Protein 6FCG (pdb70)

B-factor: mean 25.99, std 9.01, range [2.0, 92.8]

Nearest PDB structures (foldseek):
  6fcg-assembly1_F  TM=1.003E+00  e=4.838E-87  Formosa sp. Hel1_33_131
  4f66-assembly1_A  TM=4.828E-01  e=8.671E-08  Streptococcus mutans
  4f79-assembly1_A  TM=4.367E-01  e=8.934E-07  Streptococcus mutans
  8idp-assembly2_D  TM=4.617E-01  e=1.550E-04  Talaromyces pinophilus
  6vty-assembly2_B  TM=3.415E-01  e=1.547E-02  Plasmodium falciparum 3D7

Sequence (2358 aa):
VTAKDILGNSKYLAISYGGYRKKSRDFQPSIEELKEDMKILHAMNIRILRTYNVRLAHTSNILKAIRELKNEDANFEMYMMVGAWIDCKNAWTDQPLNHHEESENNASEIDRAVALAQEFPDIVKVIAVGNEAMVKWAASYFVQPAVILKWVNHLQALKKKGDLSKDLWITSSDNFASWGGGDPQYHVEDLTKLIEAVDYLSVHTYPMHDTHYNPIFWGVFGDETELSSLKRIDIAMNRAKTYAVSQSDSVASYIKSLGINKPIHIGETGWASFSNGYYGAKGSKATDEYKEAIFYNHIREWTNEANMSCFYFEAFDEPWKDAHNSGGSENHFGLFTVDGKAKYVLWDLVDKGVFEGLTRGGNPITKTYNGNKEALFLEVELPPVKKEITKNHVTAKDILGNSKYLAISYGGYRKKSRDFQPSIEELKEDMKILHAMNIRILRTYNVRLAHTSNILKAIRELKNEDANFEMYMMVGAWIDCKNAWTDQPLNHHEESENNASEIDRAVALAQEFPDIVKVIAVGNEAMVKWAASYFVQPAVILKWVNHLQALKKKGDLSKDLWITSSDNFASWGGGDPQYHVEDLTKLIEAVDYLSVHTYPMHDTHYNPIFWGVFGDETELSSLKRIDIAMNRAKTYAVSQSDSVASYIKSLGINKPIHIGETGWASFSNGYYGAKGSKATDEYKEAIFYNHIREWTNEANMSCFYFEAFDEPWKDAHNSGGSENHFGLFTVDGKAKYVLWDLVDKGVFEGLTRGGNPITKTYNGNKEALFLEVELPPVKKEITKNHVTAKDILGNSKYLAISYGGYRKKSRDFQPSIEELKEDMKILHAMNIRILRTYNVRLAHTSNILKAIRELKNEDANFEMYMMVGAWIDCKNAWTDQPLNHHEESENNASEIDRAVALAQEFPDIVKVIAVGNEAMVKWAASYFVQPAVILKWVNHLQALKKKGDLSKDLWITSSDNFASWGGGDPQYHVEDLTKLIEAVDYLSVHTYPMHDTHYNPIFWGVFGDETELSSLKRIDIAMNRAKTYAVSQSDSVASYIKSLGINKPIHIGETGWASFSNGYYGAKGSKATDEYKEAIFYNHIREWTNEANMSCFYFEAFDEPWKDAHNSGGSENHFGLFTVDGKAKYVLWDLVDKGVFEGLTRGGNPITKTYNGNKEALFLEVELPPVKKEITKNHVTAKDILGNSKYLAISYGGYRKKSRDFQPSIEELKEDMKILHAMNIRILRTYNVRLAHTSNILKAIRELKNEDANFEMYMMVGAWIDCKNAWTDQPLNHHEESENNASEIDRAVALAQEFPDIVKVIAVGNEAMVKWAASYFVQPAVILKWVNHLQALKKKGDLSKDLWITSSDNFASWGGGDPQYHVEDLTKLIEAVDYLSVHTYPMHDTHYNPIFWGVFGDETELSSLKRIDIAMNRAKTYAVSQSDSVASYIKSLGINKPIHIGETGWASFSNGYYGAKGSKATDEYKEAIFYNHIREWTNEANMSCFYFEAFDEPWKDAHNSGGSENHFGLFTVDGKAKYVLWDLVDKGVFEGLTRGGNPITKTYNGNKEALFLEVELPPVKKEITKNHVTAKDILGNSKYLAISYGGYRKKSRDFQPSIEELKEDMKILHAMNIRILRTYNVRLAHTSNILKAIRELKNEDANFEMYMMVGAWIDCKNAWTDQPLNHHEESENNASEIDRAVALAQEFPDIVKVIAVGNEAMVKWAASYFVQPAVILKWVNHLQALKKKGDLSKDLWITSSDNFASWGGGDPQYHVEDLTKLIEAVDYLSVHTYPMHDTHYNPIFWGVFGDETELSSLKRIDIAMNRAKTYAVSQSDSVASYIKSLGINKPIHIGETGWASFSNGYYGAKGSKATDEYKEAIFYNHIREWTNEANMSCFYFEAFDEPWKDAHNSGGSENHFGLFTVDGKAKYVLWDLVDKGVFEGLTRGGNPITKTYNGNKEALFLEVELPPVKKEITKNHVTAKDILGNSKYLAISYGGYRKKSRDFQPSIEELKEDMKILHAMNIRILRTYNVRLAHTSNILKAIRELKNEDANFEMYMMVGAWIDCKNAWTDQPLNHHEESENNASEIDRAVALAQEFPDIVKVIAVGNEAMVKWAASYFVQPAVILKWVNHLQALKKKGDLSKDLWITSSDNFASWGGGDPQYHVEDLTKLIEAVDYLSVHTYPMHDTHYNPIFWGVFGDETELSSLKRIDIAMNRAKTYAVSQSDSVASYIKSLGINKPIHIGETGWASFSNGYYGAKGSKATDEYKEAIFYNHIREWTNEANMSCFYFEAFDEPWKDAHNSGGSENHFGLFTVDGKAKYVLWDLVDKGVFEGLTRGGNPITKTYNGNKEALFLEVELPPVKKEITKNH

Structure (mmCIF, N/CA/C/O backbone):
data_6FCG
#
_entry.id   6FCG
#
_cell.length_a   93.336
_cell.length_b   149.143
_cell.length_c   107.217
_cell.angle_alpha   90.00
_cell.angle_beta   103.35
_cell.angle_gamma   90.00
#
_symmetry.space_group_name_H-M   'P 1 21 1'
#
loop_
_entity.id
_entity.type
_entity.pdbx_description
1 polymer 'Glycoside hydrolase, GH17 family'
2 non-polymer 'CALCIUM ION'
3 water water
#
loop_
_atom_site.group_PDB
_atom_site.id
_atom_site.type_symbol
_atom_site.label_atom_id
_atom_site.label_alt_id
_atom_site.label_comp_id
_atom_site.label_asym_id
_atom_site.label_entity_id
_atom_site.label_seq_id
_atom_site.pdbx_PDB_ins_code
_atom_site.Cartn_x
_atom_site.Cartn_y
_atom_site.Cartn_z
_atom_site.occupancy
_atom_site.B_iso_or_equiv
_atom_site.auth_seq_id
_atom_site.auth_comp_id
_atom_site.auth_asym_id
_atom_site.auth_atom_id
_atom_site.pdbx_PDB_model_num
ATOM 1 N N . VAL A 1 38 ? 0.569 -2.771 38.222 1.00 36.79 38 VAL A N 1
ATOM 2 C CA . VAL A 1 38 ? -0.455 -3.459 39.066 1.00 37.90 38 VAL A CA 1
ATOM 3 C C . VAL A 1 38 ? -1.600 -2.431 39.352 1.00 40.82 38 VAL A C 1
ATOM 4 O O . VAL A 1 38 ? -2.731 -2.742 39.045 1.00 41.43 38 VAL A O 1
ATOM 8 N N . THR A 1 39 ? -1.323 -1.201 39.826 1.00 40.95 39 THR A N 1
ATOM 9 C CA . THR A 1 39 ? -2.386 -0.230 40.289 1.00 39.40 39 THR A CA 1
ATOM 10 C C . THR A 1 39 ? -2.504 1.087 39.470 1.00 39.76 39 THR A C 1
ATOM 11 O O . THR A 1 39 ? -1.569 1.461 38.750 1.00 42.33 39 THR A O 1
ATOM 15 N N . ALA A 1 40 ? -3.629 1.800 39.564 1.00 37.15 40 ALA A N 1
ATOM 16 C CA . ALA A 1 40 ? -3.789 3.076 38.812 1.00 35.05 40 ALA A CA 1
ATOM 17 C C . ALA A 1 40 ? -2.725 4.126 39.134 1.00 35.25 40 ALA A C 1
ATOM 18 O O . ALA A 1 40 ? -2.173 4.762 38.236 1.00 32.15 40 ALA A O 1
ATOM 20 N N . LYS A 1 41 ? -2.427 4.272 40.419 1.00 38.55 41 LYS A N 1
ATOM 21 C CA . LYS A 1 41 ? -1.283 5.065 40.888 1.00 42.60 41 LYS A CA 1
ATOM 22 C C . LYS A 1 41 ? 0.070 4.723 40.215 1.00 39.71 41 LYS A C 1
ATOM 23 O O . LYS A 1 41 ? 0.866 5.598 39.979 1.00 39.30 41 LYS A O 1
ATOM 29 N N . ASP A 1 42 ? 0.322 3.457 39.903 1.00 37.12 42 ASP A N 1
ATOM 30 C CA . ASP A 1 42 ? 1.562 3.056 39.215 1.00 34.79 42 ASP A CA 1
ATOM 31 C C . ASP A 1 42 ? 1.528 3.375 37.722 1.00 32.43 42 ASP A C 1
ATOM 32 O O . ASP A 1 42 ? 2.549 3.644 37.118 1.00 31.13 42 ASP A O 1
ATOM 37 N N . ILE A 1 43 ? 0.348 3.266 37.129 1.00 32.91 43 ILE A N 1
ATOM 38 C CA . ILE A 1 43 ? 0.166 3.315 35.679 1.00 32.72 43 ILE A CA 1
ATOM 39 C C . ILE A 1 43 ? 0.056 4.743 35.124 1.00 31.90 43 ILE A C 1
ATOM 40 O O . ILE A 1 43 ? 0.657 5.084 34.099 1.00 29.69 43 ILE A O 1
ATOM 45 N N . LEU A 1 44 ? -0.763 5.559 35.781 1.00 30.59 44 LEU A N 1
ATOM 46 C CA . LEU A 1 44 ? -1.049 6.868 35.264 1.00 28.98 44 LEU A CA 1
ATOM 47 C C . LEU A 1 44 ? 0.180 7.751 35.416 1.00 31.38 44 LEU A C 1
ATOM 48 O O . LEU A 1 44 ? 0.804 7.796 36.480 1.00 29.37 44 LEU A O 1
ATOM 53 N N . GLY A 1 45 ? 0.545 8.440 34.332 1.00 33.51 45 GLY A N 1
ATOM 54 C CA . GLY A 1 45 ? 1.720 9.325 34.329 1.00 35.68 45 GLY A CA 1
ATOM 55 C C . GLY A 1 45 ? 3.045 8.631 34.107 1.00 35.19 45 GLY A C 1
ATOM 56 O O . GLY A 1 45 ? 4.093 9.238 34.266 1.00 38.74 45 GLY A O 1
ATOM 57 N N . ASN A 1 46 ? 2.982 7.355 33.754 1.00 34.12 46 ASN A N 1
ATOM 58 C CA . ASN A 1 46 ? 4.136 6.528 33.608 1.00 32.84 46 ASN A CA 1
ATOM 59 C C . ASN A 1 46 ? 4.212 6.186 32.146 1.00 31.18 46 ASN A C 1
ATOM 60 O O . ASN A 1 46 ? 3.339 5.491 31.643 1.00 30.30 46 ASN A O 1
ATOM 65 N N . SER A 1 47 ? 5.271 6.634 31.470 1.00 30.67 47 SER A N 1
ATOM 66 C CA . SER A 1 47 ? 5.379 6.467 30.014 1.00 31.98 47 SER A CA 1
ATOM 67 C C . SER A 1 47 ? 5.647 5.037 29.534 1.00 32.86 47 SER A C 1
ATOM 68 O O . SER A 1 47 ? 5.563 4.777 28.346 1.00 32.84 47 SER A O 1
ATOM 71 N N . LYS A 1 48 ? 5.925 4.105 30.449 1.00 36.23 48 LYS A N 1
ATOM 72 C CA . LYS A 1 48 ? 5.908 2.673 30.104 1.00 36.61 48 LYS A CA 1
ATOM 73 C C . LYS A 1 48 ? 4.496 2.134 29.852 1.00 31.95 48 LYS A C 1
ATOM 74 O O . LYS A 1 48 ? 4.366 1.057 29.317 1.00 28.14 48 LYS A O 1
ATOM 80 N N . TYR A 1 49 ? 3.463 2.862 30.299 1.00 30.24 49 TYR A N 1
ATOM 81 C CA . TYR A 1 49 ? 2.041 2.511 30.080 1.00 28.68 49 TYR A CA 1
ATOM 82 C C . TYR A 1 49 ? 1.272 3.600 29.282 1.00 27.06 49 TYR A C 1
ATOM 83 O O . TYR A 1 49 ? 0.416 4.330 29.843 1.00 27.98 49 TYR A O 1
ATOM 92 N N . LEU A 1 50 ? 1.587 3.708 27.992 1.00 26.27 50 LEU A N 1
ATOM 93 C CA . LEU A 1 50 ? 0.936 4.697 27.106 1.00 26.22 50 LEU A CA 1
ATOM 94 C C . LEU A 1 50 ? -0.556 4.434 27.022 1.00 25.73 50 LEU A C 1
ATOM 95 O O . LEU A 1 50 ? -0.981 3.275 26.930 1.00 24.41 50 LEU A O 1
ATOM 100 N N . ALA A 1 51 ? -1.329 5.520 27.091 1.00 23.59 51 ALA A N 1
ATOM 101 C CA . ALA A 1 51 ? -2.786 5.469 27.095 1.00 22.35 51 ALA A CA 1
ATOM 102 C C . ALA A 1 51 ? -3.359 5.871 25.746 1.00 21.87 51 ALA A C 1
ATOM 103 O O . ALA A 1 51 ? -2.685 6.560 24.968 1.00 21.05 51 ALA A O 1
ATOM 105 N N . ILE A 1 52 ? -4.603 5.453 25.509 1.00 20.85 52 ILE A N 1
ATOM 106 C CA . ILE A 1 52 ? -5.355 5.795 24.312 1.00 20.86 52 ILE A CA 1
ATOM 107 C C . ILE A 1 52 ? -6.853 5.750 24.607 1.00 20.13 52 ILE A C 1
ATOM 108 O O . ILE A 1 52 ? -7.297 4.929 25.403 1.00 22.02 52 ILE A O 1
ATOM 113 N N . SER A 1 53 ? -7.636 6.578 23.922 1.00 18.61 53 SER A N 1
ATOM 114 C CA . SER A 1 53 ? -9.089 6.390 23.866 1.00 17.69 53 SER A CA 1
ATOM 115 C C . SER A 1 53 ? -9.433 5.331 22.796 1.00 17.55 53 SER A C 1
ATOM 116 O O . SER A 1 53 ? -8.854 5.355 21.678 1.00 18.17 53 SER A O 1
ATOM 119 N N . TYR A 1 54 ? -10.349 4.409 23.111 1.00 16.25 54 TYR A N 1
ATOM 120 C CA . TYR A 1 54 ? -10.637 3.281 22.207 1.00 15.78 54 TYR A CA 1
ATOM 121 C C . TYR A 1 54 ? -12.112 2.956 22.001 1.00 15.44 54 TYR A C 1
ATOM 122 O O . TYR A 1 54 ? -12.914 2.900 22.936 1.00 14.24 54 TYR A O 1
ATOM 131 N N . GLY A 1 55 ? -12.439 2.742 20.732 1.00 16.19 55 GLY A N 1
ATOM 132 C CA . GLY A 1 55 ? -13.662 2.108 20.321 1.00 17.59 55 GLY A CA 1
ATOM 133 C C . GLY A 1 55 ? -13.331 1.207 19.152 1.00 20.22 55 GLY A C 1
ATOM 134 O O . GLY A 1 55 ? -12.486 1.542 18.302 1.00 24.23 55 GLY A O 1
ATOM 135 N N . GLY A 1 56 ? -14.062 0.103 19.043 1.00 21.51 56 GLY A N 1
ATOM 136 C CA . GLY A 1 56 ? -13.791 -0.979 18.095 1.00 21.37 56 GLY A CA 1
ATOM 137 C C . GLY A 1 56 ? -14.882 -1.184 17.060 1.00 21.81 56 GLY A C 1
ATOM 138 O O . GLY A 1 56 ? -14.834 -2.127 16.284 1.00 25.30 56 GLY A O 1
ATOM 139 N N . TYR A 1 57 ? -15.864 -0.302 17.065 1.00 22.52 57 TYR A N 1
ATOM 140 C CA . TYR A 1 57 ? -16.957 -0.325 16.110 1.00 21.94 57 TYR A CA 1
ATOM 141 C C . TYR A 1 57 ? -16.401 -0.075 14.729 1.00 22.41 57 TYR A C 1
ATOM 142 O O . TYR A 1 57 ? -15.529 0.786 14.555 1.00 24.20 57 TYR A O 1
ATOM 151 N N . ARG A 1 58 ? -16.887 -0.861 13.772 1.00 24.48 58 ARG A N 1
ATOM 152 C CA . ARG A 1 58 ? -16.400 -0.851 12.365 1.00 26.91 58 ARG A CA 1
ATOM 153 C C . ARG A 1 58 ? -17.419 -0.383 11.341 1.00 25.66 58 ARG A C 1
ATOM 154 O O . ARG A 1 58 ? -17.070 -0.202 10.197 1.00 23.59 58 ARG A O 1
ATOM 162 N N . LYS A 1 59 ? -18.660 -0.144 11.770 1.00 28.70 59 LYS A N 1
ATOM 163 C CA . LYS A 1 59 ? -19.752 0.230 10.872 1.00 29.82 59 LYS A CA 1
ATOM 164 C C . LYS A 1 59 ? -20.375 1.541 11.323 1.00 27.53 59 LYS A C 1
ATOM 165 O O . LYS A 1 59 ? -20.030 2.079 12.373 1.00 26.10 59 LYS A O 1
ATOM 171 N N . LYS A 1 60 ? -21.320 2.031 10.523 1.00 26.64 60 LYS A N 1
ATOM 172 C CA . LYS A 1 60 ? -21.930 3.342 10.724 1.00 26.28 60 LYS A CA 1
ATOM 173 C C . LYS A 1 60 ? -23.003 3.395 11.827 1.00 23.62 60 LYS A C 1
ATOM 174 O O . LYS A 1 60 ? -23.646 4.428 12.013 1.00 23.52 60 LYS A O 1
ATOM 180 N N . SER A 1 61 ? -23.210 2.291 12.531 1.00 21.10 61 SER A N 1
ATOM 181 C CA . SER A 1 61 ? -24.097 2.254 13.679 1.00 21.12 61 SER A CA 1
ATOM 182 C C . SER A 1 61 ? -23.509 1.336 14.755 1.00 21.14 61 SER A C 1
ATOM 183 O O . SER A 1 61 ? -22.871 0.310 14.458 1.00 21.57 61 SER A O 1
ATOM 186 N N . ARG A 1 62 ? -23.699 1.750 15.998 1.00 20.96 62 ARG A N 1
ATOM 187 C CA . ARG A 1 62 ? -23.277 0.965 17.134 1.00 21.62 62 ARG A CA 1
ATOM 188 C C . ARG A 1 62 ? -24.185 -0.245 17.382 1.00 22.00 62 ARG A C 1
ATOM 189 O O . ARG A 1 62 ? -23.859 -1.101 18.192 1.00 21.31 62 ARG A O 1
ATOM 197 N N . ASP A 1 63 ? -25.317 -0.301 16.688 1.00 23.19 63 ASP A N 1
ATOM 198 C CA . ASP A 1 63 ? -26.134 -1.514 16.617 1.00 25.00 63 ASP A CA 1
ATOM 199 C C . ASP A 1 63 ? -25.329 -2.715 16.113 1.00 24.88 63 ASP A C 1
ATOM 200 O O . ASP A 1 63 ? -25.583 -3.822 16.520 1.00 25.55 63 ASP A O 1
ATOM 205 N N . PHE A 1 64 ? -24.357 -2.473 15.237 1.00 25.66 64 PHE A N 1
ATOM 206 C CA . PHE A 1 64 ? -23.415 -3.482 14.788 1.00 27.68 64 PHE A CA 1
ATOM 207 C C . PHE A 1 64 ? -22.231 -3.558 15.764 1.00 25.71 64 PHE A C 1
ATOM 208 O O . PHE A 1 64 ? -21.164 -2.950 15.560 1.00 25.79 64 PHE A O 1
ATOM 216 N N . GLN A 1 65 ? -22.436 -4.309 16.838 1.00 24.56 65 GLN A N 1
ATOM 217 C CA . GLN A 1 65 ? -21.394 -4.540 17.856 1.00 25.35 65 GLN A CA 1
ATOM 218 C C . GLN A 1 65 ? -20.241 -5.358 17.295 1.00 24.48 65 GLN A C 1
ATOM 219 O O . GLN A 1 65 ? -20.477 -6.359 16.636 1.00 26.79 65 GLN A O 1
ATOM 225 N N . PRO A 1 66 ? -19.002 -4.927 17.529 1.00 22.59 66 PRO A N 1
ATOM 226 C CA . PRO A 1 66 ? -17.931 -5.793 17.103 1.00 23.11 66 PRO A CA 1
ATOM 227 C C . PRO A 1 66 ? -17.899 -7.075 17.953 1.00 24.30 66 PRO A C 1
ATOM 228 O O . PRO A 1 66 ? -18.291 -7.071 19.114 1.00 23.30 66 PRO A O 1
ATOM 232 N N . SER A 1 67 ? -17.455 -8.161 17.347 1.00 25.88 67 SER A N 1
ATOM 233 C CA . SER A 1 67 ? -17.303 -9.442 18.045 1.00 26.31 67 SER A CA 1
ATOM 234 C C . SER A 1 67 ? -16.046 -9.440 18.926 1.00 26.18 67 SER A C 1
ATOM 235 O O . SER A 1 67 ? -15.134 -8.637 18.727 1.00 26.12 67 SER A O 1
ATOM 238 N N . ILE A 1 68 ? -15.996 -10.380 19.852 1.00 26.48 68 ILE A N 1
ATOM 239 C CA . ILE A 1 68 ? -14.811 -10.609 20.670 1.00 28.76 68 ILE A CA 1
ATOM 240 C C . ILE A 1 68 ? -13.577 -10.894 19.793 1.00 28.85 68 ILE A C 1
ATOM 241 O O . ILE A 1 68 ? -12.507 -10.374 20.086 1.00 27.94 68 ILE A O 1
ATOM 246 N N . GLU A 1 69 ? -13.748 -11.669 18.719 1.00 30.92 69 GLU A N 1
ATOM 247 C CA . GLU A 1 69 ? -12.678 -11.986 17.749 1.00 35.57 69 GLU A CA 1
ATOM 248 C C . GLU A 1 69 ? -12.144 -10.643 17.150 1.00 32.66 69 GLU A C 1
ATOM 249 O O . GLU A 1 69 ? -10.917 -10.391 17.132 1.00 31.51 69 GLU A O 1
ATOM 255 N N . GLU A 1 70 ? -13.056 -9.758 16.743 1.00 29.30 70 GLU A N 1
ATOM 256 C CA . GLU A 1 70 ? -12.683 -8.436 16.189 1.00 28.35 70 GLU A CA 1
ATOM 257 C C . GLU A 1 70 ? -11.956 -7.534 17.202 1.00 25.39 70 GLU A C 1
ATOM 258 O O . GLU A 1 70 ? -10.915 -6.942 16.897 1.00 22.49 70 GLU A O 1
ATOM 264 N N . LEU A 1 71 ? -12.460 -7.497 18.421 1.00 24.52 71 LEU A N 1
ATOM 265 C CA . LEU A 1 71 ? -11.803 -6.734 19.474 1.00 25.83 71 LEU A CA 1
ATOM 266 C C . LEU A 1 71 ? -10.395 -7.233 19.800 1.00 25.94 71 LEU A C 1
ATOM 267 O O . LEU A 1 71 ? -9.516 -6.425 20.098 1.00 27.65 71 LEU A O 1
ATOM 272 N N . LYS A 1 72 ? -10.171 -8.540 19.724 1.00 25.47 72 LYS A N 1
ATOM 273 C CA . LYS A 1 72 ? -8.848 -9.101 19.968 1.00 26.87 72 LYS A CA 1
ATOM 274 C C . LYS A 1 72 ? -7.843 -8.668 18.916 1.00 24.74 72 LYS A C 1
ATOM 275 O O . LYS A 1 72 ? -6.707 -8.352 19.245 1.00 22.98 72 LYS A O 1
ATOM 281 N N . GLU A 1 73 ? -8.278 -8.627 17.664 1.00 24.60 73 GLU A N 1
ATOM 282 C CA . GLU A 1 73 ? -7.480 -8.035 16.590 1.00 24.76 73 GLU A CA 1
ATOM 283 C C . GLU A 1 73 ? -6.955 -6.641 17.003 1.00 24.57 73 GLU A C 1
ATOM 284 O O . GLU A 1 73 ? -5.751 -6.383 16.941 1.00 24.31 73 GLU A O 1
ATOM 290 N N . ASP A 1 74 ? -7.852 -5.783 17.499 1.00 23.62 74 ASP A N 1
ATOM 291 C CA . ASP A 1 74 ? -7.485 -4.416 17.913 1.00 22.95 74 ASP A CA 1
ATOM 292 C C . ASP A 1 74 ? -6.524 -4.402 19.072 1.00 22.16 74 ASP A C 1
ATOM 293 O O . ASP A 1 74 ? -5.540 -3.658 19.082 1.00 21.20 74 ASP A O 1
ATOM 298 N N . MET A 1 75 ? -6.819 -5.226 20.060 1.00 23.19 75 MET A N 1
ATOM 299 C CA . MET A 1 75 ? -5.973 -5.307 21.229 1.00 24.58 75 MET A CA 1
ATOM 300 C C . MET A 1 75 ? -4.561 -5.708 20.850 1.00 24.65 75 MET A C 1
ATOM 301 O O . MET A 1 75 ? -3.605 -5.139 21.389 1.00 23.76 75 MET A O 1
ATOM 306 N N . LYS A 1 76 ? -4.423 -6.677 19.940 1.00 26.27 76 LYS A N 1
ATOM 307 C CA . LYS A 1 76 ? -3.094 -7.120 19.521 1.00 27.02 76 LYS A CA 1
ATOM 308 C C . LYS A 1 76 ? -2.339 -5.976 18.847 1.00 25.75 76 LYS A C 1
ATOM 309 O O . LYS A 1 76 ? -1.171 -5.745 19.174 1.00 25.15 76 LYS A O 1
ATOM 315 N N . ILE A 1 77 ? -3.021 -5.250 17.952 1.00 23.10 77 ILE A N 1
ATOM 316 C CA . ILE A 1 77 ? -2.466 -4.072 17.288 1.00 20.86 77 ILE A CA 1
ATOM 317 C C . ILE A 1 77 ? -2.012 -2.988 18.281 1.00 21.33 77 ILE A C 1
ATOM 318 O O . ILE A 1 77 ? -0.903 -2.426 18.157 1.00 22.03 77 ILE A O 1
ATOM 323 N N . LEU A 1 78 ? -2.857 -2.664 19.245 1.00 21.60 78 LEU A N 1
ATOM 324 C CA . LEU A 1 78 ? -2.511 -1.626 20.200 1.00 22.76 78 LEU A CA 1
ATOM 325 C C . LEU A 1 78 ? -1.361 -2.056 21.065 1.00 22.50 78 LEU A C 1
ATOM 326 O O . LEU A 1 78 ? -0.497 -1.241 21.421 1.00 23.61 78 LEU A O 1
ATOM 331 N N . HIS A 1 79 ? -1.387 -3.314 21.487 1.00 22.85 79 HIS A N 1
ATOM 332 C CA . HIS A 1 79 ? -0.347 -3.850 22.362 1.00 24.43 79 HIS A CA 1
ATOM 333 C C . HIS A 1 79 ? 1.011 -3.837 21.673 1.00 24.46 79 HIS A C 1
ATOM 334 O O . HIS A 1 79 ? 2.025 -3.499 22.299 1.00 26.84 79 HIS A O 1
ATOM 341 N N . ALA A 1 80 ? 1.022 -4.159 20.386 1.00 23.98 80 ALA A N 1
ATOM 342 C CA . ALA A 1 80 ? 2.236 -4.115 19.571 1.00 24.38 80 ALA A CA 1
ATOM 343 C C . ALA A 1 80 ? 2.863 -2.726 19.533 1.00 26.17 80 ALA A C 1
ATOM 344 O O . ALA A 1 80 ? 4.076 -2.604 19.500 1.00 30.13 80 ALA A O 1
ATOM 346 N N . MET A 1 81 ? 2.017 -1.695 19.562 1.00 28.57 81 MET A N 1
ATOM 347 C CA . MET A 1 81 ? 2.391 -0.273 19.628 1.00 28.29 81 MET A CA 1
ATOM 348 C C . MET A 1 81 ? 2.810 0.269 20.991 1.00 27.98 81 MET A C 1
ATOM 349 O O . MET A 1 81 ? 3.047 1.459 21.098 1.00 27.78 81 MET A O 1
ATOM 354 N N . ASN A 1 82 ? 2.873 -0.559 22.025 1.00 29.40 82 ASN A N 1
ATOM 355 C CA . ASN A 1 82 ? 3.134 -0.112 23.420 1.00 30.59 82 ASN A CA 1
ATOM 356 C C . ASN A 1 82 ? 1.991 0.578 24.137 1.00 28.48 82 ASN A C 1
ATOM 357 O O . ASN A 1 82 ? 2.206 1.190 25.180 1.00 30.44 82 ASN A O 1
ATOM 362 N N . ILE A 1 83 ? 0.774 0.456 23.625 1.00 26.41 83 ILE A N 1
ATOM 363 C CA . ILE A 1 83 ? -0.386 0.934 24.383 1.00 24.43 83 ILE A CA 1
ATOM 364 C C . ILE A 1 83 ? -0.623 -0.095 25.480 1.00 24.09 83 ILE A C 1
ATOM 365 O O . ILE A 1 83 ? -0.687 -1.296 25.201 1.00 24.06 83 ILE A O 1
ATOM 370 N N . ARG A 1 84 ? -0.763 0.370 26.717 1.00 24.46 84 ARG A N 1
ATOM 371 C CA . ARG A 1 84 ? -1.069 -0.508 27.855 1.00 24.83 84 ARG A CA 1
ATOM 372 C C . ARG A 1 84 ? -2.311 -0.162 28.636 1.00 23.08 84 ARG A C 1
ATOM 373 O O . ARG A 1 84 ? -2.711 -0.913 29.528 1.00 23.94 84 ARG A O 1
ATOM 381 N N . ILE A 1 85 ? -2.920 0.983 28.369 1.00 22.33 85 ILE A N 1
ATOM 382 C CA . ILE A 1 85 ? -4.192 1.296 29.026 1.00 21.57 85 ILE A CA 1
ATOM 383 C C . ILE A 1 85 ? -5.136 1.960 28.047 1.00 20.29 85 ILE A C 1
ATOM 384 O O . ILE A 1 85 ? -4.732 2.809 27.248 1.00 18.95 85 ILE A O 1
ATOM 389 N N . LEU A 1 86 ? -6.385 1.510 28.052 1.00 20.40 86 LEU A N 1
ATOM 390 C CA . LEU A 1 86 ? -7.382 2.135 27.211 1.00 21.62 86 LEU A CA 1
ATOM 391 C C . LEU A 1 86 ? -8.567 2.658 27.996 1.00 22.56 86 LEU A C 1
ATOM 392 O O . LEU A 1 86 ? -8.761 2.334 29.156 1.00 21.69 86 LEU A O 1
ATOM 397 N N . ARG A 1 87 ? -9.308 3.531 27.324 1.00 24.52 87 ARG A N 1
ATOM 398 C CA . ARG A 1 87 ? -10.449 4.240 27.848 1.00 24.52 87 ARG A CA 1
ATOM 399 C C . ARG A 1 87 ? -11.701 3.938 27.061 1.00 22.64 87 ARG A C 1
ATOM 400 O O . ARG A 1 87 ? -11.679 3.830 25.839 1.00 23.63 87 ARG A O 1
ATOM 408 N N . THR A 1 88 ? -12.803 3.923 27.769 1.00 22.42 88 THR A N 1
ATOM 409 C CA . THR A 1 88 ? -14.098 3.491 27.271 1.00 23.82 88 THR A CA 1
ATOM 410 C C . THR A 1 88 ? -15.181 4.463 27.757 1.00 22.43 88 THR A C 1
ATOM 411 O O . THR A 1 88 ? -14.940 5.240 28.710 1.00 21.79 88 THR A O 1
ATOM 415 N N . TYR A 1 89 ? -16.349 4.461 27.119 1.00 21.31 89 TYR A N 1
ATOM 416 C CA . TYR A 1 89 ? -17.313 5.589 27.327 1.00 22.03 89 TYR A CA 1
ATOM 417 C C . TYR A 1 89 ? -18.642 5.258 28.019 1.00 21.33 89 TYR A C 1
ATOM 418 O O . TYR A 1 89 ? -19.165 6.075 28.788 1.00 20.19 89 TYR A O 1
ATOM 427 N N . ASN A 1 90 ? -19.181 4.079 27.736 1.00 20.99 90 ASN A N 1
ATOM 428 C CA . ASN A 1 90 ? -20.333 3.612 28.456 1.00 20.39 90 ASN A CA 1
ATOM 429 C C . ASN A 1 90 ? -20.266 2.121 28.717 1.00 19.43 90 ASN A C 1
ATOM 430 O O . ASN A 1 90 ? -19.454 1.409 28.135 1.00 18.88 90 ASN A O 1
ATOM 435 N N . VAL A 1 91 ? -21.103 1.713 29.654 1.00 19.23 91 VAL A N 1
ATOM 436 C CA . VAL A 1 91 ? -21.335 0.317 30.015 1.00 19.44 91 VAL A CA 1
ATOM 437 C C . VAL A 1 91 ? -22.799 -0.111 29.826 1.00 19.95 91 VAL A C 1
ATOM 438 O O . VAL A 1 91 ? -23.274 -1.082 30.401 1.00 19.33 91 VAL A O 1
ATOM 442 N N . ARG A 1 92 ? -23.511 0.623 28.975 1.00 21.09 92 ARG A N 1
ATOM 443 C CA . ARG A 1 92 ? -24.885 0.321 28.598 1.00 22.17 92 ARG A CA 1
ATOM 444 C C . ARG A 1 92 ? -24.913 -0.708 27.464 1.00 22.80 92 ARG A C 1
ATOM 445 O O . ARG A 1 92 ? -25.664 -1.678 27.488 1.00 24.68 92 ARG A O 1
ATOM 453 N N . LEU A 1 93 ? -24.169 -0.431 26.409 1.00 21.38 93 LEU A N 1
ATOM 454 C CA . LEU A 1 93 ? -24.045 -1.343 25.322 1.00 20.29 93 LEU A CA 1
ATOM 455 C C . LEU A 1 93 ? -22.995 -2.348 25.731 1.00 20.74 93 LEU A C 1
ATOM 456 O O . LEU A 1 93 ? -22.209 -2.107 26.638 1.00 21.39 93 LEU A O 1
ATOM 461 N N . ALA A 1 94 ? -22.961 -3.463 25.015 1.00 21.83 94 ALA A N 1
ATOM 462 C CA . ALA A 1 94 ? -22.102 -4.625 25.334 1.00 21.47 94 ALA A CA 1
ATOM 463 C C . ALA A 1 94 ? -20.598 -4.383 25.116 1.00 20.97 94 ALA A C 1
ATOM 464 O O . ALA A 1 94 ? -19.772 -5.106 25.670 1.00 19.68 94 ALA A O 1
ATOM 466 N N . HIS A 1 95 ? -20.288 -3.399 24.265 1.00 18.75 95 HIS A N 1
ATOM 467 C CA . HIS A 1 95 ? -18.938 -3.092 23.820 1.00 18.16 95 HIS A CA 1
ATOM 468 C C . HIS A 1 95 ? -17.836 -3.148 24.907 1.00 18.35 95 HIS A C 1
ATOM 469 O O . HIS A 1 95 ? -16.839 -3.816 24.737 1.00 20.12 95 HIS A O 1
ATOM 476 N N . THR A 1 96 ? -18.018 -2.461 26.029 1.00 18.04 96 THR A N 1
ATOM 477 C CA . THR A 1 96 ? -16.986 -2.383 27.052 1.00 16.89 96 THR A CA 1
ATOM 478 C C . THR A 1 96 ? -16.768 -3.730 27.707 1.00 17.30 96 THR A C 1
ATOM 479 O O . THR A 1 96 ? -15.650 -4.132 27.968 1.00 17.89 96 THR A O 1
ATOM 483 N N . SER A 1 97 ? -17.872 -4.381 28.036 1.00 18.30 97 SER A N 1
ATOM 484 C CA . SER A 1 97 ? -17.885 -5.722 28.580 1.00 18.39 97 SER A CA 1
ATOM 485 C C . SER A 1 97 ? -17.169 -6.692 27.641 1.00 18.07 97 SER A C 1
ATOM 486 O O . SER A 1 97 ? -16.400 -7.550 28.075 1.00 18.28 97 SER A O 1
ATOM 489 N N . ASN A 1 98 ? -17.420 -6.572 26.354 1.00 18.02 98 ASN A N 1
ATOM 490 C CA . ASN A 1 98 ? -16.747 -7.437 25.392 1.00 18.86 98 ASN A CA 1
ATOM 491 C C . ASN A 1 98 ? -15.245 -7.156 25.273 1.00 20.85 98 ASN A C 1
ATOM 492 O O . ASN A 1 98 ? -14.483 -8.088 25.002 1.00 22.99 98 ASN A O 1
ATOM 497 N N . ILE A 1 99 ? -14.818 -5.914 25.503 1.00 19.84 99 ILE A N 1
ATOM 498 C CA . ILE A 1 99 ? -13.398 -5.601 25.466 1.00 19.84 99 ILE A CA 1
ATOM 499 C C . ILE A 1 99 ? -12.717 -6.300 26.633 1.00 21.77 99 ILE A C 1
ATOM 500 O O . ILE A 1 99 ? -11.651 -6.889 26.482 1.00 22.79 99 ILE A O 1
ATOM 505 N N . LEU A 1 100 ? -13.349 -6.255 27.793 1.00 22.52 100 LEU A N 1
ATOM 506 C CA . LEU A 1 100 ? -12.820 -6.946 28.966 1.00 22.09 100 LEU A CA 1
ATOM 507 C C . LEU A 1 100 ? -12.731 -8.447 28.717 1.00 22.83 100 LEU A C 1
ATOM 508 O O . LEU A 1 100 ? -11.701 -9.050 29.041 1.00 25.28 100 LEU A O 1
ATOM 513 N N . LYS A 1 101 ? -13.751 -9.039 28.084 1.00 22.43 101 LYS A N 1
ATOM 514 C CA . LYS A 1 101 ? -13.709 -10.468 27.743 1.00 24.21 101 LYS A CA 1
ATOM 515 C C . LYS A 1 101 ? -12.548 -10.811 26.813 1.00 23.44 101 LYS A C 1
ATOM 516 O O . LYS A 1 101 ? -11.849 -11.824 27.013 1.00 26.89 101 LYS A O 1
ATOM 522 N N . ALA A 1 102 ? -12.360 -9.942 25.836 1.00 22.31 102 ALA A N 1
ATOM 523 C CA . ALA A 1 102 ? -11.319 -10.073 24.854 1.00 22.36 102 ALA A CA 1
ATOM 524 C C . ALA A 1 102 ? -9.954 -9.992 25.481 1.00 22.96 102 ALA A C 1
ATOM 525 O O . ALA A 1 102 ? -9.088 -10.798 25.149 1.00 22.51 102 ALA A O 1
ATOM 527 N N . ILE A 1 103 ? -9.758 -9.022 26.370 1.00 22.66 103 ILE A N 1
ATOM 528 C CA . ILE A 1 103 ? -8.482 -8.867 27.042 1.00 24.10 103 ILE A CA 1
ATOM 529 C C . ILE A 1 103 ? -8.231 -10.095 27.907 1.00 24.70 103 ILE A C 1
ATOM 530 O O . ILE A 1 103 ? -7.115 -10.618 27.909 1.00 24.27 103 ILE A O 1
ATOM 535 N N . ARG A 1 104 ? -9.262 -10.574 28.611 1.00 26.13 104 ARG A N 1
ATOM 536 C CA . ARG A 1 104 ? -9.119 -11.768 29.444 1.00 26.03 104 ARG A CA 1
ATOM 537 C C . ARG A 1 104 ? -8.684 -12.972 28.616 1.00 27.11 104 ARG A C 1
ATOM 538 O O . ARG A 1 104 ? -7.710 -13.642 28.990 1.00 28.60 104 ARG A O 1
ATOM 546 N N . GLU A 1 105 ? -9.338 -13.225 27.485 1.00 26.54 105 GLU A N 1
ATOM 547 C CA . GLU A 1 105 ? -8.897 -14.303 26.600 1.00 27.50 105 GLU A CA 1
ATOM 548 C C . GLU A 1 105 ? -7.434 -14.167 26.178 1.00 26.22 105 GLU A C 1
ATOM 549 O O . GLU A 1 105 ? -6.686 -15.148 26.221 1.00 25.68 105 GLU A O 1
ATOM 555 N N . LEU A 1 106 ? -7.014 -12.959 25.791 1.00 25.84 106 LEU A N 1
ATOM 556 C CA . LEU A 1 106 ? -5.624 -12.748 25.384 1.00 24.91 106 LEU A CA 1
ATOM 557 C C . LEU A 1 106 ? -4.607 -12.933 26.518 1.00 24.25 106 LEU A C 1
ATOM 558 O O . LEU A 1 106 ? -3.494 -13.353 26.265 1.00 21.82 106 LEU A O 1
ATOM 563 N N . LYS A 1 107 ? -4.988 -12.605 27.745 1.00 25.25 107 LYS A N 1
ATOM 564 C CA . LYS A 1 107 ? -4.128 -12.844 28.901 1.00 27.95 107 LYS A CA 1
ATOM 565 C C . LYS A 1 107 ? -4.008 -14.349 29.260 1.00 28.41 107 LYS A C 1
ATOM 566 O O . LYS A 1 107 ? -2.967 -14.772 29.747 1.00 26.03 107 LYS A O 1
ATOM 572 N N . ASN A 1 108 ? -5.054 -15.133 28.998 1.00 30.79 108 ASN A N 1
ATOM 573 C CA . ASN A 1 108 ? -4.974 -16.583 29.140 1.00 32.89 108 ASN A CA 1
ATOM 574 C C . ASN A 1 108 ? -4.123 -17.226 28.052 1.00 32.19 108 ASN A C 1
ATOM 575 O O . ASN A 1 108 ? -3.438 -18.195 28.338 1.00 32.49 108 ASN A O 1
ATOM 580 N N . GLU A 1 109 ? -4.159 -16.682 26.833 1.00 32.70 109 GLU A N 1
ATOM 581 C CA . GLU A 1 109 ? -3.328 -17.164 25.718 1.00 37.02 109 GLU A CA 1
ATOM 582 C C . GLU A 1 109 ? -1.860 -16.860 25.898 1.00 35.59 109 GLU A C 1
ATOM 583 O O . GLU A 1 109 ? -1.007 -17.628 25.477 1.00 37.99 109 GLU A O 1
ATOM 589 N N . ASP A 1 110 ? -1.572 -15.735 26.521 1.00 34.28 110 ASP A N 1
ATOM 590 C CA . ASP A 1 110 ? -0.225 -15.215 26.603 1.00 33.58 110 ASP A CA 1
ATOM 591 C C . ASP A 1 110 ? -0.087 -14.576 27.981 1.00 33.07 110 ASP A C 1
ATOM 592 O O . ASP A 1 110 ? -0.719 -13.561 28.279 1.00 30.33 110 ASP A O 1
ATOM 597 N N . ALA A 1 111 ? 0.765 -15.171 28.808 1.00 33.12 111 ALA A N 1
ATOM 598 C CA . ALA A 1 111 ? 0.974 -14.694 30.146 1.00 33.88 111 ALA A CA 1
ATOM 599 C C . ALA A 1 111 ? 1.661 -13.314 30.219 1.00 33.27 111 ALA A C 1
ATOM 600 O O . ALA A 1 111 ? 1.549 -12.637 31.229 1.00 34.49 111 ALA A O 1
ATOM 602 N N . ASN A 1 112 ? 2.364 -12.895 29.173 1.00 37.15 112 ASN A N 1
ATOM 603 C CA . ASN A 1 112 ? 2.954 -11.522 29.114 1.00 43.62 112 ASN A CA 1
ATOM 604 C C . ASN A 1 112 ? 2.077 -10.425 28.549 1.00 40.20 112 ASN A C 1
ATOM 605 O O . ASN A 1 112 ? 2.471 -9.258 28.588 1.00 41.52 112 ASN A O 1
ATOM 610 N N . PHE A 1 113 ? 0.916 -10.785 28.013 1.00 37.55 113 PHE A N 1
ATOM 611 C CA . PHE A 1 113 ? -0.014 -9.784 27.525 1.00 35.55 113 PHE A CA 1
ATOM 612 C C . PHE A 1 113 ? -0.535 -8.979 28.701 1.00 31.99 113 PHE A C 1
ATOM 613 O O . PHE A 1 113 ? -0.918 -9.547 29.716 1.00 32.71 113 PHE A O 1
ATOM 621 N N . GLU A 1 114 ? -0.589 -7.664 28.511 1.00 31.71 114 GLU A N 1
ATOM 622 C CA . GLU A 1 114 ? -0.892 -6.704 29.564 1.00 33.39 114 GLU A CA 1
ATOM 623 C C . GLU A 1 114 ? -1.706 -5.562 28.915 1.00 32.29 114 GLU A C 1
ATOM 624 O O . GLU A 1 114 ? -1.257 -4.946 27.951 1.00 36.03 114 GLU A O 1
ATOM 630 N N . MET A 1 115 ? -2.954 -5.377 29.344 1.00 29.12 115 MET A N 1
ATOM 631 C CA . MET A 1 115 ? -3.772 -4.248 28.901 1.00 25.43 115 MET A CA 1
ATOM 632 C C . MET A 1 115 ? -4.669 -3.878 30.053 1.00 24.53 115 MET A C 1
ATOM 633 O O . MET A 1 115 ? -5.326 -4.751 30.616 1.00 26.26 115 MET A O 1
ATOM 638 N N . TYR A 1 116 ? -4.711 -2.595 30.388 1.00 23.23 116 TYR A N 1
ATOM 639 C CA . TYR A 1 116 ? -5.572 -2.081 31.453 1.00 22.85 116 TYR A CA 1
ATOM 640 C C . TYR A 1 116 ? -6.656 -1.187 30.910 1.00 22.35 116 TYR A C 1
ATOM 641 O O . TYR A 1 116 ? -6.595 -0.745 29.761 1.00 22.99 116 TYR A O 1
ATOM 650 N N . MET A 1 117 ? -7.677 -0.958 31.721 1.00 23.40 117 MET A N 1
ATOM 651 C CA . MET A 1 117 ? -8.852 -0.201 31.290 1.00 24.57 117 MET A CA 1
ATOM 652 C C . MET A 1 117 ? -9.319 0.867 32.269 1.00 22.10 117 MET A C 1
ATOM 653 O O . MET A 1 117 ? -9.404 0.631 33.466 1.00 21.17 117 MET A O 1
ATOM 658 N N . MET A 1 118 ? -9.604 2.052 31.717 1.00 21.95 118 MET A N 1
ATOM 659 C CA . MET A 1 118 ? -10.356 3.145 32.363 1.00 21.09 118 MET A CA 1
ATOM 660 C C . MET A 1 118 ? -11.784 3.011 31.881 1.00 19.51 118 MET A C 1
ATOM 661 O O . MET A 1 118 ? -12.041 3.234 30.711 1.00 19.62 118 MET A O 1
ATOM 666 N N . VAL A 1 119 ? -12.703 2.581 32.756 1.00 19.76 119 VAL A N 1
ATOM 667 C CA . VAL A 1 119 ? -14.090 2.302 32.359 1.00 19.34 119 VAL A CA 1
ATOM 668 C C . VAL A 1 119 ? -14.953 3.514 32.582 1.00 19.51 119 VAL A C 1
ATOM 669 O O . VAL A 1 119 ? -15.023 4.047 33.675 1.00 18.67 119 VAL A O 1
ATOM 673 N N . GLY A 1 120 ? -15.629 3.931 31.520 1.00 19.87 120 GLY A N 1
ATOM 674 C CA . GLY A 1 120 ? -16.547 5.057 31.546 1.00 18.83 120 GLY A CA 1
ATOM 675 C C . GLY A 1 120 ? -17.954 4.618 31.844 1.00 18.00 120 GLY A C 1
ATOM 676 O O . GLY A 1 120 ? -18.504 3.724 31.189 1.00 16.90 120 GLY A O 1
ATOM 677 N N . ALA A 1 121 ? -18.512 5.239 32.876 1.00 18.12 121 ALA A N 1
ATOM 678 C CA . ALA A 1 121 ? -19.922 5.119 33.205 1.00 17.93 121 ALA A CA 1
ATOM 679 C C . ALA A 1 121 ? -20.545 6.395 32.658 1.00 17.80 121 ALA A C 1
ATOM 680 O O . ALA A 1 121 ? -20.147 7.502 33.070 1.00 17.36 121 ALA A O 1
ATOM 682 N N . TRP A 1 122 ? -21.474 6.251 31.718 1.00 16.90 122 TRP A N 1
ATOM 683 C CA . TRP A 1 122 ? -22.103 7.413 31.113 1.00 17.19 122 TRP A CA 1
ATOM 684 C C . TRP A 1 122 ? -23.191 7.984 32.028 1.00 17.76 122 TRP A C 1
ATOM 685 O O . TRP A 1 122 ? -24.034 7.244 32.539 1.00 18.39 122 TRP A O 1
ATOM 696 N N . ILE A 1 123 ? -23.175 9.311 32.175 1.00 17.52 123 ILE A N 1
ATOM 697 C CA . ILE A 1 123 ? -24.120 10.045 32.995 1.00 17.11 123 ILE A CA 1
ATOM 698 C C . ILE A 1 123 ? -24.962 10.979 32.133 1.00 17.71 123 ILE A C 1
ATOM 699 O O . ILE A 1 123 ? -24.431 11.767 31.338 1.00 18.75 123 ILE A O 1
ATOM 704 N N . ASP A 1 124 ? -26.272 10.909 32.333 1.00 18.38 124 ASP A N 1
ATOM 705 C CA . ASP A 1 124 ? -27.249 11.749 31.639 1.00 18.26 124 ASP A CA 1
ATOM 706 C C . ASP A 1 124 ? -28.053 12.596 32.608 1.00 16.99 124 ASP A C 1
ATOM 707 O O . ASP A 1 124 ? -28.262 12.208 33.753 1.00 17.97 124 ASP A O 1
ATOM 712 N N . CYS A 1 125 ? -28.524 13.726 32.114 1.00 16.63 125 CYS A N 1
ATOM 713 C CA . CYS A 1 125 ? -29.558 14.516 32.743 1.00 17.46 125 CYS A CA 1
ATOM 714 C C . CYS A 1 125 ? -30.914 13.934 32.416 1.00 17.35 125 CYS A C 1
ATOM 715 O O . CYS A 1 125 ? -31.039 13.078 31.545 1.00 16.43 125 CYS A O 1
ATOM 718 N N . LYS A 1 126 ? -31.935 14.406 33.123 1.00 19.43 126 LYS A N 1
ATOM 719 C CA . LYS A 1 126 ? -33.298 13.918 32.929 1.00 22.57 126 LYS A CA 1
ATOM 720 C C . LYS A 1 126 ? -33.801 14.118 31.488 1.00 22.23 126 LYS A C 1
ATOM 721 O O . LYS A 1 126 ? -33.683 15.203 30.933 1.00 20.26 126 LYS A O 1
ATOM 727 N N . ASN A 1 127 ? -34.362 13.040 30.923 1.00 22.76 127 ASN A N 1
ATOM 728 C CA . ASN A 1 127 ? -34.909 13.004 29.558 1.00 22.57 127 ASN A CA 1
ATOM 729 C C . ASN A 1 127 ? -33.920 13.110 28.419 1.00 20.75 127 ASN A C 1
ATOM 730 O O . ASN A 1 127 ? -34.307 13.116 27.262 1.00 20.17 127 ASN A O 1
ATOM 735 N N . ALA A 1 128 ? -32.638 13.082 28.707 1.00 20.32 128 ALA A N 1
ATOM 736 C CA . ALA A 1 128 ? -31.649 12.938 27.645 1.00 20.16 128 ALA A CA 1
ATOM 737 C C . ALA A 1 128 ? -31.976 11.774 26.694 1.00 18.90 128 ALA A C 1
ATOM 738 O O . ALA A 1 128 ? -32.423 10.720 27.108 1.00 16.60 128 ALA A O 1
ATOM 740 N N . TRP A 1 129 ? -31.768 12.023 25.410 1.00 19.40 129 TRP A N 1
ATOM 741 C CA . TRP A 1 129 ? -31.989 11.047 24.342 1.00 20.06 129 TRP A CA 1
ATOM 742 C C . TRP A 1 129 ? -33.453 10.595 24.203 1.00 21.65 129 TRP A C 1
ATOM 743 O O . TRP A 1 129 ? -33.686 9.552 23.613 1.00 22.65 129 TRP A O 1
ATOM 754 N N . THR A 1 130 ? -34.416 11.388 24.691 1.00 22.01 130 THR A N 1
ATOM 755 C CA . THR A 1 130 ? -35.840 11.131 24.478 1.00 23.12 130 THR A CA 1
ATOM 756 C C . THR A 1 130 ? -36.439 12.306 23.742 1.00 23.34 130 THR A C 1
ATOM 757 O O . THR A 1 130 ? -35.744 13.229 23.387 1.00 24.78 130 THR A O 1
ATOM 761 N N . ASP A 1 131 ? -37.744 12.272 23.526 1.00 26.38 131 ASP A N 1
ATOM 762 C CA . ASP A 1 131 ? -38.481 13.421 22.943 1.00 28.82 131 ASP A CA 1
ATOM 763 C C . ASP A 1 131 ? -39.219 14.267 24.022 1.00 26.06 131 ASP A C 1
ATOM 764 O O . ASP A 1 131 ? -40.083 15.057 23.696 1.00 26.84 131 ASP A O 1
ATOM 769 N N . GLN A 1 132 ? -38.867 14.064 25.286 1.00 23.46 132 GLN A N 1
ATOM 770 C CA . GLN A 1 132 ? -39.409 14.813 26.393 1.00 24.70 132 GLN A CA 1
ATOM 771 C C . GLN A 1 132 ? -38.506 16.018 26.756 1.00 23.03 132 GLN A C 1
ATOM 772 O O . GLN A 1 132 ? -37.327 16.009 26.462 1.00 20.81 132 GLN A O 1
ATOM 778 N N . PRO A 1 133 ? -39.056 17.039 27.429 1.00 22.26 133 PRO A N 1
ATOM 779 C CA . PRO A 1 133 ? -38.238 18.204 27.771 1.00 22.83 133 PRO A CA 1
ATOM 780 C C . PRO A 1 133 ? -37.020 17.892 28.654 1.00 22.89 133 PRO A C 1
ATOM 781 O O . PRO A 1 133 ? -37.182 17.274 29.696 1.00 23.83 133 PRO A O 1
ATOM 785 N N . LEU A 1 134 ? -35.831 18.323 28.246 1.00 21.96 134 LEU A N 1
ATOM 786 C CA . LEU A 1 134 ? -34.629 18.115 29.041 1.00 22.37 134 LEU A CA 1
ATOM 787 C C . LEU A 1 134 ? -34.653 18.963 30.298 1.00 23.61 134 LEU A C 1
ATOM 788 O O . LEU A 1 134 ? -35.199 20.075 30.300 1.00 23.15 134 LEU A O 1
ATOM 793 N N . ASN A 1 135 ? -34.107 18.414 31.385 1.00 23.38 135 ASN A N 1
ATOM 794 C CA . ASN A 1 135 ? -33.903 19.163 32.621 1.00 23.91 135 ASN A CA 1
ATOM 795 C C . ASN A 1 135 ? -32.485 18.911 33.104 1.00 23.28 135 ASN A C 1
ATOM 796 O O . ASN A 1 135 ? -32.179 17.840 33.626 1.00 20.60 135 ASN A O 1
ATOM 801 N N . HIS A 1 136 ? -31.635 19.920 32.935 1.00 23.67 136 HIS A N 1
ATOM 802 C CA . HIS A 1 136 ? -30.231 19.820 33.304 1.00 24.64 136 HIS A CA 1
ATOM 803 C C . HIS A 1 136 ? -29.983 19.979 34.797 1.00 26.12 136 HIS A C 1
ATOM 804 O O . HIS A 1 136 ? -28.834 19.918 35.241 1.00 27.75 136 HIS A O 1
ATOM 811 N N . HIS A 1 137 ? -31.040 20.222 35.571 1.00 27.44 137 HIS A N 1
ATOM 812 C CA . HIS A 1 137 ? -30.935 20.250 37.030 1.00 28.63 137 HIS A CA 1
ATOM 813 C C . HIS A 1 137 ? -31.476 19.000 37.694 1.00 26.27 137 HIS A C 1
ATOM 814 O O . HIS A 1 137 ? -31.506 18.942 38.898 1.00 24.99 137 HIS A O 1
ATOM 821 N N . GLU A 1 138 ? -31.897 18.011 36.910 1.00 25.67 138 GLU A N 1
ATOM 822 C CA . GLU A 1 138 ? -32.258 16.686 37.431 1.00 25.86 138 GLU A CA 1
ATOM 823 C C . GLU A 1 138 ? -31.474 15.655 36.623 1.00 26.36 138 GLU A C 1
ATOM 824 O O . GLU A 1 138 ? -30.967 15.903 35.530 1.00 25.38 138 GLU A O 1
ATOM 826 N N . GLU A 1 139 ? -31.384 14.477 37.201 1.00 26.84 139 GLU A N 1
ATOM 827 C CA . GLU A 1 139 ? -30.541 13.429 36.718 1.00 25.72 139 GLU A CA 1
ATOM 828 C C . GLU A 1 139 ? -31.449 12.382 36.003 1.00 24.59 139 GLU A C 1
ATOM 829 O O . GLU A 1 139 ? -32.656 12.335 36.213 1.00 22.14 139 GLU A O 1
ATOM 835 N N . SER A 1 140 ? -30.879 11.593 35.100 1.00 24.19 140 SER A N 1
ATOM 836 C CA . SER A 1 140 ? -31.614 10.486 34.502 1.00 25.59 140 SER A CA 1
ATOM 837 C C . SER A 1 140 ? -31.838 9.384 35.535 1.00 28.00 140 SER A C 1
ATOM 838 O O . SER A 1 140 ? -30.915 9.020 36.275 1.00 28.22 140 SER A O 1
ATOM 841 N N . GLU A 1 141 ? -33.038 8.809 35.531 1.00 29.66 141 GLU A N 1
ATOM 842 C CA . GLU A 1 141 ? -33.343 7.636 36.333 1.00 33.46 141 GLU A CA 1
ATOM 843 C C . GLU A 1 141 ? -32.372 6.460 35.989 1.00 32.82 141 GLU A C 1
ATOM 844 O O . GLU A 1 141 ? -32.119 5.604 36.838 1.00 29.55 141 GLU A O 1
ATOM 850 N N . ASN A 1 142 ? -31.829 6.427 34.763 1.00 30.10 142 ASN A N 1
ATOM 851 C CA . ASN A 1 142 ? -30.931 5.353 34.345 1.00 29.22 142 ASN A CA 1
ATOM 852 C C . ASN A 1 142 ? -29.455 5.435 34.788 1.00 27.32 142 ASN A C 1
ATOM 853 O O . ASN A 1 142 ? -28.702 4.497 34.525 1.00 24.20 142 ASN A O 1
ATOM 858 N N . ASN A 1 143 ? -29.051 6.513 35.452 1.00 25.14 143 ASN A N 1
ATOM 859 C CA . ASN A 1 143 ? -27.665 6.607 35.910 1.00 25.17 143 ASN A CA 1
ATOM 860 C C . ASN A 1 143 ? -27.340 5.495 36.936 1.00 25.67 143 ASN A C 1
ATOM 861 O O . ASN A 1 143 ? -26.285 4.868 36.854 1.00 26.08 143 ASN A O 1
ATOM 866 N N . ALA A 1 144 ? -28.276 5.205 37.843 1.00 24.78 144 ALA A N 1
ATOM 867 C CA . ALA A 1 144 ? -28.048 4.219 38.911 1.00 25.01 144 ALA A CA 1
ATOM 868 C C . ALA A 1 144 ? -27.601 2.862 38.362 1.00 25.40 144 ALA A C 1
ATOM 869 O O . ALA A 1 144 ? -26.561 2.346 38.768 1.00 25.75 144 ALA A O 1
ATOM 871 N N . SER A 1 145 ? -28.329 2.331 37.385 1.00 24.70 145 SER A N 1
ATOM 872 C CA . SER A 1 145 ? -27.982 1.024 36.857 1.00 25.93 145 SER A CA 1
ATOM 873 C C . SER A 1 145 ? -26.683 1.041 36.015 1.00 28.55 145 SER A C 1
ATOM 874 O O . SER A 1 145 ? -25.956 0.029 35.972 1.00 33.36 145 SER A O 1
ATOM 877 N N . GLU A 1 146 ? -26.390 2.161 35.350 1.00 26.54 146 GLU A N 1
ATOM 878 C CA . GLU A 1 146 ? -25.121 2.322 34.650 1.00 24.50 146 GLU A CA 1
ATOM 879 C C . GLU A 1 146 ? -23.962 2.267 35.663 1.00 25.22 146 GLU A C 1
ATOM 880 O O . GLU A 1 146 ? -22.957 1.594 35.441 1.00 23.73 146 GLU A O 1
ATOM 886 N N . ILE A 1 147 ? -24.099 2.955 36.782 1.00 26.77 147 ILE A N 1
ATOM 887 C CA . ILE A 1 147 ? -23.081 2.870 37.824 1.00 27.72 147 ILE A CA 1
ATOM 888 C C . ILE A 1 147 ? -22.985 1.407 38.343 1.00 30.83 147 ILE A C 1
ATOM 889 O O . ILE A 1 147 ? -21.872 0.886 38.495 1.00 32.17 147 ILE A O 1
ATOM 894 N N . ASP A 1 148 ? -24.131 0.756 38.586 1.00 30.03 148 ASP A N 1
ATOM 895 C CA . ASP A 1 148 ? -24.126 -0.651 39.025 1.00 28.94 148 ASP A CA 1
ATOM 896 C C . ASP A 1 148 ? -23.384 -1.546 38.039 1.00 27.63 148 ASP A C 1
ATOM 897 O O . ASP A 1 148 ? -22.609 -2.406 38.446 1.00 28.95 148 ASP A O 1
ATOM 902 N N . ARG A 1 149 ? -23.623 -1.365 36.750 1.00 26.36 149 ARG A N 1
ATOM 903 C CA . ARG A 1 149 ? -22.960 -2.217 35.763 1.00 26.04 149 ARG A CA 1
ATOM 904 C C . ARG A 1 149 ? -21.433 -1.987 35.713 1.00 24.96 149 ARG A C 1
ATOM 905 O O . ARG A 1 149 ? -20.673 -2.916 35.454 1.00 26.74 149 ARG A O 1
ATOM 913 N N . ALA A 1 150 ? -21.017 -0.757 35.960 1.00 23.65 150 ALA A N 1
ATOM 914 C CA . ALA A 1 150 ? -19.618 -0.385 35.980 1.00 24.91 150 ALA A CA 1
ATOM 915 C C . ALA A 1 150 ? -18.947 -1.087 37.140 1.00 25.91 150 ALA A C 1
ATOM 916 O O . ALA A 1 150 ? -17.847 -1.626 37.013 1.00 24.15 150 ALA A O 1
ATOM 918 N N . VAL A 1 151 ? -19.617 -1.039 38.280 1.00 27.88 151 VAL A N 1
ATOM 919 C CA . VAL A 1 151 ? -19.130 -1.682 39.499 1.00 29.17 151 VAL A CA 1
ATOM 920 C C . VAL A 1 151 ? -18.965 -3.196 39.310 1.00 27.94 151 VAL A C 1
ATOM 921 O O . VAL A 1 151 ? -17.916 -3.749 39.644 1.00 26.55 151 VAL A O 1
ATOM 925 N N . ALA A 1 152 ? -19.994 -3.830 38.751 1.00 27.97 152 ALA A N 1
ATOM 926 C CA . ALA A 1 152 ? -19.968 -5.262 38.439 1.00 27.23 152 ALA A CA 1
ATOM 927 C C . ALA A 1 152 ? -18.776 -5.638 37.552 1.00 28.25 152 ALA A C 1
ATOM 928 O O . ALA A 1 152 ? -18.107 -6.658 37.805 1.00 30.60 152 ALA A O 1
ATOM 930 N N . LEU A 1 153 ? -18.501 -4.821 36.532 1.00 27.63 153 LEU A N 1
ATOM 931 C CA . LEU A 1 153 ? -17.345 -5.056 35.663 1.00 26.93 153 LEU A CA 1
ATOM 932 C C . LEU A 1 153 ? -16.008 -4.860 36.374 1.00 25.27 153 LEU A C 1
ATOM 933 O O . LEU A 1 153 ? -15.095 -5.629 36.144 1.00 25.50 153 LEU A O 1
ATOM 938 N N . ALA A 1 154 ? -15.901 -3.865 37.243 1.00 22.77 154 ALA A N 1
ATOM 939 C CA . ALA A 1 154 ? -14.665 -3.665 37.992 1.00 22.80 154 ALA A CA 1
ATOM 940 C C . ALA A 1 154 ? -14.392 -4.850 38.923 1.00 23.70 154 ALA A C 1
ATOM 941 O O . ALA A 1 154 ? -13.227 -5.195 39.198 1.00 23.43 154 ALA A O 1
ATOM 943 N N . GLN A 1 155 ? -15.479 -5.445 39.421 1.00 24.32 155 GLN A N 1
ATOM 944 C CA . GLN A 1 155 ? -15.429 -6.630 40.272 1.00 23.31 155 GLN A CA 1
ATOM 945 C C . GLN A 1 155 ? -15.098 -7.901 39.498 1.00 24.39 155 GLN A C 1
ATOM 946 O O . GLN A 1 155 ? -14.295 -8.663 39.961 1.00 25.43 155 GLN A O 1
ATOM 952 N N . GLU A 1 156 ? -15.732 -8.164 38.362 1.00 26.46 156 GLU A N 1
ATOM 953 C CA . GLU A 1 156 ? -15.411 -9.365 37.593 1.00 30.27 156 GLU A CA 1
ATOM 954 C C . GLU A 1 156 ? -14.000 -9.287 36.996 1.00 30.84 156 GLU A C 1
ATOM 955 O O . GLU A 1 156 ? -13.383 -10.322 36.806 1.00 32.97 156 GLU A O 1
ATOM 961 N N . PHE A 1 157 ? -13.482 -8.083 36.710 1.00 28.81 157 PHE A N 1
ATOM 962 C CA . PHE A 1 157 ? -12.192 -7.941 36.018 1.00 25.23 157 PHE A CA 1
ATOM 963 C C . PHE A 1 157 ? -11.261 -6.978 36.733 1.00 25.28 157 PHE A C 1
ATOM 964 O O . PHE A 1 157 ? -10.709 -6.050 36.121 1.00 26.64 157 PHE A O 1
ATOM 972 N N . PRO A 1 158 ? -11.019 -7.212 38.022 1.00 25.74 158 PRO A N 1
ATOM 973 C CA . PRO A 1 158 ? -10.180 -6.256 38.805 1.00 25.85 158 PRO A CA 1
ATOM 974 C C . PRO A 1 158 ? -8.702 -6.209 38.366 1.00 25.03 158 PRO A C 1
ATOM 975 O O . PRO A 1 158 ? -8.000 -5.277 38.707 1.00 22.19 158 PRO A O 1
ATOM 979 N N . ASP A 1 159 ? -8.251 -7.228 37.640 1.00 26.11 159 ASP A N 1
ATOM 980 C CA . ASP A 1 159 ? -6.892 -7.277 37.116 1.00 28.05 159 ASP A CA 1
ATOM 981 C C . ASP A 1 159 ? -6.685 -6.361 35.901 1.00 29.04 159 ASP A C 1
ATOM 982 O O . ASP A 1 159 ? -5.542 -6.143 35.480 1.00 28.50 159 ASP A O 1
ATOM 987 N N . ILE A 1 160 ? -7.790 -5.918 35.287 1.00 28.02 160 ILE A N 1
ATOM 988 C CA . ILE A 1 160 ? -7.778 -5.090 34.089 1.00 26.29 160 ILE A CA 1
ATOM 989 C C . ILE A 1 160 ? -8.297 -3.686 34.385 1.00 26.89 160 ILE A C 1
ATOM 990 O O . ILE A 1 160 ? -7.651 -2.698 34.028 1.00 28.60 160 ILE A O 1
ATOM 995 N N . VAL A 1 161 ? -9.474 -3.602 35.010 1.00 26.31 161 VAL A N 1
ATOM 996 C CA . VAL A 1 161 ? -10.124 -2.321 35.323 1.00 25.82 161 VAL A CA 1
ATOM 997 C C . VAL A 1 161 ? -9.388 -1.616 36.466 1.00 25.75 161 VAL A C 1
ATOM 998 O O . VAL A 1 161 ? -9.414 -2.086 37.603 1.00 24.96 161 VAL A O 1
ATOM 1002 N N . LYS A 1 162 ? -8.739 -0.504 36.151 1.00 25.02 162 LYS A N 1
ATOM 1003 C CA . LYS A 1 162 ? -8.016 0.294 37.142 1.00 25.02 162 LYS A CA 1
ATOM 1004 C C . LYS A 1 162 ? -8.639 1.637 37.493 1.00 23.56 162 LYS A C 1
ATOM 1005 O O . LYS A 1 162 ? -8.224 2.251 38.465 1.00 23.60 162 LYS A O 1
ATOM 1011 N N . VAL A 1 163 ? -9.609 2.091 36.701 1.00 23.16 163 VAL A N 1
ATOM 1012 C CA . VAL A 1 163 ? -10.258 3.385 36.906 1.00 22.72 163 VAL A CA 1
ATOM 1013 C C . VAL A 1 163 ? -11.717 3.278 36.497 1.00 20.29 163 VAL A C 1
ATOM 1014 O O . VAL A 1 163 ? -12.055 2.644 35.494 1.00 18.07 163 VAL A O 1
ATOM 1018 N N . ILE A 1 164 ? -12.581 3.907 37.295 1.00 19.37 164 ILE A N 1
ATOM 1019 C CA . ILE A 1 164 ? -13.934 4.225 36.849 1.00 18.22 164 ILE A CA 1
ATOM 1020 C C . ILE A 1 164 ? -14.062 5.740 36.708 1.00 17.18 164 ILE A C 1
ATOM 1021 O O . ILE A 1 164 ? -13.760 6.466 37.629 1.00 16.30 164 ILE A O 1
ATOM 1026 N N . ALA A 1 165 ? -14.511 6.176 35.538 1.00 16.79 165 ALA A N 1
ATOM 1027 C CA . ALA A 1 165 ? -14.810 7.578 35.261 1.00 17.08 165 ALA A CA 1
ATOM 1028 C C . ALA A 1 165 ? -16.309 7.795 35.292 1.00 17.55 165 ALA A C 1
ATOM 1029 O O . ALA A 1 165 ? -17.054 7.152 34.521 1.00 18.56 165 ALA A O 1
ATOM 1031 N N . VAL A 1 166 ? -16.760 8.668 36.185 1.00 17.95 166 VAL A N 1
ATOM 1032 C CA . VAL A 1 166 ? -18.178 9.041 36.301 1.00 18.71 166 VAL A CA 1
ATOM 1033 C C . VAL A 1 166 ? -18.464 10.183 35.347 1.00 19.16 166 VAL A C 1
ATOM 1034 O O . VAL A 1 166 ? -18.152 11.344 35.630 1.00 20.77 166 VAL A O 1
ATOM 1038 N N . GLY A 1 167 ? -19.002 9.841 34.195 1.00 20.41 167 GLY A N 1
ATOM 1039 C CA . GLY A 1 167 ? -19.347 10.829 33.179 1.00 21.98 167 GLY A CA 1
ATOM 1040 C C . GLY A 1 167 ? -18.279 11.128 32.143 1.00 21.13 167 GLY A C 1
ATOM 1041 O O . GLY A 1 167 ? -17.079 10.940 32.365 1.00 23.14 167 GLY A O 1
ATOM 1042 N N . ASN A 1 168 ? -18.743 11.545 30.977 1.00 19.50 168 ASN A N 1
ATOM 1043 C CA . ASN A 1 168 ? -17.877 12.000 29.924 1.00 19.53 168 ASN A CA 1
ATOM 1044 C C . ASN A 1 168 ? -18.382 13.313 29.352 1.00 19.68 168 ASN A C 1
ATOM 1045 O O . ASN A 1 168 ? -19.341 13.345 28.538 1.00 19.10 168 ASN A O 1
ATOM 1050 N N . GLU A 1 169 ? -17.705 14.381 29.743 1.00 20.12 169 GLU A N 1
ATOM 1051 C CA . GLU A 1 169 ? -18.096 15.738 29.371 1.00 20.87 169 GLU A CA 1
ATOM 1052 C C . GLU A 1 169 ? -19.510 16.018 29.861 1.00 19.62 169 GLU A C 1
ATOM 1053 O O . GLU A 1 169 ? -20.258 16.797 29.260 1.00 19.83 169 GLU A O 1
ATOM 1059 N N . ALA A 1 170 ? -19.855 15.405 30.980 1.00 17.82 170 ALA A N 1
ATOM 1060 C CA . ALA A 1 170 ? -21.207 15.468 31.451 1.00 17.86 170 ALA A CA 1
ATOM 1061 C C . ALA A 1 170 ? -21.551 16.769 32.172 1.00 17.10 170 ALA A C 1
ATOM 1062 O O . ALA A 1 170 ? -22.714 16.997 32.421 1.00 17.15 170 ALA A O 1
ATOM 1064 N N . MET A 1 171 ? -20.554 17.572 32.528 1.00 17.31 171 MET A N 1
ATOM 1065 C CA . MET A 1 171 ? -20.757 18.854 33.222 1.00 18.83 171 MET A CA 1
ATOM 1066 C C . MET A 1 171 ? -20.576 20.070 32.327 1.00 18.40 171 MET A C 1
ATOM 1067 O O . MET A 1 171 ? -20.980 21.171 32.691 1.00 18.97 171 MET A O 1
ATOM 1072 N N . VAL A 1 172 ? -20.008 19.884 31.152 1.00 18.73 172 VAL A N 1
ATOM 1073 C CA . VAL A 1 172 ? -19.749 21.034 30.286 1.00 20.82 172 VAL A CA 1
ATOM 1074 C C . VAL A 1 172 ? -21.078 21.614 29.744 1.00 20.42 172 VAL A C 1
ATOM 1075 O O . VAL A 1 172 ? -21.921 20.876 29.224 1.00 19.05 172 VAL A O 1
ATOM 1079 N N . LYS A 1 173 ? -21.248 22.925 29.873 1.00 20.50 173 LYS A N 1
ATOM 1080 C CA . LYS A 1 173 ? -22.558 23.570 29.640 1.00 20.29 173 LYS A CA 1
ATOM 1081 C C . LYS A 1 173 ? -23.010 23.579 28.166 1.00 19.77 173 LYS A C 1
ATOM 1082 O O . LYS A 1 173 ? -24.180 23.760 27.900 1.00 19.10 173 LYS A O 1
ATOM 1088 N N . TRP A 1 174 ? -22.075 23.381 27.240 1.00 19.42 174 TRP A N 1
ATOM 1089 C CA . TRP A 1 174 ? -22.387 23.230 25.831 1.00 19.06 174 TRP A CA 1
ATOM 1090 C C . TRP A 1 174 ? -22.782 21.820 25.373 1.00 18.33 174 TRP A C 1
ATOM 1091 O O . TRP A 1 174 ? -23.185 21.647 24.242 1.00 17.57 174 TRP A O 1
ATOM 1102 N N . ALA A 1 175 ? -22.694 20.820 26.235 1.00 18.77 175 ALA A N 1
ATOM 1103 C CA . ALA A 1 175 ? -23.168 19.490 25.889 1.00 18.51 175 ALA A CA 1
ATOM 1104 C C . ALA A 1 175 ? -24.697 19.437 26.077 1.00 18.62 175 ALA A C 1
ATOM 1105 O O . ALA A 1 175 ? -25.229 18.737 26.966 1.00 18.10 175 ALA A O 1
ATOM 1107 N N . ALA A 1 176 ? -25.379 20.116 25.156 1.00 18.73 176 ALA A N 1
ATOM 1108 C CA . ALA A 1 176 ? -26.806 20.417 25.260 1.00 18.99 176 ALA A CA 1
ATOM 1109 C C . ALA A 1 176 ? -27.697 19.210 25.370 1.00 19.19 176 ALA A C 1
ATOM 1110 O O . ALA A 1 176 ? -28.765 19.268 25.948 1.00 18.90 176 ALA A O 1
ATOM 1112 N N . SER A 1 177 ? -27.270 18.111 24.797 1.00 21.91 177 SER A N 1
ATOM 1113 C CA . SER A 1 177 ? -28.093 16.908 24.797 1.00 23.28 177 SER A CA 1
ATOM 1114 C C . SER A 1 177 ? -28.240 16.221 26.130 1.00 22.28 177 SER A C 1
ATOM 1115 O O . SER A 1 177 ? -29.194 15.457 26.278 1.00 24.95 177 SER A O 1
ATOM 1118 N N . TYR A 1 178 ? -27.314 16.419 27.063 1.00 20.61 178 TYR A N 1
ATOM 1119 C CA . TYR A 1 178 ? -27.310 15.572 28.273 1.00 20.49 178 TYR A CA 1
ATOM 1120 C C . TYR A 1 178 ? -26.658 16.095 29.547 1.00 20.24 178 TYR A C 1
ATOM 1121 O O . TYR A 1 178 ? -26.658 15.379 30.552 1.00 20.68 178 TYR A O 1
ATOM 1130 N N . PHE A 1 179 ? -26.135 17.316 29.547 1.00 20.90 179 PHE A N 1
ATOM 1131 C CA . PHE A 1 179 ? -25.277 17.715 30.648 1.00 22.10 179 PHE A CA 1
ATOM 1132 C C . PHE A 1 179 ? -26.010 17.780 31.977 1.00 22.04 179 PHE A C 1
ATOM 1133 O O . PHE A 1 179 ? -27.211 18.003 32.034 1.00 22.99 179 PHE A O 1
ATOM 1141 N N . VAL A 1 180 ? -25.249 17.597 33.036 1.00 20.43 180 VAL A N 1
ATOM 1142 C CA . VAL A 1 180 ? -25.751 17.623 34.394 1.00 20.91 180 VAL A CA 1
ATOM 1143 C C . VAL A 1 180 ? -24.940 18.639 35.227 1.00 21.02 180 VAL A C 1
ATOM 1144 O O . VAL A 1 180 ? -23.870 19.141 34.807 1.00 19.23 180 VAL A O 1
ATOM 1148 N N . GLN A 1 181 ? -25.455 18.911 36.421 1.00 21.45 181 GLN A N 1
ATOM 1149 C CA . GLN A 1 181 ? -24.756 19.751 37.372 1.00 22.66 181 GLN A CA 1
ATOM 1150 C C . GLN A 1 181 ? -23.673 18.928 38.091 1.00 23.01 181 GLN A C 1
ATOM 1151 O O . GLN A 1 181 ? -23.772 17.708 38.175 1.00 22.73 181 GLN A O 1
ATOM 1157 N N . PRO A 1 182 ? -22.642 19.591 38.626 1.00 23.29 182 PRO A N 1
ATOM 1158 C CA . PRO A 1 182 ? -21.609 18.851 39.323 1.00 23.36 182 PRO A CA 1
ATOM 1159 C C . PRO A 1 182 ? -22.108 18.055 40.535 1.00 23.05 182 PRO A C 1
ATOM 1160 O O . PRO A 1 182 ? -21.491 17.070 40.876 1.00 22.45 182 PRO A O 1
ATOM 1164 N N . ALA A 1 183 ? -23.215 18.469 41.155 1.00 23.49 183 ALA A N 1
ATOM 1165 C CA . ALA A 1 183 ? -23.812 17.706 42.253 1.00 23.52 183 ALA A CA 1
ATOM 1166 C C . ALA A 1 183 ? -24.094 16.259 41.870 1.00 23.41 183 ALA A C 1
ATOM 1167 O O . ALA A 1 183 ? -23.935 15.348 42.712 1.00 25.84 183 ALA A O 1
ATOM 1169 N N . VAL A 1 184 ? -24.531 16.043 40.640 1.00 21.46 184 VAL A N 1
ATOM 1170 C CA . VAL A 1 184 ? -24.830 14.670 40.193 1.00 23.32 184 VAL A CA 1
ATOM 1171 C C . VAL A 1 184 ? -23.522 13.837 39.966 1.00 21.87 184 VAL A C 1
ATOM 1172 O O . VAL A 1 184 ? -23.454 12.698 40.392 1.00 19.48 184 VAL A O 1
ATOM 1176 N N . ILE A 1 185 ? -22.466 14.417 39.430 1.00 21.70 185 ILE A N 1
ATOM 1177 C CA . ILE A 1 185 ? -21.201 13.681 39.379 1.00 21.51 185 ILE A CA 1
ATOM 1178 C C . ILE A 1 185 ? -20.659 13.363 40.792 1.00 22.19 185 ILE A C 1
ATOM 1179 O O . ILE A 1 185 ? -20.239 12.234 41.044 1.00 20.49 185 ILE A O 1
ATOM 1184 N N . LEU A 1 186 ? -20.699 14.354 41.691 1.00 22.47 186 LEU A N 1
ATOM 1185 C CA . LEU A 1 186 ? -20.295 14.206 43.081 1.00 23.46 186 LEU A CA 1
ATOM 1186 C C . LEU A 1 186 ? -21.029 13.074 43.779 1.00 23.70 186 LEU A C 1
ATOM 1187 O O . LEU A 1 186 ? -20.430 12.253 44.467 1.00 23.80 186 LEU A O 1
ATOM 1192 N N . LYS A 1 187 ? -22.333 13.030 43.588 1.00 24.43 187 LYS A N 1
ATOM 1193 C CA . LYS A 1 187 ? -23.160 11.961 44.137 1.00 25.29 187 LYS A CA 1
ATOM 1194 C C . LYS A 1 187 ? -22.597 10.574 43.811 1.00 26.46 187 LYS A C 1
ATOM 1195 O O . LYS A 1 187 ? -22.412 9.740 44.687 1.00 27.85 187 LYS A O 1
ATOM 1201 N N . TRP A 1 188 ? -22.340 10.327 42.535 1.00 27.45 188 TRP A N 1
ATOM 1202 C CA . TRP A 1 188 ? -21.883 9.011 42.097 1.00 26.23 188 TRP A CA 1
ATOM 1203 C C . TRP A 1 188 ? -20.416 8.761 42.401 1.00 26.78 188 TRP A C 1
ATOM 1204 O O . TRP A 1 188 ? -20.030 7.637 42.688 1.00 27.60 188 TRP A O 1
ATOM 1215 N N . VAL A 1 189 ? -19.584 9.783 42.328 1.00 25.86 189 VAL A N 1
ATOM 1216 C CA . VAL A 1 189 ? -18.211 9.594 42.756 1.00 25.98 189 VAL A CA 1
ATOM 1217 C C . VAL A 1 189 ? -18.245 9.160 44.223 1.00 25.70 189 VAL A C 1
ATOM 1218 O O . VAL A 1 189 ? -17.532 8.251 44.602 1.00 24.72 189 VAL A O 1
ATOM 1222 N N . ASN A 1 190 ? -19.036 9.849 45.047 1.00 24.62 190 ASN A N 1
ATOM 1223 C CA . ASN A 1 190 ? -19.087 9.551 46.477 1.00 23.39 190 ASN A CA 1
ATOM 1224 C C . ASN A 1 190 ? -19.612 8.148 46.716 1.00 23.80 190 ASN A C 1
ATOM 1225 O O . ASN A 1 190 ? -19.123 7.458 47.597 1.00 23.81 190 ASN A O 1
ATOM 1230 N N . HIS A 1 191 ? -20.603 7.740 45.934 1.00 23.65 191 HIS A N 1
ATOM 1231 C CA . HIS A 1 191 ? -21.124 6.382 45.993 1.00 24.87 191 HIS A CA 1
ATOM 1232 C C . HIS A 1 191 ? -20.012 5.348 45.780 1.00 25.45 191 HIS A C 1
ATOM 1233 O O . HIS A 1 191 ? -19.905 4.380 46.531 1.00 23.54 191 HIS A O 1
ATOM 1240 N N . LEU A 1 192 ? -19.188 5.584 44.761 1.00 26.06 192 LEU A N 1
ATOM 1241 C CA . LEU A 1 192 ? -18.076 4.695 44.429 1.00 26.01 192 LEU A CA 1
ATOM 1242 C C . LEU A 1 192 ? -16.957 4.718 45.479 1.00 26.08 192 LEU A C 1
ATOM 1243 O O . LEU A 1 192 ? -16.415 3.666 45.811 1.00 26.94 192 LEU A O 1
ATOM 1248 N N . GLN A 1 193 ? -16.625 5.894 46.007 1.00 27.89 193 GLN A N 1
ATOM 1249 C CA . GLN A 1 193 ? -15.651 5.989 47.108 1.00 29.41 193 GLN A CA 1
ATOM 1250 C C . GLN A 1 193 ? -16.128 5.275 48.388 1.00 30.13 193 GLN A C 1
ATOM 1251 O O . GLN A 1 193 ? -15.310 4.697 49.106 1.00 28.36 193 GLN A O 1
ATOM 1257 N N . ALA A 1 194 ? -17.441 5.305 48.636 1.00 31.08 194 ALA A N 1
ATOM 1258 C CA . ALA A 1 194 ? -18.072 4.591 49.761 1.00 31.34 194 ALA A CA 1
ATOM 1259 C C . ALA A 1 194 ? -18.035 3.066 49.582 1.00 32.14 194 ALA A C 1
ATOM 1260 O O . ALA A 1 194 ? -17.735 2.348 50.540 1.00 31.34 194 ALA A O 1
ATOM 1262 N N . LEU A 1 195 ? -18.327 2.573 48.374 1.00 32.00 195 LEU A N 1
ATOM 1263 C CA . LEU A 1 195 ? -18.128 1.147 48.063 1.00 31.04 195 LEU A CA 1
ATOM 1264 C C . LEU A 1 195 ? -16.684 0.684 48.268 1.00 30.75 195 LEU A C 1
ATOM 1265 O O . LEU A 1 195 ? -16.469 -0.451 48.673 1.00 29.80 195 LEU A O 1
ATOM 1270 N N . LYS A 1 196 ? -15.702 1.537 47.979 1.00 31.68 196 LYS A N 1
ATOM 1271 C CA . LYS A 1 196 ? -14.304 1.173 48.240 1.00 33.14 196 LYS A CA 1
ATOM 1272 C C . LYS A 1 196 ? -14.006 1.081 49.740 1.00 39.62 196 LYS A C 1
ATOM 1273 O O . LYS A 1 196 ? -13.370 0.130 50.211 1.00 41.41 196 LYS A O 1
ATOM 1279 N N . LYS A 1 197 ? -14.428 2.103 50.480 1.00 42.52 197 LYS A N 1
ATOM 1280 C CA . LYS A 1 197 ? -14.305 2.089 51.921 1.00 43.10 197 LYS A CA 1
ATOM 1281 C C . LYS A 1 197 ? -14.961 0.888 52.601 1.00 40.58 197 LYS A C 1
ATOM 1282 O O . LYS A 1 197 ? -14.435 0.398 53.554 1.00 38.74 197 LYS A O 1
ATOM 1288 N N . LYS A 1 198 ? -16.131 0.477 52.140 1.00 40.69 198 LYS A N 1
ATOM 1289 C CA . LYS A 1 198 ? -16.867 -0.654 52.711 1.00 39.66 198 LYS A CA 1
ATOM 1290 C C . LYS A 1 198 ? -16.304 -2.022 52.222 1.00 38.26 198 LYS A C 1
ATOM 1291 O O . LYS A 1 198 ? -16.726 -3.074 52.716 1.00 39.19 198 LYS A O 1
ATOM 1297 N N . GLY A 1 199 ? -15.362 -2.018 51.272 1.00 34.73 199 GLY A N 1
ATOM 1298 C CA . GLY A 1 199 ? -14.691 -3.237 50.807 1.00 34.31 199 GLY A CA 1
ATOM 1299 C C . GLY A 1 199 ? -15.284 -3.939 49.588 1.00 34.84 199 GLY A C 1
ATOM 1300 O O . GLY A 1 199 ? -14.733 -4.958 49.165 1.00 32.79 199 GLY A O 1
ATOM 1301 N N . ASP A 1 200 ? -16.347 -3.389 48.992 1.00 35.08 200 ASP A N 1
ATOM 1302 C CA . ASP A 1 200 ? -16.935 -3.956 47.764 1.00 37.98 200 ASP A CA 1
ATOM 1303 C C . ASP A 1 200 ? -16.094 -3.686 46.493 1.00 33.84 200 ASP A C 1
ATOM 1304 O O . ASP A 1 200 ? -16.307 -4.316 45.458 1.00 27.51 200 ASP A O 1
ATOM 1309 N N . LEU A 1 201 ? -15.185 -2.721 46.569 1.00 30.82 201 LEU A N 1
ATOM 1310 C CA . LEU A 1 201 ? -14.241 -2.430 45.485 1.00 30.70 201 LEU A CA 1
ATOM 1311 C C . LEU A 1 201 ? -12.881 -2.277 46.103 1.00 30.79 201 LEU A C 1
ATOM 1312 O O . LEU A 1 201 ? -12.776 -1.875 47.264 1.00 32.90 201 LEU A O 1
ATOM 1317 N N . SER A 1 202 ? -11.851 -2.597 45.330 1.00 29.25 202 SER A N 1
ATOM 1318 C CA . SER A 1 202 ? -10.485 -2.467 45.779 1.00 28.21 202 SER A CA 1
ATOM 1319 C C . SER A 1 202 ? -10.198 -1.044 46.233 1.00 28.84 202 SER A C 1
ATOM 1320 O O . SER A 1 202 ? -10.634 -0.090 45.643 1.00 25.79 202 SER A O 1
ATOM 1323 N N . LYS A 1 203 ? -9.413 -0.905 47.283 1.00 34.51 203 LYS A N 1
ATOM 1324 C CA . LYS A 1 203 ? -8.999 0.423 47.749 1.00 35.77 203 LYS A CA 1
ATOM 1325 C C . LYS A 1 203 ? -8.063 1.143 46.789 1.00 32.37 203 LYS A C 1
ATOM 1326 O O . LYS A 1 203 ? -7.921 2.369 46.886 1.00 29.25 203 LYS A O 1
ATOM 1332 N N . ASP A 1 204 ? -7.429 0.388 45.887 1.00 29.00 204 ASP A N 1
ATOM 1333 C CA . ASP A 1 204 ? -6.547 0.959 44.861 1.00 28.86 204 ASP A CA 1
ATOM 1334 C C . ASP A 1 204 ? -7.210 1.375 43.529 1.00 25.72 204 ASP A C 1
ATOM 1335 O O . ASP A 1 204 ? -6.532 1.916 42.643 1.00 24.67 204 ASP A O 1
ATOM 1340 N N . LEU A 1 205 ? -8.511 1.113 43.406 1.00 24.47 205 LEU A N 1
ATOM 1341 C CA . LEU A 1 205 ? -9.308 1.525 42.260 1.00 25.02 205 LEU A CA 1
ATOM 1342 C C . LEU A 1 205 ? -9.518 3.013 42.316 1.00 24.82 205 LEU A C 1
ATOM 1343 O O . LEU A 1 205 ? -9.966 3.534 43.333 1.00 30.42 205 LEU A O 1
ATOM 1348 N N . TRP A 1 206 ? -9.154 3.705 41.254 1.00 23.21 206 TRP A N 1
ATOM 1349 C CA . TRP A 1 206 ? -9.225 5.153 41.244 1.00 23.74 206 TRP A CA 1
ATOM 1350 C C . TRP A 1 206 ? -10.528 5.621 40.612 1.00 23.62 206 TRP A C 1
ATOM 1351 O O . TRP A 1 206 ? -10.981 5.049 39.626 1.00 23.24 206 TRP A O 1
ATOM 1362 N N . ILE A 1 207 ? -11.109 6.679 41.181 1.00 23.37 207 ILE A N 1
ATOM 1363 C CA . ILE A 1 207 ? -12.357 7.239 40.692 1.00 22.21 207 ILE A CA 1
ATOM 1364 C C . ILE A 1 207 ? -12.105 8.631 40.172 1.00 21.25 207 ILE A C 1
ATOM 1365 O O . ILE A 1 207 ? -11.367 9.403 40.772 1.00 22.37 207 ILE A O 1
ATOM 1370 N N . THR A 1 208 ? -12.728 8.961 39.046 1.00 20.86 208 THR A N 1
ATOM 1371 C CA . THR A 1 208 ? -12.593 10.297 38.434 1.00 19.82 208 THR A CA 1
ATOM 1372 C C . THR A 1 208 ? -13.858 10.656 37.705 1.00 19.70 208 THR A C 1
ATOM 1373 O O . THR A 1 208 ? -14.852 9.924 37.766 1.00 19.15 208 THR A O 1
ATOM 1377 N N . SER A 1 209 ? -13.826 11.812 37.048 1.00 19.50 209 SER A N 1
ATOM 1378 C CA . SER A 1 209 ? -14.792 12.177 36.019 1.00 19.29 209 SER A CA 1
ATOM 1379 C C . SER A 1 209 ? -13.991 12.716 34.862 1.00 19.11 209 SER A C 1
ATOM 1380 O O . SER A 1 209 ? -13.012 13.405 35.073 1.00 19.22 209 SER A O 1
ATOM 1383 N N . SER A 1 210 ? -14.380 12.383 33.637 1.00 19.55 210 SER A N 1
ATOM 1384 C CA . SER A 1 210 ? -13.620 12.840 32.485 1.00 19.96 210 SER A CA 1
ATOM 1385 C C . SER A 1 210 ? -14.402 13.977 31.846 1.00 19.82 210 SER A C 1
ATOM 1386 O O . SER A 1 210 ? -15.547 13.809 31.426 1.00 19.10 210 SER A O 1
ATOM 1389 N N . ASP A 1 211 ? -13.786 15.146 31.789 1.00 19.79 211 ASP A N 1
ATOM 1390 C CA . ASP A 1 211 ? -14.513 16.335 31.371 1.00 19.74 211 ASP A CA 1
ATOM 1391 C C . ASP A 1 211 ? -13.596 17.413 30.787 1.00 18.46 211 ASP A C 1
ATOM 1392 O O . ASP A 1 211 ? -12.370 17.376 30.937 1.00 17.82 211 ASP A O 1
ATOM 1397 N N . ASN A 1 212 ? -14.228 18.356 30.107 1.00 17.59 212 ASN A N 1
ATOM 1398 C CA . ASN A 1 212 ? -13.575 19.534 29.552 1.00 18.27 212 ASN A CA 1
ATOM 1399 C C . ASN A 1 212 ? -12.874 20.362 30.617 1.00 18.04 212 ASN A C 1
ATOM 1400 O O . ASN A 1 212 ? -13.342 20.481 31.740 1.00 17.56 212 ASN A O 1
ATOM 1405 N N . PHE A 1 213 ? -11.770 20.963 30.232 1.00 18.70 213 PHE A N 1
ATOM 1406 C CA . PHE A 1 213 ? -10.998 21.794 31.131 1.00 20.25 213 PHE A CA 1
ATOM 1407 C C . PHE A 1 213 ? -11.841 22.826 31.874 1.00 21.61 213 PHE A C 1
ATOM 1408 O O . PHE A 1 213 ? -11.570 23.125 33.028 1.00 23.47 213 PHE A O 1
ATOM 1416 N N . ALA A 1 214 ? -12.819 23.406 31.194 1.00 22.22 214 ALA A N 1
ATOM 1417 C CA . ALA A 1 214 ? -13.668 24.430 31.795 1.00 22.65 214 ALA A CA 1
ATOM 1418 C C . ALA A 1 214 ? -14.550 23.856 32.905 1.00 20.91 214 ALA A C 1
ATOM 1419 O O . ALA A 1 214 ? -14.795 24.507 33.909 1.00 22.56 214 ALA A O 1
ATOM 1421 N N . SER A 1 215 ? -15.019 22.638 32.719 1.00 20.28 215 SER A N 1
ATOM 1422 C CA . SER A 1 215 ? -15.828 21.952 33.740 1.00 21.00 215 SER A CA 1
ATOM 1423 C C . SER A 1 215 ? -15.062 21.693 35.031 1.00 20.90 215 SER A C 1
ATOM 1424 O O . SER A 1 215 ? -15.639 21.671 36.096 1.00 21.50 215 SER A O 1
ATOM 1427 N N . TRP A 1 216 ? -13.758 21.515 34.907 1.00 20.73 216 TRP A N 1
ATOM 1428 C CA . TRP A 1 216 ? -12.897 21.349 36.047 1.00 21.98 216 TRP A CA 1
ATOM 1429 C C . TRP A 1 216 ? -12.389 22.653 36.599 1.00 22.40 216 TRP A C 1
ATOM 1430 O O . TRP A 1 216 ? -11.476 22.659 37.420 1.00 23.41 216 TRP A O 1
ATOM 1441 N N . GLY A 1 217 ? -12.968 23.770 36.175 1.00 22.56 217 GLY A N 1
ATOM 1442 C CA . GLY A 1 217 ? -12.623 25.078 36.728 1.00 22.66 217 GLY A CA 1
ATOM 1443 C C . GLY A 1 217 ? -11.558 25.886 36.015 1.00 21.61 217 GLY A C 1
ATOM 1444 O O . GLY A 1 217 ? -11.205 26.940 36.492 1.00 21.40 217 GLY A O 1
ATOM 1445 N N . GLY A 1 218 ? -11.075 25.433 34.872 1.00 21.98 218 GLY A N 1
ATOM 1446 C CA . GLY A 1 218 ? -10.006 26.141 34.175 1.00 23.52 218 GLY A CA 1
ATOM 1447 C C . GLY A 1 218 ? -10.430 27.194 33.158 1.00 23.59 218 GLY A C 1
ATOM 1448 O O . GLY A 1 218 ? -9.594 27.651 32.379 1.00 24.68 218 GLY A O 1
ATOM 1449 N N . GLY A 1 219 ? -11.706 27.560 33.127 1.00 23.94 219 GLY A N 1
ATOM 1450 C CA . GLY A 1 219 ? -12.211 28.510 32.113 1.00 24.60 219 GLY A CA 1
ATOM 1451 C C . GLY A 1 219 ? -13.191 29.490 32.758 1.00 24.93 219 GLY A C 1
ATOM 1452 O O . GLY A 1 219 ? -12.869 30.114 33.749 1.00 24.79 219 GLY A O 1
ATOM 1453 N N . ASP A 1 220 ? -14.393 29.603 32.211 1.00 25.38 220 ASP A N 1
ATOM 1454 C CA . ASP A 1 220 ? -15.390 30.555 32.708 1.00 25.76 220 ASP A CA 1
ATOM 1455 C C . ASP A 1 220 ? -15.637 30.307 34.188 1.00 24.58 220 ASP A C 1
ATOM 1456 O O . ASP A 1 220 ? -15.875 29.168 34.579 1.00 24.72 220 ASP A O 1
ATOM 1461 N N . PRO A 1 221 ? -15.575 31.365 35.008 1.00 24.11 221 PRO A N 1
ATOM 1462 C CA . PRO A 1 221 ? -15.775 31.162 36.465 1.00 24.89 221 PRO A CA 1
ATOM 1463 C C . PRO A 1 221 ? -17.215 30.822 36.909 1.00 25.40 221 PRO A C 1
ATOM 1464 O O . PRO A 1 221 ? -17.442 30.497 38.071 1.00 23.98 221 PRO A O 1
ATOM 1468 N N . GLN A 1 222 ? -18.166 30.913 35.998 1.00 25.51 222 GLN A N 1
ATOM 1469 C CA . GLN A 1 222 ? -19.503 30.362 36.201 1.00 26.00 222 GLN A CA 1
ATOM 1470 C C . GLN A 1 222 ? -19.484 28.954 36.784 1.00 25.37 222 GLN A C 1
ATOM 1471 O O . GLN A 1 222 ? -20.388 28.570 37.537 1.00 24.81 222 GLN A O 1
ATOM 1477 N N . TYR A 1 223 ? -18.495 28.165 36.369 1.00 26.43 223 TYR A N 1
ATOM 1478 C CA . TYR A 1 223 ? -18.328 26.784 36.857 1.00 25.60 223 TYR A CA 1
ATOM 1479 C C . TYR A 1 223 ? -17.844 26.721 38.324 1.00 27.58 223 TYR A C 1
ATOM 1480 O O . TYR A 1 223 ? -18.079 25.713 38.993 1.00 29.24 223 TYR A O 1
ATOM 1489 N N . HIS A 1 224 ? -17.233 27.795 38.844 1.00 28.25 224 HIS A N 1
ATOM 1490 C CA . HIS A 1 224 ? -16.672 27.788 40.212 1.00 28.08 224 HIS A CA 1
ATOM 1491 C C . HIS A 1 224 ? -17.712 27.796 41.334 1.00 27.63 224 HIS A C 1
ATOM 1492 O O . HIS A 1 224 ? -17.843 28.785 42.041 1.00 32.32 224 HIS A O 1
ATOM 1499 N N . VAL A 1 225 ? -18.395 26.675 41.529 1.00 26.62 225 VAL A N 1
ATOM 1500 C CA . VAL A 1 225 ? -19.453 26.541 42.530 1.00 27.20 225 VAL A CA 1
ATOM 1501 C C . VAL A 1 225 ? -18.984 25.568 43.620 1.00 30.14 225 VAL A C 1
ATOM 1502 O O . VAL A 1 225 ? -18.023 24.797 43.436 1.00 29.70 225 VAL A O 1
ATOM 1506 N N . GLU A 1 226 ? -19.642 25.625 44.764 1.00 33.23 226 GLU A N 1
ATOM 1507 C CA . GLU A 1 226 ? -19.317 24.748 45.881 1.00 39.22 226 GLU A CA 1
ATOM 1508 C C . GLU A 1 226 ? -19.273 23.255 45.485 1.00 37.68 226 GLU A C 1
ATOM 1509 O O . GLU A 1 226 ? -18.301 22.568 45.840 1.00 33.63 226 GLU A O 1
ATOM 1515 N N . ASP A 1 227 ? -20.285 22.771 44.747 1.00 35.23 227 ASP A N 1
ATOM 1516 C CA . ASP A 1 227 ? -20.330 21.347 44.361 1.00 34.01 227 ASP A CA 1
ATOM 1517 C C . ASP A 1 227 ? -19.110 20.876 43.563 1.00 31.81 227 ASP A C 1
ATOM 1518 O O . ASP A 1 227 ? -18.665 19.752 43.745 1.00 31.64 227 ASP A O 1
ATOM 1523 N N . LEU A 1 228 ? -18.543 21.743 42.730 1.00 29.24 228 LEU A N 1
ATOM 1524 C CA . LEU A 1 228 ? -17.305 21.429 42.003 1.00 26.77 228 LEU A CA 1
ATOM 1525 C C . LEU A 1 228 ? -16.120 21.294 42.925 1.00 26.75 228 LEU A C 1
ATOM 1526 O O . LEU A 1 228 ? -15.304 20.418 42.739 1.00 26.93 228 LEU A O 1
ATOM 1531 N N . THR A 1 229 ? -16.006 22.185 43.901 1.00 28.26 229 THR A N 1
ATOM 1532 C CA . THR A 1 229 ? -14.927 22.079 44.905 1.00 27.13 229 THR A CA 1
ATOM 1533 C C . THR A 1 229 ? -14.994 20.706 45.610 1.00 26.75 229 THR A C 1
ATOM 1534 O O . THR A 1 229 ? -13.967 20.053 45.754 1.00 27.18 229 THR A O 1
ATOM 1538 N N . LYS A 1 230 ? -16.186 20.280 46.010 1.00 27.18 230 LYS A N 1
ATOM 1539 C CA . LYS A 1 230 ? -16.369 18.999 46.683 1.00 30.45 230 LYS A CA 1
ATOM 1540 C C . LYS A 1 230 ? -16.035 17.827 45.766 1.00 33.93 230 LYS A C 1
ATOM 1541 O O . LYS A 1 230 ? -15.483 16.819 46.235 1.00 37.29 230 LYS A O 1
ATOM 1547 N N . LEU A 1 231 ? -16.382 17.953 44.481 1.00 31.38 231 LEU A N 1
ATOM 1548 C CA . LEU A 1 231 ? -16.041 16.938 43.503 1.00 29.10 231 LEU A CA 1
ATOM 1549 C C . LEU A 1 231 ? -14.540 16.802 43.321 1.00 27.73 231 LEU A C 1
ATOM 1550 O O . LEU A 1 231 ? -14.015 15.696 43.257 1.00 26.23 231 LEU A O 1
ATOM 1555 N N . ILE A 1 232 ? -13.852 17.934 43.238 1.00 25.77 232 ILE A N 1
ATOM 1556 C CA . ILE A 1 232 ? -12.394 17.942 43.161 1.00 24.49 232 ILE A CA 1
ATOM 1557 C C . ILE A 1 232 ? -11.762 17.272 44.389 1.00 27.09 232 ILE A C 1
ATOM 1558 O O . ILE A 1 232 ? -10.754 16.595 44.232 1.00 25.85 232 ILE A O 1
ATOM 1563 N N . GLU A 1 233 ? -12.346 17.459 45.585 1.00 31.15 233 GLU A N 1
ATOM 1564 C CA . GLU A 1 233 ? -11.938 16.716 46.802 1.00 33.96 233 GLU A CA 1
ATOM 1565 C C . GLU A 1 233 ? -12.214 15.231 46.708 1.00 31.29 233 GLU A C 1
ATOM 1566 O O . GLU A 1 233 ? -11.408 14.454 47.141 1.00 30.32 233 GLU A O 1
ATOM 1572 N N . ALA A 1 234 ? -13.364 14.842 46.174 1.00 30.92 234 ALA A N 1
ATOM 1573 C CA . ALA A 1 234 ? -13.793 13.441 46.205 1.00 29.87 234 ALA A CA 1
ATOM 1574 C C . ALA A 1 234 ? -13.063 12.536 45.227 1.00 28.82 234 ALA A C 1
ATOM 1575 O O . ALA A 1 234 ? -12.833 11.375 45.549 1.00 31.04 234 ALA A O 1
ATOM 1577 N N . VAL A 1 235 ? -12.696 13.039 44.047 1.00 26.88 235 VAL A N 1
ATOM 1578 C CA . VAL A 1 235 ? -12.025 12.194 43.025 1.00 25.24 235 VAL A CA 1
ATOM 1579 C C . VAL A 1 235 ? -10.594 11.841 43.411 1.00 24.28 235 VAL A C 1
ATOM 1580 O O . VAL A 1 235 ? -9.974 12.548 44.197 1.00 23.82 235 VAL A O 1
ATOM 1584 N N . ASP A 1 236 ? -10.081 10.740 42.885 1.00 23.18 236 ASP A N 1
ATOM 1585 C CA . ASP A 1 236 ? -8.667 10.390 43.109 1.00 22.99 236 ASP A CA 1
ATOM 1586 C C . ASP A 1 236 ? -7.769 11.208 42.201 1.00 24.07 236 ASP A C 1
ATOM 1587 O O . ASP A 1 236 ? -6.647 11.544 42.590 1.00 28.29 236 ASP A O 1
ATOM 1592 N N . TYR A 1 237 ? -8.257 11.548 40.999 1.00 23.41 237 TYR A N 1
ATOM 1593 C CA . TYR A 1 237 ? -7.565 12.478 40.098 1.00 22.08 237 TYR A CA 1
ATOM 1594 C C . TYR A 1 237 ? -8.551 13.180 39.162 1.00 21.00 237 TYR A C 1
ATOM 1595 O O . TYR A 1 237 ? -9.718 12.809 39.114 1.00 19.88 237 TYR A O 1
ATOM 1604 N N . LEU A 1 238 ? -8.054 14.159 38.397 1.00 20.50 238 LEU A N 1
ATOM 1605 C CA . LEU A 1 238 ? -8.842 14.887 37.406 1.00 21.15 238 LEU A CA 1
ATOM 1606 C C . LEU A 1 238 ? -8.468 14.441 36.006 1.00 20.85 238 LEU A C 1
ATOM 1607 O O . LEU A 1 238 ? -7.319 14.564 35.606 1.00 22.85 238 LEU A O 1
ATOM 1612 N N . SER A 1 239 ? -9.457 13.960 35.254 1.00 20.59 239 SER A N 1
ATOM 1613 C CA . SER A 1 239 ? -9.298 13.593 33.846 1.00 20.01 239 SER A CA 1
ATOM 1614 C C . SER A 1 239 ? -9.821 14.778 32.964 1.00 19.93 239 SER A C 1
ATOM 1615 O O . SER A 1 239 ? -11.014 15.053 32.901 1.00 20.33 239 SER A O 1
ATOM 1618 N N . VAL A 1 240 ? -8.899 15.460 32.301 1.00 19.58 240 VAL A N 1
ATOM 1619 C CA . VAL A 1 240 ? -9.137 16.745 31.680 1.00 19.94 240 VAL A CA 1
ATOM 1620 C C . VAL A 1 240 ? -9.082 16.622 30.178 1.00 21.02 240 VAL A C 1
ATOM 1621 O O . VAL A 1 240 ? -8.129 16.035 29.638 1.00 21.94 240 VAL A O 1
ATOM 1625 N N . HIS A 1 241 ? -10.058 17.223 29.502 1.00 20.98 241 HIS A N 1
ATOM 1626 C CA . HIS A 1 241 ? -10.049 17.284 28.027 1.00 21.97 241 HIS A CA 1
ATOM 1627 C C . HIS A 1 241 ? -9.678 18.676 27.513 1.00 20.67 241 HIS A C 1
ATOM 1628 O O . HIS A 1 241 ? -10.183 19.668 28.034 1.00 19.55 241 HIS A O 1
ATOM 1635 N N . THR A 1 242 ? -8.890 18.713 26.429 1.00 19.75 242 THR A N 1
ATOM 1636 C CA . THR A 1 242 ? -8.569 19.957 25.733 1.00 19.14 242 THR A CA 1
ATOM 1637 C C . THR A 1 242 ? -8.450 19.699 24.246 1.00 18.71 242 THR A C 1
ATOM 1638 O O . THR A 1 242 ? -7.823 18.723 23.847 1.00 19.42 242 THR A O 1
ATOM 1642 N N . TYR A 1 243 ? -9.043 20.583 23.432 1.00 19.10 243 TYR A N 1
ATOM 1643 C CA . TYR A 1 243 ? -9.158 20.365 21.984 1.00 19.33 243 TYR A CA 1
ATOM 1644 C C . TYR A 1 243 ? -8.804 21.573 21.126 1.00 19.30 243 TYR A C 1
ATOM 1645 O O . TYR A 1 243 ? -9.674 22.238 20.577 1.00 18.96 243 TYR A O 1
ATOM 1654 N N . PRO A 1 244 ? -7.498 21.856 20.993 1.00 20.22 244 PRO A N 1
ATOM 1655 C CA . PRO A 1 244 ? -7.056 22.908 20.075 1.00 20.30 244 PRO A CA 1
ATOM 1656 C C . PRO A 1 244 ? -7.648 22.763 18.661 1.00 20.71 244 PRO A C 1
ATOM 1657 O O . PRO A 1 244 ? -8.022 23.782 18.077 1.00 21.16 244 PRO A O 1
ATOM 1661 N N . MET A 1 245 ? -7.710 21.538 18.115 1.00 20.66 245 MET A N 1
ATOM 1662 C CA . MET A 1 245 ? -8.202 21.348 16.742 1.00 21.91 245 MET A CA 1
ATOM 1663 C C . MET A 1 245 ? -9.545 22.030 16.555 1.00 23.56 245 MET A C 1
ATOM 1664 O O . MET A 1 245 ? -9.748 22.773 15.622 1.00 21.45 245 MET A O 1
ATOM 1669 N N . HIS A 1 246 ? -10.460 21.784 17.480 1.00 27.56 246 HIS A N 1
ATOM 1670 C CA . HIS A 1 246 ? -11.763 22.430 17.434 1.00 28.37 246 HIS A CA 1
ATOM 1671 C C . HIS A 1 246 ? -11.668 23.936 17.556 1.00 26.13 246 HIS A C 1
ATOM 1672 O O . HIS A 1 246 ? -12.413 24.639 16.902 1.00 27.88 246 HIS A O 1
ATOM 1679 N N . ASP A 1 247 ? -10.779 24.416 18.416 1.00 24.28 247 ASP A N 1
ATOM 1680 C CA . ASP A 1 247 ? -10.628 25.832 18.607 1.00 23.35 247 ASP A CA 1
ATOM 1681 C C . ASP A 1 247 ? -9.980 26.543 17.423 1.00 22.51 247 ASP A C 1
ATOM 1682 O O . ASP A 1 247 ? -10.185 27.743 17.268 1.00 21.31 247 ASP A O 1
ATOM 1687 N N . THR A 1 248 ? -9.319 25.834 16.510 1.00 23.31 248 THR A N 1
ATOM 1688 C CA . THR A 1 248 ? -8.934 26.466 15.219 1.00 23.23 248 THR A CA 1
ATOM 1689 C C . THR A 1 248 ? -10.128 27.103 14.459 1.00 24.91 248 THR A C 1
ATOM 1690 O O . THR A 1 248 ? -9.923 27.970 13.590 1.00 21.49 248 THR A O 1
ATOM 1694 N N . HIS A 1 249 ? -11.354 26.673 14.788 1.00 26.04 249 HIS A N 1
ATOM 1695 C CA . HIS A 1 249 ? -12.554 27.376 14.358 1.00 27.96 249 HIS A CA 1
ATOM 1696 C C . HIS A 1 249 ? -13.222 28.227 15.454 1.00 29.02 249 HIS A C 1
ATOM 1697 O O . HIS A 1 249 ? -13.504 29.394 15.228 1.00 33.40 249 HIS A O 1
ATOM 1704 N N . TYR A 1 250 ? -13.506 27.638 16.617 1.00 29.24 250 TYR A N 1
ATOM 1705 C CA . TYR A 1 250 ? -14.299 28.295 17.679 1.00 29.71 250 TYR A CA 1
ATOM 1706 C C . TYR A 1 250 ? -13.552 29.351 18.493 1.00 29.39 250 TYR A C 1
ATOM 1707 O O . TYR A 1 250 ? -14.193 30.158 19.155 1.00 29.27 250 TYR A O 1
ATOM 1716 N N . ASN A 1 251 ? -12.230 29.324 18.482 1.00 29.31 251 ASN A N 1
ATOM 1717 C CA . ASN A 1 251 ? -11.449 30.349 19.128 1.00 31.45 251 ASN A CA 1
ATOM 1718 C C . ASN A 1 251 ? -10.067 30.430 18.489 1.00 30.06 251 ASN A C 1
ATOM 1719 O O . ASN A 1 251 ? -9.064 30.009 19.057 1.00 28.07 251 ASN A O 1
ATOM 1724 N N . PRO A 1 252 ? -10.015 31.016 17.294 1.00 29.93 252 PRO A N 1
ATOM 1725 C CA . PRO A 1 252 ? -8.863 30.872 16.406 1.00 28.91 252 PRO A CA 1
ATOM 1726 C C . PRO A 1 252 ? -7.683 31.799 16.613 1.00 27.83 252 PRO A C 1
ATOM 1727 O O . PRO A 1 252 ? -6.779 31.799 15.762 1.00 28.16 252 PRO A O 1
ATOM 1731 N N . ILE A 1 253 ? -7.628 32.529 17.722 1.00 29.22 253 ILE A N 1
ATOM 1732 C CA . ILE A 1 253 ? -6.615 33.590 17.896 1.00 33.08 253 ILE A CA 1
ATOM 1733 C C . ILE A 1 253 ? -5.171 33.045 17.895 1.00 32.06 253 ILE A C 1
ATOM 1734 O O . ILE A 1 253 ? -4.250 33.744 17.489 1.00 33.12 253 ILE A O 1
ATOM 1739 N N . PHE A 1 254 ? -5.000 31.778 18.259 1.00 31.78 254 PHE A N 1
ATOM 1740 C CA . PHE A 1 254 ? -3.693 31.076 18.290 1.00 28.67 254 PHE A CA 1
ATOM 1741 C C . PHE A 1 254 ? -3.289 30.425 16.961 1.00 26.55 254 PHE A C 1
ATOM 1742 O O . PHE A 1 254 ? -2.162 29.966 16.801 1.00 25.94 254 PHE A O 1
ATOM 1750 N N . TRP A 1 255 ? -4.227 30.339 16.025 1.00 25.15 255 TRP A N 1
ATOM 1751 C CA . TRP A 1 255 ? -4.072 29.491 14.836 1.00 22.92 255 TRP A CA 1
ATOM 1752 C C . TRP A 1 255 ? -3.844 30.331 13.584 1.00 22.14 255 TRP A C 1
ATOM 1753 O O . TRP A 1 255 ? -4.688 31.148 13.213 1.00 21.13 255 TRP A O 1
ATOM 1764 N N . GLY A 1 256 ? -2.701 30.125 12.953 1.00 23.48 256 GLY A N 1
ATOM 1765 C CA . GLY A 1 256 ? -2.403 30.746 11.691 1.00 25.82 256 GLY A CA 1
ATOM 1766 C C . GLY A 1 256 ? -0.927 30.815 11.381 1.00 29.22 256 GLY A C 1
ATOM 1767 O O . GLY A 1 256 ? -0.094 30.224 12.069 1.00 27.68 256 GLY A O 1
ATOM 1768 N N . VAL A 1 257 ? -0.633 31.496 10.278 1.00 34.71 257 VAL A N 1
ATOM 1769 C CA . VAL A 1 257 ? 0.722 31.924 9.930 1.00 37.53 257 VAL A CA 1
ATOM 1770 C C . VAL A 1 257 ? 0.689 33.431 10.125 1.00 36.33 257 VAL A C 1
ATOM 1771 O O . VAL A 1 257 ? -0.112 34.123 9.477 1.00 37.28 257 VAL A O 1
ATOM 1775 N N . PHE A 1 258 ? 1.529 33.925 11.040 1.00 37.00 258 PHE A N 1
ATOM 1776 C CA . PHE A 1 258 ? 1.470 35.328 11.516 1.00 37.76 258 PHE A CA 1
ATOM 1777 C C . PHE A 1 258 ? 2.713 36.104 11.099 1.00 36.91 258 PHE A C 1
ATOM 1778 O O . PHE A 1 258 ? 3.846 35.605 11.201 1.00 38.50 258 PHE A O 1
ATOM 1786 N N . GLY A 1 259 ? 2.491 37.320 10.612 1.00 40.05 259 GLY A N 1
ATOM 1787 C CA . GLY A 1 259 ? 3.558 38.260 10.216 1.00 42.93 259 GLY A CA 1
ATOM 1788 C C . GLY A 1 259 ? 4.740 37.691 9.438 1.00 42.76 259 GLY A C 1
ATOM 1789 O O . GLY A 1 259 ? 4.559 37.066 8.391 1.00 44.77 259 GLY A O 1
ATOM 1790 N N . ASP A 1 260 ? 5.935 37.901 9.988 1.00 46.88 260 ASP A N 1
ATOM 1791 C CA . ASP A 1 260 ? 7.205 37.491 9.384 1.00 52.30 260 ASP A CA 1
ATOM 1792 C C . ASP A 1 260 ? 7.304 36.026 9.017 1.00 50.79 260 ASP A C 1
ATOM 1793 O O . ASP A 1 260 ? 8.156 35.672 8.201 1.00 51.19 260 ASP A O 1
ATOM 1798 N N . GLU A 1 261 ? 6.456 35.182 9.621 1.00 51.02 261 GLU A N 1
ATOM 1799 C CA . GLU A 1 261 ? 6.403 33.739 9.320 1.00 51.04 261 GLU A CA 1
ATOM 1800 C C . GLU A 1 261 ? 6.151 33.409 7.839 1.00 51.33 261 GLU A C 1
ATOM 1801 O O . GLU A 1 261 ? 6.606 32.368 7.366 1.00 52.59 261 GLU A O 1
ATOM 1807 N N . THR A 1 262 ? 5.491 34.317 7.115 1.00 51.16 262 THR A N 1
ATOM 1808 C CA . THR A 1 262 ? 5.265 34.223 5.657 1.00 50.14 262 THR A CA 1
ATOM 1809 C C . THR A 1 262 ? 6.567 34.017 4.887 1.00 51.92 262 THR A C 1
ATOM 1810 O O . THR A 1 262 ? 6.592 33.265 3.913 1.00 53.86 262 THR A O 1
ATOM 1814 N N . GLU A 1 263 ? 7.637 34.681 5.327 1.00 51.64 263 GLU A N 1
ATOM 1815 C CA . GLU A 1 263 ? 8.972 34.543 4.712 1.00 52.69 263 GLU A CA 1
ATOM 1816 C C . GLU A 1 263 ? 9.651 33.197 5.033 1.00 51.55 263 GLU A C 1
ATOM 1817 O O . GLU A 1 263 ? 10.658 32.879 4.422 1.00 52.93 263 GLU A O 1
ATOM 1819 N N . LEU A 1 264 ? 9.112 32.399 5.957 1.00 47.44 264 LEU A N 1
ATOM 1820 C CA . LEU A 1 264 ? 9.718 31.114 6.269 1.00 46.42 264 LEU A CA 1
ATOM 1821 C C . LEU A 1 264 ? 9.278 30.020 5.308 1.00 43.04 264 LEU A C 1
ATOM 1822 O O . LEU A 1 264 ? 8.261 30.116 4.628 1.00 40.84 264 LEU A O 1
ATOM 1827 N N . SER A 1 265 ? 10.067 28.958 5.283 1.00 40.88 265 SER A N 1
ATOM 1828 C CA . SER A 1 265 ? 9.733 27.699 4.594 1.00 39.05 265 SER A CA 1
ATOM 1829 C C . SER A 1 265 ? 8.349 27.142 5.017 1.00 37.57 265 SER A C 1
ATOM 1830 O O . SER A 1 265 ? 7.888 27.363 6.148 1.00 36.62 265 SER A O 1
ATOM 1833 N N . SER A 1 266 ? 7.673 26.482 4.079 1.00 34.79 266 SER A N 1
ATOM 1834 C CA . SER A 1 266 ? 6.361 25.856 4.327 1.00 36.09 266 SER A CA 1
ATOM 1835 C C . SER A 1 266 ? 6.390 24.824 5.439 1.00 34.94 266 SER A C 1
ATOM 1836 O O . SER A 1 266 ? 5.447 24.739 6.238 1.00 34.51 266 SER A O 1
ATOM 1839 N N . LEU A 1 267 ? 7.470 24.056 5.491 1.00 34.75 267 LEU A N 1
ATOM 1840 C CA . LEU A 1 267 ? 7.708 23.123 6.584 1.00 36.26 267 LEU A CA 1
ATOM 1841 C C . LEU A 1 267 ? 7.747 23.819 7.929 1.00 37.31 267 LEU A C 1
ATOM 1842 O O . LEU A 1 267 ? 7.124 23.351 8.875 1.00 36.80 267 LEU A O 1
ATOM 1847 N N . LYS A 1 268 ? 8.458 24.940 7.984 1.00 42.06 268 LYS A N 1
ATOM 1848 C CA . LYS A 1 268 ? 8.643 25.691 9.230 1.00 45.88 268 LYS A CA 1
ATOM 1849 C C . LYS A 1 268 ? 7.373 26.371 9.674 1.00 43.69 268 LYS A C 1
ATOM 1850 O O . LYS A 1 268 ? 7.067 26.378 10.862 1.00 43.79 268 LYS A O 1
ATOM 1856 N N . ARG A 1 269 ? 6.619 26.902 8.714 1.00 42.29 269 ARG A N 1
ATOM 1857 C CA . ARG A 1 269 ? 5.314 27.488 8.999 1.00 41.67 269 ARG A CA 1
ATOM 1858 C C . ARG A 1 269 ? 4.345 26.520 9.696 1.00 40.53 269 ARG A C 1
ATOM 1859 O O . ARG A 1 269 ? 3.660 26.905 10.650 1.00 39.96 269 ARG A O 1
ATOM 1867 N N . ILE A 1 270 ? 4.288 25.283 9.207 1.00 36.46 270 ILE A N 1
ATOM 1868 C CA . ILE A 1 270 ? 3.464 24.256 9.828 1.00 35.99 270 ILE A CA 1
ATOM 1869 C C . ILE A 1 270 ? 3.976 23.927 11.242 1.00 36.71 270 ILE A C 1
ATOM 1870 O O . ILE A 1 270 ? 3.189 23.914 12.182 1.00 34.36 270 ILE A O 1
ATOM 1875 N N . ASP A 1 271 ? 5.282 23.680 11.388 1.00 36.91 271 ASP A N 1
ATOM 1876 C CA . ASP A 1 271 ? 5.881 23.405 12.704 1.00 36.28 271 ASP A CA 1
ATOM 1877 C C . ASP A 1 271 ? 5.536 24.469 13.753 1.00 35.42 271 ASP A C 1
ATOM 1878 O O . ASP A 1 271 ? 5.127 24.137 14.861 1.00 39.60 271 ASP A O 1
ATOM 1883 N N . ILE A 1 272 ? 5.693 25.732 13.394 1.00 35.04 272 ILE A N 1
ATOM 1884 C CA . ILE A 1 272 ? 5.445 26.862 14.305 1.00 35.37 272 ILE A CA 1
ATOM 1885 C C . ILE A 1 272 ? 3.981 26.932 14.670 1.00 34.14 272 ILE A C 1
ATOM 1886 O O . ILE A 1 272 ? 3.637 27.171 15.825 1.00 35.54 272 ILE A O 1
ATOM 1891 N N . ALA A 1 273 ? 3.116 26.757 13.675 1.00 33.29 273 ALA A N 1
ATOM 1892 C CA . ALA A 1 273 ? 1.683 26.847 13.904 1.00 33.31 273 ALA A CA 1
ATOM 1893 C C . ALA A 1 273 ? 1.202 25.698 14.798 1.00 31.43 273 ALA A C 1
ATOM 1894 O O . ALA A 1 273 ? 0.428 25.928 15.734 1.00 29.68 273 ALA A O 1
ATOM 1896 N N . MET A 1 274 ? 1.678 24.486 14.498 1.00 27.98 274 MET A N 1
ATOM 1897 C CA . MET A 1 274 ? 1.355 23.326 15.288 1.00 29.21 274 MET A CA 1
ATOM 1898 C C . MET A 1 274 ? 1.927 23.392 16.706 1.00 30.56 274 MET A C 1
ATOM 1899 O O . MET A 1 274 ? 1.283 22.912 17.646 1.00 32.02 274 MET A O 1
ATOM 1904 N N . ASN A 1 275 ? 3.097 23.991 16.878 1.00 30.75 275 ASN A N 1
ATOM 1905 C CA . ASN A 1 275 ? 3.590 24.240 18.218 1.00 32.01 275 ASN A CA 1
ATOM 1906 C C . ASN A 1 275 ? 2.668 25.142 19.035 1.00 31.20 275 ASN A C 1
ATOM 1907 O O . ASN A 1 275 ? 2.469 24.922 20.224 1.00 32.55 275 ASN A O 1
ATOM 1912 N N . ARG A 1 276 ? 2.090 26.155 18.405 1.00 31.15 276 ARG A N 1
ATOM 1913 C CA . ARG A 1 276 ? 1.119 26.993 19.102 1.00 32.31 276 ARG A CA 1
ATOM 1914 C C . ARG A 1 276 ? -0.107 26.180 19.577 1.00 30.77 276 ARG A C 1
ATOM 1915 O O . ARG A 1 276 ? -0.670 26.480 20.636 1.00 32.83 276 ARG A O 1
ATOM 1923 N N . ALA A 1 277 ? -0.524 25.203 18.777 1.00 26.87 277 ALA A N 1
ATOM 1924 C CA . ALA A 1 277 ? -1.635 24.336 19.108 1.00 25.85 277 ALA A CA 1
ATOM 1925 C C . ALA A 1 277 ? -1.329 23.486 20.327 1.00 26.54 277 ALA A C 1
ATOM 1926 O O . ALA A 1 277 ? -2.191 23.282 21.198 1.00 26.00 277 ALA A O 1
ATOM 1928 N N . LYS A 1 278 ? -0.118 22.948 20.374 1.00 26.25 278 LYS A N 1
ATOM 1929 C CA . LYS A 1 278 ? 0.337 22.196 21.540 1.00 27.83 278 LYS A CA 1
ATOM 1930 C C . LYS A 1 278 ? 0.337 23.085 22.779 1.00 28.48 278 LYS A C 1
ATOM 1931 O O . LYS A 1 278 ? -0.205 22.737 23.807 1.00 27.30 278 LYS A O 1
ATOM 1937 N N . THR A 1 279 ? 0.933 24.248 22.665 1.00 29.90 279 THR A N 1
ATOM 1938 C CA . THR A 1 279 ? 1.014 25.176 23.780 1.00 30.93 279 THR A CA 1
ATOM 1939 C C . THR A 1 279 ? -0.337 25.603 24.315 1.00 30.42 279 THR A C 1
ATOM 1940 O O . THR A 1 279 ? -0.511 25.825 25.528 1.00 31.82 279 THR A O 1
ATOM 1944 N N . TYR A 1 280 ? -1.284 25.757 23.400 1.00 27.84 280 TYR A N 1
ATOM 1945 C CA . TYR A 1 280 ? -2.645 26.102 23.764 1.00 25.43 280 TYR A CA 1
ATOM 1946 C C . TYR A 1 280 ? -3.252 25.044 24.686 1.00 23.90 280 TYR A C 1
ATOM 1947 O O . TYR A 1 280 ? -3.894 25.370 25.668 1.00 23.80 280 TYR A O 1
ATOM 1956 N N . ALA A 1 281 ? -3.066 23.774 24.336 1.00 23.36 281 ALA A N 1
ATOM 1957 C CA . ALA A 1 281 ? -3.532 22.646 25.164 1.00 23.61 281 ALA A CA 1
ATOM 1958 C C . ALA A 1 281 ? -2.858 22.631 26.525 1.00 22.01 281 ALA A C 1
ATOM 1959 O O . ALA A 1 281 ? -3.514 22.396 27.542 1.00 22.06 281 ALA A O 1
ATOM 1961 N N . VAL A 1 282 ? -1.565 22.898 26.527 1.00 20.22 282 VAL A N 1
ATOM 1962 C CA . VAL A 1 282 ? -0.824 22.933 27.758 1.00 20.81 282 VAL A CA 1
ATOM 1963 C C . VAL A 1 282 ? -1.413 24.026 28.680 1.00 21.26 282 VAL A C 1
ATOM 1964 O O . VAL A 1 282 ? -1.586 23.804 29.877 1.00 19.77 282 VAL A O 1
ATOM 1968 N N . SER A 1 283 ? -1.718 25.188 28.112 1.00 22.93 283 SER A N 1
ATOM 1969 C CA . SER A 1 283 ? -2.303 26.308 28.877 1.00 23.10 283 SER A CA 1
ATOM 1970 C C . SER A 1 283 ? -3.625 25.965 29.513 1.00 22.81 283 SER A C 1
ATOM 1971 O O . SER A 1 283 ? -3.879 26.374 30.658 1.00 20.47 283 SER A O 1
ATOM 1974 N N . GLN A 1 284 ? -4.471 25.255 28.757 1.00 22.55 284 GLN A N 1
ATOM 1975 C CA . GLN A 1 284 ? -5.774 24.830 29.271 1.00 22.80 284 GLN A CA 1
ATOM 1976 C C . GLN A 1 284 ? -5.637 23.823 30.408 1.00 21.81 284 GLN A C 1
ATOM 1977 O O . GLN A 1 284 ? -6.331 23.930 31.421 1.00 19.25 284 GLN A O 1
ATOM 1983 N N . SER A 1 285 ? -4.739 22.851 30.244 1.00 23.30 285 SER A N 1
ATOM 1984 C CA . SER A 1 285 ? -4.442 21.912 31.331 1.00 25.11 285 SER A CA 1
ATOM 1985 C C . SER A 1 285 ? -3.904 22.652 32.573 1.00 22.92 285 SER A C 1
ATOM 1986 O O . SER A 1 285 ? -4.369 22.406 33.683 1.00 20.64 285 SER A O 1
ATOM 1989 N N . ASP A 1 286 ? -2.957 23.558 32.359 1.00 21.86 286 ASP A N 1
ATOM 1990 C CA . ASP A 1 286 ? -2.337 24.314 33.458 1.00 24.02 286 ASP A CA 1
ATOM 1991 C C . ASP A 1 286 ? -3.341 25.208 34.205 1.00 26.52 286 ASP A C 1
ATOM 1992 O O . ASP A 1 286 ? -3.231 25.407 35.421 1.00 25.53 286 ASP A O 1
ATOM 1997 N N . SER A 1 287 ? -4.317 25.748 33.460 1.00 27.54 287 SER A N 1
ATOM 1998 C CA . SER A 1 287 ? -5.410 26.536 34.023 1.00 25.45 287 SER A CA 1
ATOM 1999 C C . SER A 1 287 ? -6.234 25.734 35.033 1.00 23.76 287 SER A C 1
ATOM 2000 O O . SER A 1 287 ? -6.629 26.262 36.061 1.00 26.45 287 SER A O 1
ATOM 2003 N N . VAL A 1 288 ? -6.420 24.445 34.772 1.00 23.80 288 VAL A N 1
ATOM 2004 C CA . VAL A 1 288 ? -7.041 23.529 35.742 1.00 24.91 288 VAL A CA 1
ATOM 2005 C C . VAL A 1 288 ? -6.149 23.332 36.988 1.00 25.82 288 VAL A C 1
ATOM 2006 O O . VAL A 1 288 ? -6.634 23.385 38.127 1.00 26.68 288 VAL A O 1
ATOM 2010 N N . ALA A 1 289 ? -4.857 23.125 36.771 1.00 26.25 289 ALA A N 1
ATOM 2011 C CA . ALA A 1 289 ? -3.905 23.011 37.883 1.00 25.86 289 ALA A CA 1
ATOM 2012 C C . ALA A 1 289 ? -3.872 24.264 38.771 1.00 24.31 289 ALA A C 1
ATOM 2013 O O . ALA A 1 289 ? -3.824 24.148 39.984 1.00 23.69 289 ALA A O 1
ATOM 2015 N N . SER A 1 290 ? -3.901 25.444 38.156 1.00 24.62 290 SER A N 1
ATOM 2016 C CA . SER A 1 290 ? -4.003 26.719 38.884 1.00 24.38 290 SER A CA 1
ATOM 2017 C C . SER A 1 290 ? -5.262 26.850 39.704 1.00 25.40 290 SER A C 1
ATOM 2018 O O . SER A 1 290 ? -5.231 27.352 40.832 1.00 27.41 290 SER A O 1
ATOM 2021 N N . TYR A 1 291 ? -6.375 26.407 39.143 1.00 26.34 291 TYR A N 1
ATOM 2022 C CA . TYR A 1 291 ? -7.636 26.503 39.858 1.00 26.80 291 TYR A CA 1
ATOM 2023 C C . TYR A 1 291 ? -7.646 25.642 41.127 1.00 28.34 291 TYR A C 1
ATOM 2024 O O . TYR A 1 291 ? -8.077 26.120 42.184 1.00 32.09 291 TYR A O 1
ATOM 2033 N N . ILE A 1 292 ? -7.162 24.405 41.039 1.00 29.09 292 ILE A N 1
ATOM 2034 C CA . ILE A 1 292 ? -7.193 23.496 42.206 1.00 32.56 292 ILE A CA 1
ATOM 2035 C C . ILE A 1 292 ? -6.180 23.981 43.250 1.00 33.22 292 ILE A C 1
ATOM 2036 O O . ILE A 1 292 ? -6.470 23.960 44.438 1.00 33.74 292 ILE A O 1
ATOM 2041 N N . LYS A 1 293 ? -5.043 24.513 42.800 1.00 36.87 293 LYS A N 1
ATOM 2042 C CA . LYS A 1 293 ? -4.072 25.139 43.703 1.00 41.80 293 LYS A CA 1
ATOM 2043 C C . LYS A 1 293 ? -4.705 26.293 44.488 1.00 39.49 293 LYS A C 1
ATOM 2044 O O . LYS A 1 293 ? -4.503 26.390 45.687 1.00 37.46 293 LYS A O 1
ATOM 2050 N N . SER A 1 294 ? -5.501 27.126 43.817 1.00 38.24 294 SER A N 1
ATOM 2051 C CA . SER A 1 294 ? -6.222 28.237 44.476 1.00 33.47 294 SER A CA 1
ATOM 2052 C C . SER A 1 294 ? -7.237 27.764 45.529 1.00 31.64 294 SER A C 1
ATOM 2053 O O . SER A 1 294 ? -7.525 28.484 46.450 1.00 29.95 294 SER A O 1
ATOM 2056 N N . LEU A 1 295 ? -7.753 26.538 45.400 1.00 32.26 295 LEU A N 1
ATOM 2057 C CA . LEU A 1 295 ? -8.602 25.929 46.430 1.00 31.46 295 LEU A CA 1
ATOM 2058 C C . LEU A 1 295 ? -7.817 25.244 47.549 1.00 31.83 295 LEU A C 1
ATOM 2059 O O . LEU A 1 295 ? -8.427 24.654 48.429 1.00 35.02 295 LEU A O 1
ATOM 2064 N N . GLY A 1 296 ? -6.487 25.272 47.505 1.00 31.05 296 GLY A N 1
ATOM 2065 C CA . GLY A 1 296 ? -5.658 24.514 48.435 1.00 32.30 296 GLY A CA 1
ATOM 2066 C C . GLY A 1 296 ? -5.808 22.995 48.335 1.00 32.88 296 GLY A C 1
ATOM 2067 O O . GLY A 1 296 ? -5.790 22.312 49.344 1.00 31.16 296 GLY A O 1
ATOM 2068 N N . ILE A 1 297 ? -5.960 22.470 47.120 1.00 34.13 297 ILE A N 1
ATOM 2069 C CA . ILE A 1 297 ? -6.131 21.037 46.893 1.00 35.14 297 ILE A CA 1
ATOM 2070 C C . ILE A 1 297 ? -5.018 20.557 45.969 1.00 39.16 297 ILE A C 1
ATOM 2071 O O . ILE A 1 297 ? -4.712 21.185 44.950 1.00 37.20 297 ILE A O 1
ATOM 2076 N N . ASN A 1 298 ? -4.397 19.445 46.345 1.00 44.65 298 ASN A N 1
ATOM 2077 C CA . ASN A 1 298 ? -3.359 18.828 45.521 1.00 47.36 298 ASN A CA 1
ATOM 2078 C C . ASN A 1 298 ? -3.848 17.499 44.980 1.00 40.42 298 ASN A C 1
ATOM 2079 O O . ASN A 1 298 ? -4.109 16.584 45.742 1.00 44.16 298 ASN A O 1
ATOM 2084 N N . LYS A 1 299 ? -4.093 17.438 43.683 1.00 36.55 299 LYS A N 1
ATOM 2085 C CA . LYS A 1 299 ? -4.531 16.203 43.025 1.00 31.31 299 LYS A CA 1
ATOM 2086 C C . LYS A 1 299 ? -3.767 16.072 41.735 1.00 28.35 299 LYS A C 1
ATOM 2087 O O . LYS A 1 299 ? -3.473 17.073 41.097 1.00 25.35 299 LYS A O 1
ATOM 2093 N N . PRO A 1 300 ? -3.481 14.836 41.320 1.00 26.82 300 PRO A N 1
ATOM 2094 C CA . PRO A 1 300 ? -2.947 14.680 39.977 1.00 26.65 300 PRO A CA 1
ATOM 2095 C C . PRO A 1 300 ? -3.967 15.088 38.886 1.00 25.64 300 PRO A C 1
ATOM 2096 O O . PRO A 1 300 ? -5.182 14.957 39.061 1.00 24.12 300 PRO A O 1
ATOM 2100 N N . ILE A 1 301 ? -3.436 15.571 37.768 1.00 24.90 301 ILE A N 1
ATOM 2101 C CA . ILE A 1 301 ? -4.205 15.827 36.577 1.00 24.58 301 ILE A CA 1
ATOM 2102 C C . ILE A 1 301 ? -3.634 14.938 35.481 1.00 24.30 301 ILE A C 1
ATOM 2103 O O . ILE A 1 301 ? -2.403 14.874 35.289 1.00 22.68 301 ILE A O 1
ATOM 2108 N N . HIS A 1 302 ? -4.543 14.281 34.755 1.00 24.30 302 HIS A N 1
ATOM 2109 C CA . HIS A 1 302 ? -4.208 13.536 33.524 1.00 24.41 302 HIS A CA 1
ATOM 2110 C C . HIS A 1 302 ? -5.084 13.971 32.360 1.00 23.14 302 HIS A C 1
ATOM 2111 O O . HIS A 1 302 ? -6.189 14.465 32.549 1.00 22.74 302 HIS A O 1
ATOM 2118 N N . ILE A 1 303 ? -4.577 13.815 31.145 1.00 23.39 303 ILE A N 1
ATOM 2119 C CA . ILE A 1 303 ? -5.342 14.168 29.957 1.00 22.97 303 ILE A CA 1
ATOM 2120 C C . ILE A 1 303 ? -6.204 12.986 29.551 1.00 21.29 303 ILE A C 1
ATOM 2121 O O . ILE A 1 303 ? -5.724 11.984 29.040 1.00 21.36 303 ILE A O 1
ATOM 2126 N N . GLY A 1 304 ? -7.498 13.141 29.765 1.00 20.80 304 GLY A N 1
ATOM 2127 C CA . GLY A 1 304 ? -8.471 12.133 29.394 1.00 21.67 304 GLY A CA 1
ATOM 2128 C C . GLY A 1 304 ? -8.879 12.126 27.930 1.00 20.89 304 GLY A C 1
ATOM 2129 O O . GLY A 1 304 ? -9.431 11.124 27.457 1.00 20.40 304 GLY A O 1
ATOM 2130 N N . GLU A 1 305 ? -8.700 13.246 27.236 1.00 19.67 305 GLU A N 1
ATOM 2131 C CA . GLU A 1 305 ? -9.079 13.305 25.845 1.00 20.13 305 GLU A CA 1
ATOM 2132 C C . GLU A 1 305 ? -8.444 14.504 25.153 1.00 19.61 305 GLU A C 1
ATOM 2133 O O . GLU A 1 305 ? -8.577 15.628 25.594 1.00 19.74 305 GLU A O 1
ATOM 2139 N N . THR A 1 306 ? -7.748 14.231 24.062 1.00 19.26 306 THR A N 1
ATOM 2140 C CA . THR A 1 306 ? -7.407 15.246 23.071 1.00 18.70 306 THR A CA 1
ATOM 2141 C C . THR A 1 306 ? -7.096 14.531 21.756 1.00 18.35 306 THR A C 1
ATOM 2142 O O . THR A 1 306 ? -6.738 13.359 21.763 1.00 18.87 306 THR A O 1
ATOM 2146 N N . GLY A 1 307 ? -7.221 15.237 20.646 1.00 18.28 307 GLY A N 1
ATOM 2147 C CA . GLY A 1 307 ? -7.041 14.639 19.338 1.00 18.64 307 GLY A CA 1
ATOM 2148 C C . GLY A 1 307 ? -7.111 15.639 18.201 1.00 19.56 307 GLY A C 1
ATOM 2149 O O . GLY A 1 307 ? -7.529 16.767 18.380 1.00 20.77 307 GLY A O 1
ATOM 2150 N N . TRP A 1 308 ? -6.680 15.206 17.024 1.00 20.23 308 TRP A N 1
ATOM 2151 C CA . TRP A 1 308 ? -6.611 16.056 15.841 1.00 19.70 308 TRP A CA 1
ATOM 2152 C C . TRP A 1 308 ? -6.947 15.221 14.594 1.00 19.33 308 TRP A C 1
ATOM 2153 O O . TRP A 1 308 ? -6.170 14.378 14.190 1.00 19.79 308 TRP A O 1
ATOM 2164 N N . ALA A 1 309 ? -8.113 15.461 14.002 1.00 19.14 309 ALA A N 1
ATOM 2165 C CA . ALA A 1 309 ? -8.604 14.621 12.931 1.00 18.83 309 ALA A CA 1
ATOM 2166 C C . ALA A 1 309 ? -7.824 14.771 11.644 1.00 19.63 309 ALA A C 1
ATOM 2167 O O . ALA A 1 309 ? -7.244 15.838 11.363 1.00 23.41 309 ALA A O 1
ATOM 2169 N N . SER A 1 310 ? -7.782 13.703 10.862 1.00 19.63 310 SER A N 1
ATOM 2170 C CA . SER A 1 310 ? -7.040 13.673 9.604 1.00 19.46 310 SER A CA 1
ATOM 2171 C C . SER A 1 310 ? -7.867 14.135 8.411 1.00 20.31 310 SER A C 1
ATOM 2172 O O . SER A 1 310 ? -7.322 14.274 7.313 1.00 20.63 310 SER A O 1
ATOM 2175 N N . PHE A 1 311 ? -9.160 14.380 8.603 1.00 20.32 311 PHE A N 1
ATOM 2176 C CA . PHE A 1 311 ? -9.992 14.868 7.519 1.00 21.25 311 PHE A CA 1
ATOM 2177 C C . PHE A 1 311 ? -11.211 15.611 8.045 1.00 23.24 311 PHE A C 1
ATOM 2178 O O . PHE A 1 311 ? -11.742 15.242 9.076 1.00 23.93 311 PHE A O 1
ATOM 2186 N N . SER A 1 312 ? -11.650 16.652 7.321 1.00 24.31 312 SER A N 1
ATOM 2187 C CA . SER A 1 312 ? -12.907 17.352 7.623 1.00 24.72 312 SER A CA 1
ATOM 2188 C C . SER A 1 312 ? -13.482 17.998 6.381 1.00 23.81 312 SER A C 1
ATOM 2189 O O . SER A 1 312 ? -12.784 18.723 5.680 1.00 23.28 312 SER A O 1
ATOM 2192 N N . ASN A 1 313 ? -14.772 17.783 6.158 1.00 22.27 313 ASN A N 1
ATOM 2193 C CA . ASN A 1 313 ? -15.491 18.489 5.097 1.00 22.81 313 ASN A CA 1
ATOM 2194 C C . ASN A 1 313 ? -16.382 19.642 5.641 1.00 23.47 313 ASN A C 1
ATOM 2195 O O . ASN A 1 313 ? -17.224 20.141 4.924 1.00 24.29 313 ASN A O 1
ATOM 2200 N N . GLY A 1 314 ? -16.198 20.026 6.905 1.00 24.02 314 GLY A N 1
ATOM 2201 C CA . GLY A 1 314 ? -16.869 21.187 7.498 1.00 22.16 314 GLY A CA 1
ATOM 2202 C C . GLY A 1 314 ? -15.836 22.232 7.882 1.00 20.98 314 GLY A C 1
ATOM 2203 O O . GLY A 1 314 ? -14.965 22.611 7.064 1.00 20.13 314 GLY A O 1
ATOM 2204 N N . TYR A 1 315 ? -15.893 22.632 9.139 1.00 21.01 315 TYR A N 1
ATOM 2205 C CA . TYR A 1 315 ? -15.126 23.763 9.632 1.00 22.66 315 TYR A CA 1
ATOM 2206 C C . TYR A 1 315 ? -13.618 23.605 9.732 1.00 22.03 315 TYR A C 1
ATOM 2207 O O . TYR A 1 315 ? -12.916 24.617 9.726 1.00 22.79 315 TYR A O 1
ATOM 2216 N N . TYR A 1 316 ? -13.122 22.384 9.838 1.00 20.90 316 TYR A N 1
ATOM 2217 C CA . TYR A 1 316 ? -11.722 22.163 10.187 1.00 20.37 316 TYR A CA 1
ATOM 2218 C C . TYR A 1 316 ? -10.792 21.751 9.021 1.00 20.84 316 TYR A C 1
ATOM 2219 O O . TYR A 1 316 ? -9.578 21.623 9.231 1.00 20.10 316 TYR A O 1
ATOM 2228 N N . GLY A 1 317 ? -11.343 21.563 7.807 1.00 20.71 317 GLY A N 1
ATOM 2229 C CA . GLY A 1 317 ? -10.546 21.176 6.632 1.00 20.51 317 GLY A CA 1
ATOM 2230 C C . GLY A 1 317 ? -10.383 22.271 5.577 1.00 21.06 317 GLY A C 1
ATOM 2231 O O . GLY A 1 317 ? -10.259 23.461 5.893 1.00 20.80 317 GLY A O 1
ATOM 2232 N N . ALA A 1 318 ? -10.367 21.863 4.316 1.00 21.02 318 ALA A N 1
ATOM 2233 C CA . ALA A 1 318 ? -10.217 22.798 3.177 1.00 21.99 318 ALA A CA 1
ATOM 2234 C C . ALA A 1 318 ? -11.269 23.917 3.123 1.00 22.39 318 ALA A C 1
ATOM 2235 O O . ALA A 1 318 ? -10.979 24.998 2.675 1.00 20.23 318 ALA A O 1
ATOM 2237 N N . LYS A 1 319 ? -12.487 23.652 3.586 1.00 26.60 319 LYS A N 1
ATOM 2238 C CA . LYS A 1 319 ? -13.568 24.641 3.545 1.00 29.64 319 LYS A CA 1
ATOM 2239 C C . LYS A 1 319 ? -13.623 25.516 4.791 1.00 28.25 319 LYS A C 1
ATOM 2240 O O . LYS A 1 319 ? -14.573 26.277 4.967 1.00 27.12 319 LYS A O 1
ATOM 2246 N N . GLY A 1 320 ? -12.616 25.407 5.657 1.00 28.12 320 GLY A N 1
ATOM 2247 C CA . GLY A 1 320 ? -12.550 26.178 6.903 1.00 26.45 320 GLY A CA 1
ATOM 2248 C C . GLY A 1 320 ? -11.104 26.393 7.330 1.00 24.21 320 GLY A C 1
ATOM 2249 O O . GLY A 1 320 ? -10.317 26.942 6.577 1.00 23.06 320 GLY A O 1
ATOM 2250 N N . SER A 1 321 ? -10.751 25.924 8.521 1.00 23.13 321 SER A N 1
ATOM 2251 C CA . SER A 1 321 ? -9.495 26.317 9.193 1.00 22.32 321 SER A CA 1
ATOM 2252 C C . SER A 1 321 ? -8.219 25.653 8.700 1.00 21.97 321 SER A C 1
ATOM 2253 O O . SER A 1 321 ? -7.155 26.004 9.170 1.00 20.99 321 SER A O 1
ATOM 2256 N N . LYS A 1 322 ? -8.312 24.717 7.754 1.00 23.16 322 LYS A N 1
ATOM 2257 C CA . LYS A 1 322 ? -7.118 24.026 7.192 1.00 24.13 322 LYS A CA 1
ATOM 2258 C C . LYS A 1 322 ? -6.330 23.218 8.240 1.00 24.01 322 LYS A C 1
ATOM 2259 O O . LYS A 1 322 ? -5.115 23.063 8.125 1.00 27.80 322 LYS A O 1
ATOM 2265 N N . ALA A 1 323 ? -7.017 22.712 9.247 1.00 22.61 323 ALA A N 1
ATOM 2266 C CA . ALA A 1 323 ? -6.370 21.979 10.326 1.00 22.72 323 ALA A CA 1
ATOM 2267 C C . ALA A 1 323 ? -6.185 20.497 10.019 1.00 21.58 323 ALA A C 1
ATOM 2268 O O . ALA A 1 323 ? -5.141 19.930 10.300 1.00 20.36 323 ALA A O 1
ATOM 2270 N N . THR A 1 324 ? -7.184 19.881 9.413 1.00 21.20 324 THR A N 1
ATOM 2271 C CA . THR A 1 324 ? -7.239 18.446 9.311 1.00 21.57 324 THR A CA 1
ATOM 2272 C C . THR A 1 324 ? -6.491 17.833 8.116 1.00 22.36 324 THR A C 1
ATOM 2273 O O . THR A 1 324 ? -6.810 18.118 6.980 1.00 21.48 324 THR A O 1
ATOM 2277 N N . ASP A 1 325 ? -5.512 16.982 8.431 1.00 24.40 325 ASP A N 1
ATOM 2278 C CA . ASP A 1 325 ? -4.820 16.084 7.494 1.00 25.58 325 ASP A CA 1
ATOM 2279 C C . ASP A 1 325 ? -3.890 15.187 8.321 1.00 24.03 325 ASP A C 1
ATOM 2280 O O . ASP A 1 325 ? -3.634 15.487 9.493 1.00 23.60 325 ASP A O 1
ATOM 2285 N N . GLU A 1 326 ? -3.345 14.135 7.719 1.00 23.38 326 GLU A N 1
ATOM 2286 C CA . GLU A 1 326 ? -2.557 13.164 8.473 1.00 23.88 326 GLU A CA 1
ATOM 2287 C C . GLU A 1 326 ? -1.220 13.681 8.984 1.00 26.62 326 GLU A C 1
ATOM 2288 O O . GLU A 1 326 ? -0.683 13.158 9.988 1.00 28.55 326 GLU A O 1
ATOM 2294 N N . TYR A 1 327 ? -0.679 14.698 8.309 1.00 27.42 327 TYR A N 1
ATOM 2295 C CA . TYR A 1 327 ? 0.608 15.279 8.690 1.00 28.14 327 TYR A CA 1
ATOM 2296 C C . TYR A 1 327 ? 0.467 16.104 9.962 1.00 28.74 327 TYR A C 1
ATOM 2297 O O . TYR A 1 327 ? 1.242 15.960 10.912 1.00 29.89 327 TYR A O 1
ATOM 2306 N N . LYS A 1 328 ? -0.514 16.991 9.985 1.00 28.54 328 LYS A N 1
ATOM 2307 C CA . LYS A 1 328 ? -0.724 17.805 11.168 1.00 28.28 328 LYS A CA 1
ATOM 2308 C C . LYS A 1 328 ? -1.166 16.950 12.342 1.00 26.72 328 LYS A C 1
ATOM 2309 O O . LYS A 1 328 ? -0.832 17.281 13.467 1.00 26.33 328 LYS A O 1
ATOM 2315 N N . GLU A 1 329 ? -1.920 15.880 12.077 1.00 25.41 329 GLU A N 1
ATOM 2316 C CA . GLU A 1 329 ? -2.299 14.930 13.126 1.00 26.03 329 GLU A CA 1
ATOM 2317 C C . GLU A 1 329 ? -1.066 14.306 13.771 1.00 26.25 329 GLU A C 1
ATOM 2318 O O . GLU A 1 329 ? -0.978 14.213 15.006 1.00 28.43 329 GLU A O 1
ATOM 2324 N N . ALA A 1 330 ? -0.140 13.863 12.940 1.00 25.22 330 ALA A N 1
ATOM 2325 C CA . ALA A 1 330 ? 1.103 13.291 13.435 1.00 25.61 330 ALA A CA 1
ATOM 2326 C C . ALA A 1 330 ? 1.905 14.290 14.276 1.00 25.79 330 ALA A C 1
ATOM 2327 O O . ALA A 1 330 ? 2.400 13.949 15.355 1.00 26.10 330 ALA A O 1
ATOM 2329 N N . ILE A 1 331 ? 2.027 15.518 13.792 1.00 26.47 331 ILE A N 1
ATOM 2330 C CA . ILE A 1 331 ? 2.722 16.543 14.556 1.00 27.39 331 ILE A CA 1
ATOM 2331 C C . ILE A 1 331 ? 2.059 16.761 15.929 1.00 25.95 331 ILE A C 1
ATOM 2332 O O . ILE A 1 331 ? 2.738 16.815 16.957 1.00 26.95 331 ILE A O 1
ATOM 2337 N N . PHE A 1 332 ? 0.737 16.844 15.947 1.00 24.27 332 PHE A N 1
ATOM 2338 C CA . PHE A 1 332 ? 0.016 17.050 17.192 1.00 23.12 332 PHE A CA 1
ATOM 2339 C C . PHE A 1 332 ? 0.197 15.867 18.143 1.00 22.89 332 PHE A C 1
ATOM 2340 O O . PHE A 1 332 ? 0.518 16.074 19.314 1.00 21.79 332 PHE A O 1
ATOM 2348 N N . TYR A 1 333 ? -0.002 14.653 17.626 1.00 22.50 333 TYR A N 1
ATOM 2349 C CA . TYR A 1 333 ? 0.140 13.432 18.412 1.00 23.70 333 TYR A CA 1
ATOM 2350 C C . TYR A 1 333 ? 1.504 13.373 19.118 1.00 24.73 333 TYR A C 1
ATOM 2351 O O . TYR A 1 333 ? 1.568 13.123 20.324 1.00 24.46 333 TYR A O 1
ATOM 2360 N N . ASN A 1 334 ? 2.576 13.621 18.363 1.00 24.39 334 ASN A N 1
ATOM 2361 C CA . ASN A 1 334 ? 3.943 13.591 18.898 1.00 24.59 334 ASN A CA 1
ATOM 2362 C C . ASN A 1 334 ? 4.238 14.698 19.891 1.00 24.99 334 ASN A C 1
ATOM 2363 O O . ASN A 1 334 ? 4.899 14.443 20.906 1.00 26.31 334 ASN A O 1
ATOM 2368 N N . HIS A 1 335 ? 3.725 15.901 19.638 1.00 25.81 335 HIS A N 1
ATOM 2369 C CA . HIS A 1 335 ? 3.865 16.993 20.611 1.00 27.42 335 HIS A CA 1
ATOM 2370 C C . HIS A 1 335 ? 3.171 16.656 21.924 1.00 25.79 335 HIS A C 1
ATOM 2371 O O . HIS A 1 335 ? 3.693 16.963 22.999 1.00 26.03 335 HIS A O 1
ATOM 2378 N N . ILE A 1 336 ? 1.980 16.047 21.836 1.00 25.79 336 ILE A N 1
ATOM 2379 C CA . ILE A 1 336 ? 1.171 15.726 23.031 1.00 23.89 336 ILE A CA 1
ATOM 2380 C C . ILE A 1 336 ? 1.877 14.618 23.815 1.00 23.97 336 ILE A C 1
ATOM 2381 O O . ILE A 1 336 ? 1.907 14.664 25.033 1.00 22.74 336 ILE A O 1
ATOM 2386 N N . ARG A 1 337 ? 2.448 13.639 23.103 1.00 24.05 337 ARG A N 1
ATOM 2387 C CA . ARG A 1 337 ? 3.218 12.580 23.728 1.00 24.61 337 ARG A CA 1
ATOM 2388 C C . ARG A 1 337 ? 4.438 13.139 24.455 1.00 27.52 337 ARG A C 1
ATOM 2389 O O . ARG A 1 337 ? 4.656 12.807 25.634 1.00 27.16 337 ARG A O 1
ATOM 2397 N N . GLU A 1 338 ? 5.220 13.987 23.783 1.00 30.53 338 GLU A N 1
ATOM 2398 C CA . GLU A 1 338 ? 6.405 14.622 24.430 1.00 33.15 338 GLU A CA 1
ATOM 2399 C C . GLU A 1 338 ? 6.033 15.441 25.668 1.00 30.23 338 GLU A C 1
ATOM 2400 O O . GLU A 1 338 ? 6.603 15.250 26.732 1.00 29.14 338 GLU A O 1
ATOM 2406 N N . TRP A 1 339 ? 5.025 16.291 25.536 1.00 29.38 339 TRP A N 1
ATOM 2407 C CA . TRP A 1 339 ? 4.554 17.079 26.674 1.00 29.94 339 TRP A CA 1
ATOM 2408 C C . TRP A 1 339 ? 4.108 16.208 27.856 1.00 30.56 339 TRP A C 1
ATOM 2409 O O . TRP A 1 339 ? 4.517 16.446 28.973 1.00 33.70 339 TRP A O 1
ATOM 2420 N N . THR A 1 340 ? 3.257 15.226 27.598 1.00 30.29 340 THR A N 1
ATOM 2421 C CA . THR A 1 340 ? 2.679 14.437 28.665 1.00 29.53 340 THR A CA 1
ATOM 2422 C C . THR A 1 340 ? 3.698 13.557 29.336 1.00 29.45 340 THR A C 1
ATOM 2423 O O . THR A 1 340 ? 3.662 13.394 30.547 1.00 30.83 340 THR A O 1
ATOM 2427 N N . ASN A 1 341 ? 4.606 12.985 28.568 1.00 32.35 341 ASN A N 1
ATOM 2428 C CA . ASN A 1 341 ? 5.609 12.110 29.158 1.00 35.61 341 ASN A CA 1
ATOM 2429 C C . ASN A 1 341 ? 6.633 12.929 30.003 1.00 32.45 341 ASN A C 1
ATOM 2430 O O . ASN A 1 341 ? 7.042 12.464 31.060 1.00 35.35 341 ASN A O 1
ATOM 2435 N N . GLU A 1 342 ? 6.969 14.159 29.591 1.00 32.23 342 GLU A N 1
ATOM 2436 C CA . GLU A 1 342 ? 7.827 15.094 30.400 1.00 32.22 342 GLU A CA 1
ATOM 2437 C C . GLU A 1 342 ? 7.112 15.645 31.644 1.00 29.75 342 GLU A C 1
ATOM 2438 O O . GLU A 1 342 ? 7.749 15.910 32.633 1.00 29.20 342 GLU A O 1
ATOM 2440 N N . ALA A 1 343 ? 5.790 15.774 31.592 1.00 28.34 343 ALA A N 1
ATOM 2441 C CA . ALA A 1 343 ? 4.998 16.248 32.730 1.00 26.77 343 ALA A CA 1
ATOM 2442 C C . ALA A 1 343 ? 4.438 15.116 33.619 1.00 26.17 343 ALA A C 1
ATOM 2443 O O . ALA A 1 343 ? 3.721 15.374 34.573 1.00 22.89 343 ALA A O 1
ATOM 2445 N N . ASN A 1 344 ? 4.797 13.868 33.320 1.00 27.69 344 ASN A N 1
ATOM 2446 C CA . ASN A 1 344 ? 4.231 12.661 33.968 1.00 29.55 344 ASN A CA 1
ATOM 2447 C C . ASN A 1 344 ? 2.687 12.643 34.016 1.00 29.23 344 ASN A C 1
ATOM 2448 O O . ASN A 1 344 ? 2.073 12.468 35.059 1.00 27.79 344 ASN A O 1
ATOM 2453 N N . MET A 1 345 ? 2.089 12.848 32.848 1.00 31.29 345 MET A N 1
ATOM 2454 C CA . MET A 1 345 ? 0.660 12.681 32.649 1.00 32.18 345 MET A CA 1
ATOM 2455 C C . MET A 1 345 ? 0.428 11.541 31.656 1.00 28.91 345 MET A C 1
ATOM 2456 O O . MET A 1 345 ? 1.163 11.379 30.696 1.00 26.39 345 MET A O 1
ATOM 2461 N N . SER A 1 346 ? -0.573 10.724 31.925 1.00 27.58 346 SER A N 1
ATOM 2462 C CA . SER A 1 346 ? -1.212 9.927 30.913 1.00 27.03 346 SER A CA 1
ATOM 2463 C C . SER A 1 346 ? -1.980 10.814 29.920 1.00 25.42 346 SER A C 1
ATOM 2464 O O . SER A 1 346 ? -2.495 11.890 30.255 1.00 26.69 346 SER A O 1
ATOM 2467 N N . CYS A 1 347 ? -2.015 10.371 28.681 1.00 24.27 347 CYS A N 1
ATOM 2468 C CA . CYS A 1 347 ? -2.851 10.974 27.692 1.00 25.18 347 CYS A CA 1
ATOM 2469 C C . CYS A 1 347 ? -3.624 9.880 26.962 1.00 23.51 347 CYS A C 1
ATOM 2470 O O . CYS A 1 347 ? -3.042 9.139 26.171 1.00 22.02 347 CYS A O 1
ATOM 2473 N N . PHE A 1 348 ? -4.938 9.834 27.188 1.00 21.84 348 PHE A N 1
ATOM 2474 C CA . PHE A 1 348 ? -5.808 8.888 26.508 1.00 20.14 348 PHE A CA 1
ATOM 2475 C C . PHE A 1 348 ? -6.145 9.511 25.167 1.00 19.90 348 PHE A C 1
ATOM 2476 O O . PHE A 1 348 ? -7.228 10.037 24.972 1.00 21.16 348 PHE A O 1
ATOM 2484 N N . TYR A 1 349 ? -5.215 9.423 24.222 1.00 19.57 349 TYR A N 1
ATOM 2485 C CA . TYR A 1 349 ? -5.282 10.208 23.017 1.00 18.69 349 TYR A CA 1
ATOM 2486 C C . TYR A 1 349 ? -6.490 9.731 22.192 1.00 19.73 349 TYR A C 1
ATOM 2487 O O . TYR A 1 349 ? -6.781 8.514 22.120 1.00 19.82 349 TYR A O 1
ATOM 2496 N N . PHE A 1 350 ? -7.178 10.675 21.560 1.00 19.64 350 PHE A N 1
ATOM 2497 C CA . PHE A 1 350 ? -8.346 10.359 20.749 1.00 20.52 350 PHE A CA 1
ATOM 2498 C C . PHE A 1 350 ? -8.004 10.329 19.250 1.00 23.01 350 PHE A C 1
ATOM 2499 O O . PHE A 1 350 ? -7.706 11.396 18.656 1.00 27.64 350 PHE A O 1
ATOM 2507 N N . GLU A 1 351 ? -8.003 9.159 18.593 1.00 24.02 351 GLU A N 1
ATOM 2508 C CA . GLU A 1 351 ? -8.403 7.844 19.131 1.00 23.92 351 GLU A CA 1
ATOM 2509 C C . GLU A 1 351 ? -7.601 6.741 18.405 1.00 22.25 351 GLU A C 1
ATOM 2510 O O . GLU A 1 351 ? -6.833 7.033 17.480 1.00 23.28 351 GLU A O 1
ATOM 2516 N N . ALA A 1 352 ? -7.773 5.491 18.802 1.00 20.85 352 ALA A N 1
ATOM 2517 C CA . ALA A 1 352 ? -7.034 4.402 18.158 1.00 21.18 352 ALA A CA 1
ATOM 2518 C C . ALA A 1 352 ? -7.413 4.223 16.692 1.00 19.46 352 ALA A C 1
ATOM 2519 O O . ALA A 1 352 ? -6.546 4.329 15.812 1.00 19.36 352 ALA A O 1
ATOM 2521 N N . PHE A 1 353 ? -8.696 3.987 16.445 1.00 18.85 353 PHE A N 1
ATOM 2522 C CA . PHE A 1 353 ? -9.231 3.710 15.094 1.00 19.09 353 PHE A CA 1
ATOM 2523 C C . PHE A 1 353 ? -10.351 4.684 14.719 1.00 19.10 353 PHE A C 1
ATOM 2524 O O . PHE A 1 353 ? -11.175 5.042 15.526 1.00 18.99 353 PHE A O 1
ATOM 2532 N N . ASP A 1 354 ? -10.388 5.093 13.463 1.00 21.55 354 ASP A N 1
ATOM 2533 C CA . ASP A 1 354 ? -11.536 5.823 12.916 1.00 21.67 354 ASP A CA 1
ATOM 2534 C C . ASP A 1 354 ? -12.803 5.043 13.228 1.00 21.72 354 ASP A C 1
ATOM 2535 O O . ASP A 1 354 ? -12.854 3.820 13.094 1.00 20.75 354 ASP A O 1
ATOM 2540 N N . GLU A 1 355 ? -13.819 5.783 13.635 1.00 22.24 355 GLU A N 1
ATOM 2541 C CA . GLU A 1 355 ? -15.104 5.225 13.998 1.00 21.88 355 GLU A CA 1
ATOM 2542 C C . GLU A 1 355 ? -16.179 5.940 13.189 1.00 19.88 355 GLU A C 1
ATOM 2543 O O . GLU A 1 355 ? -16.593 7.040 13.536 1.00 17.53 355 GLU A O 1
ATOM 2549 N N . PRO A 1 356 ? -16.627 5.302 12.100 1.00 20.17 356 PRO A N 1
ATOM 2550 C CA . PRO A 1 356 ? -17.556 5.976 11.197 1.00 19.93 356 PRO A CA 1
ATOM 2551 C C . PRO A 1 356 ? -19.030 6.088 11.638 1.00 19.65 356 PRO A C 1
ATOM 2552 O O . PRO A 1 356 ? -19.830 6.637 10.896 1.00 19.73 356 PRO A O 1
ATOM 2556 N N . TRP A 1 357 ? -19.388 5.608 12.828 1.00 19.92 357 TRP A N 1
ATOM 2557 C CA . TRP A 1 357 ? -20.752 5.826 13.376 1.00 19.41 357 TRP A CA 1
ATOM 2558 C C . TRP A 1 357 ? -20.964 7.234 14.010 1.00 19.46 357 TRP A C 1
ATOM 2559 O O . TRP A 1 357 ? -22.091 7.573 14.331 1.00 17.67 357 TRP A O 1
ATOM 2570 N N . LYS A 1 358 ? -19.891 7.995 14.230 1.00 20.08 358 LYS A N 1
ATOM 2571 C CA . LYS A 1 358 ? -19.967 9.188 15.056 1.00 21.67 358 LYS A CA 1
ATOM 2572 C C . LYS A 1 358 ? -20.637 10.330 14.334 1.00 22.60 358 LYS A C 1
ATOM 2573 O O . LYS A 1 358 ? -21.326 11.134 14.956 1.00 24.21 358 LYS A O 1
ATOM 2579 N N . ASP A 1 359 ? -20.396 10.425 13.041 1.00 23.75 359 ASP A N 1
ATOM 2580 C CA . ASP A 1 359 ? -21.152 11.301 12.146 1.00 26.60 359 ASP A CA 1
ATOM 2581 C C . ASP A 1 359 ? -21.646 10.379 11.010 1.00 25.28 359 ASP A C 1
ATOM 2582 O O . ASP A 1 359 ? -21.137 10.390 9.893 1.00 21.53 359 ASP A O 1
ATOM 2587 N N . ALA A 1 360 ? -22.642 9.570 11.360 1.00 25.04 360 ALA A N 1
ATOM 2588 C CA . ALA A 1 360 ? -23.095 8.460 10.524 1.00 25.56 360 ALA A CA 1
ATOM 2589 C C . ALA A 1 360 ? -23.510 8.881 9.117 1.00 25.29 360 ALA A C 1
ATOM 2590 O O . ALA A 1 360 ? -23.143 8.231 8.163 1.00 24.48 360 ALA A O 1
ATOM 2592 N N . HIS A 1 361 ? -24.256 9.981 9.013 1.00 25.48 361 HIS A N 1
ATOM 2593 C CA . HIS A 1 361 ? -24.796 10.439 7.737 1.00 26.08 361 HIS A CA 1
ATOM 2594 C C . HIS A 1 361 ? -23.882 11.342 6.956 1.00 26.06 361 HIS A C 1
ATOM 2595 O O . HIS A 1 361 ? -24.268 11.857 5.933 1.00 28.86 361 HIS A O 1
ATOM 2602 N N . ASN A 1 362 ? -22.667 11.552 7.427 1.00 28.17 362 ASN A N 1
ATOM 2603 C CA . ASN A 1 362 ? -21.682 12.334 6.686 1.00 26.64 362 ASN A CA 1
ATOM 2604 C C . ASN A 1 362 ? -20.278 11.779 6.880 1.00 24.53 362 ASN A C 1
ATOM 2605 O O . ASN A 1 362 ? -19.588 12.154 7.823 1.00 24.99 362 ASN A O 1
ATOM 2610 N N . SER A 1 363 ? -19.845 10.900 5.988 1.00 23.33 363 SER A N 1
ATOM 2611 C CA . SER A 1 363 ? -18.557 10.204 6.198 1.00 24.51 363 SER A CA 1
ATOM 2612 C C . SER A 1 363 ? -17.329 11.105 6.230 1.00 20.62 363 SER A C 1
ATOM 2613 O O . SER A 1 363 ? -16.364 10.762 6.885 1.00 18.35 363 SER A O 1
ATOM 2616 N N . GLY A 1 364 ? -17.391 12.251 5.543 1.00 19.10 364 GLY A N 1
ATOM 2617 C CA . GLY A 1 364 ? -16.346 13.273 5.589 1.00 18.75 364 GLY A CA 1
ATOM 2618 C C . GLY A 1 364 ? -16.286 14.104 6.867 1.00 19.70 364 GLY A C 1
ATOM 2619 O O . GLY A 1 364 ? -15.374 14.929 7.021 1.00 22.01 364 GLY A O 1
ATOM 2620 N N . GLY A 1 365 ? -17.255 13.945 7.766 1.00 19.02 365 GLY A N 1
ATOM 2621 C CA . GLY A 1 365 ? -17.233 14.641 9.042 1.00 20.24 365 GLY A CA 1
ATOM 2622 C C . GLY A 1 365 ? -16.046 14.272 9.902 1.00 20.40 365 GLY A C 1
ATOM 2623 O O . GLY A 1 365 ? -15.669 13.106 9.957 1.00 22.51 365 GLY A O 1
ATOM 2624 N N . SER A 1 366 ? -15.445 15.270 10.545 1.00 19.55 366 SER A N 1
ATOM 2625 C CA . SER A 1 366 ? -14.210 15.082 11.280 1.00 19.77 366 SER A CA 1
ATOM 2626 C C . SER A 1 366 ? -14.334 14.070 12.412 1.00 19.77 366 SER A C 1
ATOM 2627 O O . SER A 1 366 ? -13.373 13.368 12.713 1.00 20.65 366 SER A O 1
ATOM 2630 N N . GLU A 1 367 ? -15.510 13.944 12.991 1.00 20.11 367 GLU A N 1
ATOM 2631 C CA . GLU A 1 367 ? -15.755 12.918 14.016 1.00 22.53 367 GLU A CA 1
ATOM 2632 C C . GLU A 1 367 ? -15.384 11.481 13.607 1.00 22.85 367 GLU A C 1
ATOM 2633 O O . GLU A 1 367 ? -14.989 10.689 14.447 1.00 24.72 367 GLU A O 1
ATOM 2639 N N . ASN A 1 368 ? -15.480 11.176 12.314 1.00 21.39 368 ASN A N 1
ATOM 2640 C CA . ASN A 1 368 ? -15.130 9.869 11.777 1.00 20.02 368 ASN A CA 1
ATOM 2641 C C . ASN A 1 368 ? -13.647 9.701 11.466 1.00 19.48 368 ASN A C 1
ATOM 2642 O O . ASN A 1 368 ? -13.267 8.697 10.902 1.00 19.16 368 ASN A O 1
ATOM 2647 N N . HIS A 1 369 ? -12.803 10.660 11.796 1.00 19.58 369 HIS A N 1
ATOM 2648 C CA . HIS A 1 369 ? -11.428 10.628 11.297 1.00 20.52 369 HIS A CA 1
ATOM 2649 C C . HIS A 1 369 ? -10.388 10.909 12.356 1.00 19.82 369 HIS A C 1
ATOM 2650 O O . HIS A 1 369 ? -9.261 11.342 12.056 1.00 19.53 369 HIS A O 1
ATOM 2657 N N . PHE A 1 370 ? -10.723 10.598 13.596 1.00 19.81 370 PHE A N 1
ATOM 2658 C CA . PHE A 1 370 ? -9.779 10.839 14.686 1.00 20.65 370 PHE A CA 1
ATOM 2659 C C . PHE A 1 370 ? -8.754 9.704 14.940 1.00 20.18 370 PHE A C 1
ATOM 2660 O O . PHE A 1 370 ? -7.867 9.862 15.765 1.00 19.93 370 PHE A O 1
ATOM 2668 N N . GLY A 1 371 ? -8.873 8.591 14.220 1.00 19.90 371 GLY A N 1
ATOM 2669 C CA . GLY A 1 371 ? -7.997 7.464 14.403 1.00 19.11 371 GLY A CA 1
ATOM 2670 C C . GLY A 1 371 ? -6.551 7.723 14.069 1.00 18.90 371 GLY A C 1
ATOM 2671 O O . GLY A 1 371 ? -6.231 8.649 13.325 1.00 17.02 371 GLY A O 1
ATOM 2672 N N . LEU A 1 372 ? -5.673 6.911 14.669 1.00 18.79 372 LEU A N 1
ATOM 2673 C CA . LEU A 1 372 ? -4.306 6.736 14.180 1.00 18.39 372 LEU A CA 1
ATOM 2674 C C . LEU A 1 372 ? -4.326 5.753 13.015 1.00 19.57 372 LEU A C 1
ATOM 2675 O O . LEU A 1 372 ? -3.436 5.765 12.154 1.00 20.34 372 LEU A O 1
ATOM 2680 N N . PHE A 1 373 ? -5.330 4.885 12.996 1.00 20.88 373 PHE A N 1
ATOM 2681 C CA . PHE A 1 373 ? -5.565 3.953 11.886 1.00 21.81 373 PHE A CA 1
ATOM 2682 C C . PHE A 1 373 ? -6.894 4.280 11.232 1.00 21.98 373 PHE A C 1
ATOM 2683 O O . PHE A 1 373 ? -7.806 4.833 11.893 1.00 19.35 373 PHE A O 1
ATOM 2691 N N . THR A 1 374 ? -7.038 3.826 9.980 1.00 22.36 374 THR A N 1
ATOM 2692 C CA . THR A 1 374 ? -8.295 3.954 9.226 1.00 22.36 374 THR A CA 1
ATOM 2693 C C . THR A 1 374 ? -9.201 2.833 9.693 1.00 23.25 374 THR A C 1
ATOM 2694 O O . THR A 1 374 ? -8.756 1.931 10.387 1.00 22.63 374 THR A O 1
ATOM 2698 N N . VAL A 1 375 ? -10.468 2.871 9.313 1.00 24.50 375 VAL A N 1
ATOM 2699 C CA . VAL A 1 375 ? -11.388 1.788 9.708 1.00 25.44 375 VAL A CA 1
ATOM 2700 C C . VAL A 1 375 ? -10.872 0.417 9.164 1.00 26.44 375 VAL A C 1
ATOM 2701 O O . VAL A 1 375 ? -10.969 -0.589 9.836 1.00 25.12 375 VAL A O 1
ATOM 2705 N N . ASP A 1 376 ? -10.299 0.412 7.955 1.00 29.75 376 ASP A N 1
ATOM 2706 C CA . ASP A 1 376 ? -9.768 -0.799 7.298 1.00 31.59 376 ASP A CA 1
ATOM 2707 C C . ASP A 1 376 ? -8.400 -1.259 7.819 1.00 29.88 376 ASP A C 1
ATOM 2708 O O . ASP A 1 376 ? -7.872 -2.261 7.355 1.00 29.49 376 ASP A O 1
ATOM 2713 N N . GLY A 1 377 ? -7.821 -0.538 8.772 1.00 28.43 377 GLY A N 1
ATOM 2714 C CA . GLY A 1 377 ? -6.587 -0.948 9.405 1.00 27.44 377 GLY A CA 1
ATOM 2715 C C . GLY A 1 377 ? -5.350 -0.400 8.738 1.00 27.37 377 GLY A C 1
ATOM 2716 O O . GLY A 1 377 ? -4.259 -0.864 9.036 1.00 29.50 377 GLY A O 1
ATOM 2717 N N . LYS A 1 378 ? -5.495 0.584 7.855 1.00 26.63 378 LYS A N 1
ATOM 2718 C CA . LYS A 1 378 ? -4.342 1.286 7.327 1.00 27.31 378 LYS A CA 1
ATOM 2719 C C . LYS A 1 378 ? -3.756 2.258 8.355 1.00 25.24 378 LYS A C 1
ATOM 2720 O O . LYS A 1 378 ? -4.481 2.947 9.066 1.00 26.15 378 LYS A O 1
ATOM 2726 N N . ALA A 1 379 ? -2.435 2.283 8.462 1.00 22.92 379 ALA A N 1
ATOM 2727 C CA . ALA A 1 379 ? -1.750 3.181 9.375 1.00 21.90 379 ALA A CA 1
ATOM 2728 C C . ALA A 1 379 ? -1.582 4.534 8.702 1.00 21.43 379 ALA A C 1
ATOM 2729 O O . ALA A 1 379 ? -0.967 4.633 7.651 1.00 18.15 379 ALA A O 1
ATOM 2731 N N . LYS A 1 380 ? -2.102 5.573 9.348 1.00 22.23 380 LYS A N 1
ATOM 2732 C CA . LYS A 1 380 ? -1.933 6.946 8.883 1.00 21.96 380 LYS A CA 1
ATOM 2733 C C . LYS A 1 380 ? -0.507 7.412 9.120 1.00 21.48 380 LYS A C 1
ATOM 2734 O O . LYS A 1 380 ? 0.238 6.797 9.896 1.00 22.35 380 LYS A O 1
ATOM 2740 N N . TYR A 1 381 ? -0.148 8.510 8.474 1.00 21.03 381 TYR A N 1
ATOM 2741 C CA . TYR A 1 381 ? 1.208 9.053 8.501 1.00 22.49 381 TYR A CA 1
ATOM 2742 C C . TYR A 1 381 ? 1.918 8.949 9.843 1.00 22.84 381 TYR A C 1
ATOM 2743 O O . TYR A 1 381 ? 3.089 8.537 9.914 1.00 21.90 381 TYR A O 1
ATOM 2752 N N . VAL A 1 382 ? 1.202 9.326 10.900 1.00 23.33 382 VAL A N 1
ATOM 2753 C CA . VAL A 1 382 ? 1.713 9.251 12.272 1.00 22.75 382 VAL A CA 1
ATOM 2754 C C . VAL A 1 382 ? 2.408 7.930 12.638 1.00 23.13 382 VAL A C 1
ATOM 2755 O O . VAL A 1 382 ? 3.374 7.961 13.403 1.00 22.41 382 VAL A O 1
ATOM 2759 N N . LEU A 1 383 ? 1.918 6.800 12.107 1.00 23.20 383 LEU A N 1
ATOM 2760 C CA . LEU A 1 383 ? 2.469 5.457 12.401 1.00 25.79 383 LEU A CA 1
ATOM 2761 C C . LEU A 1 383 ? 3.246 4.765 11.272 1.00 26.25 383 LEU A C 1
ATOM 2762 O O . LEU A 1 383 ? 3.600 3.597 11.410 1.00 24.33 383 LEU A O 1
ATOM 2767 N N . TRP A 1 384 ? 3.477 5.438 10.148 1.00 28.27 384 TRP A N 1
ATOM 2768 C CA . TRP A 1 384 ? 4.225 4.828 9.020 1.00 28.36 384 TRP A CA 1
ATOM 2769 C C . TRP A 1 384 ? 5.555 4.284 9.464 1.00 29.59 384 TRP A C 1
ATOM 2770 O O . TRP A 1 384 ? 5.964 3.227 9.037 1.00 31.77 384 TRP A O 1
ATOM 2781 N N . ASP A 1 385 ? 6.220 5.012 10.337 1.00 33.63 385 ASP A N 1
ATOM 2782 C CA . ASP A 1 385 ? 7.528 4.619 10.803 1.00 38.38 385 ASP A CA 1
ATOM 2783 C C . ASP A 1 385 ? 7.463 3.246 11.486 1.00 35.96 385 ASP A C 1
ATOM 2784 O O . ASP A 1 385 ? 8.298 2.385 11.231 1.00 35.33 385 ASP A O 1
ATOM 2789 N N . LEU A 1 386 ? 6.459 3.042 12.330 1.00 35.01 386 LEU A N 1
ATOM 2790 C CA . LEU A 1 386 ? 6.252 1.749 12.979 1.00 34.01 386 LEU A CA 1
ATOM 2791 C C . LEU A 1 386 ? 5.913 0.617 12.033 1.00 31.83 386 LEU A C 1
ATOM 2792 O O . LEU A 1 386 ? 6.315 -0.516 12.285 1.00 34.73 386 LEU A O 1
ATOM 2797 N N . VAL A 1 387 ? 5.168 0.886 10.972 1.00 28.15 387 VAL A N 1
ATOM 2798 C CA . VAL A 1 387 ? 4.919 -0.155 9.974 1.00 29.69 387 VAL A CA 1
ATOM 2799 C C . VAL A 1 387 ? 6.250 -0.638 9.375 1.00 32.11 387 VAL A C 1
ATOM 2800 O O . VAL A 1 387 ? 6.475 -1.840 9.247 1.00 31.48 387 VAL A O 1
ATOM 2804 N N . ASP A 1 388 ? 7.123 0.307 9.024 1.00 34.97 388 ASP A N 1
ATOM 2805 C CA . ASP A 1 388 ? 8.443 0.001 8.435 1.00 36.16 388 ASP A CA 1
ATOM 2806 C C . ASP A 1 388 ? 9.331 -0.822 9.366 1.00 36.16 388 ASP A C 1
ATOM 2807 O O . ASP A 1 388 ? 10.046 -1.697 8.909 1.00 35.36 388 ASP A O 1
ATOM 2812 N N . LYS A 1 389 ? 9.266 -0.553 10.664 1.00 37.50 389 LYS A N 1
ATOM 2813 C CA . LYS A 1 389 ? 10.044 -1.322 11.621 1.00 42.97 389 LYS A CA 1
ATOM 2814 C C . LYS A 1 389 ? 9.481 -2.739 11.798 1.00 40.02 389 LYS A C 1
ATOM 2815 O O . LYS A 1 389 ? 10.092 -3.519 12.515 1.00 40.91 389 LYS A O 1
ATOM 2821 N N . GLY A 1 390 ? 8.321 -3.055 11.214 1.00 36.07 390 GLY A N 1
ATOM 2822 C CA . GLY A 1 390 ? 7.738 -4.386 11.319 1.00 35.13 390 GLY A CA 1
ATOM 2823 C C . GLY A 1 390 ? 6.892 -4.652 12.562 1.00 35.04 390 GLY A C 1
ATOM 2824 O O . GLY A 1 390 ? 6.474 -5.786 12.792 1.00 38.26 390 GLY A O 1
ATOM 2825 N N . VAL A 1 391 ? 6.581 -3.608 13.325 1.00 32.94 391 VAL A N 1
ATOM 2826 C CA . VAL A 1 391 ? 5.827 -3.722 14.573 1.00 31.61 391 VAL A CA 1
ATOM 2827 C C . VAL A 1 391 ? 4.474 -4.443 14.413 1.00 30.29 391 VAL A C 1
ATOM 2828 O O . VAL A 1 391 ? 4.057 -5.155 15.324 1.00 28.57 391 VAL A O 1
ATOM 2832 N N . PHE A 1 392 ? 3.805 -4.275 13.266 1.00 29.62 392 PHE A N 1
ATOM 2833 C CA . PHE A 1 392 ? 2.491 -4.885 13.041 1.00 28.44 392 PHE A CA 1
ATOM 2834 C C . PHE A 1 392 ? 2.543 -6.100 12.149 1.00 28.73 392 PHE A C 1
ATOM 2835 O O . PHE A 1 392 ? 1.529 -6.572 11.677 1.00 27.20 392 PHE A O 1
ATOM 2843 N N . GLU A 1 393 ? 3.719 -6.638 11.916 1.00 30.10 393 GLU A N 1
ATOM 2844 C CA . GLU A 1 393 ? 3.837 -7.768 11.006 1.00 31.46 393 GLU A CA 1
ATOM 2845 C C . GLU A 1 393 ? 3.108 -9.046 11.533 1.00 29.63 393 GLU A C 1
ATOM 2846 O O . GLU A 1 393 ? 3.176 -9.393 12.721 1.00 29.31 393 GLU A O 1
ATOM 2852 N N . GLY A 1 394 ? 2.321 -9.672 10.658 1.00 28.33 394 GLY A N 1
ATOM 2853 C CA . GLY A 1 394 ? 1.503 -10.828 11.024 1.00 27.53 394 GLY A CA 1
ATOM 2854 C C . GLY A 1 394 ? 0.134 -10.485 11.598 1.00 27.16 394 GLY A C 1
ATOM 2855 O O . GLY A 1 394 ? -0.689 -11.394 11.808 1.00 27.62 394 GLY A O 1
ATOM 2856 N N . LEU A 1 395 ? -0.111 -9.197 11.867 1.00 23.51 395 LEU A N 1
ATOM 2857 C CA . LEU A 1 395 ? -1.366 -8.736 12.451 1.00 21.69 395 LEU A CA 1
ATOM 2858 C C . LEU A 1 395 ? -2.295 -8.277 11.376 1.00 22.26 395 LEU A C 1
ATOM 2859 O O . LEU A 1 395 ? -1.881 -7.809 10.321 1.00 24.23 395 LEU A O 1
ATOM 2864 N N . THR A 1 396 ? -3.565 -8.345 11.696 1.00 24.43 396 THR A N 1
ATOM 2865 C CA . THR A 1 396 ? -4.639 -8.205 10.739 1.00 25.25 396 THR A CA 1
ATOM 2866 C C . THR A 1 396 ? -5.780 -7.397 11.387 1.00 25.07 396 THR A C 1
ATOM 2867 O O . THR A 1 396 ? -5.981 -7.496 12.588 1.00 24.28 396 THR A O 1
ATOM 2871 N N . ARG A 1 397 ? -6.496 -6.595 10.602 1.00 25.38 397 ARG A N 1
ATOM 2872 C CA . ARG A 1 397 ? -7.827 -6.099 10.999 1.00 26.79 397 ARG A CA 1
ATOM 2873 C C . ARG A 1 397 ? -8.844 -6.425 9.911 1.00 27.29 397 ARG A C 1
ATOM 2874 O O . ARG A 1 397 ? -8.718 -5.960 8.792 1.00 26.92 397 ARG A O 1
ATOM 2882 N N . GLY A 1 398 ? -9.823 -7.265 10.246 1.00 31.56 398 GLY A N 1
ATOM 2883 C CA . GLY A 1 398 ? -10.913 -7.667 9.330 1.00 33.48 398 GLY A CA 1
ATOM 2884 C C . GLY A 1 398 ? -10.432 -8.383 8.079 1.00 34.98 398 GLY A C 1
ATOM 2885 O O . GLY A 1 398 ? -10.992 -8.192 7.019 1.00 40.82 398 GLY A O 1
ATOM 2886 N N . GLY A 1 399 ? -9.344 -9.142 8.188 1.00 35.02 399 GLY A N 1
ATOM 2887 C CA . GLY A 1 399 ? -8.653 -9.689 7.027 1.00 33.99 399 GLY A CA 1
ATOM 2888 C C . GLY A 1 399 ? -7.526 -8.869 6.391 1.00 33.81 399 GLY A C 1
ATOM 2889 O O . GLY A 1 399 ? -6.703 -9.428 5.675 1.00 39.65 399 GLY A O 1
ATOM 2890 N N . ASN A 1 400 ? -7.434 -7.571 6.644 1.00 32.92 400 ASN A N 1
ATOM 2891 C CA . ASN A 1 400 ? -6.389 -6.734 6.014 1.00 32.86 400 ASN A CA 1
ATOM 2892 C C . ASN A 1 400 ? -5.096 -6.640 6.812 1.00 33.86 400 ASN A C 1
ATOM 2893 O O . ASN A 1 400 ? -5.143 -6.472 8.034 1.00 38.99 400 ASN A O 1
ATOM 2898 N N . PRO A 1 401 ? -3.932 -6.708 6.126 1.00 33.59 401 PRO A N 1
ATOM 2899 C CA . PRO A 1 401 ? -2.689 -6.407 6.854 1.00 33.41 401 PRO A CA 1
ATOM 2900 C C . PRO A 1 401 ? -2.563 -4.911 7.128 1.00 34.58 401 PRO A C 1
ATOM 2901 O O . PRO A 1 401 ? -3.234 -4.102 6.477 1.00 34.03 401 PRO A O 1
ATOM 2905 N N . ILE A 1 402 ? -1.707 -4.558 8.085 1.00 33.98 402 ILE A N 1
ATOM 2906 C CA . ILE A 1 402 ? -1.521 -3.173 8.451 1.00 33.60 402 ILE A CA 1
ATOM 2907 C C . ILE A 1 402 ? -0.578 -2.514 7.457 1.00 35.07 402 ILE A C 1
ATOM 2908 O O . ILE A 1 402 ? 0.638 -2.624 7.542 1.00 34.66 402 ILE A O 1
ATOM 2913 N N . THR A 1 403 ? -1.196 -1.769 6.552 1.00 37.38 403 THR A N 1
ATOM 2914 C CA . THR A 1 403 ? -0.563 -1.098 5.427 1.00 35.78 403 THR A CA 1
ATOM 2915 C C . THR A 1 403 ? -0.466 0.398 5.709 1.00 35.64 403 THR A C 1
ATOM 2916 O O . THR A 1 403 ? -1.231 0.939 6.503 1.00 38.67 403 THR A O 1
ATOM 2920 N N . LYS A 1 404 ? 0.504 1.058 5.092 1.00 33.68 404 LYS A N 1
ATOM 2921 C CA . LYS A 1 404 ? 0.600 2.515 5.136 1.00 29.55 404 LYS A CA 1
ATOM 2922 C C . LYS A 1 404 ? -0.448 3.176 4.252 1.00 27.33 404 LYS A C 1
ATOM 2923 O O . LYS A 1 404 ? -0.705 2.712 3.149 1.00 28.01 404 LYS A O 1
ATOM 2929 N N . THR A 1 405 ? -1.068 4.257 4.745 1.00 26.29 405 THR A N 1
ATOM 2930 C CA . THR A 1 405 ? -1.928 5.141 3.909 1.00 25.64 405 THR A CA 1
ATOM 2931 C C . THR A 1 405 ? -1.055 5.786 2.854 1.00 25.13 405 THR A C 1
ATOM 2932 O O . THR A 1 405 ? 0.155 5.870 3.061 1.00 23.79 405 THR A O 1
ATOM 2936 N N . TYR A 1 406 ? -1.648 6.205 1.725 1.00 25.45 406 TYR A N 1
ATOM 2937 C CA . TYR A 1 406 ? -0.898 6.818 0.591 1.00 25.63 406 TYR A CA 1
ATOM 2938 C C . TYR A 1 406 ? 0.230 5.948 -0.004 1.00 26.19 406 TYR A C 1
ATOM 2939 O O . TYR A 1 406 ? 1.112 6.463 -0.703 1.00 27.13 406 TYR A O 1
ATOM 2948 N N . ASN A 1 407 ? 0.244 4.653 0.288 1.00 27.51 407 ASN A N 1
ATOM 2949 C CA . ASN A 1 407 ? 1.371 3.793 -0.070 1.00 28.25 407 ASN A CA 1
ATOM 2950 C C . ASN A 1 407 ? 2.691 4.226 0.478 1.00 29.02 407 ASN A C 1
ATOM 2951 O O . ASN A 1 407 ? 3.734 3.939 -0.110 1.00 28.23 407 ASN A O 1
ATOM 2956 N N . GLY A 1 408 ? 2.643 4.913 1.616 1.00 28.80 408 GLY A N 1
ATOM 2957 C CA . GLY A 1 408 ? 3.848 5.413 2.240 1.00 29.84 408 GLY A CA 1
ATOM 2958 C C . GLY A 1 408 ? 4.552 6.490 1.469 1.00 30.83 408 GLY A C 1
ATOM 2959 O O . GLY A 1 408 ? 5.748 6.723 1.686 1.00 30.12 408 GLY A O 1
ATOM 2960 N N . ASN A 1 409 ? 3.811 7.158 0.577 1.00 32.15 409 ASN A N 1
ATOM 2961 C CA . ASN A 1 409 ? 4.377 8.199 -0.274 1.00 31.78 409 ASN A CA 1
ATOM 2962 C C . ASN A 1 409 ? 4.161 9.581 0.326 1.00 29.82 409 ASN A C 1
ATOM 2963 O O . ASN A 1 409 ? 3.067 10.164 0.204 1.00 28.53 409 ASN A O 1
ATOM 2968 N N . LYS A 1 410 ? 5.222 10.096 0.946 1.00 28.97 410 LYS A N 1
ATOM 2969 C CA . LYS A 1 410 ? 5.173 11.368 1.646 1.00 32.26 410 LYS A CA 1
ATOM 2970 C C . LYS A 1 410 ? 4.813 12.530 0.694 1.00 32.93 410 LYS A C 1
ATOM 2971 O O . LYS A 1 410 ? 4.045 13.431 1.056 1.00 33.66 410 LYS A O 1
ATOM 2977 N N . GLU A 1 411 ? 5.319 12.481 -0.534 1.00 33.83 411 GLU A N 1
ATOM 2978 C CA . GLU A 1 411 ? 4.989 13.496 -1.533 1.00 33.87 411 GLU A CA 1
ATOM 2979 C C . GLU A 1 411 ? 3.508 13.549 -1.812 1.00 30.41 411 GLU A C 1
ATOM 2980 O O . GLU A 1 411 ? 2.943 14.632 -1.910 1.00 34.32 411 GLU A O 1
ATOM 2986 N N . ALA A 1 412 ? 2.876 12.393 -1.929 1.00 29.68 412 ALA A N 1
ATOM 2987 C CA . ALA A 1 412 ? 1.431 12.340 -2.217 1.00 29.81 412 ALA A CA 1
ATOM 2988 C C . ALA A 1 412 ? 0.592 12.924 -1.083 1.00 29.76 412 ALA A C 1
ATOM 2989 O O . ALA A 1 412 ? -0.445 13.534 -1.318 1.00 28.58 412 ALA A O 1
ATOM 2991 N N . LEU A 1 413 ? 1.068 12.753 0.143 1.00 29.23 413 LEU A N 1
ATOM 2992 C CA . LEU A 1 413 ? 0.429 13.360 1.297 1.00 28.48 413 LEU A CA 1
ATOM 2993 C C . LEU A 1 413 ? 0.563 14.877 1.261 1.00 26.78 413 LEU A C 1
ATOM 2994 O O . LEU A 1 413 ? -0.408 15.611 1.414 1.00 27.65 413 LEU A O 1
ATOM 2999 N N . PHE A 1 414 ? 1.779 15.336 1.062 1.00 26.06 414 PHE A N 1
ATOM 3000 C CA . PHE A 1 414 ? 2.071 16.752 1.088 1.00 26.73 414 PHE A CA 1
ATOM 3001 C C . PHE A 1 414 ? 1.271 17.549 0.075 1.00 25.48 414 PHE A C 1
ATOM 3002 O O . PHE A 1 414 ? 0.882 18.685 0.366 1.00 23.60 414 PHE A O 1
ATOM 3010 N N . LEU A 1 415 ? 1.005 16.974 -1.094 1.00 25.07 415 LEU A N 1
ATOM 3011 C CA . LEU A 1 415 ? 0.134 17.649 -2.064 1.00 25.94 415 LEU A CA 1
ATOM 3012 C C . LEU A 1 415 ? -1.254 17.955 -1.493 1.00 26.36 415 LEU A C 1
ATOM 3013 O O . LEU A 1 415 ? -1.810 19.034 -1.752 1.00 27.35 415 LEU A O 1
ATOM 3018 N N . GLU A 1 416 ? -1.796 17.018 -0.710 1.00 26.85 416 GLU A N 1
ATOM 3019 C CA . GLU A 1 416 ? -3.112 17.188 -0.110 1.00 27.24 416 GLU A CA 1
ATOM 3020 C C . GLU A 1 416 ? -3.088 18.124 1.098 1.00 26.15 416 GLU A C 1
ATOM 3021 O O . GLU A 1 416 ? -4.106 18.725 1.390 1.00 25.47 416 GLU A O 1
ATOM 3027 N N . VAL A 1 417 ? -1.957 18.261 1.780 1.00 25.64 417 VAL A N 1
ATOM 3028 C CA . VAL A 1 417 ? -1.870 19.145 2.949 1.00 27.39 417 VAL A CA 1
ATOM 3029 C C . VAL A 1 417 ? -1.912 20.627 2.525 1.00 29.62 417 VAL A C 1
ATOM 3030 O O . VAL A 1 417 ? -1.231 21.023 1.600 1.00 30.16 417 VAL A O 1
ATOM 3034 N N . GLU A 1 418 ? -2.733 21.420 3.221 1.00 31.43 418 GLU A N 1
ATOM 3035 C CA . GLU A 1 418 ? -2.767 22.863 3.052 1.00 31.58 418 GLU A CA 1
ATOM 3036 C C . GLU A 1 418 ? -2.103 23.541 4.236 1.00 29.83 418 GLU A C 1
ATOM 3037 O O . GLU A 1 418 ? -1.994 22.957 5.301 1.00 29.13 418 GLU A O 1
ATOM 3043 N N . LEU A 1 419 ? -1.638 24.771 4.028 1.00 29.83 419 LEU A N 1
ATOM 3044 C CA . LEU A 1 419 ? -1.068 25.578 5.115 1.00 29.96 419 LEU A CA 1
ATOM 3045 C C . LEU A 1 419 ? -2.150 26.253 5.941 1.00 28.37 419 LEU A C 1
ATOM 3046 O O . LEU A 1 419 ? -3.254 26.485 5.457 1.00 24.54 419 LEU A O 1
ATOM 3051 N N . PRO A 1 420 ? -1.821 26.594 7.198 1.00 28.47 420 PRO A N 1
ATOM 3052 C CA . PRO A 1 420 ? -2.780 27.363 7.978 1.00 27.42 420 PRO A CA 1
ATOM 3053 C C . PRO A 1 420 ? -3.039 28.726 7.327 1.00 27.75 420 PRO A C 1
ATOM 3054 O O . PRO A 1 420 ? -2.204 29.215 6.581 1.00 26.60 420 PRO A O 1
ATOM 3058 N N . PRO A 1 421 ? -4.198 29.327 7.601 1.00 28.35 421 PRO A N 1
ATOM 3059 C CA . PRO A 1 421 ? -4.469 30.606 6.995 1.00 28.86 421 PRO A CA 1
ATOM 3060 C C . PRO A 1 421 ? -3.513 31.690 7.510 1.00 30.54 421 PRO A C 1
ATOM 3061 O O . PRO A 1 421 ? -3.116 31.681 8.676 1.00 28.71 421 PRO A O 1
ATOM 3065 N N . VAL A 1 422 ? -3.166 32.618 6.621 1.00 33.21 422 VAL A N 1
ATOM 3066 C CA . VAL A 1 422 ? -2.360 33.785 6.953 1.00 34.46 422 VAL A CA 1
ATOM 3067 C C . VAL A 1 422 ? -3.187 34.785 7.789 1.00 33.17 422 VAL A C 1
ATOM 3068 O O . VAL A 1 422 ? -4.334 35.041 7.474 1.00 27.67 422 VAL A O 1
ATOM 3072 N N . LYS A 1 423 ? -2.622 35.274 8.897 1.00 36.96 423 LYS A N 1
ATOM 3073 C CA . LYS A 1 423 ? -3.303 36.301 9.733 1.00 40.36 423 LYS A CA 1
ATOM 3074 C C . LYS A 1 423 ? -2.380 37.498 9.993 1.00 45.76 423 LYS A C 1
ATOM 3075 O O . LYS A 1 423 ? -1.159 37.410 9.967 1.00 46.99 423 LYS A O 1
ATOM 3081 N N . LYS A 1 424 ? -2.916 38.671 10.246 1.00 50.66 424 LYS A N 1
ATOM 3082 C CA . LYS A 1 424 ? -1.973 39.736 10.503 1.00 49.16 424 LYS A CA 1
ATOM 3083 C C . LYS A 1 424 ? -2.085 39.925 12.040 1.00 41.78 424 LYS A C 1
ATOM 3084 O O . LYS A 1 424 ? -3.077 39.489 12.691 1.00 38.75 424 LYS A O 1
ATOM 3087 N N . GLU A 1 425 ? -0.948 40.287 12.610 1.00 35.65 425 GLU A N 1
ATOM 3088 C CA . GLU A 1 425 ? -0.799 40.442 14.060 1.00 31.63 425 GLU A CA 1
ATOM 3089 C C . GLU A 1 425 ? -0.812 41.962 14.331 1.00 27.50 425 GLU A C 1
ATOM 3090 O O . GLU A 1 425 ? -0.233 42.742 13.597 1.00 25.36 425 GLU A O 1
ATOM 3092 N N . ILE A 1 426 ? -1.557 42.373 15.340 1.00 26.22 426 ILE A N 1
ATOM 3093 C CA . ILE A 1 426 ? -1.476 43.724 15.887 1.00 24.51 426 ILE A CA 1
ATOM 3094 C C . ILE A 1 426 ? -0.377 43.718 16.951 1.00 23.00 426 ILE A C 1
ATOM 3095 O O . ILE A 1 426 ? -0.298 42.781 17.743 1.00 21.30 426 ILE A O 1
ATOM 3100 N N . THR A 1 427 ? 0.505 44.721 16.927 1.00 22.06 427 THR A N 1
ATOM 3101 C CA . THR A 1 427 ? 1.555 44.850 17.924 1.00 23.05 427 THR A CA 1
ATOM 3102 C C . THR A 1 427 ? 1.003 45.729 19.036 1.00 23.93 427 THR A C 1
ATOM 3103 O O . THR A 1 427 ? 0.500 46.817 18.762 1.00 24.00 427 THR A O 1
ATOM 3107 N N . LYS A 1 428 ? 1.075 45.245 20.274 1.00 25.01 428 LYS A N 1
ATOM 3108 C CA . LYS A 1 428 ? 0.725 46.036 21.450 1.00 27.64 428 LYS A CA 1
ATOM 3109 C C . LYS A 1 428 ? 1.923 46.845 21.900 1.00 27.42 428 LYS A C 1
ATOM 3110 O O . LYS A 1 428 ? 3.063 46.453 21.638 1.00 27.95 428 LYS A O 1
ATOM 3116 N N . ASN A 1 429 ? 1.676 47.965 22.595 1.00 26.80 429 ASN A N 1
ATOM 3117 C CA . ASN A 1 429 ? 2.739 48.924 22.935 1.00 24.62 429 ASN A CA 1
ATOM 3118 C C . ASN A 1 429 ? 3.432 48.532 24.225 1.00 22.31 429 ASN A C 1
ATOM 3119 O O . ASN A 1 429 ? 3.629 49.355 25.118 1.00 22.19 429 ASN A O 1
ATOM 3124 N N . HIS A 1 430 ? 3.893 47.291 24.260 1.00 21.56 430 HIS A N 1
ATOM 3125 C CA . HIS A 1 430 ? 4.522 46.706 25.457 1.00 23.34 430 HIS A CA 1
ATOM 3126 C C . HIS A 1 430 ? 6.042 46.805 25.350 1.00 22.79 430 HIS A C 1
ATOM 3127 O O . HIS A 1 430 ? 6.766 46.552 26.319 1.00 21.01 430 HIS A O 1
ATOM 3135 N N . VAL B 1 38 ? -47.346 0.513 -39.558 1.00 32.38 38 VAL B N 1
ATOM 3136 C CA . VAL B 1 38 ? -46.408 -0.322 -40.387 1.00 32.78 38 VAL B CA 1
ATOM 3137 C C . VAL B 1 38 ? -45.120 0.541 -40.645 1.00 30.34 38 VAL B C 1
ATOM 3138 O O . VAL B 1 38 ? -44.053 0.081 -40.322 1.00 28.98 38 VAL B O 1
ATOM 3142 N N . THR B 1 39 ? -45.215 1.784 -41.130 1.00 28.46 39 THR B N 1
ATOM 3143 C CA . THR B 1 39 ? -44.023 2.594 -41.564 1.00 28.63 39 THR B CA 1
ATOM 3144 C C . THR B 1 39 ? -43.755 3.887 -40.749 1.00 26.06 39 THR B C 1
ATOM 3145 O O . THR B 1 39 ? -44.642 4.404 -40.059 1.00 23.65 39 THR B O 1
ATOM 3149 N N . ALA B 1 40 ? -42.550 4.432 -40.818 1.00 26.66 40 ALA B N 1
ATOM 3150 C CA . ALA B 1 40 ? -42.237 5.693 -40.060 1.00 26.48 40 ALA B CA 1
ATOM 3151 C C . ALA B 1 40 ? -43.166 6.866 -40.416 1.00 26.93 40 ALA B C 1
ATOM 3152 O O . ALA B 1 40 ? -43.618 7.596 -39.529 1.00 26.62 40 ALA B O 1
ATOM 3154 N N . LYS B 1 41 ? -43.414 7.048 -41.709 1.00 27.65 41 LYS B N 1
ATOM 3155 C CA . LYS B 1 41 ? -44.407 7.990 -42.205 1.00 30.46 41 LYS B CA 1
ATOM 3156 C C . LYS B 1 41 ? -45.799 7.837 -41.585 1.00 27.49 41 LYS B C 1
ATOM 3157 O O . LYS B 1 41 ? -46.475 8.822 -41.348 1.00 29.48 41 LYS B O 1
ATOM 3163 N N . ASP B 1 42 ? -46.215 6.625 -41.275 1.00 26.36 42 ASP B N 1
ATOM 3164 C CA . ASP B 1 42 ? -47.509 6.399 -40.617 1.00 26.01 42 ASP B CA 1
ATOM 3165 C C . ASP B 1 42 ? -47.470 6.720 -39.119 1.00 25.27 42 ASP B C 1
ATOM 3166 O O . ASP B 1 42 ? -48.472 7.132 -38.539 1.00 26.46 42 ASP B O 1
ATOM 3171 N N . ILE B 1 43 ? -46.324 6.458 -38.489 1.00 24.13 43 ILE B N 1
ATOM 3172 C CA . ILE B 1 43 ? -46.170 6.496 -37.038 1.00 23.83 43 ILE B CA 1
ATOM 3173 C C . ILE B 1 43 ? -45.886 7.895 -36.480 1.00 22.01 43 ILE B C 1
ATOM 3174 O O . ILE B 1 43 ? -46.471 8.324 -35.474 1.00 21.22 43 ILE B O 1
ATOM 3179 N N . LEU B 1 44 ? -44.964 8.589 -37.120 1.00 20.73 44 LEU B N 1
ATOM 3180 C CA . LEU B 1 44 ? -44.522 9.862 -36.599 1.00 20.43 44 LEU B CA 1
ATOM 3181 C C . LEU B 1 44 ? -45.614 10.925 -36.773 1.00 20.60 44 LEU B C 1
ATOM 3182 O O . LEU B 1 44 ? -46.198 11.033 -37.841 1.00 20.77 44 LEU B O 1
ATOM 3187 N N . GLY B 1 45 ? -45.890 11.668 -35.703 1.00 21.08 45 GLY B N 1
ATOM 3188 C CA . GLY B 1 45 ? -46.930 12.672 -35.721 1.00 21.97 45 GLY B CA 1
ATOM 3189 C C . GLY B 1 45 ? -48.341 12.158 -35.557 1.00 22.32 45 GLY B C 1
ATOM 3190 O O . GLY B 1 45 ? -49.301 12.905 -35.699 1.00 24.58 45 GLY B O 1
ATOM 3191 N N . ASN B 1 46 ? -48.471 10.886 -35.214 1.00 24.30 46 ASN B N 1
ATOM 3192 C CA . ASN B 1 46 ? -49.757 10.217 -35.066 1.00 24.29 46 ASN B CA 1
ATOM 3193 C C . ASN B 1 46 ? -49.914 9.884 -33.604 1.00 24.47 46 ASN B C 1
ATOM 3194 O O . ASN B 1 46 ? -49.135 9.093 -33.079 1.00 22.27 46 ASN B O 1
ATOM 3199 N N . SER B 1 47 ? -50.906 10.486 -32.955 1.00 25.99 47 SER B N 1
ATOM 3200 C CA . SER B 1 47 ? -51.057 10.353 -31.509 1.00 29.46 47 SER B CA 1
ATOM 3201 C C . SER B 1 47 ? -51.524 8.977 -31.033 1.00 31.41 47 SER B C 1
ATOM 3202 O O . SER B 1 47 ? -51.507 8.717 -29.837 1.00 30.08 47 SER B O 1
ATOM 3205 N N . LYS B 1 48 ? -51.901 8.086 -31.957 1.00 35.49 48 LYS B N 1
ATOM 3206 C CA . LYS B 1 48 ? -52.084 6.676 -31.611 1.00 34.87 48 LYS B CA 1
ATOM 3207 C C . LYS B 1 48 ? -50.764 5.957 -31.325 1.00 30.36 48 LYS B C 1
ATOM 3208 O O . LYS B 1 48 ? -50.799 4.865 -30.776 1.00 30.44 48 LYS B O 1
ATOM 3214 N N . TYR B 1 49 ? -49.632 6.526 -31.751 1.00 27.46 49 TYR B N 1
ATOM 3215 C CA . TYR B 1 49 ? -48.277 5.968 -31.492 1.00 25.11 49 TYR B CA 1
ATOM 3216 C C . TYR B 1 49 ? -47.361 6.923 -30.678 1.00 23.15 49 TYR B C 1
ATOM 3217 O O . TYR B 1 49 ? -46.427 7.559 -31.218 1.00 23.02 49 TYR B O 1
ATOM 3226 N N . LEU B 1 50 ? -47.677 7.071 -29.391 1.00 22.28 50 LEU B N 1
ATOM 3227 C CA . LEU B 1 50 ? -46.933 7.974 -28.491 1.00 21.36 50 LEU B CA 1
ATOM 3228 C C . LEU B 1 50 ? -45.515 7.520 -28.364 1.00 18.80 50 LEU B C 1
ATOM 3229 O O . LEU B 1 50 ? -45.262 6.335 -28.274 1.00 18.36 50 LEU B O 1
ATOM 3234 N N . ALA B 1 51 ? -44.603 8.490 -28.396 1.00 17.56 51 ALA B N 1
ATOM 3235 C CA . ALA B 1 51 ? -43.165 8.249 -28.372 1.00 15.97 51 ALA B CA 1
ATOM 3236 C C . ALA B 1 51 ? -42.598 8.577 -27.007 1.00 15.30 51 ALA B C 1
ATOM 3237 O O . ALA B 1 51 ? -43.178 9.367 -26.259 1.00 15.22 51 ALA B O 1
ATOM 3239 N N . ILE B 1 52 ? -41.431 8.008 -26.742 1.00 14.81 52 ILE B N 1
ATOM 3240 C CA . ILE B 1 52 ? -40.671 8.240 -25.519 1.00 14.85 52 ILE B CA 1
ATOM 3241 C C . ILE B 1 52 ? -39.174 7.969 -25.743 1.00 15.24 52 ILE B C 1
ATOM 3242 O O . ILE B 1 52 ? -38.816 7.116 -26.577 1.00 14.99 52 ILE B O 1
ATOM 3247 N N . SER B 1 53 ? -38.310 8.680 -25.021 1.00 15.22 53 SER B N 1
ATOM 3248 C CA . SER B 1 53 ? -36.894 8.313 -24.959 1.00 16.62 53 SER B CA 1
ATOM 3249 C C . SER B 1 53 ? -36.709 7.253 -23.893 1.00 15.94 53 SER B C 1
ATOM 3250 O O . SER B 1 53 ? -37.314 7.340 -22.810 1.00 16.07 53 SER B O 1
ATOM 3253 N N . TYR B 1 54 ? -35.936 6.208 -24.211 1.00 16.03 54 TYR B N 1
ATOM 3254 C CA . TYR B 1 54 ? -35.815 5.041 -23.296 1.00 15.56 54 TYR B CA 1
ATOM 3255 C C . TYR B 1 54 ? -34.393 4.536 -23.050 1.00 14.54 54 TYR B C 1
ATOM 3256 O O . TYR B 1 54 ? -33.595 4.357 -23.964 1.00 13.57 54 TYR B O 1
ATOM 3265 N N . GLY B 1 55 ? -34.136 4.298 -21.772 1.00 14.58 55 GLY B N 1
ATOM 3266 C CA . GLY B 1 55 ? -33.032 3.473 -21.302 1.00 14.63 55 GLY B CA 1
ATOM 3267 C C . GLY B 1 55 ? -33.512 2.628 -20.124 1.00 14.94 55 GLY B C 1
ATOM 3268 O O . GLY B 1 55 ? -34.352 3.067 -19.330 1.00 14.25 55 GLY B O 1
ATOM 3269 N N . GLY B 1 56 ? -32.980 1.418 -20.031 1.00 15.48 56 GLY B N 1
ATOM 3270 C CA . GLY B 1 56 ? -33.424 0.386 -19.117 1.00 15.97 56 GLY B CA 1
ATOM 3271 C C . GLY B 1 56 ? -32.396 0.040 -18.050 1.00 17.16 56 GLY B C 1
ATOM 3272 O O . GLY B 1 56 ? -32.610 -0.882 -17.262 1.00 18.42 56 GLY B O 1
ATOM 3273 N N . TYR B 1 57 ? -31.292 0.779 -18.025 1.00 18.50 57 TYR B N 1
ATOM 3274 C CA . TYR B 1 57 ? -30.256 0.616 -17.041 1.00 19.74 57 TYR B CA 1
ATOM 3275 C C . TYR B 1 57 ? -30.814 0.937 -15.674 1.00 21.95 57 TYR B C 1
ATOM 3276 O O . TYR B 1 57 ? -31.563 1.916 -15.519 1.00 22.52 57 TYR B O 1
ATOM 3285 N N . ARG B 1 58 ? -30.469 0.096 -14.697 1.00 23.71 58 ARG B N 1
ATOM 3286 C CA . ARG B 1 58 ? -30.990 0.192 -13.317 1.00 25.28 58 ARG B CA 1
ATOM 3287 C C . ARG B 1 58 ? -29.928 0.521 -12.261 1.00 26.43 58 ARG B C 1
ATOM 3288 O O . ARG B 1 58 ? -30.281 0.747 -11.114 1.00 25.41 58 ARG B O 1
ATOM 3296 N N . LYS B 1 59 ? -28.661 0.579 -12.655 1.00 27.24 59 LYS B N 1
ATOM 3297 C CA . LYS B 1 59 ? -27.563 0.811 -11.724 1.00 32.07 59 LYS B CA 1
ATOM 3298 C C . LYS B 1 59 ? -26.757 2.037 -12.149 1.00 30.80 59 LYS B C 1
ATOM 3299 O O . LYS B 1 59 ? -26.975 2.592 -13.217 1.00 29.14 59 LYS B O 1
ATOM 3305 N N . LYS B 1 60 ? -25.768 2.386 -11.335 1.00 29.59 60 LYS B N 1
ATOM 3306 C CA . LYS B 1 60 ? -24.958 3.595 -11.534 1.00 29.52 60 LYS B CA 1
ATOM 3307 C C . LYS B 1 60 ? -23.877 3.487 -12.601 1.00 25.93 60 LYS B C 1
ATOM 3308 O O . LYS B 1 60 ? -23.073 4.403 -12.770 1.00 26.74 60 LYS B O 1
ATOM 3314 N N . SER B 1 61 ? -23.811 2.353 -13.288 1.00 23.78 61 SER B N 1
ATOM 3315 C CA . SER B 1 61 ? -22.900 2.167 -14.413 1.00 22.54 61 SER B CA 1
ATOM 3316 C C . SER B 1 61 ? -23.601 1.357 -15.503 1.00 22.75 61 SER B C 1
ATOM 3317 O O . SER B 1 61 ? -24.362 0.432 -15.223 1.00 22.67 61 SER B O 1
ATOM 3320 N N . ARG B 1 62 ? -23.340 1.744 -16.738 1.00 22.95 62 ARG B N 1
ATOM 3321 C CA . ARG B 1 62 ? -23.822 1.017 -17.889 1.00 24.36 62 ARG B CA 1
ATOM 3322 C C . ARG B 1 62 ? -23.067 -0.296 -18.118 1.00 26.06 62 ARG B C 1
ATOM 3323 O O . ARG B 1 62 ? -23.479 -1.107 -18.932 1.00 28.16 62 ARG B O 1
ATOM 3331 N N . ASP B 1 63 ? -21.972 -0.508 -17.395 1.00 28.00 63 ASP B N 1
ATOM 3332 C CA . ASP B 1 63 ? -21.341 -1.824 -17.292 1.00 29.83 63 ASP B CA 1
ATOM 3333 C C . ASP B 1 63 ? -22.322 -2.898 -16.804 1.00 28.88 63 ASP B C 1
ATOM 3334 O O . ASP B 1 63 ? -22.213 -4.045 -17.209 1.00 29.50 63 ASP B O 1
ATOM 3339 N N . PHE B 1 64 ? -23.283 -2.514 -15.960 1.00 27.88 64 PHE B N 1
ATOM 3340 C CA . PHE B 1 64 ? -24.389 -3.384 -15.526 1.00 26.78 64 PHE B CA 1
ATOM 3341 C C . PHE B 1 64 ? -25.541 -3.308 -16.528 1.00 24.25 64 PHE B C 1
ATOM 3342 O O . PHE B 1 64 ? -26.483 -2.558 -16.368 1.00 20.55 64 PHE B O 1
ATOM 3350 N N . GLN B 1 65 ? -25.408 -4.080 -17.605 1.00 24.49 65 GLN B N 1
ATOM 3351 C CA . GLN B 1 65 ? -26.430 -4.160 -18.656 1.00 22.69 65 GLN B CA 1
ATOM 3352 C C . GLN B 1 65 ? -27.670 -4.814 -18.108 1.00 21.21 65 GLN B C 1
ATOM 3353 O O . GLN B 1 65 ? -27.587 -5.844 -17.461 1.00 20.52 65 GLN B O 1
ATOM 3359 N N . PRO B 1 66 ? -28.840 -4.230 -18.375 1.00 20.74 66 PRO B N 1
ATOM 3360 C CA . PRO B 1 66 ? -30.041 -4.936 -17.988 1.00 20.14 66 PRO B CA 1
ATOM 3361 C C . PRO B 1 66 ? -30.237 -6.200 -18.852 1.00 20.06 66 PRO B C 1
ATOM 3362 O O . PRO B 1 66 ? -29.782 -6.251 -19.998 1.00 18.86 66 PRO B O 1
ATOM 3366 N N . SER B 1 67 ? -30.835 -7.225 -18.260 1.00 19.81 67 SER B N 1
ATOM 3367 C CA . SER B 1 67 ? -31.101 -8.478 -18.949 1.00 20.44 67 SER B CA 1
ATOM 3368 C C . SER B 1 67 ? -32.328 -8.318 -19.849 1.00 21.77 67 SER B C 1
ATOM 3369 O O . SER B 1 67 ? -33.124 -7.378 -19.698 1.00 20.54 67 SER B O 1
ATOM 3372 N N . ILE B 1 68 ? -32.481 -9.260 -20.773 1.00 23.32 68 ILE B N 1
ATOM 3373 C CA . ILE B 1 68 ? -33.657 -9.302 -21.639 1.00 23.89 68 ILE B CA 1
ATOM 3374 C C . ILE B 1 68 ? -34.924 -9.385 -20.809 1.00 24.44 68 ILE B C 1
ATOM 3375 O O . ILE B 1 68 ? -35.923 -8.736 -21.133 1.00 22.25 68 ILE B O 1
ATOM 3380 N N . GLU B 1 69 ? -34.894 -10.164 -19.727 1.00 28.03 69 GLU B N 1
ATOM 3381 C CA . GLU B 1 69 ? -36.074 -10.280 -18.864 1.00 30.99 69 GLU B CA 1
ATOM 3382 C C . GLU B 1 69 ? -36.413 -8.926 -18.249 1.00 28.40 69 GLU B C 1
ATOM 3383 O O . GLU B 1 69 ? -37.587 -8.540 -18.219 1.00 27.30 69 GLU B O 1
ATOM 3389 N N . GLU B 1 70 ? -35.396 -8.192 -17.796 1.00 25.94 70 GLU B N 1
ATOM 3390 C CA . GLU B 1 70 ? -35.615 -6.851 -17.230 1.00 25.75 70 GLU B CA 1
ATOM 3391 C C . GLU B 1 70 ? -36.192 -5.857 -18.254 1.00 23.24 70 GLU B C 1
ATOM 3392 O O . GLU B 1 70 ? -37.137 -5.122 -17.978 1.00 23.38 70 GLU B O 1
ATOM 3398 N N . LEU B 1 71 ? -35.641 -5.866 -19.450 1.00 22.13 71 LEU B N 1
ATOM 3399 C CA . LEU B 1 71 ? -36.142 -5.024 -20.527 1.00 21.19 71 LEU B CA 1
ATOM 3400 C C . LEU B 1 71 ? -37.593 -5.336 -20.897 1.00 21.46 71 LEU B C 1
ATOM 3401 O O . LEU B 1 71 ? -38.348 -4.418 -21.225 1.00 21.48 71 LEU B O 1
ATOM 3406 N N . LYS B 1 72 ? -37.995 -6.600 -20.828 1.00 20.18 72 LYS B N 1
ATOM 3407 C CA . LYS B 1 72 ? -39.382 -6.962 -21.121 1.00 21.42 72 LYS B CA 1
ATOM 3408 C C . LYS B 1 72 ? -40.330 -6.364 -20.109 1.00 21.48 72 LYS B C 1
ATOM 3409 O O . LYS B 1 72 ? -41.423 -5.933 -20.457 1.00 20.63 72 LYS B O 1
ATOM 3415 N N . GLU B 1 73 ? -39.926 -6.376 -18.848 1.00 22.73 73 GLU B N 1
ATOM 3416 C CA . GLU B 1 73 ? -40.689 -5.701 -17.799 1.00 23.82 73 GLU B CA 1
ATOM 3417 C C . GLU B 1 73 ? -41.009 -4.264 -18.225 1.00 22.75 73 GLU B C 1
ATOM 3418 O O . GLU B 1 73 ? -42.170 -3.842 -18.183 1.00 23.57 73 GLU B O 1
ATOM 3424 N N . ASP B 1 74 ? -39.992 -3.548 -18.690 1.00 21.27 74 ASP B N 1
ATOM 3425 C CA . ASP B 1 74 ? -40.146 -2.134 -19.112 1.00 19.90 74 ASP B CA 1
ATOM 3426 C C . ASP B 1 74 ? -41.047 -1.967 -20.309 1.00 17.98 74 ASP B C 1
ATOM 3427 O O . ASP B 1 74 ? -41.932 -1.125 -20.322 1.00 15.55 74 ASP B O 1
ATOM 3432 N N . MET B 1 75 ? -40.824 -2.814 -21.301 1.00 18.20 75 MET B N 1
ATOM 3433 C CA . MET B 1 75 ? -41.657 -2.809 -22.487 1.00 17.96 75 MET B CA 1
ATOM 3434 C C . MET B 1 75 ? -43.123 -3.013 -22.140 1.00 18.23 75 MET B C 1
ATOM 3435 O O . MET B 1 75 ? -43.985 -2.326 -22.693 1.00 16.37 75 MET B O 1
ATOM 3440 N N . LYS B 1 76 ? -43.422 -3.940 -21.219 1.00 19.10 76 LYS B N 1
ATOM 3441 C CA . LYS B 1 76 ? -44.827 -4.192 -20.849 1.00 20.33 76 LYS B CA 1
ATOM 3442 C C . LYS B 1 76 ? -45.433 -2.961 -20.215 1.00 18.65 76 LYS B C 1
ATOM 3443 O O . LYS B 1 76 ? -46.554 -2.581 -20.550 1.00 17.90 76 LYS B O 1
ATOM 3449 N N . ILE B 1 77 ? -44.680 -2.339 -19.308 1.00 17.85 77 ILE B N 1
ATOM 3450 C CA . ILE B 1 77 ? -45.106 -1.084 -18.635 1.00 18.48 77 ILE B CA 1
ATOM 3451 C C . ILE B 1 77 ? -45.373 0.037 -19.626 1.00 18.19 77 ILE B C 1
ATOM 3452 O O . ILE B 1 77 ? -46.388 0.744 -19.533 1.00 20.19 77 ILE B O 1
ATOM 3457 N N . LEU B 1 78 ? -44.459 0.238 -20.554 1.00 17.96 78 LEU B N 1
ATOM 3458 C CA . LEU B 1 78 ? -44.615 1.319 -21.537 1.00 18.07 78 LEU B CA 1
ATOM 3459 C C . LEU B 1 78 ? -45.778 1.058 -22.459 1.00 18.30 78 LEU B C 1
ATOM 3460 O O . LEU B 1 78 ? -46.519 1.964 -22.802 1.00 18.80 78 LEU B O 1
ATOM 3465 N N . HIS B 1 79 ? -45.918 -0.193 -22.875 1.00 19.63 79 HIS B N 1
ATOM 3466 C CA . HIS B 1 79 ? -47.009 -0.597 -23.767 1.00 19.77 79 HIS B CA 1
ATOM 3467 C C . HIS B 1 79 ? -48.380 -0.381 -23.109 1.00 20.30 79 HIS B C 1
ATOM 3468 O O . HIS B 1 79 ? -49.310 0.075 -23.753 1.00 19.88 79 HIS B O 1
ATOM 3475 N N . ALA B 1 80 ? -48.473 -0.688 -21.817 1.00 20.46 80 ALA B N 1
ATOM 3476 C CA . ALA B 1 80 ? -49.697 -0.483 -21.048 1.00 19.75 80 ALA B CA 1
ATOM 3477 C C . ALA B 1 80 ? -50.123 0.994 -21.045 1.00 20.05 80 ALA B C 1
ATOM 3478 O O . ALA B 1 80 ? -51.304 1.286 -21.035 1.00 19.29 80 ALA B O 1
ATOM 3480 N N . MET B 1 81 ? -49.131 1.885 -21.026 1.00 20.68 81 MET B N 1
ATOM 3481 C CA . MET B 1 81 ? -49.291 3.342 -21.088 1.00 21.77 81 MET B CA 1
ATOM 3482 C C . MET B 1 81 ? -49.595 3.935 -22.459 1.00 21.70 81 MET B C 1
ATOM 3483 O O . MET B 1 81 ? -49.658 5.144 -22.568 1.00 20.99 81 MET B O 1
ATOM 3488 N N . ASN B 1 82 ? -49.727 3.121 -23.498 1.00 22.40 82 ASN B N 1
ATOM 3489 C CA . ASN B 1 82 ? -49.890 3.595 -24.890 1.00 23.29 82 ASN B CA 1
ATOM 3490 C C . ASN B 1 82 ? -48.653 4.113 -25.567 1.00 20.73 82 ASN B C 1
ATOM 3491 O O . ASN B 1 82 ? -48.756 4.723 -26.617 1.00 18.65 82 ASN B O 1
ATOM 3496 N N . ILE B 1 83 ? -47.486 3.819 -25.019 1.00 20.48 83 ILE B N 1
ATOM 3497 C CA . ILE B 1 83 ? -46.255 4.117 -25.737 1.00 20.98 83 ILE B CA 1
ATOM 3498 C C . ILE B 1 83 ? -46.138 3.063 -26.832 1.00 19.66 83 ILE B C 1
ATOM 3499 O O . ILE B 1 83 ? -46.241 1.865 -26.564 1.00 18.65 83 ILE B O 1
ATOM 3504 N N . ARG B 1 84 ? -45.903 3.506 -28.064 1.00 19.29 84 ARG B N 1
ATOM 3505 C CA . ARG B 1 84 ? -45.693 2.588 -29.206 1.00 18.67 84 ARG B CA 1
ATOM 3506 C C . ARG B 1 84 ? -44.383 2.769 -29.975 1.00 17.23 84 ARG B C 1
ATOM 3507 O O . ARG B 1 84 ? -44.050 1.937 -30.814 1.00 16.98 84 ARG B O 1
ATOM 3515 N N . ILE B 1 85 ? -43.629 3.816 -29.688 1.00 16.46 85 ILE B N 1
ATOM 3516 C CA . ILE B 1 85 ? -42.316 3.941 -30.281 1.00 16.64 85 ILE B CA 1
ATOM 3517 C C . ILE B 1 85 ? -41.304 4.479 -29.278 1.00 15.95 85 ILE B C 1
ATOM 3518 O O . ILE B 1 85 ? -41.602 5.362 -28.488 1.00 14.53 85 ILE B O 1
ATOM 3523 N N . LEU B 1 86 ? -40.130 3.855 -29.251 1.00 16.56 86 LEU B N 1
ATOM 3524 C CA . LEU B 1 86 ? -39.088 4.338 -28.389 1.00 17.75 86 LEU B CA 1
ATOM 3525 C C . LEU B 1 86 ? -37.811 4.677 -29.136 1.00 17.22 86 LEU B C 1
ATOM 3526 O O . LEU B 1 86 ? -37.632 4.333 -30.294 1.00 17.07 86 LEU B O 1
ATOM 3531 N N . ARG B 1 87 ? -36.971 5.439 -28.440 1.00 16.84 87 ARG B N 1
ATOM 3532 C CA . ARG B 1 87 ? -35.724 5.984 -28.937 1.00 16.44 87 ARG B CA 1
ATOM 3533 C C . ARG B 1 87 ? -34.554 5.499 -28.118 1.00 16.33 87 ARG B C 1
ATOM 3534 O O . ARG B 1 87 ? -34.616 5.423 -26.896 1.00 15.53 87 ARG B O 1
ATOM 3542 N N . THR B 1 88 ? -33.444 5.328 -28.803 1.00 17.70 88 THR B N 1
ATOM 3543 C CA . THR B 1 88 ? -32.214 4.745 -28.268 1.00 17.82 88 THR B CA 1
ATOM 3544 C C . THR B 1 88 ? -31.005 5.596 -28.737 1.00 16.97 88 THR B C 1
ATOM 3545 O O . THR B 1 88 ? -31.119 6.380 -29.707 1.00 15.75 88 THR B O 1
ATOM 3549 N N . TYR B 1 89 ? -29.863 5.452 -28.085 1.00 15.85 89 TYR B N 1
ATOM 3550 C CA . TYR B 1 89 ? -28.768 6.415 -28.286 1.00 16.76 89 TYR B CA 1
ATOM 3551 C C . TYR B 1 89 ? -27.477 5.889 -28.946 1.00 17.49 89 TYR B C 1
ATOM 3552 O O . TYR B 1 89 ? -26.805 6.640 -29.698 1.00 17.72 89 TYR B O 1
ATOM 3561 N N . ASN B 1 90 ? -27.107 4.651 -28.641 1.00 17.18 90 ASN B N 1
ATOM 3562 C CA . ASN B 1 90 ? -26.017 4.036 -29.324 1.00 17.24 90 ASN B CA 1
ATOM 3563 C C . ASN B 1 90 ? -26.273 2.576 -29.567 1.00 18.13 90 ASN B C 1
ATOM 3564 O O . ASN B 1 90 ? -27.187 1.979 -29.022 1.00 18.78 90 ASN B O 1
ATOM 3569 N N . VAL B 1 91 ? -25.441 2.048 -30.447 1.00 19.61 91 VAL B N 1
ATOM 3570 C CA . VAL B 1 91 ? -25.385 0.662 -30.859 1.00 20.75 91 VAL B CA 1
ATOM 3571 C C . VAL B 1 91 ? -24.006 0.026 -30.607 1.00 21.67 91 VAL B C 1
ATOM 3572 O O . VAL B 1 91 ? -23.659 -1.015 -31.173 1.00 21.22 91 VAL B O 1
ATOM 3576 N N . ARG B 1 92 ? -23.232 0.652 -29.734 1.00 22.52 92 ARG B N 1
ATOM 3577 C CA . ARG B 1 92 ? -21.927 0.153 -29.301 1.00 22.87 92 ARG B CA 1
ATOM 3578 C C . ARG B 1 92 ? -22.046 -0.850 -28.145 1.00 21.24 92 ARG B C 1
ATOM 3579 O O . ARG B 1 92 ? -21.471 -1.922 -28.178 1.00 19.90 92 ARG B O 1
ATOM 3587 N N . LEU B 1 93 ? -22.796 -0.468 -27.120 1.00 19.68 93 LEU B N 1
ATOM 3588 C CA . LEU B 1 93 ? -23.121 -1.351 -26.029 1.00 18.18 93 LEU B CA 1
ATOM 3589 C C . LEU B 1 93 ? -24.295 -2.217 -26.474 1.00 19.19 93 LEU B C 1
ATOM 3590 O O . LEU B 1 93 ? -24.986 -1.893 -27.438 1.00 20.51 93 LEU B O 1
ATOM 3595 N N . ALA B 1 94 ? -24.515 -3.314 -25.752 1.00 19.01 94 ALA B N 1
ATOM 3596 C CA . ALA B 1 94 ? -25.497 -4.362 -26.103 1.00 18.41 94 ALA B CA 1
ATOM 3597 C C . ALA B 1 94 ? -26.943 -3.935 -25.941 1.00 16.79 94 ALA B C 1
ATOM 3598 O O . ALA B 1 94 ? -27.844 -4.526 -26.520 1.00 15.60 94 ALA B O 1
ATOM 3600 N N . HIS B 1 95 ? -27.133 -2.937 -25.095 1.00 16.82 95 HIS B N 1
ATOM 3601 C CA . HIS B 1 95 ? -28.446 -2.419 -24.695 1.00 16.98 95 HIS B CA 1
ATOM 3602 C C . HIS B 1 95 ? -29.509 -2.311 -25.824 1.00 15.98 95 HIS B C 1
ATOM 3603 O O . HIS B 1 95 ? -30.599 -2.845 -25.675 1.00 16.83 95 HIS B O 1
ATOM 3610 N N . THR B 1 96 ? -29.174 -1.677 -26.942 1.00 14.76 96 THR B N 1
ATOM 3611 C CA . THR B 1 96 ? -30.148 -1.447 -28.004 1.00 14.85 96 THR B CA 1
ATOM 3612 C C . THR B 1 96 ? -30.543 -2.743 -28.695 1.00 15.85 96 THR B C 1
ATOM 3613 O O . THR B 1 96 ? -31.720 -3.002 -28.936 1.00 16.44 96 THR B O 1
ATOM 3617 N N . SER B 1 97 ? -29.533 -3.545 -28.995 1.00 16.68 97 SER B N 1
ATOM 3618 C CA . SER B 1 97 ? -29.689 -4.897 -29.495 1.00 16.88 97 SER B CA 1
ATOM 3619 C C . SER B 1 97 ? -30.563 -5.767 -28.551 1.00 16.39 97 SER B C 1
ATOM 3620 O O . SER B 1 97 ? -31.444 -6.502 -29.009 1.00 15.82 97 SER B O 1
ATOM 3623 N N . ASN B 1 98 ? -30.368 -5.639 -27.240 1.00 15.47 98 ASN B N 1
ATOM 3624 C CA . ASN B 1 98 ? -31.177 -6.411 -26.311 1.00 15.13 98 ASN B CA 1
ATOM 3625 C C . ASN B 1 98 ? -32.609 -5.949 -26.245 1.00 15.41 98 ASN B C 1
ATOM 3626 O O . ASN B 1 98 ? -33.506 -6.761 -25.996 1.00 15.19 98 ASN B O 1
ATOM 3631 N N . ILE B 1 99 ? -32.841 -4.659 -26.444 1.00 15.75 99 ILE B N 1
ATOM 3632 C CA . ILE B 1 99 ? -34.208 -4.154 -26.464 1.00 15.77 99 ILE B CA 1
ATOM 3633 C C . ILE B 1 99 ? -34.944 -4.772 -27.662 1.00 16.23 99 ILE B C 1
ATOM 3634 O O . ILE B 1 99 ? -36.100 -5.193 -27.550 1.00 15.80 99 ILE B O 1
ATOM 3639 N N . LEU B 1 100 ? -34.280 -4.820 -28.802 1.00 16.88 100 LEU B N 1
ATOM 3640 C CA . LEU B 1 100 ? -34.882 -5.417 -29.997 1.00 18.78 100 LEU B CA 1
ATOM 3641 C C . LEU B 1 100 ? -35.193 -6.905 -29.768 1.00 19.76 100 LEU B C 1
ATOM 3642 O O . LEU B 1 100 ? -36.279 -7.350 -30.106 1.00 20.01 100 LEU B O 1
ATOM 3647 N N . LYS B 1 101 ? -34.277 -7.638 -29.134 1.00 20.62 101 LYS B N 1
ATOM 3648 C CA . LYS B 1 101 ? -34.520 -9.051 -28.773 1.00 21.54 101 LYS B CA 1
ATOM 3649 C C . LYS B 1 101 ? -35.730 -9.222 -27.868 1.00 20.25 101 LYS B C 1
ATOM 3650 O O . LYS B 1 101 ? -36.564 -10.120 -28.082 1.00 20.34 101 LYS B O 1
ATOM 3656 N N . ALA B 1 102 ? -35.817 -8.331 -26.880 1.00 18.18 102 ALA B N 1
ATOM 3657 C CA . ALA B 1 102 ? -36.922 -8.297 -25.919 1.00 17.45 102 ALA B CA 1
ATOM 3658 C C . ALA B 1 102 ? -38.252 -8.027 -26.584 1.00 16.68 102 ALA B C 1
ATOM 3659 O O . ALA B 1 102 ? -39.214 -8.710 -26.290 1.00 15.34 102 ALA B O 1
ATOM 3661 N N . ILE B 1 103 ? -38.285 -7.049 -27.491 1.00 16.81 103 ILE B N 1
ATOM 3662 C CA . ILE B 1 103 ? -39.506 -6.712 -28.202 1.00 17.46 103 ILE B CA 1
ATOM 3663 C C . ILE B 1 103 ? -39.889 -7.886 -29.080 1.00 18.84 103 ILE B C 1
ATOM 3664 O O . ILE B 1 103 ? -41.064 -8.273 -29.104 1.00 19.31 103 ILE B O 1
ATOM 3669 N N . ARG B 1 104 ? -38.914 -8.493 -29.752 1.00 20.95 104 ARG B N 1
ATOM 3670 C CA . ARG B 1 104 ? -39.198 -9.678 -30.582 1.00 23.29 104 ARG B CA 1
ATOM 3671 C C . ARG B 1 104 ? -39.823 -10.819 -29.765 1.00 23.56 104 ARG B C 1
ATOM 3672 O O . ARG B 1 104 ? -40.850 -11.353 -30.175 1.00 24.05 104 ARG B O 1
ATOM 3680 N N . GLU B 1 105 ? -39.244 -11.149 -28.613 1.00 22.60 105 GLU B N 1
ATOM 3681 C CA . GLU B 1 105 ? -39.837 -12.162 -27.752 1.00 22.79 105 GLU B CA 1
ATOM 3682 C C . GLU B 1 105 ? -41.281 -11.814 -27.382 1.00 23.30 105 GLU B C 1
ATOM 3683 O O . GLU B 1 105 ? -42.144 -12.693 -27.449 1.00 23.93 105 GLU B O 1
ATOM 3689 N N . LEU B 1 106 ? -41.550 -10.559 -27.001 1.00 22.65 106 LEU B N 1
ATOM 3690 C CA . LEU B 1 106 ? -42.901 -10.176 -26.633 1.00 22.20 106 LEU B CA 1
ATOM 3691 C C . LEU B 1 106 ? -43.877 -10.216 -27.784 1.00 21.62 106 LEU B C 1
ATOM 3692 O O . LEU B 1 106 ? -45.057 -10.486 -27.568 1.00 23.51 106 LEU B O 1
ATOM 3697 N N . LYS B 1 107 ? -43.426 -9.940 -28.991 1.00 21.95 107 LYS B N 1
ATOM 3698 C CA . LYS B 1 107 ? -44.307 -10.059 -30.169 1.00 23.48 107 LYS B CA 1
ATOM 3699 C C . LYS B 1 107 ? -44.618 -11.511 -30.544 1.00 21.87 107 LYS B C 1
ATOM 3700 O O . LYS B 1 107 ? -45.694 -11.804 -31.063 1.00 20.42 107 LYS B O 1
ATOM 3706 N N . ASN B 1 108 ? -43.684 -12.415 -30.261 1.00 23.01 108 ASN B N 1
ATOM 3707 C CA . ASN B 1 108 ? -43.930 -13.858 -30.407 1.00 24.65 108 ASN B CA 1
ATOM 3708 C C . ASN B 1 108 ? -44.911 -14.368 -29.372 1.00 27.85 108 ASN B C 1
ATOM 3709 O O . ASN B 1 108 ? -45.710 -15.261 -29.689 1.00 32.04 108 ASN B O 1
ATOM 3714 N N . GLU B 1 109 ? -44.835 -13.845 -28.143 1.00 29.60 109 GLU B N 1
ATOM 3715 C CA . GLU B 1 109 ? -45.745 -14.251 -27.063 1.00 31.93 109 GLU B CA 1
ATOM 3716 C C . GLU B 1 109 ? -47.156 -13.750 -27.288 1.00 27.84 109 GLU B C 1
ATOM 3717 O O . GLU B 1 109 ? -48.106 -14.396 -26.887 1.00 27.05 109 GLU B O 1
ATOM 3723 N N . ASP B 1 110 ? -47.276 -12.588 -27.896 1.00 27.51 110 ASP B N 1
ATOM 3724 C CA . ASP B 1 110 ? -48.543 -11.871 -27.998 1.00 29.66 110 ASP B CA 1
ATOM 3725 C C . ASP B 1 110 ? -48.586 -11.169 -29.348 1.00 28.15 110 ASP B C 1
ATOM 3726 O O . ASP B 1 110 ? -47.792 -10.294 -29.637 1.00 29.02 110 ASP B O 1
ATOM 3731 N N . ALA B 1 111 ? -49.490 -11.607 -30.204 1.00 29.09 111 ALA B N 1
ATOM 3732 C CA . ALA B 1 111 ? -49.581 -11.094 -31.567 1.00 27.59 111 ALA B CA 1
ATOM 3733 C C . ALA B 1 111 ? -50.091 -9.664 -31.622 1.00 26.61 111 ALA B C 1
ATOM 3734 O O . ALA B 1 111 ? -49.871 -8.987 -32.595 1.00 27.58 111 ALA B O 1
ATOM 3736 N N . ASN B 1 112 ? -50.765 -9.201 -30.585 1.00 29.04 112 ASN B N 1
ATOM 3737 C CA . ASN B 1 112 ? -51.170 -7.779 -30.501 1.00 32.38 112 ASN B CA 1
ATOM 3738 C C . ASN B 1 112 ? -50.156 -6.816 -29.924 1.00 30.76 112 ASN B C 1
ATOM 3739 O O . ASN B 1 112 ? -50.373 -5.615 -29.995 1.00 31.01 112 ASN B O 1
ATOM 3744 N N . PHE B 1 113 ? -49.055 -7.326 -29.365 1.00 29.54 113 PHE B N 1
ATOM 3745 C CA . PHE B 1 113 ? -47.994 -6.464 -28.867 1.00 26.11 113 PHE B CA 1
ATOM 3746 C C . PHE B 1 113 ? -47.322 -5.755 -30.029 1.00 25.52 113 PHE B C 1
ATOM 3747 O O . PHE B 1 113 ? -47.015 -6.371 -31.055 1.00 25.98 113 PHE B O 1
ATOM 3755 N N . GLU B 1 114 ? -47.089 -4.468 -29.842 1.00 24.31 114 GLU B N 1
ATOM 3756 C CA . GLU B 1 114 ? -46.633 -3.577 -30.899 1.00 25.71 114 GLU B CA 1
ATOM 3757 C C . GLU B 1 114 ? -45.678 -2.566 -30.211 1.00 24.10 114 GLU B C 1
ATOM 3758 O O . GLU B 1 114 ? -46.091 -1.849 -29.302 1.00 28.33 114 GLU B O 1
ATOM 3764 N N . MET B 1 115 ? -44.404 -2.562 -30.582 1.00 22.15 115 MET B N 1
ATOM 3765 C CA . MET B 1 115 ? -43.460 -1.522 -30.145 1.00 20.59 115 MET B CA 1
ATOM 3766 C C . MET B 1 115 ? -42.491 -1.278 -31.269 1.00 19.28 115 MET B C 1
ATOM 3767 O O . MET B 1 115 ? -41.960 -2.222 -31.844 1.00 19.89 115 MET B O 1
ATOM 3772 N N . TYR B 1 116 ? -42.262 -0.019 -31.581 1.00 18.99 116 TYR B N 1
ATOM 3773 C CA . TYR B 1 116 ? -41.316 0.367 -32.641 1.00 19.09 116 TYR B CA 1
ATOM 3774 C C . TYR B 1 116 ? -40.135 1.113 -32.074 1.00 18.91 116 TYR B C 1
ATOM 3775 O O . TYR B 1 116 ? -40.178 1.577 -30.946 1.00 17.46 116 TYR B O 1
ATOM 3784 N N . MET B 1 117 ? -39.082 1.220 -32.876 1.00 20.48 117 MET B N 1
ATOM 3785 C CA . MET B 1 117 ? -37.828 1.807 -32.420 1.00 22.46 117 MET B CA 1
ATOM 3786 C C . MET B 1 117 ? -37.212 2.818 -33.401 1.00 21.56 117 MET B C 1
ATOM 3787 O O . MET B 1 117 ? -37.117 2.551 -34.587 1.00 19.51 117 MET B O 1
ATOM 3792 N N . MET B 1 118 ? -36.779 3.956 -32.840 1.00 20.33 118 MET B N 1
ATOM 3793 C CA . MET B 1 118 ? -35.863 4.900 -33.455 1.00 19.11 118 MET B CA 1
ATOM 3794 C C . MET B 1 118 ? -34.477 4.568 -32.928 1.00 18.58 118 MET B C 1
ATOM 3795 O O . MET B 1 118 ? -34.217 4.774 -31.764 1.00 19.46 118 MET B O 1
ATOM 3800 N N . VAL B 1 119 ? -33.607 4.025 -33.777 1.00 19.12 119 VAL B N 1
ATOM 3801 C CA . VAL B 1 119 ? -32.267 3.564 -33.355 1.00 19.90 119 VAL B CA 1
ATOM 3802 C C . VAL B 1 119 ? -31.214 4.634 -33.576 1.00 19.18 119 VAL B C 1
ATOM 3803 O O . VAL B 1 119 ? -31.072 5.165 -34.664 1.00 20.38 119 VAL B O 1
ATOM 3807 N N . GLY B 1 120 ? -30.516 4.966 -32.511 1.00 18.71 120 GLY B N 1
ATOM 3808 C CA . GLY B 1 120 ? -29.474 5.975 -32.521 1.00 17.90 120 GLY B CA 1
ATOM 3809 C C . GLY B 1 120 ? -28.134 5.358 -32.775 1.00 17.49 120 GLY B C 1
ATOM 3810 O O . GLY B 1 120 ? -27.732 4.387 -32.107 1.00 17.60 120 GLY B O 1
ATOM 3811 N N . ALA B 1 121 ? -27.480 5.891 -33.793 1.00 17.66 121 ALA B N 1
ATOM 3812 C CA . ALA B 1 121 ? -26.098 5.581 -34.084 1.00 17.64 121 ALA B CA 1
ATOM 3813 C C . ALA B 1 121 ? -25.315 6.776 -33.521 1.00 17.34 121 ALA B C 1
ATOM 3814 O O . ALA B 1 121 ? -25.552 7.913 -33.948 1.00 14.40 121 ALA B O 1
ATOM 3816 N N . TRP B 1 122 ? -24.428 6.506 -32.548 1.00 16.97 122 TRP B N 1
ATOM 3817 C CA . TRP B 1 122 ? -23.633 7.563 -31.942 1.00 16.91 122 TRP B CA 1
ATOM 3818 C C . TRP B 1 122 ? -22.474 7.972 -32.833 1.00 16.90 122 TRP B C 1
ATOM 3819 O O . TRP B 1 122 ? -21.735 7.132 -33.341 1.00 16.32 122 TRP B O 1
ATOM 3830 N N . ILE B 1 123 ? -22.335 9.288 -33.022 1.00 16.93 123 ILE B N 1
ATOM 3831 C CA . ILE B 1 123 ? -21.271 9.880 -33.823 1.00 16.25 123 ILE B CA 1
ATOM 3832 C C . ILE B 1 123 ? -20.319 10.701 -32.951 1.00 15.94 123 ILE B C 1
ATOM 3833 O O . ILE B 1 123 ? -20.759 11.560 -32.164 1.00 16.53 123 ILE B O 1
ATOM 3838 N N . ASP B 1 124 ? -19.028 10.478 -33.143 1.00 15.15 124 ASP B N 1
ATOM 3839 C CA . ASP B 1 124 ? -17.983 11.180 -32.436 1.00 15.86 124 ASP B CA 1
ATOM 3840 C C . ASP B 1 124 ? -17.054 11.906 -33.414 1.00 16.64 124 ASP B C 1
ATOM 3841 O O . ASP B 1 124 ? -16.860 11.480 -34.530 1.00 16.19 124 ASP B O 1
ATOM 3846 N N . CYS B 1 125 ? -16.427 12.964 -32.922 1.00 18.08 125 CYS B N 1
ATOM 3847 C CA . CYS B 1 125 ? -15.274 13.587 -33.546 1.00 18.46 125 CYS B CA 1
ATOM 3848 C C . CYS B 1 125 ? -14.025 12.814 -33.203 1.00 19.87 125 CYS B C 1
ATOM 3849 O O . CYS B 1 125 ? -14.019 11.980 -32.293 1.00 17.15 125 CYS B O 1
ATOM 3852 N N . LYS B 1 126 ? -12.939 13.147 -33.889 1.00 22.37 126 LYS B N 1
ATOM 3853 C CA . LYS B 1 126 ? -11.656 12.493 -33.653 1.00 27.04 126 LYS B CA 1
ATOM 3854 C C . LYS B 1 126 ? -11.142 12.641 -32.220 1.00 25.69 126 LYS B C 1
ATOM 3855 O O . LYS B 1 126 ? -11.120 13.743 -31.675 1.00 25.56 126 LYS B O 1
ATOM 3861 N N . ASN B 1 127 ? -10.713 11.509 -31.643 1.00 25.47 127 ASN B N 1
ATOM 3862 C CA . ASN B 1 127 ? -10.198 11.407 -30.266 1.00 24.39 127 ASN B CA 1
ATOM 3863 C C . ASN B 1 127 ? -11.191 11.651 -29.139 1.00 23.65 127 ASN B C 1
ATOM 3864 O O . ASN B 1 127 ? -10.818 11.634 -27.981 1.00 23.33 127 ASN B O 1
ATOM 3869 N N . ALA B 1 128 ? -12.474 11.814 -29.443 1.00 24.12 128 ALA B N 1
ATOM 3870 C CA . ALA B 1 128 ? -13.481 11.833 -28.399 1.00 22.69 128 ALA B CA 1
ATOM 3871 C C . ALA B 1 128 ? -13.283 10.644 -27.423 1.00 22.49 128 ALA B C 1
ATOM 3872 O O . ALA B 1 128 ? -13.005 9.515 -27.830 1.00 19.75 128 ALA B O 1
ATOM 3874 N N . TRP B 1 129 ? -13.460 10.933 -26.136 1.00 22.51 129 TRP B N 1
ATOM 3875 C CA . TRP B 1 129 ? -13.400 9.936 -25.059 1.00 23.44 129 TRP B CA 1
ATOM 3876 C C . TRP B 1 129 ? -12.024 9.281 -24.913 1.00 22.48 129 TRP B C 1
ATOM 3877 O O . TRP B 1 129 ? -11.935 8.233 -24.307 1.00 23.15 129 TRP B O 1
ATOM 3888 N N . THR B 1 130 ? -10.960 9.910 -25.428 1.00 21.40 130 THR B N 1
ATOM 3889 C CA . THR B 1 130 ? -9.573 9.469 -25.200 1.00 19.66 130 THR B CA 1
ATOM 3890 C C . THR B 1 130 ? -8.825 10.567 -24.456 1.00 20.48 130 THR B C 1
ATOM 3891 O O . THR B 1 130 ? -9.415 11.574 -24.084 1.00 19.00 130 THR B O 1
ATOM 3895 N N . ASP B 1 131 ? -7.535 10.362 -24.235 1.00 22.95 131 ASP B N 1
ATOM 3896 C CA . ASP B 1 131 ? -6.674 11.388 -23.640 1.00 27.75 131 ASP B CA 1
ATOM 3897 C C . ASP B 1 131 ? -5.823 12.135 -24.699 1.00 27.67 131 ASP B C 1
ATOM 3898 O O . ASP B 1 131 ? -4.875 12.829 -24.366 1.00 27.44 131 ASP B O 1
ATOM 3903 N N . GLN B 1 132 ? -6.196 11.995 -25.964 1.00 28.31 132 GLN B N 1
ATOM 3904 C CA . GLN B 1 132 ? -5.538 12.672 -27.078 1.00 26.97 132 GLN B CA 1
ATOM 3905 C C . GLN B 1 132 ? -6.285 13.959 -27.475 1.00 24.69 132 GLN B C 1
ATOM 3906 O O . GLN B 1 132 ? -7.453 14.111 -27.173 1.00 26.22 132 GLN B O 1
ATOM 3912 N N . PRO B 1 133 ? -5.615 14.886 -28.161 1.00 23.35 133 PRO B N 1
ATOM 3913 C CA . PRO B 1 133 ? -6.272 16.156 -28.509 1.00 23.06 133 PRO B CA 1
ATOM 3914 C C . PRO B 1 133 ? -7.496 15.968 -29.380 1.00 22.03 133 PRO B C 1
ATOM 3915 O O . PRO B 1 133 ? -7.401 15.342 -30.423 1.00 22.26 133 PRO B O 1
ATOM 3919 N N . LEU B 1 134 ? -8.614 16.547 -28.982 1.00 21.51 134 LEU B N 1
ATOM 3920 C CA . LEU B 1 134 ? -9.824 16.514 -29.804 1.00 22.03 134 LEU B CA 1
ATOM 3921 C C . LEU B 1 134 ? -9.646 17.328 -31.079 1.00 21.48 134 LEU B C 1
ATOM 3922 O O . LEU B 1 134 ? -8.988 18.364 -31.076 1.00 23.69 134 LEU B O 1
ATOM 3927 N N . ASN B 1 135 ? -10.231 16.848 -32.162 1.00 21.18 135 ASN B N 1
ATOM 3928 C CA . ASN B 1 135 ? -10.325 17.597 -33.395 1.00 21.43 135 ASN B CA 1
ATOM 3929 C C . ASN B 1 135 ? -11.776 17.549 -33.889 1.00 22.39 135 ASN B C 1
ATOM 3930 O O . ASN B 1 135 ? -12.224 16.531 -34.405 1.00 23.41 135 ASN B O 1
ATOM 3935 N N . HIS B 1 136 ? -12.486 18.670 -33.746 1.00 22.17 136 HIS B N 1
ATOM 3936 C CA . HIS B 1 136 ? -13.895 18.760 -34.121 1.00 22.00 136 HIS B CA 1
ATOM 3937 C C . HIS B 1 136 ? -14.087 18.943 -35.604 1.00 22.37 136 HIS B C 1
ATOM 3938 O O . HIS B 1 136 ? -15.232 19.025 -36.064 1.00 27.19 136 HIS B O 1
ATOM 3945 N N . HIS B 1 137 ? -12.992 19.056 -36.362 1.00 22.34 137 HIS B N 1
ATOM 3946 C CA . HIS B 1 137 ? -13.065 19.086 -37.840 1.00 21.48 137 HIS B CA 1
ATOM 3947 C C . HIS B 1 137 ? -12.682 17.756 -38.482 1.00 20.50 137 HIS B C 1
ATOM 3948 O O . HIS B 1 137 ? -12.690 17.670 -39.678 1.00 21.81 137 HIS B O 1
ATOM 3955 N N . GLU B 1 138 ? -12.402 16.715 -37.694 1.00 21.16 138 GLU B N 1
ATOM 3956 C CA . GLU B 1 138 ? -12.228 15.335 -38.204 1.00 21.36 138 GLU B CA 1
ATOM 3957 C C . GLU B 1 138 ? -13.137 14.416 -37.374 1.00 22.73 138 GLU B C 1
ATOM 3958 O O . GLU B 1 138 ? -13.660 14.762 -36.304 1.00 24.97 138 GLU B O 1
ATOM 3960 N N . GLU B 1 139 ? -13.369 13.244 -37.920 1.00 23.11 139 GLU B N 1
ATOM 3961 C CA . GLU B 1 139 ? -14.375 12.304 -37.428 1.00 22.17 139 GLU B CA 1
ATOM 3962 C C . GLU B 1 139 ? -13.644 11.199 -36.706 1.00 21.72 139 GLU B C 1
ATOM 3963 O O . GLU B 1 139 ? -12.467 10.982 -36.927 1.00 21.44 139 GLU B O 1
ATOM 3969 N N . SER B 1 140 ? -14.329 10.516 -35.804 1.00 22.97 140 SER B N 1
ATOM 3970 C CA . SER B 1 140 ? -13.774 9.297 -35.191 1.00 24.12 140 SER B CA 1
ATOM 3971 C C . SER B 1 140 ? -13.724 8.145 -36.204 1.00 27.12 140 SER B C 1
ATOM 3972 O O . SER B 1 140 ? -14.642 7.930 -36.987 1.00 26.07 140 SER B O 1
ATOM 3975 N N . GLU B 1 141 ? -12.633 7.405 -36.199 1.00 30.21 141 GLU B N 1
ATOM 3976 C CA . GLU B 1 141 ? -12.528 6.191 -37.024 1.00 31.89 141 GLU B CA 1
ATOM 3977 C C . GLU B 1 141 ? -13.568 5.159 -36.648 1.00 28.37 141 GLU B C 1
ATOM 3978 O O . GLU B 1 141 ? -13.904 4.370 -37.492 1.00 29.62 141 GLU B O 1
ATOM 3984 N N . ASN B 1 142 ? -14.097 5.201 -35.421 1.00 23.87 142 ASN B N 1
ATOM 3985 C CA . ASN B 1 142 ? -15.142 4.278 -35.003 1.00 21.76 142 ASN B CA 1
ATOM 3986 C C . ASN B 1 142 ? -16.556 4.567 -35.503 1.00 20.39 142 ASN B C 1
ATOM 3987 O O . ASN B 1 142 ? -17.459 3.763 -35.254 1.00 22.41 142 ASN B O 1
ATOM 3992 N N . ASN B 1 143 ? -16.795 5.675 -36.189 1.00 18.16 143 ASN B N 1
ATOM 3993 C CA . ASN B 1 143 ? -18.156 5.946 -36.651 1.00 17.32 143 ASN B CA 1
ATOM 3994 C C . ASN B 1 143 ? -18.620 4.884 -37.635 1.00 17.11 143 ASN B C 1
ATOM 3995 O O . ASN B 1 143 ? -19.761 4.447 -37.603 1.00 17.46 143 ASN B O 1
ATOM 4000 N N . ALA B 1 144 ? -17.734 4.493 -38.531 1.00 17.95 144 ALA B N 1
ATOM 4001 C CA . ALA B 1 144 ? -18.085 3.575 -39.617 1.00 18.45 144 ALA B CA 1
ATOM 4002 C C . ALA B 1 144 ? -18.712 2.295 -39.059 1.00 19.15 144 ALA B C 1
ATOM 4003 O O . ALA B 1 144 ? -19.799 1.911 -39.500 1.00 19.02 144 ALA B O 1
ATOM 4005 N N . SER B 1 145 ? -18.065 1.665 -38.086 1.00 19.79 145 SER B N 1
ATOM 4006 C CA . SER B 1 145 ? -18.578 0.406 -37.581 1.00 21.85 145 SER B CA 1
ATOM 4007 C C . SER B 1 145 ? -19.888 0.608 -36.755 1.00 21.58 145 SER B C 1
ATOM 4008 O O . SER B 1 145 ? -20.749 -0.294 -36.713 1.00 22.66 145 SER B O 1
ATOM 4011 N N . GLU B 1 146 ? -20.042 1.765 -36.105 1.00 19.07 146 GLU B N 1
ATOM 4012 C CA . GLU B 1 146 ? -21.279 2.085 -35.436 1.00 18.74 146 GLU B CA 1
ATOM 4013 C C . GLU B 1 146 ? -22.433 2.176 -36.481 1.00 19.18 146 GLU B C 1
ATOM 4014 O O . GLU B 1 146 ? -23.523 1.665 -36.246 1.00 18.75 146 GLU B O 1
ATOM 4020 N N . ILE B 1 147 ? -22.198 2.845 -37.600 1.00 19.50 147 ILE B N 1
ATOM 4021 C CA . ILE B 1 147 ? -23.200 2.914 -38.645 1.00 20.81 147 ILE B CA 1
ATOM 4022 C C . ILE B 1 147 ? -23.477 1.496 -39.182 1.00 22.45 147 ILE B C 1
ATOM 4023 O O . ILE B 1 147 ? -24.633 1.107 -39.327 1.00 22.06 147 ILE B O 1
ATOM 4028 N N . ASP B 1 148 ? -22.423 0.701 -39.407 1.00 23.30 148 ASP B N 1
ATOM 4029 C CA . ASP B 1 148 ? -22.604 -0.721 -39.824 1.00 23.54 148 ASP B CA 1
ATOM 4030 C C . ASP B 1 148 ? -23.484 -1.503 -38.838 1.00 22.96 148 ASP B C 1
ATOM 4031 O O . ASP B 1 148 ? -24.347 -2.262 -39.253 1.00 27.74 148 ASP B O 1
ATOM 4036 N N . ARG B 1 149 ? -23.253 -1.349 -37.550 1.00 20.22 149 ARG B N 1
ATOM 4037 C CA . ARG B 1 149 ? -24.025 -2.110 -36.577 1.00 20.80 149 ARG B CA 1
ATOM 4038 C C . ARG B 1 149 ? -25.495 -1.677 -36.561 1.00 21.09 149 ARG B C 1
ATOM 4039 O O . ARG B 1 149 ? -26.388 -2.501 -36.296 1.00 21.60 149 ARG B O 1
ATOM 4047 N N . ALA B 1 150 ? -25.732 -0.390 -36.812 1.00 20.58 150 ALA B N 1
ATOM 4048 C CA . ALA B 1 150 ? -27.083 0.180 -36.846 1.00 20.51 150 ALA B CA 1
ATOM 4049 C C . ALA B 1 150 ? -27.824 -0.429 -38.032 1.00 20.09 150 ALA B C 1
ATOM 4050 O O . ALA B 1 150 ? -28.979 -0.837 -37.922 1.00 18.63 150 ALA B O 1
ATOM 4052 N N . VAL B 1 151 ? -27.129 -0.483 -39.158 1.00 21.41 151 VAL B N 1
ATOM 4053 C CA . VAL B 1 151 ? -27.665 -1.060 -40.392 1.00 22.08 151 VAL B CA 1
ATOM 4054 C C . VAL B 1 151 ? -28.025 -2.543 -40.206 1.00 21.45 151 VAL B C 1
ATOM 4055 O O . VAL B 1 151 ? -29.140 -2.962 -40.556 1.00 19.71 151 VAL B O 1
ATOM 4059 N N . ALA B 1 152 ? -27.102 -3.306 -39.615 1.00 22.15 152 ALA B N 1
ATOM 4060 C CA . ALA B 1 152 ? -27.337 -4.748 -39.293 1.00 22.66 152 ALA B CA 1
ATOM 4061 C C . ALA B 1 152 ? -28.598 -4.967 -38.426 1.00 23.06 152 ALA B C 1
ATOM 4062 O O . ALA B 1 152 ? -29.389 -5.869 -38.708 1.00 24.13 152 ALA B O 1
ATOM 4064 N N . LEU B 1 153 ? -28.786 -4.118 -37.410 1.00 21.51 153 LEU B N 1
ATOM 4065 C CA . LEU B 1 153 ? -29.974 -4.179 -36.580 1.00 21.21 153 LEU B CA 1
ATOM 4066 C C . LEU B 1 153 ? -31.255 -3.789 -37.330 1.00 20.78 153 LEU B C 1
ATOM 4067 O O . LEU B 1 153 ? -32.271 -4.434 -37.124 1.00 20.23 153 LEU B O 1
ATOM 4072 N N . ALA B 1 154 ? -31.213 -2.774 -38.194 1.00 19.15 154 ALA B N 1
ATOM 4073 C CA . ALA B 1 154 ? -32.382 -2.414 -38.976 1.00 18.69 154 ALA B CA 1
ATOM 4074 C C . ALA B 1 154 ? -32.786 -3.564 -39.927 1.00 19.11 154 ALA B C 1
ATOM 4075 O O . ALA B 1 154 ? -33.987 -3.763 -40.225 1.00 18.01 154 ALA B O 1
ATOM 4077 N N . GLN B 1 155 ? -31.780 -4.302 -40.392 1.00 19.13 155 GLN B N 1
ATOM 4078 C CA . GLN B 1 155 ? -31.970 -5.475 -41.238 1.00 19.37 155 GLN B CA 1
ATOM 4079 C C . GLN B 1 155 ? -32.495 -6.681 -40.461 1.00 21.86 155 GLN B C 1
ATOM 4080 O O . GLN B 1 155 ? -33.384 -7.344 -40.964 1.00 22.45 155 GLN B O 1
ATOM 4086 N N . GLU B 1 156 ? -31.920 -7.031 -39.303 1.00 22.63 156 GLU B N 1
ATOM 4087 C CA . GLU B 1 156 ? -32.413 -8.187 -38.558 1.00 23.45 156 GLU B CA 1
ATOM 4088 C C . GLU B 1 156 ? -33.829 -7.928 -38.018 1.00 23.27 156 GLU B C 1
ATOM 4089 O O . GLU B 1 156 ? -34.592 -8.867 -37.846 1.00 22.74 156 GLU B O 1
ATOM 4095 N N . PHE B 1 157 ? -34.188 -6.666 -37.740 1.00 22.00 157 PHE B N 1
ATOM 4096 C CA . PHE B 1 157 ? -35.475 -6.338 -37.061 1.00 19.21 157 PHE B CA 1
ATOM 4097 C C . PHE B 1 157 ? -36.269 -5.248 -37.802 1.00 18.82 157 PHE B C 1
ATOM 4098 O O . PHE B 1 157 ? -36.675 -4.260 -37.209 1.00 17.44 157 PHE B O 1
ATOM 4106 N N . PRO B 1 158 ? -36.541 -5.456 -39.097 1.00 19.08 158 PRO B N 1
ATOM 4107 C CA . PRO B 1 158 ? -37.172 -4.400 -39.909 1.00 19.30 158 PRO B CA 1
ATOM 4108 C C . PRO B 1 158 ? -38.622 -4.148 -39.503 1.00 19.04 158 PRO B C 1
ATOM 4109 O O . PRO B 1 158 ? -39.183 -3.136 -39.869 1.00 17.98 158 PRO B O 1
ATOM 4113 N N . ASP B 1 159 ? -39.215 -5.090 -38.772 1.00 19.17 159 ASP B N 1
ATOM 4114 C CA . ASP B 1 159 ? -40.592 -4.971 -38.278 1.00 20.41 159 ASP B CA 1
ATOM 4115 C C . ASP B 1 159 ? -40.701 -4.054 -37.069 1.00 19.31 159 ASP B C 1
ATOM 4116 O O . ASP B 1 159 ? -41.812 -3.655 -36.701 1.00 19.64 159 ASP B O 1
ATOM 4121 N N . ILE B 1 160 ? -39.558 -3.752 -36.441 1.00 18.21 160 ILE B N 1
ATOM 4122 C CA . ILE B 1 160 ? -39.480 -2.905 -35.243 1.00 17.38 160 ILE B CA 1
ATOM 4123 C C . ILE B 1 160 ? -38.777 -1.575 -35.535 1.00 17.89 160 ILE B C 1
ATOM 4124 O O . ILE B 1 160 ? -39.291 -0.514 -35.189 1.00 16.84 160 ILE B O 1
ATOM 4129 N N . VAL B 1 161 ? -37.589 -1.654 -36.151 1.00 17.65 161 VAL B N 1
ATOM 4130 C CA . VAL B 1 161 ? -36.774 -0.479 -36.446 1.00 16.67 161 VAL B CA 1
ATOM 4131 C C . VAL B 1 161 ? -37.364 0.304 -37.583 1.00 17.16 161 VAL B C 1
ATOM 4132 O O . VAL B 1 161 ? -37.380 -0.171 -38.716 1.00 18.79 161 VAL B O 1
ATOM 4136 N N . LYS B 1 162 ? -37.840 1.509 -37.289 1.00 17.35 162 LYS B N 1
ATOM 4137 C CA . LYS B 1 162 ? -38.431 2.386 -38.297 1.00 17.97 162 LYS B CA 1
ATOM 4138 C C . LYS B 1 162 ? -37.634 3.602 -38.638 1.00 18.09 162 LYS B C 1
ATOM 4139 O O . LYS B 1 162 ? -37.957 4.292 -39.612 1.00 19.21 162 LYS B O 1
ATOM 4145 N N . VAL B 1 163 ? -36.627 3.920 -37.829 1.00 18.56 163 VAL B N 1
ATOM 4146 C CA . VAL B 1 163 ? -35.813 5.148 -38.013 1.00 18.48 163 VAL B CA 1
ATOM 4147 C C . VAL B 1 163 ? -34.386 4.866 -37.563 1.00 17.85 163 VAL B C 1
ATOM 4148 O O . VAL B 1 163 ? -34.169 4.177 -36.546 1.00 17.71 163 VAL B O 1
ATOM 4152 N N . ILE B 1 164 ? -33.425 5.367 -38.336 1.00 16.62 164 ILE B N 1
ATOM 4153 C CA . ILE B 1 164 ? -32.070 5.485 -37.860 1.00 15.51 164 ILE B CA 1
ATOM 4154 C C . ILE B 1 164 ? -31.732 6.949 -37.723 1.00 14.73 164 ILE B C 1
ATOM 4155 O O . ILE B 1 164 ? -31.924 7.722 -38.648 1.00 14.59 164 ILE B O 1
ATOM 4160 N N . ALA B 1 165 ? -31.219 7.312 -36.559 1.00 14.76 165 ALA B N 1
ATOM 4161 C CA . ALA B 1 165 ? -30.755 8.664 -36.279 1.00 15.73 165 ALA B CA 1
ATOM 4162 C C . ALA B 1 165 ? -29.248 8.682 -36.263 1.00 15.43 165 ALA B C 1
ATOM 4163 O O . ALA B 1 165 ? -28.632 7.974 -35.467 1.00 16.93 165 ALA B O 1
ATOM 4165 N N . VAL B 1 166 ? -28.664 9.483 -37.147 1.00 15.01 166 VAL B N 1
ATOM 4166 C CA . VAL B 1 166 ? -27.235 9.675 -37.233 1.00 14.02 166 VAL B CA 1
ATOM 4167 C C . VAL B 1 166 ? -26.849 10.800 -36.269 1.00 13.64 166 VAL B C 1
ATOM 4168 O O . VAL B 1 166 ? -26.958 11.979 -36.572 1.00 11.43 166 VAL B O 1
ATOM 4172 N N . GLY B 1 167 ? -26.392 10.398 -35.089 1.00 14.60 167 GLY B N 1
ATOM 4173 C CA . GLY B 1 167 ? -25.904 11.322 -34.079 1.00 15.08 167 GLY B CA 1
ATOM 4174 C C . GLY B 1 167 ? -26.937 11.754 -33.063 1.00 15.02 167 GLY B C 1
ATOM 4175 O O . GLY B 1 167 ? -28.136 11.734 -33.324 1.00 14.87 167 GLY B O 1
ATOM 4176 N N . ASN B 1 168 ? -26.441 12.094 -31.882 1.00 15.96 168 ASN B N 1
ATOM 4177 C CA . ASN B 1 168 ? -27.256 12.658 -30.841 1.00 17.42 168 ASN B CA 1
ATOM 4178 C C . ASN B 1 168 ? -26.584 13.916 -30.267 1.00 16.88 168 ASN B C 1
ATOM 4179 O O . ASN B 1 168 ? -25.641 13.827 -29.462 1.00 15.70 168 ASN B O 1
ATOM 4184 N N . GLU B 1 169 ? -27.089 15.065 -30.693 1.00 16.53 169 GLU B N 1
ATOM 4185 C CA . GLU B 1 169 ? -26.527 16.350 -30.328 1.00 16.75 169 GLU B CA 1
ATOM 4186 C C . GLU B 1 169 ? -25.086 16.450 -30.787 1.00 15.63 169 GLU B C 1
ATOM 4187 O O . GLU B 1 169 ? -24.254 17.121 -30.176 1.00 15.06 169 GLU B O 1
ATOM 4193 N N . ALA B 1 170 ? -24.802 15.794 -31.896 1.00 14.66 170 ALA B N 1
ATOM 4194 C CA . ALA B 1 170 ? -23.453 15.666 -32.334 1.00 14.22 170 ALA B CA 1
ATOM 4195 C C . ALA B 1 170 ? -22.943 16.903 -33.056 1.00 15.15 170 ALA B C 1
ATOM 4196 O O . ALA B 1 170 ? -21.736 16.981 -33.297 1.00 17.65 170 ALA B O 1
ATOM 4198 N N . MET B 1 171 ? -23.814 17.831 -33.460 1.00 14.61 171 MET B N 1
ATOM 4199 C CA . MET B 1 171 ? -23.398 19.076 -34.145 1.00 14.38 171 MET B CA 1
ATOM 4200 C C . MET B 1 171 ? -23.409 20.321 -33.233 1.00 14.97 171 MET B C 1
ATOM 4201 O O . MET B 1 171 ? -22.886 21.358 -33.612 1.00 14.24 171 MET B O 1
ATOM 4206 N N . VAL B 1 172 ? -24.024 20.223 -32.056 1.00 15.73 172 VAL B N 1
ATOM 4207 C CA . VAL B 1 172 ? -24.180 21.378 -31.208 1.00 17.46 172 VAL B CA 1
ATOM 4208 C C . VAL B 1 172 ? -22.808 21.788 -30.637 1.00 18.44 172 VAL B C 1
ATOM 4209 O O . VAL B 1 172 ? -22.059 20.948 -30.129 1.00 17.62 172 VAL B O 1
ATOM 4213 N N . LYS B 1 173 ? -22.465 23.071 -30.774 1.00 18.89 173 LYS B N 1
ATOM 4214 C CA . LYS B 1 173 ? -21.082 23.538 -30.534 1.00 18.71 173 LYS B CA 1
ATOM 4215 C C . LYS B 1 173 ? -20.661 23.496 -29.063 1.00 17.53 173 LYS B C 1
ATOM 4216 O O . LYS B 1 173 ? -19.462 23.531 -28.789 1.00 18.87 173 LYS B O 1
ATOM 4222 N N . TRP B 1 174 ? -21.627 23.393 -28.149 1.00 15.83 174 TRP B N 1
ATOM 4223 C CA . TRP B 1 174 ? -21.346 23.242 -26.744 1.00 15.02 174 TRP B CA 1
ATOM 4224 C C . TRP B 1 174 ? -21.116 21.803 -26.287 1.00 14.78 174 TRP B C 1
ATOM 4225 O O . TRP B 1 174 ? -20.783 21.569 -25.134 1.00 13.27 174 TRP B O 1
ATOM 4236 N N . ALA B 1 175 ? -21.294 20.814 -27.158 1.00 15.71 175 ALA B N 1
ATOM 4237 C CA . ALA B 1 175 ? -21.044 19.390 -26.779 1.00 14.75 175 ALA B CA 1
ATOM 4238 C C . ALA B 1 175 ? -19.547 19.125 -26.933 1.00 14.66 175 ALA B C 1
ATOM 4239 O O . ALA B 1 175 ? -19.096 18.398 -27.825 1.00 13.46 175 ALA B O 1
ATOM 4241 N N . ALA B 1 176 ? -18.792 19.737 -26.020 1.00 15.13 176 ALA B N 1
ATOM 4242 C CA . ALA B 1 176 ? -17.330 19.873 -26.115 1.00 15.26 176 ALA B CA 1
ATOM 4243 C C . ALA B 1 176 ? -16.602 18.556 -26.200 1.00 15.87 176 ALA B C 1
ATOM 4244 O O . ALA B 1 176 ? -15.527 18.475 -26.762 1.00 16.71 176 ALA B O 1
ATOM 4246 N N . SER B 1 177 ? -17.172 17.519 -25.609 1.00 17.03 177 SER B N 1
ATOM 4247 C CA . SER B 1 177 ? -16.510 16.240 -25.610 1.00 17.92 177 SER B CA 1
ATOM 4248 C C . SER B 1 177 ? -16.446 15.515 -26.942 1.00 17.16 177 SER B C 1
ATOM 4249 O O . SER B 1 177 ? -15.597 14.638 -27.072 1.00 16.86 177 SER B O 1
ATOM 4252 N N . TYR B 1 178 ? -17.351 15.807 -27.889 1.00 15.85 178 TYR B N 1
ATOM 4253 C CA . TYR B 1 178 ? -17.453 14.960 -29.090 1.00 15.99 178 TYR B CA 1
ATOM 4254 C C . TYR B 1 178 ? -17.997 15.562 -30.385 1.00 16.27 178 TYR B C 1
ATOM 4255 O O . TYR B 1 178 ? -18.069 14.855 -31.377 1.00 16.26 178 TYR B O 1
ATOM 4264 N N . PHE B 1 179 ? -18.333 16.851 -30.412 1.00 16.97 179 PHE B N 1
ATOM 4265 C CA . PHE B 1 179 ? -19.118 17.375 -31.511 1.00 16.87 179 PHE B CA 1
ATOM 4266 C C . PHE B 1 179 ? -18.360 17.344 -32.830 1.00 16.67 179 PHE B C 1
ATOM 4267 O O . PHE B 1 179 ? -17.150 17.380 -32.864 1.00 16.06 179 PHE B O 1
ATOM 4275 N N . VAL B 1 180 ? -19.128 17.255 -33.899 1.00 16.58 180 VAL B N 1
ATOM 4276 C CA . VAL B 1 180 ? -18.623 17.193 -35.252 1.00 17.52 180 VAL B CA 1
ATOM 4277 C C . VAL B 1 180 ? -19.281 18.288 -36.094 1.00 17.94 180 VAL B C 1
ATOM 4278 O O . VAL B 1 180 ? -20.265 18.946 -35.678 1.00 18.80 180 VAL B O 1
ATOM 4282 N N . GLN B 1 181 ? -18.699 18.496 -37.259 1.00 19.17 181 GLN B N 1
ATOM 4283 C CA . GLN B 1 181 ? -19.261 19.435 -38.233 1.00 20.83 181 GLN B CA 1
ATOM 4284 C C . GLN B 1 181 ? -20.415 18.762 -38.986 1.00 20.42 181 GLN B C 1
ATOM 4285 O O . GLN B 1 181 ? -20.497 17.532 -39.035 1.00 19.41 181 GLN B O 1
ATOM 4291 N N . PRO B 1 182 ? -21.322 19.567 -39.553 1.00 19.49 182 PRO B N 1
ATOM 4292 C CA . PRO B 1 182 ? -22.445 18.966 -40.227 1.00 19.27 182 PRO B CA 1
ATOM 4293 C C . PRO B 1 182 ? -22.048 18.093 -41.413 1.00 19.06 182 PRO B C 1
ATOM 4294 O O . PRO B 1 182 ? -22.790 17.193 -41.766 1.00 18.90 182 PRO B O 1
ATOM 4298 N N . ALA B 1 183 ? -20.899 18.350 -42.016 1.00 19.84 183 ALA B N 1
ATOM 4299 C CA . ALA B 1 183 ? -20.385 17.499 -43.116 1.00 20.47 183 ALA B CA 1
ATOM 4300 C C . ALA B 1 183 ? -20.301 16.028 -42.735 1.00 20.67 183 ALA B C 1
ATOM 4301 O O . ALA B 1 183 ? -20.562 15.149 -43.567 1.00 23.90 183 ALA B O 1
ATOM 4303 N N . VAL B 1 184 ? -19.925 15.754 -41.498 1.00 19.63 184 VAL B N 1
ATOM 4304 C CA . VAL B 1 184 ? -19.823 14.361 -41.043 1.00 20.38 184 VAL B CA 1
ATOM 4305 C C . VAL B 1 184 ? -21.223 13.726 -40.834 1.00 19.12 184 VAL B C 1
ATOM 4306 O O . VAL B 1 184 ? -21.438 12.597 -41.244 1.00 18.80 184 VAL B O 1
ATOM 4310 N N . ILE B 1 185 ? -22.202 14.444 -40.313 1.00 18.56 185 ILE B N 1
ATOM 4311 C CA . ILE B 1 185 ? -23.571 13.874 -40.267 1.00 18.12 185 ILE B CA 1
ATOM 4312 C C . ILE B 1 185 ? -24.127 13.626 -41.679 1.00 18.86 185 ILE B C 1
ATOM 4313 O O . ILE B 1 185 ? -24.671 12.566 -41.945 1.00 18.79 185 ILE B O 1
ATOM 4318 N N . LEU B 1 186 ? -23.928 14.590 -42.573 1.00 19.73 186 LEU B N 1
ATOM 4319 C CA . LEU B 1 186 ? -24.323 14.500 -43.993 1.00 19.93 186 LEU B CA 1
ATOM 4320 C C . LEU B 1 186 ? -23.741 13.281 -44.658 1.00 18.60 186 LEU B C 1
ATOM 4321 O O . LEU B 1 186 ? -24.422 12.555 -45.364 1.00 17.17 186 LEU B O 1
ATOM 4326 N N . LYS B 1 187 ? -22.451 13.071 -44.436 1.00 18.67 187 LYS B N 1
ATOM 4327 C CA . LYS B 1 187 ? -21.766 11.898 -44.973 1.00 19.85 187 LYS B CA 1
ATOM 4328 C C . LYS B 1 187 ? -22.512 10.587 -44.643 1.00 18.54 187 LYS B C 1
ATOM 4329 O O . LYS B 1 187 ? -22.794 9.792 -45.536 1.00 17.06 187 LYS B O 1
ATOM 4335 N N . TRP B 1 188 ? -22.798 10.371 -43.359 1.00 17.19 188 TRP B N 1
ATOM 4336 C CA . TRP B 1 188 ? -23.455 9.143 -42.930 1.00 16.22 188 TRP B CA 1
ATOM 4337 C C . TRP B 1 188 ? -24.947 9.090 -43.264 1.00 15.45 188 TRP B C 1
ATOM 4338 O O . TRP B 1 188 ? -25.463 8.034 -43.580 1.00 15.88 188 TRP B O 1
ATOM 4349 N N . VAL B 1 189 ? -25.633 10.211 -43.224 1.00 14.85 189 VAL B N 1
ATOM 4350 C CA . VAL B 1 189 ? -27.007 10.231 -43.701 1.00 14.88 189 VAL B CA 1
ATOM 4351 C C . VAL B 1 189 ? -27.040 9.830 -45.183 1.00 15.99 189 VAL B C 1
ATOM 4352 O O . VAL B 1 189 ? -27.813 8.973 -45.550 1.00 16.46 189 VAL B O 1
ATOM 4356 N N . ASN B 1 190 ? -26.158 10.412 -45.999 1.00 17.50 190 ASN B N 1
ATOM 4357 C CA . ASN B 1 190 ? -26.060 10.073 -47.412 1.00 18.03 190 ASN B CA 1
ATOM 4358 C C . ASN B 1 190 ? -25.684 8.605 -47.668 1.00 19.74 190 ASN B C 1
ATOM 4359 O O . ASN B 1 190 ? -26.277 7.961 -48.512 1.00 20.35 190 ASN B O 1
ATOM 4364 N N . HIS B 1 191 ? -24.762 8.070 -46.881 1.00 21.59 191 HIS B N 1
ATOM 4365 C CA . HIS B 1 191 ? -24.467 6.631 -46.875 1.00 23.09 191 HIS B CA 1
ATOM 4366 C C . HIS B 1 191 ? -25.727 5.757 -46.667 1.00 22.54 191 HIS B C 1
ATOM 4367 O O . HIS B 1 191 ? -25.934 4.806 -47.415 1.00 21.07 191 HIS B O 1
ATOM 4374 N N . LEU B 1 192 ? -26.540 6.103 -45.657 1.00 21.25 192 LEU B N 1
ATOM 4375 C CA . LEU B 1 192 ? -27.755 5.366 -45.339 1.00 20.67 192 LEU B CA 1
ATOM 4376 C C . LEU B 1 192 ? -28.835 5.530 -46.416 1.00 21.04 192 LEU B C 1
ATOM 4377 O O . LEU B 1 192 ? -29.498 4.564 -46.763 1.00 22.57 192 LEU B O 1
ATOM 4382 N N . GLN B 1 193 ? -28.992 6.733 -46.970 1.00 20.59 193 GLN B N 1
ATOM 4383 C CA . GLN B 1 193 ? -29.921 6.948 -48.071 1.00 19.58 193 GLN B CA 1
ATOM 4384 C C . GLN B 1 193 ? -29.502 6.169 -49.321 1.00 21.84 193 GLN B C 1
ATOM 4385 O O . GLN B 1 193 ? -30.380 5.728 -50.083 1.00 23.49 193 GLN B O 1
ATOM 4391 N N . ALA B 1 194 ? -28.183 6.020 -49.538 1.00 21.39 194 ALA B N 1
ATOM 4392 C CA . ALA B 1 194 ? -27.638 5.252 -50.667 1.00 21.30 194 ALA B CA 1
ATOM 4393 C C . ALA B 1 194 ? -27.888 3.744 -50.496 1.00 23.12 194 ALA B C 1
ATOM 4394 O O . ALA B 1 194 ? -28.266 3.075 -51.470 1.00 23.27 194 ALA B O 1
ATOM 4396 N N . LEU B 1 195 ? -27.694 3.213 -49.280 1.00 22.45 195 LEU B N 1
ATOM 4397 C CA . LEU B 1 195 ? -28.084 1.833 -48.978 1.00 22.26 195 LEU B CA 1
ATOM 4398 C C . LEU B 1 195 ? -29.566 1.571 -49.215 1.00 21.93 195 LEU B C 1
ATOM 4399 O O . LEU B 1 195 ? -29.927 0.472 -49.625 1.00 22.62 195 LEU B O 1
ATOM 4404 N N . LYS B 1 196 ? -30.427 2.546 -48.946 1.00 21.72 196 LYS B N 1
ATOM 4405 C CA . LYS B 1 196 ? -31.849 2.367 -49.237 1.00 23.15 196 LYS B CA 1
ATOM 4406 C C . LYS B 1 196 ? -32.117 2.299 -50.743 1.00 26.92 196 LYS B C 1
ATOM 4407 O O . LYS B 1 196 ? -32.886 1.455 -51.223 1.00 26.29 196 LYS B O 1
ATOM 4413 N N . LYS B 1 197 ? -31.542 3.249 -51.469 1.00 30.51 197 LYS B N 1
ATOM 4414 C CA . LYS B 1 197 ? -31.657 3.272 -52.907 1.00 35.03 197 LYS B CA 1
ATOM 4415 C C . LYS B 1 197 ? -31.172 1.984 -53.575 1.00 34.17 197 LYS B C 1
ATOM 4416 O O . LYS B 1 197 ? -31.745 1.580 -54.538 1.00 30.39 197 LYS B O 1
ATOM 4422 N N . LYS B 1 198 ? -30.070 1.429 -53.097 1.00 35.83 198 LYS B N 1
ATOM 4423 C CA . LYS B 1 198 ? -29.478 0.224 -53.659 1.00 37.53 198 LYS B CA 1
ATOM 4424 C C . LYS B 1 198 ? -30.240 -1.050 -53.195 1.00 37.43 198 LYS B C 1
ATOM 4425 O O . LYS B 1 198 ? -29.942 -2.150 -53.675 1.00 41.40 198 LYS B O 1
ATOM 4431 N N . GLY B 1 199 ? -31.191 -0.925 -52.260 1.00 34.13 199 GLY B N 1
ATOM 4432 C CA . GLY B 1 199 ? -32.020 -2.052 -51.802 1.00 31.81 199 GLY B CA 1
ATOM 4433 C C . GLY B 1 199 ? -31.551 -2.834 -50.577 1.00 30.41 199 GLY B C 1
ATOM 4434 O O . GLY B 1 199 ? -32.234 -3.768 -50.168 1.00 27.16 199 GLY B O 1
ATOM 4435 N N . ASP B 1 200 ? -30.441 -2.430 -49.952 1.00 30.89 200 ASP B N 1
ATOM 4436 C CA . ASP B 1 200 ? -29.964 -3.067 -48.699 1.00 31.84 200 ASP B CA 1
ATOM 4437 C C . ASP B 1 200 ? -30.788 -2.687 -47.454 1.00 29.06 200 ASP B C 1
ATOM 4438 O O . ASP B 1 200 ? -30.675 -3.332 -46.412 1.00 26.57 200 ASP B O 1
ATOM 4443 N N . LEU B 1 201 ? -31.553 -1.609 -47.543 1.00 26.95 201 LEU B N 1
ATOM 4444 C CA . LEU B 1 201 ? -32.465 -1.201 -46.484 1.00 27.38 201 LEU B CA 1
ATOM 4445 C C . LEU B 1 201 ? -33.785 -0.880 -47.137 1.00 26.44 201 LEU B C 1
ATOM 4446 O O . LEU B 1 201 ? -33.800 -0.451 -48.298 1.00 26.70 201 LEU B O 1
ATOM 4451 N N . SER B 1 202 ? -34.872 -1.030 -46.378 1.00 25.07 202 SER B N 1
ATOM 4452 C CA . SER B 1 202 ? -36.200 -0.705 -46.869 1.00 24.27 202 SER B CA 1
ATOM 4453 C C . SER B 1 202 ? -36.301 0.741 -47.344 1.00 23.74 202 SER B C 1
ATOM 4454 O O . SER B 1 202 ? -35.726 1.617 -46.735 1.00 24.86 202 SER B O 1
ATOM 4457 N N . LYS B 1 203 ? -37.007 0.985 -48.441 1.00 27.62 203 LYS B N 1
ATOM 4458 C CA . LYS B 1 203 ? -37.248 2.362 -48.942 1.00 30.17 203 LYS B CA 1
ATOM 4459 C C . LYS B 1 203 ? -38.053 3.191 -47.958 1.00 28.80 203 LYS B C 1
ATOM 4460 O O . LYS B 1 203 ? -38.046 4.410 -48.055 1.00 27.65 203 LYS B O 1
ATOM 4466 N N . ASP B 1 204 ? -38.804 2.539 -47.066 1.00 27.39 204 ASP B N 1
ATOM 4467 C CA . ASP B 1 204 ? -39.625 3.228 -46.064 1.00 26.88 204 ASP B CA 1
ATOM 4468 C C . ASP B 1 204 ? -38.949 3.560 -44.723 1.00 23.31 204 ASP B C 1
ATOM 4469 O O . ASP B 1 204 ? -39.581 4.173 -43.830 1.00 21.62 204 ASP B O 1
ATOM 4474 N N . LEU B 1 205 ? -37.709 3.105 -44.568 1.00 20.65 205 LEU B N 1
ATOM 4475 C CA . LEU B 1 205 ? -36.898 3.409 -43.391 1.00 19.98 205 LEU B CA 1
ATOM 4476 C C . LEU B 1 205 ? -36.493 4.878 -43.448 1.00 18.01 205 LEU B C 1
ATOM 4477 O O . LEU B 1 205 ? -35.954 5.311 -44.438 1.00 15.65 205 LEU B O 1
ATOM 4482 N N . TRP B 1 206 ? -36.798 5.621 -42.388 1.00 16.75 206 TRP B N 1
ATOM 4483 C CA . TRP B 1 206 ? -36.526 7.049 -42.346 1.00 16.67 206 TRP B CA 1
ATOM 4484 C C . TRP B 1 206 ? -35.206 7.352 -41.663 1.00 15.05 206 TRP B C 1
ATOM 4485 O O . TRP B 1 206 ? -34.827 6.693 -40.705 1.00 13.52 206 TRP B O 1
ATOM 4496 N N . ILE B 1 207 ? -34.481 8.307 -42.232 1.00 14.90 207 ILE B N 1
ATOM 4497 C CA . ILE B 1 207 ? -33.174 8.685 -41.730 1.00 14.92 207 ILE B CA 1
ATOM 4498 C C . ILE B 1 207 ? -33.245 10.109 -41.213 1.00 14.96 207 ILE B C 1
ATOM 4499 O O . ILE B 1 207 ? -33.840 10.949 -41.842 1.00 14.44 207 ILE B O 1
ATOM 4504 N N . THR B 1 208 ? -32.593 10.350 -40.083 1.00 15.23 208 THR B N 1
ATOM 4505 C CA . THR B 1 208 ? -32.556 11.667 -39.474 1.00 15.91 208 THR B CA 1
ATOM 4506 C C . THR B 1 208 ? -31.268 11.837 -38.681 1.00 15.91 208 THR B C 1
ATOM 4507 O O . THR B 1 208 ? -30.376 11.008 -38.761 1.00 14.47 208 THR B O 1
ATOM 4511 N N . SER B 1 209 ? -31.165 12.983 -38.026 1.00 16.66 209 SER B N 1
ATOM 4512 C CA . SER B 1 209 ? -30.164 13.230 -37.009 1.00 17.71 209 SER B CA 1
ATOM 4513 C C . SER B 1 209 ? -30.902 13.888 -35.882 1.00 17.17 209 SER B C 1
ATOM 4514 O O . SER B 1 209 ? -31.784 14.705 -36.113 1.00 16.87 209 SER B O 1
ATOM 4517 N N . SER B 1 210 ? -30.579 13.522 -34.656 1.00 17.32 210 SER B N 1
ATOM 4518 C CA . SER B 1 210 ? -31.302 14.080 -33.522 1.00 16.44 210 SER B CA 1
ATOM 4519 C C . SER B 1 210 ? -30.392 15.107 -32.856 1.00 15.81 210 SER B C 1
ATOM 4520 O O . SER B 1 210 ? -29.292 14.786 -32.419 1.00 15.80 210 SER B O 1
ATOM 4523 N N . ASP B 1 211 ? -30.847 16.349 -32.808 1.00 15.81 211 ASP B N 1
ATOM 4524 C CA . ASP B 1 211 ? -29.985 17.431 -32.387 1.00 16.27 211 ASP B CA 1
ATOM 4525 C C . ASP B 1 211 ? -30.748 18.606 -31.826 1.00 15.53 211 ASP B C 1
ATOM 4526 O O . ASP B 1 211 ? -31.967 18.737 -31.993 1.00 15.41 211 ASP B O 1
ATOM 4531 N N . ASN B 1 212 ? -30.002 19.463 -31.142 1.00 15.06 212 ASN B N 1
ATOM 4532 C CA . ASN B 1 212 ? -30.514 20.730 -30.592 1.00 14.40 212 ASN B CA 1
ATOM 4533 C C . ASN B 1 212 ? -31.095 21.627 -31.667 1.00 14.33 212 ASN B C 1
ATOM 4534 O O . ASN B 1 212 ? -30.576 21.684 -32.787 1.00 13.58 212 ASN B O 1
ATOM 4539 N N . PHE B 1 213 ? -32.124 22.372 -31.298 1.00 14.50 213 PHE B N 1
ATOM 4540 C CA . PHE B 1 213 ? -32.759 23.310 -32.210 1.00 15.82 213 PHE B CA 1
ATOM 4541 C C . PHE B 1 213 ? -31.763 24.222 -32.943 1.00 17.26 213 PHE B C 1
ATOM 4542 O O . PHE B 1 213 ? -31.954 24.540 -34.109 1.00 18.89 213 PHE B O 1
ATOM 4550 N N . ALA B 1 214 ? -30.714 24.645 -32.257 1.00 17.63 214 ALA B N 1
ATOM 4551 C CA . ALA B 1 214 ? -29.729 25.540 -32.851 1.00 18.40 214 ALA B CA 1
ATOM 4552 C C . ALA B 1 214 ? -28.915 24.862 -33.946 1.00 17.48 214 ALA B C 1
ATOM 4553 O O . ALA B 1 214 ? -28.568 25.486 -34.941 1.00 19.28 214 ALA B O 1
ATOM 4555 N N . SER B 1 215 ? -28.599 23.594 -33.748 1.00 16.38 215 SER B N 1
ATOM 4556 C CA . SER B 1 215 ? -27.874 22.812 -34.747 1.00 15.23 215 SER B CA 1
ATOM 4557 C C . SER B 1 215 ? -28.646 22.667 -36.050 1.00 14.90 215 SER B C 1
ATOM 4558 O O . SER B 1 215 ? -28.057 22.561 -37.100 1.00 14.76 215 SER B O 1
ATOM 4561 N N . TRP B 1 216 ? -29.972 22.652 -35.956 1.00 14.64 216 TRP B N 1
ATOM 4562 C CA . TRP B 1 216 ? -30.827 22.594 -37.111 1.00 14.25 216 TRP B CA 1
ATOM 4563 C C . TRP B 1 216 ? -31.134 23.958 -37.683 1.00 14.81 216 TRP B C 1
ATOM 4564 O O . TRP B 1 216 ? -32.033 24.083 -38.503 1.00 15.80 216 TRP B O 1
ATOM 4575 N N . GLY B 1 217 ? -30.430 24.995 -37.242 1.00 14.73 217 GLY B N 1
ATOM 4576 C CA . GLY B 1 217 ? -30.603 26.312 -37.785 1.00 14.45 217 GLY B CA 1
ATOM 4577 C C . GLY B 1 217 ? -31.578 27.242 -37.109 1.00 14.29 217 GLY B C 1
ATOM 4578 O O . GLY B 1 217 ? -31.767 28.358 -37.588 1.00 14.63 217 GLY B O 1
ATOM 4579 N N . GLY B 1 218 ? -32.125 26.875 -35.960 1.00 14.45 218 GLY B N 1
ATOM 4580 C CA . GLY B 1 218 ? -33.111 27.733 -35.274 1.00 14.30 218 GLY B CA 1
ATOM 4581 C C . GLY B 1 218 ? -32.575 28.730 -34.274 1.00 14.31 218 GLY B C 1
ATOM 4582 O O . GLY B 1 218 ? -33.339 29.294 -33.508 1.00 14.41 218 GLY B O 1
ATOM 4583 N N . GLY B 1 219 ? -31.265 28.935 -34.228 1.00 15.39 219 GLY B N 1
ATOM 4584 C CA . GLY B 1 219 ? -30.650 29.796 -33.193 1.00 16.11 219 GLY B CA 1
ATOM 4585 C C . GLY B 1 219 ? -29.543 30.635 -33.795 1.00 16.74 219 GLY B C 1
ATOM 4586 O O . GLY B 1 219 ? -29.767 31.297 -34.810 1.00 17.80 219 GLY B O 1
ATOM 4587 N N . ASP B 1 220 ? -28.347 30.601 -33.209 1.00 17.26 220 ASP B N 1
ATOM 4588 C CA . ASP B 1 220 ? -27.226 31.420 -33.696 1.00 18.84 220 ASP B CA 1
ATOM 4589 C C . ASP B 1 220 ? -26.979 31.141 -35.179 1.00 19.53 220 ASP B C 1
ATOM 4590 O O . ASP B 1 220 ? -26.887 29.970 -35.578 1.00 20.35 220 ASP B O 1
ATOM 4595 N N . PRO B 1 221 ? -26.892 32.198 -36.015 1.00 19.64 221 PRO B N 1
ATOM 4596 C CA . PRO B 1 221 ? -26.693 31.967 -37.482 1.00 20.56 221 PRO B CA 1
ATOM 4597 C C . PRO B 1 221 ? -25.307 31.451 -37.895 1.00 20.37 221 PRO B C 1
ATOM 4598 O O . PRO B 1 221 ? -25.105 31.077 -39.043 1.00 19.79 221 PRO B O 1
ATOM 4602 N N . GLN B 1 222 ? -24.369 31.413 -36.956 1.00 20.83 222 GLN B N 1
ATOM 4603 C CA . GLN B 1 222 ? -23.109 30.686 -37.111 1.00 21.79 222 GLN B CA 1
ATOM 4604 C C . GLN B 1 222 ? -23.291 29.285 -37.696 1.00 21.13 222 GLN B C 1
ATOM 4605 O O . GLN B 1 222 ? -22.435 28.795 -38.454 1.00 21.33 222 GLN B O 1
ATOM 4611 N N . TYR B 1 223 ? -24.382 28.636 -37.301 1.00 20.77 223 TYR B N 1
ATOM 4612 C CA . TYR B 1 223 ? -24.723 27.302 -37.819 1.00 20.99 223 TYR B CA 1
ATOM 4613 C C . TYR B 1 223 ? -25.161 27.291 -39.303 1.00 21.15 223 TYR B C 1
ATOM 4614 O O . TYR B 1 223 ? -25.063 26.245 -39.952 1.00 20.64 223 TYR B O 1
ATOM 4623 N N . HIS B 1 224 ? -25.607 28.429 -39.838 1.00 21.75 224 HIS B N 1
ATOM 4624 C CA . HIS B 1 224 ? -26.171 28.475 -41.213 1.00 22.31 224 HIS B CA 1
ATOM 4625 C C . HIS B 1 224 ? -25.137 28.334 -42.327 1.00 23.78 224 HIS B C 1
ATOM 4626 O O . HIS B 1 224 ? -24.853 29.297 -43.024 1.00 25.81 224 HIS B O 1
ATOM 4633 N N . VAL B 1 225 ? -24.585 27.136 -42.494 1.00 23.69 225 VAL B N 1
ATOM 4634 C CA . VAL B 1 225 ? -23.527 26.866 -43.467 1.00 23.29 225 VAL B CA 1
ATOM 4635 C C . VAL B 1 225 ? -24.094 25.943 -44.541 1.00 25.08 225 VAL B C 1
ATOM 4636 O O . VAL B 1 225 ? -25.153 25.317 -44.378 1.00 22.83 225 VAL B O 1
ATOM 4640 N N . GLU B 1 226 ? -23.412 25.906 -45.678 1.00 28.42 226 GLU B N 1
ATOM 4641 C CA . GLU B 1 226 ? -23.827 25.085 -46.814 1.00 29.60 226 GLU B CA 1
ATOM 4642 C C . GLU B 1 226 ? -24.084 23.615 -46.417 1.00 26.28 226 GLU B C 1
ATOM 4643 O O . GLU B 1 226 ? -25.125 23.068 -46.779 1.00 24.13 226 GLU B O 1
ATOM 4649 N N . ASP B 1 227 ? -23.173 23.003 -45.654 1.00 24.20 227 ASP B N 1
ATOM 4650 C CA . ASP B 1 227 ? -23.320 21.591 -45.269 1.00 23.58 227 ASP B CA 1
ATOM 4651 C C . ASP B 1 227 ? -24.594 21.287 -44.483 1.00 22.38 227 ASP B C 1
ATOM 4652 O O . ASP B 1 227 ? -25.182 20.230 -44.684 1.00 23.69 227 ASP B O 1
ATOM 4657 N N . LEU B 1 228 ? -25.042 22.214 -43.648 1.00 21.23 228 LEU B N 1
ATOM 4658 C CA . LEU B 1 228 ? -26.334 22.076 -42.956 1.00 20.03 228 LEU B CA 1
ATOM 4659 C C . LEU B 1 228 ? -27.527 22.104 -43.903 1.00 18.96 228 LEU B C 1
ATOM 4660 O O . LEU B 1 228 ? -28.439 21.337 -43.743 1.00 17.85 228 LEU B O 1
ATOM 4665 N N . THR B 1 229 ? -27.511 23.004 -44.878 1.00 20.00 229 THR B N 1
ATOM 4666 C CA . THR B 1 229 ? -28.556 23.037 -45.905 1.00 20.81 229 THR B CA 1
ATOM 4667 C C . THR B 1 229 ? -28.652 21.672 -46.636 1.00 21.05 229 THR B C 1
ATOM 4668 O O . THR B 1 229 ? -29.751 21.149 -46.791 1.00 22.51 229 THR B O 1
ATOM 4672 N N . LYS B 1 230 ? -27.518 21.088 -47.023 1.00 20.63 230 LYS B N 1
ATOM 4673 C CA . LYS B 1 230 ? -27.501 19.775 -47.681 1.00 21.42 230 LYS B CA 1
ATOM 4674 C C . LYS B 1 230 ? -27.995 18.662 -46.775 1.00 20.52 230 LYS B C 1
ATOM 4675 O O . LYS B 1 230 ? -28.669 17.737 -47.247 1.00 19.78 230 LYS B O 1
ATOM 4681 N N . LEU B 1 231 ? -27.657 18.746 -45.475 1.00 18.92 231 LEU B N 1
ATOM 4682 C CA . LEU B 1 231 ? -28.154 17.793 -44.486 1.00 17.95 231 LEU B CA 1
ATOM 4683 C C . LEU B 1 231 ? -29.660 17.854 -44.341 1.00 18.34 231 LEU B C 1
ATOM 4684 O O . LEU B 1 231 ? -30.330 16.828 -44.283 1.00 18.48 231 LEU B O 1
ATOM 4689 N N . ILE B 1 232 ? -30.188 19.063 -44.295 1.00 19.14 232 ILE B N 1
ATOM 4690 C CA . ILE B 1 232 ? -31.631 19.257 -44.231 1.00 19.93 232 ILE B CA 1
ATOM 4691 C C . ILE B 1 232 ? -32.321 18.667 -45.454 1.00 20.23 232 ILE B C 1
ATOM 4692 O O . ILE B 1 232 ? -33.415 18.148 -45.323 1.00 19.79 232 ILE B O 1
ATOM 4697 N N . GLU B 1 233 ? -31.706 18.794 -46.631 1.00 21.77 233 GLU B N 1
ATOM 4698 C CA . GLU B 1 233 ? -32.181 18.111 -47.852 1.00 24.04 233 GLU B CA 1
ATOM 4699 C C . GLU B 1 233 ? -32.114 16.591 -47.752 1.00 20.22 233 GLU B C 1
ATOM 4700 O O . GLU B 1 233 ? -33.006 15.937 -48.218 1.00 19.06 233 GLU B O 1
ATOM 4706 N N . ALA B 1 234 ? -31.031 16.048 -47.205 1.00 18.29 234 ALA B N 1
ATOM 4707 C CA . ALA B 1 234 ? -30.783 14.613 -47.235 1.00 17.39 234 ALA B CA 1
ATOM 4708 C C . ALA B 1 234 ? -31.668 13.823 -46.274 1.00 17.33 234 ALA B C 1
ATOM 4709 O O . ALA B 1 234 ? -32.031 12.691 -46.601 1.00 16.81 234 ALA B O 1
ATOM 4711 N N . VAL B 1 235 ? -32.000 14.383 -45.100 1.00 16.48 235 VAL B N 1
ATOM 4712 C CA . VAL B 1 235 ? -32.785 13.623 -44.096 1.00 16.51 235 VAL B CA 1
ATOM 4713 C C . VAL B 1 235 ? -34.226 13.455 -44.525 1.00 15.50 235 VAL B C 1
ATOM 4714 O O . VAL B 1 235 ? -34.721 14.236 -45.308 1.00 15.54 235 VAL B O 1
ATOM 4718 N N . ASP B 1 236 ? -34.891 12.429 -44.021 1.00 14.44 236 ASP B N 1
ATOM 4719 C CA . ASP B 1 236 ? -36.311 12.275 -44.257 1.00 14.17 236 ASP B CA 1
ATOM 4720 C C . ASP B 1 236 ? -37.109 13.246 -43.376 1.00 15.07 236 ASP B C 1
ATOM 4721 O O . ASP B 1 236 ? -38.188 13.700 -43.775 1.00 15.74 236 ASP B O 1
ATOM 4726 N N . TYR B 1 237 ? -36.616 13.524 -42.154 1.00 14.96 237 TYR B N 1
ATOM 4727 C CA . TYR B 1 237 ? -37.214 14.523 -41.256 1.00 14.09 237 TYR B CA 1
ATOM 4728 C C . TYR B 1 237 ? -36.154 15.065 -40.283 1.00 14.00 237 TYR B C 1
ATOM 4729 O O . TYR B 1 237 ? -35.052 14.549 -40.221 1.00 12.42 237 TYR B O 1
ATOM 4738 N N . LEU B 1 238 ? -36.527 16.104 -39.525 1.00 14.91 238 LEU B N 1
ATOM 4739 C CA . LEU B 1 238 ? -35.655 16.734 -38.514 1.00 15.07 238 LEU B CA 1
ATOM 4740 C C . LEU B 1 238 ? -36.107 16.358 -37.107 1.00 14.07 238 LEU B C 1
ATOM 4741 O O . LEU B 1 238 ? -37.252 16.616 -36.764 1.00 14.61 238 LEU B O 1
ATOM 4746 N N . SER B 1 239 ? -35.216 15.745 -36.338 1.00 12.94 239 SER B N 1
ATOM 4747 C CA . SER B 1 239 ? -35.452 15.390 -34.959 1.00 13.58 239 SER B CA 1
ATOM 4748 C C . SER B 1 239 ? -34.801 16.471 -34.029 1.00 13.94 239 SER B C 1
ATOM 4749 O O . SER B 1 239 ? -33.584 16.613 -33.982 1.00 13.98 239 SER B O 1
ATOM 4752 N N . VAL B 1 240 ? -35.647 17.272 -33.380 1.00 13.98 240 VAL B N 1
ATOM 4753 C CA . VAL B 1 240 ? -35.253 18.527 -32.774 1.00 14.15 240 VAL B CA 1
ATOM 4754 C C . VAL B 1 240 ? -35.355 18.445 -31.290 1.00 13.97 240 VAL B C 1
ATOM 4755 O O . VAL B 1 240 ? -36.375 17.984 -30.782 1.00 13.91 240 VAL B O 1
ATOM 4759 N N . HIS B 1 241 ? -34.314 18.908 -30.598 1.00 13.92 241 HIS B N 1
ATOM 4760 C CA . HIS B 1 241 ? -34.332 18.959 -29.124 1.00 14.65 241 HIS B CA 1
ATOM 4761 C C . HIS B 1 241 ? -34.512 20.373 -28.621 1.00 14.55 241 HIS B C 1
ATOM 4762 O O . HIS B 1 241 ? -33.875 21.307 -29.139 1.00 14.91 241 HIS B O 1
ATOM 4769 N N . THR B 1 242 ? -35.312 20.521 -27.560 1.00 14.63 242 THR B N 1
ATOM 4770 C CA . THR B 1 242 ? -35.476 21.808 -26.876 1.00 14.36 242 THR B CA 1
ATOM 4771 C C . THR B 1 242 ? -35.658 21.575 -25.391 1.00 14.58 242 THR B C 1
ATOM 4772 O O . THR B 1 242 ? -36.429 20.700 -24.993 1.00 15.17 242 THR B O 1
ATOM 4776 N N . TYR B 1 243 ? -34.956 22.354 -24.568 1.00 14.70 243 TYR B N 1
ATOM 4777 C CA . TYR B 1 243 ? -34.916 22.132 -23.108 1.00 15.53 243 TYR B CA 1
ATOM 4778 C C . TYR B 1 243 ? -35.117 23.391 -22.249 1.00 15.37 243 TYR B C 1
ATOM 4779 O O . TYR B 1 243 ? -34.164 23.914 -21.679 1.00 17.14 243 TYR B O 1
ATOM 4788 N N . PRO B 1 244 ? -36.362 23.882 -22.152 1.00 15.14 244 PRO B N 1
ATOM 4789 C CA . PRO B 1 244 ? -36.668 24.969 -21.230 1.00 14.82 244 PRO B CA 1
ATOM 4790 C C . PRO B 1 244 ? -36.148 24.749 -19.797 1.00 15.09 244 PRO B C 1
ATOM 4791 O O . PRO B 1 244 ? -35.613 25.685 -19.213 1.00 14.39 244 PRO B O 1
ATOM 4795 N N . MET B 1 245 ? -36.283 23.535 -19.247 1.00 15.61 245 MET B N 1
ATOM 4796 C CA . MET B 1 245 ? -35.822 23.268 -17.866 1.00 16.94 245 MET B CA 1
ATOM 4797 C C . MET B 1 245 ? -34.386 23.729 -17.649 1.00 17.75 245 MET B C 1
ATOM 4798 O O . MET B 1 245 ? -34.100 24.440 -16.721 1.00 16.91 245 MET B O 1
ATOM 4803 N N . HIS B 1 246 ? -33.501 23.348 -18.555 1.00 20.17 246 HIS B N 1
ATOM 4804 C CA . HIS B 1 246 ? -32.120 23.796 -18.498 1.00 22.82 246 HIS B CA 1
ATOM 4805 C C . HIS B 1 246 ? -31.975 25.297 -18.636 1.00 23.57 246 HIS B C 1
ATOM 4806 O O . HIS B 1 246 ? -31.163 25.899 -17.949 1.00 24.41 246 HIS B O 1
ATOM 4813 N N . ASP B 1 247 ? -32.751 25.897 -19.527 1.00 23.76 247 ASP B N 1
ATOM 4814 C CA . ASP B 1 247 ? -32.706 27.336 -19.710 1.00 23.53 247 ASP B CA 1
ATOM 4815 C C . ASP B 1 247 ? -33.273 28.131 -18.519 1.00 23.05 247 ASP B C 1
ATOM 4816 O O . ASP B 1 247 ? -32.901 29.288 -18.363 1.00 22.89 247 ASP B O 1
ATOM 4821 N N . THR B 1 248 ? -34.042 27.524 -17.608 1.00 22.08 248 THR B N 1
ATOM 4822 C CA . THR B 1 248 ? -34.352 28.211 -16.328 1.00 20.97 248 THR B CA 1
ATOM 4823 C C . THR B 1 248 ? -33.099 28.691 -15.569 1.00 20.81 248 THR B C 1
ATOM 4824 O O . THR B 1 248 ? -33.196 29.547 -14.681 1.00 20.06 248 THR B O 1
ATOM 4828 N N . HIS B 1 249 ? -31.949 28.114 -15.898 1.00 21.19 249 HIS B N 1
ATOM 4829 C CA . HIS B 1 249 ? -30.670 28.604 -15.433 1.00 22.51 249 HIS B CA 1
ATOM 4830 C C . HIS B 1 249 ? -29.865 29.339 -16.520 1.00 24.23 249 HIS B C 1
ATOM 4831 O O . HIS B 1 249 ? -29.401 30.441 -16.268 1.00 25.52 249 HIS B O 1
ATOM 4838 N N . TYR B 1 250 ? -29.652 28.715 -17.675 1.00 24.10 250 TYR B N 1
ATOM 4839 C CA . TYR B 1 250 ? -28.736 29.240 -18.699 1.00 24.80 250 TYR B CA 1
ATOM 4840 C C . TYR B 1 250 ? -29.306 30.380 -19.542 1.00 27.30 250 TYR B C 1
ATOM 4841 O O . TYR B 1 250 ? -28.549 31.082 -20.191 1.00 26.22 250 TYR B O 1
ATOM 4850 N N . ASN B 1 251 ? -30.619 30.551 -19.561 1.00 30.19 251 ASN B N 1
ATOM 4851 C CA . ASN B 1 251 ? -31.232 31.698 -20.222 1.00 32.88 251 ASN B CA 1
ATOM 4852 C C . ASN B 1 251 ? -32.598 31.996 -19.596 1.00 33.35 251 ASN B C 1
ATOM 4853 O O . ASN B 1 251 ? -33.648 31.692 -20.163 1.00 31.57 251 ASN B O 1
ATOM 4858 N N . PRO B 1 252 ? -32.582 32.582 -18.393 1.00 32.65 252 PRO B N 1
ATOM 4859 C CA . PRO B 1 252 ? -33.745 32.573 -17.515 1.00 32.33 252 PRO B CA 1
ATOM 4860 C C . PRO B 1 252 ? -34.774 33.663 -17.720 1.00 33.21 252 PRO B C 1
ATOM 4861 O O . PRO B 1 252 ? -35.687 33.786 -16.890 1.00 39.03 252 PRO B O 1
ATOM 4865 N N . ILE B 1 253 ? -34.715 34.392 -18.827 1.00 33.21 253 ILE B N 1
ATOM 4866 C CA . ILE B 1 253 ? -35.569 35.587 -18.993 1.00 34.87 253 ILE B CA 1
ATOM 4867 C C . ILE B 1 253 ? -37.075 35.249 -18.994 1.00 29.17 253 ILE B C 1
ATOM 4868 O O . ILE B 1 253 ? -37.883 36.075 -18.647 1.00 28.92 253 ILE B O 1
ATOM 4873 N N . PHE B 1 254 ? -37.422 34.028 -19.378 1.00 26.49 254 PHE B N 1
ATOM 4874 C CA . PHE B 1 254 ? -38.799 33.534 -19.453 1.00 23.33 254 PHE B CA 1
ATOM 4875 C C . PHE B 1 254 ? -39.312 32.938 -18.145 1.00 20.82 254 PHE B C 1
ATOM 4876 O O . PHE B 1 254 ? -40.511 32.649 -18.024 1.00 22.15 254 PHE B O 1
ATOM 4884 N N . TRP B 1 255 ? -38.417 32.701 -17.196 1.00 18.53 255 TRP B N 1
ATOM 4885 C CA . TRP B 1 255 ? -38.714 31.883 -16.028 1.00 17.48 255 TRP B CA 1
ATOM 4886 C C . TRP B 1 255 ? -38.833 32.723 -14.769 1.00 18.06 255 TRP B C 1
ATOM 4887 O O . TRP B 1 255 ? -37.889 33.439 -14.381 1.00 17.34 255 TRP B O 1
ATOM 4898 N N . GLY B 1 256 ? -40.010 32.672 -14.152 1.00 17.99 256 GLY B N 1
ATOM 4899 C CA . GLY B 1 256 ? -40.235 33.359 -12.905 1.00 18.53 256 GLY B CA 1
ATOM 4900 C C . GLY B 1 256 ? -41.689 33.670 -12.625 1.00 20.45 256 GLY B C 1
ATOM 4901 O O . GLY B 1 256 ? -42.587 33.201 -13.333 1.00 20.95 256 GLY B O 1
ATOM 4902 N N . VAL B 1 257 ? -41.903 34.399 -11.527 1.00 22.31 257 VAL B N 1
ATOM 4903 C CA . VAL B 1 257 ? -43.165 35.016 -11.203 1.00 24.44 257 VAL B CA 1
ATOM 4904 C C . VAL B 1 257 ? -42.905 36.505 -11.372 1.00 26.03 257 VAL B C 1
ATOM 4905 O O . VAL B 1 257 ? -42.013 37.066 -10.726 1.00 23.76 257 VAL B O 1
ATOM 4909 N N . PHE B 1 258 ? -43.652 37.124 -12.291 1.00 28.45 258 PHE B N 1
ATOM 4910 C CA . PHE B 1 258 ? -43.359 38.489 -12.765 1.00 28.98 258 PHE B CA 1
ATOM 4911 C C . PHE B 1 258 ? -44.476 39.450 -12.368 1.00 29.42 258 PHE B C 1
ATOM 4912 O O . PHE B 1 258 ? -45.670 39.123 -12.514 1.00 28.58 258 PHE B O 1
ATOM 4920 N N . GLY B 1 259 ? -44.078 40.631 -11.891 1.00 29.34 259 GLY B N 1
ATOM 4921 C CA . GLY B 1 259 ? -44.990 41.724 -11.529 1.00 28.87 259 GLY B CA 1
ATOM 4922 C C . GLY B 1 259 ? -46.255 41.337 -10.781 1.00 29.38 259 GLY B C 1
ATOM 4923 O O . GLY B 1 259 ? -46.196 40.689 -9.727 1.00 25.69 259 GLY B O 1
ATOM 4924 N N . ASP B 1 260 ? -47.397 41.702 -11.378 1.00 33.28 260 ASP B N 1
ATOM 4925 C CA . ASP B 1 260 ? -48.739 41.477 -10.814 1.00 36.56 260 ASP B CA 1
ATOM 4926 C C . ASP B 1 260 ? -49.066 40.057 -10.420 1.00 35.69 260 ASP B C 1
ATOM 4927 O O . ASP B 1 260 ? -49.968 39.850 -9.602 1.00 35.66 260 ASP B O 1
ATOM 4932 N N . GLU B 1 261 ? -48.332 39.095 -10.983 1.00 35.07 261 GLU B N 1
ATOM 4933 C CA . GLU B 1 261 ? -48.508 37.674 -10.671 1.00 34.37 261 GLU B CA 1
ATOM 4934 C C . GLU B 1 261 ? -48.318 37.308 -9.202 1.00 34.59 261 GLU B C 1
ATOM 4935 O O . GLU B 1 261 ? -48.951 36.353 -8.733 1.00 33.85 261 GLU B O 1
ATOM 4941 N N . THR B 1 262 ? -47.522 38.102 -8.469 1.00 34.38 262 THR B N 1
ATOM 4942 C CA . THR B 1 262 ? -47.317 37.953 -7.003 1.00 34.15 262 THR B CA 1
ATOM 4943 C C . THR B 1 262 ? -48.648 37.984 -6.226 1.00 36.52 262 THR B C 1
ATOM 4944 O O . THR B 1 262 ? -48.828 37.236 -5.280 1.00 36.88 262 THR B O 1
ATOM 4948 N N . GLU B 1 263 ? -49.613 38.789 -6.687 1.00 41.62 263 GLU B N 1
ATOM 4949 C CA . GLU B 1 263 ? -50.949 38.836 -6.097 1.00 43.29 263 GLU B CA 1
ATOM 4950 C C . GLU B 1 263 ? -51.820 37.621 -6.409 1.00 40.16 263 GLU B C 1
ATOM 4951 O O . GLU B 1 263 ? -52.897 37.476 -5.831 1.00 42.20 263 GLU B O 1
ATOM 4957 N N . LEU B 1 264 ? -51.422 36.762 -7.345 1.00 38.27 264 LEU B N 1
ATOM 4958 C CA . LEU B 1 264 ? -52.242 35.582 -7.684 1.00 36.03 264 LEU B CA 1
ATOM 4959 C C . LEU B 1 264 ? -51.992 34.421 -6.730 1.00 32.50 264 LEU B C 1
ATOM 4960 O O . LEU B 1 264 ? -50.979 34.374 -6.026 1.00 30.18 264 LEU B O 1
ATOM 4965 N N . SER B 1 265 ? -52.933 33.496 -6.725 1.00 31.46 265 SER B N 1
ATOM 4966 C CA . SER B 1 265 ? -52.810 32.220 -6.024 1.00 31.81 265 SER B CA 1
ATOM 4967 C C . SER B 1 265 ? -51.500 31.477 -6.412 1.00 33.78 265 SER B C 1
ATOM 4968 O O . SER B 1 265 ? -51.010 31.603 -7.548 1.00 37.36 265 SER B O 1
ATOM 4971 N N . SER B 1 266 ? -50.942 30.719 -5.469 1.00 31.50 266 SER B N 1
ATOM 4972 C CA . SER B 1 266 ? -49.751 29.896 -5.710 1.00 31.06 266 SER B CA 1
ATOM 4973 C C . SER B 1 266 ? -49.924 28.878 -6.830 1.00 32.17 266 SER B C 1
ATOM 4974 O O . SER B 1 266 ? -48.999 28.634 -7.613 1.00 32.11 266 SER B O 1
ATOM 4977 N N . LEU B 1 267 ? -51.108 28.276 -6.897 1.00 32.56 267 LEU B N 1
ATOM 4978 C CA . LEU B 1 267 ? -51.458 27.384 -7.990 1.00 32.14 267 LEU B CA 1
ATOM 4979 C C . LEU B 1 267 ? -51.363 28.086 -9.326 1.00 30.88 267 LEU B C 1
ATOM 4980 O O . LEU B 1 267 ? -50.822 27.518 -10.272 1.00 30.68 267 LEU B O 1
ATOM 4985 N N . LYS B 1 268 ? -51.910 29.299 -9.389 1.00 32.14 268 LYS B N 1
ATOM 4986 C CA . LYS B 1 268 ? -51.961 30.066 -10.641 1.00 35.17 268 LYS B CA 1
ATOM 4987 C C . LYS B 1 268 ? -50.594 30.534 -11.067 1.00 32.67 268 LYS B C 1
ATOM 4988 O O . LYS B 1 268 ? -50.270 30.491 -12.254 1.00 34.68 268 LYS B O 1
ATOM 4994 N N . ARG B 1 269 ? -49.786 30.942 -10.103 1.00 30.25 269 ARG B N 1
ATOM 4995 C CA . ARG B 1 269 ? -48.400 31.319 -10.367 1.00 33.15 269 ARG B CA 1
ATOM 4996 C C . ARG B 1 269 ? -47.575 30.221 -11.044 1.00 31.31 269 ARG B C 1
ATOM 4997 O O . ARG B 1 269 ? -46.826 30.495 -11.985 1.00 35.55 269 ARG B O 1
ATOM 5005 N N . ILE B 1 270 ? -47.715 28.992 -10.565 1.00 29.54 270 ILE B N 1
ATOM 5006 C CA . ILE B 1 270 ? -47.054 27.847 -11.184 1.00 27.52 270 ILE B CA 1
ATOM 5007 C C . ILE B 1 270 ? -47.586 27.595 -12.590 1.00 26.63 270 ILE B C 1
ATOM 5008 O O . ILE B 1 270 ? -46.797 27.464 -13.526 1.00 27.40 270 ILE B O 1
ATOM 5013 N N . ASP B 1 271 ? -48.910 27.551 -12.750 1.00 27.85 271 ASP B N 1
ATOM 5014 C CA . ASP B 1 271 ? -49.528 27.372 -14.068 1.00 29.53 271 ASP B CA 1
ATOM 5015 C C . ASP B 1 271 ? -49.006 28.371 -15.113 1.00 28.87 271 ASP B C 1
ATOM 5016 O O . ASP B 1 271 ? -48.633 27.973 -16.235 1.00 33.16 271 ASP B O 1
ATOM 5021 N N . ILE B 1 272 ? -48.975 29.640 -14.748 1.00 27.13 272 ILE B N 1
ATOM 5022 C CA . ILE B 1 272 ? -48.538 30.711 -15.655 1.00 27.33 272 ILE B CA 1
ATOM 5023 C C . ILE B 1 272 ? -47.068 30.548 -16.013 1.00 27.16 272 ILE B C 1
ATOM 5024 O O . ILE B 1 272 ? -46.679 30.747 -17.166 1.00 25.48 272 ILE B O 1
ATOM 5029 N N . ALA B 1 273 ? -46.256 30.234 -15.011 1.00 26.49 273 ALA B N 1
ATOM 5030 C CA . ALA B 1 273 ? -44.820 30.132 -15.218 1.00 25.82 273 ALA B CA 1
ATOM 5031 C C . ALA B 1 273 ? -44.520 28.939 -16.113 1.00 23.28 273 ALA B C 1
ATOM 5032 O O . ALA B 1 273 ? -43.698 29.038 -17.022 1.00 21.45 273 ALA B O 1
ATOM 5034 N N . MET B 1 274 ? -45.189 27.827 -15.833 1.00 21.17 274 MET B N 1
ATOM 5035 C CA . MET B 1 274 ? -45.015 26.613 -16.626 1.00 21.47 274 MET B CA 1
ATOM 5036 C C . MET B 1 274 ? -45.520 26.758 -18.040 1.00 21.19 274 MET B C 1
ATOM 5037 O O . MET B 1 274 ? -44.954 26.179 -18.960 1.00 20.36 274 MET B O 1
ATOM 5042 N N . ASN B 1 275 ? -46.580 27.534 -18.226 1.00 23.45 275 ASN B N 1
ATOM 5043 C CA . ASN B 1 275 ? -47.036 27.840 -19.577 1.00 24.76 275 ASN B CA 1
ATOM 5044 C C . ASN B 1 275 ? -45.975 28.585 -20.371 1.00 23.74 275 ASN B C 1
ATOM 5045 O O . ASN B 1 275 ? -45.789 28.317 -21.559 1.00 23.96 275 ASN B O 1
ATOM 5050 N N . ARG B 1 276 ? -45.257 29.495 -19.723 1.00 22.79 276 ARG B N 1
ATOM 5051 C CA . ARG B 1 276 ? -44.140 30.192 -20.406 1.00 22.59 276 ARG B CA 1
ATOM 5052 C C . ARG B 1 276 ? -43.041 29.230 -20.858 1.00 21.11 276 ARG B C 1
ATOM 5053 O O . ARG B 1 276 ? -42.452 29.416 -21.908 1.00 21.62 276 ARG B O 1
ATOM 5061 N N . ALA B 1 277 ? -42.800 28.194 -20.064 1.00 20.91 277 ALA B N 1
ATOM 5062 C CA . ALA B 1 277 ? -41.833 27.138 -20.373 1.00 19.70 277 ALA B CA 1
ATOM 5063 C C . ALA B 1 277 ? -42.233 26.332 -21.609 1.00 18.78 277 ALA B C 1
ATOM 5064 O O . ALA B 1 277 ? -41.406 26.015 -22.446 1.00 17.05 277 ALA B O 1
ATOM 5066 N N . LYS B 1 278 ? -43.507 25.990 -21.688 1.00 19.70 278 LYS B N 1
ATOM 5067 C CA . LYS B 1 278 ? -44.052 25.301 -22.849 1.00 20.19 278 LYS B CA 1
ATOM 5068 C C . LYS B 1 278 ? -43.924 26.158 -24.083 1.00 19.60 278 LYS B C 1
ATOM 5069 O O . LYS B 1 278 ? -43.403 25.737 -25.088 1.00 20.25 278 LYS B O 1
ATOM 5075 N N . THR B 1 279 ? -44.377 27.384 -23.996 1.00 20.56 279 THR B N 1
ATOM 5076 C CA . THR B 1 279 ? -44.286 28.320 -25.089 1.00 21.33 279 THR B CA 1
ATOM 5077 C C . THR B 1 279 ? -42.863 28.576 -25.591 1.00 21.45 279 THR B C 1
ATOM 5078 O O . THR B 1 279 ? -42.638 28.737 -26.800 1.00 23.29 279 THR B O 1
ATOM 5082 N N . TYR B 1 280 ? -41.916 28.602 -24.667 1.00 20.01 280 TYR B N 1
ATOM 5083 C CA . TYR B 1 280 ? -40.497 28.716 -24.993 1.00 18.56 280 TYR B CA 1
ATOM 5084 C C . TYR B 1 280 ? -40.025 27.576 -25.877 1.00 17.74 280 TYR B C 1
ATOM 5085 O O . TYR B 1 280 ? -39.359 27.812 -26.882 1.00 19.56 280 TYR B O 1
ATOM 5094 N N . ALA B 1 281 ? -40.400 26.352 -25.533 1.00 17.16 281 ALA B N 1
ATOM 5095 C CA . ALA B 1 281 ? -40.103 25.167 -26.370 1.00 16.86 281 ALA B CA 1
ATOM 5096 C C . ALA B 1 281 ? -40.748 25.230 -27.751 1.00 15.33 281 ALA B C 1
ATOM 5097 O O . ALA B 1 281 ? -40.115 24.915 -28.764 1.00 13.89 281 ALA B O 1
ATOM 5099 N N . VAL B 1 282 ? -41.996 25.671 -27.772 1.00 15.32 282 VAL B N 1
ATOM 5100 C CA . VAL B 1 282 ? -42.711 25.823 -29.025 1.00 15.80 282 VAL B CA 1
ATOM 5101 C C . VAL B 1 282 ? -41.969 26.823 -29.935 1.00 15.98 282 VAL B C 1
ATOM 5102 O O . VAL B 1 282 ? -41.804 26.556 -31.134 1.00 16.10 282 VAL B O 1
ATOM 5106 N N . SER B 1 283 ? -41.503 27.930 -29.363 1.00 16.24 283 SER B N 1
ATOM 5107 C CA . SER B 1 283 ? -40.775 28.945 -30.124 1.00 17.16 283 SER B CA 1
ATOM 5108 C C . SER B 1 283 ? -39.493 28.434 -30.732 1.00 17.99 283 SER B C 1
ATOM 5109 O O . SER B 1 283 ? -39.185 28.787 -31.885 1.00 18.80 283 SER B O 1
ATOM 5112 N N . GLN B 1 284 ? -38.753 27.619 -29.967 1.00 17.77 284 GLN B N 1
ATOM 5113 C CA . GLN B 1 284 ? -37.531 27.016 -30.455 1.00 17.72 284 GLN B CA 1
ATOM 5114 C C . GLN B 1 284 ? -37.781 26.021 -31.592 1.00 17.88 284 GLN B C 1
ATOM 5115 O O . GLN B 1 284 ? -37.064 26.037 -32.598 1.00 18.58 284 GLN B O 1
ATOM 5121 N N . SER B 1 285 ? -38.778 25.161 -31.445 1.00 18.91 285 SER B N 1
ATOM 5122 C CA . SER B 1 285 ? -39.186 24.266 -32.532 1.00 20.28 285 SER B CA 1
ATOM 5123 C C . SER B 1 285 ? -39.628 25.057 -33.784 1.00 19.98 285 SER B C 1
ATOM 5124 O O . SER B 1 285 ? -39.174 24.776 -34.895 1.00 20.36 285 SER B O 1
ATOM 5127 N N . ASP B 1 286 ? -40.448 26.086 -33.589 1.00 20.31 286 ASP B N 1
ATOM 5128 C CA . ASP B 1 286 ? -40.932 26.919 -34.703 1.00 21.16 286 ASP B CA 1
ATOM 5129 C C . ASP B 1 286 ? -39.802 27.669 -35.433 1.00 21.28 286 ASP B C 1
ATOM 5130 O O . ASP B 1 286 ? -39.867 27.891 -36.657 1.00 21.32 286 ASP B O 1
ATOM 5135 N N . SER B 1 287 ? -38.794 28.081 -34.673 1.00 20.33 287 SER B N 1
ATOM 5136 C CA . SER B 1 287 ? -37.635 28.725 -35.222 1.00 19.65 287 SER B CA 1
ATOM 5137 C C . SER B 1 287 ? -36.923 27.810 -36.239 1.00 20.13 287 SER B C 1
ATOM 5138 O O . SER B 1 287 ? -36.388 28.295 -37.245 1.00 23.34 287 SER B O 1
ATOM 5141 N N . VAL B 1 288 ? -36.883 26.509 -35.973 1.00 18.92 288 VAL B N 1
ATOM 5142 C CA . VAL B 1 288 ? -36.327 25.529 -36.935 1.00 17.83 288 VAL B CA 1
ATOM 5143 C C . VAL B 1 288 ? -37.216 25.449 -38.187 1.00 16.43 288 VAL B C 1
ATOM 5144 O O . VAL B 1 288 ? -36.719 25.437 -39.300 1.00 15.25 288 VAL B O 1
ATOM 5148 N N . ALA B 1 289 ? -38.534 25.419 -37.989 1.00 16.35 289 ALA B N 1
ATOM 5149 C CA . ALA B 1 289 ? -39.491 25.428 -39.119 1.00 16.53 289 ALA B CA 1
ATOM 5150 C C . ALA B 1 28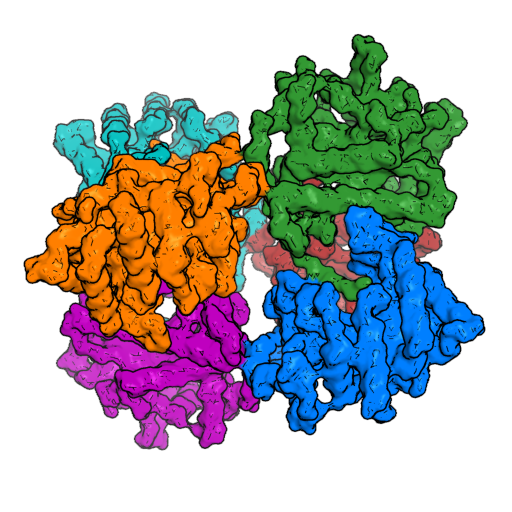9 ? -39.354 26.665 -39.999 1.00 16.92 289 ALA B C 1
ATOM 5151 O O . ALA B 1 289 ? -39.372 26.555 -41.208 1.00 18.77 289 ALA B O 1
ATOM 5153 N N . SER B 1 290 ? -39.191 27.830 -39.389 1.00 18.36 290 SER B N 1
ATOM 5154 C CA . SER B 1 290 ? -38.899 29.068 -40.116 1.00 19.03 290 SER B CA 1
ATOM 5155 C C . SER B 1 290 ? -37.608 29.015 -40.921 1.00 19.14 290 SER B C 1
ATOM 5156 O O . SER B 1 290 ? -37.554 29.546 -42.039 1.00 18.99 290 SER B O 1
ATOM 5159 N N . TYR B 1 291 ? -36.552 28.439 -40.329 1.00 19.86 291 TYR B N 1
ATOM 5160 C CA . TYR B 1 291 ? -35.262 28.377 -41.010 1.00 19.33 291 TYR B CA 1
ATOM 5161 C C . TYR B 1 291 ? -35.327 27.511 -42.292 1.00 20.01 291 TYR B C 1
ATOM 5162 O O . TYR B 1 291 ? -34.865 27.943 -43.337 1.00 20.18 291 TYR B O 1
ATOM 5171 N N . ILE B 1 292 ? -35.981 26.352 -42.220 1.00 21.98 292 ILE B N 1
ATOM 5172 C CA . ILE B 1 292 ? -36.070 25.445 -43.371 1.00 22.98 292 ILE B CA 1
ATOM 5173 C C . ILE B 1 292 ? -36.985 26.084 -44.423 1.00 23.24 292 ILE B C 1
ATOM 5174 O O . ILE B 1 292 ? -36.694 26.004 -45.618 1.00 20.52 292 ILE B O 1
ATOM 5179 N N . LYS B 1 293 ? -38.059 26.748 -43.988 1.00 26.41 293 LYS B N 1
ATOM 5180 C CA . LYS B 1 293 ? -38.950 27.488 -44.918 1.00 31.42 293 LYS B CA 1
ATOM 5181 C C . LYS B 1 293 ? -38.170 28.566 -45.688 1.00 28.91 293 LYS B C 1
ATOM 5182 O O . LYS B 1 293 ? -38.322 28.661 -46.898 1.00 27.15 293 LYS B O 1
ATOM 5188 N N . SER B 1 294 ? -37.274 29.284 -45.003 1.00 26.29 294 SER B N 1
ATOM 5189 C CA . SER B 1 294 ? -36.396 30.264 -45.652 1.00 24.01 294 SER B CA 1
ATOM 5190 C C . SER B 1 294 ? -35.443 29.648 -46.696 1.00 23.52 294 SER B C 1
ATOM 5191 O O . SER B 1 294 ? -35.040 30.333 -47.620 1.00 22.47 294 SER B O 1
ATOM 5194 N N . LEU B 1 295 ? -35.079 28.375 -46.548 1.00 23.10 295 LEU B N 1
ATOM 5195 C CA . LEU B 1 295 ? -34.288 27.658 -47.551 1.00 22.75 295 LEU B CA 1
ATOM 5196 C C . LEU B 1 295 ? -35.130 27.075 -48.688 1.00 23.49 295 LEU B C 1
ATOM 5197 O O . LEU B 1 295 ? -34.583 26.431 -49.571 1.00 22.98 295 LEU B O 1
ATOM 5202 N N . GLY B 1 296 ? -36.449 27.281 -48.673 1.00 24.34 296 GLY B N 1
ATOM 5203 C CA . GLY B 1 296 ? -37.361 26.645 -49.640 1.00 24.40 296 GLY B CA 1
ATOM 5204 C C . GLY B 1 296 ? -37.420 25.136 -49.545 1.00 26.16 296 GLY B C 1
ATOM 5205 O O . GLY B 1 296 ? -37.483 24.463 -50.544 1.00 28.07 296 GLY B O 1
ATOM 5206 N N . ILE B 1 297 ? -37.366 24.595 -48.328 1.00 29.83 297 ILE B N 1
ATOM 5207 C CA . ILE B 1 297 ? -37.370 23.144 -48.089 1.00 29.94 297 ILE B CA 1
ATOM 5208 C C . ILE B 1 297 ? -38.558 22.819 -47.191 1.00 34.01 297 ILE B C 1
ATOM 5209 O O . ILE B 1 297 ? -38.788 23.484 -46.168 1.00 35.17 297 ILE B O 1
ATOM 5214 N N . ASN B 1 298 ? -39.316 21.800 -47.586 1.00 36.26 298 ASN B N 1
ATOM 5215 C CA . ASN B 1 298 ? -40.431 21.329 -46.788 1.00 38.92 298 ASN B CA 1
ATOM 5216 C C . ASN B 1 298 ? -40.100 19.960 -46.234 1.00 34.31 298 ASN B C 1
ATOM 5217 O O . ASN B 1 298 ? -39.977 19.014 -46.976 1.00 33.99 298 ASN B O 1
ATOM 5222 N N . LYS B 1 299 ? -39.880 19.878 -44.928 1.00 33.26 299 LYS B N 1
ATOM 5223 C CA . LYS B 1 299 ? -39.649 18.593 -44.247 1.00 30.48 299 LYS B CA 1
ATOM 5224 C C . LYS B 1 299 ? -40.464 18.565 -42.974 1.00 25.50 299 LYS B C 1
ATOM 5225 O O . LYS B 1 299 ? -40.630 19.595 -42.339 1.00 25.94 299 LYS B O 1
ATOM 5231 N N . PRO B 1 300 ? -40.938 17.383 -42.582 1.00 22.32 300 PRO B N 1
ATOM 5232 C CA . PRO B 1 300 ? -41.490 17.291 -41.237 1.00 23.08 300 PRO B CA 1
ATOM 5233 C C . PRO B 1 300 ? -40.460 17.550 -40.115 1.00 22.40 300 PRO B C 1
ATOM 5234 O O . PRO B 1 300 ? -39.258 17.281 -40.264 1.00 22.52 300 PRO B O 1
ATOM 5238 N N . ILE B 1 301 ? -40.952 18.104 -39.014 1.00 21.32 301 ILE B N 1
ATOM 5239 C CA . ILE B 1 301 ? -40.167 18.266 -37.803 1.00 19.96 301 ILE B CA 1
ATOM 5240 C C . ILE B 1 301 ? -40.857 17.473 -36.723 1.00 18.96 301 ILE B C 1
ATOM 5241 O O . ILE B 1 301 ? -42.090 17.593 -36.555 1.00 20.11 301 ILE B O 1
ATOM 5246 N N . HIS B 1 302 ? -40.063 16.694 -35.981 1.00 17.77 302 HIS B N 1
ATOM 5247 C CA . HIS B 1 302 ? -40.512 16.014 -34.760 1.00 17.23 302 HIS B CA 1
ATOM 5248 C C . HIS B 1 302 ? -39.607 16.322 -33.564 1.00 16.52 302 HIS B C 1
ATOM 5249 O O . HIS B 1 302 ? -38.444 16.671 -33.729 1.00 18.50 302 HIS B O 1
ATOM 5256 N N . ILE B 1 303 ? -40.150 16.256 -32.357 1.00 15.12 303 ILE B N 1
ATOM 5257 C CA . ILE B 1 303 ? -39.363 16.519 -31.158 1.00 14.36 303 ILE B CA 1
ATOM 5258 C C . ILE B 1 303 ? -38.685 15.235 -30.722 1.00 13.89 303 ILE B C 1
ATOM 5259 O O . ILE B 1 303 ? -39.317 14.303 -30.232 1.00 13.58 303 ILE B O 1
ATOM 5264 N N . GLY B 1 304 ? -37.387 15.206 -30.906 1.00 14.20 304 GLY B N 1
ATOM 5265 C CA . GLY B 1 304 ? -36.566 14.067 -30.529 1.00 15.03 304 GLY B CA 1
ATOM 5266 C C . GLY B 1 304 ? -36.176 14.011 -29.077 1.00 15.10 304 GLY B C 1
ATOM 5267 O O . GLY B 1 304 ? -35.797 12.953 -28.576 1.00 15.70 304 GLY B O 1
ATOM 5268 N N . GLU B 1 305 ? -36.238 15.135 -28.391 1.00 15.77 305 GLU B N 1
ATOM 5269 C CA . GLU B 1 305 ? -35.886 15.147 -26.970 1.00 16.94 305 GLU B CA 1
ATOM 5270 C C . GLU B 1 305 ? -36.355 16.427 -26.272 1.00 16.45 305 GLU B C 1
ATOM 5271 O O . GLU B 1 305 ? -36.066 17.530 -26.731 1.00 15.99 305 GLU B O 1
ATOM 5277 N N . THR B 1 306 ? -37.117 16.257 -25.197 1.00 16.32 306 THR B N 1
ATOM 5278 C CA . THR B 1 306 ? -37.336 17.306 -24.228 1.00 16.73 306 THR B CA 1
ATOM 5279 C C . THR B 1 306 ? -37.778 16.664 -22.933 1.00 16.92 306 THR B C 1
ATOM 5280 O O . THR B 1 306 ? -38.299 15.549 -22.941 1.00 18.03 306 THR B O 1
ATOM 5284 N N . GLY B 1 307 ? -37.599 17.368 -21.824 1.00 16.15 307 GLY B N 1
ATOM 5285 C CA . GLY B 1 307 ? -37.869 16.795 -20.502 1.00 15.21 307 GLY B CA 1
ATOM 5286 C C . GLY B 1 307 ? -37.666 17.764 -19.356 1.00 14.42 307 GLY B C 1
ATOM 5287 O O . GLY B 1 307 ? -37.116 18.824 -19.537 1.00 13.18 307 GLY B O 1
ATOM 5288 N N . TRP B 1 308 ? -38.205 17.398 -18.195 1.00 15.51 308 TRP B N 1
ATOM 5289 C CA . TRP B 1 308 ? -38.205 18.252 -16.999 1.00 15.77 308 TRP B CA 1
ATOM 5290 C C . TRP B 1 308 ? -38.023 17.403 -15.755 1.00 15.86 308 TRP B C 1
ATOM 5291 O O . TRP B 1 308 ? -38.902 16.663 -15.377 1.00 15.76 308 TRP B O 1
ATOM 5302 N N . ALA B 1 309 ? -36.841 17.474 -15.153 1.00 16.90 309 ALA B N 1
ATOM 5303 C CA . ALA B 1 309 ? -36.493 16.562 -14.063 1.00 17.04 309 ALA B CA 1
ATOM 5304 C C . ALA B 1 309 ? -37.269 16.847 -12.778 1.00 17.46 309 ALA B C 1
ATOM 5305 O O . ALA B 1 309 ? -37.694 17.960 -12.523 1.00 15.49 309 ALA B O 1
ATOM 5307 N N . SER B 1 310 ? -37.475 15.787 -11.993 1.00 18.73 310 SER B N 1
ATOM 5308 C CA . SER B 1 310 ? -38.256 15.858 -10.768 1.00 18.43 310 SER B CA 1
ATOM 5309 C C . SER B 1 310 ? -37.395 16.211 -9.555 1.00 18.92 310 SER B C 1
ATOM 5310 O O . SER B 1 310 ? -37.948 16.393 -8.473 1.00 19.67 310 SER B O 1
ATOM 5313 N N . PHE B 1 311 ? -36.069 16.270 -9.714 1.00 17.65 311 PHE B N 1
ATOM 5314 C CA . PHE B 1 311 ? -35.208 16.625 -8.626 1.00 18.12 311 PHE B CA 1
ATOM 5315 C C . PHE B 1 311 ? -33.875 17.174 -9.125 1.00 18.32 311 PHE B C 1
ATOM 5316 O O . PHE B 1 311 ? -33.380 16.722 -10.129 1.00 18.17 311 PHE B O 1
ATOM 5324 N N . SER B 1 312 ? -33.294 18.124 -8.389 1.00 17.95 312 SER B N 1
ATOM 5325 C CA . SER B 1 312 ? -31.949 18.633 -8.654 1.00 17.79 312 SER B CA 1
ATOM 5326 C C . SER B 1 312 ? -31.306 19.206 -7.395 1.00 18.25 312 SER B C 1
ATOM 5327 O O . SER B 1 312 ? -31.914 20.015 -6.705 1.00 18.82 312 SER B O 1
ATOM 5330 N N . ASN B 1 313 ? -30.062 18.827 -7.138 1.00 18.43 313 ASN B N 1
ATOM 5331 C CA . ASN B 1 313 ? -29.278 19.421 -6.064 1.00 18.89 313 ASN B CA 1
ATOM 5332 C C . ASN B 1 313 ? -28.220 20.403 -6.590 1.00 19.51 313 ASN B C 1
ATOM 5333 O O . ASN B 1 313 ? -27.328 20.787 -5.849 1.00 19.71 313 ASN B O 1
ATOM 5338 N N . GLY B 1 314 ? -28.328 20.799 -7.855 1.00 20.44 314 GLY B N 1
ATOM 5339 C CA . GLY B 1 314 ? -27.485 21.835 -8.430 1.00 20.93 314 GLY B CA 1
ATOM 5340 C C . GLY B 1 314 ? -28.354 23.020 -8.845 1.00 22.03 314 GLY B C 1
ATOM 5341 O O . GLY B 1 314 ? -29.156 23.541 -8.031 1.00 23.66 314 GLY B O 1
ATOM 5342 N N . TYR B 1 315 ? -28.218 23.413 -10.110 1.00 21.88 315 TYR B N 1
ATOM 5343 C CA . TYR B 1 315 ? -28.780 24.666 -10.611 1.00 23.73 315 TYR B CA 1
ATOM 5344 C C . TYR B 1 315 ? -30.284 24.736 -10.708 1.00 24.44 315 TYR B C 1
ATOM 5345 O O . TYR B 1 315 ? -30.819 25.820 -10.748 1.00 25.18 315 TYR B O 1
ATOM 5354 N N . TYR B 1 316 ? -30.961 23.595 -10.797 1.00 25.57 316 TYR B N 1
ATOM 5355 C CA . TYR B 1 316 ? -32.373 23.566 -11.212 1.00 25.09 316 TYR B CA 1
ATOM 5356 C C . TYR B 1 316 ? -33.377 23.322 -10.078 1.00 25.79 316 TYR B C 1
ATOM 5357 O O . TYR B 1 316 ? -34.585 23.333 -10.327 1.00 22.17 316 TYR B O 1
ATOM 5366 N N . GLY B 1 317 ? -32.878 23.066 -8.856 1.00 27.68 317 GLY B N 1
ATOM 5367 C CA . GLY B 1 317 ? -33.758 22.768 -7.695 1.00 27.39 317 GLY B CA 1
ATOM 5368 C C . GLY B 1 317 ? -33.806 23.857 -6.640 1.00 27.32 317 GLY B C 1
ATOM 5369 O O . GLY B 1 317 ? -33.714 25.043 -6.962 1.00 25.30 317 GLY B O 1
ATOM 5370 N N . ALA B 1 318 ? -33.908 23.444 -5.379 1.00 28.46 318 ALA B N 1
ATOM 5371 C CA . ALA B 1 318 ? -33.922 24.374 -4.235 1.00 27.45 318 ALA B CA 1
ATOM 5372 C C . ALA B 1 318 ? -32.712 25.328 -4.162 1.00 28.23 318 ALA B C 1
ATOM 5373 O O . ALA B 1 318 ? -32.856 26.448 -3.721 1.00 26.73 318 ALA B O 1
ATOM 5375 N N . LYS B 1 319 ? -31.538 24.902 -4.616 1.00 31.24 319 LYS B N 1
ATOM 5376 C CA . LYS B 1 319 ? -30.338 25.745 -4.543 1.00 33.47 319 LYS B CA 1
ATOM 5377 C C . LYS B 1 319 ? -30.111 26.587 -5.793 1.00 30.35 319 LYS B C 1
ATOM 5378 O O . LYS B 1 319 ? -29.057 27.194 -5.936 1.00 29.53 319 LYS B O 1
ATOM 5384 N N . GLY B 1 320 ? -31.096 26.621 -6.688 1.00 27.74 320 GLY B N 1
ATOM 5385 C CA . GLY B 1 320 ? -31.028 27.397 -7.915 1.00 25.13 320 GLY B CA 1
ATOM 5386 C C . GLY B 1 320 ? -32.410 27.831 -8.368 1.00 22.88 320 GLY B C 1
ATOM 5387 O O . GLY B 1 320 ? -33.133 28.476 -7.627 1.00 23.29 320 GLY B O 1
ATOM 5388 N N . SER B 1 321 ? -32.795 27.423 -9.563 1.00 21.89 321 SER B N 1
ATOM 5389 C CA . SER B 1 321 ? -33.945 27.975 -10.249 1.00 20.95 321 SER B CA 1
ATOM 5390 C C . SER B 1 321 ? -35.331 27.510 -9.774 1.00 19.67 321 SER B C 1
ATOM 5391 O O . SER B 1 321 ? -36.319 27.997 -10.301 1.00 18.52 321 SER B O 1
ATOM 5394 N N . LYS B 1 322 ? -35.409 26.586 -8.831 1.00 19.96 322 LYS B N 1
ATOM 5395 C CA . LYS B 1 322 ? -36.697 26.072 -8.319 1.00 23.32 322 LYS B CA 1
ATOM 5396 C C . LYS B 1 322 ? -37.582 25.387 -9.393 1.00 24.42 322 LYS B C 1
ATOM 5397 O O . LYS B 1 322 ? -38.812 25.396 -9.308 1.00 24.28 322 LYS B O 1
ATOM 5403 N N . ALA B 1 323 ? -36.955 24.788 -10.400 1.00 23.96 323 ALA B N 1
ATOM 5404 C CA . ALA B 1 323 ? -37.686 24.161 -11.494 1.00 22.22 323 ALA B CA 1
ATOM 5405 C C . ALA B 1 323 ? -38.114 22.718 -11.158 1.00 21.29 323 ALA B C 1
ATOM 5406 O O . ALA B 1 323 ? -39.197 22.303 -11.499 1.00 20.48 323 ALA B O 1
ATOM 5408 N N . THR B 1 324 ? -37.232 21.948 -10.519 1.00 20.91 324 THR B N 1
ATOM 5409 C CA . THR B 1 324 ? -37.370 20.505 -10.453 1.00 18.89 324 THR B CA 1
ATOM 5410 C C . THR B 1 324 ? -38.208 20.023 -9.298 1.00 18.67 324 THR B C 1
ATOM 5411 O O . THR B 1 324 ? -37.888 20.267 -8.147 1.00 17.82 324 THR B O 1
ATOM 5415 N N . ASP B 1 325 ? -39.300 19.342 -9.637 1.00 20.02 325 ASP B N 1
ATOM 5416 C CA . ASP B 1 325 ? -40.145 18.548 -8.710 1.00 19.93 325 ASP B CA 1
ATOM 5417 C C . ASP B 1 325 ? -41.197 17.799 -9.561 1.00 19.14 325 ASP B C 1
ATOM 5418 O O . ASP B 1 325 ? -41.364 18.123 -10.744 1.00 20.16 325 ASP B O 1
ATOM 5423 N N . GLU B 1 326 ? -41.907 16.840 -8.982 1.00 17.55 326 GLU B N 1
ATOM 5424 C CA . GLU B 1 326 ? -42.799 15.984 -9.765 1.00 16.91 326 GLU B CA 1
ATOM 5425 C C . GLU B 1 326 ? -44.029 16.697 -10.319 1.00 17.26 326 GLU B C 1
ATOM 5426 O O . GLU B 1 326 ? -44.611 16.247 -11.317 1.00 16.56 326 GLU B O 1
ATOM 5432 N N . TYR B 1 327 ? -44.434 17.771 -9.652 1.00 18.06 327 TYR B N 1
ATOM 5433 C CA . TYR B 1 327 ? -45.617 18.534 -10.047 1.00 19.05 327 TYR B CA 1
ATOM 5434 C C . TYR B 1 327 ? -45.322 19.339 -11.315 1.00 19.46 327 TYR B C 1
ATOM 5435 O O . TYR B 1 327 ? -46.081 19.299 -12.276 1.00 18.79 327 TYR B O 1
ATOM 5444 N N . LYS B 1 328 ? -44.215 20.063 -11.313 1.00 19.18 328 LYS B N 1
ATOM 5445 C CA . LYS B 1 328 ? -43.859 20.832 -12.488 1.00 20.15 328 LYS B CA 1
ATOM 5446 C C . LYS B 1 328 ? -43.541 19.918 -13.649 1.00 20.11 328 LYS B C 1
ATOM 5447 O O . LYS B 1 328 ? -43.776 20.300 -14.772 1.00 19.46 328 LYS B O 1
ATOM 5453 N N . GLU B 1 329 ? -42.968 18.747 -13.371 1.00 20.97 329 GLU B N 1
ATOM 5454 C CA . GLU B 1 329 ? -42.677 17.765 -14.419 1.00 21.70 329 GLU B CA 1
ATOM 5455 C C . GLU B 1 329 ? -43.971 17.328 -15.092 1.00 21.51 329 GLU B C 1
ATOM 5456 O O . GLU B 1 329 ? -44.040 17.238 -16.315 1.00 22.18 329 GLU B O 1
ATOM 5462 N N . ALA B 1 330 ? -44.979 17.040 -14.276 1.00 20.77 330 ALA B N 1
ATOM 5463 C CA . ALA B 1 330 ? -46.275 16.641 -14.795 1.00 20.60 330 ALA B CA 1
ATOM 5464 C C . ALA B 1 330 ? -46.904 17.736 -15.658 1.00 20.04 330 ALA B C 1
ATOM 5465 O O . ALA B 1 330 ? -47.414 17.461 -16.746 1.00 19.60 330 ALA B O 1
ATOM 5467 N N . ILE B 1 331 ? -46.864 18.965 -15.171 1.00 19.95 331 ILE B N 1
ATOM 5468 C CA . ILE B 1 331 ? -47.384 20.079 -15.939 1.00 20.00 331 ILE B CA 1
ATOM 5469 C C . ILE B 1 331 ? -46.657 20.157 -17.299 1.00 19.74 331 ILE B C 1
ATOM 5470 O O . ILE B 1 331 ? -47.306 20.342 -18.336 1.00 19.03 331 ILE B O 1
ATOM 5475 N N . PHE B 1 332 ? -45.328 20.044 -17.287 1.00 18.12 332 PHE B N 1
ATOM 5476 C CA . PHE B 1 332 ? -44.561 20.185 -18.517 1.00 17.93 332 PHE B CA 1
ATOM 5477 C C . PHE B 1 332 ? -44.890 19.033 -19.482 1.00 18.37 332 PHE B C 1
ATOM 5478 O O . PHE B 1 332 ? -45.156 19.275 -20.650 1.00 18.25 332 PHE B O 1
ATOM 5486 N N . TYR B 1 333 ? -44.897 17.803 -18.965 1.00 17.59 333 TYR B N 1
ATOM 5487 C CA . TYR B 1 333 ? -45.191 16.615 -19.756 1.00 17.96 333 TYR B CA 1
ATOM 5488 C C . TYR B 1 333 ? -46.534 16.744 -20.495 1.00 18.95 333 TYR B C 1
ATOM 5489 O O . TYR B 1 333 ? -46.595 16.491 -21.694 1.00 17.63 333 TYR B O 1
ATOM 5498 N N . ASN B 1 334 ? -47.575 17.159 -19.766 1.00 20.25 334 ASN B N 1
ATOM 5499 C CA . ASN B 1 334 ? -48.925 17.302 -20.319 1.00 20.88 334 ASN B CA 1
ATOM 5500 C C . ASN B 1 334 ? -49.027 18.422 -21.320 1.00 22.70 334 ASN B C 1
ATOM 5501 O O . ASN B 1 334 ? -49.686 18.257 -22.349 1.00 22.62 334 ASN B O 1
ATOM 5506 N N . HIS B 1 335 ? -48.356 19.546 -21.045 1.00 23.64 335 HIS B N 1
ATOM 5507 C CA . HIS B 1 335 ? -48.310 20.641 -22.010 1.00 23.04 335 HIS B CA 1
ATOM 5508 C C . HIS B 1 335 ? -47.632 20.201 -23.300 1.00 20.98 335 HIS B C 1
ATOM 5509 O O . HIS B 1 335 ? -48.084 20.573 -24.391 1.00 19.80 335 HIS B O 1
ATOM 5516 N N . ILE B 1 336 ? -46.556 19.425 -23.181 1.00 20.35 336 ILE B N 1
ATOM 5517 C CA . ILE B 1 336 ? -45.781 18.979 -24.361 1.00 21.26 336 ILE B CA 1
ATOM 5518 C C . ILE B 1 336 ? -46.602 17.976 -25.177 1.00 21.00 336 ILE B C 1
ATOM 5519 O O . ILE B 1 336 ? -46.603 18.030 -26.396 1.00 18.91 336 ILE B O 1
ATOM 5524 N N . ARG B 1 337 ? -47.308 17.095 -24.480 1.00 21.40 337 ARG B N 1
ATOM 5525 C CA . ARG B 1 337 ? -48.213 16.148 -25.125 1.00 21.89 337 ARG B CA 1
ATOM 5526 C C . ARG B 1 337 ? -49.350 16.874 -25.881 1.00 23.15 337 ARG B C 1
ATOM 5527 O O . ARG B 1 337 ? -49.567 16.570 -27.055 1.00 22.33 337 ARG B O 1
ATOM 5535 N N . GLU B 1 338 ? -50.025 17.821 -25.231 1.00 24.86 338 GLU B N 1
ATOM 5536 C CA . GLU B 1 338 ? -51.078 18.598 -25.896 1.00 28.07 338 GLU B CA 1
ATOM 5537 C C . GLU B 1 338 ? -50.543 19.323 -27.120 1.00 24.52 338 GLU B C 1
ATOM 5538 O O . GLU B 1 338 ? -51.126 19.236 -28.195 1.00 24.85 338 GLU B O 1
ATOM 5544 N N . TRP B 1 339 ? -49.433 20.030 -26.963 1.00 21.76 339 TRP B N 1
ATOM 5545 C CA . TRP B 1 339 ? -48.840 20.766 -28.092 1.00 20.84 339 TRP B CA 1
ATOM 5546 C C . TRP B 1 339 ? -48.470 19.860 -29.261 1.00 20.48 339 TRP B C 1
ATOM 5547 O O . TRP B 1 339 ? -48.846 20.136 -30.385 1.00 18.11 339 TRP B O 1
ATOM 5558 N N . THR B 1 340 ? -47.775 18.768 -28.975 1.00 21.74 340 THR B N 1
ATOM 5559 C CA . THR B 1 340 ? -47.302 17.873 -30.025 1.00 22.58 340 THR B CA 1
ATOM 5560 C C . THR B 1 340 ? -48.420 17.123 -30.719 1.00 23.61 340 THR B C 1
ATOM 5561 O O . THR B 1 340 ? -48.389 16.979 -31.945 1.00 24.52 340 THR B O 1
ATOM 5565 N N . ASN B 1 341 ? -49.424 16.690 -29.975 1.00 25.93 341 ASN B N 1
ATOM 5566 C CA . ASN B 1 341 ? -50.558 15.989 -30.579 1.00 28.79 341 ASN B CA 1
ATOM 5567 C C . ASN B 1 341 ? -51.407 16.911 -31.457 1.00 27.40 341 ASN B C 1
ATOM 5568 O O . ASN B 1 341 ? -51.839 16.488 -32.513 1.00 27.93 341 ASN B O 1
ATOM 5573 N N . GLU B 1 342 ? -51.576 18.172 -31.063 1.00 29.42 342 GLU B N 1
ATOM 5574 C CA . GLU B 1 342 ? -52.275 19.177 -31.899 1.00 32.53 342 GLU B CA 1
ATOM 5575 C C . GLU B 1 342 ? -51.474 19.618 -33.113 1.00 28.49 342 GLU B C 1
ATOM 5576 O O . GLU B 1 342 ? -52.055 19.975 -34.123 1.00 30.10 342 GLU B O 1
ATOM 5582 N N . ALA B 1 343 ? -50.149 19.604 -33.017 1.00 25.26 343 ALA B N 1
ATOM 5583 C CA . ALA B 1 343 ? -49.277 19.959 -34.126 1.00 22.31 343 ALA B CA 1
ATOM 5584 C C . ALA B 1 343 ? -48.856 18.749 -35.001 1.00 21.31 343 ALA B C 1
ATOM 5585 O O . ALA B 1 343 ? -48.098 18.929 -35.961 1.00 19.71 343 ALA B O 1
ATOM 5587 N N . ASN B 1 344 ? -49.394 17.564 -34.724 1.00 20.56 344 ASN B N 1
ATOM 5588 C CA . ASN B 1 344 ? -48.985 16.316 -35.367 1.00 22.25 344 ASN B CA 1
ATOM 5589 C C . ASN B 1 344 ? -47.444 16.086 -35.380 1.00 21.61 344 ASN B C 1
ATOM 5590 O O . ASN B 1 344 ? -46.847 15.831 -36.426 1.00 21.04 344 ASN B O 1
ATOM 5595 N N . MET B 1 345 ? -46.843 16.207 -34.197 1.00 21.18 345 MET B N 1
ATOM 5596 C CA . MET B 1 345 ? -45.462 15.866 -33.968 1.00 21.68 345 MET B CA 1
ATOM 5597 C C . MET B 1 345 ? -45.388 14.724 -32.967 1.00 20.49 345 MET B C 1
ATOM 5598 O O . MET B 1 345 ? -46.186 14.640 -32.042 1.00 18.95 345 MET B O 1
ATOM 5603 N N . SER B 1 346 ? -44.506 13.769 -33.232 1.00 19.23 346 SER B N 1
ATOM 5604 C CA . SER B 1 346 ? -44.014 12.879 -32.217 1.00 18.58 346 SER B CA 1
ATOM 5605 C C . SER B 1 346 ? -43.142 13.639 -31.213 1.00 17.15 346 SER B C 1
ATOM 5606 O O . SER B 1 346 ? -42.506 14.644 -31.524 1.00 16.59 346 SER B O 1
ATOM 5609 N N . CYS B 1 347 ? -43.207 13.202 -29.965 1.00 17.03 347 CYS B N 1
ATOM 5610 C CA . CYS B 1 347 ? -42.338 13.705 -28.939 1.00 17.10 347 CYS B CA 1
ATOM 5611 C C . CYS B 1 347 ? -41.748 12.540 -28.197 1.00 15.57 347 CYS B C 1
ATOM 5612 O O . CYS B 1 347 ? -42.444 11.863 -27.442 1.00 14.62 347 CYS B O 1
ATOM 5615 N N . PHE B 1 348 ? -40.454 12.329 -28.397 1.00 14.91 348 PHE B N 1
ATOM 5616 C CA . PHE B 1 348 ? -39.732 11.258 -27.705 1.00 14.65 348 PHE B CA 1
ATOM 5617 C C . PHE B 1 348 ? -39.332 11.807 -26.342 1.00 14.28 348 PHE B C 1
ATOM 5618 O O . PHE B 1 348 ? -38.196 12.192 -26.140 1.00 14.05 348 PHE B O 1
ATOM 5626 N N . TYR B 1 349 ? -40.282 11.824 -25.410 1.00 15.03 349 TYR B N 1
ATOM 5627 C CA . TYR B 1 349 ? -40.160 12.605 -24.188 1.00 15.09 349 TYR B CA 1
ATOM 5628 C C . TYR B 1 349 ? -39.078 11.966 -23.309 1.00 14.94 349 TYR B C 1
ATOM 5629 O O . TYR B 1 349 ? -38.920 10.745 -23.303 1.00 14.47 349 TYR B O 1
ATOM 5638 N N . PHE B 1 350 ? -38.277 12.811 -22.667 1.00 14.88 350 PHE B N 1
ATOM 5639 C CA . PHE B 1 350 ? -37.159 12.367 -21.873 1.00 15.20 350 PHE B CA 1
ATOM 5640 C C . PHE B 1 350 ? -37.517 12.399 -20.384 1.00 15.86 350 PHE B C 1
ATOM 5641 O O . PHE B 1 350 ? -37.692 13.484 -19.814 1.00 15.47 350 PHE B O 1
ATOM 5649 N N . GLU B 1 351 ? -37.692 11.233 -19.733 1.00 16.31 351 GLU B N 1
ATOM 5650 C CA . GLU B 1 351 ? -37.471 9.881 -20.279 1.00 16.06 351 GLU B CA 1
ATOM 5651 C C . GLU B 1 351 ? -38.448 8.901 -19.570 1.00 16.53 351 GLU B C 1
ATOM 5652 O O . GLU B 1 351 ? -39.197 9.288 -18.665 1.00 16.73 351 GLU B O 1
ATOM 5658 N N . ALA B 1 352 ? -38.444 7.642 -19.969 1.00 16.79 352 ALA B N 1
ATOM 5659 C CA . ALA B 1 352 ? -39.349 6.677 -19.338 1.00 18.08 352 ALA B CA 1
ATOM 5660 C C . ALA B 1 352 ? -39.038 6.463 -17.843 1.00 17.46 352 ALA B C 1
ATOM 5661 O O . ALA B 1 352 ? -39.914 6.654 -17.008 1.00 16.32 352 ALA B O 1
ATOM 5663 N N . PHE B 1 353 ? -37.813 6.028 -17.557 1.00 17.38 353 PHE B N 1
ATOM 5664 C CA . PHE B 1 353 ? -37.381 5.673 -16.216 1.00 18.21 353 PHE B CA 1
ATOM 5665 C C . PHE B 1 353 ? -36.163 6.486 -15.801 1.00 19.52 353 PHE B C 1
ATOM 5666 O O . PHE B 1 353 ? -35.242 6.721 -16.598 1.00 19.76 353 PHE B O 1
ATOM 5674 N N . ASP B 1 354 ? -36.114 6.876 -14.530 1.00 20.68 354 ASP B N 1
ATOM 5675 C CA . ASP B 1 354 ? -34.873 7.436 -13.962 1.00 21.94 354 ASP B CA 1
ATOM 5676 C C . ASP B 1 354 ? -33.699 6.500 -14.271 1.00 22.67 354 ASP B C 1
ATOM 5677 O O . ASP B 1 354 ? -33.816 5.275 -14.120 1.00 22.30 354 ASP B O 1
ATOM 5682 N N . GLU B 1 355 ? -32.586 7.096 -14.682 1.00 22.18 355 GLU B N 1
ATOM 5683 C CA . GLU B 1 355 ? -31.387 6.367 -14.973 1.00 22.15 355 GLU B CA 1
ATOM 5684 C C . GLU B 1 355 ? -30.230 6.913 -14.136 1.00 20.84 355 GLU B C 1
ATOM 5685 O O . GLU B 1 355 ? -29.646 7.956 -14.470 1.00 21.16 355 GLU B O 1
ATOM 5691 N N . PRO B 1 356 ? -29.878 6.214 -13.057 1.00 18.91 356 PRO B N 1
ATOM 5692 C CA . PRO B 1 356 ? -28.909 6.783 -12.133 1.00 19.12 356 PRO B CA 1
ATOM 5693 C C . PRO B 1 356 ? -27.411 6.698 -12.532 1.00 19.48 356 PRO B C 1
ATOM 5694 O O . PRO B 1 356 ? -26.556 7.116 -11.749 1.00 19.61 356 PRO B O 1
ATOM 5698 N N . TRP B 1 357 ? -27.088 6.175 -13.709 1.00 18.89 357 TRP B N 1
ATOM 5699 C CA . TRP B 1 357 ? -25.689 6.194 -14.210 1.00 18.84 357 TRP B CA 1
ATOM 5700 C C . TRP B 1 357 ? -25.270 7.526 -14.835 1.00 18.93 357 TRP B C 1
ATOM 5701 O O . TRP B 1 357 ? -24.093 7.713 -15.132 1.00 18.33 357 TRP B O 1
ATOM 5712 N N . LYS B 1 358 ? -26.221 8.422 -15.078 1.00 20.09 358 LYS B N 1
ATOM 5713 C CA . LYS B 1 358 ? -25.961 9.611 -15.906 1.00 21.79 358 LYS B CA 1
ATOM 5714 C C . LYS B 1 358 ? -25.147 10.670 -15.175 1.00 23.03 358 LYS B C 1
ATOM 5715 O O . LYS B 1 358 ? -24.336 11.347 -15.790 1.00 23.01 358 LYS B O 1
ATOM 5721 N N . ASP B 1 359 ? -25.394 10.804 -13.877 1.00 23.94 359 ASP B N 1
ATOM 5722 C CA . ASP B 1 359 ? -24.541 11.553 -12.986 1.00 24.00 359 ASP B CA 1
ATOM 5723 C C . ASP B 1 359 ? -24.211 10.570 -11.858 1.00 23.84 359 ASP B C 1
ATOM 5724 O O . ASP B 1 359 ? -24.739 10.644 -10.730 1.00 22.39 359 ASP B O 1
ATOM 5729 N N . ALA B 1 360 ? -23.339 9.626 -12.185 1.00 23.53 360 ALA B N 1
ATOM 5730 C CA . ALA B 1 360 ? -23.062 8.471 -11.317 1.00 24.99 360 ALA B CA 1
ATOM 5731 C C . ALA B 1 360 ? -22.605 8.838 -9.901 1.00 25.45 360 ALA B C 1
ATOM 5732 O O . ALA B 1 360 ? -23.076 8.247 -8.936 1.00 27.58 360 ALA B O 1
ATOM 5734 N N . HIS B 1 361 ? -21.706 9.812 -9.795 1.00 25.11 361 HIS B N 1
ATOM 5735 C CA . HIS B 1 361 ? -21.126 10.225 -8.510 1.00 26.86 361 HIS B CA 1
ATOM 5736 C C . HIS B 1 361 ? -21.946 11.241 -7.738 1.00 26.68 361 HIS B C 1
ATOM 5737 O O . HIS B 1 361 ? -21.519 11.674 -6.691 1.00 26.65 361 HIS B O 1
ATOM 5744 N N . ASN B 1 362 ? -23.129 11.588 -8.221 1.00 26.03 362 ASN B N 1
ATOM 5745 C CA . ASN B 1 362 ? -23.994 12.477 -7.499 1.00 25.41 362 ASN B CA 1
ATOM 5746 C C . ASN B 1 362 ? -25.459 12.117 -7.728 1.00 25.19 362 ASN B C 1
ATOM 5747 O O . ASN B 1 362 ? -26.071 12.595 -8.687 1.00 25.82 362 ASN B O 1
ATOM 5752 N N . SER B 1 363 ? -26.041 11.314 -6.840 1.00 23.61 363 SER B N 1
ATOM 5753 C CA . SER B 1 363 ? -27.398 10.810 -7.084 1.00 23.82 363 SER B CA 1
ATOM 5754 C C . SER B 1 363 ? -28.470 11.882 -7.161 1.00 22.23 363 SER B C 1
ATOM 5755 O O . SER B 1 363 ? -29.481 11.677 -7.832 1.00 23.72 363 SER B O 1
ATOM 5758 N N . GLY B 1 364 ? -28.262 12.995 -6.468 1.00 21.38 364 GLY B N 1
ATOM 5759 C CA . GLY B 1 364 ? -29.167 14.138 -6.539 1.00 21.60 364 GLY B CA 1
ATOM 5760 C C . GLY B 1 364 ? -29.082 14.982 -7.817 1.00 21.48 364 GLY B C 1
ATOM 5761 O O . GLY B 1 364 ? -29.875 15.917 -7.984 1.00 23.38 364 GLY B O 1
ATOM 5762 N N . GLY B 1 365 ? -28.127 14.701 -8.694 1.00 19.18 365 GLY B N 1
ATOM 5763 C CA . GLY B 1 365 ? -28.025 15.394 -9.970 1.00 17.93 365 GLY B CA 1
ATOM 5764 C C . GLY B 1 365 ? -29.249 15.179 -10.831 1.00 16.77 365 GLY B C 1
ATOM 5765 O O . GLY B 1 365 ? -29.782 14.079 -10.909 1.00 15.23 365 GLY B O 1
ATOM 5766 N N . SER B 1 366 ? -29.675 16.236 -11.502 1.00 16.75 366 SER B N 1
ATOM 5767 C CA . SER B 1 366 ? -30.912 16.218 -12.265 1.00 17.39 366 SER B CA 1
ATOM 5768 C C . SER B 1 366 ? -30.910 15.180 -13.398 1.00 18.69 366 SER B C 1
ATOM 5769 O O . SER B 1 366 ? -31.955 14.633 -13.726 1.00 17.23 366 SER B O 1
ATOM 5772 N N . GLU B 1 367 ? -29.741 14.898 -13.963 1.00 20.15 367 GLU B N 1
ATOM 5773 C CA . GLU B 1 367 ? -29.611 13.858 -14.970 1.00 21.47 367 GLU B CA 1
ATOM 5774 C C . GLU B 1 367 ? -30.202 12.507 -14.567 1.00 19.57 367 GLU B C 1
ATOM 5775 O O . GLU B 1 367 ? -30.695 11.779 -15.426 1.00 19.85 367 GLU B O 1
ATOM 5781 N N . ASN B 1 368 ? -30.189 12.196 -13.275 1.00 17.64 368 ASN B N 1
ATOM 5782 C CA . ASN B 1 368 ? -30.732 10.937 -12.745 1.00 16.15 368 ASN B CA 1
ATOM 5783 C C . ASN B 1 368 ? -32.225 10.980 -12.460 1.00 15.88 368 ASN B C 1
ATOM 5784 O O . ASN B 1 368 ? -32.766 10.034 -11.920 1.00 15.23 368 ASN B O 1
ATOM 5789 N N . HIS B 1 369 ? -32.920 12.067 -12.800 1.00 15.80 369 HIS B N 1
ATOM 5790 C CA . HIS B 1 369 ? -34.313 12.230 -12.345 1.00 15.61 369 HIS B CA 1
ATOM 5791 C C . HIS B 1 369 ? -35.279 12.657 -13.431 1.00 14.25 369 HIS B C 1
ATOM 5792 O O . HIS B 1 369 ? -36.330 13.215 -13.168 1.00 13.80 369 HIS B O 1
ATOM 5799 N N . PHE B 1 370 ? -34.973 12.294 -14.666 1.00 14.48 370 PHE B N 1
ATOM 5800 C CA . PHE B 1 370 ? -35.852 12.644 -15.792 1.00 14.24 370 PHE B CA 1
ATOM 5801 C C . PHE B 1 370 ? -36.988 11.670 -16.079 1.00 13.43 370 PHE B C 1
ATOM 5802 O O . PHE B 1 370 ? -37.833 11.947 -16.913 1.00 13.34 370 PHE B O 1
ATOM 5810 N N . GLY B 1 371 ? -37.023 10.551 -15.377 1.00 13.51 371 GLY B N 1
ATOM 5811 C CA . GLY B 1 371 ? -38.069 9.562 -15.565 1.00 14.14 371 GLY B CA 1
ATOM 5812 C C . GLY B 1 371 ? -39.486 9.997 -15.255 1.00 14.33 371 GLY B C 1
ATOM 5813 O O . GLY B 1 371 ? -39.689 10.971 -14.520 1.00 15.56 371 GLY B O 1
ATOM 5814 N N . LEU B 1 372 ? -40.446 9.320 -15.871 1.00 14.56 372 LEU B N 1
ATOM 5815 C CA . LEU B 1 372 ? -41.835 9.346 -15.421 1.00 15.67 372 LEU B CA 1
ATOM 5816 C C . LEU B 1 372 ? -42.000 8.362 -14.250 1.00 16.71 372 LEU B C 1
ATOM 5817 O O . LEU B 1 372 ? -42.892 8.515 -13.435 1.00 17.73 372 LEU B O 1
ATOM 5822 N N . PHE B 1 373 ? -41.138 7.357 -14.198 1.00 17.78 373 PHE B N 1
ATOM 5823 C CA . PHE B 1 373 ? -41.064 6.418 -13.097 1.00 18.14 373 PHE B CA 1
ATOM 5824 C C . PHE B 1 373 ? -39.721 6.559 -12.425 1.00 18.62 373 PHE B C 1
ATOM 5825 O O . PHE B 1 373 ? -38.710 6.978 -13.055 1.00 16.76 373 PHE B O 1
ATOM 5833 N N . THR B 1 374 ? -39.691 6.111 -11.172 1.00 19.62 374 THR B N 1
ATOM 5834 C CA . THR B 1 374 ? -38.439 6.045 -10.385 1.00 20.46 374 THR B CA 1
ATOM 5835 C C . THR B 1 374 ? -37.670 4.818 -10.838 1.00 20.29 374 THR B C 1
ATOM 5836 O O . THR B 1 374 ? -38.230 3.977 -11.529 1.00 21.30 374 THR B O 1
ATOM 5840 N N . VAL B 1 375 ? -36.422 4.679 -10.421 1.00 21.89 375 VAL B N 1
ATOM 5841 C CA . VAL B 1 375 ? -35.646 3.481 -10.758 1.00 24.20 375 VAL B CA 1
ATOM 5842 C C . VAL B 1 375 ? -36.356 2.189 -10.224 1.00 26.58 375 VAL B C 1
ATOM 5843 O O . VAL B 1 375 ? -36.404 1.173 -10.917 1.00 25.56 375 VAL B O 1
ATOM 5847 N N . ASP B 1 376 ? -36.978 2.275 -9.047 1.00 29.67 376 ASP B N 1
ATOM 5848 C CA . ASP B 1 376 ? -37.731 1.147 -8.429 1.00 33.82 376 ASP B CA 1
ATOM 5849 C C . ASP B 1 376 ? -39.138 0.869 -8.996 1.00 31.09 376 ASP B C 1
ATOM 5850 O O . ASP B 1 376 ? -39.827 -0.039 -8.532 1.00 27.66 376 ASP B O 1
ATOM 5855 N N . GLY B 1 377 ? -39.568 1.663 -9.970 1.00 28.06 377 GLY B N 1
ATOM 5856 C CA . GLY B 1 377 ? -40.822 1.429 -10.629 1.00 27.72 377 GLY B CA 1
ATOM 5857 C C . GLY B 1 377 ? -41.984 2.151 -10.009 1.00 30.74 377 GLY B C 1
ATOM 5858 O O . GLY B 1 377 ? -43.135 1.843 -10.325 1.00 31.42 377 GLY B O 1
ATOM 5859 N N . LYS B 1 378 ? -41.719 3.122 -9.129 1.00 32.56 378 LYS B N 1
ATOM 5860 C CA . LYS B 1 378 ? -42.792 3.975 -8.619 1.00 32.14 378 LYS B CA 1
ATOM 5861 C C . LYS B 1 378 ? -43.204 5.030 -9.656 1.00 28.90 378 LYS B C 1
ATOM 5862 O O . LYS B 1 378 ? -42.362 5.589 -10.336 1.00 29.59 378 LYS B O 1
ATOM 5868 N N . ALA B 1 379 ? -44.508 5.244 -9.803 1.00 25.42 379 ALA B N 1
ATOM 5869 C CA . ALA B 1 379 ? -45.030 6.218 -10.743 1.00 22.67 379 ALA B CA 1
ATOM 5870 C C . ALA B 1 379 ? -45.029 7.573 -10.068 1.00 20.63 379 ALA B C 1
ATOM 5871 O O . ALA B 1 379 ? -45.643 7.759 -9.026 1.00 17.21 379 ALA B O 1
ATOM 5873 N N . LYS B 1 380 ? -44.329 8.522 -10.688 1.00 20.73 380 LYS B N 1
ATOM 5874 C CA . LYS B 1 380 ? -44.300 9.909 -10.225 1.00 19.14 380 LYS B CA 1
ATOM 5875 C C . LYS B 1 380 ? -45.632 10.584 -10.506 1.00 18.89 380 LYS B C 1
ATOM 5876 O O . LYS B 1 380 ? -46.448 10.077 -11.289 1.00 18.74 380 LYS B O 1
ATOM 5882 N N . TYR B 1 381 ? -45.842 11.730 -9.864 1.00 17.85 381 TYR B N 1
ATOM 5883 C CA . TYR B 1 381 ? -47.129 12.456 -9.908 1.00 17.92 381 TYR B CA 1
ATOM 5884 C C . TYR B 1 381 ? -47.807 12.458 -11.276 1.00 17.88 381 TYR B C 1
ATOM 5885 O O . TYR B 1 381 ? -49.011 12.218 -11.371 1.00 18.12 381 TYR B O 1
ATOM 5894 N N . VAL B 1 382 ? -47.011 12.728 -12.310 1.00 17.50 382 VAL B N 1
ATOM 5895 C CA . VAL B 1 382 ? -47.471 12.713 -13.691 1.00 18.34 382 VAL B CA 1
ATOM 5896 C C . VAL B 1 382 ? -48.319 11.492 -14.116 1.00 18.80 382 VAL B C 1
ATOM 5897 O O . VAL B 1 382 ? -49.270 11.677 -14.878 1.00 18.24 382 VAL B O 1
ATOM 5901 N N . LEU B 1 383 ? -48.016 10.300 -13.584 1.00 19.09 383 LEU B N 1
ATOM 5902 C CA . LEU B 1 383 ? -48.759 9.060 -13.895 1.00 20.51 383 LEU B CA 1
ATOM 5903 C C . LEU B 1 383 ? -49.648 8.486 -12.773 1.00 22.20 383 LEU B C 1
ATOM 5904 O O . LEU B 1 383 ? -50.185 7.391 -12.927 1.00 21.48 383 LEU B O 1
ATOM 5909 N N . TRP B 1 384 ? -49.811 9.195 -11.651 1.00 23.50 384 TRP B N 1
ATOM 5910 C CA . TRP B 1 384 ? -50.685 8.724 -10.561 1.00 23.42 384 TRP B CA 1
ATOM 5911 C C . TRP B 1 384 ? -52.073 8.362 -11.073 1.00 24.97 384 TRP B C 1
ATOM 5912 O O . TRP B 1 384 ? -52.654 7.382 -10.644 1.00 26.80 384 TRP B O 1
ATOM 5923 N N . ASP B 1 385 ? -52.601 9.180 -11.953 1.00 29.14 385 ASP B N 1
ATOM 5924 C CA . ASP B 1 385 ? -53.940 8.991 -12.458 1.00 34.86 385 ASP B CA 1
ATOM 5925 C C . ASP B 1 385 ? -54.050 7.604 -13.138 1.00 32.40 385 ASP B C 1
ATOM 5926 O O . ASP B 1 385 ? -55.016 6.886 -12.915 1.00 29.36 385 ASP B O 1
ATOM 5931 N N . LEU B 1 386 ? -53.043 7.235 -13.939 1.00 30.67 386 LEU B N 1
ATOM 5932 C CA . LEU B 1 386 ? -53.000 5.923 -14.593 1.00 29.90 386 LEU B CA 1
ATOM 5933 C C . LEU B 1 386 ? -52.877 4.766 -13.637 1.00 30.14 386 LEU B C 1
ATOM 5934 O O . LEU B 1 386 ? -53.446 3.713 -13.899 1.00 30.89 386 LEU B O 1
ATOM 5939 N N . VAL B 1 387 ? -52.151 4.933 -12.534 1.00 29.65 387 VAL B N 1
ATOM 5940 C CA . VAL B 1 387 ? -52.090 3.869 -11.526 1.00 29.89 387 VAL B CA 1
ATOM 5941 C C . VAL B 1 387 ? -53.497 3.611 -10.956 1.00 31.46 387 VAL B C 1
ATOM 5942 O O . VAL B 1 387 ? -53.909 2.453 -10.862 1.00 34.13 387 VAL B O 1
ATOM 5946 N N . ASP B 1 388 ? -54.232 4.678 -10.650 1.00 31.30 388 ASP B N 1
ATOM 5947 C CA . ASP B 1 388 ? -55.598 4.574 -10.126 1.00 33.32 388 ASP B CA 1
ATOM 5948 C C . ASP B 1 388 ? -56.580 3.908 -11.085 1.00 32.27 388 ASP B C 1
ATOM 5949 O O . ASP B 1 388 ? -57.429 3.139 -10.650 1.00 30.41 388 ASP B O 1
ATOM 5954 N N . LYS B 1 389 ? -56.438 4.153 -12.382 1.00 31.04 389 LYS B N 1
ATOM 5955 C CA . LYS B 1 389 ? -57.282 3.479 -13.361 1.00 32.89 389 LYS B CA 1
ATOM 5956 C C . LYS B 1 389 ? -56.946 1.991 -13.516 1.00 29.79 389 LYS B C 1
ATOM 5957 O O . LYS B 1 389 ? -57.622 1.311 -14.247 1.00 33.94 389 LYS B O 1
ATOM 5963 N N . GLY B 1 390 ? -55.864 1.509 -12.928 1.00 28.08 390 GLY B N 1
ATOM 5964 C CA . GLY B 1 390 ? -55.484 0.108 -13.029 1.00 28.80 390 GLY B CA 1
ATOM 5965 C C . GLY B 1 390 ? -54.632 -0.294 -14.233 1.00 29.14 390 GLY B C 1
ATOM 5966 O O . GLY B 1 390 ? -54.361 -1.474 -14.434 1.00 26.61 390 GLY B O 1
ATOM 5967 N N . VAL B 1 391 ? -54.127 0.695 -14.964 1.00 27.95 391 VAL B N 1
ATOM 5968 C CA . VAL B 1 391 ? -53.350 0.467 -16.182 1.00 26.99 391 VAL B CA 1
ATOM 5969 C C . VAL B 1 391 ? -52.136 -0.463 -15.963 1.00 26.46 391 VAL B C 1
ATOM 5970 O O . VAL B 1 391 ? -51.786 -1.224 -16.872 1.00 28.03 391 VAL B O 1
ATOM 5974 N N . PHE B 1 392 ? -51.495 -0.404 -14.801 1.00 24.07 392 PHE B N 1
ATOM 5975 C CA . PHE B 1 392 ? -50.301 -1.208 -14.560 1.00 25.01 392 PHE B CA 1
ATOM 5976 C C . PHE B 1 392 ? -50.558 -2.417 -13.690 1.00 26.62 392 PHE B C 1
ATOM 5977 O O . PHE B 1 392 ? -49.615 -2.992 -13.167 1.00 26.12 392 PHE B O 1
ATOM 5985 N N . GLU B 1 393 ? -51.818 -2.794 -13.488 1.00 32.92 393 GLU B N 1
ATOM 5986 C CA . GLU B 1 393 ? -52.124 -3.967 -12.622 1.00 35.17 393 GLU B CA 1
ATOM 5987 C C . GLU B 1 393 ? -51.515 -5.234 -13.169 1.00 32.92 393 GLU B C 1
ATOM 5988 O O . GLU B 1 393 ? -51.615 -5.508 -14.360 1.00 30.65 393 GLU B O 1
ATOM 5994 N N . GLY B 1 394 ? -50.882 -5.994 -12.284 1.00 30.58 394 GLY B N 1
ATOM 5995 C CA . GLY B 1 394 ? -50.239 -7.241 -12.661 1.00 30.52 394 GLY B CA 1
ATOM 5996 C C . GLY B 1 394 ? -48.806 -7.087 -13.130 1.00 30.45 394 GLY B C 1
ATOM 5997 O O . GLY B 1 394 ? -48.090 -8.090 -13.250 1.00 32.23 394 GLY B O 1
ATOM 5998 N N . LEU B 1 395 ? -48.377 -5.844 -13.366 1.00 27.76 395 LEU B N 1
ATOM 5999 C CA . LEU B 1 395 ? -47.047 -5.547 -13.877 1.00 26.53 395 LEU B CA 1
ATOM 6000 C C . LEU B 1 395 ? -46.081 -5.213 -12.748 1.00 26.38 395 LEU B C 1
ATOM 6001 O O . LEU B 1 395 ? -46.468 -4.701 -11.703 1.00 26.82 395 LEU B O 1
ATOM 6006 N N . THR B 1 396 ? -44.813 -5.452 -13.026 1.00 25.77 396 THR B N 1
ATOM 6007 C CA . THR B 1 396 ? -43.757 -5.483 -12.040 1.00 26.38 396 THR B CA 1
ATOM 6008 C C . THR B 1 396 ? -42.480 -4.868 -12.634 1.00 24.80 396 THR B C 1
ATOM 6009 O O . THR B 1 396 ? -42.268 -4.971 -13.840 1.00 24.39 396 THR B O 1
ATOM 6013 N N . ARG B 1 397 ? -41.688 -4.176 -11.815 1.00 24.62 397 ARG B N 1
ATOM 6014 C CA . ARG B 1 397 ? -40.300 -3.857 -12.171 1.00 25.82 397 ARG B CA 1
ATOM 6015 C C . ARG B 1 397 ? -39.408 -4.319 -11.038 1.00 26.95 397 ARG B C 1
ATOM 6016 O O . ARG B 1 397 ? -39.496 -3.829 -9.930 1.00 24.22 397 ARG B O 1
ATOM 6024 N N . GLY B 1 398 ? -38.548 -5.285 -11.333 1.00 30.98 398 GLY B N 1
ATOM 6025 C CA . GLY B 1 398 ? -37.565 -5.811 -10.368 1.00 30.72 398 GLY B CA 1
ATOM 6026 C C . GLY B 1 398 ? -38.201 -6.406 -9.134 1.00 28.81 398 GLY B C 1
ATOM 6027 O O . GLY B 1 398 ? -37.633 -6.343 -8.067 1.00 28.10 398 GLY B O 1
ATOM 6028 N N . GLY B 1 399 ? -39.375 -7.000 -9.300 1.00 30.45 399 GLY B N 1
ATOM 6029 C CA . GLY B 1 399 ? -40.163 -7.484 -8.186 1.00 31.49 399 GLY B CA 1
ATOM 6030 C C . GLY B 1 399 ? -41.201 -6.523 -7.611 1.00 33.77 399 GLY B C 1
ATOM 6031 O O . GLY B 1 399 ? -42.098 -6.960 -6.902 1.00 36.72 399 GLY B O 1
ATOM 6032 N N . ASN B 1 400 ? -41.098 -5.224 -7.868 1.00 34.17 400 ASN B N 1
ATOM 6033 C CA . ASN B 1 400 ? -42.011 -4.254 -7.248 1.00 32.80 400 ASN B CA 1
ATOM 6034 C C . ASN B 1 400 ? -43.249 -3.998 -8.095 1.00 32.22 400 ASN B C 1
ATOM 6035 O O . ASN B 1 400 ? -43.129 -3.831 -9.310 1.00 33.36 400 ASN B O 1
ATOM 6040 N N . PRO B 1 401 ? -44.433 -3.923 -7.461 1.00 31.36 401 PRO B N 1
ATOM 6041 C CA . PRO B 1 401 ? -45.585 -3.436 -8.224 1.00 30.65 401 PRO B CA 1
ATOM 6042 C C . PRO B 1 401 ? -45.486 -1.933 -8.490 1.00 31.30 401 PRO B C 1
ATOM 6043 O O . PRO B 1 401 ? -44.736 -1.216 -7.809 1.00 33.56 401 PRO B O 1
ATOM 6047 N N . ILE B 1 402 ? -46.252 -1.458 -9.466 1.00 29.30 402 ILE B N 1
ATOM 6048 C CA . ILE B 1 402 ? -46.218 -0.060 -9.831 1.00 27.59 402 ILE B CA 1
ATOM 6049 C C . ILE B 1 402 ? -47.087 0.743 -8.868 1.00 27.56 402 ILE B C 1
ATOM 6050 O O . ILE B 1 402 ? -48.293 0.813 -8.993 1.00 26.53 402 ILE B O 1
ATOM 6055 N N . THR B 1 403 ? -46.397 1.410 -7.960 1.00 29.34 403 THR B N 1
ATOM 6056 C CA . THR B 1 403 ? -46.962 2.164 -6.863 1.00 31.23 403 THR B CA 1
ATOM 6057 C C . THR B 1 403 ? -46.841 3.641 -7.152 1.00 29.45 403 THR B C 1
ATOM 6058 O O . THR B 1 403 ? -45.958 4.067 -7.884 1.00 28.66 403 THR B O 1
ATOM 6062 N N . LYS B 1 404 ? -47.729 4.431 -6.555 1.00 30.20 404 LYS B N 1
ATOM 6063 C CA . LYS B 1 404 ? -47.597 5.900 -6.575 1.00 27.74 404 LYS B CA 1
ATOM 6064 C C . LYS B 1 404 ? -46.477 6.403 -5.653 1.00 25.93 404 LYS B C 1
ATOM 6065 O O . LYS B 1 404 ? -46.322 5.902 -4.540 1.00 25.71 404 LYS B O 1
ATOM 6071 N N . THR B 1 405 ? -45.689 7.383 -6.121 1.00 25.80 405 THR B N 1
ATOM 6072 C CA . THR B 1 405 ? -44.721 8.135 -5.257 1.00 23.21 405 THR B CA 1
ATOM 6073 C C . THR B 1 405 ? -45.536 8.899 -4.216 1.00 23.49 405 THR B C 1
ATOM 6074 O O . THR B 1 405 ? -46.708 9.149 -4.460 1.00 23.22 405 THR B O 1
ATOM 6078 N N . TYR B 1 406 ? -44.933 9.216 -3.050 1.00 25.19 406 TYR B N 1
ATOM 6079 C CA . TYR B 1 406 ? -45.611 9.928 -1.928 1.00 23.76 406 TYR B CA 1
ATOM 6080 C C . TYR B 1 406 ? -46.851 9.228 -1.367 1.00 25.06 406 TYR B C 1
ATOM 6081 O O . TYR B 1 406 ? -47.672 9.868 -0.722 1.00 25.31 406 TYR B O 1
ATOM 6090 N N . ASN B 1 407 ? -47.039 7.941 -1.652 1.00 27.74 407 ASN B N 1
ATOM 6091 C CA . ASN B 1 407 ? -48.301 7.238 -1.345 1.00 31.67 407 ASN B CA 1
ATOM 6092 C C . ASN B 1 407 ? -49.528 7.897 -1.942 1.00 28.70 407 ASN B C 1
ATOM 6093 O O . ASN B 1 407 ? -50.620 7.765 -1.412 1.00 28.70 407 ASN B O 1
ATOM 6098 N N . GLY B 1 408 ? -49.351 8.581 -3.062 1.00 28.21 408 GLY B N 1
ATOM 6099 C CA . GLY B 1 408 ? -50.446 9.246 -3.727 1.00 28.19 408 GLY B CA 1
ATOM 6100 C C . GLY B 1 408 ? -51.001 10.411 -2.968 1.00 27.45 408 GLY B C 1
ATOM 6101 O O . GLY B 1 408 ? -52.135 10.828 -3.232 1.00 27.00 408 GLY B O 1
ATOM 6102 N N . ASN B 1 409 ? -50.193 10.954 -2.054 1.00 28.87 409 ASN B N 1
ATOM 6103 C CA . ASN B 1 409 ? -50.614 12.075 -1.214 1.00 28.73 409 ASN B CA 1
ATOM 6104 C C . ASN B 1 409 ? -50.171 13.417 -1.797 1.00 27.48 409 ASN B C 1
ATOM 6105 O O . ASN B 1 409 ? -49.015 13.825 -1.656 1.00 24.16 409 ASN B O 1
ATOM 6110 N N . LYS B 1 410 ? -51.125 14.092 -2.430 1.00 28.56 410 LYS B N 1
ATOM 6111 C CA . LYS B 1 410 ? -50.869 15.345 -3.134 1.00 31.33 410 LYS B CA 1
ATOM 6112 C C . LYS B 1 410 ? -50.361 16.432 -2.158 1.00 31.07 410 LYS B C 1
ATOM 6113 O O . LYS B 1 410 ? -49.468 17.211 -2.502 1.00 32.79 410 LYS B O 1
ATOM 6119 N N . GLU B 1 411 ? -50.889 16.442 -0.941 1.00 29.76 411 GLU B N 1
ATOM 6120 C CA . GLU B 1 411 ? -50.451 17.396 0.059 1.00 29.84 411 GLU B CA 1
ATOM 6121 C C . GLU B 1 411 ? -48.989 17.235 0.378 1.00 28.48 411 GLU B C 1
ATOM 6122 O O . GLU B 1 411 ? -48.267 18.226 0.502 1.00 27.44 411 GLU B O 1
ATOM 6128 N N . ALA B 1 412 ? -48.545 15.998 0.502 1.00 26.73 412 ALA B N 1
ATOM 6129 C CA . ALA B 1 412 ? -47.149 15.756 0.836 1.00 26.25 412 ALA B CA 1
ATOM 6130 C C . ALA B 1 412 ? -46.218 16.247 -0.270 1.00 25.60 412 ALA B C 1
ATOM 6131 O O . ALA B 1 412 ? -45.073 16.629 -0.022 1.00 24.37 412 ALA B O 1
ATOM 6133 N N . LEU B 1 413 ? -46.685 16.150 -1.508 1.00 25.45 413 LEU B N 1
ATOM 6134 C CA . LEU B 1 413 ? -45.909 16.607 -2.639 1.00 25.44 413 LEU B CA 1
ATOM 6135 C C . LEU B 1 413 ? -45.804 18.109 -2.599 1.00 23.79 413 LEU B C 1
ATOM 6136 O O . LEU B 1 413 ? -44.727 18.688 -2.741 1.00 23.70 413 LEU B O 1
ATOM 6141 N N . PHE B 1 414 ? -46.945 18.742 -2.440 1.00 24.65 414 PHE B N 1
ATOM 6142 C CA . PHE B 1 414 ? -47.016 20.199 -2.456 1.00 25.69 414 PHE B CA 1
ATOM 6143 C C . PHE B 1 414 ? -46.136 20.868 -1.415 1.00 23.34 414 PHE B C 1
ATOM 6144 O O . PHE B 1 414 ? -45.551 21.915 -1.697 1.00 24.72 414 PHE B O 1
ATOM 6152 N N . LEU B 1 415 ? -45.980 20.252 -0.256 1.00 22.59 415 LEU B N 1
ATOM 6153 C CA . LEU B 1 415 ? -45.015 20.772 0.724 1.00 22.61 415 LEU B CA 1
ATOM 6154 C C . LEU B 1 415 ? -43.586 20.868 0.172 1.00 22.52 415 LEU B C 1
ATOM 6155 O O . LEU B 1 415 ? -42.865 21.834 0.465 1.00 23.41 415 LEU B O 1
ATOM 6160 N N . GLU B 1 416 ? -43.183 19.869 -0.608 1.00 23.57 416 GLU B N 1
ATOM 6161 C CA . GLU B 1 416 ? -41.833 19.833 -1.184 1.00 24.28 416 GLU B CA 1
ATOM 6162 C C . GLU B 1 416 ? -41.680 20.753 -2.396 1.00 23.70 416 GLU B C 1
ATOM 6163 O O . GLU B 1 416 ? -40.585 21.193 -2.657 1.00 21.86 416 GLU B O 1
ATOM 6169 N N . VAL B 1 417 ? -42.769 21.073 -3.091 1.00 24.86 417 VAL B N 1
ATOM 6170 C CA . VAL B 1 417 ? -42.712 21.962 -4.244 1.00 26.51 417 VAL B CA 1
ATOM 6171 C C . VAL B 1 417 ? -42.452 23.415 -3.807 1.00 30.08 417 VAL B C 1
ATOM 6172 O O . VAL B 1 417 ? -43.082 23.903 -2.876 1.00 35.05 417 VAL B O 1
ATOM 6176 N N . GLU B 1 418 ? -41.508 24.080 -4.474 1.00 29.72 418 GLU B N 1
ATOM 6177 C CA . GLU B 1 418 ? -41.267 25.495 -4.285 1.00 31.01 418 GLU B CA 1
ATOM 6178 C C . GLU B 1 418 ? -41.809 26.286 -5.477 1.00 31.24 418 GLU B C 1
ATOM 6179 O O . GLU B 1 418 ? -41.966 25.728 -6.553 1.00 33.41 418 GLU B O 1
ATOM 6185 N N . LEU B 1 419 ? -42.071 27.577 -5.284 1.00 28.78 419 LEU B N 1
ATOM 6186 C CA . LEU B 1 419 ? -42.472 28.445 -6.377 1.00 27.86 419 LEU B CA 1
ATOM 6187 C C . LEU B 1 419 ? -41.285 28.928 -7.176 1.00 25.61 419 LEU B C 1
ATOM 6188 O O . LEU B 1 419 ? -40.183 29.026 -6.667 1.00 23.93 419 LEU B O 1
ATOM 6193 N N . PRO B 1 420 ? -41.520 29.284 -8.434 1.00 23.79 420 PRO B N 1
ATOM 6194 C CA . PRO B 1 420 ? -40.457 29.954 -9.165 1.00 23.31 420 PRO B CA 1
ATOM 6195 C C . PRO B 1 420 ? -39.996 31.259 -8.504 1.00 22.80 420 PRO B C 1
ATOM 6196 O O . PRO B 1 420 ? -40.764 31.895 -7.795 1.00 23.52 420 PRO B O 1
ATOM 6200 N N . PRO B 1 421 ? -38.743 31.665 -8.738 1.00 22.84 421 PRO B N 1
ATOM 6201 C CA . PRO B 1 421 ? -38.290 32.920 -8.151 1.00 22.88 421 PRO B CA 1
ATOM 6202 C C . PRO B 1 421 ? -39.065 34.134 -8.684 1.00 24.12 421 PRO B C 1
ATOM 6203 O O . PRO B 1 421 ? -39.441 34.193 -9.866 1.00 24.17 421 PRO B O 1
ATOM 6207 N N . VAL B 1 422 ? -39.285 35.096 -7.800 1.00 25.75 422 VAL B N 1
ATOM 6208 C CA . VAL B 1 422 ? -39.896 36.365 -8.157 1.00 27.57 422 VAL B CA 1
ATOM 6209 C C . VAL B 1 422 ? -38.905 37.200 -8.998 1.00 29.30 422 VAL B C 1
ATOM 6210 O O . VAL B 1 422 ? -37.741 37.320 -8.635 1.00 29.12 422 VAL B O 1
ATOM 6214 N N . LYS B 1 423 ? -39.360 37.776 -10.110 1.00 32.54 423 LYS B N 1
ATOM 6215 C CA . LYS B 1 423 ? -38.504 38.700 -10.901 1.00 33.44 423 LYS B CA 1
ATOM 6216 C C . LYS B 1 423 ? -39.165 40.030 -11.201 1.00 33.98 423 LYS B C 1
ATOM 6217 O O . LYS B 1 423 ? -40.438 40.178 -11.179 1.00 33.48 423 LYS B O 1
ATOM 6223 N N . LYS B 1 424 ? -38.230 40.975 -11.318 1.00 34.58 424 LYS B N 1
ATOM 6224 C CA . LYS B 1 424 ? -38.369 42.335 -11.889 1.00 35.73 424 LYS B CA 1
ATOM 6225 C C . LYS B 1 424 ? -38.990 42.291 -13.255 1.00 32.42 424 LYS B C 1
ATOM 6226 O O . LYS B 1 424 ? -38.381 41.727 -14.134 1.00 31.66 424 LYS B O 1
ATOM 6232 N N . GLU B 1 425 ? -40.133 42.954 -13.434 1.00 29.05 425 GLU B N 1
ATOM 6233 C CA . GLU B 1 425 ? -40.703 43.208 -14.747 1.00 28.60 425 GLU B CA 1
ATOM 6234 C C . GLU B 1 425 ? -40.563 44.671 -15.116 1.00 24.80 425 GLU B C 1
ATOM 6235 O O . GLU B 1 425 ? -41.046 45.547 -14.399 1.00 23.20 425 GLU B O 1
ATOM 6241 N N . ILE B 1 426 ? -39.860 44.934 -16.207 1.00 22.32 426 ILE B N 1
ATOM 6242 C CA . ILE B 1 426 ? -39.814 46.264 -16.806 1.00 21.74 426 ILE B CA 1
ATOM 6243 C C . ILE B 1 426 ? -40.934 46.332 -17.829 1.00 19.62 426 ILE B C 1
ATOM 6244 O O . ILE B 1 426 ? -41.093 45.425 -18.618 1.00 19.44 426 ILE B O 1
ATOM 6249 N N . THR B 1 427 ? -41.701 47.405 -17.809 1.00 18.94 427 THR B N 1
ATOM 6250 C CA . THR B 1 427 ? -42.726 47.633 -18.806 1.00 18.10 427 THR B CA 1
ATOM 6251 C C . THR B 1 427 ? -42.096 48.448 -19.927 1.00 18.48 427 THR B C 1
ATOM 6252 O O . THR B 1 427 ? -41.486 49.492 -19.678 1.00 17.58 427 THR B O 1
ATOM 6256 N N . LYS B 1 428 ? -42.236 47.975 -21.160 1.00 19.23 428 LYS B N 1
ATOM 6257 C CA . LYS B 1 428 ? -41.816 48.734 -22.340 1.00 20.16 428 LYS B CA 1
ATOM 6258 C C . LYS B 1 428 ? -42.933 49.657 -22.772 1.00 19.27 428 LYS B C 1
ATOM 6259 O O . LYS B 1 428 ? -44.107 49.379 -22.517 1.00 16.60 428 LYS B O 1
ATOM 6265 N N . ASN B 1 429 ? -42.575 50.744 -23.464 1.00 18.60 429 ASN B N 1
ATOM 6266 C CA . ASN B 1 429 ? -43.528 51.802 -23.768 1.00 18.09 429 ASN B CA 1
ATOM 6267 C C . ASN B 1 429 ? -44.306 51.527 -25.043 1.00 17.21 429 ASN B C 1
ATOM 6268 O O . ASN B 1 429 ? -44.398 52.390 -25.934 1.00 16.69 429 ASN B O 1
ATOM 6273 N N . HIS B 1 430 ? -44.877 50.341 -25.114 1.00 17.06 430 HIS B N 1
ATOM 6274 C CA . HIS B 1 430 ? -45.516 49.823 -26.338 1.00 18.45 430 HIS B CA 1
ATOM 6275 C C . HIS B 1 430 ? -47.002 50.058 -26.237 1.00 19.65 430 HIS B C 1
ATOM 6276 O O . HIS B 1 430 ? -47.738 49.909 -27.265 1.00 21.65 430 HIS B O 1
ATOM 6284 N N . VAL C 1 38 ? -64.418 34.942 38.740 1.00 35.87 38 VAL C N 1
ATOM 6285 C CA . VAL C 1 38 ? -64.430 36.217 39.551 1.00 37.00 38 VAL C CA 1
ATOM 6286 C C . VAL C 1 38 ? -62.975 36.644 39.789 1.00 34.87 38 VAL C C 1
ATOM 6287 O O . VAL C 1 38 ? -62.699 37.781 39.537 1.00 36.58 38 VAL C O 1
ATOM 6291 N N . THR C 1 39 ? -62.064 35.776 40.253 1.00 30.09 39 THR C N 1
ATOM 6292 C CA . THR C 1 39 ? -60.711 36.199 40.709 1.00 30.77 39 THR C CA 1
ATOM 6293 C C . THR C 1 39 ? -59.522 35.653 39.866 1.00 29.40 39 THR C C 1
ATOM 6294 O O . THR C 1 39 ? -59.668 34.649 39.170 1.00 27.79 39 THR C O 1
ATOM 6298 N N . ALA C 1 40 ? -58.335 36.262 39.959 1.00 27.37 40 ALA C N 1
ATOM 6299 C CA . ALA C 1 40 ? -57.169 35.764 39.199 1.00 26.82 40 ALA C CA 1
ATOM 6300 C C . ALA C 1 40 ? -56.817 34.299 39.512 1.00 29.88 40 ALA C C 1
ATOM 6301 O O . ALA C 1 40 ? -56.520 33.509 38.595 1.00 29.02 40 ALA C O 1
ATOM 6303 N N . LYS C 1 41 ? -56.812 33.953 40.799 1.00 30.36 41 LYS C N 1
ATOM 6304 C CA . LYS C 1 41 ? -56.677 32.562 41.251 1.00 32.09 41 LYS C CA 1
ATOM 6305 C C . LYS C 1 41 ? -57.666 31.572 40.592 1.00 29.69 41 LYS C C 1
ATOM 6306 O O . LYS C 1 41 ? -57.307 30.448 40.322 1.00 28.11 41 LYS C O 1
ATOM 6312 N N . ASP C 1 42 ? -58.891 31.997 40.312 1.00 29.57 42 ASP C N 1
ATOM 6313 C CA . ASP C 1 42 ? -59.890 31.146 39.623 1.00 30.83 42 ASP C CA 1
ATOM 6314 C C . ASP C 1 42 ? -59.625 31.046 38.108 1.00 30.07 42 ASP C C 1
ATOM 6315 O O . ASP C 1 42 ? -59.891 30.021 37.504 1.00 27.95 42 ASP C O 1
ATOM 6320 N N . ILE C 1 43 ? -59.117 32.128 37.516 1.00 29.05 43 ILE C N 1
ATOM 6321 C CA . ILE C 1 43 ? -58.983 32.267 36.074 1.00 28.15 43 ILE C CA 1
ATOM 6322 C C . ILE C 1 43 ? -57.703 31.638 35.513 1.00 28.15 43 ILE C C 1
ATOM 6323 O O . ILE C 1 43 ? -57.715 30.955 34.469 1.00 29.33 43 ILE C O 1
ATOM 6328 N N . LEU C 1 44 ? -56.584 31.912 36.164 1.00 26.70 44 LEU C N 1
ATOM 6329 C CA . LEU C 1 44 ? -55.316 31.494 35.617 1.00 26.95 44 LEU C CA 1
ATOM 6330 C C . LEU C 1 44 ? -55.164 29.983 35.743 1.00 25.09 44 LEU C C 1
ATOM 6331 O O . LEU C 1 44 ? -55.401 29.430 36.791 1.00 23.20 44 LEU C O 1
ATOM 6336 N N . GLY C 1 45 ? -54.763 29.343 34.646 1.00 24.74 45 GLY C N 1
ATOM 6337 C CA . GLY C 1 45 ? -54.572 27.900 34.630 1.00 25.85 45 GLY C CA 1
ATOM 6338 C C . GLY C 1 45 ? -55.840 27.111 34.404 1.00 25.72 45 GLY C C 1
ATOM 6339 O O . GLY C 1 45 ? -55.840 25.903 34.558 1.00 29.60 45 GLY C O 1
ATOM 6340 N N . ASN C 1 46 ? -56.921 27.802 34.079 1.00 23.48 46 ASN C N 1
ATOM 6341 C CA . ASN C 1 46 ? -58.213 27.210 33.947 1.00 23.21 46 ASN C CA 1
ATOM 6342 C C . ASN C 1 46 ? -58.566 27.340 32.495 1.00 22.62 46 ASN C C 1
ATOM 6343 O O . ASN C 1 46 ? -58.743 28.462 32.005 1.00 20.56 46 ASN C O 1
ATOM 6348 N N . SER C 1 47 ? -58.712 26.211 31.813 1.00 22.32 47 SER C N 1
ATOM 6349 C CA . SER C 1 47 ? -58.931 26.219 30.373 1.00 22.96 47 SER C CA 1
ATOM 6350 C C . SER C 1 47 ? -60.315 26.727 29.925 1.00 24.46 47 SER C C 1
ATOM 6351 O O . SER C 1 47 ? -60.523 26.935 28.732 1.00 23.69 47 SER C O 1
ATOM 6354 N N . LYS C 1 48 ? -61.248 26.928 30.855 1.00 29.31 48 LYS C N 1
ATOM 6355 C CA . LYS C 1 48 ? -62.484 27.660 30.536 1.00 34.71 48 LYS C CA 1
ATOM 6356 C C . LYS C 1 48 ? -62.257 29.164 30.320 1.00 30.88 48 LYS C C 1
ATOM 6357 O O . LYS C 1 48 ? -63.131 29.831 29.785 1.00 30.32 48 LYS C O 1
ATOM 6363 N N . TYR C 1 49 ? -61.097 29.683 30.734 1.00 27.72 49 TYR C N 1
ATOM 6364 C CA . TYR C 1 49 ? -60.695 31.081 30.505 1.00 26.53 49 TYR C CA 1
ATOM 6365 C C . TYR C 1 49 ? -59.366 31.219 29.699 1.00 25.32 49 TYR C C 1
ATOM 6366 O O . TYR C 1 49 ? -58.297 31.598 30.240 1.00 24.09 49 TYR C O 1
ATOM 6375 N N . LEU C 1 50 ? -59.449 30.923 28.404 1.00 24.76 50 LEU C N 1
ATOM 6376 C CA . LEU C 1 50 ? -58.281 31.006 27.514 1.00 24.15 50 LEU C CA 1
ATOM 6377 C C . LEU C 1 50 ? -57.762 32.412 27.452 1.00 22.69 50 LEU C C 1
ATOM 6378 O O . LEU C 1 50 ? -58.548 33.358 27.348 1.00 24.52 50 LEU C O 1
ATOM 6383 N N . ALA C 1 51 ? -56.439 32.529 27.477 1.00 20.26 51 ALA C N 1
ATOM 6384 C CA . ALA C 1 51 ? -55.742 33.814 27.474 1.00 19.01 51 ALA C CA 1
ATOM 6385 C C . ALA C 1 51 ? -55.132 34.115 26.104 1.00 18.19 51 ALA C C 1
ATOM 6386 O O . ALA C 1 51 ? -54.883 33.193 25.317 1.00 17.69 51 ALA C O 1
ATOM 6388 N N . ILE C 1 52 ? -54.868 35.404 25.870 1.00 16.93 52 ILE C N 1
ATOM 6389 C CA . ILE C 1 52 ? -54.220 35.875 24.664 1.00 17.54 52 ILE C CA 1
ATOM 6390 C C . ILE C 1 52 ? -53.499 37.189 24.951 1.00 18.40 52 ILE C C 1
ATOM 6391 O O . ILE C 1 52 ? -53.970 37.998 25.772 1.00 18.72 52 ILE C O 1
ATOM 6396 N N . SER C 1 53 ? -52.407 37.441 24.241 1.00 18.01 53 SER C N 1
ATOM 6397 C CA . SER C 1 53 ? -51.848 38.790 24.197 1.00 19.72 53 SER C CA 1
ATOM 6398 C C . SER C 1 53 ? -52.631 39.638 23.149 1.00 21.20 53 SER C C 1
ATOM 6399 O O . SER C 1 53 ? -52.878 39.154 22.031 1.00 19.68 53 SER C O 1
ATOM 6402 N N . TYR C 1 54 ? -52.959 40.902 23.491 1.00 21.91 54 TYR C N 1
ATOM 6403 C CA . TYR C 1 54 ? -53.781 41.739 22.611 1.00 21.95 54 TYR C CA 1
ATOM 6404 C C . TYR C 1 54 ? -53.331 43.169 22.398 1.00 21.01 54 TYR C C 1
ATOM 6405 O O . TYR C 1 54 ? -52.933 43.887 23.329 1.00 23.73 54 TYR C O 1
ATOM 6414 N N . GLY C 1 55 ? -53.370 43.560 21.129 1.00 20.43 55 GLY C N 1
ATOM 6415 C CA . GLY C 1 55 ? -53.267 44.955 20.701 1.00 19.61 55 GLY C CA 1
ATOM 6416 C C . GLY C 1 55 ? -54.208 45.138 19.532 1.00 18.69 55 GLY C C 1
ATOM 6417 O O . GLY C 1 55 ? -54.386 44.230 18.706 1.00 18.90 55 GLY C O 1
ATOM 6418 N N . GLY C 1 56 ? -54.821 46.306 19.484 1.00 18.49 56 GLY C N 1
ATOM 6419 C CA . GLY C 1 56 ? -55.929 46.635 18.580 1.00 18.59 56 GLY C CA 1
ATOM 6420 C C . GLY C 1 56 ? -55.568 47.706 17.551 1.00 17.84 56 GLY C C 1
ATOM 6421 O O . GLY C 1 56 ? -56.418 48.105 16.757 1.00 17.69 56 GLY C O 1
ATOM 6422 N N . TYR C 1 57 ? -54.298 48.105 17.529 1.00 17.29 57 TYR C N 1
ATOM 6423 C CA . TYR C 1 57 ? -53.781 49.045 16.558 1.00 18.37 57 TYR C CA 1
ATOM 6424 C C . TYR C 1 57 ? -53.867 48.431 15.155 1.00 20.43 57 TYR C C 1
ATOM 6425 O O . TYR C 1 57 ? -53.577 47.242 14.972 1.00 22.69 57 TYR C O 1
ATOM 6434 N N . ARG C 1 58 ? -54.306 49.244 14.197 1.00 21.85 58 ARG C N 1
ATOM 6435 C CA . ARG C 1 58 ? -54.561 48.808 12.827 1.00 23.37 58 ARG C CA 1
ATOM 6436 C C . ARG C 1 58 ? -53.661 49.459 11.791 1.00 25.22 58 ARG C C 1
ATOM 6437 O O . ARG C 1 58 ? -53.726 49.097 10.615 1.00 26.88 58 ARG C O 1
ATOM 6445 N N . LYS C 1 59 ? -52.844 50.423 12.197 1.00 27.45 59 LYS C N 1
ATOM 6446 C CA . LYS C 1 59 ? -51.998 51.184 11.269 1.00 30.14 59 LYS C CA 1
ATOM 6447 C C . LYS C 1 59 ? -50.535 51.060 11.694 1.00 29.12 59 LYS C C 1
ATOM 6448 O O . LYS C 1 59 ? -50.227 50.485 12.739 1.00 25.28 59 LYS C O 1
ATOM 6454 N N . LYS C 1 60 ? -49.649 51.652 10.894 1.00 28.08 60 LYS C N 1
ATOM 6455 C CA . LYS C 1 60 ? -48.207 51.515 11.070 1.00 28.15 60 LYS C CA 1
ATOM 6456 C C . LYS C 1 60 ? -47.601 52.411 12.149 1.00 24.57 60 LYS C C 1
ATOM 6457 O O . LYS C 1 60 ? -46.386 52.440 12.324 1.00 22.84 60 LYS C O 1
ATOM 6463 N N . SER C 1 61 ? -48.437 53.159 12.843 1.00 23.59 61 SER C N 1
ATOM 6464 C CA . SER C 1 61 ? -48.012 53.926 14.001 1.00 23.41 61 SER C CA 1
ATOM 6465 C C . SER C 1 61 ? -49.075 53.849 15.108 1.00 23.89 61 SER C C 1
ATOM 6466 O O . SER C 1 61 ? -50.295 53.816 14.844 1.00 22.97 61 SER C O 1
ATOM 6469 N N . ARG C 1 62 ? -48.594 53.783 16.351 1.00 23.73 62 ARG C N 1
ATOM 6470 C CA . ARG C 1 62 ? -49.472 53.819 17.520 1.00 23.27 62 ARG C CA 1
ATOM 6471 C C . ARG C 1 62 ? -50.054 55.217 17.769 1.00 21.01 62 ARG C C 1
ATOM 6472 O O . ARG C 1 62 ? -50.938 55.370 18.599 1.00 21.39 62 ARG C O 1
ATOM 6480 N N . ASP C 1 63 ? -49.544 56.219 17.070 1.00 21.08 63 ASP C N 1
ATOM 6481 C CA . ASP C 1 63 ? -50.180 57.549 16.995 1.00 23.22 63 ASP C CA 1
ATOM 6482 C C . ASP C 1 63 ? -51.635 57.474 16.512 1.00 22.22 63 ASP C C 1
ATOM 6483 O O . ASP C 1 63 ? -52.460 58.240 16.963 1.00 22.13 63 ASP C O 1
ATOM 6488 N N . PHE C 1 64 ? -51.939 56.498 15.650 1.00 22.00 64 PHE C N 1
ATOM 6489 C CA . PHE C 1 64 ? -53.303 56.176 15.226 1.00 21.43 64 PHE C CA 1
ATOM 6490 C C . PHE C 1 64 ? -53.936 55.187 16.230 1.00 20.53 64 PHE C C 1
ATOM 6491 O O . PHE C 1 64 ? -53.945 53.979 16.026 1.00 20.22 64 PHE C O 1
ATOM 6499 N N . GLN C 1 65 ? -54.474 55.732 17.313 1.00 20.20 65 GLN C N 1
ATOM 6500 C CA . GLN C 1 65 ? -55.165 54.958 18.335 1.00 19.72 65 GLN C CA 1
ATOM 6501 C C . GLN C 1 65 ? -56.455 54.399 17.781 1.00 20.27 65 GLN C C 1
ATOM 6502 O O . GLN C 1 65 ? -57.206 55.109 17.150 1.00 19.68 65 GLN C O 1
ATOM 6508 N N . PRO C 1 66 ? -56.738 53.126 18.047 1.00 20.76 66 PRO C N 1
ATOM 6509 C CA . PRO C 1 66 ? -58.015 52.639 17.623 1.00 21.39 66 PRO C CA 1
ATOM 6510 C C . PRO C 1 66 ? -59.112 53.263 18.484 1.00 22.93 66 PRO C C 1
ATOM 6511 O O . PRO C 1 66 ? -58.883 53.576 19.651 1.00 22.72 66 PRO C O 1
ATOM 6515 N N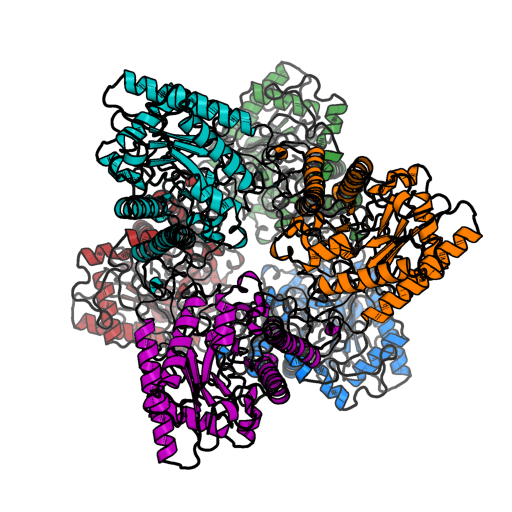 . SER C 1 67 ? -60.297 53.420 17.902 1.00 24.30 67 SER C N 1
ATOM 6516 C CA . SER C 1 67 ? -61.464 53.943 18.610 1.00 24.32 67 SER C CA 1
ATOM 6517 C C . SER C 1 67 ? -62.097 52.850 19.481 1.00 25.31 67 SER C C 1
ATOM 6518 O O . SER C 1 67 ? -61.836 51.641 19.306 1.00 25.10 67 SER C O 1
ATOM 6521 N N . ILE C 1 68 ? -62.941 53.279 20.417 1.00 26.37 68 ILE C N 1
ATOM 6522 C CA . ILE C 1 68 ? -63.674 52.353 21.285 1.00 27.42 68 ILE C CA 1
ATOM 6523 C C . ILE C 1 68 ? -64.527 51.422 20.426 1.00 28.22 68 ILE C C 1
ATOM 6524 O O . ILE C 1 68 ? -64.639 50.232 20.709 1.00 26.15 68 ILE C O 1
ATOM 6529 N N . GLU C 1 69 ? -65.111 51.954 19.355 1.00 30.48 69 GLU C N 1
ATOM 6530 C CA . GLU C 1 69 ? -65.939 51.132 18.474 1.00 30.35 69 GLU C CA 1
ATOM 6531 C C . GLU C 1 69 ? -65.088 50.038 17.823 1.00 28.53 69 GLU C C 1
ATOM 6532 O O . GLU C 1 69 ? -65.519 48.892 17.757 1.00 27.08 69 GLU C O 1
ATOM 6535 N N . GLU C 1 70 ? -63.885 50.392 17.374 1.00 26.87 70 GLU C N 1
ATOM 6536 C CA . GLU C 1 70 ? -62.971 49.415 16.771 1.00 24.88 70 GLU C CA 1
ATOM 6537 C C . GLU C 1 70 ? -62.533 48.338 17.764 1.00 23.20 70 GLU C C 1
ATOM 6538 O O . GLU C 1 70 ? -62.553 47.140 17.463 1.00 21.07 70 GLU C O 1
ATOM 6544 N N . LEU C 1 71 ? -62.199 48.758 18.976 1.00 22.47 71 LEU C N 1
ATOM 6545 C CA . LEU C 1 71 ? -61.852 47.807 20.027 1.00 22.55 71 LEU C CA 1
ATOM 6546 C C . LEU C 1 71 ? -63.001 46.833 20.394 1.00 24.23 71 LEU C C 1
ATOM 6547 O O . LEU C 1 71 ? -62.742 45.660 20.668 1.00 25.32 71 LEU C O 1
ATOM 6552 N N . LYS C 1 72 ? -64.247 47.295 20.360 1.00 25.46 72 LYS C N 1
ATOM 6553 C CA . LYS C 1 72 ? -65.401 46.420 20.607 1.00 26.02 72 LYS C CA 1
ATOM 6554 C C . LYS C 1 72 ? -65.540 45.349 19.547 1.00 26.36 72 LYS C C 1
ATOM 6555 O O . LYS C 1 72 ? -65.832 44.201 19.866 1.00 28.68 72 LYS C O 1
ATOM 6561 N N . GLU C 1 73 ? -65.307 45.712 18.292 1.00 26.61 73 GLU C N 1
ATOM 6562 C CA . GLU C 1 73 ? -65.223 44.724 17.223 1.00 28.54 73 GLU C CA 1
ATOM 6563 C C . GLU C 1 73 ? -64.282 43.563 17.623 1.00 26.09 73 GLU C C 1
ATOM 6564 O O . GLU C 1 73 ? -64.660 42.391 17.534 1.00 25.76 73 GLU C O 1
ATOM 6570 N N . ASP C 1 74 ? -63.075 43.905 18.087 1.00 23.55 74 ASP C N 1
ATOM 6571 C CA . ASP C 1 74 ? -62.051 42.895 18.472 1.00 21.35 74 ASP C CA 1
ATOM 6572 C C . ASP C 1 74 ? -62.486 42.059 19.644 1.00 21.13 74 ASP C C 1
ATOM 6573 O O . ASP C 1 74 ? -62.376 40.834 19.620 1.00 20.96 74 ASP C O 1
ATOM 6578 N N . MET C 1 75 ? -63.014 42.724 20.660 1.00 21.74 75 MET C N 1
ATOM 6579 C CA . MET C 1 75 ? -63.522 42.027 21.817 1.00 22.96 75 MET C CA 1
ATOM 6580 C C . MET C 1 75 ? -64.609 41.006 21.444 1.00 24.16 75 MET C C 1
ATOM 6581 O O . MET C 1 75 ? -64.588 39.896 21.961 1.00 24.22 75 MET C O 1
ATOM 6586 N N . LYS C 1 76 ? -65.533 41.368 20.550 1.00 25.23 76 LYS C N 1
ATOM 6587 C CA . LYS C 1 76 ? -66.588 40.432 20.150 1.00 26.58 76 LYS C CA 1
ATOM 6588 C C . LYS C 1 76 ? -65.996 39.217 19.464 1.00 24.87 76 LYS C C 1
ATOM 6589 O O . LYS C 1 76 ? -66.375 38.096 19.773 1.00 23.89 76 LYS C O 1
ATOM 6595 N N . ILE C 1 77 ? -65.057 39.450 18.546 1.00 24.80 77 ILE C N 1
ATOM 6596 C CA . ILE C 1 77 ? -64.317 38.361 17.849 1.00 25.05 77 ILE C CA 1
ATOM 6597 C C . ILE C 1 77 ? -63.575 37.411 18.831 1.00 24.39 77 ILE C C 1
ATOM 6598 O O . ILE C 1 77 ? -63.654 36.196 18.703 1.00 23.20 77 ILE C O 1
ATOM 6603 N N . LEU C 1 78 ? -62.845 37.984 19.789 1.00 22.64 78 LEU C N 1
ATOM 6604 C CA . LEU C 1 78 ? -62.094 37.182 20.728 1.00 21.72 78 LEU C CA 1
ATOM 6605 C C . LEU C 1 78 ? -63.020 36.416 21.642 1.00 22.94 78 LEU C C 1
ATOM 6606 O O . LEU C 1 78 ? -62.776 35.244 21.940 1.00 24.08 78 LEU C O 1
ATOM 6611 N N . HIS C 1 79 ? -64.084 37.074 22.090 1.00 22.68 79 HIS C N 1
ATOM 6612 C CA . HIS C 1 79 ? -65.072 36.430 22.942 1.00 23.76 79 HIS C CA 1
ATOM 6613 C C . HIS C 1 79 ? -65.730 35.228 22.246 1.00 22.72 79 HIS C C 1
ATOM 6614 O O . HIS C 1 79 ? -65.983 34.204 22.864 1.00 21.30 79 HIS C O 1
ATOM 6621 N N . ALA C 1 80 ? -66.025 35.386 20.961 1.00 24.08 80 ALA C N 1
ATOM 6622 C CA . ALA C 1 80 ? -66.639 34.326 20.180 1.00 25.42 80 ALA C CA 1
ATOM 6623 C C . ALA C 1 80 ? -65.765 33.076 20.129 1.00 24.96 80 ALA C C 1
ATOM 6624 O O . ALA C 1 80 ? -66.269 31.967 20.087 1.00 25.57 80 ALA C O 1
ATOM 6626 N N . MET C 1 81 ? -64.457 33.294 20.104 1.00 26.76 81 MET C N 1
ATOM 6627 C CA . MET C 1 81 ? -63.411 32.251 20.141 1.00 27.38 81 MET C CA 1
ATOM 6628 C C . MET C 1 81 ? -63.157 31.593 21.491 1.00 27.06 81 MET C C 1
ATOM 6629 O O . MET C 1 81 ? -62.223 30.813 21.577 1.00 29.37 81 MET C O 1
ATOM 6634 N N . ASN C 1 82 ? -63.884 31.961 22.546 1.00 26.49 82 ASN C N 1
ATOM 6635 C CA . ASN C 1 82 ? -63.605 31.527 23.928 1.00 27.48 82 ASN C CA 1
ATOM 6636 C C . ASN C 1 82 ? -62.404 32.143 24.611 1.00 23.98 82 ASN C C 1
ATOM 6637 O O . ASN C 1 82 ? -61.979 31.663 25.648 1.00 21.88 82 ASN C O 1
ATOM 6642 N N . ILE C 1 83 ? -61.908 33.254 24.093 1.00 23.38 83 ILE C N 1
ATOM 6643 C CA . ILE C 1 83 ? -60.913 34.034 24.838 1.00 23.32 83 ILE C CA 1
ATOM 6644 C C . ILE C 1 83 ? -61.665 34.776 25.963 1.00 21.84 83 ILE C C 1
ATOM 6645 O O . ILE C 1 83 ? -62.674 35.421 25.709 1.00 20.68 83 ILE C O 1
ATOM 6650 N N . ARG C 1 84 ? -61.183 34.644 27.195 1.00 21.34 84 ARG C N 1
ATOM 6651 C CA . ARG C 1 84 ? -61.769 35.319 28.352 1.00 21.69 84 ARG C CA 1
ATOM 6652 C C . ARG C 1 84 ? -60.817 36.210 29.132 1.00 21.89 84 ARG C C 1
ATOM 6653 O O . ARG C 1 84 ? -61.267 36.945 30.012 1.00 21.71 84 ARG C O 1
ATOM 6661 N N . ILE C 1 85 ? -59.518 36.180 28.828 1.00 21.23 85 ILE C N 1
ATOM 6662 C CA . ILE C 1 85 ? -58.610 37.112 29.452 1.00 20.91 85 ILE C CA 1
ATOM 6663 C C . ILE C 1 85 ? -57.602 37.603 28.445 1.00 19.33 85 ILE C C 1
ATOM 6664 O O . ILE C 1 85 ? -57.061 36.833 27.662 1.00 19.14 85 ILE C O 1
ATOM 6669 N N . LEU C 1 86 ? -57.369 38.906 28.451 1.00 18.33 86 LEU C N 1
ATOM 6670 C CA . LEU C 1 86 ? -56.333 39.464 27.616 1.00 18.09 86 LEU C CA 1
ATOM 6671 C C . LEU C 1 86 ? -55.281 40.245 28.393 1.00 17.51 86 LEU C C 1
ATOM 6672 O O . LEU C 1 86 ? -55.421 40.533 29.570 1.00 16.95 86 LEU C O 1
ATOM 6677 N N . ARG C 1 87 ? -54.168 40.466 27.704 1.00 17.83 87 ARG C N 1
ATOM 6678 C CA . ARG C 1 87 ? -52.960 41.071 28.221 1.00 17.25 87 ARG C CA 1
ATOM 6679 C C . ARG C 1 87 ? -52.598 42.320 27.426 1.00 17.13 87 ARG C C 1
ATOM 6680 O O . ARG C 1 87 ? -52.708 42.333 26.215 1.00 16.30 87 ARG C O 1
ATOM 6688 N N . THR C 1 88 ? -52.036 43.291 28.135 1.00 17.78 88 THR C N 1
ATOM 6689 C CA . THR C 1 88 ? -51.758 44.612 27.655 1.00 17.44 88 THR C CA 1
ATOM 6690 C C . THR C 1 88 ? -50.366 45.031 28.149 1.00 16.82 88 THR C C 1
ATOM 6691 O O . THR C 1 88 ? -49.807 44.406 29.069 1.00 16.84 88 THR C O 1
ATOM 6695 N N . TYR C 1 89 ? -49.776 46.052 27.538 1.00 16.42 89 TYR C N 1
ATOM 6696 C CA . TYR C 1 89 ? -48.336 46.295 27.720 1.00 17.03 89 TYR C CA 1
ATOM 6697 C C . TYR C 1 89 ? -47.955 47.577 28.414 1.00 18.25 89 TYR C C 1
ATOM 6698 O O . TYR C 1 89 ? -46.954 47.637 29.160 1.00 16.72 89 TYR C O 1
ATOM 6707 N N . ASN C 1 90 ? -48.714 48.636 28.143 1.00 20.22 90 ASN C N 1
ATOM 6708 C CA . ASN C 1 90 ? -48.505 49.888 28.863 1.00 20.63 90 ASN C CA 1
ATOM 6709 C C . ASN C 1 90 ? -49.817 50.563 29.160 1.00 21.41 90 ASN C C 1
ATOM 6710 O O . ASN C 1 90 ? -50.842 50.239 28.578 1.00 19.82 90 ASN C O 1
ATOM 6715 N N . VAL C 1 91 ? -49.709 51.528 30.069 1.00 21.61 91 VAL C N 1
ATOM 6716 C CA . VAL C 1 91 ? -50.760 52.426 30.487 1.00 21.03 91 VAL C CA 1
ATOM 6717 C C . VAL C 1 91 ? -50.409 53.910 30.266 1.00 19.91 91 VAL C C 1
ATOM 6718 O O . VAL C 1 91 ? -51.010 54.804 30.853 1.00 19.09 91 VAL C O 1
ATOM 6722 N N . ARG C 1 92 ? -49.436 54.160 29.399 1.00 20.45 92 ARG C N 1
ATOM 6723 C CA . ARG C 1 92 ? -48.986 55.508 28.981 1.00 20.34 92 ARG C CA 1
ATOM 6724 C C . ARG C 1 92 ? -49.837 56.076 27.844 1.00 18.91 92 ARG C C 1
ATOM 6725 O O . ARG C 1 92 ? -50.336 57.177 27.915 1.00 17.96 92 ARG C O 1
ATOM 6733 N N . LEU C 1 93 ? -50.009 55.286 26.805 1.00 17.88 93 LEU C N 1
ATOM 6734 C CA . LEU C 1 93 ? -50.907 55.620 25.747 1.00 18.55 93 LEU C CA 1
ATOM 6735 C C . LEU C 1 93 ? -52.310 55.234 26.186 1.00 18.42 93 LEU C C 1
ATOM 6736 O O . LEU C 1 93 ? -52.492 54.421 27.099 1.00 19.27 93 LEU C O 1
ATOM 6741 N N . ALA C 1 94 ? -53.297 55.782 25.496 1.00 18.03 94 ALA C N 1
ATOM 6742 C CA . ALA C 1 94 ? -54.728 55.600 25.830 1.00 18.08 94 ALA C CA 1
ATOM 6743 C C . ALA C 1 94 ? -55.286 54.182 25.634 1.00 18.29 94 ALA C C 1
ATOM 6744 O O . ALA C 1 94 ? -56.329 53.827 26.188 1.00 19.37 94 ALA C O 1
ATOM 6746 N N . HIS C 1 95 ? -54.613 53.416 24.783 1.00 18.49 95 HIS C N 1
ATOM 6747 C CA . HIS C 1 95 ? -55.046 52.103 24.320 1.00 18.68 95 HIS C CA 1
ATOM 6748 C C . HIS C 1 95 ? -55.618 51.191 25.414 1.00 18.80 95 HIS C C 1
ATOM 6749 O O . HIS C 1 95 ? -56.715 50.646 25.246 1.00 19.10 95 HIS C O 1
ATOM 6756 N N . THR C 1 96 ? -54.907 51.025 26.528 1.00 17.40 96 THR C N 1
ATOM 6757 C CA . THR C 1 96 ? -55.343 50.074 27.548 1.00 17.74 96 THR C CA 1
ATOM 6758 C C . THR C 1 96 ? -56.612 50.543 28.227 1.00 18.67 96 THR C C 1
ATOM 6759 O O . THR C 1 96 ? -57.537 49.756 28.487 1.00 19.55 96 THR C O 1
ATOM 6763 N N . SER C 1 97 ? -56.601 51.821 28.572 1.00 18.91 97 SER C N 1
ATOM 6764 C CA . SER C 1 97 ? -57.750 52.500 29.128 1.00 19.07 97 SER C CA 1
ATOM 6765 C C . SER C 1 97 ? -58.968 52.362 28.177 1.00 19.03 97 SER C C 1
ATOM 6766 O O . SER C 1 97 ? -60.102 52.119 28.642 1.00 19.81 97 SER C O 1
ATOM 6769 N N . ASN C 1 98 ? -58.756 52.516 26.877 1.00 17.47 98 ASN C N 1
ATOM 6770 C CA . ASN C 1 98 ? -59.867 52.381 25.946 1.00 18.10 98 ASN C CA 1
ATOM 6771 C C . ASN C 1 98 ? -60.388 50.961 25.829 1.00 19.09 98 ASN C C 1
ATOM 6772 O O . ASN C 1 98 ? -61.584 50.767 25.584 1.00 19.93 98 ASN C O 1
ATOM 6777 N N . ILE C 1 99 ? -59.523 49.976 26.008 1.00 19.66 99 ILE C N 1
ATOM 6778 C CA . ILE C 1 99 ? -59.976 48.603 25.991 1.00 21.08 99 ILE C CA 1
ATOM 6779 C C . ILE C 1 99 ? -60.899 48.343 27.185 1.00 21.12 99 ILE C C 1
ATOM 6780 O O . ILE C 1 99 ? -61.953 47.714 27.047 1.00 21.42 99 ILE C O 1
ATOM 6785 N N . LEU C 1 100 ? -60.501 48.807 28.359 1.00 20.79 100 LEU C N 1
ATOM 6786 C CA . LEU C 1 100 ? -61.357 48.694 29.529 1.00 20.70 100 LEU C CA 1
ATOM 6787 C C . LEU C 1 100 ? -62.729 49.379 29.301 1.00 21.03 100 LEU C C 1
ATOM 6788 O O . LEU C 1 100 ? -63.754 48.813 29.645 1.00 22.46 100 LEU C O 1
ATOM 6793 N N . LYS C 1 101 ? -62.740 50.578 28.709 1.00 22.85 101 LYS C N 1
ATOM 6794 C CA . LYS C 1 101 ? -63.995 51.282 28.382 1.00 24.24 101 LYS C CA 1
ATOM 6795 C C . LYS C 1 101 ? -64.882 50.475 27.449 1.00 23.08 101 LYS C C 1
ATOM 6796 O O . LYS C 1 101 ? -66.102 50.365 27.665 1.00 22.35 101 LYS C O 1
ATOM 6802 N N . ALA C 1 102 ? -64.237 49.883 26.447 1.00 23.06 102 ALA C N 1
ATOM 6803 C CA . ALA C 1 102 ? -64.896 49.024 25.466 1.00 22.77 102 ALA C CA 1
ATOM 6804 C C . ALA C 1 102 ? -65.505 47.804 26.092 1.00 22.33 102 ALA C C 1
ATOM 6805 O O . ALA C 1 102 ? -66.644 47.472 25.791 1.00 23.44 102 ALA C O 1
ATOM 6807 N N . ILE C 1 103 ? -64.754 47.143 26.966 1.00 24.28 103 ILE C N 1
ATOM 6808 C CA . ILE C 1 103 ? -65.259 45.940 27.643 1.00 25.31 103 ILE C CA 1
ATOM 6809 C C . ILE C 1 103 ? -66.428 46.348 28.524 1.00 25.50 103 ILE C C 1
ATOM 6810 O O . ILE C 1 103 ? -67.446 45.663 28.541 1.00 23.27 103 ILE C O 1
ATOM 6815 N N . ARG C 1 104 ? -66.296 47.468 29.249 1.00 26.30 104 ARG C N 1
ATOM 6816 C CA . ARG C 1 104 ? -67.390 47.954 30.090 1.00 28.66 104 ARG C CA 1
ATOM 6817 C C . ARG C 1 104 ? -68.676 48.200 29.290 1.00 27.22 104 ARG C C 1
ATOM 6818 O O . ARG C 1 104 ? -69.729 47.715 29.681 1.00 25.33 104 ARG C O 1
ATOM 6826 N N . GLU C 1 105 ? -68.578 48.893 28.160 1.00 27.19 105 GLU C N 1
ATOM 6827 C CA . GLU C 1 105 ? -69.738 49.086 27.299 1.00 28.65 105 GLU C CA 1
ATOM 6828 C C . GLU C 1 105 ? -70.366 47.761 26.892 1.00 31.30 105 GLU C C 1
ATOM 6829 O O . GLU C 1 105 ? -71.601 47.622 26.939 1.00 34.39 105 GLU C O 1
ATOM 6835 N N . LEU C 1 106 ? -69.546 46.776 26.509 1.00 32.01 106 LEU C N 1
ATOM 6836 C CA . LEU C 1 106 ? -70.097 45.478 26.086 1.00 31.79 106 LEU C CA 1
ATOM 6837 C C . LEU C 1 106 ? -70.733 44.711 27.214 1.00 31.64 106 LEU C C 1
ATOM 6838 O O . LEU C 1 106 ? -71.674 43.957 26.973 1.00 33.68 106 LEU C O 1
ATOM 6843 N N . LYS C 1 107 ? -70.220 44.867 28.432 1.00 31.48 107 LYS C N 1
ATOM 6844 C CA . LYS C 1 107 ? -70.853 44.228 29.598 1.00 33.59 107 LYS C CA 1
ATOM 6845 C C . LYS C 1 107 ? -72.205 44.889 29.976 1.00 35.41 107 LYS C C 1
ATOM 6846 O O . LYS C 1 107 ? -73.095 44.211 30.482 1.00 39.53 107 LYS C O 1
ATOM 6852 N N . ASN C 1 108 ? -72.354 46.183 29.707 1.00 34.95 108 ASN C N 1
ATOM 6853 C CA . ASN C 1 108 ? -73.632 46.865 29.884 1.00 36.49 108 ASN C CA 1
ATOM 6854 C C . ASN C 1 108 ? -74.657 46.455 28.829 1.00 37.97 108 ASN C C 1
ATOM 6855 O O . ASN C 1 108 ? -75.833 46.367 29.141 1.00 38.62 108 ASN C O 1
ATOM 6860 N N . GLU C 1 109 ? -74.204 46.233 27.595 1.00 39.36 109 GLU C N 1
ATOM 6861 C CA . GLU C 1 109 ? -75.073 45.774 26.502 1.00 37.67 109 GLU C CA 1
ATOM 6862 C C . GLU C 1 109 ? -75.538 44.342 26.713 1.00 39.32 109 GLU C C 1
ATOM 6863 O O . GLU C 1 109 ? -76.637 43.993 26.304 1.00 44.00 109 GLU C O 1
ATOM 6869 N N . ASP C 1 110 ? -74.700 43.524 27.332 1.00 38.75 110 ASP C N 1
ATOM 6870 C CA . ASP C 1 110 ? -74.927 42.093 27.423 1.00 42.32 110 ASP C CA 1
ATOM 6871 C C . ASP C 1 110 ? -74.391 41.641 28.772 1.00 42.09 110 ASP C C 1
ATOM 6872 O O . ASP C 1 110 ? -73.199 41.659 29.019 1.00 40.85 110 ASP C O 1
ATOM 6877 N N . ALA C 1 111 ? -75.292 41.196 29.624 1.00 43.71 111 ALA C N 1
ATOM 6878 C CA . ALA C 1 111 ? -74.930 40.754 30.945 1.00 44.03 111 ALA C CA 1
ATOM 6879 C C . ALA C 1 111 ? -74.093 39.461 30.960 1.00 41.53 111 ALA C C 1
ATOM 6880 O O . ALA C 1 111 ? -73.424 39.193 31.943 1.00 40.78 111 ALA C O 1
ATOM 6882 N N . ASN C 1 112 ? -74.169 38.641 29.918 1.00 42.33 112 ASN C N 1
ATOM 6883 C CA . ASN C 1 112 ? -73.306 37.449 29.823 1.00 44.38 112 ASN C CA 1
ATOM 6884 C C . ASN C 1 112 ? -71.925 37.656 29.222 1.00 43.61 112 ASN C C 1
ATOM 6885 O O . ASN C 1 112 ? -71.116 36.714 29.231 1.00 47.42 112 ASN C O 1
ATOM 6890 N N . PHE C 1 113 ? -71.651 38.851 28.690 1.00 40.63 113 PHE C N 1
ATOM 6891 C CA . PHE C 1 113 ? -70.325 39.156 28.161 1.00 36.21 113 PHE C CA 1
ATOM 6892 C C . PHE C 1 113 ? -69.327 39.205 29.318 1.00 34.98 113 PHE C C 1
ATOM 6893 O O . PHE C 1 113 ? -69.612 39.781 30.357 1.00 32.22 113 PHE C O 1
ATOM 6901 N N . GLU C 1 114 ? -68.170 38.581 29.100 1.00 33.66 114 GLU C N 1
ATOM 6902 C CA . GLU C 1 114 ? -67.181 38.324 30.132 1.00 33.25 114 GLU C CA 1
ATOM 6903 C C . GLU C 1 114 ? -65.807 38.457 29.448 1.00 30.65 114 GLU C C 1
ATOM 6904 O O . GLU C 1 114 ? -65.505 37.732 28.511 1.00 30.87 114 GLU C O 1
ATOM 6910 N N . MET C 1 115 ? -65.010 39.437 29.865 1.00 29.30 115 MET C N 1
ATOM 6911 C CA . MET C 1 115 ? -63.617 39.568 29.409 1.00 25.56 115 MET C CA 1
ATOM 6912 C C . MET C 1 115 ? -62.821 40.157 30.549 1.00 24.34 115 MET C C 1
ATOM 6913 O O . MET C 1 115 ? -63.251 41.131 31.161 1.00 25.05 115 MET C O 1
ATOM 6918 N N . TYR C 1 116 ? -61.695 39.537 30.856 1.00 23.78 116 TYR C N 1
ATOM 6919 C CA . TYR C 1 116 ? -60.813 39.997 31.929 1.00 25.16 116 TYR C CA 1
ATOM 6920 C C . TYR C 1 116 ? -59.497 40.503 31.372 1.00 24.26 116 TYR C C 1
ATOM 6921 O O . TYR C 1 116 ? -59.160 40.212 30.226 1.00 25.03 116 TYR C O 1
ATOM 6930 N N . MET C 1 117 ? -58.756 41.242 32.194 1.00 23.47 117 MET C N 1
ATOM 6931 C CA . MET C 1 117 ? -57.511 41.873 31.766 1.00 22.77 117 MET C CA 1
ATOM 6932 C C . MET C 1 117 ? -56.349 41.730 32.731 1.00 19.08 117 MET C C 1
ATOM 6933 O O . MET C 1 117 ? -56.501 41.900 33.911 1.00 15.87 117 MET C O 1
ATOM 6938 N N . MET C 1 118 ? -55.193 41.391 32.158 1.00 19.08 118 MET C N 1
ATOM 6939 C CA . MET C 1 118 ? -53.871 41.486 32.779 1.00 17.72 118 MET C CA 1
ATOM 6940 C C . MET C 1 118 ? -53.281 42.786 32.295 1.00 16.67 118 MET C C 1
ATOM 6941 O O . MET C 1 118 ? -52.964 42.897 31.108 1.00 15.32 118 MET C O 1
ATOM 6946 N N . VAL C 1 119 ? -53.177 43.791 33.178 1.00 15.92 119 VAL C N 1
ATOM 6947 C CA . VAL C 1 119 ? -52.721 45.109 32.783 1.00 15.35 119 VAL C CA 1
ATOM 6948 C C . VAL C 1 119 ? -51.228 45.230 32.972 1.00 15.85 119 VAL C C 1
ATOM 6949 O O . VAL C 1 119 ? -50.721 45.025 34.061 1.00 16.92 119 VAL C O 1
ATOM 6953 N N . GLY C 1 120 ? -50.538 45.641 31.909 1.00 15.28 120 GLY C N 1
ATOM 6954 C CA . GLY C 1 120 ? -49.120 45.883 31.926 1.00 14.33 120 GLY C CA 1
ATOM 6955 C C . GLY C 1 120 ? -48.804 47.316 32.258 1.00 13.63 120 GLY C C 1
ATOM 6956 O O . GLY C 1 120 ? -49.283 48.230 31.598 1.00 13.55 120 GLY C O 1
ATOM 6957 N N . ALA C 1 121 ? -47.980 47.475 33.285 1.00 12.91 121 ALA C N 1
ATOM 6958 C CA . ALA C 1 121 ? -47.345 48.717 33.596 1.00 12.72 121 ALA C CA 1
ATOM 6959 C C . ALA C 1 121 ? -45.947 48.619 33.034 1.00 13.02 121 ALA C C 1
ATOM 6960 O O . ALA C 1 121 ? -45.173 47.728 33.410 1.00 12.66 121 ALA C O 1
ATOM 6962 N N . TRP C 1 122 ? -45.621 49.507 32.100 1.00 13.86 122 TRP C N 1
ATOM 6963 C CA . TRP C 1 122 ? -44.304 49.479 31.476 1.00 14.67 122 TRP C CA 1
ATOM 6964 C C . TRP C 1 122 ? -43.247 50.120 32.403 1.00 14.98 122 TRP C C 1
ATOM 6965 O O . TRP C 1 122 ? -43.443 51.225 32.900 1.00 14.71 122 TRP C O 1
ATOM 6976 N N . ILE C 1 123 ? -42.110 49.435 32.539 1.00 15.14 123 ILE C N 1
ATOM 6977 C CA . ILE C 1 123 ? -40.973 49.877 33.349 1.00 14.99 123 ILE C CA 1
ATOM 6978 C C . ILE C 1 123 ? -39.747 50.137 32.475 1.00 16.14 123 ILE C C 1
ATOM 6979 O O . ILE C 1 123 ? -39.369 49.312 31.628 1.00 15.48 123 ILE C O 1
ATOM 6984 N N . ASP C 1 124 ? -39.147 51.307 32.677 1.00 17.96 124 ASP C N 1
ATOM 6985 C CA . ASP C 1 124 ? -37.980 51.745 31.945 1.00 19.31 124 ASP C CA 1
ATOM 6986 C C . ASP C 1 124 ? -36.826 51.992 32.912 1.00 19.96 124 ASP C C 1
ATOM 6987 O O . ASP C 1 124 ? -37.020 52.366 34.052 1.00 20.25 124 ASP C O 1
ATOM 6992 N N . CYS C 1 125 ? -35.620 51.849 32.387 1.00 20.32 125 CYS C N 1
ATOM 6993 C CA . CYS C 1 125 ? -34.411 52.359 33.008 1.00 19.82 125 CYS C CA 1
ATOM 6994 C C . CYS C 1 125 ? -34.265 53.847 32.714 1.00 21.18 125 CYS C C 1
ATOM 6995 O O . CYS C 1 125 ? -34.926 54.378 31.834 1.00 18.04 125 CYS C O 1
ATOM 6998 N N . LYS C 1 126 ? -33.314 54.485 33.400 1.00 24.67 126 LYS C N 1
ATOM 6999 C CA . LYS C 1 126 ? -33.044 55.918 33.219 1.00 26.44 126 LYS C CA 1
ATOM 7000 C C . LYS C 1 126 ? -32.649 56.275 31.773 1.00 26.33 126 LYS C C 1
ATOM 7001 O O . LYS C 1 126 ? -31.780 55.625 31.186 1.00 25.55 126 LYS C O 1
ATOM 7007 N N . ASN C 1 127 ? -33.299 57.318 31.237 1.00 24.62 127 ASN C N 1
ATOM 7008 C CA . ASN C 1 127 ? -33.110 57.820 29.870 1.00 23.60 127 ASN C CA 1
ATOM 7009 C C . ASN C 1 127 ? -33.544 56.917 28.722 1.00 23.18 127 ASN C C 1
ATOM 7010 O O . ASN C 1 127 ? -33.362 57.259 27.571 1.00 23.58 127 ASN C O 1
ATOM 7015 N N . ALA C 1 128 ? -34.179 55.801 29.006 1.00 22.20 128 ALA C N 1
ATOM 7016 C CA . ALA C 1 128 ? -34.805 55.036 27.934 1.00 22.61 128 ALA C CA 1
ATOM 7017 C C . ALA C 1 128 ? -35.666 55.920 27.011 1.00 20.72 128 ALA C C 1
ATOM 7018 O O . ALA C 1 128 ? -36.370 56.817 27.460 1.00 19.43 128 ALA C O 1
ATOM 7020 N N . TRP C 1 129 ? -35.592 55.626 25.730 1.00 19.90 129 TRP C N 1
ATOM 7021 C CA . TRP C 1 129 ? -36.350 56.322 24.695 1.00 21.03 129 TRP C CA 1
ATOM 7022 C C . TRP C 1 129 ? -36.029 57.818 24.566 1.00 21.98 129 TRP C C 1
ATOM 7023 O O . TRP C 1 129 ? -36.823 58.546 24.000 1.00 25.34 129 TRP C O 1
ATOM 7034 N N . THR C 1 130 ? -34.867 58.264 25.038 1.00 22.38 130 THR C N 1
ATOM 7035 C CA . THR C 1 130 ? -34.402 59.626 24.840 1.00 22.59 130 THR C CA 1
ATOM 7036 C C . THR C 1 130 ? -33.086 59.562 24.075 1.00 24.48 130 THR C C 1
ATOM 7037 O O . THR C 1 130 ? -32.628 58.506 23.704 1.00 20.69 130 THR C O 1
ATOM 7041 N N . ASP C 1 131 ? -32.474 60.724 23.859 1.00 29.08 131 ASP C N 1
ATOM 7042 C CA . ASP C 1 131 ? -31.146 60.802 23.245 1.00 30.47 131 ASP C CA 1
ATOM 7043 C C . ASP C 1 131 ? -30.025 61.012 24.299 1.00 29.02 131 ASP C C 1
ATOM 7044 O O . ASP C 1 131 ? -28.903 61.384 23.956 1.00 29.85 131 ASP C O 1
ATOM 7049 N N . GLN C 1 132 ? -30.330 60.747 25.564 1.00 27.44 132 GLN C N 1
ATOM 7050 C CA . GLN C 1 132 ? -29.367 60.845 26.654 1.00 26.50 132 GLN C CA 1
ATOM 7051 C C . GLN C 1 132 ? -28.782 59.472 26.976 1.00 23.21 132 GLN C C 1
ATOM 7052 O O . GLN C 1 132 ? -29.385 58.456 26.688 1.00 20.69 132 GLN C O 1
ATOM 7058 N N . PRO C 1 133 ? -27.610 59.431 27.618 1.00 21.38 133 PRO C N 1
ATOM 7059 C CA . PRO C 1 133 ? -27.002 58.123 27.946 1.00 21.42 133 PRO C CA 1
ATOM 7060 C C . PRO C 1 133 ? -27.852 57.231 28.838 1.00 20.64 133 PRO C C 1
ATOM 7061 O O . PRO C 1 133 ? -28.278 57.653 29.889 1.00 19.96 133 PRO C O 1
ATOM 7065 N N . LEU C 1 134 ? -28.074 56.000 28.426 1.00 21.46 134 LEU C N 1
ATOM 7066 C CA . LEU C 1 134 ? -28.829 55.047 29.229 1.00 22.83 134 LEU C CA 1
ATOM 7067 C C . LEU C 1 134 ? -28.046 54.650 30.479 1.00 24.07 134 LEU C C 1
ATOM 7068 O O . LEU C 1 134 ? -26.831 54.531 30.441 1.00 24.10 134 LEU C O 1
ATOM 7073 N N . ASN C 1 135 ? -28.768 54.418 31.575 1.00 25.81 135 ASN C N 1
ATOM 7074 C CA . ASN C 1 135 ? -28.209 53.824 32.776 1.00 26.67 135 ASN C CA 1
ATOM 7075 C C . ASN C 1 135 ? -29.125 52.703 33.259 1.00 26.75 135 ASN C C 1
ATOM 7076 O O . ASN C 1 135 ? -30.191 52.960 33.804 1.00 25.27 135 ASN C O 1
ATOM 7081 N N . HIS C 1 136 ? -28.674 51.462 33.075 1.00 26.94 136 HIS C N 1
ATOM 7082 C CA . HIS C 1 136 ? -29.460 50.293 33.432 1.00 26.60 136 HIS C CA 1
ATOM 7083 C C . HIS C 1 136 ? -29.422 49.979 34.926 1.00 26.94 136 HIS C C 1
ATOM 7084 O O . HIS C 1 136 ? -30.038 48.997 35.364 1.00 25.60 136 HIS C O 1
ATOM 7091 N N . HIS C 1 137 ? -28.651 50.756 35.697 1.00 27.81 137 HIS C N 1
ATOM 7092 C CA . HIS C 1 137 ? -28.638 50.613 37.144 1.00 27.25 137 HIS C CA 1
ATOM 7093 C C . HIS C 1 137 ? -29.445 51.674 37.830 1.00 27.60 137 HIS C C 1
ATOM 7094 O O . HIS C 1 137 ? -29.483 51.727 39.040 1.00 30.06 137 HIS C O 1
ATOM 7101 N N . GLU C 1 138 ? -30.116 52.510 37.073 1.00 28.98 138 GLU C N 1
ATOM 7102 C CA . GLU C 1 138 ? -31.069 53.449 37.626 1.00 32.17 138 GLU C CA 1
ATOM 7103 C C . GLU C 1 138 ? -32.372 53.338 36.852 1.00 29.47 138 GLU C C 1
ATOM 7104 O O . GLU C 1 138 ? -32.431 52.834 35.750 1.00 31.70 138 GLU C O 1
ATOM 7110 N N . GLU C 1 139 ? -33.416 53.848 37.452 1.00 27.38 139 GLU C N 1
ATOM 7111 C CA . GLU C 1 139 ? -34.780 53.679 36.979 1.00 25.12 139 GLU C CA 1
ATOM 7112 C C . GLU C 1 139 ? -35.225 54.986 36.299 1.00 23.25 139 GLU C C 1
ATOM 7113 O O . GLU C 1 139 ? -34.657 56.046 36.542 1.00 22.86 139 GLU C O 1
ATOM 7119 N N . SER C 1 140 ? -36.210 54.904 35.414 1.00 22.31 140 SER C N 1
ATOM 7120 C CA . SER C 1 140 ? -36.821 56.102 34.860 1.00 22.28 140 SER C CA 1
ATOM 7121 C C . SER C 1 140 ? -37.632 56.825 35.951 1.00 24.13 140 SER C C 1
ATOM 7122 O O . SER C 1 140 ? -38.398 56.207 36.674 1.00 24.11 140 SER C O 1
ATOM 7125 N N . GLU C 1 141 ? -37.484 58.143 36.014 1.00 26.83 141 GLU C N 1
ATOM 7126 C CA . GLU C 1 141 ? -38.317 59.015 36.846 1.00 28.56 141 GLU C CA 1
ATOM 7127 C C . GLU C 1 141 ? -39.852 58.777 36.490 1.00 27.34 141 GLU C C 1
ATOM 7128 O O . GLU C 1 141 ? -40.720 58.956 37.338 1.00 25.46 141 GLU C O 1
ATOM 7134 N N . ASN C 1 142 ? -40.172 58.319 35.274 1.00 25.22 142 ASN C N 1
ATOM 7135 C CA . ASN C 1 142 ? -41.575 58.101 34.855 1.00 25.01 142 ASN C CA 1
ATOM 7136 C C . ASN C 1 142 ? -42.249 56.798 35.231 1.00 21.82 142 ASN C C 1
ATOM 7137 O O . ASN C 1 142 ? -43.428 56.618 34.961 1.00 18.78 142 ASN C O 1
ATOM 7142 N N . ASN C 1 143 ? -41.518 55.900 35.874 1.00 20.77 143 ASN C N 1
ATOM 7143 C CA . ASN C 1 143 ? -42.127 54.642 36.316 1.00 20.06 143 ASN C CA 1
ATOM 7144 C C . ASN C 1 143 ? -43.236 54.882 37.363 1.00 18.69 143 ASN C C 1
ATOM 7145 O O . ASN C 1 143 ? -44.303 54.304 37.265 1.00 17.65 143 ASN C O 1
ATOM 7150 N N . ALA C 1 144 ? -42.994 55.803 38.298 1.00 17.37 144 ALA C N 1
ATOM 7151 C CA . ALA C 1 144 ? -43.953 56.110 39.352 1.00 15.70 144 ALA C CA 1
ATOM 7152 C C . ALA C 1 144 ? -45.343 56.420 38.795 1.00 14.43 144 ALA C C 1
ATOM 7153 O O . ALA C 1 144 ? -46.309 55.775 39.209 1.00 15.67 144 ALA C O 1
ATOM 7155 N N . SER C 1 145 ? -45.453 57.331 37.833 1.00 12.48 145 SER C N 1
ATOM 7156 C CA . SER C 1 145 ? -46.761 57.695 37.315 1.00 11.70 145 SER C CA 1
ATOM 7157 C C . SER C 1 145 ? -47.416 56.582 36.481 1.00 12.21 145 SER C C 1
ATOM 7158 O O . SER C 1 145 ? -48.650 56.463 36.460 1.00 12.49 145 SER C O 1
ATOM 7161 N N . GLU C 1 146 ? -46.606 55.773 35.798 1.00 12.28 146 GLU C N 1
ATOM 7162 C CA . GLU C 1 146 ? -47.111 54.611 35.097 1.00 12.59 146 GLU C CA 1
ATOM 7163 C C . GLU C 1 146 ? -47.711 53.601 36.097 1.00 13.49 146 GLU C C 1
ATOM 7164 O O . GLU C 1 146 ? -48.816 53.096 35.889 1.00 14.87 146 GLU C O 1
ATOM 7170 N N . ILE C 1 147 ? -47.035 53.345 37.205 1.00 13.82 147 ILE C N 1
ATOM 7171 C CA . ILE C 1 147 ? -47.623 52.519 38.263 1.00 14.57 147 ILE C CA 1
ATOM 7172 C C . ILE C 1 147 ? -48.903 53.164 38.819 1.00 15.24 147 ILE C C 1
ATOM 7173 O O . ILE C 1 147 ? -49.929 52.471 38.957 1.00 15.70 147 ILE C O 1
ATOM 7178 N N . ASP C 1 148 ? -48.871 54.480 39.075 1.00 15.30 148 ASP C N 1
ATOM 7179 C CA . ASP C 1 148 ? -50.086 55.196 39.517 1.00 16.31 148 ASP C CA 1
ATOM 7180 C C . ASP C 1 148 ? -51.256 55.015 38.531 1.00 15.90 148 ASP C C 1
ATOM 7181 O O . ASP C 1 148 ? -52.395 54.775 38.958 1.00 18.55 148 ASP C O 1
ATOM 7186 N N . ARG C 1 149 ? -51.003 55.136 37.250 1.00 14.94 149 ARG C N 1
ATOM 7187 C CA . ARG C 1 149 ? -52.088 55.023 36.276 1.00 15.92 149 ARG C CA 1
ATOM 7188 C C . ARG C 1 149 ? -52.656 53.589 36.209 1.00 15.27 149 ARG C C 1
ATOM 7189 O O . ARG C 1 149 ? -53.848 53.400 35.967 1.00 14.61 149 ARG C O 1
ATOM 7197 N N . ALA C 1 150 ? -51.792 52.605 36.418 1.00 14.83 150 ALA C N 1
ATOM 7198 C CA . ALA C 1 150 ? -52.186 51.189 36.432 1.00 15.35 150 ALA C CA 1
ATOM 7199 C C . ALA C 1 150 ? -53.100 50.946 37.616 1.00 15.68 150 ALA C C 1
ATOM 7200 O O . ALA C 1 150 ? -54.144 50.281 37.496 1.00 15.12 150 ALA C O 1
ATOM 7202 N N . VAL C 1 151 ? -52.688 51.472 38.769 1.00 15.50 151 VAL C N 1
ATOM 7203 C CA . VAL C 1 151 ? -53.489 51.366 40.000 1.00 15.70 151 VAL C CA 1
ATOM 7204 C C . VAL C 1 151 ? -54.874 51.987 39.805 1.00 15.65 151 VAL C C 1
ATOM 7205 O O . VAL C 1 151 ? -55.893 51.375 40.180 1.00 16.56 151 VAL C O 1
ATOM 7209 N N . ALA C 1 152 ? -54.912 53.210 39.260 1.00 16.16 152 ALA C N 1
ATOM 7210 C CA . ALA C 1 152 ? -56.195 53.936 38.989 1.00 16.37 152 ALA C CA 1
ATOM 7211 C C . ALA C 1 152 ? -57.144 53.096 38.110 1.00 16.44 152 ALA C C 1
ATOM 7212 O O . ALA C 1 152 ? -58.337 53.033 38.390 1.00 17.23 152 ALA C O 1
ATOM 7214 N N . LEU C 1 153 ? -56.595 52.436 37.090 1.00 16.46 153 LEU C N 1
ATOM 7215 C CA . LEU C 1 153 ? -57.380 51.588 36.226 1.00 16.72 153 LEU C CA 1
ATOM 7216 C C . LEU C 1 153 ? -57.861 50.338 36.914 1.00 17.14 153 LEU C C 1
ATOM 7217 O O . LEU C 1 153 ? -58.992 49.942 36.701 1.00 17.94 153 LEU C O 1
ATOM 7222 N N . ALA C 1 154 ? -57.042 49.722 37.763 1.00 16.84 154 ALA C N 1
ATOM 7223 C CA . ALA C 1 154 ? -57.491 48.552 3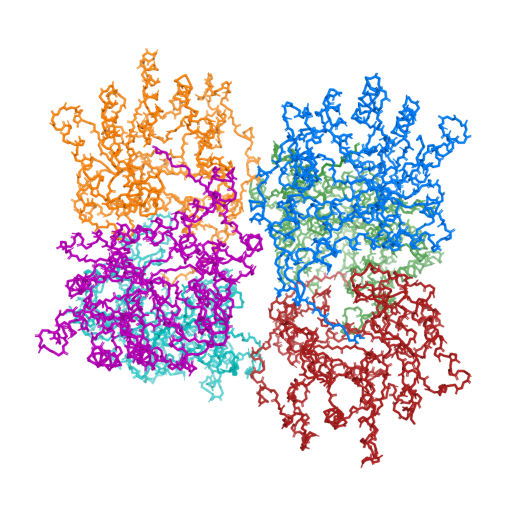8.521 1.00 16.09 154 ALA C CA 1
ATOM 7224 C C . ALA C 1 154 ? -58.636 48.907 39.479 1.00 16.14 154 ALA C C 1
ATOM 7225 O O . ALA C 1 154 ? -59.521 48.086 39.747 1.00 16.53 154 ALA C O 1
ATOM 7227 N N . GLN C 1 155 ? -58.580 50.125 40.016 1.00 16.40 155 GLN C N 1
ATOM 7228 C CA . GLN C 1 155 ? -59.623 50.687 40.874 1.00 16.30 155 GLN C CA 1
ATOM 7229 C C . GLN C 1 155 ? -60.910 51.090 40.122 1.00 16.34 155 GLN C C 1
ATOM 7230 O O . GLN C 1 155 ? -61.965 50.753 40.583 1.00 17.75 155 GLN C O 1
ATOM 7236 N N . GLU C 1 156 ? -60.832 51.782 38.984 1.00 15.83 156 GLU C N 1
ATOM 7237 C CA . GLU C 1 156 ? -62.043 52.119 38.212 1.00 15.67 156 GLU C CA 1
ATOM 7238 C C . GLU C 1 156 ? -62.679 50.862 37.614 1.00 15.82 156 GLU C C 1
ATOM 7239 O O . GLU C 1 156 ? -63.898 50.837 37.453 1.00 16.04 156 GLU C O 1
ATOM 7241 N N . PHE C 1 157 ? -61.899 49.818 37.302 1.00 15.55 157 PHE C N 1
ATOM 7242 C CA . PHE C 1 157 ? -62.457 48.624 36.605 1.00 15.86 157 PHE C CA 1
ATOM 7243 C C . PHE C 1 157 ? -62.093 47.296 37.313 1.00 16.22 157 PHE C C 1
ATOM 7244 O O . PHE C 1 157 ? -61.568 46.377 36.679 1.00 15.84 157 PHE C O 1
ATOM 7252 N N . PRO C 1 158 ? -62.421 47.163 38.603 1.00 16.86 158 PRO C N 1
ATOM 7253 C CA . PRO C 1 158 ? -61.988 45.994 39.372 1.00 17.50 158 PRO C CA 1
ATOM 7254 C C . PRO C 1 158 ? -62.697 44.725 38.942 1.00 18.44 158 PRO C C 1
ATOM 7255 O O . PRO C 1 158 ? -62.232 43.622 39.255 1.00 18.84 158 PRO C O 1
ATOM 7259 N N . ASP C 1 159 ? -63.815 44.866 38.236 1.00 19.21 159 ASP C N 1
ATOM 7260 C CA . ASP C 1 159 ? -64.557 43.719 37.688 1.00 20.53 159 ASP C CA 1
ATOM 7261 C C . ASP C 1 159 ? -63.898 43.077 36.441 1.00 18.80 159 ASP C C 1
ATOM 7262 O O . ASP C 1 159 ? -64.279 41.977 36.040 1.00 17.75 159 ASP C O 1
ATOM 7267 N N . ILE C 1 160 ? -62.938 43.787 35.852 1.00 17.34 160 ILE C N 1
ATOM 7268 C CA . ILE C 1 160 ? -62.245 43.371 34.650 1.00 18.10 160 ILE C CA 1
ATOM 7269 C C . ILE C 1 160 ? -60.772 43.097 34.938 1.00 19.11 160 ILE C C 1
ATOM 7270 O O . ILE C 1 160 ? -60.251 42.061 34.532 1.00 18.31 160 ILE C O 1
ATOM 7275 N N . VAL C 1 161 ? -60.101 44.060 35.571 1.00 19.84 161 VAL C N 1
ATOM 7276 C CA . VAL C 1 161 ? -58.678 43.980 35.823 1.00 20.07 161 VAL C CA 1
ATOM 7277 C C . VAL C 1 161 ? -58.422 42.982 36.944 1.00 20.43 161 VAL C C 1
ATOM 7278 O O . VAL C 1 161 ? -58.790 43.236 38.090 1.00 22.03 161 VAL C O 1
ATOM 7282 N N . LYS C 1 162 ? -57.771 41.868 36.616 1.00 19.44 162 LYS C N 1
ATOM 7283 C CA . LYS C 1 162 ? -57.436 40.825 37.594 1.00 19.48 162 LYS C CA 1
ATOM 7284 C C . LYS C 1 162 ? -55.964 40.655 37.915 1.00 18.55 162 LYS C C 1
ATOM 7285 O O . LYS C 1 162 ? -55.634 39.996 38.879 1.00 17.16 162 LYS C O 1
ATOM 7291 N N . VAL C 1 163 ? -55.092 41.286 37.126 1.00 18.72 163 VAL C N 1
ATOM 7292 C CA . VAL C 1 163 ? -53.649 41.199 37.312 1.00 18.05 163 VAL C CA 1
ATOM 7293 C C . VAL C 1 163 ? -53.012 42.531 36.911 1.00 17.61 163 VAL C C 1
ATOM 7294 O O . VAL C 1 163 ? -53.398 43.150 35.904 1.00 16.39 163 VAL C O 1
ATOM 7298 N N . ILE C 1 164 ? -52.004 42.943 37.687 1.00 16.73 164 ILE C N 1
ATOM 7299 C CA . ILE C 1 164 ? -51.068 43.939 37.233 1.00 16.08 164 ILE C CA 1
ATOM 7300 C C . ILE C 1 164 ? -49.715 43.284 37.057 1.00 14.64 164 ILE C C 1
ATOM 7301 O O . ILE C 1 164 ? -49.213 42.664 37.964 1.00 14.79 164 ILE C O 1
ATOM 7306 N N . ALA C 1 165 ? -49.118 43.497 35.897 1.00 13.78 165 ALA C N 1
ATOM 7307 C CA . ALA C 1 165 ? -47.774 43.072 35.603 1.00 13.38 165 ALA C CA 1
ATOM 7308 C C . ALA C 1 165 ? -46.847 44.276 35.631 1.00 13.17 165 ALA C C 1
ATOM 7309 O O . ALA C 1 165 ? -47.005 45.213 34.854 1.00 12.53 165 ALA C O 1
ATOM 7311 N N . VAL C 1 166 ? -45.837 44.196 36.490 1.00 13.58 166 VAL C N 1
ATOM 7312 C CA . VAL C 1 166 ? -44.787 45.211 36.598 1.00 13.79 166 VAL C CA 1
ATOM 7313 C C . VAL C 1 166 ? -43.661 44.886 35.628 1.00 13.18 166 VAL C C 1
ATOM 7314 O O . VAL C 1 166 ? -42.815 44.039 35.893 1.00 12.58 166 VAL C O 1
ATOM 7318 N N . GLY C 1 167 ? -43.699 45.544 34.475 1.00 13.17 167 GLY C N 1
ATOM 7319 C CA . GLY C 1 167 ? -42.696 45.376 33.449 1.00 13.00 167 GLY C CA 1
ATOM 7320 C C . GLY C 1 167 ? -43.040 44.339 32.389 1.00 13.13 167 GLY C C 1
ATOM 7321 O O . GLY C 1 167 ? -43.755 43.360 32.632 1.00 12.41 167 GLY C O 1
ATOM 7322 N N . ASN C 1 168 ? -42.465 44.552 31.207 1.00 13.51 168 ASN C N 1
ATOM 7323 C CA . ASN C 1 168 ? -42.498 43.566 30.141 1.00 13.93 168 ASN C CA 1
ATOM 7324 C C . ASN C 1 168 ? -41.106 43.333 29.550 1.00 14.09 168 ASN C C 1
ATOM 7325 O O . ASN C 1 168 ? -40.600 44.169 28.767 1.00 13.97 168 ASN C O 1
ATOM 7330 N N . GLU C 1 169 ? -40.503 42.197 29.920 1.00 14.13 169 GLU C N 1
ATOM 7331 C CA . GLU C 1 169 ? -39.139 41.877 29.544 1.00 14.95 169 GLU C CA 1
ATOM 7332 C C . GLU C 1 169 ? -38.177 42.962 30.035 1.00 15.09 169 GLU C C 1
ATOM 7333 O O . GLU C 1 169 ? -37.133 43.230 29.422 1.00 15.05 169 GLU C O 1
ATOM 7339 N N . ALA C 1 170 ? -38.523 43.562 31.166 1.00 14.83 170 ALA C N 1
ATOM 7340 C CA . ALA C 1 170 ? -37.779 44.696 31.645 1.00 15.06 170 ALA C CA 1
ATOM 7341 C C . ALA C 1 170 ? -36.493 44.342 32.363 1.00 15.11 170 ALA C C 1
ATOM 7342 O O . ALA C 1 170 ? -35.684 45.212 32.588 1.00 15.06 170 ALA C O 1
ATOM 7344 N N . MET C 1 171 ? -36.300 43.071 32.719 1.00 16.37 171 MET C N 1
ATOM 7345 C CA . MET C 1 171 ? -35.060 42.589 33.356 1.00 17.01 171 MET C CA 1
ATOM 7346 C C . MET C 1 171 ? -34.088 41.853 32.396 1.00 16.96 171 MET C C 1
ATOM 7347 O O . MET C 1 171 ? -32.928 41.616 32.757 1.00 17.21 171 MET C O 1
ATOM 7352 N N . VAL C 1 172 ? -34.532 41.492 31.191 1.00 16.20 172 VAL C N 1
ATOM 7353 C CA . VAL C 1 172 ? -33.705 40.669 30.300 1.00 15.50 172 VAL C CA 1
ATOM 7354 C C . VAL C 1 172 ? -32.570 41.516 29.760 1.00 14.52 172 VAL C C 1
ATOM 7355 O O . VAL C 1 172 ? -32.783 42.625 29.296 1.00 13.86 172 VAL C O 1
ATOM 7359 N N . LYS C 1 173 ? -31.349 41.004 29.873 1.00 14.53 173 LYS C N 1
ATOM 7360 C CA . LYS C 1 173 ? -30.140 41.821 29.656 1.00 14.69 173 LYS C CA 1
ATOM 7361 C C . LYS C 1 173 ? -29.918 42.232 28.198 1.00 14.69 173 LYS C C 1
ATOM 7362 O O . LYS C 1 173 ? -29.162 43.147 27.933 1.00 13.17 173 LYS C O 1
ATOM 7368 N N . TRP C 1 174 ? -30.576 41.536 27.262 1.00 15.24 174 TRP C N 1
ATOM 7369 C CA . TRP C 1 174 ? -30.544 41.901 25.846 1.00 15.14 174 TRP C CA 1
ATOM 7370 C C . TRP C 1 174 ? -31.561 42.976 25.439 1.00 15.45 174 TRP C C 1
ATOM 7371 O O . TRP C 1 174 ? -31.545 43.413 24.316 1.00 15.87 174 TRP C O 1
ATOM 7382 N N . ALA C 1 175 ? -32.474 43.395 26.317 1.00 16.33 175 ALA C N 1
ATOM 7383 C CA . ALA C 1 175 ? -33.441 44.485 25.985 1.00 14.83 175 ALA C CA 1
ATOM 7384 C C . ALA C 1 175 ? -32.739 45.812 26.167 1.00 14.88 175 ALA C C 1
ATOM 7385 O O . ALA C 1 175 ? -33.021 46.596 27.092 1.00 14.94 175 ALA C O 1
ATOM 7387 N N . ALA C 1 176 ? -31.788 46.049 25.263 1.00 15.17 176 ALA C N 1
ATOM 7388 C CA . ALA C 1 176 ? -30.796 47.141 25.363 1.00 14.73 176 ALA C CA 1
ATOM 7389 C C . ALA C 1 176 ? -31.409 48.527 25.488 1.00 15.01 176 ALA C C 1
ATOM 7390 O O . ALA C 1 176 ? -30.804 49.413 26.081 1.00 15.76 176 ALA C O 1
ATOM 7392 N N . SER C 1 177 ? -32.589 48.725 24.922 1.00 14.76 177 SER C N 1
ATOM 7393 C CA . SER C 1 177 ? -33.202 50.037 24.968 1.00 14.95 177 SER C CA 1
ATOM 7394 C C . SER C 1 177 ? -33.708 50.495 26.328 1.00 14.47 177 SER C C 1
ATOM 7395 O O . SER C 1 177 ? -33.887 51.678 26.502 1.00 14.48 177 SER C O 1
ATOM 7398 N N . TYR C 1 178 ? -34.006 49.574 27.251 1.00 14.00 178 TYR C N 1
ATOM 7399 C CA . TYR C 1 178 ? -34.708 49.962 28.471 1.00 14.19 178 TYR C CA 1
ATOM 7400 C C . TYR C 1 178 ? -34.536 49.111 29.747 1.00 15.04 178 TYR C C 1
ATOM 7401 O O . TYR C 1 178 ? -35.144 49.448 30.771 1.00 15.16 178 TYR C O 1
ATOM 7410 N N . PHE C 1 179 ? -33.725 48.058 29.729 1.00 15.02 179 PHE C N 1
ATOM 7411 C CA . PHE C 1 179 ? -33.789 47.086 30.815 1.00 15.50 179 PHE C CA 1
ATOM 7412 C C . PHE C 1 179 ? -33.315 47.656 32.147 1.00 14.41 179 PHE C C 1
ATOM 7413 O O . PHE C 1 179 ? -32.559 48.587 32.192 1.00 13.47 179 PHE C O 1
ATOM 7421 N N . VAL C 1 180 ? -33.841 47.080 33.207 1.00 14.55 180 VAL C N 1
ATOM 7422 C CA . VAL C 1 180 ? -33.560 47.481 34.565 1.00 14.59 180 VAL C CA 1
ATOM 7423 C C . VAL C 1 180 ? -33.079 46.269 35.353 1.00 14.32 180 VAL C C 1
ATOM 7424 O O . VAL C 1 180 ? -33.204 45.098 34.929 1.00 14.00 180 VAL C O 1
ATOM 7428 N N . GLN C 1 181 ? -32.567 46.560 36.530 1.00 14.14 181 GLN C N 1
ATOM 7429 C CA . GLN C 1 181 ? -32.201 45.509 37.467 1.00 14.30 181 GLN C CA 1
ATOM 7430 C C . GLN C 1 181 ? -33.444 44.975 38.190 1.00 13.71 181 GLN C C 1
ATOM 7431 O O . GLN C 1 181 ? -34.442 45.678 38.322 1.00 12.85 181 GLN C O 1
ATOM 7437 N N . PRO C 1 182 ? -33.378 43.740 38.711 1.00 14.05 182 PRO C N 1
ATOM 7438 C CA . PRO C 1 182 ? -34.524 43.209 39.438 1.00 13.77 182 PRO C CA 1
ATOM 7439 C C . PRO C 1 182 ? -34.922 44.021 40.673 1.00 14.56 182 PRO C C 1
ATOM 7440 O O . PRO C 1 182 ? -36.103 43.992 41.032 1.00 14.44 182 PRO C O 1
ATOM 7444 N N . ALA C 1 183 ? -33.990 44.757 41.295 1.00 14.79 183 ALA C N 1
ATOM 7445 C CA . ALA C 1 183 ? -34.347 45.664 42.411 1.00 16.87 183 ALA C CA 1
ATOM 7446 C C . ALA C 1 183 ? -35.485 46.665 42.079 1.00 17.72 183 ALA C C 1
ATOM 7447 O O . ALA C 1 183 ? -36.341 46.943 42.922 1.00 19.83 183 ALA C O 1
ATOM 7449 N N . VAL C 1 184 ? -35.494 47.153 40.863 1.00 16.94 184 VAL C N 1
ATOM 7450 C CA . VAL C 1 184 ? -36.545 48.047 40.403 1.00 17.30 184 VAL C CA 1
ATOM 7451 C C . VAL C 1 184 ? -37.879 47.351 40.244 1.00 17.56 184 VAL C C 1
ATOM 7452 O O . VAL C 1 184 ? -38.887 47.889 40.644 1.00 17.57 184 VAL C O 1
ATOM 7456 N N . ILE C 1 185 ? -37.915 46.170 39.678 1.00 18.12 185 ILE C N 1
ATOM 7457 C CA . ILE C 1 185 ? -39.203 45.477 39.629 1.00 19.29 185 ILE C CA 1
ATOM 7458 C C . ILE C 1 185 ? -39.724 45.149 41.019 1.00 19.30 185 ILE C C 1
ATOM 7459 O O . ILE C 1 185 ? -40.906 45.327 41.288 1.00 20.24 185 ILE C O 1
ATOM 7464 N N . LEU C 1 186 ? -38.836 44.661 41.886 1.00 20.10 186 LEU C N 1
ATOM 7465 C CA . LEU C 1 186 ? -39.149 44.354 43.299 1.00 18.69 186 LEU C CA 1
ATOM 7466 C C . LEU C 1 186 ? -39.749 45.552 44.018 1.00 18.04 186 LEU C C 1
ATOM 7467 O O . LEU C 1 186 ? -40.751 45.431 44.711 1.00 17.81 186 LEU C O 1
ATOM 7472 N N . LYS C 1 187 ? -39.127 46.703 43.834 1.00 18.49 187 LYS C N 1
ATOM 7473 C CA . LYS C 1 187 ? -39.630 47.953 44.400 1.00 20.18 187 LYS C CA 1
ATOM 7474 C C . LYS C 1 187 ? -41.119 48.176 44.075 1.00 19.19 187 LYS C C 1
ATOM 7475 O O . LYS C 1 187 ? -41.926 48.402 44.980 1.00 19.67 187 LYS C O 1
ATOM 7481 N N . TRP C 1 188 ? -41.473 48.073 42.805 1.00 17.52 188 TRP C N 1
ATOM 7482 C CA . TRP C 1 188 ? -42.852 48.324 42.395 1.00 17.35 188 TRP C CA 1
ATOM 7483 C C . TRP C 1 188 ? -43.820 47.188 42.673 1.00 15.76 188 TRP C C 1
ATOM 7484 O O . TRP C 1 188 ? -44.965 47.422 43.014 1.00 15.67 188 TRP C O 1
ATOM 7495 N N . VAL C 1 189 ? -43.362 45.973 42.581 1.00 15.43 189 VAL C N 1
ATOM 7496 C CA . VAL C 1 189 ? -44.193 44.867 43.015 1.00 15.68 189 VAL C CA 1
ATOM 7497 C C . VAL C 1 189 ? -44.507 45.056 44.498 1.00 16.22 189 VAL C C 1
ATOM 7498 O O . VAL C 1 189 ? -45.662 44.931 44.908 1.00 16.51 189 VAL C O 1
ATOM 7502 N N . ASN C 1 190 ? -43.494 45.373 45.302 1.00 15.84 190 ASN C N 1
ATOM 7503 C CA . ASN C 1 190 ? -43.727 45.590 46.750 1.00 16.56 190 ASN C CA 1
ATOM 7504 C C . ASN C 1 190 ? -44.680 46.736 47.024 1.00 15.42 190 ASN C C 1
ATOM 7505 O O . ASN C 1 190 ? -45.503 46.655 47.922 1.00 15.21 190 ASN C O 1
ATOM 7510 N N . HIS C 1 191 ? -44.533 47.823 46.269 1.00 15.63 191 HIS C N 1
ATOM 7511 C CA . HIS C 1 191 ? -45.462 48.967 46.347 1.00 15.17 191 HIS C CA 1
ATOM 7512 C C . HIS C 1 191 ? -46.910 48.550 46.137 1.00 14.94 191 HIS C C 1
ATOM 7513 O O . HIS C 1 191 ? -47.786 48.902 46.919 1.00 14.10 191 HIS C O 1
ATOM 7520 N N . LEU C 1 192 ? -47.132 47.717 45.119 1.00 15.46 192 LEU C N 1
ATOM 7521 C CA . LEU C 1 192 ? -48.456 47.201 44.807 1.00 15.39 192 LEU C CA 1
ATOM 7522 C C . LEU C 1 192 ? -48.975 46.218 45.865 1.00 15.65 192 LEU C C 1
ATOM 7523 O O . LEU C 1 192 ? -50.172 46.255 46.200 1.00 15.55 192 LEU C O 1
ATOM 7528 N N . GLN C 1 193 ? -48.112 45.346 46.383 1.00 15.55 193 GLN C N 1
ATOM 7529 C CA . GLN C 1 193 ? -48.530 44.425 47.443 1.00 16.39 193 GLN C CA 1
ATOM 7530 C C . GLN C 1 193 ? -48.899 45.172 48.723 1.00 18.10 193 GLN C C 1
ATOM 7531 O O . GLN C 1 193 ? -49.778 44.733 49.466 1.00 18.64 193 GLN C O 1
ATOM 7537 N N . ALA C 1 194 ? -48.222 46.295 48.967 1.00 19.29 194 ALA C N 1
ATOM 7538 C CA . ALA C 1 194 ? -48.488 47.161 50.119 1.00 20.04 194 ALA C CA 1
ATOM 7539 C C . ALA C 1 194 ? -49.820 47.885 49.984 1.00 21.20 194 ALA C C 1
ATOM 7540 O O . ALA C 1 194 ? -50.563 47.984 50.968 1.00 24.99 194 ALA C O 1
ATOM 7542 N N . LEU C 1 195 ? -50.118 48.407 48.794 1.00 21.80 195 LEU C N 1
ATOM 7543 C CA . LEU C 1 195 ? -51.452 48.968 48.519 1.00 21.74 195 LEU C CA 1
ATOM 7544 C C . LEU C 1 195 ? -52.560 47.957 48.733 1.00 21.51 195 LEU C C 1
ATOM 7545 O O . LEU C 1 195 ? -53.640 48.335 49.160 1.00 21.80 195 LEU C O 1
ATOM 7550 N N . LYS C 1 196 ? -52.322 46.692 48.416 1.00 22.64 196 LYS C N 1
ATOM 7551 C CA . LYS C 1 196 ? -53.333 45.659 48.687 1.00 24.55 196 LYS C CA 1
ATOM 7552 C C . LYS C 1 196 ? -53.521 45.420 50.183 1.00 26.78 196 LYS C C 1
ATOM 7553 O O . LYS C 1 196 ? -54.669 45.329 50.657 1.00 28.80 196 LYS C O 1
ATOM 7559 N N . LYS C 1 197 ? -52.404 45.280 50.904 1.00 29.14 197 LYS C N 1
ATOM 7560 C CA . LYS C 1 197 ? -52.391 45.131 52.379 1.00 31.04 197 LYS C CA 1
ATOM 7561 C C . LYS C 1 197 ? -53.150 46.228 53.093 1.00 27.22 197 LYS C C 1
ATOM 7562 O O . LYS C 1 197 ? -53.955 45.963 54.003 1.00 28.38 197 LYS C O 1
ATOM 7568 N N . LYS C 1 198 ? -52.941 47.451 52.646 1.00 25.10 198 LYS C N 1
ATOM 7569 C CA . LYS C 1 198 ? -53.558 48.591 53.293 1.00 24.99 198 LYS C CA 1
ATOM 7570 C C . LYS C 1 198 ? -54.992 48.858 52.797 1.00 22.81 198 LYS C C 1
ATOM 7571 O O . LYS C 1 198 ? -55.603 49.792 53.264 1.00 22.90 198 LYS C O 1
ATOM 7577 N N . GLY C 1 199 ? -55.505 48.078 51.840 1.00 21.32 199 GLY C N 1
ATOM 7578 C CA . GLY C 1 199 ? -56.898 48.166 51.379 1.00 21.46 199 GLY C CA 1
ATOM 7579 C C . GLY C 1 199 ? -57.221 49.020 50.155 1.00 21.71 199 GLY C C 1
ATOM 7580 O O . GLY C 1 199 ? -58.381 49.097 49.766 1.00 21.02 199 GLY C O 1
ATOM 7581 N N . ASP C 1 200 ? -56.216 49.655 49.531 1.00 24.08 200 ASP C N 1
ATOM 7582 C CA . ASP C 1 200 ? -56.434 50.495 48.317 1.00 25.65 200 ASP C CA 1
ATOM 7583 C C . ASP C 1 200 ? -56.639 49.670 47.048 1.00 24.15 200 ASP C C 1
ATOM 7584 O O . ASP C 1 200 ? -57.110 50.197 46.017 1.00 24.00 200 ASP C O 1
ATOM 7589 N N . LEU C 1 201 ? -56.285 48.387 47.107 1.00 22.89 201 LEU C N 1
ATOM 7590 C CA . LEU C 1 201 ? -56.535 47.443 46.007 1.00 21.32 201 LEU C CA 1
ATOM 7591 C C . LEU C 1 201 ? -57.056 46.181 46.620 1.00 20.75 201 LEU C C 1
ATOM 7592 O O . LEU C 1 201 ? -56.759 45.893 47.769 1.00 18.83 201 LEU C O 1
ATOM 7597 N N . SER C 1 202 ? -57.853 45.449 45.845 1.00 20.92 202 SER C N 1
ATOM 7598 C CA . SER C 1 202 ? -58.452 44.198 46.300 1.00 19.80 202 SER C CA 1
ATOM 7599 C C . SER C 1 202 ? -57.383 43.216 46.717 1.00 19.74 202 SER C C 1
ATOM 7600 O O . SER C 1 202 ? -56.327 43.157 46.107 1.00 20.47 202 SER C O 1
ATOM 7603 N N . LYS C 1 203 ? -57.634 42.461 47.782 1.00 21.63 203 LYS C N 1
ATOM 7604 C CA . LYS C 1 203 ? -56.687 41.424 48.265 1.00 21.24 203 LYS C CA 1
ATOM 7605 C C . LYS C 1 203 ? -56.557 40.265 47.272 1.00 21.57 203 LYS C C 1
ATOM 7606 O O . LYS C 1 203 ? -55.557 39.559 47.303 1.00 22.79 203 LYS C O 1
ATOM 7608 N N . ASP C 1 204 ? -57.528 40.113 46.366 1.00 21.57 204 ASP C N 1
ATOM 7609 C CA . ASP C 1 204 ? -57.480 39.100 45.302 1.00 21.26 204 ASP C CA 1
ATOM 7610 C C . ASP C 1 204 ? -56.796 39.476 43.977 1.00 18.98 204 ASP C C 1
ATOM 7611 O O . ASP C 1 204 ? -56.701 38.640 43.068 1.00 18.60 204 ASP C O 1
ATOM 7616 N N . LEU C 1 205 ? -56.393 40.737 43.850 1.00 17.85 205 LEU C N 1
ATOM 7617 C CA . LEU C 1 205 ? -55.680 41.214 42.693 1.00 17.46 205 LEU C CA 1
ATOM 7618 C C . LEU C 1 205 ? -54.293 40.609 42.740 1.00 17.77 205 LEU C C 1
ATOM 7619 O O . LEU C 1 205 ? -53.573 40.785 43.717 1.00 17.07 205 LEU C O 1
ATOM 7624 N N . TRP C 1 206 ? -53.894 39.943 41.659 1.00 17.88 206 TRP C N 1
ATOM 7625 C CA . TRP C 1 206 ? -52.583 39.310 41.589 1.00 18.25 206 TRP C CA 1
ATOM 7626 C C . TRP C 1 206 ? -51.523 40.213 40.935 1.00 18.18 206 TRP C C 1
ATOM 7627 O O . TRP C 1 206 ? -51.809 40.950 39.984 1.00 19.09 206 TRP C O 1
ATOM 7638 N N . ILE C 1 207 ? -50.314 40.193 41.478 1.00 17.56 207 ILE C N 1
ATOM 7639 C CA . ILE C 1 207 ? -49.224 41.018 40.980 1.00 17.57 207 ILE C CA 1
ATOM 7640 C C . ILE C 1 207 ? -48.150 40.102 40.424 1.00 17.87 207 ILE C C 1
ATOM 7641 O O . ILE C 1 207 ? -47.826 39.081 41.037 1.00 18.40 207 ILE C O 1
ATOM 7646 N N . THR C 1 208 ? -47.566 40.489 39.296 1.00 17.66 208 THR C N 1
ATOM 7647 C CA . THR C 1 208 ? -46.494 39.717 38.677 1.00 16.99 208 THR C CA 1
ATOM 7648 C C . THR C 1 208 ? -45.540 40.647 37.945 1.00 16.15 208 THR C C 1
ATOM 7649 O O . THR C 1 208 ? -45.669 41.871 38.035 1.00 16.31 208 THR C O 1
ATOM 7653 N N . SER C 1 209 ? -44.549 40.051 37.291 1.00 14.85 209 SER C N 1
ATOM 7654 C CA . SER C 1 209 ? -43.755 40.718 36.258 1.00 14.99 209 SER C CA 1
ATOM 7655 C C . SER C 1 209 ? -43.699 39.770 35.074 1.00 15.61 209 SER C C 1
ATOM 7656 O O . SER C 1 209 ? -43.620 38.567 35.276 1.00 15.99 209 SER C O 1
ATOM 7659 N N . SER C 1 210 ? -43.797 40.289 33.850 1.00 15.16 210 SER C N 1
ATOM 7660 C CA . SER C 1 210 ? -43.823 39.410 32.686 1.00 14.93 210 SER C CA 1
ATOM 7661 C C . SER C 1 210 ? -42.481 39.511 32.008 1.00 15.16 210 SER C C 1
ATOM 7662 O O . SER C 1 210 ? -42.053 40.602 31.632 1.00 15.50 210 SER C O 1
ATOM 7665 N N . ASP C 1 211 ? -41.776 38.390 31.936 1.00 15.40 211 ASP C N 1
ATOM 7666 C CA . ASP C 1 211 ? -40.389 38.435 31.533 1.00 16.07 211 ASP C CA 1
ATOM 7667 C C . ASP C 1 211 ? -39.924 37.125 30.923 1.00 15.92 211 ASP C C 1
ATOM 7668 O O . ASP C 1 211 ? -40.562 36.079 31.067 1.00 14.81 211 ASP C O 1
ATOM 7673 N N . ASN C 1 212 ? -38.801 37.232 30.217 1.00 15.61 212 ASN C N 1
ATOM 7674 C CA . ASN C 1 212 ? -38.106 36.088 29.644 1.00 15.97 212 ASN C CA 1
ATOM 7675 C C . ASN C 1 212 ? -37.728 35.033 30.696 1.00 15.12 212 ASN C C 1
ATOM 7676 O O . ASN C 1 212 ? -37.374 35.363 31.808 1.00 13.80 212 ASN C O 1
ATOM 7681 N N . PHE C 1 213 ? -37.755 33.770 30.288 1.00 15.14 213 PHE C N 1
ATOM 7682 C CA . PHE C 1 213 ? -37.406 32.658 31.175 1.00 14.82 213 PHE C CA 1
ATOM 7683 C C . PHE C 1 213 ? -36.099 32.868 31.900 1.00 15.00 213 PHE C C 1
ATOM 7684 O O . PHE C 1 213 ? -35.956 32.494 33.049 1.00 14.75 213 PHE C O 1
ATOM 7692 N N . ALA C 1 214 ? -35.131 33.447 31.207 1.00 16.59 214 ALA C N 1
ATOM 7693 C CA . ALA C 1 214 ? -33.794 33.675 31.782 1.00 17.68 214 ALA C CA 1
ATOM 7694 C C . ALA C 1 214 ? -33.812 34.738 32.898 1.00 17.65 214 ALA C C 1
ATOM 7695 O O . ALA C 1 214 ? -33.124 34.585 33.906 1.00 22.08 214 ALA C O 1
ATOM 7697 N N . SER C 1 215 ? -34.634 35.759 32.738 1.00 16.44 215 SER C N 1
ATOM 7698 C CA . SER C 1 215 ? -34.828 36.765 33.772 1.00 16.61 215 SER C CA 1
ATOM 7699 C C . SER C 1 215 ? -35.416 36.210 35.058 1.00 15.66 215 SER C C 1
ATOM 7700 O O . SER C 1 215 ? -35.116 36.708 36.144 1.00 14.12 215 SER C O 1
ATOM 7703 N N . TRP C 1 216 ? -36.232 35.165 34.928 1.00 15.66 216 TRP C N 1
ATOM 7704 C CA . TRP C 1 216 ? -36.789 34.478 36.072 1.00 16.16 216 TRP C CA 1
ATOM 7705 C C . TRP C 1 216 ? -35.883 33.376 36.606 1.00 16.66 216 TRP C C 1
ATOM 7706 O O . TRP C 1 216 ? -36.326 32.588 37.439 1.00 17.21 216 TRP C O 1
ATOM 7717 N N . GLY C 1 217 ? -34.628 33.325 36.164 1.00 17.16 217 GLY C N 1
ATOM 7718 C CA . GLY C 1 217 ? -33.667 32.382 36.688 1.00 18.33 217 GLY C CA 1
ATOM 7719 C C . GLY C 1 217 ? -33.507 31.073 35.958 1.00 19.26 217 GLY C C 1
ATOM 7720 O O . GLY C 1 217 ? -32.773 30.220 36.437 1.00 20.05 217 GLY C O 1
ATOM 7721 N N . GLY C 1 218 ? -34.170 30.885 34.814 1.00 19.41 218 GLY C N 1
ATOM 7722 C CA . GLY C 1 218 ? -34.107 29.606 34.115 1.00 18.96 218 GLY C CA 1
ATOM 7723 C C . GLY C 1 218 ? -32.995 29.459 33.083 1.00 19.79 218 GLY C C 1
ATOM 7724 O O . GLY C 1 218 ? -33.027 28.528 32.306 1.00 21.60 218 GLY C O 1
ATOM 7725 N N . GLY C 1 219 ? -32.035 30.379 33.045 1.00 20.93 219 GLY C N 1
ATOM 7726 C CA . GLY C 1 219 ? -30.990 30.387 32.031 1.00 19.78 219 GLY C CA 1
ATOM 7727 C C . GLY C 1 219 ? -29.650 30.760 32.667 1.00 20.41 219 GLY C C 1
ATOM 7728 O O . GLY C 1 219 ? -29.228 30.133 33.642 1.00 20.76 219 GLY C O 1
ATOM 7729 N N . ASP C 1 220 ? -28.943 31.715 32.097 1.00 20.21 220 ASP C N 1
ATOM 7730 C CA . ASP C 1 220 ? -27.598 32.091 32.591 1.00 22.34 220 ASP C CA 1
ATOM 7731 C C . ASP C 1 220 ? -27.658 32.420 34.087 1.00 21.54 220 ASP C C 1
ATOM 7732 O O . ASP C 1 220 ? -28.526 33.188 34.502 1.00 22.17 220 ASP C O 1
ATOM 7737 N N . PRO C 1 221 ? -26.752 31.848 34.896 1.00 21.41 221 PRO C N 1
ATOM 7738 C CA . PRO C 1 221 ? -26.793 32.104 36.351 1.00 20.39 221 PRO C CA 1
ATOM 7739 C C . PRO C 1 221 ? -26.337 33.500 36.811 1.00 19.50 221 PRO C C 1
ATOM 7740 O O . PRO C 1 221 ? -26.537 33.845 37.969 1.00 18.87 221 PRO C O 1
ATOM 7744 N N . GLN C 1 222 ? -25.799 34.297 35.906 1.00 19.24 222 GLN C N 1
ATOM 7745 C CA . GLN C 1 222 ? -25.633 35.723 36.111 1.00 20.25 222 GLN C CA 1
ATOM 7746 C C . GLN C 1 222 ? -26.871 36.420 36.690 1.00 20.83 222 GLN C C 1
ATOM 7747 O O . GLN C 1 222 ? -26.751 37.371 37.476 1.00 23.76 222 GLN C O 1
ATOM 7753 N N . TYR C 1 223 ? -28.054 35.973 36.279 1.00 19.66 223 TYR C N 1
ATOM 7754 C CA . TYR C 1 223 ? -29.307 36.472 36.813 1.00 19.11 223 TYR C CA 1
ATOM 7755 C C . TYR C 1 223 ? -29.574 36.088 38.288 1.00 18.79 223 TYR C C 1
ATOM 7756 O O . TYR C 1 223 ? -30.359 36.763 38.969 1.00 17.06 223 TYR C O 1
ATOM 7765 N N . HIS C 1 224 ? -28.955 35.017 38.782 1.00 19.97 224 HIS C N 1
ATOM 7766 C CA . HIS C 1 224 ? -29.233 34.499 40.154 1.00 20.87 224 HIS C CA 1
ATOM 7767 C C . HIS C 1 224 ? -28.696 35.370 41.294 1.00 21.08 224 HIS C C 1
ATOM 7768 O O . HIS C 1 224 ? -27.770 35.012 41.954 1.00 20.24 224 HIS C O 1
ATOM 7775 N N . VAL C 1 225 ? -29.348 36.505 41.527 1.00 23.84 225 VAL C N 1
ATOM 7776 C CA . VAL C 1 225 ? -28.943 37.518 42.490 1.00 23.60 225 VAL C CA 1
ATOM 7777 C C . VAL C 1 225 ? -29.976 37.570 43.610 1.00 23.05 225 VAL C C 1
ATOM 7778 O O . VAL C 1 225 ? -31.104 37.092 43.424 1.00 22.46 225 VAL C O 1
ATOM 7782 N N . GLU C 1 226 ? -29.585 38.106 44.776 1.00 22.94 226 GLU C N 1
ATOM 7783 C CA . GLU C 1 226 ? -30.514 38.204 45.932 1.00 23.56 226 GLU C CA 1
ATOM 7784 C C . GLU C 1 226 ? -31.817 38.913 45.530 1.00 23.71 226 GLU C C 1
ATOM 7785 O O . GLU C 1 226 ? -32.876 38.405 45.862 1.00 23.41 226 GLU C O 1
ATOM 7787 N N . ASP C 1 227 ? -31.741 40.031 44.799 1.00 22.89 227 ASP C N 1
ATOM 7788 C CA . ASP C 1 227 ? -32.948 40.782 44.449 1.00 23.19 227 ASP C CA 1
ATOM 7789 C C . ASP C 1 227 ? -33.957 39.986 43.653 1.00 22.20 227 ASP C C 1
ATOM 7790 O O . ASP C 1 227 ? -35.154 40.170 43.835 1.00 22.84 227 ASP C O 1
ATOM 7795 N N . LEU C 1 228 ? -33.492 39.072 42.799 1.00 21.48 228 LEU C N 1
ATOM 7796 C CA . LEU C 1 228 ? -34.393 38.190 42.061 1.00 20.57 228 LEU C CA 1
ATOM 7797 C C . LEU C 1 228 ? -35.090 37.222 42.984 1.00 20.83 228 LEU C C 1
ATOM 7798 O O . LEU C 1 228 ? -36.277 36.944 42.804 1.00 24.10 228 LEU C O 1
ATOM 7803 N N . THR C 1 229 ? -34.365 36.654 43.936 1.00 19.92 229 THR C N 1
ATOM 7804 C CA . THR C 1 229 ? -34.987 35.766 44.913 1.00 19.62 229 THR C CA 1
ATOM 7805 C C . THR C 1 229 ? -36.134 36.499 45.644 1.00 21.20 229 THR C C 1
ATOM 7806 O O . THR C 1 229 ? -37.220 35.929 45.812 1.00 21.41 229 THR C O 1
ATOM 7810 N N . LYS C 1 230 ? -35.893 37.743 46.078 1.00 22.63 230 LYS C N 1
ATOM 7811 C CA . LYS C 1 230 ? -36.906 38.527 46.795 1.00 23.75 230 LYS C CA 1
ATOM 7812 C C . LYS C 1 230 ? -38.107 38.832 45.895 1.00 23.60 230 LYS C C 1
ATOM 7813 O O . LYS C 1 230 ? -39.252 38.844 46.382 1.00 25.09 230 LYS C O 1
ATOM 7819 N N . LEU C 1 231 ? -37.846 39.105 44.609 1.00 20.49 231 LEU C N 1
ATOM 7820 C CA . LEU C 1 231 ? -38.899 39.325 43.652 1.00 19.10 231 LEU C CA 1
ATOM 7821 C C . LEU C 1 231 ? -39.772 38.082 43.473 1.00 20.30 231 LEU C C 1
ATOM 7822 O O . LEU C 1 231 ? -41.008 38.181 43.411 1.00 21.27 231 LEU C O 1
ATOM 7827 N N . ILE C 1 232 ? -39.145 36.915 43.381 1.00 21.13 232 ILE C N 1
ATOM 7828 C CA . ILE C 1 232 ? -39.880 35.643 43.284 1.00 21.27 232 ILE C CA 1
ATOM 7829 C C . ILE C 1 232 ? -40.754 35.398 44.511 1.00 20.88 232 ILE C C 1
ATOM 7830 O O . ILE C 1 232 ? -41.855 34.904 44.364 1.00 19.52 232 ILE C O 1
ATOM 7835 N N . GLU C 1 233 ? -40.276 35.792 45.687 1.00 22.81 233 GLU C N 1
ATOM 7836 C CA . GLU C 1 233 ? -41.127 35.834 46.895 1.00 27.11 233 GLU C CA 1
ATOM 7837 C C . GLU C 1 233 ? -42.276 36.826 46.846 1.00 24.24 233 GLU C C 1
ATOM 7838 O O . GLU C 1 233 ? -43.334 36.508 47.314 1.00 23.12 233 GLU C O 1
ATOM 7844 N N . ALA C 1 234 ? -42.038 38.029 46.341 1.00 22.22 234 ALA C N 1
ATOM 7845 C CA . ALA C 1 234 ? -43.028 39.099 46.388 1.00 20.79 234 ALA C CA 1
ATOM 7846 C C . ALA C 1 234 ? -44.201 38.938 45.420 1.00 19.48 234 ALA C C 1
ATOM 7847 O O . ALA C 1 234 ? -45.309 39.299 45.779 1.00 19.45 234 ALA C O 1
ATOM 7849 N N . VAL C 1 235 ? -43.972 38.374 44.241 1.00 17.98 235 VAL C N 1
ATOM 7850 C CA . VAL C 1 235 ? -45.054 38.224 43.250 1.00 18.19 235 VAL C CA 1
ATOM 7851 C C . VAL C 1 235 ? -46.065 37.161 43.640 1.00 17.26 235 VAL C C 1
ATOM 7852 O O . VAL C 1 235 ? -45.749 36.262 44.403 1.00 17.11 235 VAL C O 1
ATOM 7856 N N . ASP C 1 236 ? -47.279 37.273 43.131 1.00 16.45 236 ASP C N 1
ATOM 7857 C CA . ASP C 1 236 ? -48.287 36.230 43.352 1.00 17.52 236 ASP C CA 1
ATOM 7858 C C . ASP C 1 236 ? -48.055 35.036 42.415 1.00 18.50 236 ASP C C 1
ATOM 7859 O O . ASP C 1 236 ? -48.317 33.900 42.812 1.00 18.02 236 ASP C O 1
ATOM 7864 N N . TYR C 1 237 ? -47.534 35.298 41.210 1.00 18.40 237 TYR C N 1
ATOM 7865 C CA . TYR C 1 237 ? -47.098 34.245 40.296 1.00 18.54 237 TYR C CA 1
ATOM 7866 C C . TYR C 1 237 ? -46.017 34.766 39.342 1.00 17.38 237 TYR C C 1
ATOM 7867 O O . TYR C 1 237 ? -45.736 35.964 39.315 1.00 16.74 237 TYR C O 1
ATOM 7876 N N . LEU C 1 238 ? -45.416 33.854 38.583 1.00 16.94 238 LEU C N 1
ATOM 7877 C CA . LEU C 1 238 ? -44.385 34.184 37.580 1.00 17.72 238 LEU C CA 1
ATOM 7878 C C . LEU C 1 238 ? -44.944 34.096 36.163 1.00 16.57 238 LEU C C 1
ATOM 7879 O O . LEU C 1 238 ? -45.466 33.061 35.780 1.00 16.65 238 LEU C O 1
ATOM 7884 N N . SER C 1 239 ? -44.860 35.194 35.414 1.00 16.65 239 SER C N 1
ATOM 7885 C CA . SER C 1 239 ? -45.313 35.265 34.022 1.00 16.56 239 SER C CA 1
ATOM 7886 C C . SER C 1 239 ? -44.059 35.142 33.134 1.00 16.94 239 SER C C 1
ATOM 7887 O O . SER C 1 239 ? -43.222 36.046 33.070 1.00 16.86 239 SER C O 1
ATOM 7890 N N . VAL C 1 240 ? -43.945 33.999 32.459 1.00 16.12 240 VAL C N 1
ATOM 7891 C CA . VAL C 1 240 ? -42.711 33.577 31.820 1.00 15.04 240 VAL C CA 1
ATOM 7892 C C . VAL C 1 240 ? -42.866 33.608 30.315 1.00 15.25 240 VAL C C 1
ATOM 7893 O O . VAL C 1 240 ? -43.872 33.100 29.792 1.00 15.36 240 VAL C O 1
ATOM 7897 N N . HIS C 1 241 ? -41.870 34.167 29.622 1.00 16.21 241 HIS C N 1
ATOM 7898 C CA . HIS C 1 241 ? -41.851 34.171 28.150 1.00 17.63 241 HIS C CA 1
ATOM 7899 C C . HIS C 1 241 ? -40.833 33.198 27.594 1.00 16.68 241 HIS C C 1
ATOM 7900 O O . HIS C 1 241 ? -39.725 33.088 28.124 1.00 16.14 241 HIS C O 1
ATOM 7907 N N . THR C 1 242 ? -41.206 32.527 26.500 1.00 15.92 242 THR C N 1
ATOM 7908 C CA . THR C 1 242 ? -40.313 31.609 25.803 1.00 14.69 242 THR C CA 1
ATOM 7909 C C . THR C 1 242 ? -40.643 31.657 24.332 1.00 14.66 242 THR C C 1
ATOM 7910 O O . THR C 1 242 ? -41.803 31.554 23.956 1.00 15.06 242 THR C O 1
ATOM 7914 N N . TYR C 1 243 ? -39.614 31.717 23.499 1.00 14.92 243 TYR C N 1
ATOM 7915 C CA . TYR C 1 243 ? -39.768 31.912 22.057 1.00 15.70 243 TYR C CA 1
ATOM 7916 C C . TYR C 1 243 ? -38.890 30.983 21.182 1.00 16.17 243 TYR C C 1
ATOM 7917 O O . TYR C 1 243 ? -37.884 31.418 20.619 1.00 14.57 243 TYR C O 1
ATOM 7926 N N . PRO C 1 244 ? -39.287 29.696 21.073 1.00 17.17 244 PRO C N 1
ATOM 7927 C CA . PRO C 1 244 ? -38.636 28.793 20.120 1.00 17.48 244 PRO C CA 1
ATOM 7928 C C . PRO C 1 244 ? -38.494 29.372 18.691 1.00 17.91 244 PRO C C 1
ATOM 7929 O O . PRO C 1 244 ? -37.413 29.238 18.100 1.00 17.22 244 PRO C O 1
ATOM 7933 N N . MET C 1 245 ? -39.532 30.018 18.171 1.00 18.58 245 MET C N 1
ATOM 7934 C CA . MET C 1 245 ? -39.447 30.604 16.811 1.00 21.23 245 MET C CA 1
ATOM 7935 C C . MET C 1 245 ? -38.184 31.446 16.614 1.00 21.41 245 MET C C 1
ATOM 7936 O O . MET C 1 245 ? -37.454 31.250 15.661 1.00 23.05 245 MET C O 1
ATOM 7941 N N . HIS C 1 246 ? -37.926 32.349 17.533 1.00 21.80 246 HIS C N 1
ATOM 7942 C CA . HIS C 1 246 ? -36.716 33.153 17.476 1.00 22.39 246 HIS C CA 1
ATOM 7943 C C . HIS C 1 246 ? -35.455 32.332 17.587 1.00 22.41 246 HIS C C 1
ATOM 7944 O O . HIS C 1 246 ? -34.484 32.613 16.903 1.00 23.17 246 HIS C O 1
ATOM 7951 N N . ASP C 1 247 ? -35.464 31.335 18.453 1.00 23.51 247 ASP C N 1
ATOM 7952 C CA . ASP C 1 247 ? -34.311 30.474 18.603 1.00 23.75 247 ASP C CA 1
ATOM 7953 C C . ASP C 1 247 ? -34.038 29.560 17.392 1.00 22.15 247 ASP C C 1
ATOM 7954 O O . ASP C 1 247 ? -32.912 29.128 17.227 1.00 20.21 247 ASP C O 1
ATOM 7959 N N . THR C 1 248 ? -34.996 29.355 16.488 1.00 21.52 248 THR C N 1
ATOM 7960 C CA . THR C 1 248 ? -34.664 28.698 15.207 1.00 21.41 248 THR C CA 1
ATOM 7961 C C . THR C 1 248 ? -33.523 29.404 14.456 1.00 22.72 248 THR C C 1
ATOM 7962 O O . THR C 1 248 ? -32.907 28.807 13.549 1.00 24.02 248 THR C O 1
ATOM 7966 N N . HIS C 1 249 ? -33.265 30.663 14.804 1.00 21.78 249 HIS C N 1
ATOM 7967 C CA . HIS C 1 249 ? -32.082 31.356 14.349 1.00 23.47 249 HIS C CA 1
ATOM 7968 C C . HIS C 1 249 ? -30.999 31.491 15.412 1.00 24.43 249 HIS C C 1
ATOM 7969 O O . HIS C 1 249 ? -29.854 31.179 15.149 1.00 26.38 249 HIS C O 1
ATOM 7976 N N . TYR C 1 250 ? -31.346 32.037 16.574 1.00 26.05 250 TYR C N 1
ATOM 7977 C CA . TYR C 1 250 ? -30.360 32.394 17.614 1.00 26.14 250 TYR C CA 1
ATOM 7978 C C . TYR C 1 250 ? -29.822 31.225 18.432 1.00 26.23 250 TYR C C 1
ATOM 7979 O O . TYR C 1 250 ? -28.785 31.370 19.061 1.00 26.85 250 TYR C O 1
ATOM 7988 N N . ASN C 1 251 ? -30.517 30.096 18.434 1.00 25.68 251 ASN C N 1
ATOM 7989 C CA . ASN C 1 251 ? -30.004 28.900 19.053 1.00 26.59 251 ASN C CA 1
ATOM 7990 C C . ASN C 1 251 ? -30.650 27.670 18.403 1.00 25.38 251 ASN C C 1
ATOM 7991 O O . ASN C 1 251 ? -31.498 27.013 18.982 1.00 24.76 251 ASN C O 1
ATOM 7996 N N . PRO C 1 252 ? -30.192 27.330 17.200 1.00 25.93 252 PRO C N 1
ATOM 7997 C CA . PRO C 1 252 ? -30.905 26.425 16.316 1.00 27.18 252 PRO C CA 1
ATOM 7998 C C . PRO C 1 252 ? -30.705 24.927 16.516 1.00 30.26 252 PRO C C 1
ATOM 7999 O O . PRO C 1 252 ? -31.149 24.145 15.678 1.00 30.78 252 PRO C O 1
ATOM 8003 N N . ILE C 1 253 ? -30.102 24.512 17.623 1.00 33.78 253 ILE C N 1
ATOM 8004 C CA . ILE C 1 253 ? -29.699 23.117 17.836 1.00 37.56 253 ILE C CA 1
ATOM 8005 C C . ILE C 1 253 ? -30.885 22.124 17.822 1.00 32.52 253 ILE C C 1
ATOM 8006 O O . ILE C 1 253 ? -30.733 20.966 17.395 1.00 39.89 253 ILE C O 1
ATOM 8011 N N . PHE C 1 254 ? -32.058 22.609 18.195 1.00 26.39 254 PHE C N 1
ATOM 8012 C CA . PHE C 1 254 ? -33.309 21.835 18.238 1.00 22.23 254 PHE C CA 1
ATOM 8013 C C . PHE C 1 254 ? -34.094 21.839 16.919 1.00 20.11 254 PHE C C 1
ATOM 8014 O O . PHE C 1 254 ? -35.037 21.069 16.755 1.00 20.33 254 PHE C O 1
ATOM 8022 N N . TRP C 1 255 ? -33.713 22.700 15.977 1.00 18.71 255 TRP C N 1
ATOM 8023 C CA . TRP C 1 255 ? -34.532 22.989 14.788 1.00 16.56 255 TRP C CA 1
ATOM 8024 C C . TRP C 1 255 ? -33.932 22.357 13.535 1.00 17.17 255 TRP C C 1
ATOM 8025 O O . TRP C 1 255 ? -32.795 22.673 13.148 1.00 16.84 255 TRP C O 1
ATOM 8036 N N . GLY C 1 256 ? -34.696 21.458 12.919 1.00 17.15 256 GLY C N 1
ATOM 8037 C CA . GLY C 1 256 ? -34.330 20.897 11.642 1.00 19.00 256 GLY C CA 1
ATOM 8038 C C . GLY C 1 256 ? -35.037 19.598 11.317 1.00 20.81 256 GLY C C 1
ATOM 8039 O O . GLY C 1 256 ? -35.925 19.167 12.038 1.00 20.49 256 GLY C O 1
ATOM 8040 N N . VAL C 1 257 ? -34.618 19.001 10.209 1.00 22.90 257 VAL C N 1
ATOM 8041 C CA . VAL C 1 257 ? -34.910 17.619 9.876 1.00 25.12 257 VAL C CA 1
ATOM 8042 C C . VAL C 1 257 ? -33.580 16.871 10.051 1.00 27.33 257 VAL C C 1
ATOM 8043 O O . VAL C 1 257 ? -32.568 17.221 9.409 1.00 26.85 257 VAL C O 1
ATOM 8047 N N . PHE C 1 258 ? -33.562 15.898 10.971 1.00 29.37 258 PHE C N 1
ATOM 8048 C CA . PHE C 1 258 ? -32.306 15.256 11.444 1.00 31.41 258 PHE C CA 1
ATOM 8049 C C . PHE C 1 258 ? -32.253 13.774 11.038 1.00 30.37 258 PHE C C 1
ATOM 8050 O O . PHE C 1 258 ? -33.261 13.064 11.126 1.00 26.08 258 PHE C O 1
ATOM 8058 N N . GLY C 1 259 ? -31.085 13.351 10.552 1.00 30.58 259 GLY C N 1
ATOM 8059 C CA . GLY C 1 259 ? -30.826 11.972 10.135 1.00 32.00 259 GLY C CA 1
ATOM 8060 C C . GLY C 1 259 ? -31.937 11.264 9.370 1.00 32.67 259 GLY C C 1
ATOM 8061 O O . GLY C 1 259 ? -32.383 11.729 8.307 1.00 30.61 259 GLY C O 1
ATOM 8062 N N . ASP C 1 260 ? -32.364 10.133 9.924 1.00 35.35 260 ASP C N 1
ATOM 8063 C CA . ASP C 1 260 ? -33.342 9.239 9.312 1.00 41.27 260 ASP C CA 1
ATOM 8064 C C . ASP C 1 260 ? -34.638 9.903 8.910 1.00 42.00 260 ASP C C 1
ATOM 8065 O O . ASP C 1 260 ? -35.404 9.321 8.133 1.00 38.75 260 ASP C O 1
ATOM 8070 N N . GLU C 1 261 ? -34.927 11.065 9.509 1.00 44.80 261 GLU C N 1
ATOM 8071 C CA . GLU C 1 261 ? -36.175 11.819 9.251 1.00 45.63 261 GLU C CA 1
ATOM 8072 C C . GLU C 1 261 ? -36.359 12.204 7.781 1.00 42.18 261 GLU C C 1
ATOM 8073 O O . GLU C 1 261 ? -37.495 12.319 7.334 1.00 39.70 261 GLU C O 1
ATOM 8079 N N . THR C 1 262 ? -35.251 12.309 7.042 1.00 40.29 262 THR C N 1
ATOM 8080 C CA . THR C 1 262 ? -35.238 12.544 5.587 1.00 39.40 262 THR C CA 1
ATOM 8081 C C . THR C 1 262 ? -36.103 11.535 4.839 1.00 42.67 262 THR C C 1
ATOM 8082 O O . THR C 1 262 ? -36.761 11.886 3.873 1.00 41.91 262 THR C O 1
ATOM 8086 N N . GLU C 1 263 ? -36.067 10.279 5.279 1.00 47.92 263 GLU C N 1
ATOM 8087 C CA . GLU C 1 263 ? -36.857 9.205 4.674 1.00 51.11 263 GLU C CA 1
ATOM 8088 C C . GLU C 1 263 ? -38.349 9.279 5.004 1.00 47.65 263 GLU C C 1
ATOM 8089 O O . GLU C 1 263 ? -39.132 8.562 4.402 1.00 46.79 263 GLU C O 1
ATOM 8095 N N . LEU C 1 264 ? -38.756 10.135 5.933 1.00 45.05 264 LEU C N 1
ATOM 8096 C CA . LEU C 1 264 ? -40.172 10.264 6.271 1.00 41.87 264 LEU C CA 1
ATOM 8097 C C . LEU C 1 264 ? -40.907 11.224 5.343 1.00 37.00 264 LEU C C 1
ATOM 8098 O O . LEU C 1 264 ? -40.315 12.025 4.622 1.00 37.34 264 LEU C O 1
ATOM 8103 N N . SER C 1 265 ? -42.222 11.086 5.341 1.00 34.77 265 SER C N 1
ATOM 8104 C CA . SER C 1 265 ? -43.138 11.987 4.645 1.00 33.02 265 SER C CA 1
ATOM 8105 C C . SER C 1 265 ? -42.902 13.451 5.055 1.00 33.27 265 SER C C 1
ATOM 8106 O O . SER C 1 265 ? -42.476 13.734 6.173 1.00 30.39 265 SER C O 1
ATOM 8109 N N . SER C 1 266 ? -43.138 14.368 4.120 1.00 32.49 266 SER C N 1
ATOM 8110 C CA . SER C 1 266 ? -43.022 15.816 4.368 1.00 31.91 266 SER C CA 1
ATOM 8111 C C . SER C 1 266 ? -43.934 16.298 5.505 1.00 34.55 266 SER C C 1
ATOM 8112 O O . SER C 1 266 ? -43.525 17.160 6.304 1.00 33.96 266 SER C O 1
ATOM 8115 N N . LEU C 1 267 ? -45.143 15.749 5.571 1.00 32.76 267 LEU C N 1
ATOM 8116 C CA . LEU C 1 267 ? -46.056 16.015 6.674 1.00 34.62 267 LEU C CA 1
ATOM 8117 C C . LEU C 1 267 ? -45.455 15.624 8.006 1.00 35.22 267 LEU C C 1
ATOM 8118 O O . LEU C 1 267 ? -45.531 16.389 8.959 1.00 36.09 267 LEU C O 1
ATOM 8123 N N . LYS C 1 268 ? -44.847 14.446 8.048 1.00 39.44 268 LYS C N 1
ATOM 8124 C CA . LYS C 1 268 ? -44.278 13.905 9.290 1.00 41.24 268 LYS C CA 1
ATOM 8125 C C . LYS C 1 268 ? -43.054 14.677 9.716 1.00 35.88 268 LYS C C 1
ATOM 8126 O O . LYS C 1 268 ? -42.864 14.909 10.901 1.00 36.77 268 LYS C O 1
ATOM 8132 N N . ARG C 1 269 ? -42.236 15.079 8.749 1.00 34.81 269 ARG C N 1
ATOM 8133 C CA . ARG C 1 269 ? -41.058 15.887 9.025 1.00 33.80 269 ARG C CA 1
ATOM 8134 C C . ARG C 1 269 ? -41.397 17.193 9.733 1.00 31.63 269 ARG C C 1
ATOM 8135 O O . ARG C 1 269 ? -40.697 17.593 10.669 1.00 32.04 269 ARG C O 1
ATOM 8143 N N . ILE C 1 270 ? -42.447 17.860 9.271 1.00 30.49 270 ILE C N 1
ATOM 8144 C CA . ILE C 1 270 ? -42.904 19.099 9.900 1.00 30.50 270 ILE C CA 1
ATOM 8145 C C . ILE C 1 270 ? -43.449 18.839 11.307 1.00 29.76 270 ILE C C 1
ATOM 8146 O O . ILE C 1 270 ? -43.026 19.491 12.245 1.00 27.66 270 ILE C O 1
ATOM 8151 N N . ASP C 1 271 ? -44.316 17.840 11.455 1.00 32.46 271 ASP C N 1
ATOM 8152 C CA . ASP C 1 271 ? -44.815 17.419 12.783 1.00 35.53 271 ASP C CA 1
ATOM 8153 C C . ASP C 1 271 ? -43.722 17.159 13.829 1.00 33.90 271 ASP C C 1
ATOM 8154 O O . ASP C 1 271 ? -43.772 17.692 14.927 1.00 40.24 271 ASP C O 1
ATOM 8159 N N . ILE C 1 272 ? -42.719 16.384 13.458 1.00 32.62 272 ILE C N 1
ATOM 8160 C CA . ILE C 1 272 ? -41.599 16.060 14.339 1.00 31.61 272 ILE C CA 1
ATOM 8161 C C . ILE C 1 272 ? -40.811 17.302 14.698 1.00 26.92 272 ILE C C 1
ATOM 8162 O O . ILE C 1 272 ? -40.384 17.456 15.841 1.00 25.22 272 ILE C O 1
ATOM 8167 N N . ALA C 1 273 ? -40.550 18.152 13.701 1.00 24.99 273 ALA C N 1
ATOM 8168 C CA . ALA C 1 273 ? -39.714 19.329 13.908 1.00 25.34 273 ALA C CA 1
ATOM 8169 C C . ALA C 1 273 ? -40.436 20.314 14.819 1.00 25.72 273 ALA C C 1
ATOM 8170 O O . ALA C 1 273 ? -39.835 20.854 15.755 1.00 21.70 273 ALA C O 1
ATOM 8172 N N . MET C 1 274 ? -41.729 20.503 14.546 1.00 24.20 274 MET C N 1
ATOM 8173 C CA . MET C 1 274 ? -42.562 21.370 15.363 1.00 24.44 274 MET C CA 1
ATOM 8174 C C . MET C 1 274 ? -42.775 20.836 16.778 1.00 24.63 274 MET C C 1
ATOM 8175 O O . MET C 1 274 ? -42.837 21.619 17.716 1.00 26.06 274 MET C O 1
ATOM 8180 N N . ASN C 1 275 ? -42.864 19.526 16.938 1.00 25.62 275 ASN C N 1
ATOM 8181 C CA . ASN C 1 275 ? -42.864 18.953 18.267 1.00 28.28 275 ASN C CA 1
ATOM 8182 C C . ASN C 1 275 ? -41.582 19.307 19.068 1.00 26.40 275 ASN C C 1
ATOM 8183 O O . ASN C 1 275 ? -41.657 19.561 20.267 1.00 26.42 275 ASN C O 1
ATOM 8188 N N . ARG C 1 276 ? -40.426 19.305 18.420 1.00 25.29 276 ARG C N 1
ATOM 8189 C CA . ARG C 1 276 ? -39.200 19.706 19.104 1.00 26.57 276 ARG C CA 1
ATOM 8190 C C . ARG C 1 276 ? -39.261 21.166 19.579 1.00 25.28 276 ARG C C 1
ATOM 8191 O O . ARG C 1 276 ? -38.730 21.493 20.639 1.00 26.83 276 ARG C O 1
ATOM 8199 N N . ALA C 1 277 ? -39.915 22.023 18.799 1.00 23.92 277 ALA C N 1
ATOM 8200 C CA . ALA C 1 277 ? -40.114 23.413 19.137 1.00 23.45 277 ALA C CA 1
ATOM 8201 C C . ALA C 1 277 ? -40.996 23.576 20.372 1.00 23.32 277 ALA C C 1
ATOM 8202 O O . ALA C 1 277 ? -40.724 24.414 21.243 1.00 24.85 277 ALA C O 1
ATOM 8204 N N . LYS C 1 278 ? -42.072 22.813 20.425 1.00 23.33 278 LYS C N 1
ATOM 8205 C CA . LYS C 1 278 ? -42.909 22.778 21.600 1.00 24.82 278 LYS C CA 1
ATOM 8206 C C . LYS C 1 278 ? -42.084 22.321 22.823 1.00 24.51 278 LYS C C 1
ATOM 8207 O O . LYS C 1 278 ? -42.152 22.955 23.866 1.00 22.97 278 LYS C O 1
ATOM 8213 N N . THR C 1 279 ? -41.381 21.189 22.705 1.00 23.64 279 THR C N 1
ATOM 8214 C CA . THR C 1 279 ? -40.662 20.637 23.846 1.00 24.64 279 THR C CA 1
ATOM 8215 C C . THR C 1 279 ? -39.570 21.590 24.330 1.00 21.30 279 THR C C 1
ATOM 8216 O O . THR C 1 279 ? -39.295 21.656 25.525 1.00 20.24 279 THR C O 1
ATOM 8220 N N . TYR C 1 280 ? -39.001 22.357 23.412 1.00 19.23 280 TYR C N 1
ATOM 8221 C CA . TYR C 1 280 ? -38.003 23.386 23.739 1.00 18.82 280 TYR C CA 1
ATOM 8222 C C . TYR C 1 280 ? -38.587 24.474 24.664 1.00 19.47 280 TYR C C 1
ATOM 8223 O O . TYR C 1 280 ? -37.982 24.819 25.664 1.00 18.25 280 TYR C O 1
ATOM 8232 N N . ALA C 1 281 ? -39.795 24.953 24.346 1.00 18.76 281 ALA C N 1
ATOM 8233 C CA . ALA C 1 281 ? -40.522 25.864 25.200 1.00 19.26 281 ALA C CA 1
ATOM 8234 C C . ALA C 1 281 ? -40.833 25.270 26.558 1.00 18.71 281 ALA C C 1
ATOM 8235 O O . ALA C 1 281 ? -40.712 25.957 27.591 1.00 19.38 281 ALA C O 1
ATOM 8237 N N . VAL C 1 282 ? -41.252 24.018 26.565 1.00 17.74 282 VAL C N 1
ATOM 8238 C CA . VAL C 1 282 ? -41.586 23.345 27.807 1.00 18.10 282 VAL C CA 1
ATOM 8239 C C . VAL C 1 282 ? -40.340 23.289 28.689 1.00 19.61 282 VAL C C 1
ATOM 8240 O O . VAL C 1 282 ? -40.429 23.549 29.896 1.00 22.76 282 VAL C O 1
ATOM 8244 N N . SER C 1 283 ? -39.188 22.985 28.099 1.00 19.89 283 SER C N 1
ATOM 8245 C CA . SER C 1 283 ? -37.926 22.932 28.848 1.00 21.38 283 SER C CA 1
ATOM 8246 C C . SER C 1 283 ? -37.564 24.238 29.505 1.00 20.24 283 SER C C 1
ATOM 8247 O O . SER C 1 283 ? -37.044 24.236 30.624 1.00 19.85 283 SER C O 1
ATOM 8250 N N . GLN C 1 284 ? -37.767 25.339 28.772 1.00 19.33 284 GLN C N 1
ATOM 8251 C CA . GLN C 1 284 ? -37.443 26.670 29.275 1.00 19.64 284 GLN C CA 1
ATOM 8252 C C . GLN C 1 284 ? -38.373 27.062 30.435 1.00 20.70 284 GLN C C 1
ATOM 8253 O O . GLN C 1 284 ? -37.906 27.578 31.429 1.00 19.22 284 GLN C O 1
ATOM 8259 N N . SER C 1 285 ? -39.673 26.795 30.291 1.00 22.08 285 SER C N 1
ATOM 8260 C CA . SER C 1 285 ? -40.607 26.971 31.377 1.00 22.46 285 SER C CA 1
ATOM 8261 C C . SER C 1 285 ? -40.193 26.117 32.592 1.00 22.75 285 SER C C 1
ATOM 8262 O O . SER C 1 285 ? -40.169 26.610 33.717 1.00 22.64 285 SER C O 1
ATOM 8265 N N . ASP C 1 286 ? -39.887 24.850 32.361 1.00 23.51 286 ASP C N 1
ATOM 8266 C CA . ASP C 1 286 ? -39.530 23.909 33.448 1.00 25.19 286 ASP C CA 1
ATOM 8267 C C . ASP C 1 286 ? -38.236 24.321 34.179 1.00 24.84 286 ASP C C 1
ATOM 8268 O O . ASP C 1 286 ? -38.104 24.102 35.391 1.00 25.12 286 ASP C O 1
ATOM 8273 N N . SER C 1 287 ? -37.317 24.914 33.433 1.00 23.16 287 SER C N 1
ATOM 8274 C CA . SER C 1 287 ? -36.090 25.428 33.978 1.00 22.22 287 SER C CA 1
ATOM 8275 C C . SER C 1 287 ? -36.366 26.522 35.014 1.00 21.79 287 SER C C 1
ATOM 8276 O O . SER C 1 287 ? -35.659 26.605 36.021 1.00 20.80 287 SER C O 1
ATOM 8279 N N . VAL C 1 288 ? -37.398 27.343 34.774 1.00 21.37 288 VAL C N 1
ATOM 8280 C CA . VAL C 1 288 ? -37.840 28.360 35.757 1.00 20.34 288 VAL C CA 1
ATOM 8281 C C . VAL C 1 288 ? -38.420 27.656 36.991 1.00 20.32 288 VAL C C 1
ATOM 8282 O O . VAL C 1 288 ? -38.120 28.021 38.123 1.00 19.39 288 VAL C O 1
ATOM 8286 N N . ALA C 1 289 ? -39.242 26.638 36.770 1.00 21.98 289 ALA C N 1
ATOM 8287 C CA . ALA C 1 289 ? -39.807 25.852 37.887 1.00 22.71 289 ALA C CA 1
ATOM 8288 C C . ALA C 1 289 ? -38.715 25.203 38.764 1.00 24.09 289 ALA C C 1
ATOM 8289 O O . ALA C 1 289 ? -38.839 25.187 39.977 1.00 23.00 289 ALA C O 1
ATOM 8291 N N . SER C 1 290 ? -37.677 24.644 38.128 1.00 25.95 290 SER C N 1
ATOM 8292 C CA . SER C 1 290 ? -36.523 24.042 38.834 1.00 23.92 290 SER C CA 1
ATOM 8293 C C . SER C 1 290 ? -35.785 25.071 39.645 1.00 24.46 290 SER C C 1
ATOM 8294 O O . SER C 1 290 ? -35.355 24.776 40.761 1.00 26.19 290 SER C O 1
ATOM 8297 N N . TYR C 1 291 ? -35.626 26.272 39.088 1.00 22.20 291 TYR C N 1
ATOM 8298 C CA . TYR C 1 291 ? -34.909 27.320 39.806 1.00 21.47 291 TYR C CA 1
ATOM 8299 C C . TYR C 1 291 ? -35.621 27.717 41.117 1.00 22.05 291 TYR C C 1
ATOM 8300 O O . TYR C 1 291 ? -34.984 27.842 42.142 1.00 21.05 291 TYR C O 1
ATOM 8309 N N . ILE C 1 292 ? -36.926 27.907 41.054 1.00 22.48 292 ILE C N 1
ATOM 8310 C CA . ILE C 1 292 ? -37.744 28.349 42.163 1.00 23.15 292 ILE C CA 1
ATOM 8311 C C . ILE C 1 292 ? -37.774 27.222 43.233 1.00 21.87 292 ILE C C 1
ATOM 8312 O O . ILE C 1 292 ? -37.635 27.505 44.423 1.00 19.88 292 ILE C O 1
ATOM 8317 N N . LYS C 1 293 ? -37.926 25.971 42.791 1.00 20.72 293 LYS C N 1
ATOM 8318 C CA . LYS C 1 293 ? -37.858 24.807 43.687 1.00 21.25 293 LYS C CA 1
ATOM 8319 C C . LYS C 1 293 ? -36.517 24.792 44.432 1.00 21.35 293 LYS C C 1
ATOM 8320 O O . LYS C 1 293 ? -36.513 24.568 45.627 1.00 22.15 293 LYS C O 1
ATOM 8322 N N . SER C 1 294 ? -35.410 25.102 43.750 1.00 21.39 294 SER C N 1
ATOM 8323 C CA . SER C 1 294 ? -34.084 25.158 44.377 1.00 21.39 294 SER C CA 1
ATOM 8324 C C . SER C 1 294 ? -33.988 26.249 45.450 1.00 22.85 294 SER C C 1
ATOM 8325 O O . SER C 1 294 ? -33.185 26.133 46.362 1.00 22.80 294 SER C O 1
ATOM 8328 N N . LEU C 1 295 ? -34.787 27.312 45.338 1.00 25.35 295 LEU C N 1
ATOM 8329 C CA . LEU C 1 295 ? -34.859 28.363 46.380 1.00 24.82 295 LEU C CA 1
ATOM 8330 C C . LEU C 1 295 ? -35.824 28.016 47.503 1.00 24.85 295 LEU C C 1
ATOM 8331 O O . LEU C 1 295 ? -35.999 28.811 48.402 1.00 25.13 295 LEU C O 1
ATOM 8336 N N . GLY C 1 296 ? -36.465 26.852 47.452 1.00 24.86 296 GLY C N 1
ATOM 8337 C CA . GLY C 1 296 ? -37.522 26.497 48.399 1.00 25.62 296 GLY C CA 1
ATOM 8338 C C . GLY C 1 296 ? -38.754 27.382 48.329 1.00 26.75 296 GLY C C 1
ATOM 8339 O O . GLY C 1 296 ? -39.338 27.693 49.354 1.00 28.84 296 GLY C O 1
ATOM 8340 N N . ILE C 1 297 ? -39.138 27.799 47.131 1.00 28.01 297 ILE C N 1
ATOM 8341 C CA . ILE C 1 297 ? -40.295 28.671 46.930 1.00 28.79 297 ILE C CA 1
ATOM 8342 C C . ILE C 1 297 ? -41.288 27.955 46.019 1.00 32.20 297 ILE C C 1
ATOM 8343 O O . ILE C 1 297 ? -40.912 27.367 44.990 1.00 31.14 297 ILE C O 1
ATOM 8348 N N . ASN C 1 298 ? -42.558 27.967 46.418 1.00 36.27 298 ASN C N 1
ATOM 8349 C CA . ASN C 1 298 ? -43.621 27.371 45.599 1.00 37.11 298 ASN C CA 1
ATOM 8350 C C . ASN C 1 298 ? -44.525 28.477 45.080 1.00 34.08 298 ASN C C 1
ATOM 8351 O O . ASN C 1 298 ? -45.181 29.146 45.866 1.00 35.08 298 ASN C O 1
ATOM 8356 N N . LYS C 1 299 ? -44.467 28.748 43.782 1.00 29.63 299 LYS C N 1
ATOM 8357 C CA . LYS C 1 299 ? -45.341 29.740 43.141 1.00 26.76 299 LYS C CA 1
ATOM 8358 C C . LYS C 1 299 ? -45.851 29.174 41.851 1.00 22.87 299 LYS C C 1
ATOM 8359 O O . LYS C 1 299 ? -45.157 28.405 41.209 1.00 20.45 299 LYS C O 1
ATOM 8365 N N . PRO C 1 300 ? -47.057 29.564 41.452 1.00 21.76 300 PRO C N 1
ATOM 8366 C CA . PRO C 1 300 ? -47.515 29.176 40.112 1.00 20.25 300 PRO C CA 1
ATOM 8367 C C . PRO C 1 300 ? -46.702 29.873 39.016 1.00 19.59 300 PRO C C 1
ATOM 8368 O O . PRO C 1 300 ? -46.152 30.970 39.215 1.00 20.15 300 PRO C O 1
ATOM 8372 N N . ILE C 1 301 ? -46.569 29.184 37.893 1.00 18.68 301 ILE C N 1
ATOM 8373 C CA . ILE C 1 301 ? -45.943 29.724 36.705 1.00 18.60 301 ILE C CA 1
ATOM 8374 C C . ILE C 1 301 ? -46.978 29.677 35.595 1.00 17.98 301 ILE C C 1
ATOM 8375 O O . ILE C 1 301 ? -47.682 28.678 35.466 1.00 18.26 301 ILE C O 1
ATOM 8380 N N . HIS C 1 302 ? -47.092 30.793 34.877 1.00 17.15 302 HIS C N 1
ATOM 8381 C CA . HIS C 1 302 ? -47.934 30.917 33.696 1.00 17.42 302 HIS C CA 1
ATOM 8382 C C . HIS C 1 302 ? -47.167 31.503 32.535 1.00 16.71 302 HIS C C 1
ATOM 8383 O O . HIS C 1 302 ? -46.169 32.184 32.725 1.00 16.74 302 HIS C O 1
ATOM 8390 N N . ILE C 1 303 ? -47.573 31.148 31.324 1.00 16.84 303 ILE C N 1
ATOM 8391 C CA . ILE C 1 303 ? -46.887 31.630 30.134 1.00 17.40 303 ILE C CA 1
ATOM 8392 C C . ILE C 1 303 ? -47.474 32.966 29.742 1.00 16.95 303 ILE C C 1
ATOM 8393 O O . ILE C 1 303 ? -48.598 33.058 29.276 1.00 17.13 303 ILE C O 1
ATOM 8398 N N . GLY C 1 304 ? -46.681 34.008 29.947 1.00 17.05 304 GLY C N 1
ATOM 8399 C CA . GLY C 1 304 ? -47.070 35.359 29.613 1.00 17.09 304 GLY C CA 1
ATOM 8400 C C . GLY C 1 304 ? -46.877 35.755 28.166 1.00 16.80 304 GLY C C 1
ATOM 8401 O O . GLY C 1 304 ? -47.504 36.710 27.704 1.00 16.78 304 GLY C O 1
ATOM 8402 N N . GLU C 1 305 ? -45.989 35.074 27.463 1.00 17.16 305 GLU C N 1
ATOM 8403 C CA . GLU C 1 305 ? -45.793 35.374 26.052 1.00 19.06 305 GLU C CA 1
ATOM 8404 C C . GLU C 1 305 ? -45.084 34.232 25.319 1.00 19.47 305 GLU C C 1
ATOM 8405 O O . GLU C 1 305 ? -44.063 33.743 25.762 1.00 19.50 305 GLU C O 1
ATOM 8411 N N . THR C 1 306 ? -45.702 33.763 24.244 1.00 19.25 306 THR C N 1
ATOM 8412 C CA . THR C 1 306 ? -45.027 32.944 23.240 1.00 20.70 306 THR C CA 1
ATOM 8413 C C . THR C 1 306 ? -45.825 33.040 21.931 1.00 21.20 306 THR C C 1
ATOM 8414 O O . THR C 1 306 ? -47.023 33.310 21.967 1.00 20.69 306 THR C O 1
ATOM 8418 N N . GLY C 1 307 ? -45.166 32.800 20.808 1.00 21.31 307 GLY C N 1
ATOM 8419 C CA . GLY C 1 307 ? -45.796 32.952 19.507 1.00 20.31 307 GLY C CA 1
ATOM 8420 C C . GLY C 1 307 ? -44.911 32.534 18.358 1.00 18.88 307 GLY C C 1
ATOM 8421 O O . GLY C 1 307 ? -43.725 32.308 18.528 1.00 19.24 307 GLY C O 1
ATOM 8422 N N . TRP C 1 308 ? -45.514 32.405 17.191 1.00 17.89 308 TRP C N 1
ATOM 8423 C CA . TRP C 1 308 ? -44.829 31.916 16.000 1.00 17.02 308 TRP C CA 1
ATOM 8424 C C . TRP C 1 308 ? -45.404 32.628 14.787 1.00 16.54 308 TRP C C 1
ATOM 8425 O O . TRP C 1 308 ? -46.539 32.361 14.379 1.00 15.81 308 TRP C O 1
ATOM 8436 N N . ALA C 1 309 ? -44.623 33.519 14.196 1.00 15.65 309 ALA C N 1
ATOM 8437 C CA . ALA C 1 309 ? -45.127 34.372 13.118 1.00 15.67 309 ALA C CA 1
ATOM 8438 C C . ALA C 1 309 ? -45.401 33.603 11.803 1.00 16.12 309 ALA C C 1
ATOM 8439 O O . ALA C 1 309 ? -44.779 32.569 11.515 1.00 15.35 309 ALA C O 1
ATOM 8441 N N . SER C 1 310 ? -46.351 34.110 11.038 1.00 15.93 310 SER C N 1
ATOM 8442 C CA . SER C 1 310 ? -46.769 33.484 9.798 1.00 16.46 310 SER C CA 1
ATOM 8443 C C . SER C 1 310 ? -45.997 33.968 8.595 1.00 16.90 310 SER C C 1
ATOM 8444 O O . SER C 1 310 ? -46.165 33.432 7.503 1.00 18.14 310 SER C O 1
ATOM 8447 N N . PHE C 1 311 ? -45.153 34.974 8.767 1.00 16.98 311 PHE C N 1
ATOM 8448 C CA . PHE C 1 311 ? -44.310 35.431 7.683 1.00 17.07 311 PHE C CA 1
ATOM 8449 C C . PHE C 1 311 ? -43.044 36.099 8.190 1.00 17.14 311 PHE C C 1
ATOM 8450 O O . PHE C 1 311 ? -43.078 36.765 9.221 1.00 16.31 311 PHE C O 1
ATOM 8458 N N . SER C 1 312 ? -41.947 35.962 7.437 1.00 18.24 312 SER C N 1
ATOM 8459 C CA . SER C 1 312 ? -40.692 36.705 7.716 1.00 19.05 312 SER C CA 1
ATOM 8460 C C . SER C 1 312 ? -39.861 36.896 6.468 1.00 18.19 312 SER C C 1
ATOM 8461 O O . SER C 1 312 ? -39.593 35.940 5.764 1.00 20.09 312 SER C O 1
ATOM 8464 N N . ASN C 1 313 ? -39.385 38.110 6.248 1.00 18.43 313 ASN C N 1
ATOM 8465 C CA . ASN C 1 313 ? -38.418 38.389 5.173 1.00 19.14 313 ASN C CA 1
ATOM 8466 C C . ASN C 1 313 ? -36.987 38.575 5.694 1.00 19.04 313 ASN C C 1
ATOM 8467 O O . ASN C 1 313 ? -36.145 39.078 4.967 1.00 19.18 313 ASN C O 1
ATOM 8472 N N . GLY C 1 314 ? -36.737 38.203 6.956 1.00 18.20 314 GLY C N 1
ATOM 8473 C CA . GLY C 1 314 ? -35.407 38.229 7.523 1.00 17.57 314 GLY C CA 1
ATOM 8474 C C . GLY C 1 314 ? -35.015 36.824 7.890 1.00 17.62 314 GLY C C 1
ATOM 8475 O O . GLY C 1 314 ? -35.118 35.875 7.070 1.00 18.53 314 GLY C O 1
ATOM 8476 N N . TYR C 1 315 ? -34.613 36.673 9.138 1.00 17.79 315 TYR C N 1
ATOM 8477 C CA . TYR C 1 315 ? -34.012 35.422 9.621 1.00 18.40 315 TYR C CA 1
ATOM 8478 C C . TYR C 1 315 ? -34.892 34.201 9.682 1.00 17.91 315 TYR C C 1
ATOM 8479 O O . TYR C 1 315 ? -34.356 33.094 9.718 1.00 22.35 315 TYR C O 1
ATOM 8488 N N . TYR C 1 316 ? -36.207 34.365 9.778 1.00 16.93 316 TYR C N 1
ATOM 8489 C CA . TYR C 1 316 ? -37.080 33.266 10.183 1.00 15.72 316 TYR C CA 1
ATOM 8490 C C . TYR C 1 316 ? -37.886 32.666 9.057 1.00 16.72 316 TYR C C 1
ATOM 8491 O O . TYR C 1 316 ? -38.631 31.700 9.284 1.00 15.13 316 TYR C O 1
ATOM 8500 N N . GLY C 1 317 ? -37.781 33.251 7.847 1.00 18.89 317 GLY C N 1
ATOM 8501 C CA . GLY C 1 317 ? -38.555 32.784 6.679 1.00 19.85 317 GLY C CA 1
ATOM 8502 C C . GLY C 1 317 ? -37.717 32.116 5.610 1.00 20.67 317 GLY C C 1
ATOM 8503 O O . GLY C 1 317 ? -36.756 31.383 5.916 1.00 20.32 317 GLY C O 1
ATOM 8504 N N . ALA C 1 318 ? -38.107 32.321 4.352 1.00 21.65 318 ALA C N 1
ATOM 8505 C CA . ALA C 1 318 ? -37.405 31.719 3.213 1.00 22.88 318 ALA C CA 1
ATOM 8506 C C . ALA C 1 318 ? -35.908 32.060 3.141 1.00 24.08 318 ALA C C 1
ATOM 8507 O O . ALA C 1 318 ? -35.118 31.239 2.673 1.00 24.71 318 ALA C O 1
ATOM 8509 N N . LYS C 1 319 ? -35.510 33.241 3.613 1.00 25.47 319 LYS C N 1
ATOM 8510 C CA . LYS C 1 319 ? -34.117 33.669 3.531 1.00 27.19 319 LYS C CA 1
ATOM 8511 C C . LYS C 1 319 ? -33.310 33.260 4.758 1.00 25.80 319 LYS C C 1
ATOM 8512 O O . LYS C 1 319 ? -32.172 33.702 4.922 1.00 26.48 319 LYS C O 1
ATOM 8518 N N . GLY C 1 320 ? -33.888 32.437 5.634 1.00 23.62 320 GLY C N 1
ATOM 8519 C CA . GLY C 1 320 ? -33.234 31.993 6.870 1.00 20.79 320 GLY C CA 1
ATOM 8520 C C . GLY C 1 320 ? -33.734 30.634 7.308 1.00 19.76 320 GLY C C 1
ATOM 8521 O O . GLY C 1 320 ? -33.699 29.681 6.546 1.00 20.43 320 GLY C O 1
ATOM 8522 N N . SER C 1 321 ? -34.297 30.562 8.499 1.00 19.42 321 SER C N 1
ATOM 8523 C CA . SER C 1 321 ? -34.591 29.283 9.161 1.00 18.99 321 SER C CA 1
ATOM 8524 C C . SER C 1 321 ? -35.822 28.514 8.685 1.00 18.57 321 SER C C 1
ATOM 8525 O O . SER C 1 321 ? -36.053 27.409 9.167 1.00 17.63 321 SER C O 1
ATOM 8528 N N . LYS C 1 322 ? -36.610 29.070 7.764 1.00 19.40 322 LYS C N 1
ATOM 8529 C CA . LYS C 1 322 ? -37.813 28.378 7.221 1.00 20.95 322 LYS C CA 1
ATOM 8530 C C . LYS C 1 322 ? -38.891 28.078 8.278 1.00 19.13 322 LYS C C 1
ATOM 8531 O O . LYS C 1 322 ? -39.640 27.113 8.173 1.00 19.15 322 LYS C O 1
ATOM 8537 N N . ALA C 1 323 ? -38.968 28.922 9.295 1.00 17.79 323 ALA C N 1
ATOM 8538 C CA . ALA C 1 323 ? -39.918 28.742 10.384 1.00 16.18 323 ALA C CA 1
ATOM 8539 C C . ALA C 1 323 ? -41.297 29.318 10.092 1.00 15.42 323 ALA C C 1
ATOM 8540 O O . ALA C 1 323 ? -42.304 28.709 10.400 1.00 14.48 323 ALA C O 1
ATOM 8542 N N . THR C 1 324 ? -41.338 30.494 9.481 1.00 15.88 324 THR C N 1
ATOM 8543 C CA . THR C 1 324 ? -42.558 31.264 9.409 1.00 15.69 324 THR C CA 1
ATOM 8544 C C . THR C 1 324 ? -43.471 30.922 8.240 1.00 15.59 324 THR C C 1
ATOM 8545 O O . THR C 1 324 ? -43.089 31.073 7.105 1.00 15.08 324 THR C O 1
ATOM 8549 N N . ASP C 1 325 ? -44.687 30.486 8.572 1.00 16.57 325 ASP C N 1
ATOM 8550 C CA . ASP C 1 325 ? -45.833 30.372 7.656 1.00 17.88 325 ASP C CA 1
ATOM 8551 C C . ASP C 1 325 ? -47.058 30.020 8.513 1.00 17.51 325 ASP C C 1
ATOM 8552 O O . ASP C 1 325 ? -46.921 29.633 9.675 1.00 15.93 325 ASP C O 1
ATOM 8557 N N . GLU C 1 326 ? -48.250 30.086 7.937 1.00 17.95 326 GLU C N 1
ATOM 8558 C CA . GLU C 1 326 ? -49.476 29.874 8.709 1.00 17.94 326 GLU C CA 1
ATOM 8559 C C . GLU C 1 326 ? -49.679 28.455 9.226 1.00 18.31 326 GLU C C 1
ATOM 8560 O O . GLU C 1 326 ? -50.405 28.252 10.220 1.00 18.97 326 GLU C O 1
ATOM 8566 N N . TYR C 1 327 ? -49.094 27.478 8.526 1.00 18.65 327 TYR C N 1
ATOM 8567 C CA . TYR C 1 327 ? -49.232 26.060 8.884 1.00 18.56 327 TYR C CA 1
ATOM 8568 C C . TYR C 1 327 ? -48.411 25.743 10.133 1.00 18.55 327 TYR C C 1
ATOM 8569 O O . TYR C 1 327 ? -48.931 25.172 11.093 1.00 18.94 327 TYR C O 1
ATOM 8578 N N . LYS C 1 328 ? -47.152 26.153 10.144 1.00 19.12 328 LYS C N 1
ATOM 8579 C CA . LYS C 1 328 ? -46.325 25.937 11.315 1.00 20.29 328 LYS C CA 1
ATOM 8580 C C . LYS C 1 328 ? -46.809 26.762 12.483 1.00 21.90 328 LYS C C 1
ATOM 8581 O O . LYS C 1 328 ? -46.710 26.294 13.621 1.00 23.62 328 LYS C O 1
ATOM 8587 N N . GLU C 1 329 ? -47.353 27.957 12.233 1.00 21.58 329 GLU C N 1
ATOM 8588 C CA . GLU C 1 329 ? -48.000 28.749 13.308 1.00 21.99 329 GLU C CA 1
ATOM 8589 C C . GLU C 1 329 ? -49.164 27.998 13.971 1.00 19.82 329 GLU C C 1
ATOM 8590 O O . GLU C 1 329 ? -49.266 27.950 15.215 1.00 20.17 329 GLU C O 1
ATOM 8596 N N . ALA C 1 330 ? -50.025 27.422 13.148 1.00 16.92 330 ALA C N 1
ATOM 8597 C CA . ALA C 1 330 ? -51.124 26.634 13.655 1.00 16.21 330 ALA C CA 1
ATOM 8598 C C . ALA C 1 330 ? -50.629 25.433 14.500 1.00 15.94 330 ALA C C 1
ATOM 8599 O O . ALA C 1 330 ? -51.176 25.154 15.578 1.00 15.91 330 ALA C O 1
ATOM 8601 N N . ILE C 1 331 ? -49.628 24.716 14.002 1.00 15.24 331 ILE C N 1
ATOM 8602 C CA . ILE C 1 331 ? -49.092 23.601 14.744 1.00 15.96 331 ILE C CA 1
ATOM 8603 C C . ILE C 1 331 ? -48.556 24.042 16.106 1.00 14.86 331 ILE C C 1
ATOM 8604 O O . ILE C 1 331 ? -48.844 23.419 17.126 1.00 15.73 331 ILE C O 1
ATOM 8609 N N . PHE C 1 332 ? -47.828 25.141 16.121 1.00 14.71 332 PHE C N 1
ATOM 8610 C CA . PHE C 1 332 ? -47.260 25.655 17.354 1.00 14.74 332 PHE C CA 1
ATOM 8611 C C . PHE C 1 332 ? -48.358 26.095 18.326 1.00 14.92 332 PHE C C 1
ATOM 8612 O O . PHE C 1 332 ? -48.340 25.682 19.491 1.00 14.95 332 PHE C O 1
ATOM 8620 N N . TYR C 1 333 ? -49.332 26.862 17.829 1.00 14.87 333 TYR C N 1
ATOM 8621 C CA . TYR C 1 333 ? -50.451 27.322 18.643 1.00 15.02 333 TYR C CA 1
ATOM 8622 C C . TYR C 1 333 ? -51.169 26.182 19.342 1.00 16.23 333 TYR C C 1
ATOM 8623 O O . TYR C 1 333 ? -51.406 26.250 20.550 1.00 17.64 333 TYR C O 1
ATOM 8632 N N . ASN C 1 334 ? -51.505 25.134 18.581 1.00 18.17 334 ASN C N 1
ATOM 8633 C CA . ASN C 1 334 ? -52.219 23.969 19.107 1.00 18.75 334 ASN C CA 1
ATOM 8634 C C . ASN C 1 334 ? -51.391 23.158 20.088 1.00 19.75 334 ASN C C 1
ATOM 8635 O O . ASN C 1 334 ? -51.924 22.708 21.116 1.00 21.05 334 ASN C O 1
ATOM 8640 N N . HIS C 1 335 ? -50.104 22.990 19.814 1.00 20.41 335 HIS C N 1
ATOM 8641 C CA . HIS C 1 335 ? -49.226 22.338 20.794 1.00 23.26 335 HIS C CA 1
ATOM 8642 C C . HIS C 1 335 ? -49.133 23.101 22.103 1.00 23.34 335 HIS C C 1
ATOM 8643 O O . HIS C 1 335 ? -49.110 22.478 23.168 1.00 23.52 335 HIS C O 1
ATOM 8650 N N . ILE C 1 336 ? -49.082 24.434 22.018 1.00 23.16 336 ILE C N 1
ATOM 8651 C CA . ILE C 1 336 ? -48.930 25.279 23.196 1.00 23.55 336 ILE C CA 1
ATOM 8652 C C . ILE C 1 336 ? -50.229 25.243 24.006 1.00 22.33 336 ILE C C 1
ATOM 8653 O O . ILE C 1 336 ? -50.183 25.161 25.232 1.00 23.81 336 ILE C O 1
ATOM 8658 N N . ARG C 1 337 ? -51.359 25.243 23.320 1.00 20.42 337 ARG C N 1
ATOM 8659 C CA . ARG C 1 337 ? -52.648 25.094 23.976 1.00 19.61 337 ARG C CA 1
ATOM 8660 C C . ARG C 1 337 ? -52.765 23.739 24.698 1.00 21.94 337 ARG C C 1
ATOM 8661 O O . ARG C 1 337 ? -53.152 23.706 25.859 1.00 21.30 337 ARG C O 1
ATOM 8669 N N . GLU C 1 338 ? -52.454 22.635 24.011 1.00 25.14 338 GLU C N 1
ATOM 8670 C CA . GLU C 1 338 ? -52.493 21.308 24.634 1.00 28.10 338 GLU C CA 1
ATOM 8671 C C . GLU C 1 338 ? -51.590 21.247 25.863 1.00 25.46 338 GLU C C 1
ATOM 8672 O O . GLU C 1 338 ? -52.022 20.801 26.921 1.00 24.55 338 GLU C O 1
ATOM 8678 N N . TRP C 1 339 ? -50.347 21.683 25.722 1.00 22.10 339 TRP C N 1
ATOM 8679 C CA . TRP C 1 339 ? -49.410 21.650 26.844 1.00 21.81 339 TRP C CA 1
ATOM 8680 C C . TRP C 1 339 ? -49.902 22.462 28.018 1.00 21.95 339 TRP C C 1
ATOM 8681 O O . TRP C 1 339 ? -49.905 21.970 29.142 1.00 23.06 339 TRP C O 1
ATOM 8692 N N . THR C 1 340 ? -50.319 23.694 27.766 1.00 22.78 340 THR C N 1
ATOM 8693 C CA . THR C 1 340 ? -50.716 24.582 28.858 1.00 22.64 340 THR C CA 1
ATOM 8694 C C . THR C 1 340 ? -52.011 24.159 29.549 1.00 23.10 340 THR C C 1
ATOM 8695 O O . THR C 1 340 ? -52.096 24.228 30.762 1.00 22.79 340 THR C O 1
ATOM 8699 N N . ASN C 1 341 ? -52.967 23.643 28.792 1.00 25.54 341 ASN C N 1
ATOM 8700 C CA . ASN C 1 341 ? -54.213 23.167 29.369 1.00 29.90 341 ASN C CA 1
ATOM 8701 C C . ASN C 1 341 ? -54.027 21.892 30.196 1.00 30.41 341 ASN C C 1
ATOM 8702 O O . ASN C 1 341 ? -54.618 21.789 31.259 1.00 31.89 341 ASN C O 1
ATOM 8707 N N . GLU C 1 342 ? -53.135 20.990 29.778 1.00 31.55 342 GLU C N 1
ATOM 8708 C CA . GLU C 1 342 ? -52.781 19.809 30.579 1.00 33.48 342 GLU C CA 1
ATOM 8709 C C . GLU C 1 342 ? -51.935 20.146 31.825 1.00 29.26 342 GLU C C 1
ATOM 8710 O O . GLU C 1 342 ? -51.993 19.423 32.803 1.00 27.82 342 GLU C O 1
ATOM 8716 N N . ALA C 1 343 ? -51.151 21.214 31.776 1.00 23.60 343 ALA C N 1
ATOM 8717 C CA . ALA C 1 343 ? -50.311 21.620 32.897 1.00 21.52 343 ALA C CA 1
ATOM 8718 C C . ALA C 1 343 ? -50.971 22.650 33.812 1.00 20.36 343 ALA C C 1
ATOM 8719 O O . ALA C 1 343 ? -50.364 23.131 34.753 1.00 17.26 343 ALA C O 1
ATOM 8721 N N . ASN C 1 344 ? -52.226 22.980 33.528 1.00 21.66 344 ASN C N 1
ATOM 8722 C CA . ASN C 1 344 ? -52.948 24.090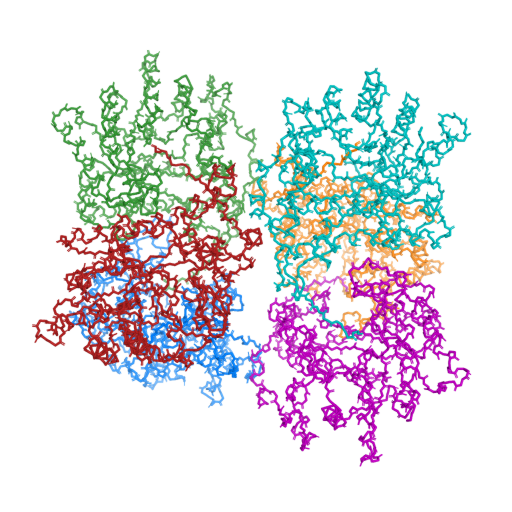 34.196 1.00 21.31 344 ASN C CA 1
ATOM 8723 C C . ASN C 1 344 ? -52.183 25.423 34.249 1.00 20.48 344 ASN C C 1
ATOM 8724 O O . ASN C 1 344 ? -52.022 26.012 35.292 1.00 19.16 344 ASN C O 1
ATOM 8729 N N . MET C 1 345 ? -51.714 25.846 33.077 1.00 20.30 345 MET C N 1
ATOM 8730 C CA . MET C 1 345 ? -51.122 27.152 32.868 1.00 20.69 345 MET C CA 1
ATOM 8731 C C . MET C 1 345 ? -51.971 27.935 31.881 1.00 19.38 345 MET C C 1
ATOM 8732 O O . MET C 1 345 ? -52.553 27.395 30.947 1.00 18.85 345 MET C O 1
ATOM 8737 N N . SER C 1 346 ? -52.162 29.203 32.164 1.00 19.45 346 SER C N 1
ATOM 8738 C CA . SER C 1 346 ? -52.600 30.157 31.165 1.00 18.77 346 SER C CA 1
ATOM 8739 C C . SER C 1 346 ? -51.473 30.383 30.163 1.00 18.25 346 SER C C 1
ATOM 8740 O O . SER C 1 346 ? -50.283 30.302 30.492 1.00 17.83 346 SER C O 1
ATOM 8743 N N . CYS C 1 347 ? -51.863 30.664 28.939 1.00 17.74 347 CYS C N 1
ATOM 8744 C CA . CYS C 1 347 ? -50.927 31.103 27.945 1.00 18.89 347 CYS C CA 1
ATOM 8745 C C . CYS C 1 347 ? -51.495 32.305 27.221 1.00 17.91 347 CYS C C 1
ATOM 8746 O O . CYS C 1 347 ? -52.452 32.197 26.466 1.00 16.53 347 CYS C O 1
ATOM 8749 N N . PHE C 1 348 ? -50.879 33.451 27.454 1.00 18.16 348 PHE C N 1
ATOM 8750 C CA . PHE C 1 348 ? -51.283 34.698 26.806 1.00 16.95 348 PHE C CA 1
ATOM 8751 C C . PHE C 1 348 ? -50.596 34.707 25.433 1.00 16.48 348 PHE C C 1
ATOM 8752 O O . PHE C 1 348 ? -49.587 35.376 25.243 1.00 15.10 348 PHE C O 1
ATOM 8760 N N . TYR C 1 349 ? -51.164 33.961 24.486 1.00 15.56 349 TYR C N 1
ATOM 8761 C CA . TYR C 1 349 ? -50.479 33.624 23.275 1.00 15.01 349 TYR C CA 1
ATOM 8762 C C . TYR C 1 349 ? -50.301 34.928 22.470 1.00 15.47 349 TYR C C 1
ATOM 8763 O O . TYR C 1 349 ? -51.180 35.778 22.419 1.00 14.68 349 TYR C O 1
ATOM 8772 N N . PHE C 1 350 ? -49.140 35.062 21.835 1.00 16.31 350 PHE C N 1
ATOM 8773 C CA . PHE C 1 350 ? -48.829 36.222 21.027 1.00 16.79 350 PHE C CA 1
ATOM 8774 C C . PHE C 1 350 ? -49.079 35.876 19.538 1.00 18.04 350 PHE C C 1
ATOM 8775 O O . PHE C 1 350 ? -48.279 35.154 18.901 1.00 19.60 350 PHE C O 1
ATOM 8783 N N . GLU C 1 351 ? -50.131 36.412 18.920 1.00 18.52 351 GLU C N 1
ATOM 8784 C CA . GLU C 1 351 ? -50.979 37.484 19.412 1.00 18.19 351 GLU C CA 1
ATOM 8785 C C . GLU C 1 351 ? -52.350 37.378 18.736 1.00 16.89 351 GLU C C 1
ATOM 8786 O O . GLU C 1 351 ? -52.503 36.594 17.804 1.00 15.35 351 GLU C O 1
ATOM 8792 N N . ALA C 1 352 ? -53.335 38.142 19.178 1.00 15.76 352 ALA C N 1
ATOM 8793 C CA . ALA C 1 352 ? -54.656 38.058 18.540 1.00 16.11 352 ALA C CA 1
ATOM 8794 C C . ALA C 1 352 ? -54.626 38.488 17.068 1.00 16.67 352 ALA C C 1
ATOM 8795 O O . ALA C 1 352 ? -55.010 37.704 16.192 1.00 16.28 352 ALA C O 1
ATOM 8797 N N . PHE C 1 353 ? -54.197 39.728 16.814 1.00 16.85 353 PHE C N 1
ATOM 8798 C CA . PHE C 1 353 ? -54.210 40.326 15.472 1.00 18.52 353 PHE C CA 1
ATOM 8799 C C . PHE C 1 353 ? -52.818 40.812 15.056 1.00 19.16 353 PHE C C 1
ATOM 8800 O O . PHE C 1 353 ? -52.080 41.352 15.863 1.00 19.33 353 PHE C O 1
ATOM 8808 N N . ASP C 1 354 ? -52.475 40.649 13.780 1.00 19.66 354 ASP C N 1
ATOM 8809 C CA . ASP C 1 354 ? -51.274 41.285 13.227 1.00 19.95 354 ASP C CA 1
ATOM 8810 C C . ASP C 1 354 ? -51.295 42.766 13.549 1.00 19.91 354 ASP C C 1
ATOM 8811 O O . ASP C 1 354 ? -52.331 43.430 13.449 1.00 20.62 354 ASP C O 1
ATOM 8816 N N . GLU C 1 355 ? -50.149 43.259 13.956 1.00 21.06 355 GLU C N 1
ATOM 8817 C CA . GLU C 1 355 ? -49.972 44.647 14.314 1.00 22.41 355 GLU C CA 1
ATOM 8818 C C . GLU C 1 355 ? -48.835 45.235 13.497 1.00 22.09 355 GLU C C 1
ATOM 8819 O O . GLU C 1 355 ? -47.652 45.030 13.822 1.00 22.30 355 GLU C O 1
ATOM 8825 N N . PRO C 1 356 ? -49.175 45.955 12.424 1.00 20.46 356 PRO C N 1
ATOM 8826 C CA . PRO C 1 356 ? -48.128 46.406 11.514 1.00 20.75 356 PRO C CA 1
ATOM 8827 C C . PRO C 1 356 ? -47.285 47.635 11.948 1.00 20.36 356 PRO C C 1
ATOM 8828 O O . PRO C 1 356 ? -46.417 48.049 11.180 1.00 23.94 356 PRO C O 1
ATOM 8832 N N . TRP C 1 357 ? -47.502 48.192 13.131 1.00 17.96 357 TRP C N 1
ATOM 8833 C CA . TRP C 1 357 ? -46.622 49.240 13.660 1.00 17.04 357 TRP C CA 1
ATOM 8834 C C . TRP C 1 357 ? -45.312 48.703 14.265 1.00 18.12 357 TRP C C 1
ATOM 8835 O O . TRP C 1 357 ? -44.408 49.511 14.579 1.00 18.18 357 TRP C O 1
ATOM 8846 N N . LYS C 1 358 ? -45.208 47.387 14.483 1.00 18.47 358 LYS C N 1
ATOM 8847 C CA . LYS C 1 358 ? -44.092 46.836 15.283 1.00 20.41 358 LYS C CA 1
ATOM 8848 C C . LYS C 1 358 ? -42.753 46.837 14.533 1.00 21.79 358 LYS C C 1
ATOM 8849 O O . LYS C 1 358 ? -41.702 47.062 15.143 1.00 22.06 358 LYS C O 1
ATOM 8855 N N . ASP C 1 359 ? -42.805 46.581 13.223 1.00 22.13 359 ASP C N 1
ATOM 8856 C CA . ASP C 1 359 ? -41.689 46.824 12.316 1.00 21.54 359 ASP C CA 1
ATOM 8857 C C . ASP C 1 359 ? -42.244 47.735 11.210 1.00 20.95 359 ASP C C 1
ATOM 8858 O O . ASP C 1 359 ? -42.524 47.308 10.095 1.00 20.14 359 ASP C O 1
ATOM 8863 N N . ALA C 1 360 ? -42.439 48.994 11.579 1.00 22.10 360 ALA C N 1
ATOM 8864 C CA . ALA C 1 360 ? -43.186 49.961 10.762 1.00 24.97 360 ALA C CA 1
ATOM 8865 C C . ALA C 1 360 ? -42.641 50.133 9.345 1.00 26.18 360 ALA C C 1
ATOM 8866 O O . ALA C 1 360 ? -43.413 50.138 8.393 1.00 26.88 360 ALA C O 1
ATOM 8868 N N . HIS C 1 361 ? -41.320 50.240 9.214 1.00 26.26 361 HIS C N 1
ATOM 8869 C CA . HIS C 1 361 ? -40.679 50.452 7.907 1.00 26.37 361 HIS C CA 1
ATOM 8870 C C . HIS C 1 361 ? -40.392 49.204 7.108 1.00 23.51 361 HIS C C 1
ATOM 8871 O O . HIS C 1 361 ? -39.758 49.291 6.083 1.00 25.48 361 HIS C O 1
ATOM 8878 N N . ASN C 1 362 ? -40.817 48.052 7.585 1.00 21.90 362 ASN C N 1
ATOM 8879 C CA . ASN C 1 362 ? -40.631 46.832 6.859 1.00 21.39 362 ASN C CA 1
ATOM 8880 C C . ASN C 1 362 ? -41.814 45.911 7.071 1.00 19.53 362 ASN C C 1
ATOM 8881 O O . ASN C 1 362 ? -41.814 45.099 7.995 1.00 18.96 362 ASN C O 1
ATOM 8886 N N . SER C 1 363 ? -42.806 45.994 6.196 1.00 20.12 363 SER C N 1
ATOM 8887 C CA . SER C 1 363 ? -44.054 45.218 6.398 1.00 21.89 363 SER C CA 1
ATOM 8888 C C . SER C 1 363 ? -43.871 43.699 6.419 1.00 22.21 363 SER C C 1
ATOM 8889 O O . SER C 1 363 ? -44.649 43.012 7.094 1.00 24.34 363 SER C O 1
ATOM 8892 N N . GLY C 1 364 ? -42.852 43.183 5.718 1.00 20.81 364 GLY C N 1
ATOM 8893 C CA . GLY C 1 364 ? -42.508 41.746 5.768 1.00 20.40 364 GLY C CA 1
ATOM 8894 C C . GLY C 1 364 ? -41.782 41.257 7.012 1.00 20.11 364 GLY C C 1
ATOM 8895 O O . GLY C 1 364 ? -41.546 40.064 7.159 1.00 18.65 364 GLY C O 1
ATOM 8896 N N . GLY C 1 365 ? -41.404 42.176 7.905 1.00 20.16 365 GLY C N 1
ATOM 8897 C CA . GLY C 1 365 ? -40.812 41.801 9.189 1.00 19.00 365 GLY C CA 1
ATOM 8898 C C . GLY C 1 365 ? -41.732 40.963 10.056 1.00 18.04 365 GLY C C 1
ATOM 8899 O O . GLY C 1 365 ? -42.928 41.218 10.125 1.00 17.49 365 GLY C O 1
ATOM 8900 N N . SER C 1 366 ? -41.166 39.951 10.701 1.00 18.40 366 SER C N 1
ATOM 8901 C CA . SER C 1 366 ? -41.947 38.964 11.435 1.00 17.86 366 SER C CA 1
ATOM 8902 C C . SER C 1 366 ? -42.740 39.573 12.565 1.00 18.18 366 SER C C 1
ATOM 8903 O O . SER C 1 366 ? -43.827 39.097 12.886 1.00 18.04 366 SER C O 1
ATOM 8906 N N . GLU C 1 367 ? -42.234 40.643 13.147 1.00 18.49 367 GLU C N 1
ATOM 8907 C CA . GLU C 1 367 ? -42.986 41.355 14.176 1.00 19.91 367 GLU C CA 1
ATOM 8908 C C . GLU C 1 367 ? -44.425 41.739 13.796 1.00 19.24 367 GLU C C 1
ATOM 8909 O O . GLU C 1 367 ? -45.292 41.812 14.663 1.00 20.65 367 GLU C O 1
ATOM 8915 N N . ASN C 1 368 ? -44.663 41.997 12.516 1.00 18.31 368 ASN C N 1
ATOM 8916 C CA . ASN C 1 368 ? -45.976 42.370 12.001 1.00 17.39 368 ASN C CA 1
ATOM 8917 C C . ASN C 1 368 ? -46.867 41.184 11.690 1.00 16.53 368 ASN C C 1
ATOM 8918 O O . ASN C 1 368 ? -47.950 41.355 11.163 1.00 15.42 368 ASN C O 1
ATOM 8923 N N . HIS C 1 369 ? -46.443 39.969 11.992 1.00 16.61 369 HIS C N 1
ATOM 8924 C CA . HIS C 1 369 ? -47.203 38.788 11.505 1.00 16.69 369 HIS C CA 1
ATOM 8925 C C . HIS C 1 369 ? -47.518 37.745 12.578 1.00 15.94 369 HIS C C 1
ATOM 8926 O O . HIS C 1 369 ? -47.654 36.561 12.279 1.00 15.40 369 HIS C O 1
ATOM 8933 N N . PHE C 1 370 ? -47.596 38.182 13.826 1.00 15.39 370 PHE C N 1
ATOM 8934 C CA . PHE C 1 370 ? -47.807 37.239 14.935 1.00 16.14 370 PHE C CA 1
ATOM 8935 C C . PHE C 1 370 ? -49.265 36.940 15.222 1.00 15.72 370 PHE C C 1
ATOM 8936 O O . PHE C 1 370 ? -49.568 36.076 16.033 1.00 16.97 370 PHE C O 1
ATOM 8944 N N . GLY C 1 371 ? -50.167 37.605 14.521 1.00 16.30 371 GLY C N 1
ATOM 8945 C CA . GLY C 1 371 ? -51.586 37.393 14.725 1.00 16.30 371 GLY C CA 1
ATOM 8946 C C . GLY C 1 371 ? -52.100 36.009 14.406 1.00 16.04 371 GLY C C 1
ATOM 8947 O O . GLY C 1 371 ? -51.483 35.280 13.619 1.00 16.31 371 GLY C O 1
ATOM 8948 N N . LEU C 1 372 ? -53.226 35.653 15.017 1.00 16.17 372 LEU C N 1
ATOM 8949 C CA . LEU C 1 372 ? -54.083 34.550 14.531 1.00 16.40 372 LEU C CA 1
ATOM 8950 C C . LEU C 1 372 ? -54.980 35.080 13.403 1.00 16.39 372 LEU C C 1
ATOM 8951 O O . LEU C 1 372 ? -55.402 34.321 12.521 1.00 15.61 372 LEU C O 1
ATOM 8956 N N . PHE C 1 373 ? -55.220 36.384 13.413 1.00 16.58 373 PHE C N 1
ATOM 8957 C CA . PHE C 1 373 ? -55.895 37.067 12.315 1.00 18.18 373 PHE C CA 1
ATOM 8958 C C . PHE C 1 373 ? -54.957 38.078 11.674 1.00 18.39 373 PHE C C 1
ATOM 8959 O O . PHE C 1 373 ? -54.017 38.568 12.259 1.00 16.90 373 PHE C O 1
ATOM 8967 N N . THR C 1 374 ? -55.324 38.440 10.466 1.00 19.91 374 THR C N 1
ATOM 8968 C CA . THR C 1 374 ? -54.650 39.419 9.659 1.00 20.16 374 THR C CA 1
ATOM 8969 C C . THR C 1 374 ? -55.114 40.779 10.086 1.00 20.80 374 THR C C 1
ATOM 8970 O O . THR C 1 374 ? -56.086 40.853 10.806 1.00 20.42 374 THR C O 1
ATOM 8974 N N . VAL C 1 375 ? -54.457 41.855 9.664 1.00 23.27 375 VAL C N 1
ATOM 8975 C CA . VAL C 1 375 ? -54.913 43.213 10.038 1.00 26.44 375 VAL C CA 1
ATOM 8976 C C . VAL C 1 375 ? -56.352 43.445 9.568 1.00 26.71 375 VAL C C 1
ATOM 8977 O O . VAL C 1 375 ? -57.162 44.031 10.288 1.00 26.42 375 VAL C O 1
ATOM 8981 N N . ASP C 1 376 ? -56.662 42.963 8.361 1.00 28.95 376 ASP C N 1
ATOM 8982 C CA . ASP C 1 376 ? -58.002 43.088 7.752 1.00 33.44 376 ASP C CA 1
ATOM 8983 C C . ASP C 1 376 ? -59.082 42.135 8.302 1.00 32.04 376 ASP C C 1
ATOM 8984 O O . ASP C 1 376 ? -60.228 42.173 7.860 1.00 31.82 376 ASP C O 1
ATOM 8989 N N . GLY C 1 377 ? -58.729 41.280 9.257 1.00 29.83 377 GLY C N 1
ATOM 8990 C CA . GLY C 1 377 ? -59.687 40.406 9.905 1.00 27.52 377 GLY C CA 1
ATOM 8991 C C . GLY C 1 377 ? -59.834 39.054 9.252 1.00 27.59 377 GLY C C 1
ATOM 8992 O O . GLY C 1 377 ? -60.792 38.347 9.540 1.00 31.43 377 GLY C O 1
ATOM 8993 N N . LYS C 1 378 ? -58.931 38.694 8.349 1.00 26.60 378 LYS C N 1
ATOM 8994 C CA . LYS C 1 378 ? -58.935 37.350 7.811 1.00 26.28 378 LYS C CA 1
ATOM 8995 C C . LYS C 1 378 ? -58.376 36.365 8.849 1.00 24.74 378 LYS C C 1
ATOM 8996 O O . LYS C 1 378 ? -57.377 36.641 9.495 1.00 24.78 378 LYS C O 1
ATOM 9002 N N . ALA C 1 379 ? -59.011 35.206 8.966 1.00 23.51 379 ALA C N 1
ATOM 9003 C CA . ALA C 1 379 ? -58.552 34.156 9.838 1.00 23.12 379 ALA C CA 1
ATOM 9004 C C . ALA C 1 379 ? -57.467 33.321 9.141 1.00 22.97 379 ALA C C 1
ATOM 9005 O O . ALA C 1 379 ? -57.700 32.759 8.065 1.00 21.58 379 ALA C O 1
ATOM 9007 N N . LYS C 1 380 ? -56.281 33.245 9.764 1.00 21.00 380 LYS C N 1
ATOM 9008 C CA . LYS C 1 380 ? -55.175 32.429 9.261 1.00 18.55 380 LYS C CA 1
ATOM 9009 C C . LYS C 1 380 ? -55.487 30.963 9.474 1.00 18.65 380 LYS C C 1
ATOM 9010 O O . LYS C 1 380 ? -56.379 30.628 10.262 1.00 19.46 380 LYS C O 1
ATOM 9016 N N . TYR C 1 381 ? -54.721 30.104 8.801 1.00 18.14 381 TYR C N 1
ATOM 9017 C CA . TYR C 1 381 ? -54.937 28.672 8.816 1.00 19.35 381 TYR C CA 1
ATOM 9018 C C . TYR C 1 381 ? -55.375 28.120 10.171 1.00 20.80 381 TYR C C 1
ATOM 9019 O O . TYR C 1 381 ? -56.289 27.288 10.256 1.00 20.75 381 TYR C O 1
ATOM 9028 N N . VAL C 1 382 ? -54.682 28.556 11.222 1.00 21.87 382 VAL C N 1
ATOM 9029 C CA . VAL C 1 382 ? -54.957 28.117 12.589 1.00 22.24 382 VAL C CA 1
ATOM 9030 C C . VAL C 1 382 ? -56.444 28.160 12.987 1.00 24.72 382 VAL C C 1
ATOM 9031 O O . VAL C 1 382 ? -56.870 27.306 13.768 1.00 22.65 382 VAL C O 1
ATOM 9035 N N . LEU C 1 383 ? -57.197 29.159 12.474 1.00 25.30 383 LEU C N 1
ATOM 9036 C CA . LEU C 1 383 ? -58.608 29.359 12.803 1.00 26.65 383 LEU C CA 1
ATOM 9037 C C . LEU C 1 383 ? -59.607 29.056 11.700 1.00 28.75 383 LEU C C 1
ATOM 9038 O O . LEU C 1 383 ? -60.797 29.307 11.873 1.00 28.94 383 LEU C O 1
ATOM 9043 N N . TRP C 1 384 ? -59.158 28.534 10.567 1.00 32.44 384 TRP C N 1
ATOM 9044 C CA . TRP C 1 384 ? -60.079 28.176 9.465 1.00 32.39 384 TRP C CA 1
ATOM 9045 C C . TRP C 1 384 ? -61.213 27.290 9.944 1.00 33.96 384 TRP C C 1
ATOM 9046 O O . TRP C 1 384 ? -62.338 27.448 9.534 1.00 33.69 384 TRP C O 1
ATOM 9057 N N . ASP C 1 385 ? -60.889 26.338 10.808 1.00 37.63 385 ASP C N 1
ATOM 9058 C CA . ASP C 1 385 ? -61.866 25.385 11.309 1.00 38.63 385 ASP C CA 1
ATOM 9059 C C . ASP C 1 385 ? -63.023 26.120 12.024 1.00 34.45 385 ASP C C 1
ATOM 9060 O O . ASP C 1 385 ? -64.182 25.828 11.774 1.00 33.45 385 ASP C O 1
ATOM 9065 N N . LEU C 1 386 ? -62.687 27.104 12.845 1.00 29.79 386 LEU C N 1
ATOM 9066 C CA . LEU C 1 386 ? -63.676 27.926 13.503 1.00 29.45 386 LEU C CA 1
ATOM 9067 C C . LEU C 1 386 ? -64.513 28.782 12.577 1.00 30.28 386 LEU C C 1
ATOM 9068 O O . LEU C 1 386 ? -65.694 28.989 12.860 1.00 31.51 386 LEU C O 1
ATOM 9073 N N . VAL C 1 387 ? -63.937 29.300 11.498 1.00 29.76 387 VAL C N 1
ATOM 9074 C CA . VAL C 1 387 ? -64.737 30.034 10.510 1.00 30.73 387 VAL C CA 1
ATOM 9075 C C . VAL C 1 387 ? -65.812 29.114 9.927 1.00 32.02 387 VAL C C 1
ATOM 9076 O O . VAL C 1 387 ? -66.984 29.508 9.844 1.00 31.83 387 VAL C O 1
ATOM 9080 N N . ASP C 1 388 ? -65.431 27.882 9.585 1.00 32.54 388 ASP C N 1
ATOM 9081 C CA . ASP C 1 388 ? -66.369 26.880 9.023 1.00 33.43 388 ASP C CA 1
ATOM 9082 C C . ASP C 1 388 ? -67.511 26.506 9.979 1.00 33.54 388 ASP C C 1
ATOM 9083 O O . ASP C 1 388 ? -68.627 26.320 9.549 1.00 31.10 388 ASP C O 1
ATOM 9088 N N . LYS C 1 389 ? -67.226 26.427 11.274 1.00 34.10 389 LYS C N 1
ATOM 9089 C CA . LYS C 1 389 ? -68.261 26.141 12.261 1.00 33.74 389 LYS C CA 1
ATOM 9090 C C . LYS C 1 389 ? -69.189 27.331 12.480 1.00 30.84 389 LYS C C 1
ATOM 9091 O O . LYS C 1 389 ? -70.163 27.195 13.189 1.00 31.43 389 LYS C O 1
ATOM 9097 N N . GLY C 1 390 ? -68.895 28.494 11.906 1.00 29.45 390 GLY C N 1
ATOM 9098 C CA . GLY C 1 390 ? -69.772 29.666 12.021 1.00 29.03 390 GLY C CA 1
ATOM 9099 C C . GLY C 1 390 ? -69.551 30.545 13.243 1.00 27.31 390 GLY C C 1
ATOM 9100 O O . GLY C 1 390 ? -70.331 31.449 13.497 1.00 26.51 390 GLY C O 1
ATOM 9101 N N . VAL C 1 391 ? -68.456 30.322 13.951 1.00 26.98 391 VAL C N 1
ATOM 9102 C CA . VAL C 1 391 ? -68.155 31.019 15.200 1.00 28.22 391 VAL C CA 1
ATOM 9103 C C . VAL C 1 391 ? -68.104 32.546 15.062 1.00 28.84 391 VAL C C 1
ATOM 9104 O O . VAL C 1 391 ? -68.533 33.256 15.969 1.00 28.68 391 VAL C O 1
ATOM 9108 N N . PHE C 1 392 ? -67.651 33.041 13.920 1.00 30.35 392 PHE C N 1
ATOM 9109 C CA . PHE C 1 392 ? -67.585 34.473 13.687 1.00 31.03 392 PHE C CA 1
ATOM 9110 C C . PHE C 1 392 ? -68.708 35.019 12.813 1.00 32.99 392 PHE C C 1
ATOM 9111 O O . PHE C 1 392 ? -68.588 36.155 12.341 1.00 34.81 392 PHE C O 1
ATOM 9119 N N . GLU C 1 393 ? -69.797 34.275 12.606 1.00 37.03 393 GLU C N 1
ATOM 9120 C CA . GLU C 1 393 ? -70.910 34.764 11.755 1.00 41.63 393 GLU C CA 1
ATOM 9121 C C . GLU C 1 393 ? -71.547 36.018 12.328 1.00 37.27 393 GLU C C 1
ATOM 9122 O O . GLU C 1 393 ? -71.817 36.101 13.517 1.00 33.26 393 GLU C O 1
ATOM 9128 N N . GLY C 1 394 ? -71.723 37.017 11.472 1.00 36.92 394 GLY C N 1
ATOM 9129 C CA . GLY C 1 394 ? -72.306 38.296 11.884 1.00 38.02 394 GLY C CA 1
ATOM 9130 C C . GLY C 1 394 ? -71.305 39.311 12.421 1.00 38.53 394 GLY C C 1
ATOM 9131 O O . GLY C 1 394 ? -71.656 40.485 12.574 1.00 35.72 394 GLY C O 1
ATOM 9132 N N . LEU C 1 395 ? -70.059 38.873 12.652 1.00 35.66 395 LEU C N 1
ATOM 9133 C CA . LEU C 1 395 ? -69.005 39.717 13.184 1.00 33.53 395 LEU C CA 1
ATOM 9134 C C . LEU C 1 395 ? -68.140 40.294 12.066 1.00 28.75 395 LEU C C 1
ATOM 9135 O O . LEU C 1 395 ? -67.990 39.724 10.996 1.00 27.77 395 LEU C O 1
ATOM 9140 N N . THR C 1 396 ? -67.541 41.434 12.364 1.00 26.03 396 THR C N 1
ATOM 9141 C CA . THR C 1 396 ? -66.919 42.302 11.391 1.00 23.18 396 THR C CA 1
ATOM 9142 C C . THR C 1 396 ? -65.645 42.898 12.010 1.00 23.42 396 THR C C 1
ATOM 9143 O O . THR C 1 396 ? -65.608 43.134 13.218 1.00 23.24 396 THR C O 1
ATOM 9147 N N . ARG C 1 397 ? -64.601 43.123 11.203 1.00 24.75 397 ARG C N 1
ATOM 9148 C CA . ARG C 1 397 ? -63.492 44.030 11.579 1.00 23.93 397 ARG C CA 1
ATOM 9149 C C . ARG C 1 397 ? -63.296 45.067 10.485 1.00 23.57 397 ARG C C 1
ATOM 9150 O O . ARG C 1 397 ? -62.998 44.731 9.355 1.00 22.29 397 ARG C O 1
ATOM 9158 N N . GLY C 1 398 ? -63.529 46.331 10.823 1.00 25.92 398 GLY C N 1
ATOM 9159 C CA . GLY C 1 398 ? -63.361 47.467 9.886 1.00 28.11 398 GLY C CA 1
ATOM 9160 C C . GLY C 1 398 ? -64.234 47.384 8.644 1.00 27.79 398 GLY C C 1
ATOM 9161 O O . GLY C 1 398 ? -63.825 47.802 7.588 1.00 28.68 398 GLY C O 1
ATOM 9162 N N . GLY C 1 399 ? -65.426 46.822 8.789 1.00 30.79 399 GLY C N 1
ATOM 9163 C CA . GLY C 1 399 ? -66.283 46.522 7.662 1.00 32.27 399 GLY C CA 1
ATOM 9164 C C . GLY C 1 399 ? -66.159 45.138 7.038 1.00 32.97 399 GLY C C 1
ATOM 9165 O O . GLY C 1 399 ? -67.069 44.717 6.332 1.00 36.44 399 GLY C O 1
ATOM 9166 N N . ASN C 1 400 ? -65.078 44.405 7.283 1.00 31.89 400 ASN C N 1
ATOM 9167 C CA . ASN C 1 400 ? -64.875 43.089 6.630 1.00 30.60 400 ASN C CA 1
ATOM 9168 C C . ASN C 1 400 ? -65.405 41.921 7.441 1.00 30.65 400 ASN C C 1
ATOM 9169 O O . ASN C 1 400 ? -65.237 41.891 8.652 1.00 33.93 400 ASN C O 1
ATOM 9174 N N . PRO C 1 401 ? -66.081 40.957 6.788 1.00 31.76 401 PRO C N 1
ATOM 9175 C CA . PRO C 1 401 ? -66.448 39.735 7.520 1.00 30.35 401 PRO C CA 1
ATOM 9176 C C . PRO C 1 401 ? -65.212 38.877 7.747 1.00 29.66 401 PRO C C 1
ATOM 9177 O O . PRO C 1 401 ? -64.192 39.055 7.060 1.00 32.41 401 PRO C O 1
ATOM 9181 N N . ILE C 1 402 ? -65.306 37.951 8.692 1.00 27.99 402 ILE C N 1
ATOM 9182 C CA . ILE C 1 402 ? -64.177 37.105 9.033 1.00 26.07 402 ILE C CA 1
ATOM 9183 C C . ILE C 1 402 ? -64.078 35.955 8.040 1.00 25.93 402 ILE C C 1
ATOM 9184 O O . ILE C 1 402 ? -64.787 34.975 8.122 1.00 25.35 402 ILE C O 1
ATOM 9189 N N . THR C 1 403 ? -63.148 36.126 7.109 1.00 28.52 403 THR C N 1
ATOM 9190 C CA . THR C 1 403 ? -62.912 35.247 5.963 1.00 28.38 403 THR C CA 1
ATOM 9191 C C . THR C 1 403 ? -61.654 34.429 6.216 1.00 28.24 403 THR C C 1
ATOM 9192 O O . THR C 1 403 ? -60.792 34.828 6.989 1.00 26.26 403 THR C O 1
ATOM 9196 N N . LYS C 1 404 ? -61.586 33.256 5.602 1.00 28.37 404 LYS C N 1
ATOM 9197 C CA . LYS C 1 404 ? -60.367 32.456 5.609 1.00 27.62 404 LYS C CA 1
ATOM 9198 C C . LYS C 1 404 ? -59.281 33.046 4.697 1.00 27.46 404 LYS C C 1
ATOM 9199 O O . LYS C 1 404 ? -59.586 33.507 3.602 1.00 33.10 404 LYS C O 1
ATOM 9205 N N . THR C 1 405 ? -58.021 33.059 5.156 1.00 25.74 405 THR C N 1
ATOM 9206 C CA . THR C 1 405 ? -56.843 33.377 4.309 1.00 24.32 405 THR C CA 1
ATOM 9207 C C . THR C 1 405 ? -56.745 32.286 3.230 1.00 24.52 405 THR C C 1
ATOM 9208 O O . THR C 1 405 ? -57.270 31.193 3.449 1.00 23.39 405 THR C O 1
ATOM 9212 N N . TYR C 1 406 ? -56.102 32.592 2.091 1.00 23.98 406 TYR C N 1
ATOM 9213 C CA . TYR C 1 406 ? -55.968 31.655 0.957 1.00 26.37 406 TYR C CA 1
ATOM 9214 C C . TYR C 1 406 ? -57.305 31.113 0.384 1.00 28.52 406 TYR C C 1
ATOM 9215 O O . TYR C 1 406 ? -57.302 30.102 -0.326 1.00 29.31 406 TYR C O 1
ATOM 9224 N N . ASN C 1 407 ? -58.435 31.754 0.696 1.00 31.80 407 ASN C N 1
ATOM 9225 C CA . ASN C 1 407 ? -59.767 31.220 0.353 1.00 34.65 407 ASN C CA 1
ATOM 9226 C C . ASN C 1 407 ? -60.016 29.825 0.900 1.00 30.69 407 ASN C C 1
ATOM 9227 O O . ASN C 1 407 ? -60.785 29.064 0.333 1.00 27.10 407 ASN C O 1
ATOM 9232 N N . GLY C 1 408 ? -59.363 29.504 2.013 1.00 29.37 408 GLY C N 1
ATOM 9233 C CA . GLY C 1 408 ? -59.525 28.210 2.646 1.00 27.92 408 GLY C CA 1
ATOM 9234 C C . GLY C 1 408 ? -58.940 27.076 1.871 1.00 28.63 408 GLY C C 1
ATOM 9235 O O . GLY C 1 408 ? -59.340 25.929 2.072 1.00 26.11 408 GLY C O 1
ATOM 9236 N N . ASN C 1 409 ? -57.991 27.395 0.981 1.00 30.05 409 ASN C N 1
ATOM 9237 C CA . ASN C 1 409 ? -57.397 26.406 0.098 1.00 30.27 409 ASN C CA 1
ATOM 9238 C C . ASN C 1 409 ? -56.096 25.911 0.670 1.00 27.67 409 ASN C C 1
ATOM 9239 O O . ASN C 1 409 ? -55.041 26.552 0.507 1.00 26.80 409 ASN C O 1
ATOM 9244 N N . LYS C 1 410 ? -56.169 24.730 1.261 1.00 25.83 410 LYS C N 1
ATOM 9245 C CA . LYS C 1 410 ? -55.028 24.144 1.913 1.00 28.65 410 LYS C CA 1
ATOM 9246 C C . LYS C 1 410 ? -53.857 23.879 0.945 1.00 30.96 410 LYS C C 1
ATOM 9247 O O . LYS C 1 410 ? -52.682 24.068 1.307 1.00 31.81 410 LYS C O 1
ATOM 9253 N N . GLU C 1 411 ? -54.167 23.462 -0.280 1.00 31.38 411 GLU C N 1
ATOM 9254 C CA . GLU C 1 411 ? -53.129 23.230 -1.278 1.00 32.55 411 GLU C CA 1
ATOM 9255 C C . GLU C 1 411 ? -52.344 24.488 -1.566 1.00 32.20 411 GLU C C 1
ATOM 9256 O O . GLU C 1 411 ? -51.130 24.438 -1.684 1.00 32.72 411 GLU C O 1
ATOM 9262 N N . ALA C 1 412 ? -53.038 25.623 -1.686 1.00 30.48 412 ALA C N 1
ATOM 9263 C CA . ALA C 1 412 ? -52.364 26.902 -1.975 1.00 26.82 412 ALA C CA 1
ATOM 9264 C C . ALA C 1 412 ? -51.423 27.321 -0.846 1.00 25.85 412 ALA C C 1
ATOM 9265 O O . ALA C 1 412 ? -50.390 27.918 -1.082 1.00 24.89 412 ALA C O 1
ATOM 9267 N N . LEU C 1 413 ? -51.785 26.987 0.381 1.00 26.62 413 LEU C N 1
ATOM 9268 C CA . LEU C 1 413 ? -50.929 27.245 1.520 1.00 27.98 413 LEU C CA 1
ATOM 9269 C C . LEU C 1 413 ? -49.686 26.357 1.468 1.00 26.12 413 LEU C C 1
ATOM 9270 O O . LEU C 1 413 ? -48.559 26.831 1.610 1.00 23.70 413 LEU C O 1
ATOM 9275 N N . PHE C 1 414 ? -49.905 25.066 1.255 1.00 26.25 414 PHE C N 1
ATOM 9276 C CA . PHE C 1 414 ? -48.823 24.087 1.259 1.00 25.47 414 PHE C CA 1
ATOM 9277 C C . PHE C 1 414 ? -47.746 24.369 0.219 1.00 23.64 414 PHE C C 1
ATOM 9278 O O . PHE C 1 414 ? -46.560 24.176 0.502 1.00 25.23 414 PHE C O 1
ATOM 9286 N N . LEU C 1 415 ? -48.117 24.917 -0.929 1.00 22.35 415 LEU C N 1
ATOM 9287 C CA . LEU C 1 415 ? -47.100 25.378 -1.913 1.00 22.68 415 LEU C CA 1
ATOM 9288 C C . LEU C 1 415 ? -46.134 26.432 -1.366 1.00 22.27 415 LEU C C 1
ATOM 9289 O O . LEU C 1 415 ? -44.942 26.365 -1.620 1.00 21.94 415 LEU C O 1
ATOM 9294 N N . GLU C 1 416 ? -46.657 27.360 -0.569 1.00 22.87 416 GLU C N 1
ATOM 9295 C CA . GLU C 1 416 ? -45.853 28.387 0.044 1.00 23.37 416 GLU C CA 1
ATOM 9296 C C . GLU C 1 416 ? -45.049 27.889 1.234 1.00 23.36 416 GLU C C 1
ATOM 9297 O O . GLU C 1 416 ? -44.012 28.479 1.535 1.00 24.02 416 GLU C O 1
ATOM 9303 N N . VAL C 1 417 ? -45.498 26.836 1.927 1.00 22.74 417 VAL C N 1
ATOM 9304 C CA . VAL C 1 417 ? -44.751 26.313 3.086 1.00 22.79 417 VAL C CA 1
ATOM 9305 C C . VAL C 1 417 ? -43.444 25.624 2.644 1.00 23.75 417 VAL C C 1
ATOM 9306 O O . VAL C 1 417 ? -43.460 24.835 1.698 1.00 25.29 417 VAL C O 1
ATOM 9310 N N . GLU C 1 418 ? -42.334 25.935 3.315 1.00 23.43 418 GLU C N 1
ATOM 9311 C CA . GLU C 1 418 ? -41.078 25.224 3.102 1.00 24.95 418 GLU C CA 1
ATOM 9312 C C . GLU C 1 418 ? -40.784 24.298 4.292 1.00 25.89 418 GLU C C 1
ATOM 9313 O O . GLU C 1 418 ? -41.342 24.485 5.365 1.00 27.24 418 GLU C O 1
ATOM 9319 N N . LEU C 1 419 ? -39.947 23.281 4.081 1.00 25.78 419 LEU C N 1
ATOM 9320 C CA . LEU C 1 419 ? -39.530 22.376 5.150 1.00 25.19 419 LEU C CA 1
ATOM 9321 C C . LEU C 1 419 ? -38.393 22.954 5.948 1.00 22.49 419 LEU C C 1
ATOM 9322 O O . LEU C 1 419 ? -37.655 23.802 5.466 1.00 20.30 419 LEU C O 1
ATOM 9327 N N . PRO C 1 420 ? -38.255 22.502 7.197 1.00 21.65 420 PRO C N 1
ATOM 9328 C CA . PRO C 1 420 ? -37.096 22.954 7.968 1.00 22.60 420 PRO C CA 1
ATOM 9329 C C . PRO C 1 420 ? -35.793 22.484 7.313 1.00 22.35 420 PRO C C 1
ATOM 9330 O O . PRO C 1 420 ? -35.797 21.517 6.560 1.00 21.05 420 PRO C O 1
ATOM 9334 N N . PRO C 1 421 ? -34.695 23.190 7.568 1.00 22.93 421 PRO C N 1
ATOM 9335 C CA . PRO C 1 421 ? -33.440 22.776 6.946 1.00 24.36 421 PRO C CA 1
ATOM 9336 C C . PRO C 1 421 ? -32.943 21.405 7.459 1.00 26.79 421 PRO C C 1
ATOM 9337 O O . PRO C 1 421 ? -33.182 21.052 8.617 1.00 27.52 421 PRO C O 1
ATOM 9341 N N . VAL C 1 422 ? -32.328 20.638 6.565 1.00 27.50 422 VAL C N 1
ATOM 9342 C CA . VAL C 1 422 ? -31.764 19.347 6.896 1.00 29.07 422 VAL C CA 1
ATOM 9343 C C . VAL C 1 422 ? -30.497 19.558 7.727 1.00 30.45 422 VAL C C 1
ATOM 9344 O O . VAL C 1 422 ? -29.687 20.413 7.380 1.00 32.12 422 VAL C O 1
ATOM 9348 N N . LYS C 1 423 ? -30.339 18.813 8.826 1.00 33.80 423 LYS C N 1
ATOM 9349 C CA . LYS C 1 423 ? -29.094 18.876 9.631 1.00 39.79 423 LYS C CA 1
ATOM 9350 C C . LYS C 1 423 ? -28.510 17.487 9.912 1.00 43.66 423 LYS C C 1
ATOM 9351 O O . LYS C 1 423 ? -29.184 16.477 9.873 1.00 42.05 423 LYS C O 1
ATOM 9357 N N . LYS C 1 424 ? -27.226 17.375 10.196 1.00 48.47 424 LYS C N 1
ATOM 9358 C CA . LYS C 1 424 ? -26.769 16.048 10.496 1.00 49.31 424 LYS C CA 1
ATOM 9359 C C . LYS C 1 424 ? -26.532 16.100 12.024 1.00 42.94 424 LYS C C 1
ATOM 9360 O O . LYS C 1 424 ? -26.422 17.187 12.645 1.00 41.13 424 LYS C O 1
ATOM 9366 N N . GLU C 1 425 ? -26.751 14.952 12.634 1.00 40.44 425 GLU C N 1
ATOM 9367 C CA . GLU C 1 425 ? -26.611 14.765 14.065 1.00 38.55 425 GLU C CA 1
ATOM 9368 C C . GLU C 1 425 ? -25.306 13.998 14.307 1.00 31.90 425 GLU C C 1
ATOM 9369 O O . GLU C 1 425 ? -24.944 13.100 13.566 1.00 29.17 425 GLU C O 1
ATOM 9375 N N . ILE C 1 426 ? -24.541 14.436 15.293 1.00 28.25 426 ILE C N 1
ATOM 9376 C CA . ILE C 1 426 ? -23.411 13.664 15.824 1.00 24.98 426 ILE C CA 1
ATOM 9377 C C . ILE C 1 426 ? -23.950 12.715 16.894 1.00 21.48 426 ILE C C 1
ATOM 9378 O O . ILE C 1 426 ? -24.760 13.128 17.714 1.00 19.44 426 ILE C O 1
ATOM 9383 N N . THR C 1 427 ? -23.519 11.451 16.857 1.00 18.92 427 THR C N 1
ATOM 9384 C CA . THR C 1 427 ? -23.895 10.468 17.875 1.00 17.72 427 THR C CA 1
ATOM 9385 C C . THR C 1 427 ? -22.819 10.495 18.947 1.00 17.93 427 THR C C 1
ATOM 9386 O O . THR C 1 427 ? -21.656 10.365 18.647 1.00 18.97 427 THR C O 1
ATOM 9390 N N . LYS C 1 428 ? -23.226 10.683 20.196 1.00 19.11 428 LYS C N 1
ATOM 9391 C CA . LYS C 1 428 ? -22.349 10.561 21.354 1.00 20.03 428 LYS C CA 1
ATOM 9392 C C . LYS C 1 428 ? -22.290 9.105 21.794 1.00 19.52 428 LYS C C 1
ATOM 9393 O O . LYS C 1 428 ? -23.231 8.360 21.586 1.00 18.76 428 LYS C O 1
ATOM 9399 N N . ASN C 1 429 ? -21.216 8.733 22.478 1.00 20.20 429 ASN C N 1
ATOM 9400 C CA . ASN C 1 429 ? -20.988 7.347 22.850 1.00 21.50 429 ASN C CA 1
ATOM 9401 C C . ASN C 1 429 ? -21.665 6.990 24.165 1.00 20.19 429 ASN C C 1
ATOM 9402 O O . ASN C 1 429 ? -21.032 6.436 25.087 1.00 18.58 429 ASN C O 1
ATOM 9407 N N . HIS C 1 430 ? -22.961 7.251 24.215 1.00 19.40 430 HIS C N 1
ATOM 9408 C CA . HIS C 1 430 ? -23.751 7.061 25.438 1.00 19.73 430 HIS C CA 1
ATOM 9409 C C . HIS C 1 430 ? -24.444 5.720 25.365 1.00 19.26 430 HIS C C 1
ATOM 9410 O O . HIS C 1 430 ? -24.986 5.234 26.392 1.00 19.58 430 HIS C O 1
ATOM 9418 N N . VAL D 1 38 ? 2.220 72.444 40.306 1.00 37.71 38 VAL D N 1
ATOM 9419 C CA . VAL D 1 38 ? 1.090 71.794 39.558 1.00 37.79 38 VAL D CA 1
ATOM 9420 C C . VAL D 1 38 ? 1.098 70.234 39.690 1.00 33.31 38 VAL D C 1
ATOM 9421 O O . VAL D 1 38 ? 2.062 69.496 39.428 1.00 33.79 38 VAL D O 1
ATOM 9425 N N . THR D 1 39 ? -0.022 69.798 40.212 1.00 30.99 39 THR D N 1
ATOM 9426 C CA . THR D 1 39 ? -0.253 68.436 40.678 1.00 29.91 39 THR D CA 1
ATOM 9427 C C . THR D 1 39 ? -1.333 67.688 39.851 1.00 29.91 39 THR D C 1
ATOM 9428 O O . THR D 1 39 ? -2.124 68.323 39.146 1.00 30.83 39 THR D O 1
ATOM 9432 N N . ALA D 1 40 ? -1.365 66.357 39.918 1.00 27.52 40 ALA D N 1
ATOM 9433 C CA . ALA D 1 40 ? -2.356 65.598 39.158 1.00 27.04 40 ALA D CA 1
ATOM 9434 C C . ALA D 1 40 ? -3.790 65.990 39.502 1.00 28.49 40 ALA D C 1
ATOM 9435 O O . ALA D 1 40 ? -4.644 66.125 38.610 1.00 26.49 40 ALA D O 1
ATOM 9437 N N . LYS D 1 41 ? -4.058 66.143 40.791 1.00 31.41 41 LYS D N 1
ATOM 9438 C CA . LYS D 1 41 ? -5.341 66.688 41.285 1.00 34.71 41 LYS D CA 1
ATOM 9439 C C . LYS D 1 41 ? -5.740 68.032 40.654 1.00 31.65 41 LYS D C 1
ATOM 9440 O O . LYS D 1 41 ? -6.906 68.266 40.414 1.00 29.52 41 LYS D O 1
ATOM 9446 N N . ASP D 1 42 ? -4.778 68.895 40.348 1.00 32.75 42 ASP D N 1
ATOM 9447 C CA . ASP D 1 42 ? -5.064 70.183 39.680 1.00 34.80 42 ASP D CA 1
ATOM 9448 C C . ASP D 1 42 ? -5.316 70.032 38.172 1.00 33.63 42 ASP D C 1
ATOM 9449 O O . ASP D 1 42 ? -6.116 70.773 37.585 1.00 30.36 42 ASP D O 1
ATOM 9454 N N . ILE D 1 43 ? -4.634 69.066 37.554 1.00 36.26 43 ILE D N 1
ATOM 9455 C CA . ILE D 1 43 ? -4.610 68.904 36.096 1.00 37.21 43 ILE D CA 1
ATOM 9456 C C . ILE D 1 43 ? -5.781 68.100 35.547 1.00 34.36 43 ILE D C 1
ATOM 9457 O O . ILE D 1 43 ? -6.409 68.456 34.531 1.00 33.19 43 ILE D O 1
ATOM 9462 N N . LEU D 1 44 ? -6.049 66.976 36.188 1.00 32.08 44 LEU D N 1
ATOM 9463 C CA . LEU D 1 44 ? -7.041 66.069 35.663 1.00 30.99 44 LEU D CA 1
ATOM 9464 C C . LEU D 1 44 ? -8.426 66.666 35.833 1.00 33.33 44 LEU D C 1
ATOM 9465 O O . LEU D 1 44 ? -8.792 67.136 36.904 1.00 35.57 44 LEU D O 1
ATOM 9470 N N . GLY D 1 45 ? -9.210 66.634 34.760 1.00 35.89 45 GLY D N 1
ATOM 9471 C CA . GLY D 1 45 ? -10.584 67.171 34.789 1.00 35.31 45 GLY D CA 1
ATOM 9472 C C . GLY D 1 45 ? -10.670 68.673 34.617 1.00 34.91 45 GLY D C 1
ATOM 9473 O O . GLY D 1 45 ? -11.738 69.246 34.753 1.00 34.47 45 GLY D O 1
ATOM 9474 N N . ASN D 1 46 ? -9.548 69.289 34.255 1.00 33.44 46 ASN D N 1
ATOM 9475 C CA . ASN D 1 46 ? -9.441 70.709 34.103 1.00 30.50 46 ASN D CA 1
ATOM 9476 C C . ASN D 1 46 ? -9.197 70.960 32.637 1.00 29.47 46 ASN D C 1
ATOM 9477 O O . ASN D 1 46 ? -8.161 70.578 32.118 1.00 26.96 46 ASN D O 1
ATOM 9482 N N . SER D 1 47 ? -10.138 71.634 31.980 1.00 30.20 47 SER D N 1
ATOM 9483 C CA . SER D 1 47 ? -10.063 71.836 30.532 1.00 30.87 47 SER D CA 1
ATOM 9484 C C . SER D 1 47 ? -8.974 72.824 30.063 1.00 30.59 47 SER D C 1
ATOM 9485 O O . SER D 1 47 ? -8.724 72.896 28.856 1.00 30.17 47 SER D O 1
ATOM 9488 N N . LYS D 1 48 ? -8.340 73.562 30.987 1.00 30.52 48 LYS D N 1
ATOM 9489 C CA . LYS D 1 48 ? -7.122 74.352 30.672 1.00 32.38 48 LYS D CA 1
ATOM 9490 C C . LYS D 1 48 ? -5.875 73.384 30.434 1.00 31.12 48 LYS D C 1
ATOM 9491 O O . LYS D 1 48 ? -4.918 73.783 29.824 1.00 27.70 48 LYS D O 1
ATOM 9493 N N . TYR D 1 49 ? -5.969 72.097 30.827 1.00 32.43 49 TYR D N 1
ATOM 9494 C CA . TYR D 1 49 ? -4.958 71.046 30.542 1.00 30.96 49 TYR D CA 1
ATOM 9495 C C . TYR D 1 49 ? -5.511 69.825 29.723 1.00 28.52 49 TYR D C 1
ATOM 9496 O O . TYR D 1 49 ? -5.679 68.694 30.264 1.00 26.33 49 TYR D O 1
ATOM 9505 N N . LEU D 1 50 ? -5.772 70.055 28.431 1.00 26.40 50 LEU D N 1
ATOM 9506 C CA . LEU D 1 50 ? -6.261 69.000 27.549 1.00 27.22 50 LEU D CA 1
ATOM 9507 C C . LEU D 1 50 ? -5.270 67.863 27.457 1.00 25.15 50 LEU D C 1
ATOM 9508 O O . LEU D 1 50 ? -4.078 68.090 27.320 1.00 24.53 50 LEU D O 1
ATOM 9513 N N . ALA D 1 51 ? -5.797 66.643 27.503 1.00 23.66 51 ALA D N 1
ATOM 9514 C CA . ALA D 1 51 ? -5.012 65.413 27.457 1.00 23.19 51 ALA D CA 1
ATOM 9515 C C . ALA D 1 51 ? -5.080 64.749 26.073 1.00 23.19 51 ALA D C 1
ATOM 9516 O O . ALA D 1 51 ? -6.025 64.960 25.314 1.00 20.98 51 ALA D O 1
ATOM 9518 N N . ILE D 1 52 ? -4.080 63.903 25.805 1.00 25.25 52 ILE D N 1
ATOM 9519 C CA . ILE D 1 52 ? -3.974 63.090 24.562 1.00 24.61 52 ILE D CA 1
ATOM 9520 C C . ILE D 1 52 ? -3.116 61.850 24.793 1.00 24.29 52 ILE D C 1
ATOM 9521 O O . ILE D 1 52 ? -2.237 61.849 25.665 1.00 23.76 52 ILE D O 1
ATOM 9526 N N . SER D 1 53 ? -3.437 60.764 24.092 1.00 25.35 53 SER D N 1
ATOM 9527 C CA . SER D 1 53 ? -2.559 59.593 24.065 1.00 25.14 53 SER D CA 1
ATOM 9528 C C . SER D 1 53 ? -1.509 59.852 22.999 1.00 24.11 53 SER D C 1
ATOM 9529 O O . SER D 1 53 ? -1.830 60.350 21.910 1.00 24.08 53 SER D O 1
ATOM 9532 N N . TYR D 1 54 ? -0.245 59.552 23.315 1.00 23.92 54 TYR D N 1
ATOM 9533 C CA . TYR D 1 54 ? 0.878 59.903 22.417 1.00 22.10 54 TYR D CA 1
ATOM 9534 C C . TYR D 1 54 ? 1.901 58.810 22.178 1.00 21.44 54 TYR D C 1
ATOM 9535 O O . TYR D 1 54 ? 2.378 58.132 23.107 1.00 23.03 54 TYR D O 1
ATOM 9544 N N . GLY D 1 55 ? 2.234 58.657 20.897 1.00 20.78 55 GLY D N 1
ATOM 9545 C CA . GLY D 1 55 ? 3.424 57.931 20.458 1.00 20.34 55 GLY D CA 1
ATOM 9546 C C . GLY D 1 55 ? 4.019 58.701 19.300 1.00 20.84 55 GLY D C 1
ATOM 9547 O O . GLY D 1 55 ? 3.288 59.275 18.481 1.00 22.51 55 GLY D O 1
ATOM 9548 N N . GLY D 1 56 ? 5.344 58.657 19.199 1.00 22.15 56 GLY D N 1
ATOM 9549 C CA . GLY D 1 56 ? 6.127 59.464 18.271 1.00 23.47 56 GLY D CA 1
ATOM 9550 C C . GLY D 1 56 ? 6.867 58.653 17.232 1.00 23.30 56 GLY D C 1
ATOM 9551 O O . GLY D 1 56 ? 7.633 59.202 16.439 1.00 24.85 56 GLY D O 1
ATOM 9552 N N . TYR D 1 57 ? 6.621 57.351 17.220 1.00 24.14 57 TYR D N 1
ATOM 9553 C CA . TYR D 1 57 ? 7.188 56.444 16.219 1.00 23.10 57 TYR D CA 1
ATOM 9554 C C . TYR D 1 57 ? 6.655 56.818 14.836 1.00 24.97 57 TYR D C 1
ATOM 9555 O O . TYR D 1 57 ? 5.472 57.130 14.688 1.00 24.88 57 TYR D O 1
ATOM 9564 N N . ARG D 1 58 ? 7.560 56.823 13.858 1.00 28.75 58 ARG D N 1
ATOM 9565 C CA . ARG D 1 58 ? 7.279 57.259 12.472 1.00 29.53 58 ARG D CA 1
ATOM 9566 C C . ARG D 1 58 ? 7.405 56.157 11.427 1.00 30.13 58 ARG D C 1
ATOM 9567 O O . ARG D 1 58 ? 7.081 56.377 10.289 1.00 27.72 58 ARG D O 1
ATOM 9575 N N . LYS D 1 59 ? 7.850 54.971 11.832 1.00 35.20 59 LYS D N 1
ATOM 9576 C CA . LYS D 1 59 ? 8.093 53.851 10.914 1.00 37.10 59 LYS D CA 1
ATOM 9577 C C . LYS D 1 59 ? 7.300 52.636 11.351 1.00 31.01 59 LYS D C 1
ATOM 9578 O O . LYS D 1 59 ? 6.685 52.633 12.421 1.00 29.11 59 LYS D O 1
ATOM 9584 N N . LYS D 1 60 ? 7.364 51.596 10.536 1.00 30.24 60 LYS D N 1
ATOM 9585 C CA . LYS D 1 60 ? 6.571 50.372 10.738 1.00 30.96 60 LYS D CA 1
ATOM 9586 C C . LYS D 1 60 ? 7.115 49.403 11.819 1.00 27.29 60 LYS D C 1
ATOM 9587 O O . LYS D 1 60 ? 6.572 48.324 12.010 1.00 26.94 60 LYS D O 1
ATOM 9593 N N . SER D 1 61 ? 8.181 49.785 12.504 1.00 24.86 61 SER D N 1
ATOM 9594 C CA . SER D 1 61 ? 8.669 49.050 13.645 1.00 24.96 61 SER D CA 1
ATOM 9595 C C . SER D 1 61 ? 9.121 50.025 14.741 1.00 27.30 61 SER D C 1
ATOM 9596 O O . SER D 1 61 ? 9.690 51.109 14.461 1.00 28.68 61 SER D O 1
ATOM 9599 N N . ARG D 1 62 ? 8.879 49.624 15.987 1.00 26.68 62 ARG D N 1
ATOM 9600 C CA . ARG D 1 62 ? 9.356 50.373 17.130 1.00 27.71 62 ARG D CA 1
ATOM 9601 C C . ARG D 1 62 ? 10.867 50.228 17.350 1.00 27.83 62 ARG D C 1
ATOM 9602 O O . ARG D 1 62 ? 11.448 50.935 18.174 1.00 29.31 62 ARG D O 1
ATOM 9610 N N . ASP D 1 63 ? 11.495 49.305 16.635 1.00 29.71 63 ASP D N 1
ATOM 9611 C CA . ASP D 1 63 ? 12.958 49.249 16.537 1.00 32.19 63 ASP D CA 1
ATOM 9612 C C . ASP D 1 63 ? 13.565 50.583 16.051 1.00 29.50 63 ASP D C 1
ATOM 9613 O O . ASP D 1 63 ? 14.649 50.928 16.465 1.00 30.67 63 ASP D O 1
ATOM 9618 N N . PHE D 1 64 ? 12.844 51.306 15.203 1.00 28.39 64 PHE D N 1
ATOM 9619 C CA . PHE D 1 64 ? 13.214 52.631 14.781 1.00 29.23 64 PHE D CA 1
ATOM 9620 C C . PHE D 1 64 ? 12.673 53.662 15.789 1.00 28.24 64 PHE D C 1
ATOM 9621 O O . PHE D 1 64 ? 11.605 54.250 15.603 1.00 28.40 64 PHE D O 1
ATOM 9629 N N . GLN D 1 65 ? 13.418 53.853 16.871 1.00 28.25 65 GLN D N 1
ATOM 9630 C CA . GLN D 1 65 ? 13.089 54.835 17.901 1.00 27.56 65 GLN D CA 1
ATOM 9631 C C . GLN D 1 65 ? 13.202 56.246 17.353 1.00 26.11 65 GLN D C 1
ATOM 9632 O O . GLN D 1 65 ? 14.173 56.580 16.702 1.00 24.82 65 GLN D O 1
ATOM 9638 N N . PRO D 1 66 ? 12.208 57.094 17.620 1.00 25.48 66 PRO D N 1
ATOM 9639 C CA . PRO D 1 66 ? 12.373 58.465 17.200 1.00 24.76 66 PRO D CA 1
ATOM 9640 C C . PRO D 1 66 ? 13.452 59.137 18.047 1.00 24.33 66 PRO D C 1
ATOM 9641 O O . PRO D 1 66 ? 13.654 58.774 19.218 1.00 22.45 66 PRO D O 1
ATOM 9645 N N . SER D 1 67 ? 14.148 60.089 17.452 1.00 23.86 67 SER D N 1
ATOM 9646 C CA . SER D 1 67 ? 15.168 60.857 18.165 1.00 24.91 67 SER D CA 1
ATOM 9647 C C . SER D 1 67 ? 14.520 61.905 19.086 1.00 24.79 67 SER D C 1
ATOM 9648 O O . SER D 1 67 ? 13.360 62.293 18.891 1.00 25.54 67 SER D O 1
ATOM 9651 N N . ILE D 1 68 ? 15.304 62.406 20.028 1.00 24.42 68 ILE D N 1
ATOM 9652 C CA . ILE D 1 68 ? 14.894 63.533 20.845 1.00 26.45 68 ILE D CA 1
ATOM 9653 C C . ILE D 1 68 ? 14.483 64.767 19.992 1.00 27.81 68 ILE D C 1
ATOM 9654 O O . ILE D 1 68 ? 13.487 65.425 20.298 1.00 25.04 68 ILE D O 1
ATOM 9659 N N . GLU D 1 69 ? 15.222 65.052 18.924 1.00 29.72 69 GLU D N 1
ATOM 9660 C CA . GLU D 1 69 ? 14.856 66.150 18.054 1.00 34.75 69 GLU D CA 1
ATOM 9661 C C . GLU D 1 69 ? 13.469 65.918 17.426 1.00 32.32 69 GLU D C 1
ATOM 9662 O O . GLU D 1 69 ? 12.671 66.840 17.367 1.00 29.34 69 GLU D O 1
ATOM 9668 N N . GLU D 1 70 ? 13.205 64.691 16.972 1.00 31.48 70 GLU D N 1
ATOM 9669 C CA . GLU D 1 70 ? 11.907 64.339 16.399 1.00 31.50 70 GLU D CA 1
ATOM 9670 C C . GLU D 1 70 ? 10.760 64.479 17.427 1.00 29.38 70 GLU D C 1
ATOM 9671 O O . GLU D 1 70 ? 9.709 65.060 17.130 1.00 26.02 70 GLU D O 1
ATOM 9677 N N . LEU D 1 71 ? 10.988 63.990 18.630 1.00 25.88 71 LEU D N 1
ATOM 9678 C CA . LEU D 1 71 ? 10.006 64.139 19.684 1.00 25.88 71 LEU D CA 1
ATOM 9679 C C . LEU D 1 71 ? 9.696 65.610 20.034 1.00 27.38 71 LEU D C 1
ATOM 9680 O O . LEU D 1 71 ? 8.562 65.932 20.355 1.00 28.13 71 LEU D O 1
ATOM 9685 N N . LYS D 1 72 ? 10.693 66.485 19.976 1.00 29.25 72 LYS D N 1
ATOM 9686 C CA . LYS D 1 72 ? 10.481 67.900 20.250 1.00 30.58 72 LYS D CA 1
ATOM 9687 C C . LYS D 1 72 ? 9.582 68.530 19.213 1.00 27.53 72 LYS D C 1
ATOM 9688 O O . LYS D 1 72 ? 8.743 69.343 19.551 1.00 27.34 72 LYS D O 1
ATOM 9694 N N . GLU D 1 73 ? 9.762 68.158 17.957 1.00 25.59 73 GLU D N 1
ATOM 9695 C CA . GLU D 1 73 ? 8.843 68.560 16.899 1.00 26.64 73 GLU D CA 1
ATOM 9696 C C . GLU D 1 73 ? 7.389 68.281 17.315 1.00 25.25 73 GLU D C 1
ATOM 9697 O O . GLU D 1 73 ? 6.543 69.169 17.257 1.00 24.99 73 GLU D O 1
ATOM 9703 N N . ASP D 1 74 ? 7.125 67.068 17.800 1.00 24.67 74 ASP D N 1
ATOM 9704 C CA . ASP D 1 74 ? 5.775 66.654 18.205 1.00 23.80 74 ASP D CA 1
ATOM 9705 C C . ASP D 1 74 ? 5.268 67.432 19.389 1.00 23.89 74 ASP D C 1
ATOM 9706 O O . ASP D 1 74 ? 4.123 67.908 19.397 1.00 21.80 74 ASP D O 1
ATOM 9711 N N . MET D 1 75 ? 6.128 67.577 20.388 1.00 23.16 75 MET D N 1
ATOM 9712 C CA . MET D 1 75 ? 5.772 68.341 21.554 1.00 22.64 75 MET D CA 1
ATOM 9713 C C . MET D 1 75 ? 5.380 69.783 21.189 1.00 22.85 75 MET D C 1
ATOM 9714 O O . MET D 1 75 ? 4.407 70.299 21.740 1.00 23.54 75 MET D O 1
ATOM 9719 N N . LYS D 1 76 ? 6.108 70.419 20.274 1.00 22.91 76 LYS D N 1
ATOM 9720 C CA . LYS D 1 76 ? 5.804 71.799 19.886 1.00 24.47 76 LYS D CA 1
ATOM 9721 C C . LYS D 1 76 ? 4.446 71.872 19.207 1.00 24.14 76 LYS D C 1
ATOM 9722 O O . LYS D 1 76 ? 3.637 72.726 19.558 1.00 22.82 76 LYS D O 1
ATOM 9728 N N . ILE D 1 77 ? 4.183 70.924 18.306 1.00 24.83 77 ILE D N 1
ATOM 9729 C CA . ILE D 1 77 ? 2.868 70.783 17.659 1.00 25.79 77 ILE D CA 1
ATOM 9730 C C . ILE D 1 77 ? 1.692 70.583 18.664 1.00 23.50 77 ILE D C 1
ATOM 9731 O O . ILE D 1 77 ? 0.650 71.244 18.553 1.00 21.22 77 ILE D O 1
ATOM 9736 N N . LEU D 1 78 ? 1.862 69.671 19.609 1.00 21.05 78 LEU D N 1
ATOM 9737 C CA . LEU D 1 78 ? 0.813 69.402 20.583 1.00 20.57 78 LEU D CA 1
ATOM 9738 C C . LEU D 1 78 ? 0.588 70.594 21.517 1.00 20.99 78 LEU D C 1
ATOM 9739 O O . LEU D 1 78 ? -0.543 70.931 21.829 1.00 18.21 78 LEU D O 1
ATOM 9744 N N . HIS D 1 79 ? 1.680 71.219 21.941 1.00 20.68 79 HIS D N 1
ATOM 9745 C CA . HIS D 1 79 ? 1.611 72.398 22.797 1.00 20.80 79 HIS D CA 1
ATOM 9746 C C . HIS D 1 79 ? 0.892 73.552 22.100 1.00 21.01 79 HIS D C 1
ATOM 9747 O O . HIS D 1 79 ? 0.090 74.252 22.744 1.00 22.86 79 HIS D O 1
ATOM 9754 N N . ALA D 1 80 ? 1.150 73.737 20.799 1.00 20.25 80 ALA D N 1
ATOM 9755 C CA . ALA D 1 80 ? 0.487 74.782 20.001 1.00 21.51 80 ALA D CA 1
ATOM 9756 C C . ALA D 1 80 ? -1.045 74.609 19.968 1.00 24.94 80 ALA D C 1
ATOM 9757 O O . ALA D 1 80 ? -1.775 75.574 19.973 1.00 26.83 80 ALA D O 1
ATOM 9759 N N . MET D 1 81 ? -1.488 73.351 19.970 1.00 28.16 81 MET D N 1
ATOM 9760 C CA . MET D 1 81 ? -2.899 72.940 20.056 1.00 28.74 81 MET D CA 1
ATOM 9761 C C . MET D 1 81 ? -3.581 73.037 21.426 1.00 28.58 81 MET D C 1
ATOM 9762 O O . MET D 1 81 ? -4.697 72.563 21.542 1.00 30.11 81 MET D O 1
ATOM 9767 N N . ASN D 1 82 ? -2.894 73.502 22.469 1.00 27.80 82 ASN D N 1
ATOM 9768 C CA . ASN D 1 82 ? -3.372 73.443 23.865 1.00 28.34 82 ASN D CA 1
ATOM 9769 C C . ASN D 1 82 ? -3.325 72.089 24.581 1.00 27.53 82 ASN D C 1
ATOM 9770 O O . ASN D 1 82 ? -3.967 71.926 25.630 1.00 28.91 82 ASN D O 1
ATOM 9775 N N . ILE D 1 83 ? -2.605 71.116 24.047 1.00 25.89 83 ILE D N 1
ATOM 9776 C CA . ILE D 1 83 ? -2.416 69.859 24.774 1.00 25.86 83 ILE D CA 1
ATOM 9777 C C . ILE D 1 83 ? -1.391 70.158 25.880 1.00 24.82 83 ILE D C 1
ATOM 9778 O O . ILE D 1 83 ? -0.347 70.735 25.604 1.00 26.19 83 ILE D O 1
ATOM 9783 N N . ARG D 1 84 ? -1.695 69.761 27.104 1.00 24.30 84 ARG D N 1
ATOM 9784 C CA . ARG D 1 84 ? -0.789 69.948 28.247 1.00 25.49 84 ARG D CA 1
ATOM 9785 C C . ARG D 1 84 ? -0.430 68.692 29.020 1.00 24.89 84 ARG D C 1
ATOM 9786 O O . ARG D 1 84 ? 0.419 68.736 29.902 1.00 23.37 84 ARG D O 1
ATOM 9794 N N . ILE D 1 85 ? -1.092 67.578 28.732 1.00 25.72 85 ILE D N 1
ATOM 9795 C CA . ILE D 1 85 ? -0.709 66.322 29.360 1.00 25.21 85 ILE D CA 1
ATOM 9796 C C . ILE D 1 85 ? -0.800 65.175 28.360 1.00 25.93 85 ILE D C 1
ATOM 9797 O O . ILE D 1 85 ? -1.734 65.112 27.564 1.00 24.54 85 ILE D O 1
ATOM 9802 N N . LEU D 1 86 ? 0.221 64.319 28.373 1.00 25.78 86 LEU D N 1
ATOM 9803 C CA . LEU D 1 86 ? 0.208 63.133 27.567 1.00 25.89 86 LEU D CA 1
ATOM 9804 C C . LEU D 1 86 ? 0.300 61.876 28.313 1.00 25.42 86 LEU D C 1
ATOM 9805 O O . LEU D 1 86 ? 0.768 61.880 29.409 1.00 24.63 86 LEU D O 1
ATOM 9810 N N . ARG D 1 87 ? 0.019 60.801 27.577 1.00 24.90 87 ARG D N 1
ATOM 9811 C CA . ARG D 1 87 ? 0.016 59.459 28.058 1.00 24.45 87 ARG D CA 1
ATOM 9812 C C . ARG D 1 87 ? 0.907 58.554 27.247 1.00 24.72 87 ARG D C 1
ATOM 9813 O O . ARG D 1 87 ? 0.978 58.667 26.028 1.00 25.71 87 ARG D O 1
ATOM 9821 N N . THR D 1 88 ? 1.490 57.588 27.931 1.00 23.63 88 THR D N 1
ATOM 9822 C CA . THR D 1 88 ? 2.512 56.736 27.410 1.00 22.76 88 THR D CA 1
ATOM 9823 C C . THR D 1 88 ? 2.212 55.297 27.887 1.00 22.94 88 THR D C 1
ATOM 9824 O O . THR D 1 88 ? 1.468 55.100 28.847 1.00 22.75 88 THR D O 1
ATOM 9828 N N . TYR D 1 89 ? 2.827 54.291 27.256 1.00 23.61 89 TYR D N 1
ATOM 9829 C CA . TYR D 1 89 ? 2.382 52.896 27.450 1.00 22.96 89 TYR D CA 1
ATOM 9830 C C . TYR D 1 89 ? 3.360 51.936 28.110 1.00 22.43 89 TYR D C 1
ATOM 9831 O O . TYR D 1 89 ? 2.943 51.037 28.865 1.00 21.11 89 TYR D O 1
ATOM 9840 N N . ASN D 1 90 ? 4.637 52.097 27.808 1.00 22.34 90 ASN D N 1
ATOM 9841 C CA . ASN D 1 90 ? 5.654 51.327 28.498 1.00 23.58 90 ASN D CA 1
ATOM 9842 C C . ASN D 1 90 ? 6.883 52.157 28.789 1.00 23.94 90 ASN D C 1
ATOM 9843 O O . ASN D 1 90 ? 7.077 53.220 28.203 1.00 25.33 90 ASN D O 1
ATOM 9848 N N . VAL D 1 91 ? 7.681 51.624 29.705 1.00 23.98 91 VAL D N 1
ATOM 9849 C CA . VAL D 1 91 ? 9.001 52.133 30.063 1.00 24.97 91 VAL D CA 1
ATOM 9850 C C . VAL D 1 91 ? 10.121 51.099 29.836 1.00 26.18 91 VAL D C 1
ATOM 9851 O O . VAL D 1 91 ? 11.201 51.183 30.398 1.00 27.17 91 VAL D O 1
ATOM 9855 N N . ARG D 1 92 ? 9.865 50.144 28.955 1.00 26.86 92 ARG D N 1
ATOM 9856 C CA . ARG D 1 92 ? 10.833 49.137 28.541 1.00 27.11 92 ARG D CA 1
ATOM 9857 C C . ARG D 1 92 ? 11.716 49.651 27.409 1.00 25.77 92 ARG D C 1
ATOM 9858 O O . ARG D 1 92 ? 12.931 49.518 27.436 1.00 25.63 92 ARG D O 1
ATOM 9866 N N . LEU D 1 93 ? 11.081 50.165 26.372 1.00 24.32 93 LEU D N 1
ATOM 9867 C CA . LEU D 1 93 ? 11.779 50.785 25.277 1.00 22.90 93 LEU D CA 1
ATOM 9868 C C . LEU D 1 93 ? 12.086 52.208 25.701 1.00 23.92 93 LEU D C 1
ATOM 9869 O O . LEU D 1 93 ? 11.505 52.717 26.658 1.00 22.99 93 LEU D O 1
ATOM 9874 N N . ALA D 1 94 ? 13.031 52.820 24.995 1.00 25.51 94 ALA D N 1
ATOM 9875 C CA . ALA D 1 94 ? 13.594 54.151 25.333 1.00 26.67 94 ALA D CA 1
ATOM 9876 C C . ALA D 1 94 ? 12.627 55.315 25.145 1.00 25.92 94 ALA D C 1
ATOM 9877 O O . ALA D 1 94 ? 12.801 56.378 25.737 1.00 25.19 94 ALA D O 1
ATOM 9879 N N . HIS D 1 95 ? 11.628 55.084 24.311 1.00 26.23 95 HIS D N 1
ATOM 9880 C CA . HIS D 1 95 ? 10.627 56.077 23.910 1.00 27.88 95 HIS D CA 1
ATOM 9881 C C . HIS D 1 95 ? 10.107 57.024 25.019 1.00 26.60 95 HIS D C 1
ATOM 9882 O O . HIS D 1 95 ? 10.163 58.234 24.865 1.00 25.82 95 HIS D O 1
ATOM 9889 N N . THR D 1 96 ? 9.646 56.479 26.128 1.00 25.39 96 THR D N 1
ATOM 9890 C CA . THR D 1 96 ? 9.047 57.304 27.173 1.00 25.21 96 THR D CA 1
ATOM 9891 C C . THR D 1 96 ? 10.082 58.181 27.851 1.00 24.04 96 THR D C 1
ATOM 9892 O O . THR D 1 96 ? 9.846 59.358 28.117 1.00 21.13 96 THR D O 1
ATOM 9896 N N . SER D 1 97 ? 11.217 57.563 28.146 1.00 23.10 97 SER D N 1
ATOM 9897 C CA . SER D 1 97 ? 12.390 58.245 28.678 1.00 22.51 97 SER D CA 1
ATOM 9898 C C . SER D 1 97 ? 12.848 59.385 27.758 1.00 21.51 97 SER D C 1
ATOM 9899 O O . SER D 1 97 ? 13.156 60.489 28.213 1.00 22.31 97 SER D O 1
ATOM 9902 N N . ASN D 1 98 ? 12.872 59.136 26.465 1.00 20.79 98 ASN D N 1
ATOM 9903 C CA . ASN D 1 98 ? 13.240 60.185 25.542 1.00 20.96 98 ASN D CA 1
ATOM 9904 C C . ASN D 1 98 ? 12.226 61.325 25.452 1.00 21.70 98 ASN D C 1
ATOM 9905 O O . ASN D 1 98 ? 12.600 62.464 25.178 1.00 21.74 98 ASN D O 1
ATOM 9910 N N . ILE D 1 99 ? 10.950 61.029 25.665 1.00 22.81 99 ILE D N 1
ATOM 9911 C CA . ILE D 1 99 ? 9.934 62.086 25.661 1.00 24.81 99 ILE D CA 1
ATOM 9912 C C . ILE D 1 99 ? 10.169 63.025 26.853 1.00 24.65 99 ILE D C 1
ATOM 9913 O O . ILE D 1 99 ? 10.117 64.238 26.711 1.00 24.13 99 ILE D O 1
ATOM 9918 N N . LEU D 1 100 ? 10.447 62.442 27.997 1.00 25.67 100 LEU D N 1
ATOM 9919 C CA . LEU D 1 100 ? 10.773 63.226 29.176 1.00 27.97 100 LEU D CA 1
ATOM 9920 C C . LEU D 1 100 ? 12.022 64.102 28.940 1.00 30.83 100 LEU D C 1
ATOM 9921 O O . LEU D 1 100 ? 12.007 65.278 29.270 1.00 29.99 100 LEU D O 1
ATOM 9926 N N . LYS D 1 101 ? 13.059 63.552 28.296 1.00 33.43 101 LYS D N 1
ATOM 9927 C CA . LYS D 1 101 ? 14.257 64.335 27.952 1.00 33.65 101 LYS D CA 1
ATOM 9928 C C . LYS D 1 101 ? 13.925 65.504 27.047 1.00 32.85 101 LYS D C 1
ATOM 9929 O O . LYS D 1 101 ? 14.437 66.632 27.244 1.00 36.09 101 LYS D O 1
ATOM 9935 N N . ALA D 1 102 ? 13.089 65.216 26.055 1.00 29.02 102 ALA D N 1
ATOM 9936 C CA . ALA D 1 102 ? 12.635 66.203 25.084 1.00 27.62 102 ALA D CA 1
ATOM 9937 C C . ALA D 1 102 ? 11.868 67.319 25.735 1.00 26.24 102 ALA D C 1
ATOM 9938 O O . ALA D 1 102 ? 12.106 68.485 25.423 1.00 27.86 102 ALA D O 1
ATOM 9940 N N . ILE D 1 103 ? 10.966 66.971 26.638 1.00 26.24 103 ILE D N 1
ATOM 9941 C CA . ILE D 1 103 ? 10.161 67.972 27.333 1.00 27.53 103 ILE D CA 1
ATOM 9942 C C . ILE D 1 103 ? 11.074 68.815 28.216 1.00 29.05 103 ILE D C 1
ATOM 9943 O O . ILE D 1 103 ? 10.959 70.039 28.218 1.00 29.69 103 ILE D O 1
ATOM 9948 N N . ARG D 1 104 ? 12.009 68.172 28.916 1.00 30.21 104 ARG D N 1
ATOM 9949 C CA . ARG D 1 104 ? 12.969 68.907 29.729 1.00 29.46 104 ARG D CA 1
ATOM 9950 C C . ARG D 1 104 ? 13.751 69.934 28.893 1.00 26.64 104 ARG D C 1
ATOM 9951 O O . ARG D 1 104 ? 13.866 71.080 29.301 1.00 26.35 104 ARG D O 1
ATOM 9959 N N . GLU D 1 105 ? 14.288 69.528 27.753 1.00 26.65 105 GLU D N 1
ATOM 9960 C CA . GLU D 1 105 ? 15.004 70.463 26.900 1.00 29.04 105 GLU D CA 1
ATOM 9961 C C . GLU D 1 105 ? 14.125 71.643 26.521 1.00 29.06 105 GLU D C 1
ATOM 9962 O O . GLU D 1 105 ? 14.590 72.786 26.545 1.00 31.33 105 GLU D O 1
ATOM 9968 N N . LEU D 1 106 ? 12.870 71.382 26.161 1.00 28.28 106 LEU D N 1
ATOM 9969 C CA . LEU D 1 106 ? 11.983 72.468 25.749 1.00 29.29 106 LEU D CA 1
ATOM 9970 C C . LEU D 1 106 ? 11.620 73.408 26.883 1.00 27.28 106 LEU D C 1
ATOM 9971 O O . LEU D 1 106 ? 11.396 74.582 26.642 1.00 25.34 106 LEU D O 1
ATOM 9976 N N . LYS D 1 107 ? 11.541 72.891 28.094 1.00 27.69 107 LYS D N 1
ATOM 9977 C CA . LYS D 1 107 ? 11.302 73.742 29.267 1.00 29.54 107 LYS D CA 1
ATOM 9978 C C . LYS D 1 107 ? 12.519 74.632 29.602 1.00 31.14 107 LYS D C 1
ATOM 9979 O O . LYS D 1 107 ? 12.352 75.726 30.125 1.00 31.49 107 LYS D O 1
ATOM 9985 N N . ASN D 1 108 ? 13.732 74.154 29.314 1.00 32.24 108 ASN D N 1
ATOM 9986 C CA . ASN D 1 108 ? 14.936 74.970 29.474 1.00 31.07 108 ASN D CA 1
ATOM 9987 C C . ASN D 1 108 ? 15.039 76.044 28.413 1.00 31.64 108 ASN D C 1
ATOM 9988 O O . ASN D 1 108 ? 15.514 77.119 28.705 1.00 30.15 108 ASN D O 1
ATOM 9993 N N . GLU D 1 109 ? 14.596 75.746 27.191 1.00 37.08 109 GLU D N 1
ATOM 9994 C CA . GLU D 1 109 ? 14.561 76.733 26.086 1.00 43.13 109 GLU D CA 1
ATOM 9995 C C . GLU D 1 109 ? 13.525 77.821 26.292 1.00 41.94 109 GLU D C 1
ATOM 9996 O O . GLU D 1 109 ? 13.735 78.944 25.891 1.00 46.49 109 GLU D O 1
ATOM 10002 N N . ASP D 1 110 ? 12.410 77.473 26.927 1.00 42.19 110 ASP D N 1
ATOM 10003 C CA . ASP D 1 110 ? 11.256 78.347 27.045 1.00 39.48 110 ASP D CA 1
ATOM 10004 C C . ASP D 1 110 ? 10.633 78.124 28.406 1.00 37.91 110 ASP D C 1
ATOM 10005 O O . ASP D 1 110 ? 10.139 77.037 28.706 1.00 38.40 110 ASP D O 1
ATOM 10010 N N . ALA D 1 111 ? 10.689 79.155 29.239 1.00 38.88 111 ALA D N 1
ATOM 10011 C CA . ALA D 1 111 ? 10.206 79.070 30.601 1.00 41.39 111 ALA D CA 1
ATOM 10012 C C . ALA D 1 111 ? 8.685 78.960 30.711 1.00 41.01 111 ALA D C 1
ATOM 10013 O O . ALA D 1 111 ? 8.191 78.441 31.701 1.00 39.41 111 ALA D O 1
ATOM 10015 N N . ASN D 1 112 ? 7.953 79.375 29.683 1.00 44.13 112 ASN D N 1
ATOM 10016 C CA . ASN D 1 112 ? 6.489 79.130 29.620 1.00 48.26 112 ASN D CA 1
ATOM 10017 C C . ASN D 1 112 ? 6.008 77.798 29.026 1.00 46.99 112 ASN D C 1
ATOM 10018 O O . ASN D 1 112 ? 4.820 77.519 29.080 1.00 50.36 112 ASN D O 1
ATOM 10023 N N . PHE D 1 113 ? 6.914 76.985 28.477 1.00 42.57 113 PHE D N 1
ATOM 10024 C CA . PHE D 1 113 ? 6.546 75.678 27.976 1.00 39.54 113 PHE D CA 1
ATOM 10025 C C . PHE D 1 113 ? 6.163 74.790 29.139 1.00 37.09 113 PHE D C 1
ATOM 10026 O O . PHE D 1 113 ? 6.847 74.744 30.146 1.00 37.48 113 PHE D O 1
ATOM 10034 N N . GLU D 1 114 ? 5.084 74.050 28.947 1.00 37.19 114 GLU D N 1
ATOM 10035 C CA . GLU D 1 114 ? 4.429 73.279 30.002 1.00 33.82 114 GLU D CA 1
ATOM 10036 C C . GLU D 1 114 ? 3.895 72.010 29.305 1.00 30.56 114 GLU D C 1
ATOM 10037 O O . GLU D 1 114 ? 3.093 72.094 28.361 1.00 29.41 114 GLU D O 1
ATOM 10043 N N . MET D 1 115 ? 4.395 70.849 29.693 1.00 28.31 115 MET D N 1
ATOM 10044 C CA . MET D 1 115 ? 3.826 69.577 29.242 1.00 28.15 115 MET D CA 1
ATOM 10045 C C . MET D 1 115 ? 3.971 68.594 30.396 1.00 28.89 115 MET D C 1
ATOM 10046 O O . MET D 1 115 ? 5.052 68.466 30.951 1.00 27.67 115 MET D O 1
ATOM 10051 N N . TYR D 1 116 ? 2.887 67.892 30.731 1.00 27.71 116 TYR D N 1
ATOM 10052 C CA . TYR D 1 116 ? 2.908 66.862 31.783 1.00 26.16 116 TYR D CA 1
ATOM 10053 C C . TYR D 1 116 ? 2.722 65.465 31.205 1.00 26.30 116 TYR D C 1
ATOM 10054 O O . TYR D 1 116 ? 2.289 65.317 30.048 1.00 26.71 116 TYR D O 1
ATOM 10063 N N . MET D 1 117 ? 3.036 64.455 32.005 1.00 25.75 117 MET D N 1
ATOM 10064 C CA . MET D 1 117 ? 2.978 63.083 31.549 1.00 27.68 117 MET D CA 1
ATOM 10065 C C . MET D 1 117 ? 2.309 62.127 32.512 1.00 27.34 117 MET D C 1
ATOM 10066 O O . MET D 1 117 ? 2.581 62.134 33.712 1.00 28.19 117 MET D O 1
ATOM 10071 N N . MET D 1 118 ? 1.460 61.270 31.945 1.00 27.68 118 MET D N 1
ATOM 10072 C CA . MET D 1 118 ? 0.934 60.049 32.584 1.00 26.15 118 MET D CA 1
ATOM 10073 C C . MET D 1 118 ? 1.777 58.905 32.079 1.00 24.76 118 MET D C 1
ATOM 10074 O O . MET D 1 118 ? 1.705 58.580 30.903 1.00 26.46 118 MET D O 1
ATOM 10079 N N . VAL D 1 119 ? 2.603 58.309 32.939 1.00 24.45 119 VAL D N 1
ATOM 10080 C CA . VAL D 1 119 ? 3.552 57.277 32.512 1.00 22.49 119 VAL D CA 1
ATOM 10081 C C . VAL D 1 119 ? 2.979 55.913 32.726 1.00 22.19 119 VAL D C 1
ATOM 10082 O O . VAL D 1 119 ? 2.574 55.554 33.815 1.00 21.73 119 VAL D O 1
ATOM 10086 N N . GLY D 1 120 ? 2.980 55.131 31.653 1.00 24.87 120 GLY D N 1
ATOM 10087 C CA . GLY D 1 120 ? 2.488 53.758 31.655 1.00 23.98 120 GLY D CA 1
ATOM 10088 C C . GLY D 1 120 ? 3.596 52.784 31.945 1.00 23.66 120 GLY D C 1
ATOM 10089 O O . GLY D 1 120 ? 4.633 52.783 31.278 1.00 24.04 120 GLY D O 1
ATOM 10090 N N . ALA D 1 121 ? 3.354 51.971 32.961 1.00 23.03 121 ALA D N 1
ATOM 10091 C CA . ALA D 1 121 ? 4.153 50.807 33.248 1.00 23.39 121 ALA D CA 1
ATOM 10092 C C . ALA D 1 121 ? 3.384 49.628 32.702 1.00 21.37 121 ALA D C 1
ATOM 10093 O O . ALA D 1 121 ? 2.265 49.375 33.119 1.00 20.51 121 ALA D O 1
ATOM 10095 N N . TRP D 1 122 ? 3.974 48.933 31.735 1.00 21.61 122 TRP D N 1
ATOM 10096 C CA . TRP D 1 122 ? 3.321 47.776 31.128 1.00 20.65 122 TRP D CA 1
ATOM 10097 C C . TRP D 1 122 ? 3.407 46.554 32.015 1.00 20.47 122 TRP D C 1
ATOM 10098 O O . TRP D 1 122 ? 4.484 46.187 32.508 1.00 20.61 122 TRP D O 1
ATOM 10109 N N . ILE D 1 123 ? 2.267 45.899 32.172 1.00 20.42 123 ILE D N 1
ATOM 10110 C CA . ILE D 1 123 ? 2.134 44.676 32.970 1.00 20.77 123 ILE D CA 1
ATOM 10111 C C . ILE D 1 123 ? 1.761 43.472 32.083 1.00 20.52 123 ILE D C 1
ATOM 10112 O O . ILE D 1 123 ? 0.813 43.535 31.295 1.00 20.75 123 ILE D O 1
ATOM 10117 N N . ASP D 1 124 ? 2.491 42.379 32.264 1.00 20.84 124 ASP D N 1
ATOM 10118 C CA . ASP D 1 124 ? 2.294 41.124 31.536 1.00 20.92 124 ASP D CA 1
ATOM 10119 C C . ASP D 1 124 ? 2.006 39.969 32.489 1.00 20.23 124 ASP D C 1
ATOM 10120 O O . ASP D 1 124 ? 2.424 39.986 33.653 1.00 18.74 124 ASP D O 1
ATOM 10125 N N . CYS D 1 125 ? 1.272 38.980 31.972 1.00 20.35 125 CYS D N 1
ATOM 10126 C CA . CYS D 1 125 ? 1.122 37.679 32.610 1.00 20.71 125 CYS D CA 1
ATOM 10127 C C . CYS D 1 125 ? 2.330 36.830 32.282 1.00 21.52 125 CYS D C 1
ATOM 10128 O O . CYS D 1 125 ? 3.105 37.179 31.400 1.00 20.52 125 CYS D O 1
ATOM 10131 N N . LYS D 1 126 ? 2.460 35.702 32.974 1.00 23.69 126 LYS D N 1
ATOM 10132 C CA . LYS D 1 126 ? 3.580 34.774 32.758 1.00 25.89 126 LYS D CA 1
ATOM 10133 C C . LYS D 1 126 ? 3.663 34.224 31.316 1.00 25.48 126 LYS D C 1
ATOM 10134 O O . LYS D 1 126 ? 2.645 33.821 30.752 1.00 23.71 126 LYS D O 1
ATOM 10140 N N . ASN D 1 127 ? 4.870 34.273 30.749 1.00 24.29 127 ASN D N 1
ATOM 10141 C CA . ASN D 1 127 ? 5.164 33.890 29.363 1.00 25.49 127 ASN D CA 1
ATOM 10142 C C . ASN D 1 127 ? 4.565 34.740 28.229 1.00 25.05 127 ASN D C 1
ATOM 10143 O O . ASN D 1 127 ? 4.706 34.409 27.065 1.00 25.76 127 ASN D O 1
ATOM 10148 N N . ALA D 1 128 ? 3.947 35.857 28.541 1.00 25.32 128 ALA D N 1
ATOM 10149 C CA . ALA D 1 128 ? 3.502 36.756 27.496 1.00 26.14 128 ALA D CA 1
ATOM 10150 C C . ALA D 1 128 ? 4.643 37.063 26.529 1.00 26.26 128 ALA D C 1
ATOM 10151 O O . ALA D 1 128 ? 5.789 37.249 26.937 1.00 24.66 128 ALA D O 1
ATOM 10153 N N . TRP D 1 129 ? 4.300 37.141 25.245 1.00 25.58 129 TRP D N 1
ATOM 10154 C CA . TRP D 1 129 ? 5.246 37.475 24.175 1.00 24.79 129 TRP D CA 1
ATOM 10155 C C . TRP D 1 129 ? 6.369 36.468 23.970 1.00 22.98 129 TRP D C 1
ATOM 10156 O O . TRP D 1 129 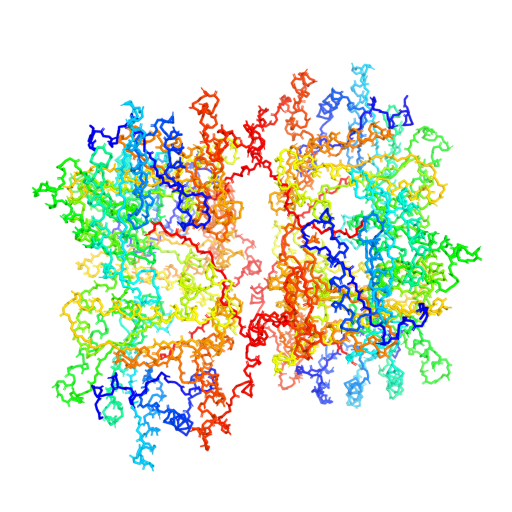? 7.379 36.824 23.399 1.00 21.73 129 TRP D O 1
ATOM 10167 N N . THR D 1 130 ? 6.187 35.229 24.436 1.00 22.93 130 THR D N 1
ATOM 10168 C CA . THR D 1 130 ? 7.149 34.134 24.207 1.00 23.53 130 THR D CA 1
ATOM 10169 C C . THR D 1 130 ? 6.435 33.028 23.466 1.00 26.84 130 THR D C 1
ATOM 10170 O O . THR D 1 130 ? 5.268 33.161 23.156 1.00 26.22 130 THR D O 1
ATOM 10174 N N . ASP D 1 131 ? 7.130 31.921 23.219 1.00 30.18 131 ASP D N 1
ATOM 10175 C CA . ASP D 1 131 ? 6.517 30.729 22.640 1.00 29.15 131 ASP D CA 1
ATOM 10176 C C . ASP D 1 131 ? 6.207 29.662 23.716 1.00 29.70 131 ASP D C 1
ATOM 10177 O O . ASP D 1 131 ? 5.951 28.496 23.398 1.00 28.47 131 ASP D O 1
ATOM 10182 N N . GLN D 1 132 ? 6.220 30.059 24.987 1.00 29.71 132 GLN D N 1
ATOM 10183 C CA . GLN D 1 132 ? 5.875 29.174 26.113 1.00 31.73 132 GLN D CA 1
ATOM 10184 C C . GLN D 1 132 ? 4.386 29.322 26.518 1.00 29.49 132 GLN D C 1
ATOM 10185 O O . GLN D 1 132 ? 3.774 30.334 26.232 1.00 29.16 132 GLN D O 1
ATOM 10191 N N . PRO D 1 133 ? 3.813 28.316 27.185 1.00 27.83 133 PRO D N 1
ATOM 10192 C CA . PRO D 1 133 ? 2.393 28.413 27.531 1.00 29.46 133 PRO D CA 1
ATOM 10193 C C . PRO D 1 133 ? 2.062 29.619 28.442 1.00 29.04 133 PRO D C 1
ATOM 10194 O O . PRO D 1 133 ? 2.675 29.776 29.478 1.00 27.09 133 PRO D O 1
ATOM 10198 N N . LEU D 1 134 ? 1.063 30.410 28.067 1.00 28.93 134 LEU D N 1
ATOM 10199 C CA . LEU D 1 134 ? 0.622 31.541 28.882 1.00 27.24 134 LEU D CA 1
ATOM 10200 C C . LEU D 1 134 ? -0.046 31.042 30.140 1.00 28.47 134 LEU D C 1
ATOM 10201 O O . LEU D 1 134 ? -0.736 30.020 30.121 1.00 29.04 134 LEU D O 1
ATOM 10206 N N . ASN D 1 135 ? 0.140 31.782 31.227 1.00 29.16 135 ASN D N 1
ATOM 10207 C CA . ASN D 1 135 ? -0.609 31.567 32.444 1.00 30.06 135 ASN D CA 1
ATOM 10208 C C . ASN D 1 135 ? -1.132 32.903 32.932 1.00 31.80 135 ASN D C 1
ATOM 10209 O O . ASN D 1 135 ? -0.370 33.724 33.472 1.00 34.82 135 ASN D O 1
ATOM 10214 N N . HIS D 1 136 ? -2.433 33.113 32.769 1.00 29.78 136 HIS D N 1
ATOM 10215 C CA . HIS D 1 136 ? -3.065 34.371 33.168 1.00 29.04 136 HIS D CA 1
ATOM 10216 C C . HIS D 1 136 ? -3.318 34.483 34.683 1.00 30.65 136 HIS D C 1
ATOM 10217 O O . HIS D 1 136 ? -3.865 35.496 35.139 1.00 29.99 136 HIS D O 1
ATOM 10224 N N . HIS D 1 137 ? -2.990 33.438 35.440 1.00 31.00 137 HIS D N 1
ATOM 10225 C CA . HIS D 1 137 ? -3.073 33.494 36.884 1.00 32.60 137 HIS D CA 1
ATOM 10226 C C . HIS D 1 137 ? -1.720 33.702 37.544 1.00 31.87 137 HIS D C 1
ATOM 10227 O O . HIS D 1 137 ? -1.631 33.678 38.748 1.00 32.44 137 HIS D O 1
ATOM 10234 N N . GLU D 1 138 ? -0.679 33.892 36.758 1.00 30.39 138 GLU D N 1
ATOM 10235 C CA . GLU D 1 138 ? 0.606 34.251 37.283 1.00 30.78 138 GLU D CA 1
ATOM 10236 C C . GLU D 1 138 ? 1.111 35.433 36.500 1.00 29.90 138 GLU D C 1
ATOM 10237 O O . GLU D 1 138 ? 0.670 35.734 35.393 1.00 32.92 138 GLU D O 1
ATOM 10243 N N . GLU D 1 139 ? 2.094 36.091 37.066 1.00 29.63 139 GLU D N 1
ATOM 10244 C CA . GLU D 1 139 ? 2.600 37.367 36.560 1.00 28.94 139 GLU D CA 1
ATOM 10245 C C . GLU D 1 139 ? 3.930 37.132 35.819 1.00 26.81 139 GLU D C 1
ATOM 10246 O O . GLU D 1 139 ? 4.597 36.133 36.045 1.00 24.12 139 GLU D O 1
ATOM 10252 N N . SER D 1 140 ? 4.289 38.041 34.924 1.00 27.23 140 SER D N 1
ATOM 10253 C CA . SER D 1 140 ? 5.630 38.029 34.323 1.00 29.39 140 SER D CA 1
ATOM 10254 C C . SER D 1 140 ? 6.705 38.425 35.348 1.00 31.13 140 SER D C 1
ATOM 10255 O O . SER D 1 140 ? 6.534 39.336 36.136 1.00 31.30 140 SER D O 1
ATOM 10258 N N . GLU D 1 141 ? 7.798 37.690 35.345 1.00 35.01 141 GLU D N 1
ATOM 10259 C CA . GLU D 1 141 ? 8.955 38.012 36.159 1.00 42.49 141 GLU D CA 1
ATOM 10260 C C . GLU D 1 141 ? 9.456 39.426 35.836 1.00 38.84 141 GLU D C 1
ATOM 10261 O O . GLU D 1 141 ? 10.078 40.064 36.682 1.00 40.14 141 GLU D O 1
ATOM 10267 N N . ASN D 1 142 ? 9.183 39.921 34.625 1.00 35.64 142 ASN D N 1
ATOM 10268 C CA . ASN D 1 142 ? 9.642 41.251 34.205 1.00 35.45 142 ASN D CA 1
ATOM 10269 C C . ASN D 1 142 ? 8.834 42.456 34.660 1.00 32.89 142 ASN D C 1
ATOM 10270 O O . ASN D 1 142 ? 9.255 43.592 34.429 1.00 34.31 142 ASN D O 1
ATOM 10275 N N . ASN D 1 143 ? 7.714 42.240 35.327 1.00 30.29 143 ASN D N 1
ATOM 10276 C CA . ASN D 1 143 ? 6.927 43.372 35.817 1.00 29.44 143 ASN D CA 1
ATOM 10277 C C . ASN D 1 143 ? 7.709 44.204 36.839 1.00 29.00 143 ASN D C 1
ATOM 10278 O O . ASN D 1 143 ? 7.701 45.431 36.791 1.00 27.76 143 ASN D O 1
ATOM 10283 N N . ALA D 1 144 ? 8.427 43.531 37.735 1.00 29.46 144 ALA D N 1
ATOM 10284 C CA . ALA D 1 144 ? 9.174 44.221 38.806 1.00 28.64 144 ALA D CA 1
ATOM 10285 C C . ALA D 1 144 ? 10.104 45.316 38.257 1.00 26.77 144 ALA D C 1
ATOM 10286 O O . ALA D 1 144 ? 10.013 46.469 38.700 1.00 24.27 144 ALA D O 1
ATOM 10288 N N . SER D 1 145 ? 10.941 44.977 37.281 1.00 25.76 145 SER D N 1
ATOM 10289 C CA . SER D 1 145 ? 11.883 45.957 36.776 1.00 28.09 145 SER D CA 1
ATOM 10290 C C . SER D 1 145 ? 11.203 47.079 35.946 1.00 28.47 145 SER D C 1
ATOM 10291 O O . SER D 1 145 ? 11.674 48.227 35.923 1.00 28.17 145 SER D O 1
ATOM 10294 N N . GLU D 1 146 ? 10.088 46.758 35.290 1.00 28.02 146 GLU D N 1
ATOM 10295 C CA . GLU D 1 146 ? 9.270 47.784 34.625 1.00 25.49 146 GLU D CA 1
ATOM 10296 C C . GLU D 1 146 ? 8.726 48.791 35.651 1.00 24.02 146 GLU D C 1
ATOM 10297 O O . GLU D 1 146 ? 8.781 49.999 35.441 1.00 24.80 146 GLU D O 1
ATOM 10303 N N . ILE D 1 147 ? 8.201 48.306 36.759 1.00 24.03 147 ILE D N 1
ATOM 10304 C CA . ILE D 1 147 ? 7.765 49.206 37.827 1.00 24.49 147 ILE D CA 1
ATOM 10305 C C . ILE D 1 147 ? 8.963 50.031 38.335 1.00 24.92 147 ILE D C 1
ATOM 10306 O O . ILE D 1 147 ? 8.838 51.244 38.516 1.00 25.84 147 ILE D O 1
ATOM 10311 N N . ASP D 1 148 ? 10.114 49.381 38.562 1.00 25.17 148 ASP D N 1
ATOM 10312 C CA . ASP D 1 148 ? 11.326 50.096 39.005 1.00 24.99 148 ASP D CA 1
ATOM 10313 C C . ASP D 1 148 ? 11.710 51.209 38.033 1.00 24.78 148 ASP D C 1
ATOM 10314 O O . ASP D 1 148 ? 12.040 52.316 38.455 1.00 27.47 148 ASP D O 1
ATOM 10319 N N . ARG D 1 149 ? 11.682 50.935 36.747 1.00 23.75 149 ARG D N 1
ATOM 10320 C CA . ARG D 1 149 ? 12.054 51.964 35.783 1.00 25.57 149 ARG D CA 1
ATOM 10321 C C . ARG D 1 149 ? 11.065 53.148 35.766 1.00 26.23 149 ARG D C 1
ATOM 10322 O O . ARG D 1 149 ? 11.460 54.291 35.499 1.00 26.03 149 ARG D O 1
ATOM 10330 N N . ALA D 1 150 ? 9.788 52.859 36.030 1.00 25.94 150 ALA D N 1
ATOM 10331 C CA . ALA D 1 150 ? 8.729 53.873 36.059 1.00 25.83 150 ALA D CA 1
ATOM 10332 C C . ALA D 1 150 ? 8.972 54.783 37.233 1.00 25.01 150 ALA D C 1
ATOM 10333 O O . ALA D 1 150 ? 8.899 56.015 37.111 1.00 23.52 150 ALA D O 1
ATOM 10335 N N . VAL D 1 151 ? 9.285 54.160 38.358 1.00 24.76 151 VAL D N 1
ATOM 10336 C CA . VAL D 1 151 ? 9.616 54.891 39.584 1.00 25.71 151 VAL D CA 1
ATOM 10337 C C . VAL D 1 151 ? 10.827 55.826 39.375 1.00 26.58 151 VAL D C 1
ATOM 10338 O O . VAL D 1 151 ? 10.768 57.010 39.750 1.00 29.25 151 VAL D O 1
ATOM 10342 N N . ALA D 1 152 ? 11.900 55.298 38.781 1.00 25.65 152 ALA D N 1
ATOM 10343 C CA . ALA D 1 152 ? 13.117 56.068 38.506 1.00 25.06 152 ALA D CA 1
ATOM 10344 C C . ALA D 1 152 ? 12.811 57.297 37.658 1.00 27.21 152 ALA D C 1
ATOM 10345 O O . ALA D 1 152 ? 13.348 58.387 37.914 1.00 29.69 152 ALA D O 1
ATOM 10347 N N . LEU D 1 153 ? 11.956 57.134 36.650 1.00 28.58 153 LEU D N 1
ATOM 10348 C CA . LEU D 1 153 ? 11.560 58.253 35.784 1.00 28.77 153 LEU D CA 1
ATOM 10349 C C . LEU D 1 153 ? 10.698 59.270 36.502 1.00 30.88 153 LEU D C 1
ATOM 10350 O O . LEU D 1 153 ? 10.893 60.463 36.305 1.00 33.39 153 LEU D O 1
ATOM 10355 N N . ALA D 1 154 ? 9.787 58.826 37.364 1.00 31.70 154 ALA D N 1
ATOM 10356 C CA . ALA D 1 154 ? 8.994 59.766 38.163 1.00 31.91 154 ALA D CA 1
ATOM 10357 C C . ALA D 1 154 ? 9.881 60.599 39.119 1.00 30.71 154 ALA D C 1
ATOM 10358 O O . ALA D 1 154 ? 9.585 61.781 39.398 1.00 33.26 154 ALA D O 1
ATOM 10360 N N . GLN D 1 155 ? 10.956 59.967 39.587 1.00 28.11 155 GLN D N 1
ATOM 10361 C CA . GLN D 1 155 ? 11.975 60.608 40.432 1.00 26.02 155 GLN D CA 1
ATOM 10362 C C . GLN D 1 155 ? 12.899 61.555 39.660 1.00 26.52 155 GLN D C 1
ATOM 10363 O O . GLN D 1 155 ? 13.116 62.648 40.135 1.00 29.03 155 GLN D O 1
ATOM 10369 N N . GLU D 1 156 ? 13.448 61.163 38.508 1.00 25.77 156 GLU D N 1
ATOM 10370 C CA . GLU D 1 156 ? 14.289 62.085 37.715 1.00 26.15 156 GLU D CA 1
ATOM 10371 C C . GLU D 1 156 ? 13.468 63.268 37.169 1.00 28.89 156 GLU D C 1
ATOM 10372 O O . GLU D 1 156 ? 14.024 64.342 36.990 1.00 32.08 156 GLU D O 1
ATOM 10374 N N . PHE D 1 157 ? 12.164 63.102 36.906 1.00 31.64 157 PHE D N 1
ATOM 10375 C CA . PHE D 1 157 ? 11.364 64.160 36.238 1.00 31.28 157 PHE D CA 1
ATOM 10376 C C . PHE D 1 157 ? 10.056 64.452 36.971 1.00 32.20 157 PHE D C 1
ATOM 10377 O O . PHE D 1 157 ? 8.986 64.440 36.361 1.00 33.82 157 PHE D O 1
ATOM 10385 N N . PRO D 1 158 ? 10.128 64.750 38.272 1.00 31.94 158 PRO D N 1
ATOM 10386 C CA . PRO D 1 158 ? 8.913 64.962 39.059 1.00 31.67 158 PRO D CA 1
ATOM 10387 C C . PRO D 1 158 ? 8.117 66.210 38.661 1.00 30.23 158 PRO D C 1
ATOM 10388 O O . PRO D 1 158 ? 6.951 66.308 39.001 1.00 29.79 158 PRO D O 1
ATOM 10392 N N . ASP D 1 159 ? 8.747 67.132 37.941 1.00 30.10 159 ASP D N 1
ATOM 10393 C CA . ASP D 1 159 ? 8.090 68.322 37.429 1.00 30.77 159 ASP D CA 1
ATOM 10394 C C . ASP D 1 159 ? 7.196 68.053 36.210 1.00 33.42 159 ASP D C 1
ATOM 10395 O O . ASP D 1 159 ? 6.397 68.918 35.819 1.00 33.47 159 ASP D O 1
ATOM 10400 N N . ILE D 1 160 ? 7.373 66.882 35.582 1.00 35.26 160 ILE D N 1
ATOM 10401 C CA . ILE D 1 160 ? 6.637 66.476 34.378 1.00 33.63 160 ILE D CA 1
ATOM 10402 C C . ILE D 1 160 ? 5.699 65.298 34.666 1.00 33.43 160 ILE D C 1
ATOM 10403 O O . ILE D 1 160 ? 4.524 65.346 34.313 1.00 33.69 160 ILE D O 1
ATOM 10408 N N . VAL D 1 161 ? 6.229 64.255 35.301 1.00 31.86 161 VAL D N 1
ATOM 10409 C CA . VAL D 1 161 ? 5.485 63.038 35.575 1.00 31.75 161 VAL D CA 1
ATOM 10410 C C . VAL D 1 161 ? 4.525 63.283 36.717 1.00 32.25 161 VAL D C 1
ATOM 10411 O O . VAL D 1 161 ? 4.946 63.464 37.857 1.00 36.52 161 VAL D O 1
ATOM 10415 N N . LYS D 1 162 ? 3.230 63.243 36.414 1.00 29.82 162 LYS D N 1
ATOM 10416 C CA . LYS D 1 162 ? 2.171 63.425 37.416 1.00 26.67 162 LYS D CA 1
ATOM 10417 C C . LYS D 1 162 ? 1.364 62.202 37.764 1.00 23.93 162 LYS D C 1
ATOM 10418 O O . LYS D 1 162 ? 0.622 62.224 38.735 1.00 21.56 162 LYS D O 1
ATOM 10424 N N . VAL D 1 163 ? 1.472 61.142 36.961 1.00 24.75 163 VAL D N 1
ATOM 10425 C CA . VAL D 1 163 ? 0.698 59.905 37.145 1.00 23.10 163 VAL D CA 1
ATOM 10426 C C . VAL D 1 163 ? 1.541 58.722 36.717 1.00 22.89 163 VAL D C 1
ATOM 10427 O O . VAL D 1 163 ? 2.246 58.786 35.689 1.00 22.25 163 VAL D O 1
ATOM 10431 N N . ILE D 1 164 ? 1.450 57.636 37.485 1.00 22.68 164 ILE D N 1
ATOM 10432 C CA . ILE D 1 164 ? 1.879 56.337 37.005 1.00 22.92 164 ILE D CA 1
ATOM 10433 C C . ILE D 1 164 ? 0.660 55.446 36.859 1.00 24.50 164 ILE D C 1
ATOM 10434 O O . ILE D 1 164 ? -0.127 55.315 37.784 1.00 27.04 164 ILE D O 1
ATOM 10439 N N . ALA D 1 165 ? 0.519 54.836 35.687 1.00 25.05 165 ALA D N 1
ATOM 10440 C CA . ALA D 1 165 ? -0.526 53.882 35.413 1.00 24.40 165 ALA D CA 1
ATOM 10441 C C . ALA D 1 165 ? 0.072 52.473 35.401 1.00 24.69 165 ALA D C 1
ATOM 10442 O O . ALA D 1 165 ? 0.966 52.190 34.611 1.00 23.42 165 ALA D O 1
ATOM 10444 N N . VAL D 1 166 ? -0.436 51.611 36.283 1.00 25.39 166 VAL D N 1
ATOM 10445 C CA . VAL D 1 166 ? -0.036 50.220 36.371 1.00 24.00 166 VAL D CA 1
ATOM 10446 C C . VAL D 1 166 ? -0.894 49.411 35.412 1.00 26.95 166 VAL D C 1
ATOM 10447 O O . VAL D 1 166 ? -2.046 49.065 35.699 1.00 27.22 166 VAL D O 1
ATOM 10451 N N . GLY D 1 167 ? -0.332 49.134 34.251 1.00 27.56 167 GLY D N 1
ATOM 10452 C CA . GLY D 1 167 ? -1.005 48.334 33.232 1.00 27.99 167 GLY D CA 1
ATOM 10453 C C . GLY D 1 167 ? -1.806 49.121 32.201 1.00 26.51 167 GLY D C 1
ATOM 10454 O O . GLY D 1 167 ? -2.268 50.250 32.457 1.00 25.61 167 GLY D O 1
ATOM 10455 N N . ASN D 1 168 ? -1.918 48.525 31.017 1.00 23.45 168 ASN D N 1
ATOM 10456 C CA . ASN D 1 168 ? -2.755 49.049 29.974 1.00 21.99 168 ASN D CA 1
ATOM 10457 C C . ASN D 1 168 ? -3.629 47.953 29.410 1.00 20.84 168 ASN D C 1
ATOM 10458 O O . ASN D 1 168 ? -3.180 47.125 28.590 1.00 20.18 168 ASN D O 1
ATOM 10463 N N . GLU D 1 169 ? -4.903 47.986 29.801 1.00 20.81 169 GLU D N 1
ATOM 10464 C CA . GLU D 1 169 ? -5.886 46.941 29.426 1.00 19.91 169 GLU D CA 1
ATOM 10465 C C . GLU D 1 169 ? -5.417 45.557 29.917 1.00 19.47 169 GLU D C 1
ATOM 10466 O O . GLU D 1 169 ? -5.662 44.544 29.283 1.00 18.86 169 GLU D O 1
ATOM 10472 N N . ALA D 1 170 ? -4.697 45.549 31.033 1.00 17.89 170 ALA D N 1
ATOM 10473 C CA . ALA D 1 170 ? -4.034 44.363 31.464 1.00 18.33 170 ALA D CA 1
ATOM 10474 C C . ALA D 1 170 ? -4.941 43.408 32.192 1.00 18.34 170 ALA D C 1
ATOM 10475 O O . ALA D 1 170 ? -4.546 42.287 32.402 1.00 19.01 170 ALA D O 1
ATOM 10477 N N . MET D 1 171 ? -6.141 43.841 32.570 1.00 19.14 171 MET D N 1
ATOM 10478 C CA . MET D 1 171 ? -7.140 42.990 33.233 1.00 20.00 171 MET D CA 1
ATOM 10479 C C . MET D 1 171 ? -8.278 42.515 32.324 1.00 19.09 171 MET D C 1
ATOM 10480 O O . MET D 1 171 ? -9.018 41.608 32.690 1.00 18.44 171 ME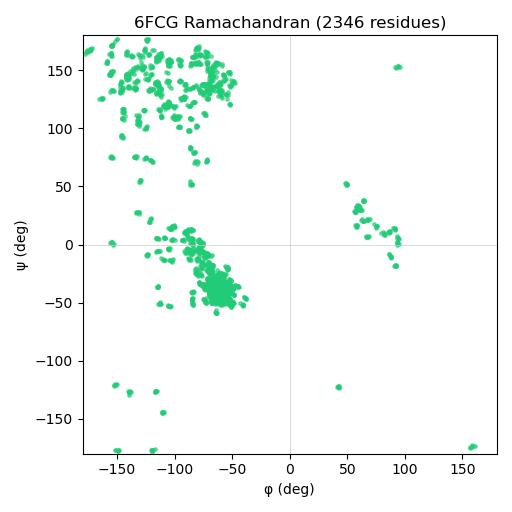T D O 1
ATOM 10485 N N . VAL D 1 172 ? -8.431 43.120 31.147 1.00 18.53 172 VAL D N 1
ATOM 10486 C CA . VAL D 1 172 ? -9.551 42.791 30.281 1.00 19.56 172 VAL D CA 1
ATOM 10487 C C . VAL D 1 172 ? -9.364 41.369 29.708 1.00 18.94 172 VAL D C 1
ATOM 10488 O O . VAL D 1 172 ? -8.300 41.022 29.211 1.00 19.14 172 VAL D O 1
ATOM 10492 N N . LYS D 1 173 ? -10.395 40.549 29.818 1.00 19.41 173 LYS D N 1
ATOM 10493 C CA . LYS D 1 173 ? -10.257 39.095 29.591 1.00 19.81 173 LYS D CA 1
ATOM 10494 C C . LYS D 1 173 ? -10.039 38.726 28.134 1.00 19.64 173 LYS D C 1
ATOM 10495 O O . LYS D 1 173 ? -9.607 37.615 27.847 1.00 18.53 173 LYS D O 1
ATOM 10501 N N . TRP D 1 174 ? -10.374 39.648 27.221 1.00 19.58 174 TRP D N 1
ATOM 10502 C CA . TRP D 1 174 ? -10.092 39.456 25.799 1.00 19.70 174 TRP D CA 1
ATOM 10503 C C . TRP D 1 174 ? -8.657 39.843 25.361 1.00 20.32 174 TRP D C 1
ATOM 10504 O O . TRP D 1 174 ? -8.313 39.617 24.214 1.00 22.20 174 TRP D O 1
ATOM 10515 N N . ALA D 1 175 ? -7.829 40.416 26.226 1.00 19.12 175 ALA D N 1
ATOM 10516 C CA . ALA D 1 175 ? -6.451 40.714 25.870 1.00 18.53 175 ALA D CA 1
ATOM 10517 C C . ALA D 1 175 ? -5.635 39.449 26.038 1.00 18.26 175 ALA D C 1
ATOM 10518 O O . ALA D 1 175 ? -4.769 39.323 26.914 1.00 17.52 175 ALA D O 1
ATOM 10520 N N . ALA D 1 176 ? -5.889 38.519 25.125 1.00 18.48 176 ALA D N 1
ATOM 10521 C CA . ALA D 1 176 ? -5.416 37.123 25.218 1.00 18.22 176 ALA D CA 1
ATOM 10522 C C . ALA D 1 176 ? -3.923 36.994 25.327 1.00 17.85 176 ALA D C 1
ATOM 10523 O O . ALA D 1 176 ? -3.420 36.019 25.848 1.00 17.29 176 ALA D O 1
ATOM 10525 N N . SER D 1 177 ? -3.203 37.939 24.748 1.00 19.53 177 SER D N 1
ATOM 10526 C CA . SER D 1 177 ? -1.743 37.839 24.718 1.00 19.95 177 SER D CA 1
ATOM 10527 C C . SER D 1 177 ? -1.054 38.058 26.034 1.00 19.88 177 SER D C 1
ATOM 10528 O O . SER D 1 177 ? 0.067 37.606 26.171 1.00 19.78 177 SER D O 1
ATOM 10531 N N . TYR D 1 178 ? -1.693 38.752 26.983 1.00 19.83 178 TYR D N 1
ATOM 10532 C CA . TYR D 1 178 ? -0.977 39.153 28.194 1.00 19.16 178 TYR D CA 1
ATOM 10533 C C . TYR D 1 178 ? -1.751 39.407 29.468 1.00 19.40 178 TYR D C 1
ATOM 10534 O O . TYR D 1 178 ? -1.133 39.763 30.477 1.00 20.27 178 TYR D O 1
ATOM 10543 N N . PHE D 1 179 ? -3.069 39.227 29.478 1.00 19.18 179 PHE D N 1
ATOM 10544 C CA . PHE D 1 179 ? -3.858 39.755 30.588 1.00 18.63 179 PHE D CA 1
ATOM 10545 C C . PHE D 1 179 ? -3.554 39.055 31.906 1.00 18.58 179 PHE D C 1
ATOM 10546 O O . PHE D 1 179 ? -3.096 37.921 31.947 1.00 16.79 179 PHE D O 1
ATOM 10554 N N . VAL D 1 180 ? -3.804 39.786 32.981 1.00 20.04 180 VAL D N 1
ATOM 10555 C CA . VAL D 1 180 ? -3.539 39.342 34.342 1.00 21.28 180 VAL D CA 1
ATOM 10556 C C . VAL D 1 180 ? -4.806 39.490 35.163 1.00 20.93 180 VAL D C 1
ATOM 10557 O O . VAL D 1 180 ? -5.778 40.156 34.763 1.00 19.64 180 VAL D O 1
ATOM 10561 N N . GLN D 1 181 ? -4.771 38.874 36.338 1.00 20.91 181 GLN D N 1
ATOM 10562 C CA . GLN D 1 181 ? -5.848 39.029 37.317 1.00 20.38 181 GLN D CA 1
ATOM 10563 C C . GLN D 1 181 ? -5.686 40.378 38.050 1.00 19.61 181 GLN D C 1
ATOM 10564 O O . GLN D 1 181 ? -4.581 40.922 38.132 1.00 18.27 181 GLN D O 1
ATOM 10570 N N . PRO D 1 182 ? -6.784 40.923 38.579 1.00 20.06 182 PRO D N 1
ATOM 10571 C CA . PRO D 1 182 ? -6.678 42.175 39.300 1.00 20.82 182 PRO D CA 1
ATOM 10572 C C . PRO D 1 182 ? -5.737 42.139 40.526 1.00 21.06 182 PRO D C 1
ATOM 10573 O O . PRO D 1 182 ? -5.199 43.162 40.868 1.00 22.21 182 PRO D O 1
ATOM 10577 N N . ALA D 1 183 ? -5.510 40.978 41.129 1.00 20.48 183 ALA D N 1
ATOM 10578 C CA . ALA D 1 183 ? -4.535 40.848 42.213 1.00 21.75 183 ALA D CA 1
ATOM 10579 C C . ALA D 1 183 ? -3.155 41.380 41.841 1.00 24.23 183 ALA D C 1
ATOM 10580 O O . ALA D 1 183 ? -2.445 41.929 42.678 1.00 28.31 183 ALA D O 1
ATOM 10582 N N . VAL D 1 184 ? -2.742 41.151 40.606 1.00 24.65 184 VAL D N 1
ATOM 10583 C CA . VAL D 1 184 ? -1.445 41.606 40.139 1.00 24.46 184 VAL D CA 1
ATOM 10584 C C . VAL D 1 184 ? -1.410 43.113 39.992 1.00 24.98 184 VAL D C 1
ATOM 10585 O O . VAL D 1 184 ? -0.436 43.727 40.364 1.00 29.01 184 VAL D O 1
ATOM 10589 N N . ILE D 1 185 ? -2.444 43.730 39.470 1.00 23.32 185 ILE D N 1
ATOM 10590 C CA . ILE D 1 185 ? -2.438 45.195 39.411 1.00 22.20 185 ILE D CA 1
ATOM 10591 C C . ILE D 1 185 ? -2.431 45.790 40.804 1.00 21.97 185 ILE D C 1
ATOM 10592 O O . ILE D 1 185 ? -1.696 46.721 41.068 1.00 21.90 185 ILE D O 1
ATOM 10597 N N . LEU D 1 186 ? -3.266 45.238 41.687 1.00 22.94 186 LEU D N 1
ATOM 10598 C CA . LEU D 1 186 ? -3.352 45.630 43.091 1.00 22.98 186 LEU D CA 1
ATOM 10599 C C . LEU D 1 186 ? -1.985 45.581 43.778 1.00 24.13 186 LEU D C 1
ATOM 10600 O O . LEU D 1 186 ? -1.600 46.499 44.486 1.00 23.91 186 LEU D O 1
ATOM 10605 N N . LYS D 1 187 ? -1.271 44.487 43.573 1.00 26.15 187 LYS D N 1
ATOM 10606 C CA . LYS D 1 187 ? 0.075 44.313 44.114 1.00 27.96 187 LYS D CA 1
ATOM 10607 C C . LYS D 1 187 ? 0.996 45.484 43.780 1.00 27.62 187 LYS D C 1
ATOM 10608 O O . LYS D 1 187 ? 1.582 46.097 44.676 1.00 29.46 187 LYS D O 1
ATOM 10614 N N . TRP D 1 188 ? 1.071 45.837 42.500 1.00 25.81 188 TRP D N 1
ATOM 10615 C CA . TRP D 1 188 ? 1.922 46.956 42.084 1.00 24.63 188 TRP D CA 1
ATOM 10616 C C . TRP D 1 188 ? 1.380 48.352 42.405 1.00 24.36 188 TRP D C 1
ATOM 10617 O O . TRP D 1 188 ? 2.143 49.255 42.724 1.00 22.03 188 TRP D O 1
ATOM 10628 N N . VAL D 1 189 ? 0.065 48.532 42.362 1.00 24.48 189 VAL D N 1
ATOM 10629 C CA . VAL D 1 189 ? -0.500 49.787 42.828 1.00 25.14 189 VAL D CA 1
ATOM 10630 C C . VAL D 1 189 ? -0.120 49.972 44.305 1.00 25.92 189 VAL D C 1
ATOM 10631 O O . VAL D 1 189 ? 0.329 51.043 44.686 1.00 24.17 189 VAL D O 1
ATOM 10635 N N . ASN D 1 190 ? -0.295 48.928 45.108 1.00 28.84 190 ASN D N 1
ATOM 10636 C CA . ASN D 1 190 ? 0.020 49.001 46.535 1.00 30.19 190 ASN D CA 1
ATOM 10637 C C . ASN D 1 190 ? 1.493 49.259 46.764 1.00 31.30 190 ASN D C 1
ATOM 10638 O O . ASN D 1 190 ? 1.849 50.042 47.651 1.00 36.60 190 ASN D O 1
ATOM 10643 N N . HIS D 1 191 ? 2.346 48.632 45.971 1.00 28.21 191 HIS D N 1
ATOM 10644 C CA . HIS D 1 191 ? 3.785 48.905 46.025 1.00 29.44 191 HIS D CA 1
ATOM 10645 C C . HIS D 1 191 ? 4.096 50.402 45.830 1.00 28.46 191 HIS D C 1
ATOM 10646 O O . HIS D 1 191 ? 4.882 50.985 46.575 1.00 28.85 191 HIS D O 1
ATOM 10653 N N . LEU D 1 192 ? 3.467 50.999 44.828 1.00 26.81 192 LEU D N 1
ATOM 10654 C CA . LEU D 1 192 ? 3.654 52.410 44.520 1.00 27.33 192 LEU D CA 1
ATOM 10655 C C . LEU D 1 192 ? 3.069 53.348 45.591 1.00 26.25 192 LEU D C 1
ATOM 10656 O O . LEU D 1 192 ? 3.685 54.356 45.922 1.00 24.34 192 LEU D O 1
ATOM 10661 N N . GLN D 1 193 ? 1.896 53.014 46.120 1.00 26.72 193 GLN D N 1
ATOM 10662 C CA . GLN D 1 193 ? 1.308 53.785 47.226 1.00 27.92 193 GLN D CA 1
ATOM 10663 C C . GLN D 1 193 ? 2.183 53.720 48.496 1.00 29.49 193 GLN D C 1
ATOM 10664 O O . GLN D 1 193 ? 2.249 54.702 49.235 1.00 30.24 193 GLN D O 1
ATOM 10670 N N . ALA D 1 194 ? 2.855 52.581 48.715 1.00 29.31 194 ALA D N 1
ATOM 10671 C CA . ALA D 1 194 ? 3.780 52.402 49.831 1.00 28.27 194 ALA D CA 1
ATOM 10672 C C . ALA D 1 194 ? 5.048 53.228 49.658 1.00 29.32 194 ALA D C 1
ATOM 10673 O O . ALA D 1 194 ? 5.528 53.827 50.632 1.00 30.15 194 ALA D O 1
ATOM 10675 N N . LEU D 1 195 ? 5.600 53.258 48.445 1.00 30.01 195 LEU D N 1
ATOM 10676 C CA . LEU D 1 195 ? 6.727 54.162 48.146 1.00 33.15 195 LEU D CA 1
ATOM 10677 C C . LEU D 1 195 ? 6.383 55.628 48.383 1.00 34.17 195 LEU D C 1
ATOM 10678 O O . LEU D 1 195 ? 7.253 56.390 48.796 1.00 34.13 195 LEU D O 1
ATOM 10683 N N . LYS D 1 196 ? 5.142 56.029 48.114 1.00 34.69 196 LYS D N 1
ATOM 10684 C CA . LYS D 1 196 ? 4.730 57.409 48.398 1.00 37.79 196 LYS D CA 1
ATOM 10685 C C . LYS D 1 196 ? 4.653 57.694 49.897 1.00 40.80 196 LYS D C 1
ATOM 10686 O O . LYS D 1 196 ? 5.154 58.706 50.383 1.00 43.20 196 LYS D O 1
ATOM 10692 N N . LYS D 1 197 ? 4.008 56.796 50.622 1.00 46.26 197 LYS D N 1
ATOM 10693 C CA . LYS D 1 197 ? 3.960 56.866 52.076 1.00 48.51 197 LYS D CA 1
ATOM 10694 C C . LYS D 1 197 ? 5.331 56.935 52.754 1.00 46.78 197 LYS D C 1
ATOM 10695 O O . LYS D 1 197 ? 5.468 57.640 53.706 1.00 45.32 197 LYS D O 1
ATOM 10701 N N . LYS D 1 198 ? 6.307 56.171 52.276 1.00 46.23 198 LYS D N 1
ATOM 10702 C CA . LYS D 1 198 ? 7.668 56.188 52.840 1.00 45.78 198 LYS D CA 1
ATOM 10703 C C . LYS D 1 198 ? 8.508 57.360 52.386 1.00 42.87 198 LYS D C 1
ATOM 10704 O O . LYS D 1 198 ? 9.628 57.462 52.836 1.00 43.91 198 LYS D O 1
ATOM 10710 N N . GLY D 1 199 ? 8.017 58.165 51.442 1.00 38.46 199 GLY D N 1
ATOM 10711 C CA . GLY D 1 199 ? 8.713 59.352 50.970 1.00 35.99 199 GLY D CA 1
ATOM 10712 C C . GLY D 1 199 ? 9.592 59.228 49.730 1.00 37.58 199 GLY D C 1
ATOM 10713 O O . GLY D 1 199 ? 10.197 60.218 49.325 1.00 32.80 199 GLY D O 1
ATOM 10714 N N . ASP D 1 200 ? 9.667 58.036 49.112 1.00 41.63 200 ASP D N 1
ATOM 10715 C CA . ASP D 1 200 ? 10.467 57.823 47.876 1.00 41.72 200 ASP D CA 1
ATOM 10716 C C . ASP D 1 200 ? 9.799 58.384 46.615 1.00 36.54 200 ASP D C 1
ATOM 10717 O O . ASP D 1 200 ? 10.457 58.574 45.598 1.00 33.92 200 ASP D O 1
ATOM 10722 N N . LEU D 1 201 ? 8.503 58.653 46.692 1.00 33.14 201 LEU D N 1
ATOM 10723 C CA . LEU D 1 201 ? 7.784 59.350 45.641 1.00 30.33 201 LEU D CA 1
ATOM 10724 C C . LEU D 1 201 ? 6.960 60.443 46.294 1.00 29.97 201 LEU D C 1
ATOM 10725 O O . LEU D 1 201 ? 6.552 60.307 47.459 1.00 27.96 201 LEU D O 1
ATOM 10730 N N . SER D 1 202 ? 6.674 61.500 45.526 1.00 29.86 202 SER D N 1
ATOM 10731 C CA . SER D 1 202 ? 5.852 62.612 46.005 1.00 29.71 202 SER D CA 1
ATOM 10732 C C . SER D 1 202 ? 4.472 62.143 46.467 1.00 32.61 202 SER D C 1
ATOM 10733 O O . SER D 1 202 ? 3.901 61.243 45.879 1.00 34.40 202 SER D O 1
ATOM 10736 N N . LYS D 1 203 ? 3.962 62.710 47.549 1.00 33.86 203 LYS D N 1
ATOM 10737 C CA . LYS D 1 203 ? 2.632 62.339 48.021 1.00 36.12 203 LYS D CA 1
ATOM 10738 C C . LYS D 1 203 ? 1.520 62.791 47.092 1.00 34.57 203 LYS D C 1
ATOM 10739 O O . LYS D 1 203 ? 0.405 62.272 47.183 1.00 32.82 203 LYS D O 1
ATOM 10745 N N . ASP D 1 204 ? 1.823 63.739 46.197 1.00 33.10 204 ASP D N 1
ATOM 10746 C CA . ASP D 1 204 ? 0.865 64.221 45.185 1.00 30.97 204 ASP D CA 1
ATOM 10747 C C . ASP D 1 204 ? 0.851 63.457 43.847 1.00 29.59 204 ASP D C 1
ATOM 10748 O O . ASP D 1 204 ? 0.049 63.769 42.948 1.00 27.28 204 ASP D O 1
ATOM 10753 N N . LEU D 1 205 ? 1.755 62.488 43.705 1.00 29.10 205 LEU D N 1
ATOM 10754 C CA . LEU D 1 205 ? 1.808 61.621 42.519 1.00 30.30 205 LEU D CA 1
ATOM 10755 C C . LEU D 1 205 ? 0.633 60.666 42.576 1.00 28.19 205 LEU D C 1
ATOM 10756 O O . LEU D 1 205 ? 0.446 59.983 43.569 1.00 30.49 205 LEU D O 1
ATOM 10761 N N . TRP D 1 206 ? -0.148 60.628 41.516 1.00 26.69 206 TRP D N 1
ATOM 10762 C CA . TRP D 1 206 ? -1.351 59.808 41.497 1.00 27.23 206 TRP D CA 1
ATOM 10763 C C . TRP D 1 206 ? -1.072 58.460 40.834 1.00 27.24 206 TRP D C 1
ATOM 10764 O O . TRP D 1 206 ? -0.342 58.392 39.837 1.00 30.23 206 TRP D O 1
ATOM 10775 N N . ILE D 1 207 ? -1.646 57.402 41.391 1.00 24.08 207 ILE D N 1
ATOM 10776 C CA . ILE D 1 207 ? -1.482 56.060 40.868 1.00 24.15 207 ILE D CA 1
ATOM 10777 C C . ILE D 1 207 ? -2.824 55.532 40.353 1.00 25.01 207 ILE D C 1
ATOM 10778 O O . ILE D 1 207 ? -3.858 55.785 40.961 1.00 26.94 207 ILE D O 1
ATOM 10783 N N . THR D 1 208 ? -2.805 54.852 39.210 1.00 22.13 208 THR D N 1
ATOM 10784 C CA . THR D 1 208 ? -4.001 54.317 38.605 1.00 20.66 208 THR D CA 1
ATOM 10785 C C . THR D 1 208 ? -3.668 53.051 37.857 1.00 20.44 208 THR D C 1
ATOM 10786 O O . THR D 1 208 ? -2.524 52.587 37.888 1.00 22.24 208 THR D O 1
ATOM 10790 N N . SER D 1 209 ? -4.676 52.496 37.199 1.00 18.77 209 SER D N 1
ATOM 10791 C CA . SER D 1 209 ? -4.486 51.500 36.151 1.00 18.63 209 SER D CA 1
ATOM 10792 C C . SER D 1 209 ? -5.356 51.937 35.007 1.00 18.52 209 SER D C 1
ATOM 10793 O O . SER D 1 209 ? -6.463 52.417 35.229 1.00 20.72 209 SER D O 1
ATOM 10796 N N . SER D 1 210 ? -4.882 51.793 33.778 1.00 18.25 210 SER D N 1
ATOM 10797 C CA . SER D 1 210 ? -5.676 52.232 32.631 1.00 18.56 210 SER D CA 1
ATOM 10798 C C . SER D 1 210 ? -6.256 50.992 31.947 1.00 18.93 210 SER D C 1
ATOM 10799 O O . SER D 1 210 ? -5.525 50.097 31.535 1.00 19.21 210 SER D O 1
ATOM 10802 N N . ASP D 1 211 ? -7.580 50.913 31.896 1.00 19.35 211 ASP D N 1
ATOM 10803 C CA . ASP D 1 211 ? -8.226 49.687 31.474 1.00 21.16 211 ASP D CA 1
ATOM 10804 C C . ASP D 1 211 ? -9.615 49.923 30.907 1.00 20.79 211 ASP D C 1
ATOM 10805 O O . ASP D 1 211 ? -10.227 50.980 31.100 1.00 20.05 211 ASP D O 1
ATOM 10810 N N . ASN D 1 212 ? -10.097 48.898 30.222 1.00 20.00 212 ASN D N 1
ATOM 10811 C CA . ASN D 1 212 ? -11.459 48.844 29.691 1.00 19.00 212 ASN D CA 1
ATOM 10812 C C . ASN D 1 212 ? -12.530 49.009 30.755 1.00 17.60 212 ASN D C 1
ATOM 10813 O O . ASN D 1 212 ? -12.374 48.532 31.876 1.00 16.56 212 ASN D O 1
ATOM 10818 N N . PHE D 1 213 ? -13.623 49.663 30.383 1.00 16.89 213 PHE D N 1
ATOM 10819 C CA . PHE D 1 213 ? -14.749 49.878 31.298 1.00 17.99 213 PHE D CA 1
ATOM 10820 C C . PHE D 1 213 ? -15.204 48.618 32.011 1.00 18.49 213 PHE D C 1
ATOM 10821 O O . PHE D 1 213 ? -15.550 48.669 33.184 1.00 21.92 213 PHE D O 1
ATOM 10829 N N . ALA D 1 214 ? -15.181 47.488 31.323 1.00 18.60 214 ALA D N 1
ATOM 10830 C CA . ALA D 1 214 ? -15.586 46.243 31.920 1.00 19.06 214 ALA D CA 1
ATOM 10831 C C . ALA D 1 214 ? -14.644 45.770 33.020 1.00 18.95 214 ALA D C 1
ATOM 10832 O O . ALA D 1 214 ? -15.071 45.186 34.008 1.00 18.47 214 ALA D O 1
ATOM 10834 N N . SER D 1 215 ? -13.353 45.975 32.817 1.00 20.19 215 SER D N 1
ATOM 10835 C CA . SER D 1 215 ? -12.346 45.608 33.813 1.00 21.46 215 SER D CA 1
ATOM 10836 C C . SER D 1 215 ? -12.529 46.381 35.108 1.00 20.23 215 SER D C 1
ATOM 10837 O O . SER D 1 215 ? -12.191 45.880 36.180 1.00 20.08 215 SER D O 1
ATOM 10840 N N . TRP D 1 216 ? -13.056 47.591 35.006 1.00 18.61 216 TRP D N 1
ATOM 10841 C CA . TRP D 1 216 ? -13.349 48.400 36.173 1.00 19.21 216 TRP D CA 1
ATOM 10842 C C . TRP D 1 216 ? -14.738 48.158 36.743 1.00 18.77 216 TRP D C 1
ATOM 10843 O O . TRP D 1 216 ? -15.179 48.920 37.579 1.00 18.06 216 TRP D O 1
ATOM 10854 N N . GLY D 1 217 ? -15.398 47.088 36.319 1.00 17.58 217 GLY D N 1
ATOM 10855 C CA . GLY D 1 217 ? -16.659 46.710 36.877 1.00 17.43 217 GLY D CA 1
ATOM 10856 C C . GLY D 1 217 ? -17.896 47.215 36.169 1.00 18.28 217 GLY D C 1
ATOM 10857 O O . GLY D 1 217 ? -18.995 46.971 36.645 1.00 17.66 217 GLY D O 1
ATOM 10858 N N . GLY D 1 218 ? -17.760 47.881 35.021 1.00 19.28 218 GLY D N 1
ATOM 10859 C CA . GLY D 1 218 ? -18.930 48.451 34.331 1.00 19.85 218 GLY D CA 1
ATOM 10860 C C . GLY D 1 218 ? -19.618 47.566 33.301 1.00 19.98 218 GLY D C 1
ATOM 10861 O O . GLY D 1 218 ? -20.455 48.048 32.567 1.00 21.64 218 GLY D O 1
ATOM 10862 N N . GLY D 1 219 ? -19.298 46.284 33.253 1.00 20.36 219 GLY D N 1
ATOM 10863 C CA . GLY D 1 219 ? -19.861 45.395 32.239 1.00 21.38 219 GLY D CA 1
ATOM 10864 C C . GLY D 1 219 ? -20.188 44.036 32.847 1.00 23.80 219 GLY D C 1
ATOM 10865 O O . GLY D 1 219 ? -20.881 43.966 33.853 1.00 26.10 219 GLY D O 1
ATOM 10866 N N . ASP D 1 220 ? -19.667 42.955 32.266 1.00 24.25 220 ASP D N 1
ATOM 10867 C CA . ASP D 1 220 ? -19.960 41.594 32.739 1.00 25.08 220 ASP D CA 1
ATOM 10868 C C . ASP D 1 220 ? -19.611 41.485 34.224 1.00 25.28 220 ASP D C 1
ATOM 10869 O O . ASP D 1 220 ? -18.512 41.855 34.612 1.00 24.53 220 ASP D O 1
ATOM 10874 N N . PRO D 1 221 ? -20.561 40.988 35.055 1.00 25.46 221 PRO D N 1
ATOM 10875 C CA . PRO D 1 221 ? -20.273 40.870 36.486 1.00 25.83 221 PRO D CA 1
ATOM 10876 C C . PRO D 1 221 ? -19.254 39.799 36.888 1.00 26.34 221 PRO D C 1
ATOM 10877 O O . PRO D 1 221 ? -18.828 39.767 38.064 1.00 29.05 221 PRO D O 1
ATOM 10881 N N . GLN D 1 222 ? -18.850 38.947 35.959 1.00 25.88 222 GLN D N 1
ATOM 10882 C CA . GLN D 1 222 ? -17.675 38.082 36.126 1.00 27.25 222 GLN D CA 1
ATOM 10883 C C . GLN D 1 222 ? -16.435 38.815 36.696 1.00 27.80 222 GLN D C 1
ATOM 10884 O O . GLN D 1 222 ? -15.668 38.230 37.480 1.00 31.70 222 GLN D O 1
ATOM 10890 N N . TYR D 1 223 ? -16.254 40.075 36.303 1.00 25.89 223 TYR D N 1
ATOM 10891 C CA . TYR D 1 223 ? -15.200 40.919 36.840 1.00 26.85 223 TYR D CA 1
ATOM 10892 C C . TYR D 1 223 ? -15.379 41.330 38.340 1.00 27.44 223 TYR D C 1
ATOM 10893 O O . TYR D 1 223 ? -14.388 41.660 39.001 1.00 29.80 223 TYR D O 1
ATOM 10902 N N . HIS D 1 224 ? -16.602 41.296 38.878 1.00 25.43 224 HIS D N 1
ATOM 10903 C CA . HIS D 1 224 ? -16.875 41.789 40.245 1.00 23.95 224 HIS D CA 1
ATOM 10904 C C . HIS D 1 224 ? -16.344 40.879 41.358 1.00 24.36 224 HIS D C 1
ATOM 10905 O O . HIS D 1 224 ? -17.119 40.236 42.054 1.00 24.55 224 HIS D O 1
ATOM 10912 N N . VAL D 1 225 ? -15.025 40.846 41.530 1.00 25.31 225 VAL D N 1
ATOM 10913 C CA . VAL D 1 225 ? -14.345 39.984 42.502 1.00 24.81 225 VAL D CA 1
ATOM 10914 C C . VAL D 1 225 ? -13.713 40.876 43.603 1.00 26.54 225 VAL D C 1
ATOM 10915 O O . VAL D 1 225 ? -13.595 42.099 43.442 1.00 23.88 225 VAL D O 1
ATOM 10919 N N . GLU D 1 226 ? -13.415 40.256 44.744 1.00 29.03 226 GLU D N 1
ATOM 10920 C CA . GLU D 1 226 ? -12.866 40.963 45.891 1.00 30.83 226 GLU D CA 1
ATOM 10921 C C . GLU D 1 226 ? -11.633 41.774 45.500 1.00 28.65 226 GLU D C 1
ATOM 10922 O O . GLU D 1 226 ? -11.542 42.964 45.843 1.00 26.45 226 GLU D O 1
ATOM 10928 N N . ASP D 1 227 ? -10.709 41.168 44.746 1.00 28.49 227 ASP D N 1
ATOM 10929 C CA . ASP D 1 227 ? -9.468 41.877 44.360 1.00 27.63 227 ASP D CA 1
ATOM 10930 C C . ASP D 1 227 ? -9.697 43.182 43.576 1.00 26.07 227 ASP D C 1
ATOM 10931 O O . ASP D 1 227 ? -8.945 44.142 43.767 1.00 25.34 227 ASP D O 1
ATOM 10936 N N . LEU D 1 228 ? -10.730 43.227 42.738 1.00 25.21 228 LEU D N 1
ATOM 10937 C CA . LEU D 1 228 ? -11.090 44.459 42.032 1.00 25.49 228 LEU D CA 1
ATOM 10938 C C . LEU D 1 228 ? -11.586 45.532 43.000 1.00 27.25 228 LEU D C 1
ATOM 10939 O O . LEU D 1 228 ? -11.249 46.699 42.821 1.00 28.38 228 LEU D O 1
ATOM 10944 N N . THR D 1 229 ? -12.399 45.155 43.993 1.00 26.67 229 THR D N 1
ATOM 10945 C CA . THR D 1 229 ? -12.862 46.114 45.004 1.00 27.67 229 THR D CA 1
ATOM 10946 C C . THR D 1 229 ? -11.670 46.745 45.754 1.00 26.12 229 THR D C 1
ATOM 10947 O O . THR D 1 229 ? -11.600 47.975 45.870 1.00 25.99 229 THR D O 1
ATOM 10951 N N . LYS D 1 230 ? -10.698 45.925 46.142 1.00 25.13 230 LYS D N 1
ATOM 10952 C CA . LYS D 1 230 ? -9.465 46.414 46.780 1.00 26.06 230 LYS D CA 1
ATOM 10953 C C . LYS D 1 230 ? -8.620 47.322 45.874 1.00 26.49 230 LYS D C 1
ATOM 10954 O O . LYS D 1 230 ? -8.052 48.334 46.339 1.00 27.83 230 LYS D O 1
ATOM 10960 N N . LEU D 1 231 ? -8.555 46.983 44.587 1.00 26.20 231 LEU D N 1
ATOM 10961 C CA . LEU D 1 231 ? -7.885 47.838 43.598 1.00 25.90 231 LEU D CA 1
ATOM 10962 C C . LEU D 1 231 ? -8.544 49.202 43.459 1.00 23.56 231 LEU D C 1
ATOM 10963 O O . LEU D 1 231 ? -7.863 50.226 43.379 1.00 22.05 231 LEU D O 1
ATOM 10968 N N . ILE D 1 232 ? -9.865 49.204 43.400 1.00 23.52 232 ILE D N 1
ATOM 10969 C CA . ILE D 1 232 ? -10.623 50.465 43.312 1.00 25.29 232 ILE D CA 1
ATOM 10970 C C . ILE D 1 232 ? -10.377 51.332 44.527 1.00 26.80 232 ILE D C 1
ATOM 10971 O O . ILE D 1 232 ? -10.301 52.542 44.408 1.00 26.55 232 ILE D O 1
ATOM 10976 N N . GLU D 1 233 ? -10.243 50.711 45.698 1.00 30.98 233 GLU D N 1
ATOM 10977 C CA . GLU D 1 233 ? -9.820 51.448 46.885 1.00 33.87 233 GLU D CA 1
ATOM 10978 C C . GLU D 1 233 ? -8.378 51.935 46.860 1.00 30.65 233 GLU D C 1
ATOM 10979 O O . GLU D 1 233 ? -8.134 53.019 47.323 1.00 30.73 233 GLU D O 1
ATOM 10985 N N . ALA D 1 234 ? -7.447 51.174 46.292 1.00 27.73 234 ALA D N 1
ATOM 10986 C CA . ALA D 1 234 ? -6.026 51.531 46.324 1.00 24.89 234 ALA D CA 1
ATOM 10987 C C . ALA D 1 234 ? -5.626 52.637 45.370 1.00 23.31 234 ALA D C 1
ATOM 10988 O O . ALA D 1 234 ? -4.761 53.428 45.708 1.00 24.90 234 ALA D O 1
ATOM 10990 N N . VAL D 1 235 ? -6.249 52.717 44.197 1.00 22.09 235 VAL D N 1
ATOM 10991 C CA . VAL D 1 235 ? -5.882 53.747 43.213 1.00 20.73 235 VAL D CA 1
ATOM 10992 C C . VAL D 1 235 ? -6.308 55.133 43.630 1.00 20.80 235 VAL D C 1
ATOM 10993 O O . VAL D 1 235 ? -7.231 55.298 44.409 1.00 22.67 235 VAL D O 1
ATOM 10997 N N . ASP D 1 236 ? -5.648 56.143 43.102 1.00 22.75 236 ASP D N 1
ATOM 10998 C CA . ASP D 1 236 ? -6.070 57.528 43.330 1.00 24.93 236 ASP D CA 1
ATOM 10999 C C . ASP D 1 236 ? -7.260 57.886 42.443 1.00 26.53 236 ASP D C 1
ATOM 11000 O O . ASP D 1 236 ? -8.108 58.697 42.857 1.00 29.96 236 ASP D O 1
ATOM 11005 N N . TYR D 1 237 ? -7.317 57.307 41.237 1.00 24.54 237 TYR D N 1
ATOM 11006 C CA . TYR D 1 237 ? -8.470 57.460 40.349 1.00 22.84 237 TYR D CA 1
ATOM 11007 C C . TYR D 1 237 ? -8.563 56.277 39.401 1.00 22.35 237 TYR D C 1
ATOM 11008 O O . TYR D 1 237 ? -7.634 55.476 39.327 1.00 23.33 237 TYR D O 1
ATOM 11017 N N . LEU D 1 238 ? -9.660 56.206 38.652 1.00 20.96 238 LEU D N 1
ATOM 11018 C CA . LEU D 1 238 ? -9.878 55.168 37.642 1.00 20.95 238 LEU D CA 1
ATOM 11019 C C . LEU D 1 238 ? -9.699 55.734 36.231 1.00 19.74 238 LEU D C 1
ATOM 11020 O O . LEU D 1 238 ? -10.389 56.688 35.855 1.00 17.92 238 LEU D O 1
ATOM 11025 N N . SER D 1 239 ? -8.791 55.127 35.454 1.00 19.21 239 SER D N 1
ATOM 11026 C CA . SER D 1 239 ? -8.567 55.498 34.061 1.00 18.95 239 SER D CA 1
ATOM 11027 C C . SER D 1 239 ? -9.315 54.463 33.199 1.00 18.75 239 SER D C 1
ATOM 11028 O O . SER D 1 239 ? -8.925 53.306 33.097 1.00 17.99 239 SER D O 1
ATOM 11031 N N . VAL D 1 240 ? -10.367 54.927 32.545 1.00 19.01 240 VAL D N 1
ATOM 11032 C CA . VAL D 1 240 ? -11.339 54.069 31.896 1.00 20.18 240 VAL D CA 1
ATOM 11033 C C . VAL D 1 240 ? -11.277 54.204 30.384 1.00 19.88 240 VAL D C 1
ATOM 11034 O O . VAL D 1 240 ? -11.270 55.325 29.876 1.00 19.71 240 VAL D O 1
ATOM 11038 N N . HIS D 1 241 ? -11.270 53.065 29.680 1.00 19.77 241 HIS D N 1
ATOM 11039 C CA . HIS D 1 241 ? -11.329 53.058 28.219 1.00 19.69 241 HIS D CA 1
ATOM 11040 C C . HIS D 1 241 ? -12.709 52.654 27.715 1.00 20.01 241 HIS D C 1
ATOM 11041 O O . HIS D 1 241 ? -13.320 51.707 28.235 1.00 19.48 241 HIS D O 1
ATOM 11048 N N . THR D 1 242 ? -13.159 53.323 26.661 1.00 19.49 242 THR D N 1
ATOM 11049 C CA . THR D 1 242 ? -14.386 52.954 25.978 1.00 20.56 242 THR D CA 1
ATOM 11050 C C . THR D 1 242 ? -14.230 53.201 24.491 1.00 20.88 242 THR D C 1
ATOM 11051 O O . THR D 1 242 ? -13.753 54.274 24.092 1.00 20.94 242 THR D O 1
ATOM 11055 N N . TYR D 1 243 ? -14.660 52.237 23.670 1.00 20.18 243 TYR D N 1
ATOM 11056 C CA . TYR D 1 243 ? -14.444 52.292 22.219 1.00 18.79 243 TYR D CA 1
ATOM 11057 C C . TYR D 1 243 ? -15.691 51.974 21.385 1.00 18.14 243 TYR D C 1
ATOM 11058 O O . TYR D 1 243 ? -15.810 50.897 20.811 1.00 18.11 243 TYR D O 1
ATOM 11067 N N . PRO D 1 244 ? -16.618 52.926 21.295 1.00 18.35 244 PRO D N 1
ATOM 11068 C CA . PRO D 1 244 ? -17.741 52.777 20.353 1.00 20.08 244 PRO D CA 1
ATOM 11069 C C . PRO D 1 244 ? -17.341 52.372 18.931 1.00 19.68 244 PRO D C 1
ATOM 11070 O O . PRO D 1 244 ? -18.010 51.516 18.345 1.00 20.92 244 PRO D O 1
ATOM 11074 N N . MET D 1 245 ? -16.291 52.973 18.378 1.00 19.75 245 MET D N 1
ATOM 11075 C CA . MET D 1 245 ? -15.886 52.650 17.009 1.00 21.22 245 MET D CA 1
ATOM 11076 C C . MET D 1 245 ? -15.766 51.134 16.833 1.00 21.87 245 MET D C 1
ATOM 11077 O O . MET D 1 245 ? -16.269 50.586 15.866 1.00 20.65 245 MET D O 1
ATOM 11082 N N . HIS D 1 246 ? -15.056 50.478 17.743 1.00 23.08 246 HIS D N 1
ATOM 11083 C CA . HIS D 1 246 ? -14.888 49.038 17.668 1.00 25.50 246 HIS D CA 1
ATOM 11084 C C . HIS D 1 246 ? -16.220 48.319 17.792 1.00 28.71 246 HIS D C 1
ATOM 11085 O O . HIS D 1 246 ? -16.455 47.325 17.117 1.00 31.77 246 HIS D O 1
ATOM 11092 N N . ASP D 1 247 ? -17.083 48.810 18.665 1.00 28.92 247 ASP D N 1
ATOM 11093 C CA . ASP D 1 247 ? -18.389 48.192 18.851 1.00 27.99 247 ASP D CA 1
ATOM 11094 C C . ASP D 1 247 ? -19.324 48.366 17.656 1.00 25.10 247 ASP D C 1
ATOM 11095 O O . ASP D 1 247 ? -20.256 47.596 17.530 1.00 24.51 247 ASP D O 1
ATOM 11100 N N . THR D 1 248 ? -19.060 49.296 16.739 1.00 23.76 248 THR D N 1
ATOM 11101 C CA . THR D 1 248 ? -19.850 49.325 15.475 1.00 22.50 248 THR D CA 1
ATOM 11102 C C . THR D 1 248 ? -19.814 47.984 14.741 1.00 22.75 248 THR D C 1
ATOM 11103 O O . THR D 1 248 ? -20.620 47.736 13.856 1.00 21.94 248 THR D O 1
ATOM 11107 N N . HIS D 1 249 ? -18.825 47.156 15.070 1.00 23.54 249 HIS D N 1
ATOM 11108 C CA . HIS D 1 249 ? -18.776 45.790 14.608 1.00 23.83 249 HIS D CA 1
ATOM 11109 C C . HIS D 1 249 ? -19.127 44.777 15.689 1.00 24.41 249 HIS D C 1
ATOM 11110 O O . HIS D 1 249 ? -19.948 43.921 15.460 1.00 26.23 249 HIS D O 1
ATOM 11117 N N . TYR D 1 250 ? -18.468 44.843 16.837 1.00 26.23 250 TYR D N 1
ATOM 11118 C CA . TYR D 1 250 ? -18.605 43.810 17.898 1.00 29.30 250 TYR D CA 1
ATOM 11119 C C . TYR D 1 250 ? -19.867 43.873 18.724 1.00 29.21 250 TYR D C 1
ATOM 11120 O O . TYR D 1 250 ? -20.205 42.901 19.382 1.00 29.36 250 TYR D O 1
ATOM 11129 N N . ASN D 1 251 ? -20.526 45.021 18.739 1.00 31.27 251 ASN D N 1
ATOM 11130 C CA . ASN D 1 251 ? -21.811 45.150 19.402 1.00 33.92 251 ASN D CA 1
ATOM 11131 C C . ASN D 1 251 ? -22.617 46.283 18.780 1.00 31.24 251 ASN D C 1
ATOM 11132 O O . ASN D 1 251 ? -22.760 47.358 19.338 1.00 30.08 251 ASN D O 1
ATOM 11137 N N . PRO D 1 252 ? -23.154 46.021 17.606 1.00 29.91 252 PRO D N 1
ATOM 11138 C CA . PRO D 1 252 ? -23.612 47.099 16.739 1.00 32.12 252 PRO D CA 1
ATOM 11139 C C . PRO D 1 252 ? -25.037 47.639 16.951 1.00 33.35 252 PRO D C 1
ATOM 11140 O O . PRO D 1 252 ? -25.501 48.400 16.090 1.00 31.14 252 PRO D O 1
ATOM 11144 N N . ILE D 1 253 ? -25.709 47.280 18.060 1.00 36.19 253 ILE D N 1
ATOM 11145 C CA . ILE D 1 253 ? -27.156 47.608 18.254 1.00 36.28 253 ILE D CA 1
ATOM 11146 C C . ILE D 1 253 ? -27.409 49.114 18.263 1.00 30.99 253 ILE D C 1
ATOM 11147 O O . ILE D 1 253 ? -28.464 49.540 17.859 1.00 32.42 253 ILE D O 1
ATOM 11152 N N . PHE D 1 254 ? -26.403 49.903 18.618 1.00 27.64 254 PHE D N 1
ATOM 11153 C CA . PHE D 1 254 ? -26.482 51.383 18.658 1.00 26.33 254 PHE D CA 1
ATOM 11154 C C . PHE D 1 254 ? -26.148 52.075 17.326 1.00 24.91 254 PHE D C 1
ATOM 11155 O O . PHE D 1 254 ? -26.341 53.285 17.182 1.00 23.48 254 PHE D O 1
ATOM 11163 N N . TRP D 1 255 ? -25.579 51.324 16.383 1.00 23.64 255 TRP D N 1
ATOM 11164 C CA . TRP D 1 255 ? -24.941 51.903 15.199 1.00 22.17 255 TRP D CA 1
ATOM 11165 C C . TRP D 1 255 ? -25.793 51.688 13.946 1.00 20.85 255 TRP D C 1
ATOM 11166 O O . TRP D 1 255 ? -26.055 50.542 13.563 1.00 18.82 255 TRP D O 1
ATOM 11177 N N . GLY D 1 256 ? -26.206 52.793 13.326 1.00 19.72 256 GLY D N 1
ATOM 11178 C CA . GLY D 1 256 ? -26.905 52.737 12.075 1.00 20.51 256 GLY D CA 1
ATOM 11179 C C . GLY D 1 256 ? -27.715 53.954 11.768 1.00 21.20 256 GLY D C 1
ATOM 11180 O O . GLY D 1 256 ? -27.675 54.949 12.490 1.00 21.46 256 GLY D O 1
ATOM 11181 N N . VAL D 1 257 ? -28.475 53.847 10.684 1.00 23.31 257 VAL D N 1
ATOM 11182 C CA . VAL D 1 257 ? -29.570 54.767 10.372 1.00 25.83 257 VAL D CA 1
ATOM 11183 C C . VAL D 1 257 ? -30.845 53.941 10.574 1.00 26.85 257 VAL D C 1
ATOM 11184 O O . VAL D 1 257 ? -31.030 52.904 9.924 1.00 25.52 257 VAL D O 1
ATOM 11188 N N . PHE D 1 258 ? -31.704 54.396 11.497 1.00 29.22 258 PHE D N 1
ATOM 11189 C CA . PHE D 1 258 ? -32.860 53.605 11.985 1.00 28.77 258 PHE D CA 1
ATOM 11190 C C . PHE D 1 258 ? -34.179 54.282 11.593 1.00 28.22 258 PHE D C 1
ATOM 11191 O O . PHE D 1 258 ? -34.337 55.492 11.725 1.00 23.12 258 PHE D O 1
ATOM 11199 N N . GLY D 1 259 ? -35.120 53.459 11.127 1.00 31.27 259 GLY D N 1
ATOM 11200 C CA . GLY D 1 259 ? -36.489 53.868 10.780 1.00 30.65 259 GLY D CA 1
ATOM 11201 C C . GLY D 1 259 ? -36.628 55.175 10.024 1.00 31.83 259 GLY D C 1
ATOM 11202 O O . GLY D 1 259 ? -36.018 55.355 8.957 1.00 31.69 259 GLY D O 1
ATOM 11203 N N . ASP D 1 260 ? -37.395 56.094 10.622 1.00 34.01 260 ASP D N 1
ATOM 11204 C CA . ASP D 1 260 ? -37.714 57.406 10.049 1.00 39.50 260 ASP D CA 1
ATOM 11205 C C . ASP D 1 260 ? -36.525 58.259 9.640 1.00 37.71 260 ASP D C 1
ATOM 11206 O O . ASP D 1 260 ? -36.690 59.153 8.806 1.00 35.89 260 ASP D O 1
ATOM 11211 N N . GLU D 1 261 ? -35.348 57.954 10.192 1.00 39.70 261 GLU D N 1
ATOM 11212 C CA . GLU D 1 261 ? -34.099 58.654 9.861 1.00 40.96 261 GLU D CA 1
ATOM 11213 C C . GLU D 1 261 ? -33.703 58.611 8.380 1.00 38.82 261 GLU D C 1
ATOM 11214 O O . GLU D 1 261 ? -33.078 59.558 7.897 1.00 35.51 261 GLU D O 1
ATOM 11220 N N . THR D 1 262 ? -34.125 57.562 7.671 1.00 39.27 262 THR D N 1
ATOM 11221 C CA . THR D 1 262 ? -33.927 57.430 6.219 1.00 42.04 262 THR D CA 1
ATOM 11222 C C . THR D 1 262 ? -34.480 58.653 5.446 1.00 42.94 262 THR D C 1
ATOM 11223 O O . THR D 1 262 ? -33.880 59.091 4.464 1.00 50.99 262 THR D O 1
ATOM 11227 N N . GLU D 1 263 ? -35.596 59.221 5.904 1.00 44.55 263 GLU D N 1
ATOM 11228 C CA . GLU D 1 263 ? -36.182 60.432 5.301 1.00 48.33 263 GLU D CA 1
ATOM 11229 C C . GLU D 1 263 ? -35.399 61.710 5.591 1.00 41.87 263 GLU D C 1
ATOM 11230 O O . GLU D 1 263 ? -35.679 62.747 5.003 1.00 37.95 263 GLU D O 1
ATOM 11236 N N . LEU D 1 264 ? -34.436 61.669 6.505 1.00 41.60 264 LEU D N 1
ATOM 11237 C CA . LEU D 1 264 ? -33.655 62.869 6.832 1.00 41.06 264 LEU D CA 1
ATOM 11238 C C . LEU D 1 264 ? -32.472 63.083 5.885 1.00 35.39 264 LEU D C 1
ATOM 11239 O O . LEU D 1 264 ? -32.059 62.183 5.161 1.00 29.54 264 LEU D O 1
ATOM 11244 N N . SER D 1 265 ? -31.984 64.320 5.880 1.00 33.38 265 SER D N 1
ATOM 11245 C CA . SER D 1 265 ? -30.753 64.720 5.184 1.00 33.09 265 SER D CA 1
ATOM 11246 C C . SER D 1 265 ? -29.557 63.813 5.565 1.00 32.78 265 SER D C 1
ATOM 11247 O O . SER D 1 265 ? -29.498 63.288 6.673 1.00 32.38 265 SER D O 1
ATOM 11250 N N . SER D 1 266 ? -28.655 63.593 4.611 1.00 29.34 266 SER D N 1
ATOM 11251 C CA . SER D 1 266 ? -27.437 62.798 4.828 1.00 26.28 266 SER D CA 1
ATOM 11252 C C . SER D 1 266 ? -26.558 63.367 5.942 1.00 26.38 266 SER D C 1
ATOM 11253 O O . SER D 1 266 ? -25.975 62.597 6.722 1.00 23.16 266 SER D O 1
ATOM 11256 N N . LEU D 1 267 ? -26.465 64.696 5.999 1.00 26.79 267 LEU D N 1
ATOM 11257 C CA . LEU D 1 267 ? -25.771 65.394 7.083 1.00 28.96 267 LEU D CA 1
ATOM 11258 C C . LEU D 1 267 ? -26.355 65.047 8.425 1.00 30.19 267 LEU D C 1
ATOM 11259 O O . LEU D 1 267 ? -25.635 64.727 9.363 1.00 30.06 267 LEU D O 1
ATOM 11264 N N . LYS D 1 268 ? -27.672 65.060 8.489 1.00 31.46 268 LYS D N 1
ATOM 11265 C CA . LYS D 1 268 ? -28.360 64.814 9.717 1.00 35.07 268 LYS D CA 1
ATOM 11266 C C . LYS D 1 268 ? -28.315 63.357 10.153 1.00 32.60 268 LYS D C 1
ATOM 11267 O O . LYS D 1 268 ? -28.176 63.086 11.352 1.00 35.88 268 LYS D O 1
ATOM 11273 N N . ARG D 1 269 ? -28.401 62.438 9.201 1.00 29.38 269 ARG D N 1
ATOM 11274 C CA . ARG D 1 269 ? -28.230 61.020 9.474 1.00 29.97 269 ARG D CA 1
ATOM 11275 C C . ARG D 1 269 ? -26.886 60.688 10.150 1.00 30.36 269 ARG D C 1
ATOM 11276 O O . ARG D 1 269 ? -26.842 59.898 11.103 1.00 29.02 269 ARG D O 1
ATOM 11284 N N . ILE D 1 270 ? -25.808 61.294 9.656 1.00 29.08 270 ILE D N 1
ATOM 11285 C CA . ILE D 1 270 ? -24.492 61.133 10.269 1.00 29.74 270 ILE D CA 1
ATOM 11286 C C . ILE D 1 270 ? -24.463 61.731 11.683 1.00 28.97 270 ILE D C 1
ATOM 11287 O O . ILE D 1 270 ? -24.029 61.054 12.616 1.00 25.90 270 ILE D O 1
ATOM 11292 N N . ASP D 1 271 ? -24.936 62.971 11.841 1.00 29.07 271 ASP D N 1
ATOM 11293 C CA . ASP D 1 271 ? -24.991 63.605 13.166 1.00 31.03 271 ASP D CA 1
ATOM 11294 C C . ASP D 1 271 ? -25.700 62.724 14.215 1.00 29.05 271 ASP D C 1
ATOM 11295 O O . ASP D 1 271 ? -25.199 62.568 15.317 1.00 30.29 271 ASP D O 1
ATOM 11300 N N . ILE D 1 272 ? -26.867 62.198 13.859 1.00 27.47 272 ILE D N 1
ATOM 11301 C CA . ILE D 1 272 ? -27.687 61.410 14.757 1.00 27.57 272 ILE D CA 1
ATOM 11302 C C . ILE D 1 272 ? -26.986 60.126 15.105 1.00 27.46 272 ILE D C 1
ATOM 11303 O O . ILE D 1 272 ? -26.997 59.704 16.279 1.00 28.92 272 ILE D O 1
ATOM 11308 N N . ALA D 1 273 ? -26.393 59.483 14.098 1.00 26.58 273 ALA D N 1
ATOM 11309 C CA . ALA D 1 273 ? -25.707 58.198 14.313 1.00 24.90 273 ALA D CA 1
ATOM 11310 C C . ALA D 1 273 ? -24.476 58.380 15.196 1.00 24.91 273 ALA D C 1
ATOM 11311 O O . ALA D 1 273 ? -24.262 57.617 16.132 1.00 23.66 273 ALA D O 1
ATOM 11313 N N . MET D 1 274 ? -23.715 59.438 14.918 1.00 26.72 274 MET D N 1
ATOM 11314 C CA . MET D 1 274 ? -22.540 59.779 15.705 1.00 28.35 274 MET D CA 1
ATOM 11315 C C . MET D 1 274 ? -22.863 60.230 17.113 1.00 29.93 274 MET D C 1
ATOM 11316 O O . MET D 1 274 ? -22.117 59.913 18.046 1.00 31.63 274 MET D O 1
ATOM 11321 N N . ASN D 1 275 ? -23.980 60.912 17.294 1.00 32.06 275 ASN D N 1
ATOM 11322 C CA . ASN D 1 275 ? -24.462 61.183 18.647 1.00 34.66 275 ASN D CA 1
ATOM 11323 C C . ASN D 1 275 ? -24.731 59.915 19.459 1.00 30.44 275 ASN D C 1
ATOM 11324 O O . ASN D 1 275 ? -24.426 59.860 20.647 1.00 32.25 275 ASN D O 1
ATOM 11329 N N . ARG D 1 276 ? -25.287 58.898 18.826 1.00 28.61 276 ARG D N 1
ATOM 11330 C CA . ARG D 1 276 ? -25.499 57.617 19.509 1.00 29.00 276 ARG D CA 1
ATOM 11331 C C . ARG D 1 276 ? -24.165 56.989 19.956 1.00 28.24 276 ARG D C 1
ATOM 11332 O O . ARG D 1 276 ? -24.111 56.364 21.013 1.00 26.50 276 ARG D O 1
ATOM 11340 N N . ALA D 1 277 ? -23.125 57.166 19.146 1.00 27.84 277 ALA D N 1
ATOM 11341 C CA . ALA D 1 277 ? -21.779 56.686 19.451 1.00 29.06 277 ALA D CA 1
ATOM 11342 C C . ALA D 1 277 ? -21.153 57.392 20.656 1.00 28.26 277 ALA D C 1
ATOM 11343 O O . ALA D 1 277 ? -20.584 56.737 21.539 1.00 25.15 277 ALA D O 1
ATOM 11345 N N . LYS D 1 278 ? -21.331 58.707 20.717 1.00 28.40 278 LYS D N 1
ATOM 11346 C CA . LYS D 1 278 ? -20.969 59.472 21.907 1.00 28.57 278 LYS D CA 1
ATOM 11347 C C . LYS D 1 278 ? -21.736 58.992 23.142 1.00 27.82 278 LYS D C 1
ATOM 11348 O O . LYS D 1 278 ? -21.121 58.702 24.171 1.00 27.24 278 LYS D O 1
ATOM 11354 N N . THR D 1 279 ? -23.067 58.913 23.054 1.00 27.32 279 THR D N 1
ATOM 11355 C CA . THR D 1 279 ? -23.884 58.522 24.227 1.00 28.21 279 THR D CA 1
ATOM 11356 C C . THR D 1 279 ? -23.534 57.115 24.704 1.00 28.01 279 THR D C 1
ATOM 11357 O O . THR D 1 279 ? -23.583 56.833 25.896 1.00 25.36 279 THR D O 1
ATOM 11361 N N . TYR D 1 280 ? -23.152 56.240 23.770 1.00 29.16 280 TYR D N 1
ATOM 11362 C CA . TYR D 1 280 ? -22.710 54.877 24.093 1.00 27.88 280 TYR D CA 1
ATOM 11363 C C . TYR D 1 280 ? -21.484 54.885 24.985 1.00 25.97 280 TYR D C 1
ATOM 11364 O O . TYR D 1 280 ? -21.451 54.175 25.980 1.00 27.84 280 TYR D O 1
ATOM 11373 N N . ALA D 1 281 ? -20.505 55.707 24.641 1.00 25.92 281 ALA D N 1
ATOM 11374 C CA . ALA D 1 281 ? -19.301 55.889 25.465 1.00 26.29 281 ALA D CA 1
ATOM 11375 C C . ALA D 1 281 ? -19.630 56.461 26.832 1.00 25.57 281 ALA D C 1
ATOM 11376 O O . ALA D 1 281 ? -19.090 56.008 27.852 1.00 26.00 281 ALA D O 1
ATOM 11378 N N . VAL D 1 282 ? -20.533 57.436 26.856 1.00 23.33 282 VAL D N 1
ATOM 11379 C CA . VAL D 1 282 ? -20.941 58.044 28.112 1.00 22.60 282 VAL D CA 1
ATOM 11380 C C . VAL D 1 282 ? -21.554 56.976 29.017 1.00 21.98 282 VAL D C 1
ATOM 11381 O O . VAL D 1 282 ? -21.272 56.931 30.214 1.00 20.91 282 VAL D O 1
ATOM 11385 N N . SER D 1 283 ? -22.393 56.117 28.441 1.00 22.09 283 SER D N 1
ATOM 11386 C CA . SER D 1 283 ? -23.052 55.047 29.203 1.00 22.51 283 SER D CA 1
ATOM 11387 C C . SER D 1 283 ? -22.061 54.094 29.835 1.00 21.86 283 SER D C 1
ATOM 11388 O O . SER D 1 283 ? -22.295 53.637 30.964 1.00 21.11 283 SER D O 1
ATOM 11391 N N . GLN D 1 284 ? -21.024 53.740 29.073 1.00 21.82 284 GLN D N 1
ATOM 11392 C CA . GLN D 1 284 ? -19.996 52.816 29.541 1.00 22.61 284 GLN D CA 1
ATOM 11393 C C . GLN D 1 284 ? -19.172 53.427 30.670 1.00 22.41 284 GLN D C 1
ATOM 11394 O O . GLN D 1 284 ? -18.938 52.771 31.678 1.00 25.17 284 GLN D O 1
ATOM 11400 N N . SER D 1 285 ? -18.798 54.681 30.529 1.00 22.37 285 SER D N 1
ATOM 11401 C CA . SER D 1 285 ? -18.172 55.414 31.630 1.00 24.24 285 SER D CA 1
ATOM 11402 C C . SER D 1 285 ? -19.081 55.490 32.876 1.00 22.58 285 SER D C 1
ATOM 11403 O O . SER D 1 285 ? -18.627 55.204 33.975 1.00 22.99 285 SER D O 1
ATOM 11406 N N . ASP D 1 286 ? -20.356 55.847 32.681 1.00 21.09 286 ASP D N 1
ATOM 11407 C CA . ASP D 1 286 ? -21.313 55.974 33.774 1.00 21.47 286 ASP D CA 1
ATOM 11408 C C . ASP D 1 286 ? -21.565 54.652 34.502 1.00 22.54 286 ASP D C 1
ATOM 11409 O O . ASP D 1 286 ? -21.775 54.616 35.724 1.00 24.10 286 ASP D O 1
ATOM 11414 N N . SER D 1 287 ? -21.530 53.560 33.752 1.00 22.25 287 SER D N 1
ATOM 11415 C CA . SER D 1 287 ? -21.644 52.220 34.303 1.00 21.99 287 SER D CA 1
ATOM 11416 C C . SER D 1 287 ? -20.533 51.918 35.314 1.00 22.08 287 SER D C 1
ATOM 11417 O O . SER D 1 287 ? -20.767 51.247 36.310 1.00 20.05 287 SER D O 1
ATOM 11420 N N . VAL D 1 288 ? -19.323 52.423 35.046 1.00 24.41 288 VAL D N 1
ATOM 11421 C CA . VAL D 1 288 ? -18.202 52.305 35.991 1.00 25.74 288 VAL D CA 1
ATOM 11422 C C . VAL D 1 288 ? -18.497 53.149 37.251 1.00 23.50 288 VAL D C 1
ATOM 11423 O O . VAL D 1 288 ? -18.278 52.685 38.375 1.00 20.41 288 VAL D O 1
ATOM 11427 N N . ALA D 1 289 ? -18.993 54.363 37.049 1.00 21.79 289 ALA D N 1
ATOM 11428 C CA . ALA D 1 289 ? -19.368 55.222 38.176 1.00 22.61 289 ALA D CA 1
ATOM 11429 C C . ALA D 1 289 ? -20.443 54.594 39.057 1.00 22.81 289 ALA D C 1
ATOM 11430 O O . ALA D 1 289 ? -20.358 54.676 40.280 1.00 25.67 289 ALA D O 1
ATOM 11432 N N . SER D 1 290 ? -21.464 53.990 38.439 1.00 22.69 290 SER D N 1
ATOM 11433 C CA . SER D 1 290 ? -22.504 53.250 39.169 1.00 21.84 290 SER D CA 1
ATOM 11434 C C . SER D 1 290 ? -21.932 52.084 39.973 1.00 22.28 290 SER D C 1
ATOM 11435 O O . SER D 1 290 ? -22.381 51.818 41.100 1.00 25.78 290 SER D O 1
ATOM 11438 N N . TYR D 1 291 ? -20.987 51.360 39.385 1.00 20.88 291 TYR D N 1
ATOM 11439 C CA . TYR D 1 291 ? -20.405 50.197 40.074 1.00 20.92 291 TYR D CA 1
ATOM 11440 C C . TYR D 1 291 ? -19.633 50.590 41.366 1.00 20.61 291 TYR D C 1
ATOM 11441 O O . TYR D 1 291 ? -19.850 49.982 42.398 1.00 17.99 291 TYR D O 1
ATOM 11450 N N . ILE D 1 292 ? -18.825 51.649 41.290 1.00 23.66 292 ILE D N 1
ATOM 11451 C CA . ILE D 1 292 ? -18.032 52.091 42.437 1.00 26.78 292 ILE D CA 1
ATOM 11452 C C . ILE D 1 292 ? -18.976 52.701 43.494 1.00 28.31 292 ILE D C 1
ATOM 11453 O O . ILE D 1 292 ? -18.805 52.427 44.689 1.00 27.10 292 ILE D O 1
ATOM 11458 N N . LYS D 1 293 ? -20.007 53.427 43.064 1.00 29.66 293 LYS D N 1
ATOM 11459 C CA . LYS D 1 293 ? -21.038 53.908 43.988 1.00 34.49 293 LYS D CA 1
ATOM 11460 C C . LYS D 1 293 ? -21.689 52.754 44.764 1.00 32.18 293 LYS D C 1
ATOM 11461 O O . LYS D 1 293 ? -21.884 52.859 45.970 1.00 32.44 293 LYS D O 1
ATOM 11467 N N . SER D 1 294 ? -22.000 51.655 44.081 1.00 31.27 294 SER D N 1
ATOM 11468 C CA . SER D 1 294 ? -22.578 50.462 44.729 1.00 29.31 294 SER D CA 1
ATOM 11469 C C . SER D 1 294 ? -21.647 49.835 45.770 1.00 28.07 294 SER D C 1
ATOM 11470 O O . SER D 1 294 ? -22.111 49.181 46.677 1.00 27.38 294 SER D O 1
ATOM 11473 N N . LEU D 1 295 ? -20.342 50.019 45.624 1.00 29.12 295 LEU D N 1
ATOM 11474 C CA . LEU D 1 295 ? -19.377 49.565 46.626 1.00 31.44 295 LEU D CA 1
ATOM 11475 C C . LEU D 1 295 ? -19.163 50.582 47.756 1.00 31.92 295 LEU D C 1
ATOM 11476 O O . LEU D 1 295 ? -18.361 50.329 48.639 1.00 31.87 295 LEU D O 1
ATOM 11481 N N . GLY D 1 296 ? -19.863 51.711 47.729 1.00 31.53 296 GLY D N 1
ATOM 11482 C CA . GLY D 1 296 ? -19.646 52.783 48.683 1.00 32.55 296 GLY D CA 1
ATOM 11483 C C . GLY D 1 296 ? -18.271 53.423 48.590 1.00 33.35 296 GLY D C 1
ATOM 11484 O O . GLY D 1 296 ? -17.696 53.775 49.606 1.00 34.53 296 GLY D O 1
ATOM 11485 N N . ILE D 1 297 ? -17.759 53.590 47.374 1.00 33.09 297 ILE D N 1
ATOM 11486 C CA . ILE D 1 297 ? -16.444 54.176 47.143 1.00 31.63 297 ILE D CA 1
ATOM 11487 C C . ILE D 1 297 ? -16.609 55.386 46.234 1.00 35.64 297 ILE D C 1
ATOM 11488 O O . ILE D 1 297 ? -17.326 55.351 45.233 1.00 34.63 297 ILE D O 1
ATOM 11493 N N . ASN D 1 298 ? -15.973 56.489 46.624 1.00 41.54 298 ASN D N 1
ATOM 11494 C CA . ASN D 1 298 ? -15.993 57.705 45.826 1.00 44.17 298 ASN D CA 1
ATOM 11495 C C . ASN D 1 298 ? -14.591 57.955 45.282 1.00 43.26 298 ASN D C 1
ATOM 11496 O O . ASN D 1 298 ? -13.687 58.219 46.052 1.00 47.60 298 ASN D O 1
ATOM 11501 N N . LYS D 1 299 ? -14.415 57.813 43.973 1.00 36.98 299 LYS D N 1
ATOM 11502 C CA . LYS D 1 299 ? -13.161 58.115 43.315 1.00 31.76 299 LYS D CA 1
ATOM 11503 C C . LYS D 1 299 ? -13.458 58.862 42.044 1.00 29.40 299 LYS D C 1
ATOM 11504 O O . LYS D 1 299 ? -14.481 58.599 41.413 1.00 30.27 299 LYS D O 1
ATOM 11510 N N . PRO D 1 300 ? -12.550 59.748 41.615 1.00 26.02 300 PRO D N 1
ATOM 11511 C CA . PRO D 1 300 ? -12.697 60.321 40.292 1.00 25.42 300 PRO D CA 1
ATOM 11512 C C . PRO D 1 300 ? -12.497 59.275 39.166 1.00 25.26 300 PRO D C 1
ATOM 11513 O O . PRO D 1 300 ? -11.803 58.260 39.342 1.00 23.73 300 PRO D O 1
ATOM 11517 N N . ILE D 1 301 ? -13.194 59.503 38.061 1.00 24.79 301 ILE D N 1
ATOM 11518 C CA . ILE D 1 301 ? -13.054 58.705 36.872 1.00 23.21 301 ILE D CA 1
ATOM 11519 C C . ILE D 1 301 ? -12.623 59.642 35.791 1.00 21.63 301 ILE D C 1
ATOM 11520 O O . ILE D 1 301 ? -13.187 60.749 35.638 1.00 22.73 301 ILE D O 1
ATOM 11525 N N . HIS D 1 302 ? -11.599 59.209 35.047 1.00 20.89 302 HIS D N 1
ATOM 11526 C CA . HIS D 1 302 ? -11.131 59.912 33.826 1.00 20.27 302 HIS D CA 1
ATOM 11527 C C . HIS D 1 302 ? -11.054 58.959 32.638 1.00 19.59 302 HIS D C 1
ATOM 11528 O O . HIS D 1 302 ? -10.895 57.755 32.815 1.00 19.31 302 HIS D O 1
ATOM 11535 N N . ILE D 1 303 ? -11.207 59.492 31.432 1.00 20.18 303 ILE D N 1
ATOM 11536 C CA . ILE D 1 303 ? -11.133 58.663 30.228 1.00 20.81 303 ILE D CA 1
ATOM 11537 C C . ILE D 1 303 ? -9.668 58.535 29.784 1.00 22.20 303 ILE D C 1
ATOM 11538 O O . ILE D 1 303 ? -9.052 59.490 29.308 1.00 23.31 303 ILE D O 1
ATOM 11543 N N . GLY D 1 304 ? -9.119 57.341 29.979 1.00 22.09 304 GLY D N 1
ATOM 11544 C CA . GLY D 1 304 ? -7.748 57.038 29.610 1.00 21.32 304 GLY D CA 1
ATOM 11545 C C . GLY D 1 304 ? -7.526 56.680 28.174 1.00 19.33 304 GLY D C 1
ATOM 11546 O O . GLY D 1 304 ? -6.411 56.779 27.686 1.00 19.45 304 GLY D O 1
ATOM 11547 N N . GLU D 1 305 ? -8.571 56.256 27.491 1.00 20.14 305 GLU D N 1
ATOM 11548 C CA . GLU D 1 305 ? -8.438 55.942 26.061 1.00 21.21 305 GLU D CA 1
ATOM 11549 C C . GLU D 1 305 ? -9.786 55.868 25.359 1.00 21.07 305 GLU D C 1
ATOM 11550 O O . GLU D 1 305 ? -10.707 55.203 25.831 1.00 21.38 305 GLU D O 1
ATOM 11556 N N . THR D 1 306 ? -9.921 56.636 24.284 1.00 21.35 306 THR D N 1
ATOM 11557 C CA . THR D 1 306 ? -10.985 56.440 23.308 1.00 21.10 306 THR D CA 1
ATOM 11558 C C . THR D 1 306 ? -10.563 57.091 22.020 1.00 20.80 306 THR D C 1
ATOM 11559 O O . THR D 1 306 ? -9.753 58.012 22.033 1.00 19.59 306 THR D O 1
ATOM 11563 N N . GLY D 1 307 ? -11.127 56.630 20.906 1.00 20.60 307 GLY D N 1
ATOM 11564 C CA . GLY D 1 307 ? -10.702 57.110 19.584 1.00 19.45 307 GLY D CA 1
ATOM 11565 C C . GLY D 1 307 ? -11.498 56.528 18.443 1.00 18.57 307 GLY D C 1
ATOM 11566 O O . GLY D 1 307 ? -12.284 55.598 18.639 1.00 19.32 307 GLY D O 1
ATOM 11567 N N . TRP D 1 308 ? -11.361 57.136 17.283 1.00 17.54 308 TRP D N 1
ATOM 11568 C CA . TRP D 1 308 ? -12.154 56.771 16.124 1.00 18.36 308 TRP D CA 1
ATOM 11569 C C . TRP D 1 308 ? -11.313 56.928 14.868 1.00 18.09 308 TRP D C 1
ATOM 11570 O O . TRP D 1 308 ? -10.991 58.042 14.470 1.00 18.64 308 TRP D O 1
ATOM 11581 N N . ALA D 1 309 ? -10.925 55.813 14.264 1.00 16.90 309 ALA D N 1
ATOM 11582 C CA . ALA D 1 309 ? -9.942 55.844 13.189 1.00 16.86 309 ALA D CA 1
ATOM 11583 C C . ALA D 1 309 ? -10.501 56.444 11.891 1.00 16.46 309 ALA D C 1
ATOM 11584 O O . ALA D 1 309 ? -11.708 56.390 11.630 1.00 16.67 309 ALA D O 1
ATOM 11586 N N . SER D 1 310 ? -9.613 57.036 11.097 1.00 16.17 310 SER D N 1
ATOM 11587 C CA . SER D 1 310 ? -9.997 57.715 9.855 1.00 16.29 310 SER D CA 1
ATOM 11588 C C . SER D 1 310 ? -9.986 56.784 8.651 1.00 16.21 310 SER D C 1
ATOM 11589 O O . SER D 1 310 ? -10.370 57.196 7.576 1.00 15.13 310 SER D O 1
ATOM 11592 N N . PHE D 1 311 ? -9.497 55.548 8.814 1.00 16.73 311 PHE D N 1
ATOM 11593 C CA . PHE D 1 311 ? -9.483 54.570 7.721 1.00 16.59 311 PHE D CA 1
ATOM 11594 C C . PHE D 1 311 ? -9.449 53.139 8.225 1.00 16.22 311 PHE D C 1
ATOM 11595 O O . PHE D 1 311 ? -8.871 52.890 9.270 1.00 16.21 311 PHE D O 1
ATOM 11603 N N . SER D 1 312 ? -10.100 52.226 7.502 1.00 16.85 312 SER D N 1
ATOM 11604 C CA . SER D 1 312 ? -10.070 50.791 7.794 1.00 18.29 312 SER D CA 1
ATOM 11605 C C . SER D 1 312 ? -10.376 49.951 6.582 1.00 19.13 312 SER D C 1
ATOM 11606 O O . SER D 1 312 ? -11.330 50.216 5.871 1.00 19.22 312 SER D O 1
ATOM 11609 N N . ASN D 1 313 ? -9.540 48.950 6.335 1.00 19.93 313 ASN D N 1
ATOM 11610 C CA . ASN D 1 313 ? -9.758 48.013 5.250 1.00 20.19 313 ASN D CA 1
ATOM 11611 C C . ASN D 1 313 ? -10.234 46.666 5.780 1.00 21.16 313 ASN D C 1
ATOM 11612 O O . ASN D 1 313 ? -10.209 45.682 5.056 1.00 20.76 313 ASN D O 1
ATOM 11617 N N . GLY D 1 314 ? -10.658 46.625 7.042 1.00 21.90 314 GLY D N 1
ATOM 11618 C CA . GLY D 1 314 ? -11.270 45.439 7.625 1.00 21.91 314 GLY D CA 1
ATOM 11619 C C . GLY D 1 314 ? -12.700 45.740 8.011 1.00 22.59 314 GLY D C 1
ATOM 11620 O O . GLY D 1 314 ? -13.483 46.305 7.213 1.00 23.34 314 GLY D O 1
ATOM 11621 N N . TYR D 1 315 ? -13.010 45.462 9.276 1.00 22.99 315 TYR D N 1
ATOM 11622 C CA . TYR D 1 315 ? -14.378 45.539 9.789 1.00 22.01 315 TYR D CA 1
ATOM 11623 C C . TYR D 1 315 ? -15.018 46.905 9.871 1.00 21.54 315 TYR D C 1
ATOM 11624 O O . TYR D 1 315 ? -16.239 46.970 9.924 1.00 24.32 315 TYR D O 1
ATOM 11633 N N . TYR D 1 316 ? -14.235 47.985 9.969 1.00 19.89 316 TYR D N 1
ATOM 11634 C CA . TYR D 1 316 ? -14.768 49.282 10.378 1.00 18.82 316 TYR D CA 1
ATOM 11635 C C . TYR D 1 316 ? -14.932 50.279 9.238 1.00 21.10 316 TYR D C 1
ATOM 11636 O O . TYR D 1 316 ? -15.435 51.398 9.471 1.00 20.55 316 TYR D O 1
ATOM 11645 N N . GLY D 1 317 ? -14.511 49.905 8.020 1.00 21.77 317 GLY D N 1
ATOM 11646 C CA . GLY D 1 317 ? -14.591 50.815 6.857 1.00 23.07 317 GLY D CA 1
ATOM 11647 C C . GLY D 1 317 ? -15.599 50.411 5.800 1.00 22.90 317 GLY D C 1
ATOM 11648 O O . GLY D 1 317 ? -16.674 49.893 6.125 1.00 24.81 317 GLY D O 1
ATOM 11649 N N . ALA D 1 318 ? -15.259 50.645 4.537 1.00 22.87 318 ALA D N 1
ATOM 11650 C CA . ALA D 1 318 ? -16.132 50.288 3.382 1.00 23.01 318 ALA D CA 1
ATOM 11651 C C . ALA D 1 318 ? -16.510 48.796 3.276 1.00 22.56 318 ALA D C 1
ATOM 11652 O O . ALA D 1 318 ? -17.630 48.507 2.890 1.00 23.75 318 ALA D O 1
ATOM 11654 N N . LYS D 1 319 ? -15.648 47.889 3.745 1.00 22.88 319 LYS D N 1
ATOM 11655 C CA . LYS D 1 319 ? -15.908 46.436 3.717 1.00 25.08 319 LYS D CA 1
ATOM 11656 C C . LYS D 1 319 ? -16.655 45.946 4.965 1.00 27.01 319 LYS D C 1
ATOM 11657 O O . LYS D 1 319 ? -16.828 44.752 5.131 1.00 27.45 319 LYS D O 1
ATOM 11659 N N . GLY D 1 320 ? -17.081 46.854 5.850 1.00 30.75 320 GLY D N 1
ATOM 11660 C CA . GLY D 1 320 ? -17.771 46.503 7.105 1.00 29.55 320 GLY D CA 1
ATOM 11661 C C . GLY D 1 320 ? -18.709 47.610 7.563 1.00 27.28 320 GLY D C 1
ATOM 11662 O O . GLY D 1 320 ? -19.603 48.014 6.818 1.00 30.66 320 GLY D O 1
ATOM 11663 N N . SER D 1 321 ? -18.477 48.147 8.750 1.00 25.01 321 SER D N 1
ATOM 11664 C CA . SER D 1 321 ? -19.463 48.999 9.436 1.00 24.13 321 SER D CA 1
ATOM 11665 C C . SER D 1 321 ? -19.588 50.453 8.952 1.00 23.90 321 SER D C 1
ATOM 11666 O O . SER D 1 321 ? -20.429 51.171 9.458 1.00 24.34 321 SER D O 1
ATOM 11669 N N . LYS D 1 322 ? -18.762 50.889 8.003 1.00 24.52 322 LYS D N 1
ATOM 11670 C CA . LYS D 1 322 ? -18.797 52.273 7.469 1.00 24.80 322 LYS D CA 1
ATOM 11671 C C . LYS D 1 322 ? -18.515 53.352 8.535 1.00 23.36 322 LYS D C 1
ATOM 11672 O O . LYS D 1 322 ? -19.001 54.471 8.437 1.00 23.21 322 LYS D O 1
ATOM 11678 N N . ALA D 1 323 ? -17.731 53.010 9.537 1.00 21.77 323 ALA D N 1
ATOM 11679 C CA . ALA D 1 323 ? -17.419 53.933 10.603 1.00 22.60 323 ALA D CA 1
ATOM 11680 C C . ALA D 1 323 ? -16.257 54.888 10.286 1.00 22.07 323 ALA D C 1
ATOM 11681 O O . ALA D 1 323 ? -16.302 56.055 10.609 1.00 21.33 323 ALA D O 1
ATOM 11683 N N . THR D 1 324 ? -15.208 54.378 9.651 1.00 21.36 324 THR D N 1
ATOM 11684 C CA . THR D 1 324 ? -13.949 55.081 9.567 1.00 20.15 324 THR D CA 1
ATOM 11685 C C . THR D 1 324 ? -13.857 56.033 8.404 1.00 19.54 324 THR D C 1
ATOM 11686 O O . THR D 1 324 ? -13.913 55.618 7.260 1.00 18.42 324 THR D O 1
ATOM 11690 N N . ASP D 1 325 ? -13.662 57.309 8.734 1.00 20.57 325 ASP D N 1
ATOM 11691 C CA . ASP D 1 325 ? -13.248 58.383 7.802 1.00 21.87 325 ASP D CA 1
ATOM 11692 C C . ASP D 1 325 ? -12.970 59.653 8.648 1.00 21.60 325 ASP D C 1
ATOM 11693 O O . ASP D 1 325 ? -13.305 59.680 9.821 1.00 19.83 325 ASP D O 1
ATOM 11698 N N . GLU D 1 326 ? -12.359 60.675 8.055 1.00 21.57 326 GLU D N 1
ATOM 11699 C CA . GLU D 1 326 ? -11.913 61.824 8.822 1.00 21.88 326 GLU D CA 1
ATOM 11700 C C . GLU D 1 326 ? -13.042 62.671 9.349 1.00 22.23 326 GLU D C 1
ATOM 11701 O O . GLU D 1 326 ? -12.855 63.408 10.355 1.00 22.28 326 GLU D O 1
ATOM 11707 N N . TYR D 1 327 ? -14.191 62.607 8.678 1.00 21.13 327 TYR D N 1
ATOM 11708 C CA . TYR D 1 327 ? -15.368 63.400 9.075 1.00 22.18 327 TYR D CA 1
ATOM 11709 C C . TYR D 1 327 ? -15.998 62.845 10.337 1.00 22.09 327 TYR D C 1
ATOM 11710 O O . TYR D 1 327 ? -16.234 63.576 11.309 1.00 22.81 327 TYR D O 1
ATOM 11719 N N . LYS D 1 328 ? -16.239 61.545 10.349 1.00 22.08 328 LYS D N 1
ATOM 11720 C CA . LYS D 1 328 ? -16.782 60.917 11.550 1.00 21.83 328 LYS D CA 1
ATOM 11721 C C . LYS D 1 328 ? -15.816 60.956 12.702 1.00 20.88 328 LYS D C 1
ATOM 11722 O O . LYS D 1 328 ? -16.254 61.089 13.829 1.00 20.95 328 LYS D O 1
ATOM 11728 N N . GLU D 1 329 ? -14.519 60.865 12.430 1.00 21.67 329 GLU D N 1
ATOM 11729 C CA . GLU D 1 329 ? -13.496 61.042 13.478 1.00 23.73 329 GLU D CA 1
ATOM 11730 C C . GLU D 1 329 ? -13.594 62.427 14.144 1.00 23.42 329 GLU D C 1
ATOM 11731 O O . GLU D 1 329 ? -13.544 62.546 15.367 1.00 23.08 329 GLU D O 1
ATOM 11737 N N . ALA D 1 330 ? -13.719 63.466 13.325 1.00 22.80 330 ALA D N 1
ATOM 11738 C CA . ALA D 1 330 ? -13.866 64.819 13.831 1.00 23.27 330 ALA D CA 1
ATOM 11739 C C . ALA D 1 330 ? -15.121 64.975 14.672 1.00 23.95 330 ALA D C 1
ATOM 11740 O O . ALA D 1 330 ? -15.076 65.570 15.766 1.00 28.31 330 ALA D O 1
ATOM 11742 N N . ILE D 1 331 ? -16.238 64.435 14.192 1.00 20.96 331 ILE D N 1
ATOM 11743 C CA . ILE D 1 331 ? -17.457 64.497 14.967 1.00 19.04 331 ILE D CA 1
ATOM 11744 C C . ILE D 1 331 ? -17.277 63.800 16.328 1.00 17.73 331 ILE D C 1
ATOM 11745 O O . ILE D 1 331 ? -17.684 64.349 17.369 1.00 17.33 331 ILE D O 1
ATOM 11750 N N . PHE D 1 332 ? -16.667 62.633 16.323 1.00 15.87 332 PHE D N 1
ATOM 11751 C CA . PHE D 1 332 ? -16.483 61.906 17.550 1.00 17.46 332 PHE D CA 1
ATOM 11752 C C . PHE D 1 332 ? -15.554 62.672 18.510 1.00 18.08 332 PHE D C 1
ATOM 11753 O O . PHE D 1 332 ? -15.872 62.822 19.693 1.00 18.17 332 PHE D O 1
ATOM 11761 N N . TYR D 1 333 ? -14.427 63.148 17.994 1.00 18.99 333 TYR D N 1
ATOM 11762 C CA . TYR D 1 333 ? -13.439 63.891 18.791 1.00 21.45 333 TYR D CA 1
ATOM 11763 C C . TYR D 1 333 ? -14.092 65.074 19.526 1.00 23.22 333 TYR D C 1
ATOM 11764 O O . TYR D 1 333 ? -13.880 65.247 20.727 1.00 18.71 333 TYR D O 1
ATOM 11773 N N . ASN D 1 334 ? -14.885 65.867 18.779 1.00 25.07 334 ASN D N 1
ATOM 11774 C CA . ASN D 1 334 ? -15.550 67.059 19.333 1.00 24.61 334 ASN D CA 1
ATOM 11775 C C . ASN D 1 334 ? -16.623 66.724 20.344 1.00 24.80 334 ASN D C 1
ATOM 11776 O O . ASN D 1 334 ? -16.732 67.393 21.355 1.00 22.47 334 ASN D O 1
ATOM 11781 N N . HIS D 1 335 ? -17.386 65.676 20.076 1.00 27.69 335 HIS D N 1
ATOM 11782 C CA . HIS D 1 335 ? -18.354 65.215 21.057 1.00 30.70 335 HIS D CA 1
ATOM 11783 C C . HIS D 1 335 ? -17.703 64.760 22.354 1.00 29.37 335 HIS D C 1
ATOM 11784 O O . HIS D 1 335 ? -18.233 65.038 23.427 1.00 27.95 335 HIS D O 1
ATOM 11791 N N . ILE D 1 336 ? -16.573 64.057 22.246 1.00 28.45 336 ILE D N 1
ATOM 11792 C CA . ILE D 1 336 ? -15.874 63.541 23.414 1.00 26.55 336 ILE D CA 1
ATOM 11793 C C . ILE D 1 336 ? -15.283 64.702 24.217 1.00 25.82 336 ILE D C 1
ATOM 11794 O O . ILE D 1 336 ? -15.321 64.690 25.434 1.00 25.10 336 ILE D O 1
ATOM 11799 N N . ARG D 1 337 ? -14.747 65.700 23.524 1.00 28.20 337 ARG D N 1
ATOM 11800 C CA . ARG D 1 337 ? -14.232 66.914 24.163 1.00 27.94 337 ARG D CA 1
ATOM 11801 C C . ARG D 1 337 ? -15.319 67.691 24.888 1.00 29.76 337 ARG D C 1
ATOM 11802 O O . ARG D 1 337 ? -15.147 67.995 26.073 1.00 31.77 337 ARG D O 1
ATOM 11810 N N . GLU D 1 338 ? -16.459 67.935 24.230 1.00 30.71 338 GLU D N 1
ATOM 11811 C CA . GLU D 1 338 ? -17.601 68.579 24.887 1.00 31.44 338 GLU D CA 1
ATOM 11812 C C . GLU D 1 338 ? -18.062 67.816 26.110 1.00 29.72 338 GLU D C 1
ATOM 11813 O O . GLU D 1 338 ? -18.217 68.390 27.199 1.00 32.83 338 GLU D O 1
ATOM 11819 N N . TRP D 1 339 ? -18.280 66.519 25.966 1.00 28.45 339 TRP D N 1
ATOM 11820 C CA . TRP D 1 339 ? -18.730 65.695 27.112 1.00 27.22 339 TRP D CA 1
ATOM 11821 C C . TRP D 1 339 ? -17.742 65.750 28.274 1.00 27.22 339 TRP D C 1
ATOM 11822 O O . TRP D 1 339 ? -18.153 65.962 29.411 1.00 29.18 339 TRP D O 1
ATOM 11833 N N . THR D 1 340 ? -16.466 65.522 27.998 1.00 27.42 340 THR D N 1
ATOM 11834 C CA . THR D 1 340 ? -15.467 65.424 29.068 1.00 28.66 340 THR D CA 1
ATOM 11835 C C . THR D 1 340 ? -15.215 66.757 29.763 1.00 27.30 340 THR D C 1
ATOM 11836 O O . THR D 1 340 ? -15.083 66.790 30.979 1.00 24.00 340 THR D O 1
ATOM 11840 N N . ASN D 1 341 ? -15.233 67.847 29.005 1.00 31.06 341 ASN D N 1
ATOM 11841 C CA . ASN D 1 341 ? -15.042 69.176 29.586 1.00 36.87 341 ASN D CA 1
ATOM 11842 C C . ASN D 1 341 ? -16.239 69.624 30.447 1.00 34.98 341 ASN D C 1
ATOM 11843 O O . ASN D 1 341 ? -16.005 70.165 31.521 1.00 38.40 341 ASN D O 1
ATOM 11848 N N . GLU D 1 342 ? -17.477 69.275 30.055 1.00 32.21 342 GLU D N 1
ATOM 11849 C CA . GLU D 1 342 ? -18.689 69.513 30.890 1.00 29.78 342 GLU D CA 1
ATOM 11850 C C . GLU D 1 342 ? -18.759 68.597 32.114 1.00 27.33 342 GLU D C 1
ATOM 11851 O O . GLU D 1 342 ? -19.306 68.985 33.115 1.00 32.03 342 GLU D O 1
ATOM 11853 N N . ALA D 1 343 ? -18.209 67.397 32.045 1.00 26.80 343 ALA D N 1
ATOM 11854 C CA . ALA D 1 343 ? -18.212 66.453 33.177 1.00 26.16 343 ALA D CA 1
ATOM 11855 C C . ALA D 1 343 ? -16.968 66.554 34.074 1.00 26.30 343 ALA D C 1
ATOM 11856 O O . ALA D 1 343 ? -16.801 65.764 35.004 1.00 24.61 343 ALA D O 1
ATOM 11858 N N . ASN D 1 344 ? -16.075 67.498 33.776 1.00 26.87 344 ASN D N 1
ATOM 11859 C CA . ASN D 1 344 ? -14.740 67.581 34.411 1.00 29.92 344 ASN D CA 1
ATOM 11860 C C . ASN D 1 344 ? -13.940 66.263 34.443 1.00 29.20 344 ASN D C 1
ATOM 11861 O O . ASN D 1 344 ? -13.460 65.832 35.481 1.00 29.73 344 ASN D O 1
ATOM 11866 N N . MET D 1 345 ? -13.799 65.665 33.267 1.00 29.94 345 MET D N 1
ATOM 11867 C CA . MET D 1 345 ? -12.931 64.524 33.046 1.00 29.79 345 MET D CA 1
ATOM 11868 C C . MET D 1 345 ? -11.841 64.927 32.052 1.00 28.35 345 MET D C 1
ATOM 11869 O O . MET D 1 345 ? -12.078 65.680 31.107 1.00 31.25 345 MET D O 1
ATOM 11874 N N . SER D 1 346 ? -10.630 64.481 32.301 1.00 26.03 346 SER D N 1
ATOM 11875 C CA . SER D 1 346 ? -9.624 64.396 31.272 1.00 27.37 346 SER D CA 1
ATOM 11876 C C . SER D 1 346 ? -10.008 63.308 30.255 1.00 26.07 346 SER D C 1
ATOM 11877 O O . SER D 1 346 ? -10.631 62.287 30.597 1.00 24.20 346 SER D O 1
ATOM 11880 N N . CYS D 1 347 ? -9.624 63.534 29.006 1.00 23.75 347 CYS D N 1
ATOM 11881 C CA . CYS D 1 347 ? -9.698 62.500 28.005 1.00 22.75 347 CYS D CA 1
ATOM 11882 C C . CYS D 1 347 ? -8.384 62.399 27.270 1.00 21.04 347 CYS D C 1
ATOM 11883 O O . CYS D 1 347 ? -8.033 63.301 26.507 1.00 20.95 347 CYS D O 1
ATOM 11886 N N . PHE D 1 348 ? -7.675 61.298 27.477 1.00 19.94 348 PHE D N 1
ATOM 11887 C CA . PHE D 1 348 ? -6.406 61.066 26.794 1.00 20.81 348 PHE D CA 1
ATOM 11888 C C . PHE D 1 348 ? -6.742 60.473 25.442 1.00 20.18 348 PHE D C 1
ATOM 11889 O O . PHE D 1 348 ? -6.642 59.264 25.236 1.00 18.82 348 PHE D O 1
ATOM 11897 N N . TYR D 1 349 ? -7.144 61.335 24.511 1.00 20.33 349 TYR D N 1
ATOM 11898 C CA . TYR D 1 349 ? -7.798 60.894 23.299 1.00 21.05 349 TYR D CA 1
ATOM 11899 C C . TYR D 1 349 ? -6.783 60.135 22.430 1.00 21.99 349 TYR D C 1
ATOM 11900 O O . TYR D 1 349 ? -5.595 60.478 22.382 1.00 23.22 349 TYR D O 1
ATOM 11909 N N . PHE D 1 350 ? -7.241 59.067 21.797 1.00 22.53 350 PHE D N 1
ATOM 11910 C CA . PHE D 1 350 ? -6.376 58.229 20.971 1.00 23.08 350 PHE D CA 1
ATOM 11911 C C . PHE D 1 350 ? -6.586 58.593 19.496 1.00 21.22 350 PHE D C 1
ATOM 11912 O O . PHE D 1 350 ? -7.606 58.234 18.910 1.00 22.32 350 PHE D O 1
ATOM 11920 N N . GLU D 1 351 ? -5.626 59.252 18.855 1.00 20.26 351 GLU D N 1
ATOM 11921 C CA . GLU D 1 351 ? -4.275 59.468 19.315 1.00 20.05 351 GLU D CA 1
ATOM 11922 C C . GLU D 1 351 ? -3.712 60.729 18.638 1.00 19.92 351 GLU D C 1
ATOM 11923 O O . GLU D 1 351 ? -4.348 61.257 17.744 1.00 20.02 351 GLU D O 1
ATOM 11929 N N . ALA D 1 352 ? -2.545 61.226 19.048 1.00 18.71 352 ALA D N 1
ATOM 11930 C CA . ALA D 1 352 ? -2.014 62.438 18.415 1.00 18.54 352 ALA D CA 1
ATOM 11931 C C . ALA D 1 352 ? -1.690 62.224 16.946 1.00 17.48 352 ALA D C 1
ATOM 11932 O O . ALA D 1 352 ? -2.204 62.932 16.086 1.00 17.27 352 ALA D O 1
ATOM 11934 N N . PHE D 1 353 ? -0.810 61.267 16.680 1.00 17.28 353 PHE D N 1
ATOM 11935 C CA . PHE D 1 353 ? -0.296 60.991 15.325 1.00 17.28 353 PHE D CA 1
ATOM 11936 C C . PHE D 1 353 ? -0.546 59.526 14.902 1.00 17.64 353 PHE D C 1
ATOM 11937 O O . PHE D 1 353 ? -0.405 58.613 15.722 1.00 18.25 353 PHE D O 1
ATOM 11945 N N . ASP D 1 354 ? -0.887 59.303 13.635 1.00 18.20 354 ASP D N 1
ATOM 11946 C CA . ASP D 1 354 ? -0.918 57.938 13.083 1.00 20.18 354 ASP D CA 1
ATOM 11947 C C . ASP D 1 354 ? 0.396 57.256 13.395 1.00 20.67 354 ASP D C 1
ATOM 11948 O O . ASP D 1 354 ? 1.486 57.843 13.265 1.00 21.72 354 ASP D O 1
ATOM 11953 N N . GLU D 1 355 ? 0.293 56.013 13.804 1.00 21.31 355 GLU D N 1
ATOM 11954 C CA . GLU D 1 355 ? 1.454 55.203 14.131 1.00 22.34 355 GLU D CA 1
ATOM 11955 C C . GLU D 1 355 ? 1.390 53.930 13.291 1.00 23.72 355 GLU D C 1
ATOM 11956 O O . GLU D 1 355 ? 0.672 52.973 13.648 1.00 23.81 355 GLU D O 1
ATOM 11962 N N . PRO D 1 356 ? 2.178 53.878 12.206 1.00 24.32 356 PRO D N 1
ATOM 11963 C CA . PRO D 1 356 ? 2.053 52.735 11.301 1.00 24.08 356 PRO D CA 1
ATOM 11964 C C . PRO D 1 356 ? 2.726 51.422 11.724 1.00 23.12 356 PRO D C 1
ATOM 11965 O O . PRO D 1 356 ? 2.684 50.452 10.962 1.00 29.04 356 PRO D O 1
ATOM 11969 N N . TRP D 1 357 ? 3.343 51.349 12.892 1.00 21.68 357 TRP D N 1
ATOM 11970 C CA . TRP D 1 357 ? 3.875 50.047 13.411 1.00 21.85 357 TRP D CA 1
ATOM 11971 C C . TRP D 1 357 ? 2.818 49.140 14.040 1.00 22.46 357 TRP D C 1
ATOM 11972 O O . TRP D 1 357 ? 3.102 47.991 14.359 1.00 22.23 357 TRP D O 1
ATOM 11983 N N . LYS D 1 358 ? 1.615 49.663 14.290 1.00 25.33 358 LYS D N 1
ATOM 11984 C CA . LYS D 1 358 ? 0.610 48.962 15.128 1.00 25.90 358 LYS D CA 1
ATOM 11985 C C . LYS D 1 358 ? -0.036 47.804 14.393 1.00 26.41 358 LYS D C 1
ATOM 11986 O O . LYS D 1 358 ? -0.334 46.776 15.014 1.00 27.09 358 LYS D O 1
ATOM 11992 N N . ASP D 1 359 ? -0.259 47.980 13.091 1.00 25.63 359 ASP D N 1
ATOM 11993 C CA . ASP D 1 359 ? -0.600 46.877 12.190 1.00 27.98 359 ASP D CA 1
ATOM 11994 C C . ASP D 1 359 ? 0.447 46.938 11.060 1.00 26.68 359 ASP D C 1
ATOM 11995 O O . ASP D 1 359 ? 0.165 47.384 9.942 1.00 25.20 359 ASP D O 1
ATOM 12000 N N . ALA D 1 360 ? 1.659 46.501 11.399 1.00 24.80 360 ALA D N 1
ATOM 12001 C CA . ALA D 1 360 ? 2.833 46.684 10.556 1.00 25.73 360 ALA D CA 1
ATOM 12002 C C . ALA D 1 360 ? 2.709 46.106 9.141 1.00 24.91 360 ALA D C 1
ATOM 12003 O O . ALA D 1 360 ? 3.042 46.776 8.177 1.00 25.32 360 ALA D O 1
ATOM 12005 N N . HIS D 1 361 ? 2.176 44.903 9.039 1.00 26.35 361 HIS D N 1
ATOM 12006 C CA . HIS D 1 361 ? 2.003 44.218 7.759 1.00 28.19 361 HIS D CA 1
ATOM 12007 C C . HIS D 1 361 ? 0.753 44.566 6.981 1.00 25.78 361 HIS D C 1
ATOM 12008 O O . HIS D 1 361 ? 0.502 43.971 5.951 1.00 28.77 361 HIS D O 1
ATOM 12015 N N . ASN D 1 362 ? -0.036 45.509 7.453 1.00 25.26 362 ASN D N 1
ATOM 12016 C CA . ASN D 1 362 ? -1.228 45.950 6.731 1.00 26.21 362 ASN D CA 1
ATOM 12017 C C . ASN D 1 362 ? -1.498 47.440 6.938 1.00 24.25 362 ASN D C 1
ATOM 12018 O O . ASN D 1 362 ? -2.169 47.812 7.896 1.00 22.66 362 ASN D O 1
ATOM 12023 N N . SER D 1 363 ? -0.981 48.282 6.045 1.00 23.93 363 SER D N 1
ATOM 12024 C CA . SER D 1 363 ? -1.046 49.737 6.266 1.00 25.80 363 SER D CA 1
ATOM 12025 C C . SER D 1 363 ? -2.458 50.314 6.315 1.00 25.10 363 SER D C 1
ATOM 12026 O O . SER D 1 363 ? -2.675 51.299 7.005 1.00 25.40 363 SER D O 1
ATOM 12029 N N . GLY D 1 364 ? -3.409 49.666 5.635 1.00 24.35 364 GLY D N 1
ATOM 12030 C CA . GLY D 1 364 ? -4.842 50.024 5.728 1.00 22.32 364 GLY D CA 1
ATOM 12031 C C . GLY D 1 364 ? -5.586 49.610 6.994 1.00 20.01 364 GLY D C 1
ATOM 12032 O O . GLY D 1 364 ? -6.734 49.971 7.166 1.00 17.66 364 GLY D O 1
ATOM 12033 N N . GLY D 1 365 ? -4.941 48.839 7.865 1.00 19.57 365 GLY D N 1
ATOM 12034 C CA . GLY D 1 365 ? -5.513 48.501 9.155 1.00 19.32 365 GLY D CA 1
ATOM 12035 C C . GLY D 1 365 ? -5.804 49.725 10.015 1.00 19.28 365 GLY D C 1
ATOM 12036 O O . GLY D 1 365 ? -5.000 50.640 10.092 1.00 19.57 365 GLY D O 1
ATOM 12037 N N . SER D 1 366 ? -6.954 49.723 10.674 1.00 18.70 366 SER D N 1
ATOM 12038 C CA . SER D 1 366 ? -7.408 50.868 11.430 1.00 17.49 366 SER D CA 1
ATOM 12039 C C . SER D 1 366 ? -6.458 51.274 12.551 1.00 18.44 366 SER D C 1
ATOM 12040 O O . SER D 1 366 ? -6.386 52.437 12.882 1.00 18.22 366 SER D O 1
ATOM 12043 N N . GLU D 1 367 ? -5.740 50.319 13.128 1.00 19.52 367 GLU D N 1
ATOM 12044 C CA . GLU D 1 367 ? -4.757 50.618 14.149 1.00 21.58 367 GLU D CA 1
ATOM 12045 C C . GLU D 1 367 ? -3.746 51.679 13.752 1.00 20.57 367 GLU D C 1
ATOM 12046 O O . GLU D 1 367 ? -3.259 52.427 14.591 1.00 19.57 367 GLU D O 1
ATOM 12052 N N . ASN D 1 368 ? -3.453 51.764 12.463 1.00 21.34 368 ASN D N 1
ATOM 12053 C CA . ASN D 1 368 ? -2.508 52.763 11.917 1.00 20.92 368 ASN D CA 1
ATOM 12054 C C . ASN D 1 368 ? -3.143 54.103 11.602 1.00 19.35 368 ASN D C 1
ATOM 12055 O O . ASN D 1 368 ? -2.477 54.977 11.071 1.00 19.64 368 ASN D O 1
ATOM 12060 N N . HIS D 1 369 ? -4.412 54.302 11.928 1.00 19.34 369 HIS D N 1
ATOM 12061 C CA . HIS D 1 369 ? -5.094 55.519 11.485 1.00 20.26 369 HIS D CA 1
ATOM 12062 C C . HIS D 1 369 ? -5.857 56.279 12.576 1.00 19.58 369 HIS D C 1
ATOM 12063 O O . HIS D 1 369 ? -6.807 57.012 12.288 1.00 18.06 369 HIS D O 1
ATOM 12070 N N . PHE D 1 370 ? -5.398 56.156 13.815 1.00 20.79 370 PHE D N 1
ATOM 12071 C CA . PHE D 1 370 ? -6.070 56.820 14.926 1.00 23.68 370 PHE D CA 1
ATOM 12072 C C . PHE D 1 370 ? -5.635 58.251 15.203 1.00 24.35 370 PHE D C 1
ATOM 12073 O O . PHE D 1 370 ? -6.241 58.931 16.016 1.00 26.65 370 PHE D O 1
ATOM 12081 N N . GLY D 1 371 ? -4.637 58.733 14.485 1.00 25.64 371 GLY D N 1
ATOM 12082 C CA . GLY D 1 371 ? -4.142 60.084 14.669 1.00 25.00 371 GLY D CA 1
ATOM 12083 C C . GLY D 1 371 ? -5.107 61.206 14.334 1.00 23.58 371 GLY D C 1
ATOM 12084 O O . GLY D 1 371 ? -6.074 60.993 13.602 1.00 21.82 371 GLY D O 1
ATOM 12085 N N . LEU D 1 372 ? -4.868 62.370 14.942 1.00 21.53 372 LEU D N 1
ATOM 12086 C CA . LEU D 1 372 ? -5.442 63.625 14.479 1.00 21.57 372 LEU D CA 1
ATOM 12087 C C . LEU D 1 372 ? -4.603 64.155 13.322 1.00 21.03 372 LEU D C 1
ATOM 12088 O O . LEU D 1 372 ? -5.082 64.895 12.481 1.00 18.42 372 LEU D O 1
ATOM 12093 N N . PHE D 1 373 ? -3.330 63.758 13.299 1.00 22.26 373 PHE D N 1
ATOM 12094 C CA . PHE D 1 373 ? -2.420 64.030 12.181 1.00 21.98 373 PHE D CA 1
ATOM 12095 C C . PHE D 1 373 ? -2.009 62.719 11.499 1.00 21.21 373 PHE D C 1
ATOM 12096 O O . PHE D 1 373 ? -2.008 61.644 12.148 1.00 20.77 373 PHE D O 1
ATOM 12104 N N . THR D 1 374 ? -1.586 62.843 10.238 1.00 20.23 374 THR D N 1
ATOM 12105 C CA . THR D 1 374 ? -1.038 61.726 9.476 1.00 21.21 374 THR D CA 1
ATOM 12106 C C . THR D 1 374 ? 0.403 61.530 9.923 1.00 21.53 374 THR D C 1
ATOM 12107 O O . THR D 1 374 ? 0.946 62.362 10.633 1.00 21.01 374 THR D O 1
ATOM 12111 N N . VAL D 1 375 ? 1.031 60.450 9.496 1.00 24.25 375 VAL D N 1
ATOM 12112 C CA . VAL D 1 375 ? 2.438 60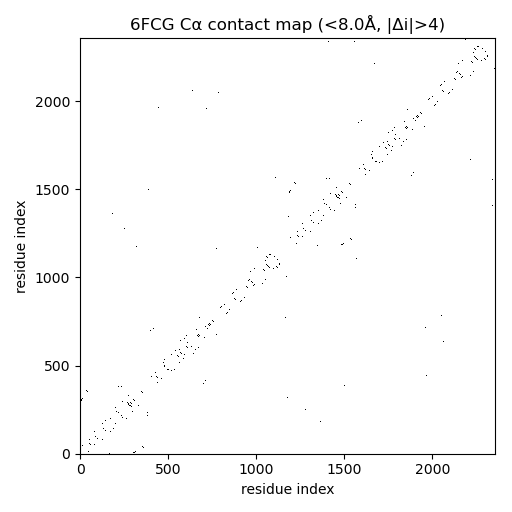.211 9.836 1.00 28.49 375 VAL D CA 1
ATOM 12113 C C . VAL D 1 375 ? 3.306 61.382 9.349 1.00 31.33 375 VAL D C 1
ATOM 12114 O O . VAL D 1 375 ? 4.241 61.801 10.039 1.00 33.44 375 VAL D O 1
ATOM 12118 N N . ASP D 1 376 ? 3.020 61.866 8.136 1.00 33.03 376 ASP D N 1
ATOM 12119 C CA . ASP D 1 376 ? 3.773 62.959 7.502 1.00 35.72 376 ASP D CA 1
ATOM 12120 C C . ASP D 1 376 ? 3.467 64.356 8.071 1.00 36.53 376 ASP D C 1
ATOM 12121 O O . ASP D 1 376 ? 4.033 65.342 7.624 1.00 37.22 376 ASP D O 1
ATOM 12126 N N . GLY D 1 377 ? 2.577 64.455 9.055 1.00 35.64 377 GLY D N 1
ATOM 12127 C CA . GLY D 1 377 ? 2.275 65.731 9.706 1.00 34.57 377 GLY D CA 1
ATOM 12128 C C . GLY D 1 377 ? 1.146 66.516 9.070 1.00 31.73 377 GLY D C 1
ATOM 12129 O O . GLY D 1 377 ? 0.983 67.685 9.364 1.00 30.72 377 GLY D O 1
ATOM 12130 N N . LYS D 1 378 ? 0.363 65.881 8.204 1.00 30.89 378 LYS D N 1
ATOM 12131 C CA . LYS D 1 378 ? -0.830 66.522 7.683 1.00 31.87 378 LYS D CA 1
ATOM 12132 C C . LYS D 1 378 ? -1.927 66.516 8.734 1.00 28.36 378 LYS D C 1
ATOM 12133 O O . LYS D 1 378 ? -2.156 65.511 9.389 1.00 26.55 378 LYS D O 1
ATOM 12139 N N . ALA D 1 379 ? -2.621 67.637 8.865 1.00 26.64 379 ALA D N 1
ATOM 12140 C CA . ALA D 1 379 ? -3.763 67.739 9.769 1.00 27.00 379 ALA D CA 1
ATOM 12141 C C . ALA D 1 379 ? -5.038 67.180 9.102 1.00 25.05 379 ALA D C 1
ATOM 12142 O O . ALA D 1 379 ? -5.440 67.652 8.036 1.00 23.77 379 ALA D O 1
ATOM 12144 N N . LYS D 1 380 ? -5.652 66.185 9.739 1.00 23.87 380 LYS D N 1
ATOM 12145 C CA . LYS D 1 380 ? -6.911 65.601 9.260 1.00 23.92 380 LYS D CA 1
ATOM 12146 C C . LYS D 1 380 ? -8.048 66.561 9.518 1.00 24.70 380 LYS D C 1
ATOM 12147 O O . LYS D 1 380 ? -7.897 67.521 10.291 1.00 25.88 380 LYS D O 1
ATOM 12153 N N . TYR D 1 381 ? -9.190 66.291 8.886 1.00 23.57 381 TYR D N 1
ATOM 12154 C CA . TYR D 1 381 ? -10.359 67.188 8.906 1.00 22.11 381 TYR D CA 1
ATOM 12155 C C . TYR D 1 381 ? -10.624 67.838 10.263 1.00 20.70 381 TYR D C 1
ATOM 12156 O O . TYR D 1 381 ? -10.871 69.039 10.350 1.00 20.30 381 TYR D O 1
ATOM 12165 N N . VAL D 1 382 ? -10.552 67.025 11.304 1.00 20.83 382 VAL D N 1
ATOM 12166 C CA . VAL D 1 382 ? -10.740 67.470 12.692 1.00 21.42 382 VAL D CA 1
ATOM 12167 C C . VAL D 1 382 ? -9.958 68.734 13.104 1.00 22.12 382 VAL D C 1
ATOM 12168 O O . VAL D 1 382 ? -10.497 69.539 13.845 1.00 21.92 382 VAL D O 1
ATOM 12172 N N . LEU D 1 383 ? -8.739 68.916 12.574 1.00 23.17 383 LEU D N 1
ATOM 12173 C CA . LEU D 1 383 ? -7.885 70.084 12.853 1.00 24.53 383 LEU D CA 1
ATOM 12174 C C . LEU D 1 383 ? -7.703 71.117 11.715 1.00 25.35 383 LEU D C 1
ATOM 12175 O O . LEU D 1 383 ? -6.898 72.037 11.864 1.00 23.95 383 LEU D O 1
ATOM 12180 N N . TRP D 1 384 ? -8.398 70.969 10.590 1.00 27.12 384 TRP D N 1
ATOM 12181 C CA . TRP D 1 384 ? -8.295 71.950 9.483 1.00 27.38 384 TRP D CA 1
ATOM 12182 C C . TRP D 1 384 ? -8.527 73.366 9.949 1.00 30.17 384 TRP D C 1
ATOM 12183 O O . TRP D 1 384 ? -7.841 74.277 9.534 1.00 29.77 384 TRP D O 1
ATOM 12194 N N . ASP D 1 385 ? -9.490 73.537 10.839 1.00 36.60 385 ASP D N 1
ATOM 12195 C CA . ASP D 1 385 ? -9.840 74.852 11.340 1.00 40.36 385 ASP D CA 1
ATOM 12196 C C . ASP D 1 385 ? -8.613 75.517 12.010 1.00 38.21 385 ASP D C 1
ATOM 12197 O O . ASP D 1 385 ? -8.314 76.683 11.774 1.00 33.06 385 ASP D O 1
ATOM 12202 N N . LEU D 1 386 ? -7.893 74.751 12.822 1.00 37.24 386 LEU D N 1
ATOM 12203 C CA . LEU D 1 386 ? -6.677 75.244 13.474 1.00 34.65 386 LEU D CA 1
ATOM 12204 C C . LEU D 1 386 ? -5.555 75.567 12.508 1.00 33.49 386 LEU D C 1
ATOM 12205 O O . LEU D 1 386 ? -4.792 76.489 12.784 1.00 35.71 386 LEU D O 1
ATOM 12210 N N . VAL D 1 387 ? -5.406 74.803 11.425 1.00 30.17 387 VAL D N 1
ATOM 12211 C CA . VAL D 1 387 ? -4.385 75.137 10.422 1.00 28.95 387 VAL D CA 1
ATOM 12212 C C . VAL D 1 387 ? -4.678 76.517 9.841 1.00 29.49 387 VAL D C 1
ATOM 12213 O O . VAL D 1 387 ? -3.789 77.347 9.744 1.00 25.93 387 VAL D O 1
ATOM 12217 N N . ASP D 1 388 ? -5.947 76.770 9.512 1.00 33.37 388 ASP D N 1
ATOM 12218 C CA . ASP D 1 388 ? -6.389 78.078 8.967 1.00 34.57 388 ASP D CA 1
ATOM 12219 C C . ASP D 1 388 ? -6.140 79.259 9.916 1.00 33.54 388 ASP D C 1
ATOM 12220 O O . ASP D 1 388 ? -5.781 80.327 9.463 1.00 31.56 388 ASP D O 1
ATOM 12225 N N . LYS D 1 389 ? -6.316 79.056 11.218 1.00 31.59 389 LYS D N 1
ATOM 12226 C CA . LYS D 1 389 ? -6.050 80.107 12.172 1.00 33.09 389 LYS D CA 1
ATOM 12227 C C . LYS D 1 389 ? -4.542 80.353 12.337 1.00 32.41 389 LYS D C 1
ATOM 12228 O O . LYS D 1 389 ? -4.178 81.270 13.050 1.00 33.89 389 LYS D O 1
ATOM 12234 N N . GLY D 1 390 ? -3.679 79.524 11.753 1.00 29.36 390 GLY D N 1
ATOM 12235 C CA . GLY D 1 390 ? -2.239 79.713 11.835 1.00 27.90 390 GLY D CA 1
ATOM 12236 C C . GLY D 1 390 ? -1.558 79.106 13.048 1.00 27.43 390 GLY D C 1
ATOM 12237 O O . GLY D 1 390 ? -0.374 79.355 13.277 1.00 28.30 390 GLY D O 1
ATOM 12238 N N . VAL D 1 391 ? -2.276 78.290 13.806 1.00 25.84 391 VAL D N 1
ATOM 12239 C CA . VAL D 1 391 ? -1.777 77.717 15.045 1.00 26.25 391 VAL D CA 1
ATOM 12240 C C . VAL D 1 391 ? -0.453 76.954 14.862 1.00 27.08 391 VAL D C 1
ATOM 12241 O O . VAL D 1 391 ? 0.378 76.939 15.785 1.00 26.92 391 VAL D O 1
ATOM 12245 N N . PHE D 1 392 ? -0.259 76.314 13.708 1.00 25.50 392 PHE D N 1
ATOM 12246 C CA . PHE D 1 392 ? 0.942 75.530 13.474 1.00 26.77 392 PHE D CA 1
ATOM 12247 C C . PHE D 1 392 ? 1.945 76.205 12.569 1.00 27.66 392 PHE D C 1
ATOM 12248 O O . PHE D 1 392 ? 2.864 75.556 12.115 1.00 27.20 392 PHE D O 1
ATOM 12256 N N . GLU D 1 393 ? 1.800 77.498 12.310 1.00 32.13 393 GLU D N 1
ATOM 12257 C CA . GLU D 1 393 ? 2.744 78.192 11.401 1.00 33.79 393 GLU D CA 1
ATOM 12258 C C . GLU D 1 393 ? 4.167 78.156 11.930 1.00 34.41 393 GLU D C 1
ATOM 12259 O O . GLU D 1 393 ? 4.424 78.429 13.123 1.00 35.07 393 GLU D O 1
ATOM 12265 N N . GLY D 1 394 ? 5.095 77.810 11.049 1.00 32.78 394 GLY D N 1
ATOM 12266 C CA . GLY D 1 394 ? 6.507 77.740 11.412 1.00 32.11 394 GLY D CA 1
ATOM 12267 C C . GLY D 1 394 ? 6.928 76.410 12.003 1.00 31.96 394 GLY D C 1
ATOM 12268 O O . GLY D 1 394 ? 8.128 76.184 12.189 1.00 33.93 394 GLY D O 1
ATOM 12269 N N . LEU D 1 395 ? 5.959 75.532 12.285 1.00 28.96 395 LEU D N 1
ATOM 12270 C CA . LEU D 1 395 ? 6.219 74.222 12.850 1.00 26.95 395 LEU D CA 1
ATOM 12271 C C . LEU D 1 395 ? 6.278 73.188 11.750 1.00 26.87 395 LEU D C 1
ATOM 12272 O O . LEU D 1 395 ? 5.678 73.320 10.695 1.00 24.00 395 LEU D O 1
ATOM 12277 N N . THR D 1 396 ? 6.990 72.117 12.055 1.00 29.85 396 THR D N 1
ATOM 12278 C CA . THR D 1 396 ? 7.449 71.146 11.069 1.00 29.82 396 THR D CA 1
ATOM 12279 C C . THR D 1 396 ? 7.358 69.754 11.699 1.00 29.99 396 THR D C 1
ATOM 12280 O O . THR D 1 396 ? 7.568 69.622 12.903 1.00 28.38 396 THR D O 1
ATOM 12284 N N . ARG D 1 397 ? 7.033 68.731 10.900 1.00 30.72 397 ARG D N 1
ATOM 12285 C CA . ARG D 1 397 ? 7.305 67.323 11.281 1.00 30.47 397 ARG D CA 1
ATOM 12286 C C . ARG D 1 397 ? 8.101 66.623 10.181 1.00 31.96 397 ARG D C 1
ATOM 12287 O O . ARG D 1 397 ? 7.634 66.541 9.049 1.00 33.12 397 ARG D O 1
ATOM 12295 N N . GLY D 1 398 ? 9.341 66.225 10.493 1.00 32.58 398 GLY D N 1
ATOM 12296 C CA . GLY D 1 398 ? 10.228 65.543 9.539 1.00 32.57 398 GLY D CA 1
ATOM 12297 C C . GLY D 1 398 ? 10.518 66.338 8.283 1.00 32.36 398 GLY D C 1
ATOM 12298 O O . GLY D 1 398 ? 10.682 65.778 7.216 1.00 34.18 398 GLY D O 1
ATOM 12299 N N . GLY D 1 399 ? 10.589 67.659 8.412 1.00 34.05 399 GLY D N 1
ATOM 12300 C CA . GLY D 1 399 ? 10.733 68.552 7.259 1.00 33.72 399 GLY D CA 1
ATOM 12301 C C . GLY D 1 399 ? 9.456 69.104 6.646 1.00 35.92 399 GLY D C 1
ATOM 12302 O O . GLY D 1 399 ? 9.509 70.113 5.950 1.00 34.65 399 GLY D O 1
ATOM 12303 N N . ASN D 1 400 ? 8.300 68.502 6.921 1.00 35.44 400 ASN D N 1
ATOM 12304 C CA . ASN D 1 400 ? 7.041 68.963 6.318 1.00 33.85 400 ASN D CA 1
ATOM 12305 C C . ASN D 1 400 ? 6.308 70.007 7.141 1.00 33.26 400 ASN D C 1
ATOM 12306 O O . ASN D 1 400 ? 6.210 69.871 8.359 1.00 31.13 400 ASN D O 1
ATOM 12311 N N . PRO D 1 401 ? 5.765 71.049 6.477 1.00 31.80 401 PRO D N 1
ATOM 12312 C CA . PRO D 1 401 ? 4.876 71.948 7.226 1.00 32.06 401 PRO D CA 1
ATOM 12313 C C . PRO D 1 401 ? 3.525 71.273 7.494 1.00 30.87 401 PRO D C 1
ATOM 12314 O O . PRO D 1 401 ? 3.179 70.303 6.826 1.00 28.61 401 PRO D O 1
ATOM 12318 N N . ILE D 1 402 ? 2.787 71.804 8.464 1.00 29.99 402 ILE D N 1
ATOM 12319 C CA . ILE D 1 402 ? 1.516 71.242 8.826 1.00 30.26 402 ILE D CA 1
ATOM 12320 C C . ILE D 1 402 ? 0.455 71.714 7.846 1.00 30.49 402 ILE D C 1
ATOM 12321 O O . ILE D 1 402 ? -0.082 72.806 7.953 1.00 29.51 402 ILE D O 1
ATOM 12326 N N . THR D 1 403 ? 0.126 70.808 6.940 1.00 30.19 403 THR D N 1
ATOM 12327 C CA . THR D 1 403 ? -0.784 71.023 5.823 1.00 31.24 403 THR D CA 1
ATOM 12328 C C . THR D 1 403 ? -2.105 70.319 6.100 1.00 30.34 403 THR D C 1
ATOM 12329 O O . THR D 1 403 ? -2.160 69.369 6.877 1.00 33.17 403 THR D O 1
ATOM 12333 N N . LYS D 1 404 ? -3.173 70.814 5.501 1.00 29.37 404 LYS D N 1
ATOM 12334 C CA . LYS D 1 404 ? -4.468 70.132 5.540 1.00 29.03 404 LYS D CA 1
ATOM 12335 C C . LYS D 1 404 ? -4.502 68.891 4.634 1.00 27.24 404 LYS D C 1
ATOM 12336 O O . LYS D 1 404 ? -3.979 68.936 3.527 1.00 29.45 404 LYS D O 1
ATOM 12342 N N . THR D 1 405 ? -5.087 67.791 5.117 1.00 25.61 405 THR D N 1
ATOM 12343 C CA . THR D 1 405 ? -5.402 66.610 4.268 1.00 25.97 405 THR D CA 1
ATOM 12344 C C . THR D 1 405 ? -6.415 67.035 3.231 1.00 25.61 405 THR D C 1
ATOM 12345 O O . THR D 1 405 ? -7.122 68.019 3.454 1.00 28.46 405 THR D O 1
ATOM 12349 N N . TYR D 1 406 ? -6.474 66.332 2.099 1.00 25.93 406 TYR D N 1
ATOM 12350 C CA . TYR D 1 406 ? -7.405 66.664 0.976 1.00 26.54 406 TYR D CA 1
ATOM 12351 C C . TYR D 1 406 ? -7.248 68.074 0.386 1.00 28.66 406 TYR D C 1
ATOM 12352 O O . TYR D 1 406 ? -8.160 68.567 -0.298 1.00 28.14 406 TYR D O 1
ATOM 12361 N N . ASN D 1 407 ? -6.139 68.753 0.678 1.00 30.76 407 ASN D N 1
ATOM 12362 C CA . ASN D 1 407 ? -6.002 70.170 0.346 1.00 35.18 407 ASN D CA 1
ATOM 12363 C C . ASN D 1 407 ? -7.059 71.076 0.915 1.00 35.43 407 ASN D C 1
ATOM 12364 O O . ASN D 1 407 ? -7.372 72.119 0.338 1.00 36.44 407 ASN D O 1
ATOM 12369 N N . GLY D 1 408 ? -7.616 70.663 2.046 1.00 33.64 408 GLY D N 1
ATOM 12370 C CA . GLY D 1 408 ? -8.672 71.421 2.682 1.00 33.91 408 GLY D CA 1
ATOM 12371 C C . GLY D 1 408 ? -9.971 71.461 1.920 1.00 31.09 408 GLY D C 1
ATOM 12372 O O . GLY D 1 408 ? -10.784 72.358 2.163 1.00 29.30 408 GLY D O 1
ATOM 12373 N N . ASN D 1 409 ? -10.166 70.483 1.033 1.00 28.91 409 ASN D N 1
ATOM 12374 C CA . ASN D 1 409 ? -11.347 70.431 0.183 1.00 28.14 409 ASN D CA 1
ATOM 12375 C C . ASN D 1 409 ? -12.405 69.513 0.765 1.00 26.18 409 ASN D C 1
ATOM 12376 O O . ASN D 1 409 ? -12.337 68.294 0.643 1.00 24.27 409 ASN D O 1
ATOM 12381 N N . LYS D 1 410 ? -13.391 70.139 1.386 1.00 27.08 410 LYS D N 1
ATOM 12382 C CA . LYS D 1 410 ? -14.433 69.427 2.099 1.00 27.21 410 LYS D CA 1
ATOM 12383 C C . LYS D 1 410 ? -15.256 68.538 1.153 1.00 26.02 410 LYS D C 1
ATOM 12384 O O . LYS D 1 410 ? -15.632 67.420 1.515 1.00 24.81 410 LYS D O 1
ATOM 12390 N N . GLU D 1 411 ? -15.488 69.020 -0.059 1.00 24.86 411 GLU D N 1
ATOM 12391 C CA . GLU D 1 411 ? -16.202 68.233 -1.046 1.00 26.21 411 GLU D CA 1
ATOM 12392 C C . GLU D 1 411 ? -15.473 66.928 -1.342 1.00 24.35 411 GLU D C 1
ATOM 12393 O O . GLU D 1 411 ? -16.119 65.898 -1.457 1.00 25.90 411 GLU D O 1
ATOM 12399 N N . ALA D 1 412 ? -14.154 66.985 -1.491 1.00 22.37 412 ALA D N 1
ATOM 12400 C CA . ALA D 1 412 ? -13.380 65.805 -1.807 1.00 22.60 412 ALA D CA 1
ATOM 12401 C C . ALA D 1 412 ? -13.448 64.774 -0.690 1.00 24.46 412 ALA D C 1
ATOM 12402 O O . ALA D 1 412 ? -13.419 63.570 -0.933 1.00 23.87 412 ALA D O 1
ATOM 12404 N N . LEU D 1 413 ? -13.526 65.248 0.546 1.00 26.55 413 LEU D N 1
ATOM 12405 C CA . LEU D 1 413 ? -13.692 64.362 1.701 1.00 25.67 413 LEU D CA 1
ATOM 12406 C C . LEU D 1 413 ? -15.066 63.693 1.678 1.00 24.93 413 LEU D C 1
ATOM 12407 O O . LEU D 1 413 ? -15.184 62.476 1.811 1.00 23.60 413 LEU D O 1
ATOM 12412 N N . PHE D 1 414 ? -16.093 64.508 1.500 1.00 25.32 414 PHE D N 1
ATOM 12413 C CA . PHE D 1 414 ? -17.456 64.022 1.520 1.00 26.41 414 PHE D CA 1
ATOM 12414 C C . PHE D 1 414 ? -17.725 62.927 0.486 1.00 26.38 414 PHE D C 1
ATOM 12415 O O . PHE D 1 414 ? -18.486 61.987 0.776 1.00 28.17 414 PHE D O 1
ATOM 12423 N N . LEU D 1 415 ? -17.092 63.005 -0.675 1.00 25.32 415 LEU D N 1
ATOM 12424 C CA . LEU D 1 415 ? -17.225 61.924 -1.662 1.00 25.74 415 LEU D CA 1
ATOM 12425 C C . LEU D 1 415 ? -16.769 60.580 -1.122 1.00 24.30 415 LEU D C 1
ATOM 12426 O O . LEU D 1 415 ? -17.397 59.554 -1.394 1.00 26.04 415 LEU D O 1
ATOM 12431 N N . GLU D 1 416 ? -15.702 60.591 -0.345 1.00 23.66 416 GLU D N 1
ATOM 12432 C CA . GLU D 1 416 ? -15.167 59.375 0.218 1.00 24.85 416 GLU D CA 1
ATOM 12433 C C . GLU D 1 416 ? -15.955 58.875 1.410 1.00 25.72 416 GLU D C 1
ATOM 12434 O O . GLU D 1 416 ? -15.900 57.676 1.693 1.00 24.48 416 GLU D O 1
ATOM 12440 N N . VAL D 1 417 ? -16.642 59.757 2.147 1.00 25.88 417 VAL D N 1
ATOM 12441 C CA . VAL D 1 417 ? -17.341 59.282 3.339 1.00 26.22 417 VAL D CA 1
ATOM 12442 C C . VAL D 1 417 ? -18.613 58.518 2.889 1.00 26.96 417 VAL D C 1
ATOM 12443 O O . VAL D 1 417 ? -19.338 58.921 1.972 1.00 25.80 417 VAL D O 1
ATOM 12447 N N . GLU D 1 418 ? -18.863 57.399 3.564 1.00 28.40 418 GLU D N 1
ATOM 12448 C CA . GLU D 1 418 ? -20.097 56.631 3.394 1.00 29.07 418 GLU D CA 1
ATOM 12449 C C . GLU D 1 418 ? -21.025 56.835 4.591 1.00 28.27 418 GLU D C 1
ATOM 12450 O O . GLU D 1 418 ? -20.572 57.217 5.660 1.00 28.66 418 GLU D O 1
ATOM 12456 N N . LEU D 1 419 ? -22.325 56.594 4.398 1.00 28.06 419 LEU D N 1
ATOM 12457 C CA . LEU D 1 419 ? -23.305 56.641 5.496 1.00 26.04 419 LEU D CA 1
ATOM 12458 C C . LEU D 1 419 ? -23.329 55.346 6.293 1.00 23.05 419 LEU D C 1
ATOM 12459 O O . LEU D 1 419 ? -22.917 54.293 5.810 1.00 21.44 419 LEU D O 1
ATOM 12464 N N . PRO D 1 420 ? -23.782 55.433 7.544 1.00 22.05 420 PRO D N 1
ATOM 12465 C CA . PRO D 1 420 ? -23.884 54.203 8.322 1.00 21.67 420 PRO D CA 1
ATOM 12466 C C . PRO D 1 420 ? -24.911 53.275 7.684 1.00 20.99 420 PRO D C 1
ATOM 12467 O O . PRO D 1 420 ? -25.783 53.737 6.961 1.00 20.78 420 PRO D O 1
ATOM 12471 N N . PRO D 1 421 ? -24.808 51.975 7.940 1.00 22.46 421 PRO D N 1
ATOM 12472 C CA . PRO D 1 421 ? -25.777 51.065 7.334 1.00 23.31 421 PRO D CA 1
ATOM 12473 C C . PRO D 1 421 ? -27.193 51.278 7.876 1.00 25.63 421 PRO D C 1
ATOM 12474 O O . PRO D 1 421 ? -27.380 51.642 9.053 1.00 28.67 421 PRO D O 1
ATOM 12478 N N . VAL D 1 422 ? -28.179 51.099 7.001 1.00 28.17 422 VAL D N 1
ATOM 12479 C CA . VAL D 1 422 ? -29.594 51.194 7.353 1.00 28.08 422 VAL D CA 1
ATOM 12480 C C . VAL D 1 422 ? -29.974 49.967 8.196 1.00 28.46 422 VAL D C 1
ATOM 12481 O O . VAL D 1 422 ? -29.614 48.858 7.852 1.00 25.57 422 VAL D O 1
ATOM 12485 N N . LYS D 1 423 ? -30.676 50.181 9.312 1.00 30.70 423 LYS D N 1
ATOM 12486 C CA . LYS D 1 423 ? -31.175 49.060 10.123 1.00 32.10 423 LYS D CA 1
ATOM 12487 C C . LYS D 1 423 ? -32.657 49.152 10.425 1.00 33.47 423 LYS D C 1
ATOM 12488 O O . LYS D 1 423 ? -33.284 50.260 10.416 1.00 30.35 423 LYS D O 1
ATOM 12494 N N . LYS D 1 424 ? -33.163 47.919 10.556 1.00 35.64 424 LYS D N 1
ATOM 12495 C CA . LYS D 1 424 ? -34.469 47.520 11.142 1.00 38.47 424 LYS D CA 1
ATOM 12496 C C . LYS D 1 424 ? -34.675 48.110 12.504 1.00 35.86 424 LYS D C 1
ATOM 12497 O O . LYS D 1 424 ? -33.897 47.783 13.381 1.00 34.08 424 LYS D O 1
ATOM 12503 N N . GLU D 1 425 ? -35.744 48.894 12.688 1.00 31.72 425 GLU D N 1
ATOM 12504 C CA . GLU D 1 425 ? -36.174 49.336 14.012 1.00 30.85 425 GLU D CA 1
ATOM 12505 C C . GLU D 1 425 ? -37.457 48.609 14.394 1.00 26.71 425 GLU D C 1
ATOM 12506 O O . GLU D 1 425 ? -38.463 48.735 13.696 1.00 25.53 425 GLU D O 1
ATOM 12512 N N . ILE D 1 426 ? -37.406 47.845 15.484 1.00 22.97 426 ILE D N 1
ATOM 12513 C CA . ILE D 1 426 ? -38.597 47.290 16.115 1.00 21.48 426 ILE D CA 1
ATOM 12514 C C . ILE D 1 426 ? -39.080 48.312 17.149 1.00 20.96 426 ILE D C 1
ATOM 12515 O O . ILE D 1 426 ? -38.292 48.819 17.933 1.00 21.64 426 ILE D O 1
ATOM 12520 N N . THR D 1 427 ? -40.379 48.609 17.152 1.00 19.91 427 THR D N 1
ATOM 12521 C CA . THR D 1 427 ? -40.996 49.458 18.169 1.00 18.30 427 THR D CA 1
ATOM 12522 C C . THR D 1 427 ? -41.499 48.567 19.293 1.00 18.15 427 THR D C 1
ATOM 12523 O O . THR D 1 427 ? -42.184 47.586 19.052 1.00 17.08 427 THR D O 1
ATOM 12527 N N . LYS D 1 428 ? -41.094 48.884 20.523 1.00 20.50 428 LYS D N 1
ATOM 12528 C CA . LYS D 1 428 ? -41.569 48.179 21.718 1.00 22.89 428 LYS D CA 1
ATOM 12529 C C . LYS D 1 428 ? -42.849 48.830 22.158 1.00 22.23 428 LYS D C 1
ATOM 12530 O O . LYS D 1 428 ? -43.035 50.026 21.929 1.00 21.06 428 LYS D O 1
ATOM 12536 N N . ASN D 1 429 ? -43.707 48.065 22.850 1.00 21.79 429 ASN D N 1
ATOM 12537 C CA . ASN D 1 429 ? -45.049 48.544 23.221 1.00 20.76 429 ASN D CA 1
ATOM 12538 C C . ASN D 1 429 ? -45.043 49.365 24.516 1.00 19.37 429 ASN D C 1
ATOM 12539 O O . ASN D 1 429 ? -45.813 49.111 25.433 1.00 18.70 429 ASN D O 1
ATOM 12544 N N . HIS D 1 430 ? -44.164 50.360 24.566 1.00 18.81 430 HIS D N 1
ATOM 12545 C CA . HIS D 1 430 ? -43.908 51.160 25.787 1.00 19.16 430 HIS D CA 1
ATOM 12546 C C . HIS D 1 430 ? -44.703 52.436 25.707 1.00 18.89 430 HIS D C 1
ATOM 12547 O O . HIS D 1 430 ? -44.815 53.178 26.698 1.00 18.88 430 HIS D O 1
ATOM 12555 N N . VAL E 1 38 ? 21.625 30.107 -39.666 1.00 40.11 38 VAL E N 1
ATOM 12556 C CA . VAL E 1 38 ? 21.824 31.387 -40.442 1.00 42.57 38 VAL E CA 1
ATOM 12557 C C . VAL E 1 38 ? 20.446 32.017 -40.682 1.00 42.34 38 VAL E C 1
ATOM 12558 O O . VAL E 1 38 ? 20.317 33.171 -40.367 1.00 49.66 38 VAL E O 1
ATOM 12562 N N . THR E 1 39 ? 19.426 31.294 -41.180 1.00 37.50 39 THR E N 1
ATOM 12563 C CA . THR E 1 39 ? 18.135 31.913 -41.612 1.00 36.86 39 THR E CA 1
ATOM 12564 C C . THR E 1 39 ? 16.882 31.513 -40.772 1.00 34.01 39 THR E C 1
ATOM 12565 O O . THR E 1 39 ? 16.880 30.476 -40.118 1.00 31.82 39 THR E O 1
ATOM 12569 N N . ALA E 1 40 ? 15.800 32.301 -40.818 1.00 35.36 40 ALA E N 1
ATOM 12570 C CA . ALA E 1 40 ? 14.558 31.928 -40.082 1.00 35.66 40 ALA E CA 1
ATOM 12571 C C . ALA E 1 40 ? 14.005 30.532 -40.454 1.00 34.95 40 ALA E C 1
ATOM 12572 O O . ALA E 1 40 ? 13.607 29.752 -39.582 1.00 30.42 40 ALA E O 1
ATOM 12574 N N . LYS E 1 41 ? 13.965 30.246 -41.755 1.00 37.18 41 LYS E N 1
ATOM 12575 C CA . LYS E 1 41 ? 13.655 28.893 -42.275 1.00 41.53 41 LYS E CA 1
ATOM 12576 C C . LYS E 1 41 ? 14.496 27.745 -41.674 1.00 36.81 41 LYS E C 1
ATOM 12577 O O . LYS E 1 41 ? 13.978 26.677 -41.432 1.00 30.52 41 LYS E O 1
ATOM 12583 N N . ASP E 1 42 ? 15.764 27.999 -41.367 1.00 36.62 42 ASP E N 1
ATOM 12584 C CA . ASP E 1 42 ? 16.618 26.995 -40.705 1.00 39.55 42 ASP E CA 1
ATOM 12585 C C . ASP E 1 42 ? 16.305 26.853 -39.210 1.00 37.01 42 ASP E C 1
ATOM 12586 O O . ASP E 1 42 ? 16.459 25.784 -38.633 1.00 36.32 42 ASP E O 1
ATOM 12591 N N . ILE E 1 43 ? 15.934 27.964 -38.578 1.00 38.02 43 ILE E N 1
ATOM 12592 C CA . ILE E 1 43 ? 15.837 28.067 -37.126 1.00 38.88 43 ILE E CA 1
ATOM 12593 C C . ILE E 1 43 ? 14.494 27.585 -36.579 1.00 34.34 43 ILE E C 1
ATOM 12594 O O . ILE E 1 43 ? 14.421 26.885 -35.558 1.00 32.41 43 ILE E O 1
ATOM 12599 N N . LEU E 1 44 ? 13.433 28.041 -37.207 1.00 32.05 44 LEU E N 1
ATOM 12600 C CA . LEU E 1 44 ? 12.117 27.793 -36.664 1.00 32.36 44 LEU E CA 1
ATOM 12601 C C . LEU E 1 44 ? 11.752 26.331 -36.859 1.00 30.18 44 LEU E C 1
ATOM 12602 O O . LEU E 1 44 ? 11.932 25.775 -37.928 1.00 28.32 44 LEU E O 1
ATOM 12607 N N . GLY E 1 45 ? 11.279 25.712 -35.792 1.00 30.01 45 GLY E N 1
ATOM 12608 C CA . GLY E 1 45 ? 10.912 24.298 -35.827 1.00 32.21 45 GLY E CA 1
ATOM 12609 C C . GLY E 1 45 ? 12.068 23.336 -35.679 1.00 31.37 45 GLY E C 1
ATOM 12610 O O . GLY E 1 45 ? 11.890 22.128 -35.822 1.00 31.61 45 GLY E O 1
ATOM 12611 N N . ASN E 1 46 ? 13.224 23.873 -35.321 1.00 31.29 46 ASN E N 1
ATOM 12612 C CA . ASN E 1 46 ? 14.420 23.116 -35.174 1.00 31.87 46 ASN E CA 1
ATOM 12613 C C . ASN E 1 46 ? 14.767 23.135 -33.704 1.00 30.26 46 ASN E C 1
ATOM 12614 O O . ASN E 1 46 ? 15.092 24.184 -33.189 1.00 29.14 46 ASN E O 1
ATOM 12619 N N . SER E 1 47 ? 14.754 21.970 -33.059 1.00 29.74 47 SER E N 1
ATOM 12620 C CA . SER E 1 47 ? 14.952 21.896 -31.628 1.00 31.79 47 SER E CA 1
ATOM 12621 C C . SER E 1 47 ? 16.377 22.181 -31.165 1.00 35.78 47 SER E C 1
ATOM 12622 O O . SER E 1 47 ? 16.613 22.300 -29.965 1.00 35.70 47 SER E O 1
ATOM 12625 N N . LYS E 1 48 ? 17.336 22.293 -32.089 1.00 40.33 48 LYS E N 1
ATOM 12626 C CA . LYS E 1 48 ? 18.657 22.832 -31.737 1.00 43.13 48 LYS E CA 1
ATOM 12627 C C . LYS E 1 48 ? 18.636 24.337 -31.453 1.00 41.28 48 LYS E C 1
ATOM 12628 O O . LYS E 1 48 ? 19.595 24.847 -30.897 1.00 40.45 48 LYS E O 1
ATOM 12634 N N . TYR E 1 49 ? 17.576 25.036 -31.878 1.00 39.54 49 TYR E N 1
ATOM 12635 C CA . TYR E 1 49 ? 17.371 26.470 -31.603 1.00 37.61 49 TYR E CA 1
ATOM 12636 C C . TYR E 1 49 ? 16.069 26.747 -30.775 1.00 34.68 49 TYR E C 1
ATOM 12637 O O . TYR E 1 49 ? 15.058 27.278 -31.304 1.00 32.88 49 TYR E O 1
ATOM 12646 N N . LEU E 1 50 ? 16.099 26.369 -29.492 1.00 29.94 50 LEU E N 1
ATOM 12647 C CA . LEU E 1 50 ? 14.955 26.566 -28.591 1.00 28.49 50 LEU E CA 1
ATOM 12648 C C . LEU E 1 50 ? 14.632 28.043 -28.471 1.00 28.23 50 LEU E C 1
ATOM 12649 O O . LEU E 1 50 ? 15.543 28.873 -28.352 1.00 29.22 50 LEU E O 1
ATOM 12654 N N . ALA E 1 51 ? 13.331 28.348 -28.491 1.00 26.83 51 ALA E N 1
ATOM 12655 C CA . ALA E 1 51 ? 12.811 29.718 -28.428 1.00 23.94 51 ALA E CA 1
ATOM 12656 C C . ALA E 1 51 ? 12.240 30.034 -27.069 1.00 21.81 51 ALA E C 1
ATOM 12657 O O . ALA E 1 51 ? 11.880 29.135 -26.307 1.00 20.69 51 ALA E O 1
ATOM 12659 N N . ILE E 1 52 ? 12.152 31.326 -26.797 1.00 22.30 52 ILE E N 1
ATOM 12660 C CA . ILE E 1 52 ? 11.587 31.870 -25.551 1.00 21.88 52 ILE E CA 1
ATOM 12661 C C . ILE E 1 52 ? 11.077 33.303 -25.764 1.00 20.89 52 ILE E C 1
ATOM 12662 O O . ILE E 1 52 ? 11.633 34.036 -26.588 1.00 19.47 52 ILE E O 1
ATOM 12667 N N . SER E 1 53 ? 10.033 33.686 -25.029 1.00 20.97 53 SER E N 1
ATOM 12668 C CA . SER E 1 53 ? 9.629 35.091 -24.949 1.00 22.22 53 SER E CA 1
ATOM 12669 C C . SER E 1 53 ? 10.482 35.771 -23.884 1.00 23.30 53 SER E C 1
ATOM 12670 O O . SER E 1 53 ? 10.704 35.199 -22.808 1.00 22.42 53 SER E O 1
ATOM 12673 N N . TYR E 1 54 ? 10.995 36.972 -24.193 1.00 24.65 54 TYR E N 1
ATOM 12674 C CA . TYR E 1 54 ? 11.939 37.650 -23.286 1.00 24.01 54 TYR E CA 1
ATOM 12675 C C . TYR E 1 54 ? 11.658 39.118 -23.021 1.00 24.11 54 TYR E C 1
ATOM 12676 O O . TYR E 1 54 ? 11.413 39.918 -23.933 1.00 24.53 54 TYR E O 1
ATOM 12685 N N . GLY E 1 55 ? 11.755 39.457 -21.736 1.00 23.75 55 GLY E N 1
ATOM 12686 C CA . GLY E 1 55 ? 11.897 40.833 -21.267 1.00 22.47 55 GLY E CA 1
ATOM 12687 C C . GLY E 1 55 ? 12.853 40.844 -20.086 1.00 23.45 55 GLY E C 1
ATOM 12688 O O . GLY E 1 55 ? 12.914 39.878 -19.309 1.00 24.80 55 GLY E O 1
ATOM 12689 N N . GLY E 1 56 ? 13.624 41.923 -19.969 1.00 23.14 56 GLY E N 1
ATOM 12690 C CA . GLY E 1 56 ? 14.772 42.027 -19.071 1.00 21.96 56 GLY E CA 1
ATOM 12691 C C . GLY E 1 56 ? 14.551 43.061 -18.003 1.00 22.08 56 GLY E C 1
ATOM 12692 O O . GLY E 1 56 ? 15.454 43.354 -17.215 1.00 23.78 56 GLY E O 1
ATOM 12693 N N . TYR E 1 57 ? 13.353 43.630 -17.973 1.00 21.75 57 TYR E N 1
ATOM 12694 C CA . TYR E 1 57 ? 12.988 44.617 -16.979 1.00 21.99 57 TYR E CA 1
ATOM 12695 C C . TYR E 1 57 ? 13.005 43.956 -15.618 1.00 24.92 57 TYR E C 1
ATOM 12696 O O . TYR E 1 57 ? 12.515 42.837 -15.462 1.00 25.32 57 TYR E O 1
ATOM 12705 N N . ARG E 1 58 ? 13.569 44.667 -14.639 1.00 28.43 58 ARG E N 1
ATOM 12706 C CA . ARG E 1 58 ? 13.729 44.178 -13.262 1.00 28.32 58 ARG E CA 1
ATOM 12707 C C . ARG E 1 58 ? 12.893 44.926 -12.202 1.00 29.81 58 ARG E C 1
ATOM 12708 O O . ARG E 1 58 ? 12.897 44.514 -11.042 1.00 34.76 58 ARG E O 1
ATOM 12716 N N . LYS E 1 59 ? 12.206 45.999 -12.578 1.00 30.69 59 LYS E N 1
ATOM 12717 C CA . LYS E 1 59 ? 11.472 46.836 -11.640 1.00 32.90 59 LYS E CA 1
ATOM 12718 C C . LYS E 1 59 ? 10.019 46.944 -12.072 1.00 33.75 59 LYS E C 1
ATOM 12719 O O . LYS E 1 59 ? 9.638 46.453 -13.129 1.00 31.98 59 LYS E O 1
ATOM 12725 N N . LYS E 1 60 ? 9.215 47.631 -11.253 1.00 34.09 60 LYS E N 1
ATOM 12726 C CA . LYS E 1 60 ? 7.758 47.699 -11.428 1.00 32.59 60 LYS E CA 1
ATOM 12727 C C . LYS E 1 60 ? 7.295 48.691 -12.477 1.00 28.30 60 LYS E C 1
ATOM 12728 O O . LYS E 1 60 ? 6.099 48.912 -12.647 1.00 26.04 60 LYS E O 1
ATOM 12734 N N . SER E 1 61 ? 8.242 49.321 -13.162 1.00 26.73 61 SER E N 1
ATOM 12735 C CA . SER E 1 61 ? 7.934 50.181 -14.284 1.00 25.66 61 SER E CA 1
ATOM 12736 C C . SER E 1 61 ? 8.969 49.978 -15.365 1.00 25.57 61 SER E C 1
ATOM 12737 O O . SER E 1 61 ? 10.172 49.815 -15.097 1.00 25.27 61 SER E O 1
ATOM 12740 N N . ARG E 1 62 ? 8.486 50.022 -16.603 1.00 26.39 62 ARG E N 1
ATOM 12741 C CA . ARG E 1 62 ? 9.363 49.998 -17.766 1.00 27.42 62 ARG E CA 1
ATOM 12742 C C . ARG E 1 62 ? 10.134 51.328 -17.974 1.00 27.64 62 ARG E C 1
ATOM 12743 O O . ARG E 1 62 ? 11.051 51.379 -18.794 1.00 28.74 62 ARG E O 1
ATOM 12751 N N . ASP E 1 63 ? 9.768 52.383 -17.246 1.00 28.04 63 ASP E N 1
ATOM 12752 C CA . ASP E 1 63 ? 10.598 53.598 -17.134 1.00 29.63 63 ASP E CA 1
ATOM 12753 C C . ASP E 1 63 ? 12.014 53.285 -16.660 1.00 29.16 63 ASP E C 1
ATOM 12754 O O . ASP E 1 63 ? 12.955 53.938 -17.069 1.00 27.40 63 ASP E O 1
ATOM 12759 N N . PHE E 1 64 ? 12.155 52.258 -15.820 1.00 33.23 64 PHE E N 1
ATOM 12760 C CA . PHE E 1 64 ? 13.460 51.737 -15.397 1.00 35.21 64 PHE E CA 1
ATOM 12761 C C . PHE E 1 64 ? 13.967 50.701 -16.431 1.00 35.34 64 PHE E C 1
ATOM 12762 O O . PHE E 1 64 ? 13.819 49.491 -16.256 1.00 34.49 64 PHE E O 1
ATOM 12770 N N . GLN E 1 65 ? 14.583 51.208 -17.503 1.00 33.74 65 GLN E N 1
ATOM 12771 C CA . GLN E 1 65 ? 15.186 50.374 -18.553 1.00 32.29 65 GLN E CA 1
ATOM 12772 C C . GLN E 1 65 ? 16.379 49.621 -18.028 1.00 30.09 65 GLN E C 1
ATOM 12773 O O . GLN E 1 65 ? 17.213 50.193 -17.354 1.00 28.97 65 GLN E O 1
ATOM 12779 N N . PRO E 1 66 ? 16.474 48.334 -18.339 1.00 30.47 66 PRO E N 1
ATOM 12780 C CA . PRO E 1 66 ? 17.663 47.647 -17.917 1.00 31.63 66 PRO E CA 1
ATOM 12781 C C . PRO E 1 66 ? 18.852 48.113 -18.759 1.00 32.16 66 PRO E C 1
ATOM 12782 O O . PRO E 1 66 ? 18.671 48.527 -19.910 1.00 33.43 66 PRO E O 1
ATOM 12786 N N . SER E 1 67 ? 20.038 48.094 -18.163 1.00 32.39 67 SER E N 1
ATOM 12787 C CA . SER E 1 67 ? 21.264 48.482 -18.849 1.00 33.31 67 SER E CA 1
ATOM 12788 C C . SER E 1 67 ? 21.745 47.348 -19.769 1.00 33.29 67 SER E C 1
ATOM 12789 O O . SER E 1 67 ? 21.324 46.197 -19.635 1.00 31.18 67 SER E O 1
ATOM 12792 N N . ILE E 1 68 ? 22.616 47.705 -20.707 1.00 33.87 68 ILE E N 1
ATOM 12793 C CA . ILE E 1 68 ? 23.235 46.739 -21.593 1.00 38.07 68 ILE E CA 1
ATOM 12794 C C . ILE E 1 68 ? 23.980 45.663 -20.778 1.00 40.13 68 ILE E C 1
ATOM 12795 O O . ILE E 1 68 ? 23.904 44.474 -21.098 1.00 38.17 68 ILE E O 1
ATOM 12800 N N . GLU E 1 69 ? 24.643 46.065 -19.699 1.00 41.17 69 GLU E N 1
ATOM 12801 C CA . GLU E 1 69 ? 25.327 45.096 -18.848 1.00 42.10 69 GLU E CA 1
ATOM 12802 C C . GLU E 1 69 ? 24.324 44.114 -18.220 1.00 35.74 69 GLU E C 1
ATOM 12803 O O . GLU E 1 69 ? 24.579 42.910 -18.203 1.00 31.54 69 GLU E O 1
ATOM 12809 N N . GLU E 1 70 ? 23.183 44.623 -17.755 1.00 32.33 70 GLU E N 1
ATOM 12810 C CA . GLU E 1 70 ? 22.133 43.766 -17.204 1.00 32.86 70 GLU E CA 1
ATOM 12811 C C . GLU E 1 70 ? 21.569 42.774 -18.239 1.00 29.37 70 GLU E C 1
ATOM 12812 O O . GLU E 1 70 ? 21.397 41.583 -17.968 1.00 29.12 70 GLU E O 1
ATOM 12818 N N . LEU E 1 71 ? 21.309 43.265 -19.434 1.00 29.19 71 LEU E N 1
ATOM 12819 C CA . LEU E 1 71 ? 20.818 42.408 -20.506 1.00 30.47 71 LEU E CA 1
ATOM 12820 C C . LEU E 1 71 ? 21.809 41.299 -20.876 1.00 31.28 71 LEU E C 1
ATOM 12821 O O . LEU E 1 71 ? 21.391 40.206 -21.224 1.00 34.35 71 LEU E O 1
ATOM 12826 N N . LYS E 1 72 ? 23.103 41.586 -20.820 1.00 30.46 72 LYS E N 1
ATOM 12827 C CA . LYS E 1 72 ? 24.112 40.585 -21.123 1.00 32.04 72 LYS E CA 1
ATOM 12828 C C . LYS E 1 72 ? 24.089 39.459 -20.120 1.00 29.87 72 LYS E C 1
ATOM 12829 O O . LYS E 1 72 ? 24.246 38.308 -20.484 1.00 27.47 72 LYS E O 1
ATOM 12835 N N . GLU E 1 73 ? 23.911 39.804 -18.856 1.00 30.82 73 GLU E N 1
ATOM 12836 C CA . GLU E 1 73 ? 23.697 38.804 -17.829 1.00 33.07 73 GLU E CA 1
ATOM 12837 C C . GLU E 1 73 ? 22.606 37.800 -18.262 1.00 32.15 73 GLU E C 1
ATOM 12838 O O . GLU E 1 73 ? 22.818 36.587 -18.226 1.00 29.11 73 GLU E O 1
ATOM 12844 N N . ASP E 1 74 ? 21.464 38.327 -18.693 1.00 31.11 74 ASP E N 1
ATOM 12845 C CA . ASP E 1 74 ? 20.334 37.486 -19.112 1.00 30.42 74 ASP E CA 1
ATOM 12846 C C . ASP E 1 74 ? 20.666 36.633 -20.319 1.00 30.30 74 ASP E C 1
ATOM 12847 O O . ASP E 1 74 ? 20.351 35.438 -20.358 1.00 28.48 74 ASP E O 1
ATOM 12852 N N . MET E 1 75 ? 21.274 37.264 -21.322 1.00 29.87 75 MET E N 1
ATOM 12853 C CA . MET E 1 75 ? 21.680 36.551 -22.521 1.00 29.30 75 MET E CA 1
ATOM 12854 C C . MET E 1 75 ? 22.604 35.382 -22.193 1.00 29.24 75 MET E C 1
ATOM 12855 O O . MET E 1 75 ? 22.421 34.296 -22.739 1.00 29.63 75 MET E O 1
ATOM 12860 N N . LYS E 1 76 ? 23.549 35.572 -21.272 1.00 31.47 76 LYS E N 1
ATOM 12861 C CA . LYS E 1 76 ? 24.462 34.485 -20.904 1.00 33.34 76 LYS E CA 1
ATOM 12862 C C . LYS E 1 76 ? 23.707 33.345 -20.270 1.00 30.92 76 LYS E C 1
ATOM 12863 O O . LYS E 1 76 ? 23.931 32.184 -20.619 1.00 33.39 76 LYS E O 1
ATOM 12869 N N . ILE E 1 77 ? 22.797 33.671 -19.358 1.00 29.99 77 ILE E N 1
ATOM 12870 C CA . ILE E 1 77 ? 21.914 32.661 -18.695 1.00 28.65 77 ILE E CA 1
ATOM 12871 C C . ILE E 1 77 ? 21.038 31.870 -19.680 1.00 27.65 77 ILE E C 1
ATOM 12872 O O . ILE E 1 77 ? 20.965 30.639 -19.616 1.00 25.60 77 ILE E O 1
ATOM 12877 N N . LEU E 1 78 ? 20.392 32.580 -20.601 1.00 26.83 78 LEU E N 1
ATOM 12878 C CA . LEU E 1 78 ? 19.551 31.916 -21.598 1.00 27.67 78 LEU E CA 1
ATOM 12879 C C . LEU E 1 78 ? 20.377 31.052 -22.557 1.00 27.69 78 LEU E C 1
ATOM 12880 O O . LEU E 1 78 ? 19.974 29.940 -22.891 1.00 25.84 78 LEU E O 1
ATOM 12885 N N . HIS E 1 79 ? 21.533 31.568 -22.976 1.00 27.87 79 HIS E N 1
ATOM 12886 C CA . HIS E 1 79 ? 22.433 30.830 -23.854 1.00 29.63 79 HIS E CA 1
ATOM 12887 C C . HIS E 1 79 ? 22.914 29.540 -23.200 1.00 30.38 79 HIS E C 1
ATOM 12888 O O . HIS E 1 79 ? 23.011 28.502 -23.860 1.00 31.09 79 HIS E O 1
ATOM 12895 N N . ALA E 1 80 ? 23.225 29.606 -21.907 1.00 30.13 80 ALA E N 1
ATOM 12896 C CA . ALA E 1 80 ? 23.689 28.432 -21.159 1.00 31.44 80 ALA E CA 1
ATOM 12897 C C . ALA E 1 80 ? 22.637 27.319 -21.170 1.00 32.86 80 ALA E C 1
ATOM 12898 O O . ALA E 1 80 ? 22.976 26.142 -21.166 1.00 34.22 80 ALA E O 1
ATOM 12900 N N . MET E 1 81 ? 21.367 27.723 -21.152 1.00 35.28 81 MET E N 1
ATOM 12901 C CA . MET E 1 81 ? 20.183 26.835 -21.214 1.00 35.20 81 MET E CA 1
ATOM 12902 C C . MET E 1 81 ? 19.836 26.278 -22.589 1.00 31.62 81 MET E C 1
ATOM 12903 O O . MET E 1 81 ? 18.820 25.627 -22.697 1.00 29.99 81 MET E O 1
ATOM 12908 N N . ASN E 1 82 ? 20.610 26.582 -23.622 1.00 32.36 82 ASN E N 1
ATOM 12909 C CA . ASN E 1 82 ? 20.289 26.234 -25.019 1.00 35.38 82 ASN E CA 1
ATOM 12910 C C . ASN E 1 82 ? 19.209 27.063 -25.692 1.00 34.00 82 ASN E C 1
ATOM 12911 O O . ASN E 1 82 ? 18.707 26.658 -26.736 1.00 30.13 82 ASN E O 1
ATOM 12916 N N . ILE E 1 83 ? 18.869 28.216 -25.127 1.00 32.54 83 ILE E N 1
ATOM 12917 C CA . ILE E 1 83 ? 17.979 29.127 -25.827 1.00 32.47 83 ILE E CA 1
ATOM 12918 C C . ILE E 1 83 ? 18.825 29.776 -26.923 1.00 31.81 83 ILE E C 1
ATOM 12919 O O . ILE E 1 83 ? 19.912 30.281 -26.651 1.00 35.36 83 ILE E O 1
ATOM 12924 N N . ARG E 1 84 ? 18.324 29.770 -28.150 1.00 31.59 84 ARG E N 1
ATOM 12925 C CA . ARG E 1 84 ? 19.017 30.412 -29.277 1.00 31.30 84 ARG E CA 1
ATOM 12926 C C . ARG E 1 84 ? 18.199 31.456 -30.023 1.00 31.96 84 ARG E C 1
ATOM 12927 O O . ARG E 1 84 ? 18.739 32.153 -30.886 1.00 30.42 84 ARG E O 1
ATOM 12935 N N . ILE E 1 85 ? 16.904 31.569 -29.734 1.00 30.77 85 ILE E N 1
ATOM 12936 C CA . ILE E 1 85 ? 16.127 32.645 -30.323 1.00 30.47 85 ILE E CA 1
ATOM 12937 C C . ILE E 1 85 ? 15.170 33.244 -29.294 1.00 28.74 85 ILE E C 1
ATOM 12938 O O . ILE E 1 85 ? 14.544 32.528 -28.525 1.00 26.97 85 ILE E O 1
ATOM 12943 N N . LEU E 1 86 ? 15.115 34.570 -29.252 1.00 26.76 86 LEU E N 1
ATOM 12944 C CA . LEU E 1 86 ? 14.168 35.222 -28.383 1.00 26.60 86 LEU E CA 1
ATOM 12945 C C . LEU E 1 86 ? 13.227 36.154 -29.114 1.00 25.34 86 LEU E C 1
ATOM 12946 O O . LEU E 1 86 ? 13.433 36.491 -30.288 1.00 26.70 86 LEU E O 1
ATOM 12951 N N . ARG E 1 87 ? 12.146 36.492 -28.409 1.00 23.60 87 ARG E N 1
ATOM 12952 C CA . ARG E 1 87 ? 11.045 37.294 -28.905 1.00 22.70 87 ARG E CA 1
ATOM 12953 C C . ARG E 1 87 ? 10.852 38.547 -28.081 1.00 23.25 87 ARG E C 1
ATOM 12954 O O . ARG E 1 87 ? 10.982 38.519 -26.864 1.00 21.56 87 ARG E O 1
ATOM 12962 N N . THR E 1 88 ? 10.426 39.608 -28.760 1.00 23.87 88 THR E N 1
ATOM 12963 C CA . THR E 1 88 ? 10.340 40.953 -28.214 1.00 23.36 88 THR E CA 1
ATOM 12964 C C . THR E 1 88 ? 9.006 41.572 -28.682 1.00 22.72 88 THR E C 1
ATOM 12965 O O . THR E 1 88 ? 8.390 41.078 -29.634 1.00 20.74 88 THR E O 1
ATOM 12969 N N . TYR E 1 89 ? 8.550 42.635 -28.018 1.00 22.02 89 TYR E N 1
ATOM 12970 C CA . TYR E 1 89 ? 7.156 43.086 -28.196 1.00 21.88 89 TYR E CA 1
ATOM 12971 C C . TYR E 1 89 ? 6.954 44.451 -28.848 1.00 22.43 89 TYR E C 1
ATOM 12972 O O . TYR E 1 89 ? 5.978 44.665 -29.599 1.00 20.46 89 TYR E O 1
ATOM 12981 N N . ASN E 1 90 ? 7.839 45.391 -28.533 1.00 22.28 90 ASN E N 1
ATOM 12982 C CA . ASN E 1 90 ? 7.818 46.669 -29.221 1.00 22.18 90 ASN E CA 1
ATOM 12983 C C . ASN E 1 90 ? 9.214 47.175 -29.482 1.00 23.27 90 ASN E C 1
ATOM 12984 O O . ASN E 1 90 ? 10.210 46.684 -28.920 1.00 22.21 90 ASN E O 1
ATOM 12989 N N . VAL E 1 91 ? 9.245 48.178 -30.347 1.00 23.69 91 VAL E N 1
ATOM 12990 C CA . VAL E 1 91 ? 10.431 48.929 -30.737 1.00 23.32 91 VAL E CA 1
ATOM 12991 C C . VAL E 1 91 ? 10.289 50.426 -30.461 1.00 23.69 91 VAL E C 1
ATOM 12992 O O . VAL E 1 91 ? 10.998 51.253 -31.025 1.00 25.15 91 VAL E O 1
ATOM 12996 N N . ARG E 1 92 ? 9.368 50.775 -29.588 1.00 24.90 92 ARG E N 1
ATOM 12997 C CA . ARG E 1 92 ? 9.136 52.149 -29.135 1.00 24.91 92 ARG E CA 1
ATOM 12998 C C . ARG E 1 92 ? 10.081 52.532 -27.997 1.00 24.11 92 ARG E C 1
ATOM 12999 O O . ARG E 1 92 ? 10.713 53.571 -28.022 1.00 24.25 92 ARG E O 1
ATOM 13007 N N . LEU E 1 93 ? 10.142 51.687 -26.979 1.00 23.60 93 LEU E N 1
ATOM 13008 C CA . LEU E 1 93 ? 11.076 51.845 -25.898 1.00 23.52 93 LEU E CA 1
ATOM 13009 C C . LEU E 1 93 ? 12.398 51.261 -26.336 1.00 24.81 93 LEU E C 1
ATOM 13010 O O . LEU E 1 93 ? 12.457 50.516 -27.307 1.00 26.25 93 LEU E O 1
ATOM 13015 N N . ALA E 1 94 ? 13.455 51.650 -25.634 1.00 25.67 94 ALA E N 1
ATOM 13016 C CA . ALA E 1 94 ? 14.844 51.338 -25.990 1.00 25.82 94 ALA E CA 1
ATOM 13017 C C . ALA E 1 94 ? 15.202 49.875 -25.833 1.00 27.16 94 ALA E C 1
ATOM 13018 O O . ALA E 1 94 ? 16.180 49.382 -26.418 1.00 26.25 94 ALA E O 1
ATOM 13020 N N . HIS E 1 95 ? 14.432 49.188 -24.994 1.00 28.41 95 HIS E N 1
ATOM 13021 C CA . HIS E 1 95 ? 14.662 47.787 -24.606 1.00 26.12 95 HIS E CA 1
ATOM 13022 C C . HIS E 1 95 ? 15.109 46.838 -25.740 1.00 25.90 95 HIS E C 1
ATOM 13023 O O . HIS E 1 95 ? 16.122 46.145 -25.598 1.00 24.69 95 HIS E O 1
ATOM 13030 N N . THR E 1 96 ? 14.377 46.802 -26.849 1.00 24.23 96 THR E N 1
ATOM 13031 C CA . THR E 1 96 ? 14.675 45.838 -27.911 1.00 25.49 96 THR E CA 1
ATOM 13032 C C . THR E 1 96 ? 16.005 46.162 -28.585 1.00 27.27 96 THR E C 1
ATOM 13033 O O . THR E 1 96 ? 16.806 45.279 -28.864 1.00 26.42 96 THR E O 1
ATOM 13037 N N . SER E 1 97 ? 16.184 47.440 -28.879 1.00 27.64 97 SER E N 1
ATOM 13038 C CA . SER E 1 97 ? 17.426 47.974 -29.398 1.00 28.65 97 SER E CA 1
ATOM 13039 C C . SER E 1 97 ? 18.615 47.651 -28.472 1.00 27.26 97 SER E C 1
ATOM 13040 O O . SER E 1 97 ? 19.684 47.274 -28.935 1.00 30.18 97 SER E O 1
ATOM 13043 N N . ASN E 1 98 ? 18.434 47.784 -27.172 1.00 25.90 98 ASN E N 1
ATOM 13044 C CA . ASN E 1 98 ? 19.506 47.459 -26.255 1.00 27.00 98 ASN E CA 1
ATOM 13045 C C . ASN E 1 98 ? 19.818 45.983 -26.196 1.00 27.15 98 ASN E C 1
ATOM 13046 O O . ASN E 1 98 ? 20.962 45.608 -25.938 1.00 30.54 98 ASN E O 1
ATOM 13051 N N . ILE E 1 99 ? 18.829 45.141 -26.429 1.00 27.25 99 ILE E N 1
ATOM 13052 C CA . ILE E 1 99 ? 19.081 43.696 -26.443 1.00 29.15 99 ILE E CA 1
ATOM 13053 C C . ILE E 1 99 ? 19.958 43.352 -27.628 1.00 30.42 99 ILE E C 1
ATOM 13054 O O . ILE E 1 99 ? 20.911 42.585 -27.517 1.00 30.97 99 ILE E O 1
ATOM 13059 N N . LEU E 1 100 ? 19.650 43.947 -28.769 1.00 32.17 100 LEU E N 1
ATOM 13060 C CA . LEU E 1 100 ? 20.476 43.768 -29.969 1.00 30.09 100 LEU E CA 1
ATOM 13061 C C . LEU E 1 100 ? 21.920 44.246 -29.722 1.00 30.67 100 LEU E C 1
ATOM 13062 O O . LEU E 1 100 ? 22.849 43.539 -30.071 1.00 30.59 100 LEU E O 1
ATOM 13067 N N . LYS E 1 101 ? 22.094 45.401 -29.071 1.00 29.54 101 LYS E N 1
ATOM 13068 C CA . LYS E 1 101 ? 23.427 45.889 -28.715 1.00 28.96 101 LYS E CA 1
ATOM 13069 C C . LYS E 1 101 ? 24.193 44.920 -27.831 1.00 28.50 101 LYS E C 1
ATOM 13070 O O . LYS E 1 101 ? 25.389 44.666 -28.046 1.00 27.10 101 LYS E O 1
ATOM 13076 N N . ALA E 1 102 ? 23.479 44.390 -26.848 1.00 28.68 102 ALA E N 1
ATOM 13077 C CA . ALA E 1 102 ? 24.024 43.438 -25.894 1.00 28.28 102 ALA E CA 1
ATOM 13078 C C . ALA E 1 102 ? 24.458 42.175 -26.571 1.00 29.69 102 ALA E C 1
ATOM 13079 O O . ALA E 1 102 ? 25.522 41.658 -26.280 1.00 28.53 102 ALA E O 1
ATOM 13081 N N . ILE E 1 103 ? 23.622 41.662 -27.476 1.00 33.14 103 ILE E N 1
ATOM 13082 C CA . ILE E 1 103 ? 23.950 40.417 -28.191 1.00 33.09 103 ILE E CA 1
ATOM 13083 C C . ILE E 1 103 ? 25.173 40.697 -29.054 1.00 34.00 103 ILE E C 1
ATOM 13084 O O . ILE E 1 103 ? 26.073 39.870 -29.109 1.00 30.98 103 ILE E O 1
ATOM 13089 N N . ARG E 1 104 ? 25.205 41.855 -29.724 1.00 35.28 104 ARG E N 1
ATOM 13090 C CA . ARG E 1 104 ? 26.344 42.201 -30.568 1.00 36.14 104 ARG E CA 1
ATOM 13091 C C . ARG E 1 104 ? 27.640 42.222 -29.750 1.00 35.51 104 ARG E C 1
ATOM 13092 O O . ARG E 1 104 ? 28.623 41.628 -30.171 1.00 35.05 104 ARG E O 1
ATOM 13100 N N . GLU E 1 105 ? 27.629 42.874 -28.592 1.00 34.66 105 GLU E N 1
ATOM 13101 C CA . GLU E 1 105 ? 28.811 42.884 -27.732 1.00 34.09 105 GLU E CA 1
ATOM 13102 C C . GLU E 1 105 ? 29.261 41.475 -27.376 1.00 34.35 105 GLU E C 1
ATOM 13103 O O . GLU E 1 105 ? 30.452 41.173 -27.437 1.00 36.11 105 GLU E O 1
ATOM 13109 N N . LEU E 1 106 ? 28.321 40.604 -27.023 1.00 36.02 106 LEU E N 1
ATOM 13110 C CA . LEU E 1 106 ? 28.681 39.229 -26.651 1.00 38.03 106 LEU E CA 1
ATOM 13111 C C . LEU E 1 106 ? 29.231 38.434 -27.818 1.00 40.14 106 LEU E C 1
ATOM 13112 O O . LEU E 1 106 ? 30.027 37.537 -27.609 1.00 42.06 106 LEU E O 1
ATOM 13117 N N . LYS E 1 107 ? 28.758 38.713 -29.028 1.00 43.46 107 LYS E N 1
ATOM 13118 C CA . LYS E 1 107 ? 29.290 38.030 -30.206 1.00 48.36 107 LYS E CA 1
ATOM 13119 C C . LYS E 1 107 ? 30.707 38.500 -30.561 1.00 48.68 107 LYS E C 1
ATOM 13120 O O . LYS E 1 107 ? 31.481 37.728 -31.109 1.00 48.80 107 LYS E O 1
ATOM 13126 N N . ASN E 1 108 ? 31.029 39.758 -30.256 1.00 49.12 108 ASN E N 1
ATOM 13127 C CA . ASN E 1 108 ? 32.395 40.274 -30.409 1.00 48.13 108 ASN E CA 1
ATOM 13128 C C . ASN E 1 108 ? 33.340 39.705 -29.372 1.00 47.47 108 ASN E C 1
ATOM 13129 O O . ASN E 1 108 ? 34.482 39.446 -29.692 1.00 51.82 108 ASN E O 1
ATOM 13134 N N . GLU E 1 109 ? 32.853 39.492 -28.149 1.00 46.06 109 GLU E N 1
ATOM 13135 C CA . GLU E 1 109 ? 33.638 38.861 -27.087 1.00 42.64 109 GLU E CA 1
ATOM 13136 C C . GLU E 1 109 ? 33.909 37.392 -27.347 1.00 44.63 109 GLU E C 1
ATOM 13137 O O . GLU E 1 109 ? 34.950 36.879 -26.949 1.00 47.50 109 GLU E O 1
ATOM 13143 N N . ASP E 1 110 ? 32.963 36.708 -27.982 1.00 44.75 110 ASP E N 1
ATOM 13144 C CA . ASP E 1 110 ? 32.999 35.259 -28.129 1.00 45.52 110 ASP E CA 1
ATOM 13145 C C . ASP E 1 110 ? 32.410 34.925 -29.490 1.00 46.68 110 ASP E C 1
ATOM 13146 O O . ASP E 1 110 ? 31.231 35.134 -29.743 1.00 49.75 110 ASP E O 1
ATOM 13151 N N . ALA E 1 111 ? 33.243 34.388 -30.361 1.00 50.39 111 ALA E N 1
ATOM 13152 C CA . ALA E 1 111 ? 32.836 34.065 -31.714 1.00 51.51 111 ALA E CA 1
ATOM 13153 C C . ALA E 1 111 ? 31.847 32.889 -31.776 1.00 49.33 111 ALA E C 1
ATOM 13154 O O . ALA E 1 111 ? 31.133 32.762 -32.758 1.00 48.89 111 ALA E O 1
ATOM 13156 N N . ASN E 1 112 ? 31.808 32.033 -30.759 1.00 45.98 112 ASN E N 1
ATOM 13157 C CA . ASN E 1 112 ? 30.783 30.974 -30.696 1.00 51.85 112 ASN E CA 1
ATOM 13158 C C . ASN E 1 112 ? 29.418 31.349 -30.098 1.00 51.39 112 ASN E C 1
ATOM 13159 O O . ASN E 1 112 ? 28.483 30.527 -30.145 1.00 53.14 112 ASN E O 1
ATOM 13164 N N . PHE E 1 113 ? 29.304 32.551 -29.523 1.00 46.68 113 PHE E N 1
ATOM 13165 C CA . PHE E 1 113 ? 28.033 33.007 -28.981 1.00 41.54 113 PHE E CA 1
ATOM 13166 C C . PHE E 1 113 ? 27.063 33.240 -30.124 1.00 39.81 113 PHE E C 1
ATOM 13167 O O . PHE E 1 113 ? 27.427 33.813 -31.135 1.00 42.90 113 PHE E O 1
ATOM 13175 N N . GLU E 1 114 ? 25.835 32.766 -29.939 1.00 40.10 114 GLU E N 1
ATOM 13176 C CA . GLU E 1 114 ? 24.811 32.699 -30.988 1.00 38.96 114 GLU E CA 1
ATOM 13177 C C . GLU E 1 114 ? 23.450 32.994 -30.313 1.00 35.71 114 GLU E C 1
ATOM 13178 O O . GLU E 1 114 ? 23.057 32.292 -29.366 1.00 35.87 114 GLU E O 1
ATOM 13184 N N . MET E 1 115 ? 22.798 34.089 -30.704 1.00 30.75 115 MET E N 1
ATOM 13185 C CA . MET E 1 115 ? 21.447 34.397 -30.245 1.00 29.46 115 MET E CA 1
ATOM 13186 C C . MET E 1 115 ? 20.756 35.101 -31.354 1.00 27.54 115 MET E C 1
ATOM 13187 O O . MET E 1 115 ? 21.286 36.067 -31.877 1.00 29.16 115 MET E O 1
ATOM 13192 N N . TYR E 1 116 ? 19.548 34.656 -31.670 1.00 27.79 116 TYR E N 1
ATOM 13193 C CA . TYR E 1 116 ? 18.720 35.310 -32.689 1.00 28.32 116 TYR E CA 1
ATOM 13194 C C . TYR E 1 116 ? 17.499 35.983 -32.087 1.00 28.06 116 TYR E C 1
ATOM 13195 O O . TYR E 1 116 ? 17.099 35.684 -30.962 1.00 23.82 116 TYR E O 1
ATOM 13204 N N . MET E 1 117 ? 16.875 36.861 -32.873 1.00 29.43 117 MET E N 1
ATOM 13205 C CA . MET E 1 117 ? 15.718 37.624 -32.410 1.00 29.79 117 MET E CA 1
ATOM 13206 C C . MET E 1 117 ? 14.538 37.656 -33.377 1.00 27.61 117 MET E C 1
ATOM 13207 O O . MET E 1 117 ? 14.706 37.877 -34.570 1.00 26.26 117 MET E O 1
ATOM 13212 N N . MET E 1 118 ? 13.342 37.429 -32.817 1.00 26.19 118 MET E N 1
ATOM 13213 C CA . MET E 1 118 ? 12.055 37.755 -33.435 1.00 24.60 118 MET E CA 1
ATOM 13214 C C . MET E 1 118 ? 11.656 39.130 -32.893 1.00 23.19 118 MET E C 1
ATOM 13215 O O . MET E 1 118 ? 11.332 39.234 -31.723 1.00 23.15 118 MET E O 1
ATOM 13220 N N . VAL E 1 119 ? 11.663 40.158 -33.736 1.00 21.78 119 VAL E N 1
ATOM 13221 C CA . VAL E 1 119 ? 11.367 41.511 -33.303 1.00 22.40 119 VAL E CA 1
ATOM 13222 C C . VAL E 1 119 ? 9.904 41.840 -33.495 1.00 22.54 119 VAL E C 1
ATOM 13223 O O . VAL E 1 119 ? 9.395 41.771 -34.594 1.00 24.20 119 VAL E O 1
ATOM 13227 N N . GLY E 1 120 ? 9.266 42.271 -32.419 1.00 22.26 120 GLY E N 1
ATOM 13228 C CA . GLY E 1 120 ? 7.895 42.715 -32.431 1.00 22.34 120 GLY E CA 1
ATOM 13229 C C . GLY E 1 120 ? 7.761 44.193 -32.692 1.00 22.65 120 GLY E C 1
ATOM 13230 O O . GLY E 1 120 ? 8.388 45.028 -32.018 1.00 24.95 120 GLY E O 1
ATOM 13231 N N . ALA E 1 121 ? 6.948 44.498 -33.683 1.00 23.13 121 ALA E N 1
ATOM 13232 C CA . ALA E 1 121 ? 6.516 45.848 -33.950 1.00 23.52 121 ALA E CA 1
ATOM 13233 C C . ALA E 1 121 ? 5.112 45.910 -33.391 1.00 23.76 121 ALA E C 1
ATOM 13234 O O . ALA E 1 121 ? 4.237 45.149 -33.831 1.00 23.38 121 ALA E O 1
ATOM 13236 N N . TRP E 1 122 ? 4.897 46.801 -32.415 1.00 21.95 122 TRP E N 1
ATOM 13237 C CA . TRP E 1 122 ? 3.584 46.946 -31.811 1.00 19.95 122 TRP E CA 1
ATOM 13238 C C . TRP E 1 122 ? 2.633 47.732 -32.702 1.00 19.83 122 TRP E C 1
ATOM 13239 O O . TRP E 1 122 ? 2.976 48.826 -33.184 1.00 20.75 122 TRP E O 1
ATOM 13250 N N . ILE E 1 123 ? 1.427 47.190 -32.872 1.00 18.31 123 ILE E N 1
ATOM 13251 C CA . ILE E 1 123 ? 0.367 47.824 -33.668 1.00 17.77 123 ILE E CA 1
ATOM 13252 C C . ILE E 1 123 ? -0.831 48.227 -32.792 1.00 17.67 123 ILE E C 1
ATOM 13253 O O . ILE E 1 123 ? -1.339 47.416 -32.002 1.00 18.39 123 ILE E O 1
ATOM 13258 N N . ASP E 1 124 ? -1.292 49.456 -32.959 1.00 16.71 124 ASP E N 1
ATOM 13259 C CA . ASP E 1 124 ? -2.420 50.006 -32.244 1.00 17.14 124 ASP E CA 1
ATOM 13260 C C . ASP E 1 124 ? -3.521 50.417 -33.213 1.00 18.46 124 ASP E C 1
ATOM 13261 O O . ASP E 1 124 ? -3.255 50.833 -34.338 1.00 18.86 124 ASP E O 1
ATOM 13266 N N . CYS E 1 125 ? -4.759 50.399 -32.718 1.00 19.73 125 CYS E N 1
ATOM 13267 C CA . CYS E 1 125 ? -5.893 51.093 -33.332 1.00 19.09 125 CYS E CA 1
ATOM 13268 C C . CYS E 1 125 ? -5.874 52.581 -32.967 1.00 20.15 125 CYS E C 1
ATOM 13269 O O . CYS E 1 125 ? -5.133 53.002 -32.083 1.00 18.41 125 CYS E O 1
ATOM 13272 N N . LYS E 1 126 ? -6.713 53.358 -33.638 1.00 22.10 126 LYS E N 1
ATOM 13273 C CA . LYS E 1 126 ? -6.782 54.793 -33.408 1.00 23.97 126 LYS E CA 1
ATOM 13274 C C . LYS E 1 126 ? -7.167 55.125 -31.981 1.00 21.77 126 LYS E C 1
ATOM 13275 O O . LYS E 1 126 ? -8.123 54.586 -31.445 1.00 19.51 126 LYS E O 1
ATOM 13281 N N . ASN E 1 127 ? -6.422 56.069 -31.406 1.00 21.59 127 ASN E N 1
ATOM 13282 C CA . ASN E 1 127 ? -6.592 56.539 -30.016 1.00 21.13 127 ASN E CA 1
ATOM 13283 C C . ASN E 1 127 ? -6.283 55.574 -28.901 1.00 20.41 127 ASN E C 1
ATOM 13284 O O . ASN E 1 127 ? -6.466 55.892 -27.745 1.00 20.79 127 ASN E O 1
ATOM 13289 N N . ALA E 1 128 ? -5.758 54.411 -29.216 1.00 20.13 128 ALA E N 1
ATOM 13290 C CA . ALA E 1 128 ? -5.263 53.526 -28.175 1.00 20.96 128 ALA E CA 1
ATOM 13291 C C . ALA E 1 128 ? -4.328 54.255 -27.207 1.00 20.88 128 ALA E C 1
ATOM 13292 O O . ALA E 1 128 ? -3.535 55.097 -27.598 1.00 20.83 128 ALA E O 1
ATOM 13294 N N . TRP E 1 129 ? -4.475 53.930 -25.932 1.00 21.78 129 TRP E N 1
ATOM 13295 C CA . TRP E 1 129 ? -3.669 54.502 -24.847 1.00 21.63 129 TRP E CA 1
ATOM 13296 C C . TRP E 1 129 ? -3.843 56.014 -24.651 1.00 20.91 129 TRP E C 1
ATOM 13297 O O . TRP E 1 129 ? -2.974 56.629 -24.056 1.00 21.41 129 TRP E O 1
ATOM 13308 N N . THR E 1 130 ? -4.943 56.602 -25.140 1.00 20.31 130 THR E N 1
ATOM 13309 C CA . THR E 1 130 ? -5.275 58.009 -24.908 1.00 20.49 130 THR E CA 1
ATOM 13310 C C . THR E 1 130 ? -6.606 58.093 -24.191 1.00 21.58 130 THR E C 1
ATOM 13311 O O . THR E 1 130 ? -7.183 57.077 -23.854 1.00 23.21 130 THR E O 1
ATOM 13315 N N . ASP E 1 131 ? -7.080 59.306 -23.933 1.00 23.85 131 ASP E N 1
ATOM 13316 C CA . ASP E 1 131 ? -8.404 59.516 -23.355 1.00 26.45 131 ASP E CA 1
ATOM 13317 C C . ASP E 1 131 ? -9.443 59.914 -24.436 1.00 25.69 131 ASP E C 1
ATOM 13318 O O . ASP E 1 131 ? -10.546 60.380 -24.103 1.00 28.62 131 ASP E O 1
ATOM 13323 N N . GLN E 1 132 ? -9.111 59.698 -25.701 1.00 23.35 132 GLN E N 1
ATOM 13324 C CA . GLN E 1 132 ? -10.039 59.926 -26.808 1.00 24.73 132 GLN E CA 1
ATOM 13325 C C . GLN E 1 132 ? -10.789 58.626 -27.205 1.00 23.34 132 GLN E C 1
ATOM 13326 O O . GLN E 1 132 ? -10.320 57.533 -26.924 1.00 21.24 132 GLN E O 1
ATOM 13332 N N . PRO E 1 133 ? -11.948 58.744 -27.875 1.00 23.27 133 PRO E N 1
ATOM 13333 C CA . PRO E 1 133 ? -12.710 57.536 -28.272 1.00 22.83 133 PRO E CA 1
ATOM 13334 C C . PRO E 1 133 ? -11.945 56.559 -29.171 1.00 22.12 133 PRO E C 1
ATOM 13335 O O . PRO E 1 133 ? -11.406 56.978 -30.175 1.00 21.03 133 PRO E O 1
ATOM 13339 N N . LEU E 1 134 ? -11.871 55.286 -28.778 1.00 22.21 134 LEU E N 1
ATOM 13340 C CA . LEU E 1 134 ? -11.189 54.270 -29.577 1.00 23.01 134 LEU E CA 1
ATOM 13341 C C . LEU E 1 134 ? -11.979 54.016 -30.848 1.00 23.52 134 LEU E C 1
ATOM 13342 O O . LEU E 1 134 ? -13.201 54.081 -30.842 1.00 25.41 134 LEU E O 1
ATOM 13347 N N . ASN E 1 135 ? -11.265 53.763 -31.936 1.00 22.84 135 ASN E N 1
ATOM 13348 C CA . ASN E 1 135 ? -11.863 53.313 -33.187 1.00 21.31 135 ASN E CA 1
ATOM 13349 C C . ASN E 1 135 ? -11.085 52.112 -33.700 1.00 20.11 135 ASN E C 1
ATOM 13350 O O . ASN E 1 135 ? -9.971 52.245 -34.194 1.00 18.00 135 ASN E O 1
ATOM 13355 N N . HIS E 1 136 ? -11.686 50.939 -33.541 1.00 20.57 136 HIS E N 1
ATOM 13356 C CA . HIS E 1 136 ? -11.056 49.686 -33.908 1.00 20.11 136 HIS E CA 1
ATOM 13357 C C . HIS E 1 136 ? -11.131 49.425 -35.404 1.00 20.78 136 HIS E C 1
ATOM 13358 O O . HIS E 1 136 ? -10.607 48.408 -35.871 1.00 23.59 136 HIS E O 1
ATOM 13365 N N . HIS E 1 137 ? -11.767 50.310 -36.158 1.00 21.42 137 HIS E N 1
ATOM 13366 C CA . HIS E 1 137 ? -11.751 50.239 -37.620 1.00 23.49 137 HIS E CA 1
ATOM 13367 C C . HIS E 1 137 ? -10.757 51.195 -38.267 1.00 24.07 137 HIS E C 1
ATOM 13368 O O . HIS E 1 137 ? -10.730 51.307 -39.467 1.00 28.73 137 HIS E O 1
ATOM 13375 N N . GLU E 1 138 ? -9.981 51.904 -37.480 1.00 25.72 138 GLU E N 1
ATOM 13376 C CA . GLU E 1 138 ? -8.924 52.737 -37.978 1.00 28.97 138 GLU E CA 1
ATOM 13377 C C . GLU E 1 138 ? -7.668 52.451 -37.183 1.00 28.03 138 GLU E C 1
ATOM 13378 O O . GLU E 1 138 ? -7.710 51.918 -36.091 1.00 27.61 138 GLU E O 1
ATOM 13384 N N . GLU E 1 139 ? -6.558 52.881 -37.732 1.00 26.97 139 GLU E N 1
ATOM 13385 C CA . GLU E 1 139 ? -5.238 52.545 -37.231 1.00 26.16 139 GLU E CA 1
ATOM 13386 C C . GLU E 1 139 ? -4.643 53.765 -36.498 1.00 25.77 139 GLU E C 1
ATOM 13387 O O . GLU E 1 139 ? -5.070 54.883 -36.700 1.00 23.61 139 GLU E O 1
ATOM 13393 N N . SER E 1 140 ? -3.701 53.527 -35.600 1.00 24.87 140 SER E N 1
ATOM 13394 C CA . SER E 1 140 ? -2.956 54.617 -34.995 1.00 25.48 140 SER E CA 1
ATOM 13395 C C . SER E 1 140 ? -2.014 55.269 -36.015 1.00 26.60 140 SER E C 1
ATOM 13396 O O . SER E 1 140 ? -1.338 54.571 -36.767 1.00 24.87 140 SER E O 1
ATOM 13399 N N . GLU E 1 141 ? -1.948 56.598 -35.990 1.00 29.94 141 GLU E N 1
ATOM 13400 C CA . GLU E 1 141 ? -0.994 57.394 -36.790 1.00 32.99 141 GLU E CA 1
ATOM 13401 C C . GLU E 1 141 ? 0.464 56.954 -36.444 1.00 30.16 141 GLU E C 1
ATOM 13402 O O . GLU E 1 141 ? 1.341 57.006 -37.289 1.00 30.03 141 GLU E O 1
ATOM 13408 N N . ASN E 1 142 ? 0.705 56.399 -35.248 1.00 26.48 142 ASN E N 1
ATOM 13409 C CA . ASN E 1 142 ? 2.062 55.962 -34.844 1.00 23.30 142 ASN E CA 1
ATOM 13410 C C . ASN E 1 142 ? 2.553 54.623 -35.317 1.00 21.54 142 ASN E C 1
ATOM 13411 O O . ASN E 1 142 ? 3.698 54.243 -35.042 1.00 21.54 142 ASN E O 1
ATOM 13416 N N . ASN E 1 143 ? 1.711 53.862 -35.994 1.00 21.47 143 ASN E N 1
ATOM 13417 C CA . ASN E 1 143 ? 2.158 52.537 -36.472 1.00 20.36 143 ASN E CA 1
ATOM 13418 C C . ASN E 1 143 ? 3.292 52.664 -37.485 1.00 19.21 143 ASN E C 1
ATOM 13419 O O . ASN E 1 143 ? 4.275 51.927 -37.420 1.00 19.66 143 ASN E O 1
ATOM 13424 N N . ALA E 1 144 ? 3.176 53.630 -38.381 1.00 19.19 144 ALA E N 1
ATOM 13425 C CA . ALA E 1 144 ? 4.177 53.841 -39.436 1.00 19.44 144 ALA E CA 1
ATOM 13426 C C . ALA E 1 144 ? 5.603 53.951 -38.883 1.00 20.10 144 ALA E C 1
ATOM 13427 O O . ALA E 1 144 ? 6.471 53.193 -39.315 1.00 19.56 144 ALA E O 1
ATOM 13429 N N . SER E 1 145 ? 5.821 54.821 -37.889 1.00 21.46 145 SER E N 1
ATOM 13430 C CA . SER E 1 145 ? 7.162 54.999 -37.318 1.00 24.23 145 SER E CA 1
ATOM 13431 C C . SER E 1 145 ? 7.648 53.727 -36.591 1.00 24.96 145 SER E C 1
ATOM 13432 O O . SER E 1 145 ? 8.871 53.455 -36.536 1.00 25.50 145 SER E O 1
ATOM 13435 N N . GLU E 1 146 ? 6.727 53.016 -35.930 1.00 24.43 146 GLU E N 1
ATOM 13436 C CA . GLU E 1 146 ? 7.074 51.761 -35.241 1.00 23.77 146 GLU E CA 1
ATOM 13437 C C . GLU E 1 146 ? 7.549 50.702 -36.276 1.00 24.58 146 GLU E C 1
ATOM 13438 O O . GLU E 1 146 ? 8.587 50.068 -36.089 1.00 22.73 146 GLU E O 1
ATOM 13444 N N . ILE E 1 147 ? 6.845 50.593 -37.402 1.00 24.76 147 ILE E N 1
ATOM 13445 C CA . ILE E 1 147 ? 7.329 49.756 -38.481 1.00 27.28 147 ILE E CA 1
ATOM 13446 C C . ILE E 1 147 ? 8.711 50.255 -39.005 1.00 27.69 147 ILE E C 1
ATOM 13447 O O . ILE E 1 147 ? 9.624 49.430 -39.181 1.00 28.84 147 ILE E O 1
ATOM 13452 N N . ASP E 1 148 ? 8.866 51.569 -39.231 1.00 25.35 148 ASP E N 1
ATOM 13453 C CA . ASP E 1 148 ? 10.166 52.129 -39.659 1.00 25.76 148 ASP E CA 1
ATOM 13454 C C . ASP E 1 148 ? 11.306 51.765 -38.683 1.00 26.20 148 ASP E C 1
ATOM 13455 O O . ASP E 1 148 ? 12.384 51.377 -39.101 1.00 25.36 148 ASP E O 1
ATOM 13460 N N . ARG E 1 149 ? 11.060 51.863 -37.384 1.00 26.46 149 ARG E N 1
ATOM 13461 C CA . ARG E 1 149 ? 12.104 51.545 -36.409 1.00 27.35 149 ARG E CA 1
ATOM 13462 C C . ARG E 1 149 ? 12.480 50.059 -36.393 1.00 25.26 149 ARG E C 1
ATOM 13463 O O . ARG E 1 149 ? 13.638 49.702 -36.163 1.00 24.89 149 ARG E O 1
ATOM 13471 N N . ALA E 1 150 ? 11.494 49.208 -36.649 1.00 24.71 150 ALA E N 1
ATOM 13472 C CA . ALA E 1 150 ? 11.701 47.753 -36.725 1.00 24.06 150 ALA E CA 1
ATOM 13473 C C . ALA E 1 150 ? 12.590 47.442 -37.910 1.00 22.25 150 ALA E C 1
ATOM 13474 O O . ALA E 1 150 ? 13.510 46.644 -37.816 1.00 20.23 150 ALA E O 1
ATOM 13476 N N . VAL E 1 151 ? 12.267 48.069 -39.037 1.00 22.47 151 VAL E N 1
ATOM 13477 C CA . VAL E 1 151 ? 13.042 47.913 -40.260 1.00 24.53 151 VAL E CA 1
ATOM 13478 C C . VAL E 1 151 ? 14.511 48.337 -40.071 1.00 23.50 151 VAL E C 1
ATOM 13479 O O . VAL E 1 151 ? 15.416 47.602 -40.447 1.00 22.03 151 VAL E O 1
ATOM 13483 N N . ALA E 1 152 ? 14.709 49.513 -39.472 1.00 23.31 152 ALA E N 1
ATOM 13484 C CA . ALA E 1 152 ? 16.053 50.044 -39.151 1.00 23.13 152 ALA E CA 1
ATOM 13485 C C . ALA E 1 152 ? 16.881 49.071 -38.305 1.00 23.07 152 ALA E C 1
ATOM 13486 O O . ALA E 1 152 ? 18.055 48.847 -38.590 1.00 24.66 152 ALA E O 1
ATOM 13488 N N . LEU E 1 153 ? 16.250 48.457 -37.318 1.00 23.75 153 LEU E N 1
ATOM 13489 C CA . LEU E 1 153 ? 16.913 47.451 -36.501 1.00 24.07 153 LEU E CA 1
ATOM 13490 C C . LEU E 1 153 ? 17.218 46.184 -37.255 1.00 24.07 153 LEU E C 1
ATOM 13491 O O . LEU E 1 153 ? 18.279 45.610 -37.047 1.00 25.79 153 LEU E O 1
ATOM 13496 N N . ALA E 1 154 ? 16.321 45.732 -38.132 1.00 23.66 154 ALA E N 1
ATOM 13497 C CA . ALA E 1 154 ? 16.592 44.519 -38.934 1.00 23.52 154 ALA E CA 1
ATOM 13498 C C . ALA E 1 154 ? 17.771 44.751 -39.891 1.00 24.15 154 ALA E C 1
ATOM 13499 O O . ALA E 1 154 ? 18.559 43.825 -40.166 1.00 23.56 154 ALA E O 1
ATOM 13501 N N . GLN E 1 155 ? 17.896 46.005 -40.342 1.00 23.83 155 GLN E N 1
ATOM 13502 C CA . GLN E 1 155 ? 19.011 46.468 -41.162 1.00 23.67 155 GLN E CA 1
ATOM 13503 C C . GLN E 1 155 ? 20.336 46.648 -40.400 1.00 24.57 155 GLN E C 1
ATOM 13504 O O . GLN E 1 155 ? 21.346 46.165 -40.889 1.00 27.48 155 GLN E O 1
ATOM 13510 N N . GLU E 1 156 ? 20.357 47.313 -39.233 1.00 24.28 156 GLU E N 1
ATOM 13511 C CA . GLU E 1 156 ? 21.610 47.431 -38.432 1.00 24.80 156 GLU E CA 1
ATOM 13512 C C . GLU E 1 156 ? 22.080 46.055 -37.889 1.00 24.97 156 GLU E C 1
ATOM 13513 O O . GLU E 1 156 ? 23.274 45.852 -37.774 1.00 25.52 156 GLU E O 1
ATOM 13515 N N . PHE E 1 157 ? 21.169 45.101 -37.633 1.00 24.51 157 PHE E N 1
ATOM 13516 C CA . PHE E 1 157 ? 21.540 43.814 -37.014 1.00 24.24 157 PHE E CA 1
ATOM 13517 C C . PHE E 1 157 ? 20.993 42.604 -37.767 1.00 25.29 157 PHE E C 1
ATOM 13518 O O . PHE E 1 157 ? 20.355 41.719 -37.178 1.00 24.77 157 PHE E O 1
ATOM 13526 N N . PRO E 1 158 ? 21.295 42.507 -39.069 1.00 27.13 158 PRO E N 1
ATOM 13527 C CA . PRO E 1 158 ? 20.722 41.403 -39.878 1.00 26.46 158 PRO E CA 1
ATOM 13528 C C . PRO E 1 158 ? 21.247 40.010 -39.494 1.00 25.13 158 PRO E C 1
ATOM 13529 O O . PRO E 1 158 ? 20.638 39.007 -39.860 1.00 24.73 158 PRO E O 1
ATOM 13533 N N . ASP E 1 159 ? 22.373 39.961 -38.787 1.00 25.40 159 ASP E N 1
ATOM 13534 C CA . ASP E 1 159 ? 22.953 38.701 -38.295 1.00 25.93 159 ASP E CA 1
ATOM 13535 C C . ASP E 1 159 ? 22.224 38.120 -37.066 1.00 24.51 159 ASP E C 1
ATOM 13536 O O . ASP E 1 159 ? 22.424 36.962 -36.716 1.00 21.76 159 ASP E O 1
ATOM 13541 N N . ILE E 1 160 ? 21.394 38.949 -36.430 1.00 24.81 160 ILE E N 1
ATOM 13542 C CA . ILE E 1 160 ? 20.618 38.575 -35.243 1.00 25.80 160 ILE E CA 1
ATOM 13543 C C . ILE E 1 160 ? 19.099 38.530 -35.524 1.00 24.69 160 ILE E C 1
ATOM 13544 O O . ILE E 1 160 ? 18.446 37.542 -35.191 1.00 23.05 160 ILE E O 1
ATOM 13549 N N . VAL E 1 161 ? 18.563 39.600 -36.124 1.00 23.53 161 VAL E N 1
ATOM 13550 C CA . VAL E 1 161 ? 17.143 39.722 -36.416 1.00 24.46 161 VAL E CA 1
ATOM 13551 C C . VAL E 1 161 ? 16.765 38.819 -37.575 1.00 25.13 161 VAL E C 1
ATOM 13552 O O . VAL E 1 161 ? 17.169 39.053 -38.696 1.00 28.61 161 VAL E O 1
ATOM 13556 N N . LYS E 1 162 ? 15.989 37.784 -37.287 1.00 27.87 162 LYS E N 1
ATOM 13557 C CA . LYS E 1 162 ? 15.514 36.842 -38.296 1.00 29.95 162 LYS E CA 1
ATOM 13558 C C . LYS E 1 162 ? 14.035 36.930 -38.630 1.00 30.33 162 LYS E C 1
ATOM 13559 O O . LYS E 1 162 ? 13.609 36.313 -39.609 1.00 32.23 162 LYS E O 1
ATOM 13565 N N . VAL E 1 163 ? 13.249 37.636 -37.810 1.00 29.03 163 VAL E N 1
ATOM 13566 C CA . VAL E 1 163 ? 11.798 37.727 -37.981 1.00 29.12 163 VAL E CA 1
ATOM 13567 C C . VAL E 1 163 ? 11.312 39.093 -37.509 1.00 28.03 163 VAL E C 1
ATOM 13568 O O . VAL E 1 163 ? 11.803 39.613 -36.505 1.00 28.16 163 VAL E O 1
ATOM 13572 N N . ILE E 1 164 ? 10.389 39.680 -38.272 1.00 24.82 164 ILE E N 1
ATOM 13573 C CA . ILE E 1 164 ? 9.611 40.788 -37.799 1.00 24.15 164 ILE E CA 1
ATOM 13574 C C . ILE E 1 164 ? 8.167 40.354 -37.668 1.00 24.44 164 ILE E C 1
ATOM 13575 O O . ILE E 1 164 ? 7.604 39.780 -38.587 1.00 24.82 164 ILE E O 1
ATOM 13580 N N . ALA E 1 165 ? 7.592 40.601 -36.492 1.00 24.92 165 ALA E N 1
ATOM 13581 C CA . ALA E 1 165 ? 6.204 40.292 -36.199 1.00 24.49 165 ALA E CA 1
ATOM 13582 C C . ALA E 1 165 ? 5.420 41.581 -36.163 1.00 24.27 165 ALA E C 1
ATOM 13583 O O . ALA E 1 165 ? 5.735 42.471 -35.375 1.00 25.23 165 ALA E O 1
ATOM 13585 N N . VAL E 1 166 ? 4.423 41.680 -37.037 1.00 23.27 166 VAL E N 1
ATOM 13586 C CA . VAL E 1 166 ? 3.546 42.829 -37.117 1.00 23.11 166 VAL E CA 1
ATOM 13587 C C . VAL E 1 166 ? 2.395 42.591 -36.151 1.00 22.81 166 VAL E C 1
ATOM 13588 O O . VAL E 1 166 ? 1.428 41.900 -36.468 1.00 22.17 166 VAL E O 1
ATOM 13592 N N . GLY E 1 167 ? 2.514 43.183 -34.971 1.00 22.40 167 GLY E N 1
ATOM 13593 C CA . GLY E 1 167 ? 1.468 43.129 -33.960 1.00 21.66 167 GLY E CA 1
ATOM 13594 C C . GLY E 1 167 ? 1.640 42.012 -32.946 1.00 20.20 167 GLY E C 1
ATOM 13595 O O . GLY E 1 167 ? 2.253 40.983 -33.232 1.00 18.68 167 GLY E O 1
ATOM 13596 N N . ASN E 1 168 ? 1.084 42.249 -31.760 1.00 19.41 168 ASN E N 1
ATOM 13597 C CA . ASN E 1 168 ? 1.012 41.256 -30.738 1.00 20.03 168 ASN E CA 1
ATOM 13598 C C . ASN E 1 168 ? -0.392 41.194 -30.154 1.00 20.52 168 ASN E C 1
ATOM 13599 O O . ASN E 1 168 ? -0.805 42.054 -29.350 1.00 21.44 168 ASN E O 1
ATOM 13604 N N . GLU E 1 169 ? -1.129 40.167 -30.565 1.00 19.36 169 GLU E N 1
ATOM 13605 C CA . GLU E 1 169 ? -2.535 40.023 -30.200 1.00 19.51 169 GLU E CA 1
ATOM 13606 C C . GLU E 1 169 ? -3.335 41.236 -30.651 1.00 18.26 169 GLU E C 1
ATOM 13607 O O . GLU E 1 169 ? -4.359 41.593 -30.055 1.00 17.58 169 GLU E O 1
ATOM 13613 N N . ALA E 1 170 ? -2.906 41.813 -31.765 1.00 16.92 170 ALA E N 1
ATOM 13614 C CA . ALA E 1 170 ? -3.507 43.036 -32.224 1.00 17.29 170 ALA E CA 1
ATOM 13615 C C . ALA E 1 170 ? -4.842 42.871 -32.961 1.00 17.26 170 ALA E C 1
ATOM 13616 O O . ALA E 1 170 ? -5.513 43.855 -33.164 1.00 17.00 170 ALA E O 1
ATOM 13618 N N . MET E 1 171 ? -5.217 41.642 -33.346 1.00 17.48 171 MET E N 1
ATOM 13619 C CA . MET E 1 171 ? -6.486 41.360 -34.012 1.00 17.34 171 MET E CA 1
ATOM 13620 C C . MET E 1 171 ? -7.540 40.712 -33.106 1.00 17.69 171 MET E C 1
ATOM 13621 O O . MET E 1 171 ? -8.715 40.637 -33.478 1.00 17.76 171 MET E O 1
ATOM 13626 N N . VAL E 1 172 ? -7.150 40.237 -31.935 1.00 18.32 172 VAL E N 1
ATOM 13627 C CA . VAL E 1 172 ? -8.079 39.508 -31.088 1.00 19.12 172 VAL E CA 1
ATOM 13628 C C . VAL E 1 172 ? -9.117 40.485 -30.539 1.00 19.38 172 VAL E C 1
ATOM 13629 O O . VAL E 1 172 ? -8.765 41.533 -29.992 1.00 20.85 172 VAL E O 1
ATOM 13633 N N . LYS E 1 173 ? -10.399 40.133 -30.655 1.00 18.53 173 LYS E N 1
ATOM 13634 C CA . LYS E 1 173 ? -11.483 41.087 -30.396 1.00 17.13 173 LYS E CA 1
ATOM 13635 C C . LYS E 1 173 ? -11.636 41.466 -28.928 1.00 16.74 173 LYS E C 1
ATOM 13636 O O . LYS E 1 173 ? -12.293 42.466 -28.623 1.00 15.51 173 LYS E O 1
ATOM 13642 N N . TRP E 1 174 ? -11.091 40.644 -28.024 1.00 16.71 174 TRP E N 1
ATOM 13643 C CA . TRP E 1 174 ? -11.087 40.954 -26.581 1.00 17.75 174 TRP E CA 1
ATOM 13644 C C . TRP E 1 174 ? -9.938 41.864 -26.121 1.00 18.32 174 TRP E C 1
ATOM 13645 O O . TRP E 1 174 ? -9.926 42.288 -24.980 1.00 18.29 174 TRP E O 1
ATOM 13656 N N . ALA E 1 175 ? -8.998 42.209 -26.992 1.00 19.47 175 ALA E N 1
ATOM 13657 C CA . ALA E 1 175 ? -7.933 43.163 -26.624 1.00 20.16 175 ALA E CA 1
ATOM 13658 C C . ALA E 1 175 ? -8.475 44.591 -26.780 1.00 19.51 175 ALA E C 1
ATOM 13659 O O . ALA E 1 175 ? -8.068 45.356 -27.656 1.00 18.72 175 ALA E O 1
ATOM 13661 N N . ALA E 1 176 ? -9.363 44.936 -25.852 1.00 20.35 176 ALA E N 1
ATOM 13662 C CA . ALA E 1 176 ? -10.219 46.124 -25.941 1.00 20.20 176 ALA E CA 1
ATOM 13663 C C . ALA E 1 176 ? -9.461 47.404 -26.013 1.00 19.22 176 ALA E C 1
ATOM 13664 O O . ALA E 1 176 ? -9.945 48.378 -26.569 1.00 20.43 176 ALA E O 1
ATOM 13666 N N . SER E 1 177 ? -8.277 47.428 -25.435 1.00 18.96 177 SER E N 1
ATOM 13667 C CA . SER E 1 177 ? -7.507 48.660 -25.427 1.00 19.03 177 SER E CA 1
ATOM 13668 C C . SER E 1 177 ? -6.946 49.100 -26.755 1.00 17.47 177 SER E C 1
ATOM 13669 O O . SER E 1 177 ? -6.616 50.256 -26.885 1.00 18.00 177 SER E O 1
ATOM 13672 N N . TYR E 1 178 ? -6.723 48.179 -27.693 1.00 16.67 178 TYR E N 1
ATOM 13673 C CA . TYR E 1 178 ? -5.952 48.521 -28.902 1.00 15.99 178 TYR E CA 1
ATOM 13674 C C . TYR E 1 178 ? -6.206 47.754 -30.197 1.00 15.96 178 TYR E C 1
ATOM 13675 O O . TYR E 1 178 ? -5.551 48.053 -31.199 1.00 16.48 178 TYR E O 1
ATOM 13684 N N . PHE E 1 179 ? -7.124 46.797 -30.213 1.00 15.02 179 PHE E N 1
ATOM 13685 C CA . PHE E 1 179 ? -7.165 45.863 -31.321 1.00 15.27 179 PHE E CA 1
ATOM 13686 C C . PHE E 1 179 ? -7.525 46.537 -32.643 1.00 15.17 179 PHE E C 1
ATOM 13687 O O . PHE E 1 179 ? -8.201 47.571 -32.680 1.00 14.23 179 PHE E O 1
ATOM 13695 N N . VAL E 1 180 ? -7.072 45.923 -33.718 1.00 15.74 180 VAL E N 1
ATOM 13696 C CA . VAL E 1 180 ? -7.294 46.419 -35.078 1.00 17.73 180 VAL E CA 1
ATOM 13697 C C . VAL E 1 180 ? -7.916 45.313 -35.927 1.00 18.53 180 VAL E C 1
ATOM 13698 O O . VAL E 1 180 ? -7.968 44.128 -35.525 1.00 17.35 180 VAL E O 1
ATOM 13702 N N . GLN E 1 181 ? -8.394 45.725 -37.088 1.00 18.82 181 GLN E N 1
ATOM 13703 C CA . GLN E 1 181 ? -8.902 44.775 -38.070 1.00 20.01 181 GLN E CA 1
ATOM 13704 C C . GLN E 1 181 ? -7.720 44.119 -38.800 1.00 20.12 181 GLN E C 1
ATOM 13705 O O . GLN E 1 181 ? -6.634 44.689 -38.873 1.00 20.55 181 GLN E O 1
ATOM 13711 N N . PRO E 1 182 ? -7.922 42.910 -39.340 1.00 19.96 182 PRO E N 1
ATOM 13712 C CA . PRO E 1 182 ? -6.852 42.264 -40.067 1.00 19.03 182 PRO E CA 1
ATOM 13713 C C . PRO E 1 182 ? -6.339 43.074 -41.256 1.00 19.17 182 PRO E C 1
ATOM 13714 O O . PRO E 1 182 ? -5.194 42.903 -41.633 1.00 19.52 182 PRO E O 1
ATOM 13718 N N . ALA E 1 183 ? -7.154 43.952 -41.848 1.00 19.99 183 ALA E N 1
ATOM 13719 C CA . ALA E 1 183 ? -6.682 44.845 -42.950 1.00 20.56 183 ALA E CA 1
ATOM 13720 C C . ALA E 1 183 ? -5.432 45.662 -42.583 1.00 20.90 183 ALA E C 1
ATOM 13721 O O . ALA E 1 183 ? -4.560 45.878 -43.408 1.00 22.31 183 ALA E O 1
ATOM 13723 N N . VAL E 1 184 ? -5.367 46.109 -41.344 1.00 20.88 184 VAL E N 1
ATOM 13724 C CA . VAL E 1 184 ? -4.220 46.854 -40.849 1.00 20.11 184 VAL E CA 1
ATOM 13725 C C . VAL E 1 184 ? -2.986 45.980 -40.719 1.00 19.31 184 VAL E C 1
ATOM 13726 O O . VAL E 1 184 ? -1.922 46.401 -41.085 1.00 18.33 184 VAL E O 1
ATOM 13730 N N . ILE E 1 185 ? -3.108 44.774 -40.210 1.00 19.25 185 ILE E N 1
ATOM 13731 C CA . ILE E 1 185 ? -1.937 43.913 -40.154 1.00 20.26 185 ILE E CA 1
ATOM 13732 C C . ILE E 1 185 ? -1.455 43.592 -41.563 1.00 21.15 185 ILE E C 1
ATOM 13733 O O . ILE E 1 185 ? -0.256 43.629 -41.822 1.00 21.25 185 ILE E O 1
ATOM 13738 N N . LEU E 1 186 ? -2.392 43.250 -42.445 1.00 22.20 186 LEU E N 1
ATOM 13739 C CA . LEU E 1 186 ? -2.115 42.965 -43.856 1.00 22.71 186 LEU E CA 1
ATOM 13740 C C . LEU E 1 186 ? -1.353 44.114 -44.544 1.00 23.20 186 LEU E C 1
ATOM 13741 O O . LEU E 1 186 ? -0.379 43.884 -45.241 1.00 24.97 186 LEU E O 1
ATOM 13746 N N . LYS E 1 187 ? -1.814 45.333 -44.329 1.00 23.32 187 LYS E N 1
ATOM 13747 C CA . LYS E 1 187 ? -1.155 46.523 -44.840 1.00 23.36 187 LYS E CA 1
ATOM 13748 C C . LYS E 1 187 ? 0.347 46.551 -44.497 1.00 23.16 187 LYS E C 1
ATOM 13749 O O . LYS E 1 187 ? 1.182 46.687 -45.389 1.00 22.51 187 LYS E O 1
ATOM 13755 N N . TRP E 1 188 ? 0.675 46.376 -43.224 1.00 21.17 188 TRP E N 1
ATOM 13756 C CA . TRP E 1 188 ? 2.056 46.410 -42.804 1.00 22.02 188 TRP E CA 1
ATOM 13757 C C . TRP E 1 188 ? 2.863 45.152 -43.124 1.00 21.02 188 TRP E C 1
ATOM 13758 O O . TRP E 1 188 ? 4.050 45.247 -43.450 1.00 20.69 188 TRP E O 1
ATOM 13769 N N . VAL E 1 189 ? 2.247 43.989 -43.087 1.00 21.26 189 VAL E N 1
ATOM 13770 C CA . VAL E 1 189 ? 2.929 42.804 -43.581 1.00 21.79 189 VAL E CA 1
ATOM 13771 C C . VAL E 1 189 ? 3.287 43.007 -45.054 1.00 22.35 189 VAL E C 1
ATOM 13772 O O . VAL E 1 189 ? 4.425 42.761 -45.443 1.00 22.87 189 VAL E O 1
ATOM 13776 N N . ASN E 1 190 ? 2.344 43.496 -45.853 1.00 22.38 190 ASN E N 1
ATOM 13777 C CA . ASN E 1 190 ? 2.600 43.742 -47.279 1.00 24.09 190 ASN E CA 1
ATOM 13778 C C . ASN E 1 190 ? 3.677 44.786 -47.518 1.00 25.03 190 ASN E C 1
ATOM 13779 O O . ASN E 1 190 ? 4.514 44.625 -48.385 1.00 26.97 190 ASN E O 1
ATOM 13784 N N . HIS E 1 191 ? 3.675 45.836 -46.721 1.00 26.46 191 HIS E N 1
ATOM 13785 C CA . HIS E 1 191 ? 4.751 46.826 -46.734 1.00 26.36 191 HIS E CA 1
ATOM 13786 C C . HIS E 1 191 ? 6.124 46.197 -46.542 1.00 26.52 191 HIS E C 1
ATOM 13787 O O . HIS E 1 191 ? 7.062 46.508 -47.280 1.00 29.77 191 HIS E O 1
ATOM 13794 N N . LEU E 1 192 ? 6.235 45.312 -45.558 1.00 26.00 192 LEU E N 1
ATOM 13795 C CA . LEU E 1 192 ? 7.493 44.645 -45.252 1.00 26.46 192 LEU E CA 1
ATOM 13796 C C . LEU E 1 192 ? 7.895 43.645 -46.337 1.00 26.61 192 LEU E C 1
ATOM 13797 O O . LEU E 1 192 ? 9.076 43.548 -46.672 1.00 29.44 192 LEU E O 1
ATOM 13802 N N . GLN E 1 193 ? 6.939 42.893 -46.873 1.00 25.95 193 GLN E N 1
ATOM 13803 C CA . GLN E 1 193 ? 7.236 41.979 -47.973 1.00 25.01 193 GLN E CA 1
ATOM 13804 C C . GLN E 1 193 ? 7.705 42.752 -49.225 1.00 27.07 193 GLN E C 1
ATOM 13805 O O . GLN E 1 193 ? 8.511 42.233 -50.002 1.00 28.00 193 GLN E O 1
ATOM 13811 N N . ALA E 1 194 ? 7.168 43.963 -49.433 1.00 26.84 194 ALA E N 1
ATOM 13812 C CA . ALA E 1 194 ? 7.549 44.837 -50.557 1.00 27.02 194 ALA E CA 1
ATOM 13813 C C . ALA E 1 194 ? 8.974 45.381 -50.386 1.00 29.27 194 ALA E C 1
ATOM 13814 O O . ALA E 1 194 ? 9.722 45.434 -51.350 1.00 31.73 194 ALA E O 1
ATOM 13816 N N . LEU E 1 195 ? 9.336 45.803 -49.172 1.00 30.53 195 LEU E N 1
ATOM 13817 C CA . LEU E 1 195 ? 10.721 46.166 -48.866 1.00 29.22 195 LEU E CA 1
ATOM 13818 C C . LEU E 1 195 ? 11.686 45.034 -49.114 1.00 27.80 195 LEU E C 1
ATOM 13819 O O . LEU E 1 195 ? 12.808 45.287 -49.524 1.00 26.89 195 LEU E O 1
ATOM 13824 N N . LYS E 1 196 ? 11.277 43.799 -48.858 1.00 28.60 196 LYS E N 1
ATOM 13825 C CA . LYS E 1 196 ? 12.146 42.664 -49.179 1.00 32.46 196 LYS E CA 1
ATOM 13826 C C . LYS E 1 196 ? 12.314 42.498 -50.707 1.00 35.05 196 LYS E C 1
ATOM 13827 O O . LYS E 1 196 ? 13.431 42.266 -51.176 1.00 33.80 196 LYS E O 1
ATOM 13833 N N . LYS E 1 197 ? 11.194 42.545 -51.435 1.00 37.08 197 LYS E N 1
ATOM 13834 C CA . LYS E 1 197 ? 11.167 42.489 -52.907 1.00 39.40 197 LYS E CA 1
ATOM 13835 C C . LYS E 1 197 ? 12.064 43.523 -53.553 1.00 41.94 197 LYS E C 1
ATOM 13836 O O . LYS E 1 197 ? 12.831 43.190 -54.485 1.00 48.06 197 LYS E O 1
ATOM 13842 N N . LYS E 1 198 ? 12.010 44.752 -53.039 1.00 40.76 198 LYS E N 1
ATOM 13843 C CA . LYS E 1 198 ? 12.775 45.864 -53.593 1.00 38.30 198 LYS E CA 1
ATOM 13844 C C . LYS E 1 198 ? 14.211 45.919 -53.056 1.00 35.69 198 LYS E C 1
ATOM 13845 O O . LYS E 1 198 ? 14.960 46.756 -53.505 1.00 34.85 198 LYS E O 1
ATOM 13851 N N . GLY E 1 199 ? 14.617 44.989 -52.176 1.00 35.18 199 GLY E N 1
ATOM 13852 C CA . GLY E 1 199 ? 16.029 44.829 -51.742 1.00 33.02 199 GLY E CA 1
ATOM 13853 C C . GLY E 1 199 ? 16.474 45.569 -50.475 1.00 34.48 199 GLY E C 1
ATOM 13854 O O . GLY E 1 199 ? 17.629 45.429 -50.082 1.00 29.95 199 GLY E O 1
ATOM 13855 N N . ASP E 1 200 ? 15.565 46.329 -49.831 1.00 35.32 200 ASP E N 1
ATOM 13856 C CA . ASP E 1 200 ? 15.870 47.051 -48.579 1.00 34.13 200 ASP E CA 1
ATOM 13857 C C . ASP E 1 200 ? 15.947 46.122 -47.352 1.00 33.49 200 ASP E C 1
ATOM 13858 O O . ASP E 1 200 ? 16.482 46.521 -46.317 1.00 33.53 200 ASP E O 1
ATOM 13863 N N . LEU E 1 201 ? 15.412 44.907 -47.460 1.00 31.34 201 LEU E N 1
ATOM 13864 C CA . LEU E 1 201 ? 15.537 43.900 -46.416 1.00 30.90 201 LEU E CA 1
ATOM 13865 C C . LEU E 1 201 ? 15.895 42.603 -47.074 1.00 29.42 201 LEU E C 1
ATOM 13866 O O . LEU E 1 201 ? 15.565 42.386 -48.255 1.00 33.61 201 LEU E O 1
ATOM 13871 N N . SER E 1 202 ? 16.585 41.747 -46.328 1.00 25.81 202 SER E N 1
ATOM 13872 C CA . SER E 1 202 ? 17.005 40.453 -46.837 1.00 25.72 202 SER E CA 1
ATOM 13873 C C . SER E 1 202 ? 15.802 39.652 -47.338 1.00 26.39 202 SER E C 1
ATOM 13874 O O . SER E 1 202 ? 14.763 39.661 -46.709 1.00 26.69 202 SER E O 1
ATOM 13877 N N . LYS E 1 203 ? 15.967 38.910 -48.420 1.00 27.35 203 LYS E N 1
ATOM 13878 C CA . LYS E 1 203 ? 14.895 38.025 -48.919 1.00 28.16 203 LYS E CA 1
ATOM 13879 C C . LYS E 1 203 ? 14.614 36.830 -47.972 1.00 28.50 203 LYS E C 1
ATOM 13880 O O . LYS E 1 203 ? 13.532 36.244 -48.047 1.00 27.27 203 LYS E O 1
ATOM 13882 N N . ASP E 1 204 ? 15.553 36.509 -47.077 1.00 29.00 204 ASP E N 1
ATOM 13883 C CA . ASP E 1 204 ? 15.376 35.438 -46.063 1.00 31.58 204 ASP E CA 1
ATOM 13884 C C . ASP E 1 204 ? 14.771 35.864 -44.712 1.00 29.13 204 ASP E C 1
ATOM 13885 O O . ASP E 1 204 ? 14.529 35.005 -43.836 1.00 29.64 204 ASP E O 1
ATOM 13890 N N . LEU E 1 205 ? 14.528 37.163 -44.549 1.00 26.39 205 LEU E N 1
ATOM 13891 C CA . LEU E 1 205 ? 13.842 37.689 -43.374 1.00 27.20 205 LEU E CA 1
ATOM 13892 C C . LEU E 1 205 ? 12.388 37.282 -43.437 1.00 27.86 205 LEU E C 1
ATOM 13893 O O . LEU E 1 205 ? 11.709 37.573 -44.417 1.00 26.28 205 LEU E O 1
ATOM 13898 N N . TRP E 1 206 ? 11.898 36.637 -42.381 1.00 27.70 206 TRP E N 1
ATOM 13899 C CA . TRP E 1 206 ? 10.510 36.172 -42.346 1.00 27.14 206 TRP E CA 1
ATOM 13900 C C . TRP E 1 206 ? 9.592 37.188 -41.664 1.00 26.38 206 TRP E C 1
ATOM 13901 O O . TRP E 1 206 ? 9.962 37.820 -40.678 1.00 25.46 206 TRP E O 1
ATOM 13912 N N . ILE E 1 207 ? 8.399 37.349 -42.212 1.00 25.58 207 ILE E N 1
ATOM 13913 C CA . ILE E 1 207 ? 7.418 38.279 -41.683 1.00 24.92 207 ILE E CA 1
ATOM 13914 C C . ILE E 1 207 ? 6.214 37.493 -41.167 1.00 23.62 207 ILE E C 1
ATOM 13915 O O . ILE E 1 207 ? 5.780 36.530 -41.800 1.00 24.42 207 ILE E O 1
ATOM 13920 N N . THR E 1 208 ? 5.681 37.908 -40.022 1.00 22.08 208 THR E N 1
ATOM 13921 C CA . THR E 1 208 ? 4.521 37.250 -39.413 1.00 21.42 208 THR E CA 1
ATOM 13922 C C . THR E 1 208 ? 3.708 38.264 -38.644 1.00 20.98 208 THR E C 1
ATOM 13923 O O . THR E 1 208 ? 3.988 39.460 -38.694 1.00 20.91 208 THR E O 1
ATOM 13927 N N . SER E 1 209 ? 2.657 37.778 -38.002 1.00 20.58 209 SER E N 1
ATOM 13928 C CA . SER E 1 209 ? 1.941 38.511 -36.959 1.00 20.96 209 SER E CA 1
ATOM 13929 C C . SER E 1 209 ? 1.753 37.535 -35.821 1.00 20.90 209 SER E C 1
ATOM 13930 O O . SER E 1 209 ? 1.505 36.353 -36.061 1.00 21.94 209 SER E O 1
ATOM 13933 N N . SER E 1 210 ? 1.910 37.988 -34.585 1.00 20.25 210 SER E N 1
ATOM 13934 C CA . SER E 1 210 ? 1.808 37.059 -33.439 1.00 20.16 210 SER E CA 1
ATOM 13935 C C . SER E 1 210 ? 0.481 37.319 -32.747 1.00 20.01 210 SER E C 1
ATOM 13936 O O . SER E 1 210 ? 0.195 38.439 -32.339 1.00 18.75 210 SER E O 1
ATOM 13939 N N . ASP E 1 211 ? -0.368 36.301 -32.719 1.00 20.97 211 ASP E N 1
ATOM 13940 C CA . ASP E 1 211 ? -1.758 36.503 -32.314 1.00 21.28 211 ASP E CA 1
ATOM 13941 C C . ASP E 1 211 ? -2.393 35.238 -31.769 1.00 20.78 211 ASP E C 1
ATOM 13942 O O . ASP E 1 211 ? -1.881 34.130 -31.946 1.00 21.59 211 ASP E O 1
ATOM 13947 N N . ASN E 1 212 ? -3.488 35.450 -31.058 1.00 20.45 212 ASN E N 1
ATOM 13948 C CA . ASN E 1 212 ? -4.329 34.384 -30.515 1.00 20.20 212 ASN E CA 1
ATOM 13949 C C . ASN E 1 212 ? -4.847 33.433 -31.595 1.00 18.81 212 ASN E C 1
ATOM 13950 O O . ASN E 1 212 ? -5.128 33.850 -32.721 1.00 17.37 212 ASN E O 1
ATOM 13955 N N . PHE E 1 213 ? -4.973 32.160 -31.240 1.00 18.35 213 PHE E N 1
ATOM 13956 C CA . PHE E 1 213 ? -5.445 31.121 -32.172 1.00 18.33 213 PHE E CA 1
ATOM 13957 C C . PHE E 1 213 ? -6.738 31.511 -32.876 1.00 18.78 213 PHE E C 1
ATOM 13958 O O . PHE E 1 213 ? -6.909 31.233 -34.064 1.00 19.60 213 PHE E O 1
ATOM 13966 N N . ALA E 1 214 ? -7.619 32.208 -32.177 1.00 17.94 214 ALA E N 1
ATOM 13967 C CA . ALA E 1 214 ? -8.879 32.636 -32.772 1.00 18.36 214 ALA E CA 1
ATOM 13968 C C . ALA E 1 214 ? -8.695 33.685 -33.873 1.00 17.97 214 ALA E C 1
ATOM 13969 O O . ALA E 1 214 ? -9.430 33.697 -34.862 1.00 18.61 214 ALA E O 1
ATOM 13971 N N . SER E 1 215 ? -7.734 34.575 -33.688 1.00 17.46 215 SER E N 1
ATOM 13972 C CA . SER E 1 215 ? -7.442 35.626 -34.660 1.00 16.71 215 SER E CA 1
ATOM 13973 C C . SER E 1 215 ? -6.937 35.046 -35.953 1.00 16.21 215 SER E C 1
ATOM 13974 O O . SER E 1 215 ? -7.154 35.620 -37.015 1.00 16.28 215 SER E O 1
ATOM 13977 N N . TRP E 1 216 ? -6.284 33.904 -35.860 1.00 16.43 216 TRP E N 1
ATOM 13978 C CA . TRP E 1 216 ? -5.791 33.206 -37.040 1.00 17.57 216 TRP E CA 1
ATOM 13979 C C . TRP E 1 216 ? -6.815 32.257 -37.619 1.00 18.17 216 TRP E C 1
ATOM 13980 O O . TRP E 1 216 ? -6.479 31.434 -38.458 1.00 18.39 216 TRP E O 1
ATOM 13991 N N . GLY E 1 217 ? -8.066 32.354 -37.178 1.00 18.76 217 GLY E N 1
ATOM 13992 C CA . GLY E 1 217 ? -9.152 31.540 -37.724 1.00 18.77 217 GLY E CA 1
ATOM 13993 C C . GLY E 1 217 ? -9.508 30.246 -37.020 1.00 18.01 217 GLY E C 1
ATOM 13994 O O . GLY E 1 217 ? -10.318 29.504 -37.542 1.00 18.06 217 GLY E O 1
ATOM 13995 N N . GLY E 1 218 ? -8.893 29.944 -35.884 1.00 17.77 218 GLY E N 1
ATOM 13996 C CA . GLY E 1 218 ? -9.107 28.639 -35.238 1.00 17.61 218 GLY E CA 1
ATOM 13997 C C . GLY E 1 218 ? -10.222 28.590 -34.213 1.00 18.40 218 GLY E C 1
ATOM 13998 O O . GLY E 1 218 ? -10.316 27.648 -33.472 1.00 17.88 218 GLY E O 1
ATOM 13999 N N . GLY E 1 219 ? -11.055 29.630 -34.132 1.00 20.31 219 GLY E N 1
ATOM 14000 C CA . GLY E 1 219 ? -12.117 29.706 -33.120 1.00 19.76 219 GLY E CA 1
ATOM 14001 C C . GLY E 1 219 ? -13.407 30.226 -33.731 1.00 20.30 219 GLY E C 1
ATOM 14002 O O . GLY E 1 219 ? -13.846 29.733 -34.758 1.00 23.39 219 GLY E O 1
ATOM 14003 N N . ASP E 1 220 ? -13.984 31.261 -33.143 1.00 20.67 220 ASP E N 1
ATOM 14004 C CA . ASP E 1 220 ? -15.232 31.827 -33.643 1.00 21.61 220 ASP E CA 1
ATOM 14005 C C . ASP E 1 220 ? -15.102 32.180 -35.135 1.00 21.16 220 ASP E C 1
ATOM 14006 O O . ASP E 1 220 ? -14.159 32.888 -35.516 1.00 21.49 220 ASP E O 1
ATOM 14011 N N . PRO E 1 221 ? -16.041 31.711 -35.974 1.00 19.40 221 PRO E N 1
ATOM 14012 C CA . PRO E 1 221 ? -15.986 32.054 -37.407 1.00 19.69 221 PRO E CA 1
ATOM 14013 C C . PRO E 1 221 ? -16.257 33.534 -37.819 1.00 18.41 221 PRO E C 1
ATOM 14014 O O . PRO E 1 221 ? -16.032 33.904 -38.960 1.00 15.58 221 PRO E O 1
ATOM 14018 N N . GLN E 1 222 ? -16.715 34.352 -36.886 1.00 20.01 222 GLN E N 1
ATOM 14019 C CA . GLN E 1 222 ? -16.715 35.817 -37.027 1.00 21.30 222 GLN E CA 1
ATOM 14020 C C . GLN E 1 222 ? -15.399 36.381 -37.593 1.00 20.53 222 GLN E C 1
ATOM 14021 O O . GLN E 1 222 ? -15.402 37.358 -38.346 1.00 20.88 222 GLN E O 1
ATOM 14027 N N . TYR E 1 223 ? -14.275 35.774 -37.202 1.00 19.67 223 TYR E N 1
ATOM 14028 C CA . TYR E 1 223 ? -12.951 36.159 -37.715 1.00 18.60 223 TYR E CA 1
ATOM 14029 C C . TYR E 1 223 ? -12.740 35.808 -39.192 1.00 17.98 223 TYR E C 1
ATOM 14030 O O . TYR E 1 223 ? -11.868 36.391 -39.848 1.00 17.57 223 TYR E O 1
ATOM 14039 N N . HIS E 1 224 ? -13.479 34.829 -39.721 1.00 18.20 224 HIS E N 1
ATOM 14040 C CA . HIS E 1 224 ? -13.246 34.323 -41.109 1.00 18.21 224 HIS E CA 1
ATOM 14041 C C . HIS E 1 224 ? -13.673 35.310 -42.208 1.00 19.18 224 HIS E C 1
ATOM 14042 O O . HIS E 1 224 ? -14.619 35.061 -42.928 1.00 18.73 224 HIS E O 1
ATOM 14049 N N . VAL E 1 225 ? -12.910 36.391 -42.363 1.00 21.00 225 VAL E N 1
ATOM 14050 C CA . VAL E 1 225 ? -13.199 37.447 -43.346 1.00 21.54 225 VAL E CA 1
ATOM 14051 C C . VAL E 1 225 ? -12.126 37.414 -44.455 1.00 23.37 225 VAL E C 1
ATOM 14052 O O . VAL E 1 225 ? -11.042 36.796 -44.283 1.00 24.29 225 VAL E O 1
ATOM 14056 N N . GLU E 1 226 ? -12.432 38.043 -45.594 1.00 25.27 226 GLU E N 1
ATOM 14057 C CA . GLU E 1 226 ? -11.485 38.077 -46.748 1.00 27.64 226 GLU E CA 1
ATOM 14058 C C . GLU E 1 226 ? -10.097 38.615 -46.343 1.00 28.13 226 GLU E C 1
ATOM 14059 O O . GLU E 1 226 ? -9.098 37.961 -46.663 1.00 28.85 226 GLU E O 1
ATOM 14061 N N . ASP E 1 227 ? -10.036 39.713 -45.581 1.00 25.35 227 ASP E N 1
ATOM 14062 C CA . ASP E 1 227 ? -8.742 40.271 -45.173 1.00 24.53 227 ASP E CA 1
ATOM 14063 C C . ASP E 1 227 ? -7.839 39.299 -44.398 1.00 22.95 227 ASP E C 1
ATOM 14064 O O . ASP E 1 227 ? -6.618 39.341 -44.571 1.00 21.88 227 ASP E O 1
ATOM 14069 N N . LEU E 1 228 ? -8.420 38.429 -43.571 1.00 22.16 228 LEU E N 1
ATOM 14070 C CA . LEU E 1 228 ? -7.638 37.405 -42.862 1.00 22.20 228 LEU E CA 1
ATOM 14071 C C . LEU E 1 228 ? -7.073 36.392 -43.826 1.00 22.98 228 LEU E C 1
ATOM 14072 O O . LEU E 1 228 ? -5.932 35.961 -43.660 1.00 23.97 228 LEU E O 1
ATOM 14077 N N . THR E 1 229 ? -7.864 35.977 -44.815 1.00 23.30 229 THR E N 1
ATOM 14078 C CA . THR E 1 229 ? -7.358 35.038 -45.826 1.00 24.80 229 THR E CA 1
ATOM 14079 C C . THR E 1 229 ? -6.109 35.647 -46.526 1.00 26.66 229 THR E C 1
ATOM 14080 O O . THR E 1 229 ? -5.114 34.945 -46.705 1.00 28.72 229 THR E O 1
ATOM 14084 N N . LYS E 1 230 ? -6.177 36.929 -46.892 1.00 26.10 230 LYS E N 1
ATOM 14085 C CA . LYS E 1 230 ? -5.073 37.601 -47.572 1.00 28.61 230 LYS E CA 1
ATOM 14086 C C . LYS E 1 230 ? -3.850 37.715 -46.671 1.00 26.95 230 LYS E C 1
ATOM 14087 O O . LYS E 1 230 ? -2.714 37.603 -47.159 1.00 25.44 230 LYS E O 1
ATOM 14093 N N . LEU E 1 231 ? -4.087 37.953 -45.382 1.00 24.30 231 LEU E N 1
ATOM 14094 C CA . LEU E 1 231 ? -3.011 38.009 -44.413 1.00 24.80 231 LEU E CA 1
ATOM 14095 C C . LEU E 1 231 ? -2.311 36.666 -44.273 1.00 25.61 231 LEU E C 1
ATOM 14096 O O . LEU E 1 231 ? -1.081 36.604 -44.214 1.00 28.27 231 LEU E O 1
ATOM 14101 N N . ILE E 1 232 ? -3.089 35.595 -44.228 1.00 26.62 232 ILE E N 1
ATOM 14102 C CA . ILE E 1 232 ? -2.528 34.243 -44.190 1.00 26.27 232 ILE E CA 1
ATOM 14103 C C . ILE E 1 232 ? -1.685 33.943 -45.420 1.00 25.99 232 ILE E C 1
ATOM 14104 O O . ILE E 1 232 ? -0.666 33.284 -45.288 1.00 25.32 232 ILE E O 1
ATOM 14109 N N . GLU E 1 233 ? -2.104 34.425 -46.590 1.00 27.33 233 GLU E 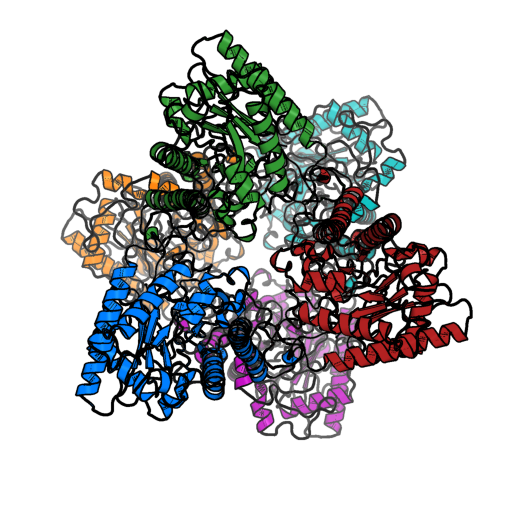N 1
ATOM 14110 C CA . GLU E 1 233 ? -1.251 34.389 -47.799 1.00 29.39 233 GLU E CA 1
ATOM 14111 C C . GLU E 1 233 ? 0.010 35.225 -47.714 1.00 25.75 233 GLU E C 1
ATOM 14112 O O . GLU E 1 233 ? 1.023 34.789 -48.185 1.00 27.65 233 GLU E O 1
ATOM 14118 N N . ALA E 1 234 ? -0.061 36.426 -47.159 1.00 23.04 234 ALA E N 1
ATOM 14119 C CA . ALA E 1 234 ? 1.053 37.355 -47.181 1.00 21.66 234 ALA E CA 1
ATOM 14120 C C . ALA E 1 234 ? 2.190 36.981 -46.224 1.00 22.01 234 ALA E C 1
ATOM 14121 O O . ALA E 1 234 ? 3.344 37.246 -46.540 1.00 21.48 234 ALA E O 1
ATOM 14123 N N . VAL E 1 235 ? 1.877 36.408 -45.063 1.00 21.40 235 VAL E N 1
ATOM 14124 C CA . VAL E 1 235 ? 2.926 36.114 -44.054 1.00 22.79 235 VAL E CA 1
ATOM 14125 C C . VAL E 1 235 ? 3.796 34.948 -44.491 1.00 23.89 235 VAL E C 1
ATOM 14126 O O . VAL E 1 235 ? 3.367 34.131 -45.280 1.00 23.14 235 VAL E O 1
ATOM 14130 N N . ASP E 1 236 ? 5.012 34.872 -43.963 1.00 24.14 236 ASP E N 1
ATOM 14131 C CA . ASP E 1 236 ? 5.872 33.726 -44.227 1.00 25.15 236 ASP E CA 1
ATOM 14132 C C . ASP E 1 236 ? 5.443 32.552 -43.353 1.00 26.28 236 ASP E C 1
ATOM 14133 O O . ASP E 1 236 ? 5.590 31.403 -43.763 1.00 30.75 236 ASP E O 1
ATOM 14138 N N . TYR E 1 237 ? 4.960 32.832 -42.133 1.00 25.13 237 TYR E N 1
ATOM 14139 C CA . TYR E 1 237 ? 4.406 31.810 -41.237 1.00 23.15 237 TYR E CA 1
ATOM 14140 C C . TYR E 1 237 ? 3.401 32.437 -40.255 1.00 22.50 237 TYR E C 1
ATOM 14141 O O . TYR E 1 237 ? 3.280 33.652 -40.191 1.00 22.02 237 TYR E O 1
ATOM 14150 N N . LEU E 1 238 ? 2.682 31.586 -39.517 1.00 21.06 238 LEU E N 1
ATOM 14151 C CA . LEU E 1 238 ? 1.696 32.006 -38.510 1.00 19.34 238 LEU E CA 1
ATOM 14152 C C . LEU E 1 238 ? 2.257 31.793 -37.121 1.00 18.76 238 LEU E C 1
ATOM 14153 O O . LEU E 1 238 ? 2.607 30.669 -36.758 1.00 16.68 238 LEU E O 1
ATOM 14158 N N . SER E 1 239 ? 2.335 32.880 -36.342 1.00 19.39 239 SER E N 1
ATOM 14159 C CA . SER E 1 239 ? 2.744 32.835 -34.931 1.00 19.50 239 SER E CA 1
ATOM 14160 C C . SER E 1 239 ? 1.480 32.838 -34.034 1.00 19.88 239 SER E C 1
ATOM 14161 O O . SER E 1 239 ? 0.763 33.824 -33.951 1.00 20.14 239 SER E O 1
ATOM 14164 N N . VAL E 1 240 ? 1.216 31.706 -33.390 1.00 19.53 240 VAL E N 1
ATOM 14165 C CA . VAL E 1 240 ? -0.073 31.418 -32.761 1.00 18.58 240 VAL E CA 1
ATOM 14166 C C . VAL E 1 240 ? 0.068 31.349 -31.269 1.00 18.38 240 VAL E C 1
ATOM 14167 O O . VAL E 1 240 ? 0.989 30.700 -30.769 1.00 18.83 240 VAL E O 1
ATOM 14171 N N . HIS E 1 241 ? -0.847 32.007 -30.556 1.00 19.14 241 HIS E N 1
ATOM 14172 C CA . HIS E 1 241 ? -0.876 31.966 -29.072 1.00 19.57 241 HIS E CA 1
ATOM 14173 C C . HIS E 1 241 ? -2.030 31.122 -28.553 1.00 17.70 241 HIS E C 1
ATOM 14174 O O . HIS E 1 241 ? -3.132 31.173 -29.104 1.00 17.10 241 HIS E O 1
ATOM 14181 N N . THR E 1 242 ? -1.760 30.357 -27.506 1.00 16.85 242 THR E N 1
ATOM 14182 C CA . THR E 1 242 ? -2.769 29.535 -26.834 1.00 16.88 242 THR E CA 1
ATOM 14183 C C . THR E 1 242 ? -2.453 29.443 -25.349 1.00 16.58 242 THR E C 1
ATOM 14184 O O . THR E 1 242 ? -1.306 29.251 -24.985 1.00 16.59 242 THR E O 1
ATOM 14188 N N . TYR E 1 243 ? -3.468 29.655 -24.509 1.00 16.29 243 TYR E N 1
ATOM 14189 C CA . TYR E 1 243 ? -3.290 29.826 -23.071 1.00 16.71 243 TYR E CA 1
ATOM 14190 C C . TYR E 1 243 ? -4.298 29.027 -22.251 1.00 18.19 243 TYR E C 1
ATOM 14191 O O . TYR E 1 243 ? -5.222 29.595 -21.660 1.00 19.49 243 TYR E O 1
ATOM 14200 N N . PRO E 1 244 ? -4.103 27.698 -22.168 1.00 19.43 244 PRO E N 1
ATOM 14201 C CA . PRO E 1 244 ? -4.866 26.884 -21.226 1.00 19.02 244 PRO E CA 1
ATOM 14202 C C . PRO E 1 244 ? -4.923 27.420 -19.791 1.00 19.16 244 PRO E C 1
ATOM 14203 O O . PRO E 1 244 ? -6.011 27.440 -19.204 1.00 19.75 244 PRO E O 1
ATOM 14207 N N . MET E 1 245 ? -3.809 27.902 -19.241 1.00 19.34 245 MET E N 1
ATOM 14208 C CA . MET E 1 245 ? -3.825 28.464 -17.864 1.00 20.10 245 MET E CA 1
ATOM 14209 C C . MET E 1 245 ? -4.936 29.474 -17.644 1.00 20.50 245 MET E C 1
ATOM 14210 O O . MET E 1 245 ? -5.688 29.370 -16.701 1.00 22.26 245 MET E O 1
ATOM 14215 N N . HIS E 1 246 ? -5.055 30.436 -18.542 1.00 22.13 246 HIS E N 1
ATOM 14216 C CA . HIS E 1 246 ? -6.136 31.420 -18.468 1.00 23.74 246 HIS E CA 1
ATOM 14217 C C . HIS E 1 246 ? -7.500 30.811 -18.599 1.00 23.77 246 HIS E C 1
ATOM 14218 O O . HIS E 1 246 ? -8.421 31.194 -17.903 1.00 24.82 246 HIS E O 1
ATOM 14225 N N . ASP E 1 247 ? -7.627 29.840 -19.486 1.00 24.43 247 ASP E N 1
ATOM 14226 C CA . ASP E 1 247 ? -8.898 29.142 -19.649 1.00 24.29 247 ASP E CA 1
ATOM 14227 C C . ASP E 1 247 ? -9.305 28.276 -18.456 1.00 22.63 247 ASP E C 1
ATOM 14228 O O . ASP E 1 247 ? -10.485 27.990 -18.323 1.00 23.70 247 ASP E O 1
ATOM 14233 N N . THR E 1 248 ? -8.396 27.927 -17.547 1.00 21.46 248 THR E N 1
ATOM 14234 C CA . THR E 1 248 ? -8.818 27.267 -16.296 1.00 21.00 248 THR E CA 1
ATOM 14235 C C . THR E 1 248 ? -9.851 28.099 -15.522 1.00 22.99 248 THR E C 1
ATOM 14236 O O . THR E 1 248 ? -10.549 27.577 -14.643 1.00 23.39 248 THR E O 1
ATOM 14240 N N . HIS E 1 249 ? -9.932 29.385 -15.841 1.00 24.03 249 HIS E N 1
ATOM 14241 C CA . HIS E 1 249 ? -11.010 30.253 -15.366 1.00 25.05 249 HIS E CA 1
ATOM 14242 C C . HIS E 1 249 ? -12.056 30.606 -16.430 1.00 26.38 249 HIS E C 1
ATOM 14243 O O . HIS E 1 249 ? -13.228 30.428 -16.196 1.00 28.06 249 HIS E O 1
ATOM 14250 N N . TYR E 1 250 ? -11.626 31.104 -17.580 1.00 27.79 250 TYR E N 1
ATOM 14251 C CA . TYR E 1 250 ? -12.546 31.607 -18.619 1.00 30.23 250 TYR E CA 1
ATOM 14252 C C . TYR E 1 250 ? -13.265 30.550 -19.447 1.00 31.50 250 TYR E C 1
ATOM 14253 O O . TYR E 1 250 ? -14.231 30.863 -20.108 1.00 32.13 250 TYR E O 1
ATOM 14262 N N . ASN E 1 251 ? -12.748 29.331 -19.483 1.00 33.78 251 ASN E N 1
ATOM 14263 C CA . ASN E 1 251 ? -13.429 28.233 -20.149 1.00 34.72 251 ASN E CA 1
ATOM 14264 C C . ASN E 1 251 ? -12.987 26.887 -19.538 1.00 31.20 251 ASN E C 1
ATOM 14265 O O . ASN E 1 251 ? -12.205 26.144 -20.117 1.00 28.44 251 ASN E O 1
ATOM 14270 N N . PRO E 1 252 ? -13.480 26.605 -18.345 1.00 30.50 252 PRO E N 1
ATOM 14271 C CA . PRO E 1 252 ? -12.900 25.598 -17.474 1.00 32.03 252 PRO E CA 1
ATOM 14272 C C . PRO E 1 252 ? -13.346 24.159 -17.685 1.00 33.46 252 PRO E C 1
ATOM 14273 O O . PRO E 1 252 ? -12.986 23.304 -16.884 1.00 33.75 252 PRO E O 1
ATOM 14277 N N . ILE E 1 253 ? -14.006 23.866 -18.797 1.00 37.39 253 ILE E N 1
ATOM 14278 C CA . ILE E 1 253 ? -14.591 22.541 -19.039 1.00 39.76 253 ILE E CA 1
ATOM 14279 C C . ILE E 1 253 ? -13.553 21.380 -19.025 1.00 32.97 253 ILE E C 1
ATOM 14280 O O . ILE E 1 253 ? -13.868 20.256 -18.658 1.00 33.71 253 ILE E O 1
ATOM 14285 N N . PHE E 1 254 ? -12.323 21.690 -19.407 1.00 28.74 254 PHE E N 1
ATOM 14286 C CA . PHE E 1 254 ? -11.197 20.745 -19.484 1.00 26.15 254 PHE E CA 1
ATOM 14287 C C . PHE E 1 254 ? -10.437 20.583 -18.157 1.00 24.46 254 PHE E C 1
ATOM 14288 O O . PHE E 1 254 ? -9.589 19.708 -18.051 1.00 24.50 254 PHE E O 1
ATOM 14296 N N . TRP E 1 255 ? -10.690 21.461 -17.190 1.00 22.95 255 TRP E N 1
ATOM 14297 C CA . TRP E 1 255 ? -9.830 21.607 -16.031 1.00 22.03 255 TRP E CA 1
ATOM 14298 C C . TRP E 1 255 ? -10.501 21.079 -14.782 1.00 22.42 255 TRP E C 1
ATOM 14299 O O . TRP E 1 255 ? -11.576 21.558 -14.388 1.00 23.20 255 TRP E O 1
ATOM 14310 N N . GLY E 1 256 ? -9.861 20.100 -14.171 1.00 20.98 256 GLY E N 1
ATOM 14311 C CA . GLY E 1 256 ? -10.320 19.568 -12.922 1.00 21.74 256 GLY E CA 1
ATOM 14312 C C . GLY E 1 256 ? -9.839 18.150 -12.653 1.00 22.68 256 GLY E C 1
ATOM 14313 O O . GLY E 1 256 ? -9.015 17.609 -13.381 1.00 22.06 256 GLY E O 1
ATOM 14314 N N . VAL E 1 257 ? -10.350 17.594 -11.568 1.00 23.60 257 VAL E N 1
ATOM 14315 C CA . VAL E 1 257 ? -10.277 16.184 -11.266 1.00 25.88 257 VAL E CA 1
ATOM 14316 C C . VAL E 1 257 ? -11.707 15.681 -11.450 1.00 28.67 257 VAL E C 1
ATOM 14317 O O . VAL E 1 257 ? -12.642 16.146 -10.762 1.00 32.08 257 VAL E O 1
ATOM 14321 N N . PHE E 1 258 ? -11.882 14.747 -12.378 1.00 29.83 258 PHE E N 1
ATOM 14322 C CA . PHE E 1 258 ? -13.217 14.307 -12.822 1.00 29.80 258 PHE E CA 1
ATOM 14323 C C . PHE E 1 258 ? -13.489 12.848 -12.425 1.00 31.74 258 PHE E C 1
ATOM 14324 O O . PHE E 1 258 ? -12.609 11.981 -12.564 1.00 27.20 258 PHE E O 1
ATOM 14332 N N . GLY E 1 259 ? -14.715 12.606 -11.934 1.00 34.42 259 GLY E N 1
ATOM 14333 C CA . GLY E 1 259 ? -15.203 11.275 -11.555 1.00 36.01 259 GLY E CA 1
ATOM 14334 C C . GLY E 1 259 ? -14.243 10.373 -10.796 1.00 38.61 259 GLY E C 1
ATOM 14335 O O . GLY E 1 259 ? -13.683 10.761 -9.762 1.00 33.85 259 GLY E O 1
ATOM 14336 N N . ASP E 1 260 ? -14.003 9.193 -11.379 1.00 45.26 260 ASP E N 1
ATOM 14337 C CA . ASP E 1 260 ? -13.132 8.151 -10.808 1.00 48.29 260 ASP E CA 1
ATOM 14338 C C . ASP E 1 260 ? -11.728 8.590 -10.439 1.00 45.58 260 ASP E C 1
ATOM 14339 O O . ASP E 1 260 ? -11.073 7.901 -9.642 1.00 47.15 260 ASP E O 1
ATOM 14344 N N . GLU E 1 261 ? -11.259 9.698 -11.030 1.00 42.54 261 GLU E N 1
ATOM 14345 C CA . GLU E 1 261 ? -9.923 10.250 -10.747 1.00 42.10 261 GLU E CA 1
ATOM 14346 C C . GLU E 1 261 ? -9.676 10.578 -9.264 1.00 39.95 261 GLU E C 1
ATOM 14347 O O . GLU E 1 261 ? -8.529 10.510 -8.813 1.00 37.75 261 GLU E O 1
ATOM 14353 N N . THR E 1 262 ? -10.750 10.857 -8.519 1.00 41.12 262 THR E N 1
ATOM 14354 C CA . THR E 1 262 ? -10.714 11.073 -7.055 1.00 42.44 262 THR E CA 1
ATOM 14355 C C . THR E 1 262 ? -10.012 9.934 -6.316 1.00 39.45 262 THR E C 1
ATOM 14356 O O . THR E 1 262 ? -9.307 10.159 -5.355 1.00 37.44 262 THR E O 1
ATOM 14360 N N . GLU E 1 263 ? -10.254 8.707 -6.760 1.00 43.04 263 GLU E N 1
ATOM 14361 C CA . GLU E 1 263 ? -9.637 7.527 -6.160 1.00 43.06 263 GLU E CA 1
ATOM 14362 C C . GLU E 1 263 ? -8.141 7.378 -6.489 1.00 38.47 263 GLU E C 1
ATOM 14363 O O . GLU E 1 263 ? -7.485 6.512 -5.937 1.00 32.47 263 GLU E O 1
ATOM 14369 N N . LEU E 1 264 ? -7.612 8.159 -7.429 1.00 38.13 264 LEU E N 1
ATOM 14370 C CA . LEU E 1 264 ? -6.198 8.044 -7.798 1.00 34.93 264 LEU E CA 1
ATOM 14371 C C . LEU E 1 264 ? -5.319 8.834 -6.848 1.00 35.32 264 LEU E C 1
ATOM 14372 O O . LEU E 1 264 ? -5.773 9.724 -6.120 1.00 33.71 264 LEU E O 1
ATOM 14377 N N . SER E 1 265 ? -4.045 8.481 -6.860 1.00 34.53 265 SER E N 1
ATOM 14378 C CA . SER E 1 265 ? -2.996 9.226 -6.162 1.00 34.97 265 SER E CA 1
ATOM 14379 C C . SER E 1 265 ? -3.019 10.735 -6.534 1.00 35.09 265 SER E C 1
ATOM 14380 O O . SER E 1 265 ? -3.379 11.102 -7.660 1.00 35.58 265 SER E O 1
ATOM 14383 N N . SER E 1 266 ? -2.635 11.591 -5.586 1.00 34.69 266 SER E N 1
ATOM 14384 C CA . SER E 1 266 ? -2.510 13.042 -5.812 1.00 34.03 266 SER E CA 1
ATOM 14385 C C . SER E 1 266 ? -1.538 13.422 -6.939 1.00 35.81 266 SER E C 1
ATOM 14386 O O . SER E 1 266 ? -1.808 14.323 -7.726 1.00 32.67 266 SER E O 1
ATOM 14389 N N . LEU E 1 267 ? -0.421 12.699 -7.026 1.00 37.36 267 LEU E N 1
ATOM 14390 C CA . LEU E 1 267 ? 0.523 12.836 -8.135 1.00 36.05 267 LEU E CA 1
ATOM 14391 C C . LEU E 1 267 ? -0.143 12.572 -9.463 1.00 36.18 267 LEU E C 1
ATOM 14392 O O . LEU E 1 267 ? 0.058 13.324 -10.412 1.00 37.99 267 LEU E O 1
ATOM 14397 N N . LYS E 1 268 ? -0.929 11.495 -9.523 1.00 36.34 268 LYS E N 1
ATOM 14398 C CA . LYS E 1 268 ? -1.591 11.077 -10.777 1.00 35.64 268 LYS E CA 1
ATOM 14399 C C . LYS E 1 268 ? -2.668 12.058 -11.178 1.00 32.00 268 LYS E C 1
ATOM 14400 O O . LYS E 1 268 ? -2.813 12.322 -12.372 1.00 29.55 268 LYS E O 1
ATOM 14406 N N . ARG E 1 269 ? -3.415 12.555 -10.193 1.00 28.92 269 ARG E N 1
ATOM 14407 C CA . ARG E 1 269 ? -4.470 13.544 -10.437 1.00 29.78 269 ARG E CA 1
ATOM 14408 C C . ARG E 1 269 ? -3.952 14.815 -11.089 1.00 26.68 269 ARG E C 1
ATOM 14409 O O . ARG E 1 269 ? -4.540 15.296 -12.066 1.00 26.41 269 ARG E O 1
ATOM 14417 N N . ILE E 1 270 ? -2.804 15.280 -10.621 1.00 25.29 270 ILE E N 1
ATOM 14418 C CA . ILE E 1 270 ? -2.124 16.407 -11.259 1.00 26.69 270 ILE E CA 1
ATOM 14419 C C . ILE E 1 270 ? -1.642 16.083 -12.692 1.00 27.82 270 ILE E C 1
ATOM 14420 O O . ILE E 1 270 ? -1.939 16.849 -13.617 1.00 29.62 270 ILE E O 1
ATOM 14425 N N . ASP E 1 271 ? -0.930 14.975 -12.871 1.00 28.51 271 ASP E N 1
ATOM 14426 C CA . ASP E 1 271 ? -0.484 14.550 -14.198 1.00 31.58 271 ASP E CA 1
ATOM 14427 C C . ASP E 1 271 ? -1.632 14.520 -15.229 1.00 30.17 271 ASP E C 1
ATOM 14428 O O . ASP E 1 271 ? -1.476 15.027 -16.340 1.00 31.12 271 ASP E O 1
ATOM 14433 N N . ILE E 1 272 ? -2.748 13.906 -14.859 1.00 28.65 272 ILE E N 1
ATOM 14434 C CA . ILE E 1 272 ? -3.895 13.735 -15.756 1.00 29.98 272 ILE E CA 1
ATOM 14435 C C . ILE E 1 272 ? -4.499 15.081 -16.102 1.00 29.55 272 ILE E C 1
ATOM 14436 O O . ILE E 1 272 ? -4.857 15.318 -17.250 1.00 27.35 272 ILE E O 1
ATOM 14441 N N . ALA E 1 273 ? -4.632 15.940 -15.090 1.00 29.93 273 ALA E N 1
ATOM 14442 C CA . ALA E 1 273 ? -5.246 17.244 -15.278 1.00 28.15 273 ALA E CA 1
ATOM 14443 C C . ALA E 1 273 ? -4.372 18.122 -16.154 1.00 27.82 273 ALA E C 1
ATOM 14444 O O . ALA E 1 273 ? -4.865 18.758 -17.081 1.00 26.76 273 ALA E O 1
ATOM 14446 N N . MET E 1 274 ? -3.067 18.106 -15.886 1.00 28.30 274 MET E N 1
ATOM 14447 C CA . MET E 1 274 ? -2.098 18.852 -16.696 1.00 28.22 274 MET E CA 1
ATOM 14448 C C . MET E 1 274 ? -1.958 18.335 -18.106 1.00 28.32 274 MET E C 1
ATOM 14449 O O . MET E 1 274 ? -1.762 19.115 -19.030 1.00 29.87 274 MET E O 1
ATOM 14454 N N . ASN E 1 275 ? -2.082 17.026 -18.299 1.00 30.68 275 ASN E N 1
ATOM 14455 C CA . ASN E 1 275 ? -2.150 16.483 -19.657 1.00 30.07 275 ASN E CA 1
ATOM 14456 C C . ASN E 1 275 ? -3.339 17.045 -20.445 1.00 27.69 275 ASN E C 1
ATOM 14457 O O . ASN E 1 275 ? -3.207 17.331 -21.636 1.00 25.45 275 ASN E O 1
ATOM 14462 N N . ARG E 1 276 ? -4.494 17.198 -19.794 1.00 26.61 276 ARG E N 1
ATOM 14463 C CA . ARG E 1 276 ? -5.659 17.804 -20.463 1.00 26.41 276 ARG E CA 1
ATOM 14464 C C . ARG E 1 276 ? -5.383 19.252 -20.899 1.00 24.73 276 ARG E C 1
ATOM 14465 O O . ARG E 1 276 ? -5.830 19.671 -21.956 1.00 22.66 276 ARG E O 1
ATOM 14473 N N . ALA E 1 277 ? -4.612 19.979 -20.091 1.00 24.47 277 ALA E N 1
ATOM 14474 C CA . ALA E 1 277 ? -4.171 21.338 -20.403 1.00 24.20 277 ALA E CA 1
ATOM 14475 C C . ALA E 1 277 ? -3.263 21.401 -21.626 1.00 23.15 277 ALA E C 1
ATOM 14476 O O . ALA E 1 277 ? -3.413 22.281 -22.485 1.00 21.63 277 ALA E O 1
ATOM 14478 N N . LYS E 1 278 ? -2.323 20.469 -21.704 1.00 22.70 278 LYS E N 1
ATOM 14479 C CA . LYS E 1 278 ? -1.482 20.328 -22.899 1.00 23.80 278 LYS E CA 1
ATOM 14480 C C . LYS E 1 278 ? -2.307 20.016 -24.144 1.00 21.76 278 LYS E C 1
ATOM 14481 O O . LYS E 1 278 ? -2.177 20.696 -25.147 1.00 20.73 278 LYS E O 1
ATOM 14487 N N . THR E 1 279 ? -3.163 19.009 -24.053 1.00 21.93 279 THR E N 1
ATOM 14488 C CA . THR E 1 279 ? -3.985 18.611 -25.195 1.00 23.57 279 THR E CA 1
ATOM 14489 C C . THR E 1 279 ? -4.930 19.726 -25.647 1.00 24.65 279 THR E C 1
ATOM 14490 O O . THR E 1 279 ? -5.163 19.863 -26.852 1.00 26.32 279 THR E O 1
ATOM 14494 N N . TYR E 1 280 ? -5.402 20.540 -24.710 1.00 24.03 280 TYR E N 1
ATOM 14495 C CA . TYR E 1 280 ? -6.216 21.691 -25.029 1.00 24.67 280 TYR E CA 1
ATOM 14496 C C . TYR E 1 280 ? -5.468 22.676 -25.918 1.00 26.40 280 TYR E C 1
ATOM 14497 O O . TYR E 1 280 ? -6.014 23.154 -26.912 1.00 26.30 280 TYR E O 1
ATOM 14506 N N . ALA E 1 281 ? -4.214 22.991 -25.563 1.00 25.59 281 ALA E N 1
ATOM 14507 C CA . ALA E 1 281 ? -3.345 23.852 -26.397 1.00 23.85 281 ALA E CA 1
ATOM 14508 C C . ALA E 1 281 ? -3.093 23.261 -27.782 1.00 22.17 281 ALA E C 1
ATOM 14509 O O . ALA E 1 281 ? -3.131 23.976 -28.795 1.00 21.42 281 ALA E O 1
ATOM 14511 N N . VAL E 1 282 ? -2.844 21.957 -27.821 1.00 20.70 282 VAL E N 1
ATOM 14512 C CA . VAL E 1 282 ? -2.606 21.273 -29.088 1.00 20.25 282 VAL E CA 1
ATOM 14513 C C . VAL E 1 282 ? -3.839 21.424 -29.978 1.00 19.93 282 VAL E C 1
ATOM 14514 O O . VAL E 1 282 ? -3.693 21.704 -31.179 1.00 20.67 282 VAL E O 1
ATOM 14518 N N . SER E 1 283 ? -5.032 21.251 -29.403 1.00 18.55 283 SER E N 1
ATOM 14519 C CA . SER E 1 283 ? -6.285 21.371 -30.171 1.00 18.96 283 SER E CA 1
ATOM 14520 C C . SER E 1 283 ? -6.488 22.736 -30.772 1.00 19.68 283 SER E C 1
ATOM 14521 O O . SER E 1 283 ? -6.942 22.841 -31.911 1.00 20.85 283 SER E O 1
ATOM 14524 N N . GLN E 1 284 ? -6.153 23.776 -30.006 1.00 20.13 284 GLN E N 1
ATOM 14525 C CA . GLN E 1 284 ? -6.249 25.150 -30.486 1.00 20.82 284 GLN E CA 1
ATOM 14526 C C . GLN E 1 284 ? -5.266 25.446 -31.618 1.00 20.36 284 GLN E C 1
ATOM 14527 O O . GLN E 1 284 ? -5.631 26.062 -32.599 1.00 20.34 284 GLN E O 1
ATOM 14533 N N . SER E 1 285 ? -4.024 25.014 -31.474 1.00 21.40 285 SER E N 1
ATOM 14534 C CA . SER E 1 285 ? -3.064 25.125 -32.558 1.00 23.10 285 SER E CA 1
ATOM 14535 C C . SER E 1 285 ? -3.543 24.366 -33.797 1.00 22.83 285 SER E C 1
ATOM 14536 O O . SER E 1 285 ? -3.489 24.895 -34.914 1.00 23.31 285 SER E O 1
ATOM 14539 N N . ASP E 1 286 ? -3.991 23.127 -33.608 1.00 24.51 286 ASP E N 1
ATOM 14540 C CA . ASP E 1 286 ? -4.457 22.273 -34.729 1.00 27.36 286 ASP E CA 1
ATOM 14541 C C . ASP E 1 286 ? -5.683 22.863 -35.451 1.00 27.74 286 ASP E C 1
ATOM 14542 O O . ASP E 1 286 ? -5.829 22.729 -36.683 1.00 29.15 286 ASP E O 1
ATOM 14547 N N . SER E 1 287 ? -6.536 23.542 -34.686 1.00 26.16 287 SER E N 1
ATOM 14548 C CA . SER E 1 287 ? -7.684 24.253 -35.230 1.00 24.22 287 SER E CA 1
ATOM 14549 C C . SER E 1 287 ? -7.256 25.334 -36.243 1.00 23.85 287 SER E C 1
ATOM 14550 O O . SER E 1 287 ? -7.935 25.542 -37.244 1.00 22.31 287 SER E O 1
ATOM 14553 N N . VAL E 1 288 ? -6.130 26.002 -35.980 1.00 23.94 288 VAL E N 1
ATOM 14554 C CA . VAL E 1 288 ? -5.555 26.977 -36.916 1.00 22.96 288 VAL E CA 1
ATOM 14555 C C . VAL E 1 288 ? -5.065 26.249 -38.170 1.00 23.71 288 VAL E C 1
ATOM 14556 O O . VAL E 1 288 ? -5.300 26.705 -39.295 1.00 26.27 288 VAL E O 1
ATOM 14560 N N . ALA E 1 289 ? -4.375 25.129 -37.993 1.00 23.45 289 ALA E N 1
ATOM 14561 C CA . ALA E 1 289 ? -3.904 24.330 -39.129 1.00 22.04 289 ALA E CA 1
ATOM 14562 C C . ALA E 1 289 ? -5.060 23.854 -40.008 1.00 23.26 289 ALA E C 1
ATOM 14563 O O . ALA E 1 289 ? -4.947 23.868 -41.233 1.00 24.02 289 ALA E O 1
ATOM 14565 N N . SER E 1 290 ? -6.152 23.398 -39.387 1.00 23.92 290 SER E N 1
ATOM 14566 C CA . SER E 1 290 ? -7.384 23.000 -40.117 1.00 23.47 290 SER E CA 1
ATOM 14567 C C . SER E 1 290 ? -8.007 24.141 -40.899 1.00 23.08 290 SER E C 1
ATOM 14568 O O . SER E 1 290 ? -8.453 23.935 -42.041 1.00 23.85 290 SER E O 1
ATOM 14571 N N . TYR E 1 291 ? -8.000 25.338 -40.312 1.00 21.21 291 TYR E N 1
ATOM 14572 C CA . TYR E 1 291 ? -8.574 26.478 -40.997 1.00 21.28 291 TYR E CA 1
ATOM 14573 C C . TYR E 1 291 ? -7.805 26.825 -42.286 1.00 23.65 291 TYR E C 1
ATOM 14574 O O . TYR E 1 291 ? -8.401 27.075 -43.319 1.00 23.59 291 TYR E O 1
ATOM 14583 N N . ILE E 1 292 ? -6.485 26.826 -42.212 1.00 27.09 292 ILE E N 1
ATOM 14584 C CA . ILE E 1 292 ? -5.619 27.207 -43.308 1.00 29.75 292 ILE E CA 1
ATOM 14585 C C . ILE E 1 292 ? -5.758 26.131 -44.417 1.00 28.90 292 ILE E C 1
ATOM 14586 O O . ILE E 1 292 ? -5.806 26.484 -45.609 1.00 29.13 292 ILE E O 1
ATOM 14591 N N . LYS E 1 293 ? -5.787 24.845 -44.020 1.00 26.74 293 LYS E N 1
ATOM 14592 C CA . LYS E 1 293 ? -5.956 23.718 -44.970 1.00 26.12 293 LYS E CA 1
ATOM 14593 C C . LYS E 1 293 ? -7.282 23.914 -45.705 1.00 27.02 293 LYS E C 1
ATOM 14594 O O . LYS E 1 293 ? -7.300 23.767 -46.916 1.00 27.25 293 LYS E O 1
ATOM 14596 N N . SER E 1 294 ? -8.333 24.352 -45.008 1.00 26.70 294 SER E N 1
ATOM 14597 C CA . SER E 1 294 ? -9.631 24.616 -45.643 1.00 28.86 294 SER E CA 1
ATOM 14598 C C . SER E 1 294 ? -9.588 25.749 -46.680 1.00 30.52 294 SER E C 1
ATOM 14599 O O . SER E 1 294 ? -10.396 25.765 -47.597 1.00 32.57 294 SER E O 1
ATOM 14602 N N . LEU E 1 295 ? -8.656 26.693 -46.538 1.00 30.85 295 LEU E N 1
ATOM 14603 C CA . LEU E 1 295 ? -8.438 27.753 -47.538 1.00 27.59 295 LEU E CA 1
ATOM 14604 C C . LEU E 1 295 ? -7.520 27.327 -48.663 1.00 27.18 295 LEU E C 1
ATOM 14605 O O . LEU E 1 295 ? -7.250 28.134 -49.538 1.00 28.53 295 LEU E O 1
ATOM 14610 N N . GLY E 1 296 ? -7.030 26.082 -48.649 1.00 27.06 296 GLY E N 1
ATOM 14611 C CA . GLY E 1 296 ? -6.045 25.621 -49.623 1.00 28.27 296 GLY E CA 1
ATOM 14612 C C . GLY E 1 296 ? -4.713 26.336 -49.530 1.00 31.17 296 GLY E C 1
ATOM 14613 O O . GLY E 1 296 ? -4.091 26.630 -50.541 1.00 33.20 296 GLY E O 1
ATOM 14614 N N . ILE E 1 297 ? -4.271 26.642 -48.311 1.00 34.24 297 ILE E N 1
ATOM 14615 C CA . ILE E 1 297 ? -3.023 27.363 -48.077 1.00 33.43 297 ILE E CA 1
ATOM 14616 C C . ILE E 1 297 ? -2.124 26.502 -47.202 1.00 35.84 297 ILE E C 1
ATOM 14617 O O . ILE E 1 297 ? -2.567 25.945 -46.202 1.00 34.65 297 ILE E O 1
ATOM 14622 N N . ASN E 1 298 ? -0.857 26.392 -47.609 1.00 39.99 298 ASN E N 1
ATOM 14623 C CA . ASN E 1 298 ? 0.130 25.658 -46.845 1.00 43.35 298 ASN E CA 1
ATOM 14624 C C . ASN E 1 298 ? 1.158 26.619 -46.265 1.00 37.24 298 ASN E C 1
ATOM 14625 O O . ASN E 1 298 ? 1.898 27.219 -47.013 1.00 37.69 298 ASN E O 1
ATOM 14630 N N . LYS E 1 299 ? 1.140 26.814 -44.945 1.00 31.14 299 LYS E N 1
ATOM 14631 C CA . LYS E 1 299 ? 2.115 27.661 -44.255 1.00 28.55 299 LYS E CA 1
ATOM 14632 C C . LYS E 1 299 ? 2.528 26.999 -42.986 1.00 27.04 299 LYS E C 1
ATOM 14633 O O . LYS E 1 299 ? 1.726 26.306 -42.363 1.00 25.91 299 LYS E O 1
ATOM 14639 N N . PRO E 1 300 ? 3.767 27.237 -42.555 1.00 26.05 300 PRO E N 1
ATOM 14640 C CA . PRO E 1 300 ? 4.156 26.720 -41.246 1.00 25.09 300 PRO E CA 1
ATOM 14641 C C . PRO E 1 300 ? 3.425 27.476 -40.111 1.00 24.97 300 PRO E C 1
ATOM 14642 O O . PRO E 1 300 ? 3.035 28.639 -40.273 1.00 22.60 300 PRO E O 1
ATOM 14646 N N . ILE E 1 301 ? 3.210 26.773 -39.002 1.00 23.31 301 ILE E N 1
ATOM 14647 C CA . ILE E 1 301 ? 2.657 27.344 -37.817 1.00 22.44 301 ILE E CA 1
ATOM 14648 C C . ILE E 1 301 ? 3.668 27.125 -36.722 1.00 22.75 301 ILE E C 1
ATOM 14649 O O . ILE E 1 301 ? 4.209 26.015 -36.593 1.00 23.06 301 ILE E O 1
ATOM 14654 N N . HIS E 1 302 ? 3.907 28.185 -35.950 1.00 21.56 302 HIS E N 1
ATOM 14655 C CA . HIS E 1 302 ? 4.739 28.131 -34.758 1.00 22.19 302 HIS E CA 1
ATOM 14656 C C . HIS E 1 302 ? 4.014 28.740 -33.560 1.00 22.03 302 HIS E C 1
ATOM 14657 O O . HIS E 1 302 ? 3.163 29.600 -33.729 1.00 23.30 302 HIS E O 1
ATOM 14664 N N . ILE E 1 303 ? 4.345 28.285 -32.363 1.00 20.79 303 ILE E N 1
ATOM 14665 C CA . ILE E 1 303 ? 3.750 28.839 -31.164 1.00 21.17 303 ILE E CA 1
ATOM 14666 C C . ILE E 1 303 ? 4.519 30.085 -30.706 1.00 20.90 303 ILE E C 1
ATOM 14667 O O . ILE E 1 303 ? 5.658 30.007 -30.242 1.00 19.92 303 ILE E O 1
ATOM 14672 N N . GLY E 1 304 ? 3.891 31.233 -30.887 1.00 20.69 304 GLY E N 1
ATOM 14673 C CA . GLY E 1 304 ? 4.474 32.503 -30.511 1.00 22.01 304 GLY E CA 1
ATOM 14674 C C . GLY E 1 304 ? 4.345 32.852 -29.043 1.00 23.33 304 GLY E C 1
ATOM 14675 O O . GLY E 1 304 ? 5.065 33.725 -28.559 1.00 21.97 304 GLY E O 1
ATOM 14676 N N . GLU E 1 305 ? 3.371 32.252 -28.347 1.00 24.21 305 GLU E N 1
ATOM 14677 C CA . GLU E 1 305 ? 3.191 32.537 -26.939 1.00 23.86 305 GLU E CA 1
ATOM 14678 C C . GLU E 1 305 ? 2.335 31.499 -26.244 1.00 24.57 305 GLU E C 1
ATOM 14679 O O . GLU E 1 305 ? 1.246 31.174 -26.716 1.00 29.02 305 GLU E O 1
ATOM 14685 N N . THR E 1 306 ? 2.869 30.919 -25.172 1.00 22.81 306 THR E N 1
ATOM 14686 C CA . THR E 1 306 ? 2.076 30.179 -24.219 1.00 22.36 306 THR E CA 1
ATOM 14687 C C . THR E 1 306 ? 2.867 30.105 -22.939 1.00 21.55 306 THR E C 1
ATOM 14688 O O . THR E 1 306 ? 4.092 30.219 -22.948 1.00 21.50 306 THR E O 1
ATOM 14692 N N . GLY E 1 307 ? 2.170 29.916 -21.833 1.00 21.43 307 GLY E N 1
ATOM 14693 C CA . GLY E 1 307 ? 2.817 29.951 -20.513 1.00 21.80 307 GLY E CA 1
ATOM 14694 C C . GLY E 1 307 ? 1.892 29.609 -19.374 1.00 20.79 307 GLY E C 1
ATOM 14695 O O . GLY E 1 307 ? 0.678 29.585 -19.537 1.00 20.97 307 GLY E O 1
ATOM 14696 N N . TRP E 1 308 ? 2.479 29.337 -18.221 1.00 20.32 308 TRP E N 1
ATOM 14697 C CA . TRP E 1 308 ? 1.742 28.947 -17.035 1.00 20.29 308 TRP E CA 1
ATOM 14698 C C . TRP E 1 308 ? 2.410 29.559 -15.804 1.00 18.91 308 TRP E C 1
ATOM 14699 O O . TRP E 1 308 ? 3.468 29.105 -15.394 1.00 18.51 308 TRP E O 1
ATOM 14710 N N . ALA E 1 309 ? 1.755 30.526 -15.179 1.00 16.99 309 ALA E N 1
ATOM 14711 C CA . ALA E 1 309 ? 2.358 31.249 -14.077 1.00 17.17 309 ALA E CA 1
ATOM 14712 C C . ALA E 1 309 ? 2.513 30.414 -12.787 1.00 18.75 309 ALA E C 1
ATOM 14713 O O . ALA E 1 309 ? 1.746 29.475 -12.526 1.00 18.32 309 ALA E O 1
ATOM 14715 N N . SER E 1 310 ? 3.518 30.774 -11.986 1.00 18.77 310 SER E N 1
ATOM 14716 C CA . SER E 1 310 ? 3.851 30.051 -10.759 1.00 18.70 310 SER E CA 1
ATOM 14717 C C . SER E 1 310 ? 3.145 30.603 -9.537 1.00 18.97 310 SER E C 1
ATOM 14718 O O . SER E 1 310 ? 3.242 30.019 -8.477 1.00 20.54 310 SER E O 1
ATOM 14721 N N . PHE E 1 311 ? 2.429 31.709 -9.675 1.00 19.32 311 PHE E N 1
ATOM 14722 C CA . PHE E 1 311 ? 1.671 32.270 -8.574 1.00 19.72 311 PHE E CA 1
ATOM 14723 C C . PHE E 1 311 ? 0.531 33.149 -9.053 1.00 20.29 311 PHE E C 1
ATOM 14724 O O . PHE E 1 311 ? 0.659 33.808 -10.079 1.00 22.72 311 PHE E O 1
ATOM 14732 N N . SER E 1 312 ? -0.580 33.159 -8.321 1.00 21.78 312 SER E N 1
ATOM 14733 C CA . SER E 1 312 ? -1.715 34.078 -8.581 1.00 22.18 312 SER E CA 1
ATOM 14734 C C . SER E 1 312 ? -2.526 34.340 -7.322 1.00 23.93 312 SER E C 1
ATOM 14735 O O . SER E 1 312 ? -2.912 33.399 -6.648 1.00 26.21 312 SER E O 1
ATOM 14738 N N . ASN E 1 313 ? -2.831 35.598 -7.047 1.00 24.23 313 ASN E N 1
ATOM 14739 C CA . ASN E 1 313 ? -3.733 35.948 -5.959 1.00 24.41 313 ASN E CA 1
ATOM 14740 C C . ASN E 1 313 ? -5.111 36.344 -6.467 1.00 24.67 313 ASN E C 1
ATOM 14741 O O . ASN E 1 313 ? -5.880 36.962 -5.739 1.00 26.18 313 ASN E O 1
ATOM 14746 N N . GLY E 1 314 ? -5.393 36.063 -7.733 1.00 25.09 314 GLY E N 1
ATOM 14747 C CA . GLY E 1 314 ? -6.713 36.314 -8.316 1.00 26.62 314 GLY E CA 1
ATOM 14748 C C . GLY E 1 314 ? -7.320 34.995 -8.745 1.00 26.83 314 GLY E C 1
ATOM 14749 O O . GLY E 1 314 ? -7.362 34.035 -7.960 1.00 27.72 314 GLY E O 1
ATOM 14750 N N . TYR E 1 315 ? -7.727 34.942 -10.010 1.00 25.76 315 TYR E N 1
ATOM 14751 C CA . TYR E 1 315 ? -8.513 33.829 -10.529 1.00 25.04 315 TYR E CA 1
ATOM 14752 C C . TYR E 1 315 ? -7.815 32.494 -10.643 1.00 23.98 315 TYR E C 1
ATOM 14753 O O . TYR E 1 315 ? -8.497 31.483 -10.700 1.00 23.87 315 TYR E O 1
ATOM 14762 N N . TYR E 1 316 ? -6.483 32.482 -10.735 1.00 23.00 316 TYR E N 1
ATOM 14763 C CA . TYR E 1 316 ? -5.755 31.290 -11.164 1.00 21.11 316 TYR E CA 1
ATOM 14764 C C . TYR E 1 316 ? -5.028 30.554 -10.047 1.00 22.33 316 TYR E C 1
ATOM 14765 O O . TYR E 1 316 ? -4.464 29.469 -10.302 1.00 23.64 316 TYR E O 1
ATOM 14774 N N . GLY E 1 317 ? -5.058 31.092 -8.825 1.00 23.59 317 GLY E N 1
ATOM 14775 C CA . GLY E 1 317 ? -4.382 30.454 -7.682 1.00 25.12 317 GLY E CA 1
ATOM 14776 C C . GLY E 1 317 ? -5.304 29.875 -6.623 1.00 26.12 317 GLY E C 1
ATOM 14777 O O . GLY E 1 317 ? -6.376 29.341 -6.935 1.00 27.68 317 GLY E O 1
ATOM 14778 N N . ALA E 1 318 ? -4.893 29.980 -5.360 1.00 28.46 318 ALA E N 1
ATOM 14779 C CA . ALA E 1 318 ? -5.697 29.481 -4.212 1.00 30.13 318 ALA E CA 1
ATOM 14780 C C . ALA E 1 318 ? -7.141 30.043 -4.122 1.00 30.42 318 ALA E C 1
ATOM 14781 O O . ALA E 1 318 ? -8.032 29.339 -3.693 1.00 27.02 318 ALA E O 1
ATOM 14783 N N . LYS E 1 319 ? -7.354 31.287 -4.545 1.00 33.08 319 LYS E N 1
ATOM 14784 C CA . LYS E 1 319 ? -8.675 31.904 -4.476 1.00 38.00 319 LYS E CA 1
ATOM 14785 C C . LYS E 1 319 ? -9.522 31.652 -5.724 1.00 34.28 319 LYS E C 1
ATOM 14786 O O . LYS E 1 319 ? -10.585 32.256 -5.877 1.00 34.59 319 LYS E O 1
ATOM 14792 N N . GLY E 1 320 ? -9.054 30.784 -6.622 1.00 31.07 320 GLY E N 1
ATOM 14793 C CA . GLY E 1 320 ? -9.749 30.485 -7.871 1.00 28.01 320 GLY E CA 1
ATOM 14794 C C . GLY E 1 320 ? -9.397 29.077 -8.323 1.00 26.03 320 GLY E C 1
ATOM 14795 O O . GLY E 1 320 ? -9.632 28.118 -7.601 1.00 27.27 320 GLY E O 1
ATOM 14796 N N . SER E 1 321 ? -8.847 28.957 -9.517 1.00 24.04 321 SER E N 1
ATOM 14797 C CA . SER E 1 321 ? -8.781 27.686 -10.218 1.00 23.37 321 SER E CA 1
ATOM 14798 C C . SER E 1 321 ? -7.700 26.717 -9.755 1.00 23.32 321 SER E C 1
ATOM 14799 O O . SER E 1 321 ? -7.631 25.623 -10.299 1.00 21.08 321 SER E O 1
ATOM 14802 N N . LYS E 1 322 ? -6.852 27.111 -8.803 1.00 23.91 322 LYS E N 1
ATOM 14803 C CA . LYS E 1 322 ? -5.755 26.255 -8.305 1.00 27.01 322 LYS E CA 1
ATOM 14804 C C . LYS E 1 322 ? -4.726 25.838 -9.390 1.00 26.14 322 LYS E C 1
ATOM 14805 O O . LYS E 1 322 ? -4.126 24.772 -9.328 1.00 27.10 322 LYS E O 1
ATOM 14811 N N . ALA E 1 323 ? -4.541 26.675 -10.395 1.00 24.57 323 ALA E N 1
ATOM 14812 C CA . ALA E 1 323 ? -3.628 26.383 -11.478 1.00 23.84 323 ALA E CA 1
ATOM 14813 C C . ALA E 1 323 ? -2.166 26.739 -11.166 1.00 23.37 323 ALA E C 1
ATOM 14814 O O . ALA E 1 323 ? -1.261 26.008 -11.524 1.00 24.09 323 ALA E O 1
ATOM 14816 N N . THR E 1 324 ? -1.945 27.870 -10.517 1.00 23.08 324 THR E N 1
ATOM 14817 C CA . THR E 1 324 ? -0.626 28.464 -10.446 1.00 23.39 324 THR E CA 1
ATOM 14818 C C . THR E 1 324 ? 0.221 27.973 -9.304 1.00 24.46 324 THR E C 1
ATOM 14819 O O . THR E 1 324 ? -0.146 28.126 -8.149 1.00 24.87 324 THR E O 1
ATOM 14823 N N . ASP E 1 325 ? 1.355 27.373 -9.657 1.00 26.30 325 ASP E N 1
ATOM 14824 C CA . ASP E 1 325 ? 2.471 27.035 -8.738 1.00 27.06 325 ASP E CA 1
ATOM 14825 C C . ASP E 1 325 ? 3.641 26.525 -9.606 1.00 26.58 325 ASP E C 1
ATOM 14826 O O . ASP E 1 325 ? 3.444 26.209 -10.783 1.00 23.90 325 ASP E O 1
ATOM 14831 N N . GLU E 1 326 ? 4.832 26.403 -9.028 1.00 27.19 326 GLU E N 1
ATOM 14832 C CA . GLU E 1 326 ? 6.012 26.034 -9.814 1.00 28.45 326 GLU E CA 1
ATOM 14833 C C . GLU E 1 326 ? 6.003 24.600 -10.385 1.00 28.57 326 GLU E C 1
ATOM 14834 O O . GLU E 1 326 ? 6.689 24.337 -11.382 1.00 29.67 326 GLU E O 1
ATOM 14840 N N . TYR E 1 327 ? 5.275 23.706 -9.722 1.00 27.89 327 TYR E N 1
ATOM 14841 C CA . TYR E 1 327 ? 5.197 22.310 -10.111 1.00 27.45 327 TYR E CA 1
ATOM 14842 C C . TYR E 1 327 ? 4.341 22.156 -11.360 1.00 26.55 327 TYR E C 1
ATOM 14843 O O . TYR E 1 327 ? 4.777 21.546 -12.349 1.00 25.81 327 TYR E O 1
ATOM 14852 N N . LYS E 1 328 ? 3.165 22.756 -11.350 1.00 25.37 328 LYS E N 1
ATOM 14853 C CA . LYS E 1 328 ? 2.321 22.708 -12.538 1.00 26.70 328 LYS E CA 1
ATOM 14854 C C . LYS E 1 328 ? 2.912 23.473 -13.695 1.00 25.34 328 LYS E C 1
ATOM 14855 O O . LYS E 1 328 ? 2.748 23.060 -14.829 1.00 25.84 328 LYS E O 1
ATOM 14861 N N . GLU E 1 329 ? 3.626 24.556 -13.413 1.00 24.40 329 GLU E N 1
ATOM 14862 C CA . GLU E 1 329 ? 4.370 25.277 -14.463 1.00 24.61 329 GLU E CA 1
ATOM 14863 C C . GLU E 1 329 ? 5.386 24.357 -15.157 1.00 23.22 329 GLU E C 1
ATOM 14864 O O . GLU E 1 329 ? 5.529 24.372 -16.375 1.00 24.81 329 GLU E O 1
ATOM 14870 N N . ALA E 1 330 ? 6.145 23.623 -14.361 1.00 22.56 330 ALA E N 1
ATOM 14871 C CA . ALA E 1 330 ? 7.163 22.718 -14.894 1.00 22.59 330 ALA E CA 1
ATOM 14872 C C . ALA E 1 330 ? 6.535 21.632 -15.752 1.00 21.09 330 ALA E C 1
ATOM 14873 O O . ALA E 1 330 ? 7.021 21.346 -16.833 1.00 19.66 330 ALA E O 1
ATOM 14875 N N . ILE E 1 331 ? 5.441 21.060 -15.269 1.00 20.37 331 ILE E N 1
ATOM 14876 C CA . ILE E 1 331 ? 4.724 20.067 -16.040 1.00 19.95 331 ILE E CA 1
ATOM 14877 C C . ILE E 1 331 ? 4.269 20.643 -17.378 1.00 19.04 331 ILE E C 1
ATOM 14878 O O . ILE E 1 331 ? 4.470 20.011 -18.418 1.00 20.01 331 ILE E O 1
ATOM 14883 N N . PHE E 1 332 ? 3.704 21.845 -17.358 1.00 18.08 332 PHE E N 1
ATOM 14884 C CA . PHE E 1 332 ? 3.232 22.468 -18.572 1.00 17.98 332 PHE E CA 1
ATOM 14885 C C . PHE E 1 332 ? 4.391 22.759 -19.531 1.00 18.61 332 PHE E C 1
ATOM 14886 O O . PHE E 1 332 ? 4.314 22.408 -20.717 1.00 17.64 332 PHE E O 1
ATOM 14894 N N . TYR E 1 333 ? 5.456 23.374 -19.018 1.00 19.37 333 TYR E N 1
ATOM 14895 C CA . TYR E 1 333 ? 6.637 23.713 -19.826 1.00 21.40 333 TYR E CA 1
ATOM 14896 C C . TYR E 1 333 ? 7.195 22.495 -20.572 1.00 22.33 333 TYR E C 1
ATOM 14897 O O . TYR E 1 333 ? 7.442 22.567 -21.768 1.00 25.01 333 TYR E O 1
ATOM 14906 N N . ASN E 1 334 ? 7.363 21.384 -19.853 1.00 23.78 334 ASN E N 1
ATOM 14907 C CA . ASN E 1 334 ? 7.918 20.157 -20.419 1.00 25.09 334 ASN E CA 1
ATOM 14908 C C . ASN E 1 334 ? 7.004 19.526 -21.425 1.00 26.11 334 ASN E C 1
ATOM 14909 O O . ASN E 1 334 ? 7.463 19.016 -22.445 1.00 27.83 334 ASN E O 1
ATOM 14914 N N . HIS E 1 335 ? 5.707 19.529 -21.138 1.00 28.32 335 HIS E N 1
ATOM 14915 C CA . HIS E 1 335 ? 4.743 19.023 -22.113 1.00 29.67 335 HIS E CA 1
ATOM 14916 C C . HIS E 1 335 ? 4.786 19.827 -23.410 1.00 27.91 335 HIS E C 1
ATOM 14917 O O . HIS E 1 335 ? 4.653 19.240 -24.486 1.00 24.50 335 HIS E O 1
ATOM 14924 N N . ILE E 1 336 ? 4.909 21.150 -23.284 1.00 26.82 336 ILE E N 1
ATOM 14925 C CA . ILE E 1 336 ? 4.878 22.037 -24.443 1.00 27.62 336 ILE E CA 1
ATOM 14926 C C . ILE E 1 336 ? 6.150 21.839 -25.247 1.00 26.12 336 ILE E C 1
ATOM 14927 O O . ILE E 1 336 ? 6.104 21.812 -26.475 1.00 23.39 336 ILE E O 1
ATOM 14932 N N . ARG E 1 337 ? 7.266 21.678 -24.552 1.00 26.65 337 ARG E N 1
ATOM 14933 C CA . ARG E 1 337 ? 8.533 21.368 -25.217 1.00 29.00 337 ARG E CA 1
ATOM 14934 C C . ARG E 1 337 ? 8.472 20.029 -25.984 1.00 29.82 337 ARG E C 1
ATOM 14935 O O . ARG E 1 337 ? 8.855 19.991 -27.159 1.00 28.18 337 ARG E O 1
ATOM 14943 N N . GLU E 1 338 ? 7.994 18.958 -25.335 1.00 30.80 338 GLU E N 1
ATOM 14944 C CA . GLU E 1 338 ? 7.855 17.649 -26.004 1.00 32.93 338 GLU E CA 1
ATOM 14945 C C . GLU E 1 338 ? 6.951 17.743 -27.234 1.00 30.60 338 GLU E C 1
ATOM 14946 O O . GLU E 1 338 ? 7.332 17.306 -28.314 1.00 29.41 338 GLU E O 1
ATOM 14952 N N . TRP E 1 339 ? 5.781 18.346 -27.077 1.00 27.48 339 TRP E N 1
ATOM 14953 C CA . TRP E 1 339 ? 4.859 18.491 -28.199 1.00 25.29 339 TRP E CA 1
ATOM 14954 C C . TRP E 1 339 ? 5.481 19.268 -29.351 1.00 25.86 339 TRP E C 1
ATOM 14955 O O . TRP E 1 339 ? 5.405 18.840 -30.486 1.00 25.95 339 TRP E O 1
ATOM 14966 N N . THR E 1 340 ? 6.085 20.415 -29.065 1.00 27.54 340 THR E N 1
ATOM 14967 C CA . THR E 1 340 ? 6.592 21.296 -30.127 1.00 28.33 340 THR E CA 1
ATOM 14968 C C . THR E 1 340 ? 7.802 20.712 -30.830 1.00 30.55 340 THR E C 1
ATOM 14969 O O . THR E 1 340 ? 7.911 20.831 -32.049 1.00 28.66 340 THR E O 1
ATOM 14973 N N . ASN E 1 341 ? 8.682 20.047 -30.088 1.00 32.57 341 ASN E N 1
ATOM 14974 C CA . ASN E 1 341 ? 9.861 19.436 -30.697 1.00 36.77 341 ASN E CA 1
ATOM 14975 C C . ASN E 1 341 ? 9.486 18.231 -31.584 1.00 36.13 341 ASN E C 1
ATOM 14976 O O . ASN E 1 341 ? 10.062 18.084 -32.637 1.00 36.70 341 ASN E O 1
ATOM 14981 N N . GLU E 1 342 ? 8.480 17.437 -31.187 1.00 36.82 342 GLU E N 1
ATOM 14982 C CA . GLU E 1 342 ? 7.938 16.329 -32.013 1.00 33.78 342 GLU E CA 1
ATOM 14983 C C . GLU E 1 342 ? 7.168 16.828 -33.222 1.00 34.14 342 GLU E C 1
ATOM 14984 O O . GLU E 1 342 ? 7.142 16.161 -34.250 1.00 36.17 342 GLU E O 1
ATOM 14986 N N . ALA E 1 343 ? 6.546 18.002 -33.125 1.00 32.45 343 ALA E N 1
ATOM 14987 C CA . ALA E 1 343 ? 5.786 18.595 -34.244 1.00 29.53 343 ALA E CA 1
ATOM 14988 C C . ALA E 1 343 ? 6.609 19.575 -35.112 1.00 28.74 343 ALA E C 1
ATOM 14989 O O . ALA E 1 343 ? 6.071 20.135 -36.062 1.00 26.80 343 ALA E O 1
ATOM 14991 N N . ASN E 1 344 ? 7.904 19.724 -34.824 1.00 29.16 344 ASN E N 1
ATOM 14992 C CA . ASN E 1 344 ? 8.772 20.721 -35.464 1.00 28.08 344 ASN E CA 1
ATOM 14993 C C . ASN E 1 344 ? 8.212 22.128 -35.471 1.00 26.93 344 ASN E C 1
ATOM 14994 O O . ASN E 1 344 ? 8.121 22.776 -36.509 1.00 27.03 344 ASN E O 1
ATOM 14999 N N . MET E 1 345 ? 7.803 22.569 -34.283 1.00 26.19 345 MET E N 1
ATOM 15000 C CA . MET E 1 345 ? 7.397 23.941 -34.046 1.00 26.44 345 MET E CA 1
ATOM 15001 C C . MET E 1 345 ? 8.344 24.569 -33.045 1.00 25.96 345 MET E C 1
ATOM 15002 O O . MET E 1 345 ? 8.821 23.917 -32.119 1.00 26.83 345 MET E O 1
ATOM 15007 N N . SER E 1 346 ? 8.701 25.806 -33.293 1.00 27.44 346 SER E N 1
ATOM 15008 C CA . SER E 1 346 ? 9.242 26.655 -32.265 1.00 32.32 346 SER E CA 1
ATOM 15009 C C . SER E 1 346 ? 8.151 27.000 -31.247 1.00 30.98 346 SER E C 1
ATOM 15010 O O . SER E 1 346 ? 6.967 27.092 -31.569 1.00 31.54 346 SER E O 1
ATOM 15013 N N . CYS E 1 347 ? 8.561 27.160 -30.002 1.00 29.45 347 CYS E N 1
ATOM 15014 C CA . CYS E 1 347 ? 7.687 27.685 -28.981 1.00 29.09 347 CYS E CA 1
ATOM 15015 C C . CYS E 1 347 ? 8.392 28.789 -28.229 1.00 27.10 347 CYS E C 1
ATOM 15016 O O . CYS E 1 347 ? 9.340 28.519 -27.484 1.00 26.30 347 CYS E O 1
ATOM 15019 N N . PHE E 1 348 ? 7.940 30.022 -28.438 1.00 24.70 348 PHE E N 1
ATOM 15020 C CA . PHE E 1 348 ? 8.500 31.165 -27.742 1.00 24.67 348 PHE E CA 1
ATOM 15021 C C . PHE E 1 348 ? 7.823 31.219 -26.376 1.00 22.34 348 PHE E C 1
ATOM 15022 O O . PHE E 1 348 ? 6.934 32.022 -26.148 1.00 20.93 348 PHE E O 1
ATOM 15030 N N . TYR E 1 349 ? 8.287 30.375 -25.455 1.00 20.83 349 TYR E N 1
ATOM 15031 C CA . TYR E 1 349 ? 7.556 30.101 -24.241 1.00 19.78 349 TYR E CA 1
ATOM 15032 C C . TYR E 1 349 ? 7.561 31.371 -23.373 1.00 20.12 349 TYR E C 1
ATOM 15033 O O . TYR E 1 349 ? 8.555 32.101 -23.311 1.00 21.20 349 TYR E O 1
ATOM 15042 N N . PHE E 1 350 ? 6.436 31.636 -22.723 1.00 20.50 350 PHE E N 1
ATOM 15043 C CA . PHE E 1 350 ? 6.286 32.807 -21.882 1.00 20.15 350 PHE E CA 1
ATOM 15044 C C . PHE E 1 350 ? 6.465 32.419 -20.412 1.00 20.55 350 PHE E C 1
ATOM 15045 O O . PHE E 1 350 ? 5.591 31.763 -19.817 1.00 20.51 350 PHE E O 1
ATOM 15053 N N . GLU E 1 351 ? 7.577 32.789 -19.782 1.00 21.14 351 GLU E N 1
ATOM 15054 C CA . GLU E 1 351 ? 8.569 33.718 -20.246 1.00 21.03 351 GLU E CA 1
ATOM 15055 C C . GLU E 1 351 ? 9.921 33.412 -19.576 1.00 21.36 351 GLU E C 1
ATOM 15056 O O . GLU E 1 351 ? 9.975 32.561 -18.681 1.00 19.74 351 GLU E O 1
ATOM 15062 N N . ALA E 1 352 ? 11.017 34.057 -19.986 1.00 20.23 352 ALA E N 1
ATOM 15063 C CA . ALA E 1 352 ? 12.320 33.752 -19.361 1.00 20.36 352 ALA E CA 1
ATOM 15064 C C . ALA E 1 352 ? 12.386 34.122 -17.865 1.00 19.46 352 ALA E C 1
ATOM 15065 O O . ALA E 1 352 ? 12.619 33.256 -17.033 1.00 17.60 352 ALA E O 1
ATOM 15067 N N . PHE E 1 353 ? 12.119 35.394 -17.566 1.00 19.25 353 PHE E N 1
ATOM 15068 C CA . PHE E 1 353 ? 12.200 35.944 -16.214 1.00 20.14 353 PHE E CA 1
ATOM 15069 C C . PHE E 1 353 ? 10.906 36.622 -15.780 1.00 20.34 353 PHE E C 1
ATOM 15070 O O . PHE E 1 353 ? 10.225 37.263 -16.575 1.00 20.15 353 PHE E O 1
ATOM 15078 N N . ASP E 1 354 ? 10.549 36.471 -14.503 1.00 21.54 354 ASP E N 1
ATOM 15079 C CA . ASP E 1 354 ? 9.415 37.224 -13.929 1.00 21.46 354 ASP E CA 1
ATOM 15080 C C . ASP E 1 354 ? 9.627 38.698 -14.215 1.00 22.19 354 ASP E C 1
ATOM 15081 O O . ASP E 1 354 ? 10.754 39.205 -14.087 1.00 24.15 354 ASP E O 1
ATOM 15086 N N . GLU E 1 355 ? 8.553 39.361 -14.614 1.00 22.09 355 GLU E N 1
ATOM 15087 C CA . GLU E 1 355 ? 8.578 40.760 -14.922 1.00 22.56 355 GLU E CA 1
ATOM 15088 C C . GLU E 1 355 ? 7.526 41.475 -14.076 1.00 22.36 355 GLU E C 1
ATOM 15089 O O . GLU E 1 355 ? 6.336 41.456 -14.409 1.00 22.68 355 GLU E O 1
ATOM 15095 N N . PRO E 1 356 ? 7.959 42.128 -12.982 1.00 21.03 356 PRO E N 1
ATOM 15096 C CA . PRO E 1 356 ? 6.972 42.677 -12.042 1.00 20.74 356 PRO E CA 1
ATOM 15097 C C . PRO E 1 356 ? 6.287 44.008 -12.448 1.00 20.92 356 PRO E C 1
ATOM 15098 O O . PRO E 1 356 ? 5.514 44.532 -11.656 1.00 22.37 356 PRO E O 1
ATOM 15102 N N . TRP E 1 357 ? 6.578 44.560 -13.618 1.00 19.72 357 TRP E N 1
ATOM 15103 C CA . TRP E 1 357 ? 5.863 45.764 -14.109 1.00 20.36 357 TRP E CA 1
ATOM 15104 C C . TRP E 1 357 ? 4.491 45.460 -14.723 1.00 21.18 357 TRP E C 1
ATOM 15105 O O . TRP E 1 357 ? 3.747 46.382 -15.018 1.00 21.28 357 TRP E O 1
ATOM 15116 N N . LYS E 1 358 ? 4.191 44.183 -14.974 1.00 23.35 358 LYS E N 1
ATOM 15117 C CA . LYS E 1 358 ? 3.043 43.812 -15.814 1.00 24.28 358 LYS E CA 1
ATOM 15118 C C . LYS E 1 358 ? 1.728 43.974 -15.073 1.00 24.55 358 LYS E C 1
ATOM 15119 O O . LYS E 1 358 ? 0.733 44.348 -15.686 1.00 24.71 358 LYS E O 1
ATOM 15125 N N . ASP E 1 359 ? 1.742 43.677 -13.776 1.00 24.46 359 ASP E N 1
ATOM 15126 C CA . ASP E 1 359 ? 0.663 44.036 -12.861 1.00 25.86 359 ASP E CA 1
ATOM 15127 C C . ASP E 1 359 ? 1.310 44.830 -11.714 1.00 24.69 359 ASP E C 1
ATOM 15128 O O . ASP E 1 359 ? 1.550 44.320 -10.624 1.00 24.32 359 ASP E O 1
ATOM 15133 N N . ALA E 1 360 ? 1.669 46.068 -12.024 1.00 24.23 360 ALA E N 1
ATOM 15134 C CA . ALA E 1 360 ? 2.561 46.873 -11.182 1.00 25.08 360 ALA E CA 1
ATOM 15135 C C . ALA E 1 360 ? 2.029 47.069 -9.767 1.00 25.21 360 ALA E C 1
ATOM 15136 O O . ALA E 1 360 ? 2.786 46.957 -8.814 1.00 25.27 360 ALA E O 1
ATOM 15138 N N . HIS E 1 361 ? 0.730 47.336 -9.657 1.00 26.18 361 HIS E N 1
ATOM 15139 C CA . HIS E 1 361 ? 0.076 47.631 -8.371 1.00 27.56 361 HIS E CA 1
ATOM 15140 C C . HIS E 1 361 ? -0.377 46.421 -7.621 1.00 26.39 361 HIS E C 1
ATOM 15141 O O . HIS E 1 361 ? -0.964 46.562 -6.571 1.00 28.26 361 HIS E O 1
ATOM 15148 N N . ASN E 1 362 ? -0.083 45.232 -8.126 1.00 25.47 362 ASN E N 1
ATOM 15149 C CA . ASN E 1 362 ? -0.403 44.027 -7.416 1.00 24.88 362 ASN E CA 1
ATOM 15150 C C . ASN E 1 362 ? 0.645 42.958 -7.646 1.00 22.09 362 ASN E C 1
ATOM 15151 O O . ASN E 1 362 ? 0.543 42.182 -8.590 1.00 22.76 362 ASN E O 1
ATOM 15156 N N . SER E 1 363 ? 1.625 42.871 -6.759 1.00 21.59 363 SER E N 1
ATOM 15157 C CA . SER E 1 363 ? 2.755 41.933 -6.984 1.00 23.57 363 SER E CA 1
ATOM 15158 C C . SER E 1 363 ? 2.395 40.444 -7.035 1.00 22.50 363 SER E C 1
ATOM 15159 O O . SER E 1 363 ? 3.068 39.692 -7.747 1.00 23.40 363 SER E O 1
ATOM 15162 N N . GLY E 1 364 ? 1.329 40.054 -6.341 1.00 21.48 364 GLY E N 1
ATOM 15163 C CA . GLY E 1 364 ? 0.780 38.708 -6.439 1.00 21.46 364 GLY E CA 1
ATOM 15164 C C . GLY E 1 364 ? 0.001 38.374 -7.707 1.00 21.55 364 GLY E C 1
ATOM 15165 O O . GLY E 1 364 ? -0.396 37.226 -7.903 1.00 22.72 364 GLY E O 1
ATOM 15166 N N . GLY E 1 365 ? -0.236 39.350 -8.575 1.00 21.11 365 GLY E N 1
ATOM 15167 C CA . GLY E 1 365 ? -0.884 39.093 -9.853 1.00 21.86 365 GLY E CA 1
ATOM 15168 C C . GLY E 1 365 ? -0.082 38.119 -10.717 1.00 21.81 365 GLY E C 1
ATOM 15169 O O . GLY E 1 365 ? 1.139 38.248 -10.836 1.00 21.01 365 GLY E O 1
ATOM 15170 N N . SER E 1 366 ? -0.782 37.213 -11.384 1.00 20.21 366 SER E N 1
ATOM 15171 C CA . SER E 1 366 ? -0.139 36.183 -12.205 1.00 20.52 366 SER E CA 1
ATOM 15172 C C . SER E 1 366 ? 0.723 36.717 -13.351 1.00 20.28 366 SER E C 1
ATOM 15173 O O . SER E 1 366 ? 1.734 36.111 -13.672 1.00 20.04 366 SER E O 1
ATOM 15176 N N . GLU E 1 367 ? 0.366 37.871 -13.912 1.00 20.42 367 GLU E N 1
ATOM 15177 C CA . GLU E 1 367 ? 1.208 38.537 -14.915 1.00 21.68 367 GLU E CA 1
ATOM 15178 C C . GLU E 1 367 ? 2.694 38.726 -14.514 1.00 20.62 367 GLU E C 1
ATOM 15179 O O . GLU E 1 367 ? 3.562 38.641 -15.364 1.00 19.51 367 GLU E O 1
ATOM 15185 N N . ASN E 1 368 ? 2.960 38.896 -13.224 1.00 21.07 368 ASN E N 1
ATOM 15186 C CA . ASN E 1 368 ? 4.315 39.025 -12.677 1.00 21.06 368 ASN E CA 1
ATOM 15187 C C . ASN E 1 368 ? 5.024 37.699 -12.412 1.00 21.85 368 ASN E C 1
ATOM 15188 O O . ASN E 1 368 ? 6.120 37.701 -11.876 1.00 22.64 368 ASN E O 1
ATOM 15193 N N . HIS E 1 369 ? 4.437 36.561 -12.766 1.00 22.52 369 HIS E N 1
ATOM 15194 C CA . HIS E 1 369 ? 4.996 35.275 -12.317 1.00 23.02 369 HIS E CA 1
ATOM 15195 C C . HIS E 1 369 ? 5.107 34.235 -13.429 1.00 22.09 369 HIS E C 1
ATOM 15196 O O . HIS E 1 369 ? 5.160 33.033 -13.164 1.00 23.56 369 HIS E O 1
ATOM 15203 N N . PHE E 1 370 ? 5.262 34.693 -14.656 1.00 20.33 370 PHE E N 1
ATOM 15204 C CA . PHE E 1 370 ? 5.401 33.764 -15.781 1.00 19.92 370 PHE E CA 1
ATOM 15205 C C . PHE E 1 370 ? 6.810 33.259 -16.065 1.00 18.52 370 PHE E C 1
ATOM 15206 O O . PHE E 1 370 ? 6.997 32.404 -16.926 1.00 18.31 370 PHE E O 1
ATOM 15214 N N . GLY E 1 371 ? 7.800 33.765 -15.343 1.00 18.80 371 GLY E N 1
ATOM 15215 C CA . GLY E 1 371 ? 9.175 33.371 -15.571 1.00 18.56 371 GLY E CA 1
ATOM 15216 C C . GLY E 1 371 ? 9.476 31.914 -15.303 1.00 19.12 371 GLY E C 1
ATOM 15217 O O . GLY E 1 371 ? 8.774 31.266 -14.547 1.00 19.27 371 GLY E O 1
ATOM 15218 N N . LEU E 1 372 ? 10.543 31.419 -15.932 1.00 21.30 372 LEU E N 1
ATOM 15219 C CA . LEU E 1 372 ? 11.261 30.214 -15.477 1.00 21.77 372 LEU E CA 1
ATOM 15220 C C . LEU E 1 372 ? 12.198 30.573 -14.329 1.00 23.28 372 LEU E C 1
ATOM 15221 O O . LEU E 1 372 ? 12.514 29.719 -13.494 1.00 26.63 372 LEU E O 1
ATOM 15226 N N . PHE E 1 373 ? 12.625 31.829 -14.289 1.00 24.19 373 PHE E N 1
ATOM 15227 C CA . PHE E 1 373 ? 13.394 32.364 -13.189 1.00 27.33 373 PHE E CA 1
ATOM 15228 C C . PHE E 1 373 ? 12.594 33.456 -12.499 1.00 29.82 373 PHE E C 1
ATOM 15229 O O . PHE E 1 373 ? 11.742 34.115 -13.075 1.00 28.90 373 PHE E O 1
ATOM 15237 N N . THR E 1 374 ? 12.979 33.697 -11.268 1.00 31.54 374 THR E N 1
ATOM 15238 C CA . THR E 1 374 ? 12.464 34.746 -10.448 1.00 32.93 374 THR E CA 1
ATOM 15239 C C . THR E 1 374 ? 13.122 36.056 -10.839 1.00 33.04 374 THR E C 1
ATOM 15240 O O . THR E 1 374 ? 14.103 36.027 -11.544 1.00 30.50 374 THR E O 1
ATOM 15244 N N . VAL E 1 375 ? 12.613 37.200 -10.386 1.00 38.09 375 VAL E N 1
ATOM 15245 C CA . VAL E 1 375 ? 13.254 38.503 -10.691 1.00 40.17 375 VAL E CA 1
ATOM 15246 C C . VAL E 1 375 ? 14.728 38.495 -10.220 1.00 40.91 375 VAL E C 1
ATOM 15247 O O . VAL E 1 375 ? 15.609 39.004 -10.907 1.00 41.12 375 VAL E O 1
ATOM 15251 N N . ASP E 1 376 ? 14.966 37.925 -9.041 1.00 40.06 376 ASP E N 1
ATOM 15252 C CA . ASP E 1 376 ? 16.304 37.857 -8.433 1.00 40.64 376 ASP E CA 1
ATOM 15253 C C . ASP E 1 376 ? 17.254 36.813 -9.028 1.00 35.43 376 ASP E C 1
ATOM 15254 O O . ASP E 1 376 ? 18.369 36.663 -8.567 1.00 31.57 376 ASP E O 1
ATOM 15259 N N . GLY E 1 377 ? 16.791 36.051 -10.011 1.00 34.07 377 GLY E N 1
ATOM 15260 C CA . GLY E 1 377 ? 17.616 35.063 -10.671 1.00 31.29 377 GLY E CA 1
ATOM 15261 C C . GLY E 1 377 ? 17.580 33.690 -10.043 1.00 32.93 377 GLY E C 1
ATOM 15262 O O . GLY E 1 377 ? 18.413 32.843 -10.380 1.00 32.29 377 GLY E O 1
ATOM 15263 N N . LYS E 1 378 ? 16.617 33.429 -9.153 1.00 33.67 378 LYS E N 1
ATOM 15264 C CA . LYS E 1 378 ? 16.420 32.067 -8.667 1.00 34.08 378 LYS E CA 1
ATOM 15265 C C . LYS E 1 378 ? 15.726 31.196 -9.737 1.00 32.12 378 LYS E C 1
ATOM 15266 O O . LYS E 1 378 ? 14.789 31.636 -10.391 1.00 32.64 378 LYS E O 1
ATOM 15272 N N . ALA E 1 379 ? 16.196 29.966 -9.902 1.00 29.33 379 ALA E N 1
ATOM 15273 C CA . ALA E 1 379 ? 15.599 29.023 -10.825 1.00 29.57 379 ALA E CA 1
ATOM 15274 C C . ALA E 1 379 ? 14.412 28.342 -10.153 1.00 29.62 379 ALA E C 1
ATOM 15275 O O . ALA E 1 379 ? 14.558 27.699 -9.107 1.00 27.55 379 ALA E O 1
ATOM 15277 N N . LYS E 1 380 ? 13.240 28.469 -10.774 1.00 29.39 380 LYS E N 1
ATOM 15278 C CA . LYS E 1 380 ? 12.032 27.774 -10.305 1.00 28.92 380 LYS E CA 1
ATOM 15279 C C . LYS E 1 380 ? 12.132 26.283 -10.577 1.00 26.14 380 LYS E C 1
ATOM 15280 O O . LYS E 1 380 ? 12.952 25.844 -11.370 1.00 25.49 380 LYS E O 1
ATOM 15286 N N . TYR E 1 381 ? 11.257 25.527 -9.931 1.00 27.18 381 TYR E N 1
ATOM 15287 C CA . TYR E 1 381 ? 11.258 24.042 -9.982 1.00 28.00 381 TYR E CA 1
ATOM 15288 C C . TYR E 1 381 ? 11.591 23.472 -11.357 1.00 28.62 381 TYR E C 1
ATOM 15289 O O . TYR E 1 381 ? 12.387 22.550 -11.471 1.00 27.45 381 TYR E O 1
ATOM 15298 N N . VAL E 1 382 ? 10.959 24.040 -12.388 1.00 31.63 382 VAL E N 1
ATOM 15299 C CA . VAL E 1 382 ? 11.173 23.646 -13.786 1.00 31.85 382 VAL E CA 1
ATOM 15300 C C . VAL E 1 382 ? 12.663 23.520 -14.215 1.00 33.54 382 VAL E C 1
ATOM 15301 O O . VAL E 1 382 ? 12.974 22.618 -14.983 1.00 31.35 382 VAL E O 1
ATOM 15305 N N . LEU E 1 383 ? 13.551 24.380 -13.681 1.00 33.27 383 LEU E N 1
ATOM 15306 C CA . LEU E 1 383 ? 14.991 24.365 -13.983 1.00 33.93 383 LEU E CA 1
ATOM 15307 C C . LEU E 1 383 ? 15.931 23.868 -12.885 1.00 32.94 383 LEU E C 1
ATOM 15308 O O . LEU E 1 383 ? 17.146 23.971 -13.039 1.00 33.61 383 LEU E O 1
ATOM 15313 N N . TRP E 1 384 ? 15.409 23.375 -11.764 1.00 33.94 384 TRP E N 1
ATOM 15314 C CA . TRP E 1 384 ? 16.271 22.862 -10.673 1.00 33.17 384 TRP E CA 1
ATOM 15315 C C . TRP E 1 384 ? 17.275 21.855 -11.191 1.00 33.99 384 TRP E C 1
ATOM 15316 O O . TRP E 1 384 ? 18.406 21.834 -10.765 1.00 33.99 384 TRP E O 1
ATOM 15327 N N . ASP E 1 385 ? 16.834 20.999 -12.098 1.00 40.70 385 ASP E N 1
ATOM 15328 C CA . ASP E 1 385 ? 17.665 19.924 -12.617 1.00 45.74 385 ASP E CA 1
ATOM 15329 C C . ASP E 1 385 ? 18.911 20.500 -13.312 1.00 43.95 385 ASP E C 1
ATOM 15330 O O . ASP E 1 385 ? 20.027 20.055 -13.060 1.00 43.56 385 ASP E O 1
ATOM 15335 N N . LEU E 1 386 ? 18.718 21.544 -14.107 1.00 40.27 386 LEU E N 1
ATOM 15336 C CA . LEU E 1 386 ? 19.829 22.252 -14.728 1.00 38.37 386 LEU E CA 1
ATOM 15337 C C . LEU E 1 386 ? 20.776 22.956 -13.761 1.00 39.37 386 LEU E C 1
ATOM 15338 O O . LEU E 1 386 ? 21.966 23.014 -14.036 1.00 44.23 386 LEU E O 1
ATOM 15343 N N . VAL E 1 387 ? 20.277 23.506 -12.657 1.00 36.67 387 VAL E N 1
ATOM 15344 C CA . VAL E 1 387 ? 21.164 24.090 -11.647 1.00 36.17 387 VAL E CA 1
ATOM 15345 C C . VAL E 1 387 ? 22.097 23.016 -11.094 1.00 37.16 387 VAL E C 1
ATOM 15346 O O . VAL E 1 387 ? 23.298 23.241 -11.006 1.00 44.21 387 VAL E O 1
ATOM 15350 N N . ASP E 1 388 ? 21.551 21.847 -10.782 1.00 38.76 388 ASP E N 1
ATOM 15351 C CA . ASP E 1 388 ? 22.332 20.710 -10.268 1.00 42.78 388 ASP E CA 1
ATOM 15352 C C . ASP E 1 388 ? 23.393 20.199 -11.239 1.00 44.77 388 ASP E C 1
ATOM 15353 O O . ASP E 1 388 ? 24.485 19.850 -10.819 1.00 54.79 388 ASP E O 1
ATOM 15358 N N . LYS E 1 389 ? 23.105 20.201 -12.531 1.00 46.08 389 LYS E N 1
ATOM 15359 C CA . LYS E 1 389 ? 24.113 19.815 -13.528 1.00 48.87 389 LYS E CA 1
ATOM 15360 C C . LYS E 1 389 ? 25.209 20.878 -13.700 1.00 48.65 389 LYS E C 1
ATOM 15361 O O . LYS E 1 389 ? 26.151 20.636 -14.421 1.00 55.93 389 LYS E O 1
ATOM 15367 N N . GLY E 1 390 ? 25.079 22.056 -13.088 1.00 46.89 390 GLY E N 1
ATOM 15368 C CA . GLY E 1 390 ? 26.107 23.103 -13.163 1.00 45.22 390 GLY E CA 1
ATOM 15369 C C . GLY E 1 390 ? 26.018 24.028 -14.371 1.00 44.35 390 GLY E C 1
ATOM 15370 O O . GLY E 1 390 ? 26.904 24.830 -14.590 1.00 46.10 390 GLY E O 1
ATOM 15371 N N . VAL E 1 391 ? 24.914 23.967 -15.109 1.00 40.48 391 VAL E N 1
ATOM 15372 C CA . VAL E 1 391 ? 24.714 24.751 -16.335 1.00 36.45 391 VAL E CA 1
ATOM 15373 C C . VAL E 1 391 ? 24.876 26.264 -16.125 1.00 33.76 391 VAL E C 1
ATOM 15374 O O . VAL E 1 391 ? 25.380 26.950 -17.000 1.00 30.22 391 VAL E O 1
ATOM 15378 N N . PHE E 1 392 ? 24.500 26.770 -14.954 1.00 35.33 392 PHE E N 1
ATOM 15379 C CA . PHE E 1 392 ? 24.614 28.196 -14.665 1.00 36.20 392 PHE E CA 1
ATOM 15380 C C . PHE E 1 392 ? 25.800 28.561 -13.775 1.00 40.91 392 PHE E C 1
ATOM 15381 O O . PHE E 1 392 ? 25.832 29.687 -13.266 1.00 43.98 392 PHE E O 1
ATOM 15389 N N . GLU E 1 393 ? 26.779 27.665 -13.602 1.00 44.95 393 GLU E N 1
ATOM 15390 C CA . GLU E 1 393 ? 27.952 27.965 -12.742 1.00 50.74 393 GLU E CA 1
ATOM 15391 C C . GLU E 1 393 ? 28.746 29.157 -13.263 1.00 46.85 393 GLU E C 1
ATOM 15392 O O . GLU E 1 393 ? 29.027 29.236 -14.453 1.00 40.27 393 GLU E O 1
ATOM 15398 N N . GLY E 1 394 ? 29.057 30.092 -12.362 1.00 42.19 394 GLY E N 1
ATOM 15399 C CA . GLY E 1 394 ? 29.812 31.278 -12.718 1.00 40.58 394 GLY E CA 1
ATOM 15400 C C . GLY E 1 394 ? 28.970 32.429 -13.208 1.00 39.96 394 GLY E C 1
ATOM 15401 O O . GLY E 1 394 ? 29.476 33.549 -13.332 1.00 38.48 394 GLY E O 1
ATOM 15402 N N . LEU E 1 395 ? 27.681 32.175 -13.454 1.00 39.85 395 LEU E N 1
ATOM 15403 C CA . LEU E 1 395 ? 26.758 33.185 -13.964 1.00 37.27 395 LEU E CA 1
ATOM 15404 C C . LEU E 1 395 ? 26.000 33.854 -12.835 1.00 34.05 395 LEU E C 1
ATOM 15405 O O . LEU E 1 395 ? 25.739 33.263 -11.786 1.00 35.90 395 LEU E O 1
ATOM 15410 N N . THR E 1 396 ? 25.568 35.066 -13.114 1.00 32.93 396 THR E N 1
ATOM 15411 C CA . THR E 1 396 ? 25.060 35.990 -12.112 1.00 32.97 396 THR E CA 1
ATOM 15412 C C . THR E 1 396 ? 23.869 36.778 -12.690 1.00 31.60 396 THR E C 1
ATOM 15413 O O . THR E 1 396 ? 23.855 37.040 -13.888 1.00 26.91 396 THR E O 1
ATOM 15417 N N . ARG E 1 397 ? 22.869 37.110 -11.857 1.00 33.08 397 ARG E N 1
ATOM 15418 C CA . ARG E 1 397 ? 21.890 38.171 -12.197 1.00 35.24 397 ARG E CA 1
ATOM 15419 C C . ARG E 1 397 ? 21.817 39.190 -11.071 1.00 35.12 397 ARG E C 1
ATOM 15420 O O . ARG E 1 397 ? 21.478 38.844 -9.959 1.00 34.20 397 ARG E O 1
ATOM 15428 N N . GLY E 1 398 ? 22.212 40.426 -11.366 1.00 38.66 398 GLY E N 1
ATOM 15429 C CA . GLY E 1 398 ? 22.209 41.524 -10.398 1.00 39.82 398 GLY E CA 1
ATOM 15430 C C . GLY E 1 398 ? 23.057 41.248 -9.164 1.00 40.68 398 GLY E C 1
ATOM 15431 O O . GLY E 1 398 ? 22.725 41.698 -8.078 1.00 40.52 398 GLY E O 1
ATOM 15432 N N . GLY E 1 399 ? 24.159 40.526 -9.340 1.00 42.32 399 GLY E N 1
ATOM 15433 C CA . GLY E 1 399 ? 24.971 40.071 -8.229 1.00 45.83 399 GLY E CA 1
ATOM 15434 C C . GLY E 1 399 ? 24.666 38.694 -7.662 1.00 45.03 399 GLY E C 1
ATOM 15435 O O . GLY E 1 399 ? 25.495 38.141 -6.948 1.00 49.62 399 GLY E O 1
ATOM 15436 N N . ASN E 1 400 ? 23.488 38.138 -7.919 1.00 43.74 400 ASN E N 1
ATOM 15437 C CA . ASN E 1 400 ? 23.106 36.859 -7.297 1.00 42.11 400 ASN E CA 1
ATOM 15438 C C . ASN E 1 400 ? 23.500 35.672 -8.147 1.00 37.98 400 ASN E C 1
ATOM 15439 O O . ASN E 1 400 ? 23.307 35.699 -9.366 1.00 37.19 400 ASN E O 1
ATOM 15444 N N . PRO E 1 401 ? 24.024 34.611 -7.522 1.00 36.17 401 PRO E N 1
ATOM 15445 C CA . PRO E 1 401 ? 24.196 33.369 -8.303 1.00 39.09 401 PRO E CA 1
ATOM 15446 C C . PRO E 1 401 ? 22.847 32.702 -8.585 1.00 40.55 401 PRO E C 1
ATOM 15447 O O . PRO E 1 401 ? 21.857 32.982 -7.886 1.00 45.49 401 PRO E O 1
ATOM 15451 N N . ILE E 1 402 ? 22.824 31.815 -9.571 1.00 38.49 402 ILE E N 1
ATOM 15452 C CA . ILE E 1 402 ? 21.608 31.137 -9.920 1.00 38.48 402 ILE E CA 1
ATOM 15453 C C . ILE E 1 402 ? 21.345 29.971 -8.966 1.00 38.16 402 ILE E C 1
ATOM 15454 O O . ILE E 1 402 ? 21.898 28.893 -9.091 1.00 39.06 402 ILE E O 1
ATOM 15459 N N . THR E 1 403 ? 20.437 30.231 -8.037 1.00 38.81 403 THR E N 1
ATOM 15460 C CA . THR E 1 403 ? 20.078 29.357 -6.940 1.00 36.23 403 THR E CA 1
ATOM 15461 C C . THR E 1 403 ? 18.728 28.716 -7.239 1.00 38.34 403 THR E C 1
ATOM 15462 O O . THR E 1 403 ? 17.912 29.272 -7.965 1.00 34.90 403 THR E O 1
ATOM 15466 N N . LYS E 1 404 ? 18.487 27.547 -6.653 1.00 37.94 404 LYS E N 1
ATOM 15467 C CA . LYS E 1 404 ? 17.155 26.933 -6.675 1.00 34.13 404 LYS E CA 1
ATOM 15468 C C . LYS E 1 404 ? 16.159 27.656 -5.737 1.00 33.18 404 LYS E C 1
ATOM 15469 O O . LYS E 1 404 ? 16.519 28.020 -4.624 1.00 33.03 404 LYS E O 1
ATOM 15475 N N . THR E 1 405 ? 14.917 27.851 -6.195 1.00 32.44 405 THR E N 1
ATOM 15476 C CA . THR E 1 405 ? 13.811 28.297 -5.331 1.00 32.67 405 THR E CA 1
ATOM 15477 C C . THR E 1 405 ? 13.568 27.204 -4.284 1.00 34.11 405 THR E C 1
ATOM 15478 O O . THR E 1 405 ? 13.904 26.056 -4.545 1.00 29.78 405 THR E O 1
ATOM 15482 N N . TYR E 1 406 ? 12.977 27.567 -3.126 1.00 35.55 406 TYR E N 1
ATOM 15483 C CA . TYR E 1 406 ? 12.691 26.620 -2.022 1.00 36.57 406 TYR E CA 1
ATOM 15484 C C . TYR E 1 406 ? 13.924 25.885 -1.461 1.00 39.94 406 TYR E C 1
ATOM 15485 O O . TYR E 1 406 ? 13.773 24.849 -0.808 1.00 42.59 406 TYR E O 1
ATOM 15494 N N . ASN E 1 407 ? 15.134 26.372 -1.746 1.00 40.38 407 ASN E N 1
ATOM 15495 C CA . ASN E 1 407 ? 16.369 25.643 -1.437 1.00 42.74 407 ASN E CA 1
ATOM 15496 C C . ASN E 1 407 ? 16.415 24.250 -2.056 1.00 38.71 407 ASN E C 1
ATOM 15497 O O . ASN E 1 407 ? 17.070 23.352 -1.521 1.00 42.37 407 ASN E O 1
ATOM 15502 N N . GLY E 1 408 ? 15.735 24.066 -3.185 1.00 36.03 408 GLY E N 1
ATOM 15503 C CA . GLY E 1 408 ? 15.693 22.771 -3.856 1.00 34.92 408 GLY E CA 1
ATOM 15504 C C . GLY E 1 408 ? 14.940 21.693 -3.105 1.00 35.28 408 GLY E C 1
ATOM 15505 O O . GLY E 1 408 ? 15.175 20.511 -3.352 1.00 36.03 408 GLY E O 1
ATOM 15506 N N . ASN E 1 409 ? 14.065 22.108 -2.187 1.00 33.73 409 ASN E N 1
ATOM 15507 C CA . ASN E 1 409 ? 13.336 21.194 -1.342 1.00 33.63 409 ASN E CA 1
ATOM 15508 C C . ASN E 1 409 ? 11.957 20.922 -1.921 1.00 32.46 409 ASN E C 1
ATOM 15509 O O . ASN E 1 409 ? 11.020 21.703 -1.750 1.00 28.02 409 ASN E O 1
ATOM 15514 N N . LYS E 1 410 ? 11.850 19.758 -2.545 1.00 32.54 410 LYS E N 1
ATOM 15515 C CA . LYS E 1 410 ? 10.641 19.360 -3.223 1.00 34.32 410 LYS E CA 1
ATOM 15516 C C . LYS E 1 410 ? 9.434 19.242 -2.254 1.00 33.49 410 LYS E C 1
ATOM 15517 O O . LYS E 1 410 ? 8.315 19.618 -2.607 1.00 31.02 410 LYS E O 1
ATOM 15523 N N . GLU E 1 411 ? 9.682 18.749 -1.048 1.00 31.57 411 GLU E N 1
ATOM 15524 C CA . GLU E 1 411 ? 8.642 18.651 -0.052 1.00 30.96 411 GLU E CA 1
ATOM 15525 C C . GLU E 1 411 ? 8.062 20.002 0.256 1.00 29.62 411 GLU E C 1
ATOM 15526 O O . GLU E 1 411 ? 6.848 20.130 0.394 1.00 30.43 411 GLU E O 1
ATOM 15532 N N . ALA E 1 412 ? 8.916 21.013 0.388 1.00 29.18 412 ALA E N 1
ATOM 15533 C CA . ALA E 1 412 ? 8.437 22.370 0.736 1.00 27.84 412 ALA E CA 1
ATOM 15534 C C . ALA E 1 412 ? 7.553 22.957 -0.370 1.00 26.90 412 ALA E C 1
ATOM 15535 O O . ALA E 1 412 ? 6.625 23.697 -0.103 1.00 24.18 412 ALA E O 1
ATOM 15537 N N . LEU E 1 413 ? 7.865 22.609 -1.605 1.00 27.03 413 LEU E N 1
ATOM 15538 C CA . LEU E 1 413 ? 7.063 23.019 -2.735 1.00 29.99 413 LEU E CA 1
ATOM 15539 C C . LEU E 1 413 ? 5.698 22.332 -2.697 1.00 30.35 413 LEU E C 1
ATOM 15540 O O . LEU E 1 413 ? 4.656 22.973 -2.818 1.00 28.37 413 LEU E O 1
ATOM 15545 N N . PHE E 1 414 ? 5.719 21.019 -2.515 1.00 30.87 414 PHE E N 1
ATOM 15546 C CA . PHE E 1 414 ? 4.492 20.225 -2.539 1.00 31.16 414 PHE E CA 1
ATOM 15547 C C . PHE E 1 414 ? 3.475 20.643 -1.485 1.00 31.44 414 PHE E C 1
ATOM 15548 O O . PHE E 1 414 ? 2.279 20.631 -1.770 1.00 32.00 414 PHE E O 1
ATOM 15556 N N . LEU E 1 415 ? 3.934 21.091 -0.317 1.00 31.61 415 LEU E N 1
ATOM 15557 C CA . LEU E 1 415 ? 3.014 21.656 0.685 1.00 31.96 415 LEU E CA 1
ATOM 15558 C C . LEU E 1 415 ? 2.226 22.865 0.175 1.00 31.38 415 LEU E C 1
ATOM 15559 O O . LEU E 1 415 ? 1.018 22.971 0.427 1.00 34.22 415 LEU E O 1
ATOM 15564 N N . GLU E 1 416 ? 2.880 23.726 -0.605 1.00 30.90 416 GLU E N 1
ATOM 15565 C CA . GLU E 1 416 ? 2.224 24.896 -1.206 1.00 28.33 416 GLU E CA 1
ATOM 15566 C C . GLU E 1 416 ? 1.359 24.561 -2.409 1.00 27.40 416 GLU E C 1
ATOM 15567 O O . GLU E 1 416 ? 0.411 25.286 -2.668 1.00 29.86 416 GLU E O 1
ATOM 15573 N N . VAL E 1 417 ? 1.640 23.480 -3.130 1.00 27.01 417 VAL E N 1
ATOM 15574 C CA . VAL E 1 417 ? 0.818 23.090 -4.280 1.00 29.57 417 VAL E CA 1
ATOM 15575 C C . VAL E 1 417 ? -0.563 22.596 -3.851 1.00 30.30 417 VAL E C 1
ATOM 15576 O O . VAL E 1 417 ? -0.685 21.786 -2.932 1.00 33.16 417 VAL E O 1
ATOM 15580 N N . GLU E 1 418 ? -1.601 23.091 -4.525 1.00 31.36 418 GLU E N 1
ATOM 15581 C CA . GLU E 1 418 ? -2.961 22.581 -4.342 1.00 35.02 418 GLU E CA 1
ATOM 15582 C C . GLU E 1 418 ? -3.393 21.727 -5.545 1.00 33.87 418 GLU E C 1
ATOM 15583 O O . GLU E 1 418 ? -2.826 21.858 -6.604 1.00 32.95 418 GLU E O 1
ATOM 15589 N N . LEU E 1 419 ? -4.368 20.842 -5.348 1.00 33.05 419 LEU E N 1
ATOM 15590 C CA . LEU E 1 419 ? -4.915 20.049 -6.441 1.00 31.82 419 LEU E CA 1
ATOM 15591 C C . LEU E 1 419 ? -5.944 20.825 -7.222 1.00 30.81 419 LEU E C 1
ATOM 15592 O O . LEU E 1 419 ? -6.573 21.743 -6.699 1.00 32.32 419 LEU E O 1
ATOM 15597 N N . PRO E 1 420 ? -6.163 20.432 -8.476 1.00 30.10 420 PRO E N 1
ATOM 15598 C CA . PRO E 1 420 ? -7.265 21.047 -9.219 1.00 29.28 420 PRO E CA 1
ATOM 15599 C C . PRO E 1 420 ? -8.624 20.782 -8.557 1.00 27.32 420 PRO E C 1
ATOM 15600 O O . PRO E 1 420 ? -8.764 19.807 -7.835 1.00 28.50 420 PRO E O 1
ATOM 15604 N N . PRO E 1 421 ? -9.620 21.645 -8.790 1.00 26.01 421 PRO E N 1
ATOM 15605 C CA . PRO E 1 421 ? -10.913 21.423 -8.169 1.00 25.69 421 PRO E CA 1
ATOM 15606 C C . PRO E 1 421 ? -11.591 20.162 -8.718 1.00 26.53 421 PRO E C 1
ATOM 15607 O O . PRO E 1 421 ? -11.431 19.809 -9.888 1.00 25.06 421 PRO E O 1
ATOM 15611 N N . VAL E 1 422 ? -12.298 19.476 -7.835 1.00 27.91 422 VAL E N 1
ATOM 15612 C CA . VAL E 1 422 ? -13.081 18.303 -8.188 1.00 27.44 422 VAL E CA 1
ATOM 15613 C C . VAL E 1 422 ? -14.303 18.747 -8.994 1.00 28.61 422 VAL E C 1
ATOM 15614 O O . VAL E 1 422 ? -14.974 19.706 -8.623 1.00 26.17 422 VAL E O 1
ATOM 15618 N N . LYS E 1 423 ? -14.588 18.066 -10.103 1.00 31.69 423 LYS E N 1
ATOM 15619 C CA . LYS E 1 423 ? -15.806 18.353 -10.879 1.00 34.60 423 LYS E CA 1
ATOM 15620 C C . LYS E 1 423 ? -16.643 17.122 -11.158 1.00 38.26 423 LYS E C 1
ATOM 15621 O O . LYS E 1 423 ? -16.137 15.968 -11.179 1.00 39.85 423 LYS E O 1
ATOM 15627 N N . LYS E 1 424 ? -17.932 17.463 -11.267 1.00 40.82 424 LYS E N 1
ATOM 15628 C CA . LYS E 1 424 ? -19.061 16.688 -11.843 1.00 43.18 424 LYS E CA 1
ATOM 15629 C C . LYS E 1 424 ? -18.774 16.200 -13.216 1.00 39.40 424 LYS E C 1
ATOM 15630 O O . LYS E 1 424 ? -18.542 17.027 -14.086 1.00 40.42 424 LYS E O 1
ATOM 15636 N N . GLU E 1 425 ? -18.816 14.882 -13.416 1.00 36.45 425 GLU E N 1
ATOM 15637 C CA . GLU E 1 425 ? -18.745 14.288 -14.738 1.00 35.56 425 GLU E CA 1
ATOM 15638 C C . GLU E 1 425 ? -20.118 13.736 -15.086 1.00 31.75 425 GLU E C 1
ATOM 15639 O O . GLU E 1 425 ? -20.613 12.862 -14.402 1.00 28.95 425 GLU E O 1
ATOM 15645 N N . ILE E 1 426 ? -20.744 14.283 -16.126 1.00 30.33 426 ILE E N 1
ATOM 15646 C CA . ILE E 1 426 ? -21.978 13.721 -16.722 1.00 27.65 426 ILE E CA 1
ATOM 15647 C C . ILE E 1 426 ? -21.535 12.685 -17.758 1.00 24.62 426 ILE E C 1
ATOM 15648 O O . ILE E 1 426 ? -20.605 12.935 -18.538 1.00 23.08 426 ILE E O 1
ATOM 15653 N N . THR E 1 427 ? -22.161 11.512 -17.739 1.00 22.99 427 THR E N 1
ATOM 15654 C CA . THR E 1 427 ? -21.886 10.471 -18.736 1.00 22.96 427 THR E CA 1
ATOM 15655 C C . THR E 1 427 ? -22.887 10.649 -19.868 1.00 21.84 427 THR E C 1
ATOM 15656 O O . THR E 1 427 ? -24.080 10.719 -19.623 1.00 23.28 427 THR E O 1
ATOM 15660 N N . LYS E 1 428 ? -22.390 10.752 -21.078 1.00 21.88 428 LYS E N 1
ATOM 15661 C CA . LYS E 1 428 ? -23.222 10.755 -22.266 1.00 24.61 428 LYS E CA 1
ATOM 15662 C C . LYS E 1 428 ? -23.497 9.333 -22.681 1.00 23.31 428 LYS E C 1
ATOM 15663 O O . LYS E 1 428 ? -22.677 8.457 -22.437 1.00 22.53 428 LYS E O 1
ATOM 15669 N N . ASN E 1 429 ? -24.604 9.111 -23.381 1.00 22.76 429 ASN E N 1
ATOM 15670 C CA . ASN E 1 429 ? -25.022 7.753 -23.704 1.00 22.21 429 ASN E CA 1
ATOM 15671 C C . ASN E 1 429 ? -24.354 7.218 -24.957 1.00 21.26 429 ASN E C 1
ATOM 15672 O O . ASN E 1 429 ? -25.028 6.702 -25.876 1.00 21.48 429 ASN E O 1
ATOM 15677 N N . HIS E 1 430 ? -23.035 7.308 -24.990 1.00 20.94 430 HIS E N 1
ATOM 15678 C CA . HIS E 1 430 ? -22.240 6.958 -26.188 1.00 22.31 430 HIS E CA 1
ATOM 15679 C C . HIS E 1 430 ? -21.716 5.547 -26.061 1.00 22.26 430 HIS E C 1
ATOM 15680 O O . HIS E 1 430 ? -21.198 4.966 -27.049 1.00 21.77 430 HIS E O 1
ATOM 15688 N N . VAL F 1 38 ? -40.032 75.366 -40.384 1.00 32.71 38 VAL F N 1
ATOM 15689 C CA . VAL F 1 38 ? -38.991 74.464 -39.817 1.00 32.84 38 VAL F CA 1
ATOM 15690 C C . VAL F 1 38 ? -39.259 72.959 -40.102 1.00 31.74 38 VAL F C 1
ATOM 15691 O O . VAL F 1 38 ? -40.361 72.347 -39.937 1.00 31.62 38 VAL F O 1
ATOM 15693 N N . THR F 1 39 ? -38.209 72.412 -40.677 1.00 31.97 39 THR F N 1
ATOM 15694 C CA . THR F 1 39 ? -38.153 71.031 -41.194 1.00 30.85 39 THR F CA 1
ATOM 15695 C C . THR F 1 39 ? -37.182 70.146 -40.380 1.00 28.59 39 THR F C 1
ATOM 15696 O O . THR F 1 39 ? -36.329 70.673 -39.679 1.00 29.09 39 THR F O 1
ATOM 15700 N N . ALA F 1 40 ? -37.310 68.826 -40.472 1.00 27.41 40 ALA F N 1
ATOM 15701 C CA . ALA F 1 40 ? -36.423 67.933 -39.726 1.00 27.75 40 ALA F CA 1
ATOM 15702 C C . ALA F 1 40 ? -34.950 68.155 -40.065 1.00 31.47 40 ALA F C 1
ATOM 15703 O O . ALA F 1 40 ? -34.089 68.182 -39.171 1.00 30.96 40 ALA F O 1
ATOM 15705 N N . LYS F 1 41 ? -34.661 68.301 -41.351 1.00 34.87 41 LYS F N 1
ATOM 15706 C CA . LYS F 1 41 ? -33.328 68.705 -41.813 1.00 37.94 41 LYS F CA 1
ATOM 15707 C C . LYS F 1 41 ? -32.771 69.968 -41.145 1.00 34.11 41 LYS F C 1
ATOM 15708 O O . LYS F 1 41 ? -31.573 70.072 -40.931 1.00 30.87 41 LYS F O 1
ATOM 15714 N N . ASP F 1 42 ? -33.626 70.934 -40.835 1.00 33.03 42 ASP F N 1
ATOM 15715 C CA . ASP F 1 42 ? -33.186 72.174 -40.177 1.00 33.96 42 ASP F CA 1
ATOM 15716 C C . ASP F 1 42 ? -32.939 71.961 -38.677 1.00 33.66 42 ASP F C 1
ATOM 15717 O O . ASP F 1 42 ? -32.079 72.603 -38.083 1.00 29.93 42 ASP F O 1
ATOM 15722 N N . ILE F 1 43 ? -33.736 71.088 -38.074 1.00 33.30 43 ILE F N 1
ATOM 15723 C CA . ILE F 1 43 ? -33.791 70.922 -36.630 1.00 33.01 43 ILE F CA 1
ATOM 15724 C C . ILE F 1 43 ? -32.721 69.974 -36.082 1.00 30.38 43 ILE F C 1
ATOM 15725 O O . ILE F 1 43 ? -32.083 70.232 -35.056 1.00 27.86 43 ILE F O 1
ATOM 15730 N N . LEU F 1 44 ? -32.589 68.824 -36.725 1.00 28.35 44 LEU F N 1
ATOM 15731 C CA . LEU F 1 44 ? -31.719 67.778 -36.200 1.00 25.73 44 LEU F CA 1
ATOM 15732 C C . LEU F 1 44 ? -30.263 68.201 -36.362 1.00 26.24 44 LEU F C 1
ATOM 15733 O O . LEU F 1 44 ? -29.853 68.670 -37.434 1.00 27.82 44 LEU F O 1
ATOM 15738 N N . GLY F 1 45 ? -29.499 68.069 -35.291 1.00 25.48 45 GLY F N 1
ATOM 15739 C CA . GLY F 1 45 ? -28.086 68.458 -35.308 1.00 27.24 45 GLY F CA 1
ATOM 15740 C C . GLY F 1 45 ? -27.827 69.940 -35.098 1.00 27.70 45 GLY F C 1
ATOM 15741 O O . GLY F 1 45 ? -26.703 70.394 -35.230 1.00 28.07 45 GLY F O 1
ATOM 15742 N N . ASN F 1 46 ? -28.874 70.684 -34.758 1.00 29.15 46 ASN F N 1
ATOM 15743 C CA . ASN F 1 46 ? -28.822 72.121 -34.600 1.00 28.57 46 ASN F CA 1
ATOM 15744 C C . ASN F 1 46 ? -29.039 72.406 -33.137 1.00 28.23 46 ASN F C 1
ATOM 15745 O O . ASN F 1 46 ? -30.109 72.114 -32.619 1.00 27.09 46 ASN F O 1
ATOM 15750 N N . SER F 1 47 ? -28.027 72.955 -32.473 1.00 29.89 47 SER F N 1
ATOM 15751 C CA . SER F 1 47 ? -28.087 73.129 -31.019 1.00 33.60 47 SER F CA 1
ATOM 15752 C C . SER F 1 47 ? -29.058 74.224 -30.545 1.00 33.75 47 SER F C 1
ATOM 15753 O O . SER F 1 47 ? -29.307 74.315 -29.339 1.00 34.40 47 SER F O 1
ATOM 15756 N N . LYS F 1 48 ? -29.604 75.033 -31.467 1.00 34.11 48 LYS F N 1
ATOM 15757 C CA . LYS F 1 48 ? -30.732 75.927 -31.144 1.00 33.47 48 LYS F CA 1
ATOM 15758 C C . LYS F 1 48 ? -32.037 75.117 -30.910 1.00 32.45 48 LYS F C 1
ATOM 15759 O O . LYS F 1 48 ? -32.977 75.643 -30.328 1.00 35.39 48 LYS F O 1
ATOM 15761 N N . TYR F 1 49 ? -32.085 73.836 -31.314 1.00 32.28 49 TYR F N 1
ATOM 15762 C CA . TYR F 1 49 ? -33.234 72.922 -31.059 1.00 31.64 49 TYR F CA 1
ATOM 15763 C C . TYR F 1 49 ? -32.853 71.626 -30.257 1.00 31.92 49 TYR F C 1
ATOM 15764 O O . TYR F 1 49 ? -32.812 70.501 -30.809 1.00 33.46 49 TYR F O 1
ATOM 15773 N N . LEU F 1 50 ? -32.588 71.798 -28.959 1.00 30.72 50 LEU F N 1
ATOM 15774 C CA . LEU F 1 50 ? -32.212 70.688 -28.079 1.00 29.74 50 LEU F CA 1
ATOM 15775 C C . LEU F 1 50 ? -33.344 69.678 -27.978 1.00 28.74 50 LEU F C 1
ATOM 15776 O O . LEU F 1 50 ? -34.493 70.055 -27.887 1.00 30.35 50 LEU F O 1
ATOM 15781 N N . ALA F 1 51 ? -32.973 68.403 -28.027 1.00 27.39 51 ALA F N 1
ATOM 15782 C CA . ALA F 1 51 ? -33.890 67.279 -28.026 1.00 24.27 51 ALA F CA 1
ATOM 15783 C C . ALA F 1 51 ? -33.883 66.585 -26.677 1.00 22.05 51 ALA F C 1
ATOM 15784 O O . ALA F 1 51 ? -32.933 66.703 -25.909 1.00 17.88 51 ALA F O 1
ATOM 15786 N N . ILE F 1 52 ? -34.974 65.862 -26.434 1.00 21.83 52 ILE F N 1
ATOM 15787 C CA . ILE F 1 52 ? -35.179 65.073 -25.218 1.00 21.37 52 ILE F CA 1
ATOM 15788 C C . ILE F 1 52 ? -36.169 63.933 -25.467 1.00 19.69 52 ILE F C 1
ATOM 15789 O O . ILE F 1 52 ? -37.059 64.060 -26.307 1.00 19.85 52 ILE F O 1
ATOM 15794 N N . SER F 1 53 ? -35.985 62.820 -24.769 1.00 19.00 53 SER F N 1
ATOM 15795 C CA . SER F 1 53 ? -36.994 61.774 -24.730 1.00 20.01 53 SER F CA 1
ATOM 15796 C C . SER F 1 53 ? -38.020 62.138 -23.660 1.00 21.14 53 SER F C 1
ATOM 15797 O O . SER F 1 53 ? -37.654 62.580 -22.570 1.00 20.16 53 SER F O 1
ATOM 15800 N N . TYR F 1 54 ? -39.310 61.986 -23.983 1.00 24.34 54 TYR F N 1
ATOM 15801 C CA . TYR F 1 54 ? -40.396 62.449 -23.084 1.00 25.16 54 TYR F CA 1
ATOM 15802 C C . TYR F 1 54 ? -41.552 61.476 -22.865 1.00 25.52 54 TYR F C 1
ATOM 15803 O O . TYR F 1 54 ? -42.091 60.873 -23.803 1.00 27.47 54 TYR F O 1
ATOM 15812 N N . GLY F 1 55 ? -41.898 61.338 -21.587 1.00 24.41 55 GLY F N 1
ATOM 15813 C CA . GLY F 1 55 ? -43.155 60.762 -21.157 1.00 23.13 55 GLY F CA 1
ATOM 15814 C C . GLY F 1 55 ? -43.658 61.587 -19.984 1.00 22.35 55 GLY F C 1
ATOM 15815 O O . GLY F 1 55 ? -42.868 62.076 -19.167 1.00 22.19 55 GLY F O 1
ATOM 15816 N N . GLY F 1 56 ? -44.981 61.716 -19.900 1.00 21.93 56 GLY F N 1
ATOM 15817 C CA . GLY F 1 56 ? -45.681 62.603 -18.971 1.00 21.80 56 GLY F CA 1
ATOM 15818 C C . GLY F 1 56 ? -46.524 61.869 -17.947 1.00 21.85 56 GLY F C 1
ATOM 15819 O O . GLY F 1 56 ? -47.197 62.492 -17.139 1.00 23.39 56 GLY F O 1
ATOM 15820 N N . TYR F 1 57 ? -46.434 60.542 -17.942 1.00 22.59 57 TYR F N 1
ATOM 15821 C CA . TYR F 1 57 ? -47.092 59.704 -16.962 1.00 23.52 57 TYR F CA 1
ATOM 15822 C C . TYR F 1 57 ? -46.550 60.021 -15.568 1.00 23.60 57 TYR F C 1
ATOM 15823 O O . TYR F 1 57 ? -45.320 60.157 -15.398 1.00 25.46 57 TYR F O 1
ATOM 15832 N N . ARG F 1 58 ? -47.462 60.146 -14.608 1.00 23.30 58 ARG F N 1
ATOM 15833 C CA . ARG F 1 58 ? -47.137 60.500 -13.222 1.00 26.03 58 ARG F CA 1
ATOM 15834 C C . ARG F 1 58 ? -47.392 59.384 -12.174 1.00 28.04 58 ARG F C 1
ATOM 15835 O O . ARG F 1 58 ? -47.021 59.561 -11.021 1.00 27.55 58 ARG F O 1
ATOM 15843 N N . LYS F 1 59 ? -47.972 58.254 -12.582 1.00 28.96 59 LYS F N 1
ATOM 15844 C CA . LYS F 1 59 ? -48.334 57.171 -11.679 1.00 30.75 59 LYS F CA 1
ATOM 15845 C C . LYS F 1 59 ? -47.690 55.867 -12.139 1.00 29.90 59 LYS F C 1
ATOM 15846 O O . LYS F 1 59 ? -47.049 55.814 -13.189 1.00 28.59 59 LYS F O 1
ATOM 15852 N N . LYS F 1 60 ? -47.876 54.817 -11.341 1.00 29.21 60 LYS F N 1
ATOM 15853 C CA . LYS F 1 60 ? -47.208 53.540 -11.533 1.00 28.65 60 LYS F CA 1
ATOM 15854 C C . LYS F 1 60 ? -47.826 52.659 -12.620 1.00 25.86 60 LYS F C 1
ATOM 15855 O O . LYS F 1 60 ? -47.421 51.509 -12.802 1.00 23.78 60 LYS F O 1
ATOM 15861 N N . SER F 1 61 ? -48.825 53.177 -13.320 1.00 24.60 61 SER F N 1
ATOM 15862 C CA . SER F 1 61 ? -49.406 52.498 -14.464 1.00 23.80 61 SER F CA 1
ATOM 15863 C C . SER F 1 61 ? -49.733 53.528 -15.528 1.00 25.25 61 SER F C 1
ATOM 15864 O O . SER F 1 61 ? -50.192 54.653 -15.248 1.00 24.91 61 SER F O 1
ATOM 15867 N N . ARG F 1 62 ? -49.540 53.112 -16.770 1.00 26.50 62 ARG F N 1
ATOM 15868 C CA . ARG F 1 62 ? -49.932 53.920 -17.921 1.00 26.85 62 ARG F CA 1
ATOM 15869 C C . ARG F 1 62 ? -51.452 53.941 -18.155 1.00 27.06 62 ARG F C 1
ATOM 15870 O O . ARG F 1 62 ? -51.941 54.727 -18.971 1.00 27.64 62 ARG F O 1
ATOM 15878 N N . ASP F 1 63 ? -52.187 53.086 -17.455 1.00 26.42 63 ASP F N 1
ATOM 15879 C CA . ASP F 1 63 ? -53.646 53.201 -17.375 1.00 28.85 63 ASP F CA 1
ATOM 15880 C C . ASP F 1 63 ? -54.087 54.592 -16.881 1.00 30.45 63 ASP F C 1
ATOM 15881 O O . ASP F 1 63 ? -55.137 55.070 -17.274 1.00 31.70 63 ASP F O 1
ATOM 15886 N N . PHE F 1 64 ? -53.281 55.214 -16.018 1.00 29.98 64 PHE F N 1
ATOM 15887 C CA . PHE F 1 64 ? -53.501 56.578 -15.567 1.00 28.75 64 PHE F CA 1
ATOM 15888 C C . PHE F 1 64 ? -52.845 57.550 -16.549 1.00 26.51 64 PHE F C 1
ATOM 15889 O O . PHE F 1 64 ? -51.720 58.003 -16.361 1.00 24.21 64 PHE F O 1
ATOM 15897 N N . GLN F 1 65 ? -53.578 57.852 -17.618 1.00 26.03 65 GLN F N 1
ATOM 15898 C CA . GLN F 1 65 ? -53.123 58.805 -18.649 1.00 25.55 65 GLN F CA 1
ATOM 15899 C C . GLN F 1 65 ? -53.052 60.204 -18.076 1.00 24.26 65 GLN F C 1
ATOM 15900 O O . GLN F 1 65 ? -53.986 60.631 -17.428 1.00 24.61 65 GLN F O 1
ATOM 15906 N N . PRO F 1 66 ? -51.974 60.932 -18.348 1.00 24.46 66 PRO F N 1
ATOM 15907 C CA . PRO F 1 66 ? -51.981 62.303 -17.913 1.00 23.98 66 PRO F CA 1
ATOM 15908 C C . PRO F 1 66 ? -52.976 63.110 -18.759 1.00 25.58 66 PRO F C 1
ATOM 15909 O O . PRO F 1 66 ? -53.223 62.776 -19.930 1.00 25.50 66 PRO F O 1
ATOM 15913 N N . SER F 1 67 ? -53.566 64.138 -18.158 1.00 25.66 67 SER F N 1
ATOM 15914 C CA . SER F 1 67 ? -54.504 65.016 -18.852 1.00 25.69 67 SER F CA 1
ATOM 15915 C C . SER F 1 67 ? -53.728 66.020 -19.741 1.00 26.01 67 SER F C 1
ATOM 15916 O O . SER F 1 67 ? -52.526 66.236 -19.567 1.00 22.96 67 SER F O 1
ATOM 15919 N N . ILE F 1 68 ? -54.447 66.633 -20.680 1.00 26.59 68 ILE F N 1
ATOM 15920 C CA . ILE F 1 68 ? -53.897 67.690 -21.517 1.00 26.52 68 ILE F CA 1
ATOM 15921 C C . ILE F 1 68 ? -53.355 68.836 -20.666 1.00 28.41 68 ILE F C 1
ATOM 15922 O O . ILE F 1 68 ? -52.291 69.370 -20.945 1.00 26.36 68 ILE F O 1
ATOM 15927 N N . GLU F 1 69 ? -54.058 69.182 -19.591 1.00 35.93 69 GLU F N 1
ATOM 15928 C CA . GLU F 1 69 ? -53.577 70.233 -18.680 1.00 38.60 69 GLU F CA 1
ATOM 15929 C C . GLU F 1 69 ? -52.230 69.844 -18.055 1.00 32.80 69 GLU F C 1
ATOM 15930 O O . GLU F 1 69 ? -51.327 70.658 -17.999 1.00 28.29 69 GLU F O 1
ATOM 15936 N N . GLU F 1 70 ? -52.110 68.593 -17.619 1.00 31.07 70 GLU F N 1
ATOM 15937 C CA . GLU F 1 70 ? -50.846 68.089 -17.052 1.00 29.82 70 GLU F CA 1
ATOM 15938 C C . GLU F 1 70 ? -49.691 68.105 -18.070 1.00 27.39 70 GLU F C 1
ATOM 15939 O O . GLU F 1 70 ? -48.592 68.559 -17.768 1.00 24.36 70 GLU F O 1
ATOM 15945 N N . LEU F 1 71 ? -49.968 67.647 -19.288 1.00 25.88 71 LEU F N 1
ATOM 15946 C CA . LEU F 1 71 ? -48.978 67.683 -20.339 1.00 25.13 71 LEU F CA 1
ATOM 15947 C C . LEU F 1 71 ? -48.516 69.098 -20.678 1.00 26.08 71 LEU F C 1
ATOM 15948 O O . LEU F 1 71 ? -47.343 69.309 -20.985 1.00 28.37 71 LEU F O 1
ATOM 15953 N N . LYS F 1 72 ? -49.414 70.080 -20.615 1.00 28.02 72 LYS F N 1
ATOM 15954 C CA . LYS F 1 72 ? -49.037 71.488 -20.868 1.00 28.26 72 LYS F CA 1
ATOM 15955 C C . LYS F 1 72 ? -48.073 72.010 -19.826 1.00 27.37 72 LYS F C 1
ATOM 15956 O O . LYS F 1 72 ? -47.131 72.720 -20.158 1.00 26.43 72 LYS F O 1
ATOM 15962 N N . GLU F 1 73 ? -48.304 71.653 -18.571 1.00 29.46 73 GLU F N 1
ATOM 15963 C CA . GLU F 1 73 ? -47.344 71.938 -17.515 1.00 31.61 73 GLU F CA 1
ATOM 15964 C C . GLU F 1 73 ? -45.933 71.497 -17.932 1.00 28.88 73 GLU F C 1
ATOM 15965 O O . GLU F 1 73 ? -44.977 72.284 -17.866 1.00 25.46 73 GLU F O 1
ATOM 15971 N N . ASP F 1 74 ? -45.816 70.255 -18.407 1.00 28.25 74 ASP F N 1
ATOM 15972 C CA . ASP F 1 74 ? -44.499 69.690 -18.826 1.00 28.14 74 ASP F CA 1
ATOM 15973 C C . ASP F 1 74 ? -43.901 70.424 -20.011 1.00 26.26 74 ASP F C 1
ATOM 15974 O O . ASP F 1 74 ? -42.714 70.766 -20.006 1.00 23.87 74 ASP F O 1
ATOM 15979 N N . MET F 1 75 ? -44.730 70.669 -21.013 1.00 24.36 75 MET F N 1
ATOM 15980 C CA . MET F 1 75 ? -44.281 71.398 -22.166 1.00 24.36 75 MET F CA 1
ATOM 15981 C C . MET F 1 75 ? -43.733 72.771 -21.781 1.00 25.00 75 MET F C 1
ATOM 15982 O O . MET F 1 75 ? -42.708 73.188 -22.327 1.00 26.26 75 MET F O 1
ATOM 15987 N N . LYS F 1 76 ? -44.396 73.484 -20.864 1.00 25.44 76 LYS F N 1
ATOM 15988 C CA . LYS F 1 76 ? -43.926 74.819 -20.468 1.00 26.58 76 LYS F CA 1
ATOM 15989 C C . LYS F 1 76 ? -42.559 74.723 -19.807 1.00 25.37 76 LYS F C 1
ATOM 15990 O O . LYS F 1 76 ? -41.670 75.501 -20.134 1.00 26.38 76 LYS F O 1
ATOM 15996 N N . ILE F 1 77 ? -42.395 73.746 -18.912 1.00 22.99 77 ILE F N 1
ATOM 15997 C CA . ILE F 1 77 ? -41.126 73.475 -18.250 1.00 21.73 77 ILE F CA 1
ATOM 15998 C C . ILE F 1 77 ? -39.997 73.153 -19.238 1.00 23.38 77 ILE F C 1
ATOM 15999 O O . ILE F 1 77 ? -38.882 73.675 -19.122 1.00 23.64 77 ILE F O 1
ATOM 16004 N N . LEU F 1 78 ? -40.265 72.268 -20.196 1.00 24.40 78 LEU F N 1
ATOM 16005 C CA . LEU F 1 78 ? -39.252 71.886 -21.158 1.00 25.18 78 LEU F CA 1
ATOM 16006 C C . LEU F 1 78 ? -38.896 73.054 -22.057 1.00 25.43 78 LEU F C 1
ATOM 16007 O O . LEU F 1 78 ? -37.731 73.256 -22.387 1.00 26.87 78 LEU F O 1
ATOM 16012 N N . HIS F 1 79 ? -39.898 73.788 -22.488 1.00 26.97 79 HIS F N 1
ATOM 16013 C CA . HIS F 1 79 ? -39.684 74.949 -23.349 1.00 31.25 79 HIS F CA 1
ATOM 16014 C C . HIS F 1 79 ? -38.828 76.023 -22.658 1.00 29.91 79 HIS F C 1
ATOM 16015 O O . HIS F 1 79 ? -37.957 76.625 -23.291 1.00 29.82 79 HIS F O 1
ATOM 16022 N N . ALA F 1 80 ? -39.062 76.229 -21.365 1.00 27.76 80 ALA F N 1
ATOM 16023 C CA . ALA F 1 80 ? -38.285 77.180 -20.576 1.00 27.93 80 ALA F CA 1
ATOM 16024 C C . ALA F 1 80 ? -36.799 76.822 -20.554 1.00 28.48 80 ALA F C 1
ATOM 16025 O O . ALA F 1 80 ? -35.949 77.697 -20.524 1.00 26.83 80 ALA F O 1
ATOM 16027 N N . MET F 1 81 ? -36.520 75.517 -20.559 1.00 30.93 81 MET F N 1
ATOM 16028 C CA . MET F 1 81 ? -35.164 74.921 -20.627 1.00 31.27 81 MET F CA 1
ATOM 16029 C C . MET F 1 81 ? -34.487 74.902 -22.000 1.00 31.87 81 MET F C 1
ATOM 16030 O O . MET F 1 81 ? -33.401 74.353 -22.099 1.00 30.81 81 MET F O 1
ATOM 16035 N N . ASN F 1 82 ? -35.108 75.462 -23.032 1.00 31.04 82 ASN F N 1
ATOM 16036 C CA . ASN F 1 82 ? -34.603 75.400 -24.407 1.00 34.26 82 ASN F CA 1
ATOM 16037 C C . ASN F 1 82 ? -34.793 74.078 -25.127 1.00 31.60 82 ASN F C 1
ATOM 16038 O O . ASN F 1 82 ? -34.170 73.863 -26.169 1.00 28.82 82 ASN F O 1
ATOM 16043 N N . ILE F 1 83 ? -35.653 73.211 -24.619 1.00 28.98 83 ILE F N 1
ATOM 16044 C CA . ILE F 1 83 ? -36.005 72.016 -25.400 1.00 30.97 83 ILE F CA 1
ATOM 16045 C C . ILE F 1 83 ? -36.968 72.401 -26.457 1.00 30.43 83 ILE F C 1
ATOM 16046 O O . ILE F 1 83 ? -37.913 73.109 -26.161 1.00 32.63 83 ILE F O 1
ATOM 16051 N N . ARG F 1 84 ? -36.682 71.986 -27.684 1.00 28.67 84 ARG F N 1
ATOM 16052 C CA . ARG F 1 84 ? -37.532 72.298 -28.821 1.00 28.34 84 ARG F CA 1
ATOM 16053 C C . ARG F 1 84 ? -38.020 71.096 -29.609 1.00 25.92 84 ARG F C 1
ATOM 16054 O O . ARG F 1 84 ? -38.878 71.251 -30.469 1.00 25.36 84 ARG F O 1
ATOM 16062 N N . ILE F 1 85 ? -37.497 69.913 -29.337 1.00 25.08 85 ILE F N 1
ATOM 16063 C CA . ILE F 1 85 ? -38.047 68.727 -29.957 1.00 24.85 85 ILE F CA 1
ATOM 16064 C C . ILE F 1 85 ? -38.095 67.582 -28.951 1.00 25.46 85 ILE F C 1
ATOM 16065 O O . ILE F 1 85 ? -37.166 67.379 -28.167 1.00 23.44 85 ILE F O 1
ATOM 16070 N N . LEU F 1 86 ? -39.212 66.857 -28.955 1.00 26.12 86 LEU F N 1
ATOM 16071 C CA . LEU F 1 86 ? -39.338 65.648 -28.166 1.00 25.60 86 LEU F CA 1
ATOM 16072 C C . LEU F 1 86 ? -39.559 64.420 -28.936 1.00 25.99 86 LEU F C 1
ATOM 16073 O O . LEU F 1 86 ? -40.022 64.482 -30.052 1.00 25.06 86 LEU F O 1
ATOM 16078 N N . ARG F 1 87 ? -39.398 63.309 -28.214 1.00 26.67 87 ARG F N 1
ATOM 16079 C CA . ARG F 1 87 ? -39.554 61.970 -28.721 1.00 25.79 87 ARG F CA 1
ATOM 16080 C C . ARG F 1 87 ? -40.548 61.172 -27.926 1.00 24.66 87 ARG F C 1
ATOM 16081 O O . ARG F 1 87 ? -40.622 61.279 -26.713 1.00 23.48 87 ARG F O 1
ATOM 16089 N N . THR F 1 88 ? -41.230 60.290 -28.631 1.00 24.84 88 THR F N 1
ATOM 16090 C CA . THR F 1 88 ? -42.360 59.540 -28.130 1.00 23.87 88 THR F CA 1
ATOM 16091 C C . THR F 1 88 ? -42.235 58.082 -28.616 1.00 21.86 88 THR F C 1
ATOM 16092 O O . THR F 1 88 ? -41.508 57.816 -29.579 1.00 19.83 88 THR F O 1
ATOM 16096 N N . TYR F 1 89 ? -42.948 57.155 -27.980 1.00 20.06 89 TYR F N 1
ATOM 16097 C CA . TYR F 1 89 ? -42.664 55.743 -28.192 1.00 19.76 89 TYR F CA 1
ATOM 16098 C C . TYR F 1 89 ? -43.754 54.916 -28.884 1.00 20.30 89 TYR F C 1
ATOM 16099 O O . TYR F 1 89 ? -43.432 53.961 -29.644 1.00 21.02 89 TYR F O 1
ATOM 16108 N N . ASN F 1 90 ? -45.020 55.219 -28.601 1.00 19.38 90 ASN F N 1
ATOM 16109 C CA . ASN F 1 90 ? -46.096 54.568 -29.306 1.00 19.16 90 ASN F CA 1
ATOM 16110 C C . ASN F 1 90 ? -47.219 55.532 -29.566 1.00 18.80 90 ASN F C 1
ATOM 16111 O O . ASN F 1 90 ? -47.293 56.596 -28.982 1.00 18.60 90 ASN F O 1
ATOM 16116 N N . VAL F 1 91 ? -48.065 55.103 -30.487 1.00 19.06 91 VAL F N 1
ATOM 16117 C CA . VAL F 1 91 ? -49.313 55.753 -30.859 1.00 18.61 91 VAL F CA 1
ATOM 16118 C C . VAL F 1 91 ? -50.550 54.836 -30.664 1.00 19.78 91 VAL F C 1
ATOM 16119 O O . VAL F 1 91 ? -51.612 55.076 -31.210 1.00 19.60 91 VAL F O 1
ATOM 16123 N N . ARG F 1 92 ? -50.401 53.833 -29.809 1.00 21.76 92 ARG F N 1
ATOM 16124 C CA . ARG F 1 92 ? -51.472 52.940 -29.370 1.00 22.91 92 ARG F CA 1
ATOM 16125 C C . ARG F 1 92 ? -52.296 53.522 -28.207 1.00 24.16 92 ARG F C 1
ATOM 16126 O O . ARG F 1 92 ? -53.527 53.583 -28.263 1.00 25.69 92 ARG F O 1
ATOM 16134 N N . LEU F 1 93 ? -51.615 53.950 -27.161 1.00 23.15 93 LEU F N 1
ATOM 16135 C CA . LEU F 1 93 ? -52.241 54.662 -26.091 1.00 23.20 93 LEU F CA 1
ATOM 16136 C C . LEU F 1 93 ? -52.399 56.125 -26.502 1.00 23.68 93 LEU F C 1
ATOM 16137 O O . LEU F 1 93 ? -51.753 56.585 -27.440 1.00 22.95 93 LEU F O 1
ATOM 16142 N N . ALA F 1 94 ? -53.284 56.832 -25.792 1.00 25.36 94 ALA F N 1
ATOM 16143 C CA . ALA F 1 94 ? -53.695 58.225 -26.106 1.00 25.50 94 ALA F CA 1
ATOM 16144 C C . ALA F 1 94 ? -52.589 59.278 -25.886 1.00 24.79 94 ALA F C 1
ATOM 16145 O O . ALA F 1 94 ? -52.629 60.358 -26.482 1.00 24.04 94 ALA F O 1
ATOM 16147 N N . HIS F 1 95 ? -51.616 58.922 -25.048 1.00 23.08 95 HIS F N 1
ATOM 16148 C CA . HIS F 1 95 ? -50.520 59.781 -24.636 1.00 22.29 95 HIS F CA 1
ATOM 16149 C C . HIS F 1 95 ? -49.888 60.671 -25.744 1.00 23.01 95 HIS F C 1
ATOM 16150 O O . HIS F 1 95 ? -49.801 61.890 -25.580 1.00 25.24 95 HIS F O 1
ATOM 16157 N N . THR F 1 96 ? -49.491 60.094 -26.870 1.00 22.61 96 THR F N 1
ATOM 16158 C CA . THR F 1 96 ? -48.788 60.861 -27.900 1.00 23.31 96 THR F CA 1
ATOM 16159 C C . THR F 1 96 ? -49.715 61.864 -28.582 1.00 23.84 96 THR F C 1
ATOM 16160 O O . THR F 1 96 ? -49.346 63.003 -28.822 1.00 22.72 96 THR F O 1
ATOM 16164 N N . SER F 1 97 ? -50.915 61.389 -28.891 1.00 24.41 97 SER F N 1
ATOM 16165 C CA . SER F 1 97 ? -52.008 62.205 -29.409 1.00 23.13 97 SER F CA 1
ATOM 16166 C C . SER F 1 97 ? -52.344 63.379 -28.461 1.00 22.98 97 SER F C 1
ATOM 16167 O O . SER F 1 97 ? -52.506 64.512 -28.911 1.00 23.01 97 SER F O 1
ATOM 16170 N N . ASN F 1 98 ? -52.397 63.123 -27.160 1.00 21.81 98 ASN F N 1
ATOM 16171 C CA . ASN F 1 98 ? -52.640 64.186 -26.218 1.00 22.84 98 ASN F CA 1
ATOM 16172 C C . ASN F 1 98 ? -51.497 65.197 -26.106 1.00 24.32 98 ASN F C 1
ATOM 16173 O O . ASN F 1 98 ? -51.736 66.372 -25.853 1.00 24.88 98 ASN F O 1
ATOM 16178 N N . ILE F 1 99 ? -50.260 64.759 -26.321 1.00 24.36 99 ILE F N 1
ATOM 16179 C CA . ILE F 1 99 ? -49.128 65.695 -26.320 1.00 24.33 99 ILE F CA 1
ATOM 16180 C C . ILE F 1 99 ? -49.262 66.652 -27.493 1.00 25.67 99 ILE F C 1
ATOM 16181 O O . ILE F 1 99 ? -49.060 67.867 -27.353 1.00 28.34 99 ILE F O 1
ATOM 16186 N N . LEU F 1 100 ? -49.601 66.113 -28.650 1.00 26.56 100 LEU F N 1
ATOM 16187 C CA . LEU F 1 100 ? -49.829 66.952 -29.815 1.00 29.63 100 LEU F CA 1
ATOM 16188 C C . LEU F 1 100 ? -50.960 67.982 -29.547 1.00 29.61 100 LEU F C 1
ATOM 16189 O O . LEU F 1 100 ? -50.807 69.146 -29.904 1.00 26.91 100 LEU F O 1
ATOM 16194 N N . LYS F 1 101 ? -52.053 67.551 -28.909 1.00 29.35 101 LYS F N 1
ATOM 16195 C CA . LYS F 1 101 ? -53.167 68.461 -28.595 1.00 29.13 101 LYS F CA 1
ATOM 16196 C C . LYS F 1 101 ? -52.724 69.569 -27.682 1.00 28.79 101 LYS F C 1
ATOM 16197 O O . LYS F 1 101 ? -53.079 70.743 -27.879 1.00 28.95 101 LYS F O 1
ATOM 16203 N N . ALA F 1 102 ? -51.923 69.180 -26.702 1.00 26.91 102 ALA F N 1
ATOM 16204 C CA . ALA F 1 102 ? -51.369 70.106 -25.731 1.00 27.04 102 ALA F CA 1
ATOM 16205 C C . ALA F 1 102 ? -50.476 71.129 -26.365 1.00 26.19 102 ALA F C 1
ATOM 16206 O O . ALA F 1 102 ? -50.558 72.299 -26.030 1.00 26.83 102 ALA F O 1
ATOM 16208 N N . ILE F 1 103 ? -49.605 70.686 -27.267 1.00 26.99 103 ILE F N 1
ATOM 16209 C CA . ILE F 1 103 ? -48.678 71.599 -27.934 1.00 27.82 103 ILE F CA 1
ATOM 16210 C C . ILE F 1 103 ? -49.493 72.555 -28.803 1.00 29.57 103 ILE F C 1
ATOM 16211 O O . ILE F 1 103 ? -49.230 73.743 -28.808 1.00 28.55 103 ILE F O 1
ATOM 16216 N N . ARG F 1 104 ? -50.497 72.027 -29.501 1.00 32.82 104 ARG F N 1
ATOM 16217 C CA . ARG F 1 104 ? -51.347 72.858 -30.328 1.00 34.49 104 ARG F CA 1
ATOM 16218 C C . ARG F 1 104 ? -52.018 73.955 -29.488 1.00 35.12 104 ARG F C 1
ATOM 16219 O O . ARG F 1 104 ? -51.994 75.118 -29.885 1.00 31.21 104 ARG F O 1
ATOM 16227 N N . GLU F 1 105 ? -52.622 73.590 -28.353 1.00 33.06 105 GLU F N 1
ATOM 16228 C CA . GLU F 1 105 ? -53.216 74.605 -27.472 1.00 32.61 105 GLU F CA 1
ATOM 16229 C C . GLU F 1 105 ? -52.209 75.685 -27.063 1.00 33.50 105 GLU F C 1
ATOM 16230 O O . GLU F 1 105 ? -52.532 76.862 -27.117 1.00 32.77 105 GLU F O 1
ATOM 16236 N N . LEU F 1 106 ? -50.996 75.285 -26.690 1.00 34.44 106 LEU F N 1
ATOM 16237 C CA . LEU F 1 106 ? -49.988 76.258 -26.287 1.00 35.40 106 LEU F CA 1
ATOM 16238 C C . LEU F 1 106 ? -49.528 77.154 -27.425 1.00 35.68 106 LEU F C 1
ATOM 16239 O O . LEU F 1 106 ? -49.161 78.289 -27.179 1.00 32.06 106 LEU F O 1
ATOM 16244 N N . LYS F 1 107 ? -49.510 76.639 -28.652 1.00 38.10 107 LYS F N 1
ATOM 16245 C CA . LYS F 1 107 ? -49.152 77.470 -29.814 1.00 41.86 107 LYS F CA 1
ATOM 16246 C C . LYS F 1 107 ? -50.254 78.490 -30.137 1.00 45.02 107 LYS F C 1
ATOM 16247 O O . LYS F 1 107 ? -49.968 79.570 -30.653 1.00 43.93 107 LYS F O 1
ATOM 16253 N N . ASN F 1 108 ? -51.510 78.141 -29.847 1.00 46.92 108 ASN F N 1
ATOM 16254 C CA . ASN F 1 108 ? -52.626 79.079 -30.001 1.00 47.62 108 ASN F CA 1
ATOM 16255 C C . ASN F 1 108 ? -52.608 80.164 -28.936 1.00 45.28 108 ASN F C 1
ATOM 16256 O O . ASN F 1 108 ? -52.968 81.291 -29.230 1.00 49.19 108 ASN F O 1
ATOM 16261 N N . GLU F 1 109 ? -52.206 79.810 -27.723 1.00 43.09 109 GLU F N 1
ATOM 16262 C CA . GLU F 1 109 ? -52.086 80.762 -26.624 1.00 44.09 109 GLU F CA 1
ATOM 16263 C C . GLU F 1 109 ? -50.938 81.734 -26.820 1.00 45.01 109 GLU F C 1
ATOM 16264 O O . GLU F 1 109 ? -51.019 82.877 -26.387 1.00 51.21 109 GLU F O 1
ATOM 16270 N N . ASP F 1 110 ? -49.873 81.273 -27.452 1.00 44.34 110 ASP F N 1
ATOM 16271 C CA . ASP F 1 110 ? -48.631 82.025 -27.543 1.00 45.52 110 ASP F CA 1
ATOM 16272 C C . ASP F 1 110 ? -48.030 81.732 -28.914 1.00 48.64 110 ASP F C 1
ATOM 16273 O O . ASP F 1 110 ? -47.631 80.607 -29.209 1.00 48.42 110 ASP F O 1
ATOM 16278 N N . ALA F 1 111 ? -47.966 82.761 -29.739 1.00 53.24 111 ALA F N 1
ATOM 16279 C CA . ALA F 1 111 ? -47.457 82.631 -31.086 1.00 56.14 111 ALA F CA 1
ATOM 16280 C C . ALA F 1 111 ? -45.951 82.346 -31.145 1.00 52.72 111 ALA F C 1
ATOM 16281 O O . ALA F 1 111 ? -45.480 81.828 -32.146 1.00 57.53 111 ALA F O 1
ATOM 16283 N N . ASN F 1 112 ? -45.204 82.672 -30.100 1.00 49.50 112 ASN F N 1
ATOM 16284 C CA . ASN F 1 112 ? -43.782 82.296 -30.035 1.00 53.08 112 ASN F CA 1
ATOM 16285 C C . ASN F 1 112 ? -43.449 80.909 -29.482 1.00 50.88 112 ASN F C 1
ATOM 16286 O O . ASN F 1 112 ? -42.283 80.492 -29.554 1.00 46.97 112 ASN F O 1
ATOM 16291 N N . PHE F 1 113 ? -44.449 80.199 -28.947 1.00 46.12 113 PHE F N 1
ATOM 16292 C CA . PHE F 1 113 ? -44.233 78.842 -28.460 1.00 42.73 113 PHE F CA 1
ATOM 16293 C C . PHE F 1 113 ? -43.940 77.913 -29.631 1.00 43.64 113 PHE F C 1
ATOM 16294 O O . PHE F 1 113 ? -44.602 77.974 -30.658 1.00 44.43 113 PHE F O 1
ATOM 16302 N N . GLU F 1 114 ? -42.938 77.060 -29.445 1.00 42.24 114 GLU F N 1
ATOM 16303 C CA . GLU F 1 114 ? -42.361 76.234 -30.501 1.00 38.60 114 GLU F CA 1
ATOM 16304 C C . GLU F 1 114 ? -41.973 74.899 -29.824 1.00 35.37 114 GLU F C 1
ATOM 16305 O O . GLU F 1 114 ? -41.159 74.884 -28.903 1.00 33.47 114 GLU F O 1
ATOM 16311 N N . MET F 1 115 ? -42.597 73.801 -30.237 1.00 31.79 115 MET F N 1
ATOM 16312 C CA . MET F 1 115 ? -42.186 72.458 -29.812 1.00 29.83 115 MET F CA 1
ATOM 16313 C C . MET F 1 115 ? -42.442 71.510 -30.961 1.00 28.82 115 MET F C 1
ATOM 16314 O O . MET F 1 115 ? -43.520 71.539 -31.535 1.00 31.30 115 MET F O 1
ATOM 16319 N N . TYR F 1 116 ? -41.451 70.686 -31.292 1.00 27.54 116 TYR F N 1
ATOM 16320 C CA . TYR F 1 116 ? -41.570 69.696 -32.367 1.00 25.71 116 TYR F CA 1
ATOM 16321 C C . TYR F 1 116 ? -41.534 68.294 -31.804 1.00 25.83 116 TYR F C 1
ATOM 16322 O O . TYR F 1 116 ? -41.130 68.081 -30.659 1.00 23.55 116 TYR F O 1
ATOM 16331 N N . MET F 1 117 ? -41.973 67.336 -32.619 1.00 27.97 117 MET F N 1
ATOM 16332 C CA . MET F 1 117 ? -42.094 65.944 -32.176 1.00 29.80 117 MET F CA 1
ATOM 16333 C C . MET F 1 117 ? -41.533 64.925 -33.158 1.00 28.80 117 MET F C 1
ATOM 16334 O O . MET F 1 117 ? -41.776 64.999 -34.358 1.00 29.34 117 MET F O 1
ATOM 16339 N N . MET F 1 118 ? -40.772 63.979 -32.608 1.00 27.52 118 MET F N 1
ATOM 16340 C CA . MET F 1 118 ? -40.382 62.726 -33.258 1.00 25.99 118 MET F CA 1
ATOM 16341 C C . MET F 1 118 ? -41.372 61.679 -32.757 1.00 25.87 118 MET F C 1
ATOM 16342 O O . MET F 1 118 ? -41.329 61.331 -31.587 1.00 29.53 118 MET F O 1
ATOM 16347 N N . VAL F 1 119 ? -42.261 61.193 -33.622 1.00 23.95 119 VAL F N 1
ATOM 16348 C CA . VAL F 1 119 ? -43.314 60.263 -33.219 1.00 21.88 119 VAL F CA 1
ATOM 16349 C C . VAL F 1 119 ? -42.880 58.830 -33.441 1.00 20.74 119 VAL F C 1
ATOM 16350 O O . VAL F 1 119 ? -42.524 58.457 -34.541 1.00 20.56 119 VAL F O 1
ATOM 16354 N N . GLY F 1 120 ? -42.977 58.039 -32.383 1.00 20.53 120 GLY F N 1
ATOM 16355 C CA . GLY F 1 120 ? -42.658 56.636 -32.404 1.00 19.47 120 GLY F CA 1
ATOM 16356 C C . GLY F 1 120 ? -43.857 55.797 -32.705 1.00 18.30 120 GLY F C 1
ATOM 16357 O O . GLY F 1 120 ? -44.899 55.918 -32.050 1.00 18.10 120 GLY F O 1
ATOM 16358 N N . ALA F 1 121 ? -43.709 54.977 -33.735 1.00 17.68 121 ALA F N 1
ATOM 16359 C CA . ALA F 1 121 ? -44.656 53.924 -34.050 1.00 17.99 121 ALA F CA 1
ATOM 16360 C C . ALA F 1 121 ? -44.041 52.650 -33.515 1.00 17.46 121 ALA F C 1
ATOM 16361 O O . ALA F 1 121 ? -42.928 52.292 -33.924 1.00 18.20 121 ALA F O 1
ATOM 16363 N N . TRP F 1 122 ? -44.721 52.007 -32.565 1.00 17.15 122 TRP F N 1
ATOM 16364 C CA . TRP F 1 122 ? -44.199 50.804 -31.962 1.00 17.81 122 TRP F CA 1
ATOM 16365 C C . TRP F 1 122 ? -44.410 49.585 -32.857 1.00 17.90 122 TRP F C 1
ATOM 16366 O O . TRP F 1 122 ? -45.499 49.369 -33.368 1.00 18.27 122 TRP F O 1
ATOM 16377 N N . ILE F 1 123 ? -43.347 48.800 -33.019 1.00 18.32 123 ILE F N 1
ATOM 16378 C CA . ILE F 1 123 ? -43.343 47.590 -33.853 1.00 19.19 123 ILE F CA 1
ATOM 16379 C C . ILE F 1 123 ? -43.099 46.342 -33.009 1.00 19.58 123 ILE F C 1
ATOM 16380 O O . ILE F 1 123 ? -42.162 46.293 -32.186 1.00 20.28 123 ILE F O 1
ATOM 16385 N N . ASP F 1 124 ? -43.960 45.355 -33.199 1.00 18.96 124 ASP F N 1
ATOM 16386 C CA . ASP F 1 124 ? -43.901 44.090 -32.470 1.00 18.91 124 ASP F CA 1
ATOM 16387 C C . ASP F 1 124 ? -43.721 42.926 -33.432 1.00 18.32 124 ASP F C 1
ATOM 16388 O O . ASP F 1 124 ? -44.155 42.990 -34.593 1.00 19.01 124 ASP F O 1
ATOM 16393 N N . CYS F 1 125 ? -43.125 41.858 -32.926 1.00 18.13 125 CYS F N 1
ATOM 16394 C CA . CYS F 1 125 ? -43.138 40.547 -33.587 1.00 18.83 125 CYS F CA 1
ATOM 16395 C C . CYS F 1 125 ? -44.441 39.836 -33.281 1.00 19.07 125 CYS F C 1
ATOM 16396 O O . CYS F 1 125 ? -45.170 40.256 -32.377 1.00 17.44 125 CYS F O 1
ATOM 16399 N N . LYS F 1 126 ? -44.700 38.738 -33.985 1.00 19.64 126 LYS F N 1
ATOM 16400 C CA . LYS F 1 126 ? -45.915 37.955 -33.765 1.00 21.64 126 LYS F CA 1
ATOM 16401 C C . LYS F 1 126 ? -46.062 37.434 -32.331 1.00 22.09 126 LYS F C 1
ATOM 16402 O O . LYS F 1 126 ? -45.103 36.872 -31.762 1.00 24.13 126 LYS F O 1
ATOM 16408 N N . ASN F 1 127 ? -47.253 37.621 -31.769 1.00 20.68 127 ASN F N 1
ATOM 16409 C CA . ASN F 1 127 ? -47.611 37.229 -30.395 1.00 20.96 127 ASN F CA 1
ATOM 16410 C C . ASN F 1 127 ? -46.944 37.982 -29.247 1.00 20.28 127 ASN F C 1
ATOM 16411 O O . ASN F 1 127 ? -47.121 37.642 -28.087 1.00 21.39 127 ASN F O 1
ATOM 16416 N N . ALA F 1 128 ? -46.192 39.013 -29.538 1.00 19.75 128 ALA F N 1
ATOM 16417 C CA . ALA F 1 128 ? -45.664 39.845 -28.475 1.00 19.94 128 ALA F CA 1
ATOM 16418 C C . ALA F 1 128 ? -46.772 40.241 -27.515 1.00 19.18 128 ALA F C 1
ATOM 16419 O O . ALA F 1 128 ? -47.870 40.577 -27.924 1.00 18.53 128 ALA F O 1
ATOM 16421 N N . TRP F 1 129 ? -46.431 40.242 -26.232 1.00 19.75 129 TRP F N 1
ATOM 16422 C CA . TRP F 1 129 ? -47.320 40.687 -25.161 1.00 20.90 129 TRP F CA 1
ATOM 16423 C C . TRP F 1 129 ? -48.580 39.821 -24.992 1.00 21.28 129 TRP F C 1
ATOM 16424 O O . TRP F 1 129 ? -49.531 40.279 -24.397 1.00 22.70 129 TRP F O 1
ATOM 16435 N N . THR F 1 130 ? -48.561 38.595 -25.495 1.00 21.09 130 THR F N 1
ATOM 16436 C CA . THR F 1 130 ? -49.621 37.625 -25.270 1.00 21.33 130 THR F CA 1
ATOM 16437 C C . THR F 1 130 ? -49.020 36.432 -24.545 1.00 21.50 130 THR F C 1
ATOM 16438 O O . THR F 1 130 ? -47.853 36.443 -24.189 1.00 18.96 130 THR F O 1
ATOM 16442 N N . ASP F 1 131 ? -49.831 35.413 -24.320 1.00 23.69 131 ASP F N 1
ATOM 16443 C CA . ASP F 1 131 ? -49.351 34.156 -23.731 1.00 27.09 131 ASP F CA 1
ATOM 16444 C C . ASP F 1 131 ? -49.142 33.059 -24.800 1.00 25.71 131 ASP F C 1
ATOM 16445 O O . ASP F 1 131 ? -49.018 31.883 -24.467 1.00 25.16 131 ASP F O 1
ATOM 16450 N N . GLN F 1 132 ? -49.095 33.462 -26.065 1.00 24.64 132 GLN F N 1
ATOM 16451 C CA . GLN F 1 132 ? -48.848 32.559 -27.178 1.00 25.89 132 GLN F CA 1
ATOM 16452 C C . GLN F 1 132 ? -47.366 32.559 -27.582 1.00 24.54 132 GLN F C 1
ATOM 16453 O O . GLN F 1 132 ? -46.642 33.493 -27.274 1.00 23.41 132 GLN F O 1
ATOM 16459 N N . PRO F 1 133 ? -46.902 31.504 -28.279 1.00 23.32 133 PRO F N 1
ATOM 16460 C CA . PRO F 1 133 ? -45.455 31.430 -28.612 1.00 24.12 133 PRO F CA 1
ATOM 16461 C C . PRO F 1 133 ? -44.973 32.578 -29.506 1.00 23.02 133 PRO F C 1
ATOM 16462 O O . PRO F 1 133 ? -45.580 32.831 -30.521 1.00 20.53 133 PRO F O 1
ATOM 16466 N N . LEU F 1 134 ? -43.906 33.260 -29.100 1.00 23.90 134 LEU F N 1
ATOM 16467 C CA . LEU F 1 134 ? -43.347 34.373 -29.882 1.00 24.39 134 LEU F CA 1
ATOM 16468 C C . LEU F 1 134 ? -42.709 33.830 -31.142 1.00 23.06 134 LEU F C 1
ATOM 16469 O O . LEU F 1 134 ? -42.161 32.709 -31.142 1.00 23.99 134 LEU F O 1
ATOM 16474 N N . ASN F 1 135 ? -42.837 34.582 -32.232 1.00 21.56 135 ASN F N 1
ATOM 16475 C CA . ASN F 1 135 ? -42.122 34.287 -33.470 1.00 21.86 135 ASN F CA 1
ATOM 16476 C C . ASN F 1 135 ? -41.437 35.557 -33.959 1.00 22.27 135 ASN F C 1
ATOM 16477 O O . ASN F 1 135 ? -42.105 36.449 -34.476 1.00 22.05 135 ASN F O 1
ATOM 16482 N N . HIS F 1 136 ? -40.113 35.617 -33.786 1.00 20.91 136 HIS F N 1
ATOM 16483 C CA . HIS F 1 136 ? -39.337 36.781 -34.148 1.00 20.27 136 HIS F CA 1
ATOM 16484 C C . HIS F 1 136 ? -39.060 36.868 -35.663 1.00 21.37 136 HIS F C 1
ATOM 16485 O O . HIS F 1 136 ? -38.412 37.817 -36.109 1.00 19.09 136 HIS F O 1
ATOM 16492 N N . HIS F 1 137 ? -39.518 35.876 -36.441 1.00 22.46 137 HIS F N 1
ATOM 16493 C CA . HIS F 1 137 ? -39.434 35.943 -37.897 1.00 22.63 137 HIS F CA 1
ATOM 16494 C C . HIS F 1 137 ? -40.756 36.299 -38.545 1.00 23.68 137 HIS F C 1
ATOM 16495 O O . HIS F 1 137 ? -40.847 36.309 -39.741 1.00 23.74 137 HIS F O 1
ATOM 16502 N N . GLU F 1 138 ? -41.776 36.586 -37.753 1.00 26.30 138 GLU F N 1
ATOM 16503 C CA . GLU F 1 138 ? -43.024 37.102 -38.261 1.00 28.88 138 GLU F CA 1
ATOM 16504 C C . GLU F 1 138 ? -43.396 38.330 -37.462 1.00 27.64 138 GLU F C 1
ATOM 16505 O O . GLU F 1 138 ? -42.904 38.581 -36.373 1.00 32.19 138 GLU F O 1
ATOM 16511 N N . GLU F 1 139 ? -44.269 39.120 -38.038 1.00 26.38 139 GLU F N 1
ATOM 16512 C CA . GLU F 1 139 ? -44.613 40.450 -37.536 1.00 24.74 139 GLU F CA 1
ATOM 16513 C C . GLU F 1 139 ? -45.976 40.360 -36.818 1.00 22.56 139 GLU F C 1
ATOM 16514 O O . GLU F 1 139 ? -46.748 39.440 -37.040 1.00 19.91 139 GLU F O 1
ATOM 16520 N N . SER F 1 140 ? -46.240 41.290 -35.915 1.00 21.89 140 SER F N 1
ATOM 16521 C CA . SER F 1 140 ? -47.568 41.408 -35.317 1.00 22.62 140 SER F CA 1
ATOM 16522 C C . SER F 1 140 ? -48.580 41.921 -36.347 1.00 23.74 140 SER F C 1
ATOM 16523 O O . SER F 1 140 ? -48.308 42.844 -37.095 1.00 24.44 140 SER F O 1
ATOM 16526 N N . GLU F 1 141 ? -49.760 41.329 -36.345 1.00 27.08 141 GLU F N 1
ATOM 16527 C CA . GLU F 1 141 ? -50.884 41.804 -37.148 1.00 32.07 141 GLU F CA 1
ATOM 16528 C C . GLU F 1 141 ? -51.255 43.262 -36.782 1.00 28.16 141 GLU F C 1
ATOM 16529 O O . GLU F 1 141 ? -51.749 43.984 -37.633 1.00 26.66 141 GLU F O 1
ATOM 16535 N N . ASN F 1 142 ? -50.929 43.711 -35.565 1.00 25.67 142 ASN F N 1
ATOM 16536 C CA . ASN F 1 142 ? -51.192 45.086 -35.135 1.00 26.42 142 ASN F CA 1
ATOM 16537 C C . ASN F 1 142 ? -50.249 46.189 -35.590 1.00 24.51 142 ASN F C 1
ATOM 16538 O O . ASN F 1 142 ? -50.528 47.363 -35.345 1.00 22.54 142 ASN F O 1
ATOM 16543 N N . ASN F 1 143 ? -49.164 45.846 -36.272 1.00 23.55 143 ASN F N 1
ATOM 16544 C CA . ASN F 1 143 ? -48.267 46.890 -36.731 1.00 23.54 143 ASN F CA 1
ATOM 16545 C C . ASN F 1 143 ? -48.947 47.836 -37.734 1.00 23.29 143 ASN F C 1
ATOM 16546 O O . ASN F 1 143 ? -48.773 49.045 -37.681 1.00 21.70 143 ASN F O 1
ATOM 16551 N N . ALA F 1 144 ? -49.725 47.269 -38.643 1.00 24.49 144 ALA F N 1
ATOM 16552 C CA . ALA F 1 144 ? -50.368 48.041 -39.717 1.00 23.24 144 ALA F CA 1
ATOM 16553 C C . ALA F 1 144 ? -51.172 49.216 -39.172 1.00 23.81 144 ALA F C 1
ATOM 16554 O O . ALA F 1 144 ? -50.936 50.358 -39.585 1.00 24.46 144 ALA F O 1
ATOM 16556 N N . SER F 1 145 ? -52.046 48.962 -38.202 1.00 23.21 145 SER F N 1
ATOM 16557 C CA . SER F 1 145 ? -52.865 50.038 -37.659 1.00 24.63 145 SER F CA 1
ATOM 16558 C C . SER F 1 145 ? -52.053 51.056 -36.819 1.00 25.35 145 SER F C 1
ATOM 16559 O O . SER F 1 145 ? -52.393 52.260 -36.783 1.00 27.09 145 SER F O 1
ATOM 16562 N N . GLU F 1 146 ? -50.977 50.600 -36.172 1.00 22.63 146 GLU F N 1
ATOM 16563 C CA . GLU F 1 146 ? -50.065 51.515 -35.494 1.00 21.11 146 GLU F CA 1
ATOM 16564 C C . GLU F 1 146 ? -49.414 52.472 -36.512 1.00 19.99 146 GLU F C 1
ATOM 16565 O O . GLU F 1 146 ? -49.316 53.680 -36.270 1.00 19.17 146 GLU F O 1
ATOM 16571 N N . ILE F 1 147 ? -48.961 51.944 -37.634 1.00 20.16 147 ILE F N 1
ATOM 16572 C CA . ILE F 1 147 ? -48.405 52.797 -38.675 1.00 21.97 147 ILE F CA 1
ATOM 16573 C C . ILE F 1 147 ? -49.482 53.763 -39.188 1.00 23.09 147 ILE F C 1
ATOM 16574 O O . ILE F 1 147 ? -49.216 54.966 -39.335 1.00 25.34 147 ILE F O 1
ATOM 16579 N N . ASP F 1 148 ? -50.698 53.257 -39.414 1.00 23.07 148 ASP F N 1
ATOM 16580 C CA . ASP F 1 148 ? -51.813 54.113 -39.841 1.00 22.96 148 ASP F CA 1
ATOM 16581 C C . ASP F 1 148 ? -52.081 55.262 -38.861 1.00 22.42 148 ASP F C 1
ATOM 16582 O O . ASP F 1 148 ? -52.278 56.394 -39.271 1.00 22.31 148 ASP F O 1
ATOM 16587 N N . ARG F 1 149 ? -52.088 54.972 -37.576 1.00 22.62 149 ARG F N 1
ATOM 16588 C CA . ARG F 1 149 ? -52.341 56.017 -36.589 1.00 23.58 149 ARG F CA 1
ATOM 16589 C C . ARG F 1 149 ? -51.218 57.068 -36.541 1.00 23.53 149 ARG F C 1
ATOM 16590 O O . ARG F 1 149 ? -51.483 58.246 -36.286 1.00 26.40 149 ARG F O 1
ATOM 16598 N N . ALA F 1 150 ? -49.982 56.639 -36.784 1.00 23.11 150 ALA F N 1
ATOM 16599 C CA . ALA F 1 150 ? -48.817 57.531 -36.831 1.00 23.84 150 ALA F CA 1
ATOM 16600 C C . ALA F 1 150 ? -48.936 58.478 -38.027 1.00 23.46 150 ALA F C 1
ATOM 16601 O O . ALA F 1 150 ? -48.729 59.692 -37.862 1.00 21.71 150 ALA F O 1
ATOM 16603 N N . VAL F 1 151 ? -49.306 57.916 -39.188 1.00 24.76 151 VAL F N 1
ATOM 16604 C CA . VAL F 1 151 ? -49.535 58.731 -40.445 1.00 27.39 151 VAL F CA 1
ATOM 16605 C C . VAL F 1 151 ? -50.671 59.753 -40.187 1.00 25.92 151 VAL F C 1
ATOM 16606 O O . VAL F 1 151 ? -50.462 60.933 -40.488 1.00 25.42 151 VAL F O 1
ATOM 16610 N N . ALA F 1 152 ? -51.798 59.314 -39.592 1.00 22.20 152 ALA F N 1
ATOM 16611 C CA . ALA F 1 152 ? -52.910 60.219 -39.276 1.00 23.95 152 ALA F CA 1
ATOM 16612 C C . ALA F 1 152 ? -52.478 61.407 -38.401 1.00 25.89 152 ALA F C 1
ATOM 16613 O O . ALA F 1 152 ? -52.882 62.559 -38.647 1.00 26.97 152 ALA F O 1
ATOM 16615 N N . LEU F 1 153 ? -51.654 61.135 -37.388 1.00 26.15 153 LEU F N 1
ATOM 16616 C CA . LEU F 1 153 ? -51.134 62.189 -36.520 1.00 26.67 153 LEU F CA 1
ATOM 16617 C C . LEU F 1 153 ? -50.173 63.118 -37.227 1.00 25.77 153 LEU F C 1
ATOM 16618 O O . LEU F 1 153 ? -50.219 64.319 -36.997 1.00 29.28 153 LEU F O 1
ATOM 16623 N N . ALA F 1 154 ? -49.313 62.597 -38.094 1.00 26.25 154 ALA F N 1
ATOM 16624 C CA . ALA F 1 154 ? -48.388 63.460 -38.855 1.00 24.88 154 ALA F CA 1
ATOM 16625 C C . ALA F 1 154 ? -49.177 64.396 -39.788 1.00 26.25 154 ALA F C 1
ATOM 16626 O O . ALA F 1 154 ? -48.749 65.530 -40.063 1.00 25.69 154 ALA F O 1
ATOM 16628 N N . GLN F 1 155 ? -50.319 63.891 -40.274 1.00 26.40 155 GLN F N 1
ATOM 16629 C CA . GLN F 1 155 ? -51.251 64.642 -41.127 1.00 26.28 155 GLN F CA 1
ATOM 16630 C C . GLN F 1 155 ? -52.087 65.679 -40.355 1.00 26.31 155 GLN F C 1
ATOM 16631 O O . GLN F 1 155 ? -52.157 66.802 -40.808 1.00 28.36 155 GLN F O 1
ATOM 16637 N N . GLU F 1 156 ? -52.683 65.335 -39.216 1.00 26.40 156 GLU F N 1
ATOM 16638 C CA . GLU F 1 156 ? -53.411 66.345 -38.390 1.00 27.46 156 GLU F CA 1
ATOM 16639 C C . GLU F 1 156 ? -52.459 67.412 -37.806 1.00 26.74 156 GLU F C 1
ATOM 16640 O O . GLU F 1 156 ? -52.879 68.546 -37.651 1.00 28.93 156 GLU F O 1
ATOM 16642 N N . PHE F 1 157 ? -51.188 67.085 -37.537 1.00 26.41 157 PHE F N 1
ATOM 16643 C CA . PHE F 1 157 ? -50.266 68.037 -36.871 1.00 26.69 157 PHE F CA 1
ATOM 16644 C C . PHE F 1 157 ? -48.933 68.183 -37.602 1.00 28.29 157 PHE F C 1
ATOM 16645 O O . PHE F 1 157 ? -47.862 68.054 -36.994 1.00 27.43 157 PHE F O 1
ATOM 16653 N N . PRO F 1 158 ? -48.972 68.536 -38.907 1.00 29.85 158 PRO F N 1
ATOM 16654 C CA . PRO F 1 158 ? -47.721 68.604 -39.697 1.00 29.12 158 PRO F CA 1
ATOM 16655 C C . PRO F 1 158 ? -46.779 69.738 -39.267 1.00 29.36 158 PRO F C 1
ATOM 16656 O O . PRO F 1 158 ? -45.602 69.711 -39.608 1.00 28.49 158 PRO F O 1
ATOM 16660 N N . ASP F 1 159 ? -47.304 70.717 -38.524 1.00 30.68 159 ASP F N 1
ATOM 16661 C CA . ASP F 1 159 ? -46.516 71.827 -37.995 1.00 31.24 159 ASP F CA 1
ATOM 16662 C C . ASP F 1 159 ? -45.666 71.439 -36.786 1.00 29.22 159 ASP F C 1
ATOM 16663 O O . ASP F 1 159 ? -44.777 72.196 -36.388 1.00 27.98 159 ASP F O 1
ATOM 16668 N N . ILE F 1 160 ? -45.977 70.286 -36.192 1.00 29.05 160 ILE F N 1
ATOM 16669 C CA . ILE F 1 160 ? -45.303 69.782 -34.996 1.00 29.40 160 ILE F CA 1
ATOM 16670 C C . ILE F 1 160 ? -44.504 68.513 -35.288 1.00 28.65 160 ILE F C 1
ATOM 16671 O O . ILE F 1 160 ? -43.333 68.423 -34.924 1.00 26.21 160 ILE F O 1
ATOM 16676 N N . VAL F 1 161 ? -45.163 67.535 -35.915 1.00 30.18 161 VAL F N 1
ATOM 16677 C CA . VAL F 1 161 ? -44.554 66.219 -36.216 1.00 30.27 161 VAL F CA 1
ATOM 16678 C C . VAL F 1 161 ? -43.551 66.349 -37.358 1.00 30.77 161 VAL F C 1
ATOM 16679 O O . VAL F 1 161 ? -43.942 66.647 -38.491 1.00 35.12 161 VAL F O 1
ATOM 16683 N N . LYS F 1 162 ? -42.268 66.183 -37.046 1.00 28.13 162 LYS F N 1
ATOM 16684 C CA . LYS F 1 162 ? -41.199 66.279 -38.039 1.00 27.10 162 LYS F CA 1
ATOM 16685 C C . LYS F 1 162 ? -40.502 64.968 -38.388 1.00 23.78 162 LYS F C 1
ATOM 16686 O O . LYS F 1 162 ? -39.779 64.930 -39.360 1.00 21.40 162 LYS F O 1
ATOM 16692 N N . VAL F 1 163 ? -40.740 63.921 -37.607 1.00 22.28 163 VAL F N 1
ATOM 16693 C CA . VAL F 1 163 ? -40.122 62.624 -37.804 1.00 22.36 163 VAL F CA 1
ATOM 16694 C C . VAL F 1 163 ? -41.109 61.537 -37.395 1.00 23.19 163 VAL F C 1
ATOM 16695 O O . VAL F 1 163 ? -41.813 61.659 -36.374 1.00 25.19 163 VAL F O 1
ATOM 16699 N N . ILE F 1 164 ? -41.151 60.466 -38.182 1.00 22.00 164 ILE F N 1
ATOM 16700 C CA . ILE F 1 164 ? -41.718 59.224 -37.723 1.00 21.93 164 ILE F CA 1
ATOM 16701 C C . ILE F 1 164 ? -40.600 58.202 -37.577 1.00 20.93 164 ILE F C 1
ATOM 16702 O O . ILE F 1 164 ? -39.842 57.976 -38.503 1.00 21.05 164 ILE F O 1
ATOM 16707 N N . ALA F 1 165 ? -40.551 57.565 -36.413 1.00 20.58 165 ALA F N 1
ATOM 16708 C CA . ALA F 1 165 ? -39.632 56.477 -36.132 1.00 21.08 165 ALA F CA 1
ATOM 16709 C C . ALA F 1 165 ? -40.378 55.148 -36.156 1.00 20.75 165 ALA F C 1
ATOM 16710 O O . ALA F 1 165 ? -41.308 54.950 -35.375 1.00 21.92 165 ALA F O 1
ATOM 16712 N N . VAL F 1 166 ? -39.964 54.255 -37.053 1.00 18.83 166 VAL F N 1
ATOM 16713 C CA . VAL F 1 166 ? -40.507 52.922 -37.143 1.00 17.79 166 VAL F CA 1
ATOM 16714 C C . VAL F 1 166 ? -39.720 52.037 -36.184 1.00 16.04 166 VAL F C 1
ATOM 16715 O O . VAL F 1 166 ? -38.667 51.516 -36.497 1.00 14.38 166 VAL F O 1
ATOM 16719 N N . GLY F 1 167 ? -40.302 51.838 -35.032 1.00 15.56 167 GLY F N 1
ATOM 16720 C CA . GLY F 1 167 ? -39.773 50.910 -34.036 1.00 16.59 167 GLY F CA 1
ATOM 16721 C C . GLY F 1 167 ? -38.920 51.581 -32.981 1.00 15.49 167 GLY F C 1
ATOM 16722 O O . GLY F 1 167 ? -38.327 52.624 -33.232 1.00 15.89 167 GLY F O 1
ATOM 16723 N N . ASN F 1 168 ? -38.892 50.968 -31.805 1.00 14.63 168 ASN F N 1
ATOM 16724 C CA . ASN F 1 168 ? -37.987 51.374 -30.741 1.00 14.77 168 ASN F CA 1
ATOM 16725 C C . ASN F 1 168 ? -37.240 50.155 -30.169 1.00 15.22 168 ASN F C 1
ATOM 16726 O O . ASN F 1 168 ? -37.800 49.364 -29.404 1.00 13.75 168 ASN F O 1
ATOM 16731 N N . GLU F 1 169 ? -35.976 50.037 -30.559 1.00 16.75 169 GLU F N 1
ATOM 16732 C CA . GLU F 1 169 ? -35.132 48.886 -30.222 1.00 17.42 169 GLU F CA 1
ATOM 16733 C C . GLU F 1 169 ? -35.762 47.592 -30.732 1.00 17.03 169 GLU F C 1
ATOM 16734 O O . GLU F 1 169 ? -35.625 46.527 -30.132 1.00 17.64 169 GLU F O 1
ATOM 16740 N N . ALA F 1 170 ? -36.478 47.693 -31.846 1.00 16.44 170 ALA F N 1
ATOM 16741 C CA . ALA F 1 170 ? -37.276 46.584 -32.300 1.00 16.33 170 ALA F CA 1
ATOM 16742 C C . ALA F 1 170 ? -36.460 45.520 -33.028 1.00 17.11 170 ALA F C 1
ATOM 16743 O O . ALA F 1 170 ? -36.986 44.453 -33.283 1.00 17.50 170 ALA F O 1
ATOM 16745 N N . MET F 1 171 ? -35.201 45.810 -33.395 1.00 17.32 171 MET F N 1
ATOM 16746 C CA . MET F 1 171 ? -34.323 44.846 -34.074 1.00 17.23 171 MET F CA 1
ATOM 16747 C C . MET F 1 171 ? -33.271 44.190 -33.153 1.00 15.55 171 MET F C 1
ATOM 16748 O O . MET F 1 171 ? -32.616 43.262 -33.562 1.00 13.99 171 MET F O 1
ATOM 16753 N N . VAL F 1 172 ? -33.046 44.755 -31.972 1.00 14.68 172 VAL F N 1
ATOM 16754 C CA . VAL F 1 172 ? -31.960 44.320 -31.134 1.00 14.31 172 VAL F CA 1
ATOM 16755 C C . VAL F 1 172 ? -32.307 42.946 -30.613 1.00 14.10 172 VAL F C 1
ATOM 16756 O O . VAL F 1 172 ? -33.413 42.726 -30.097 1.00 13.88 172 VAL F O 1
ATOM 16760 N N . LYS F 1 173 ? -31.362 42.021 -30.719 1.00 14.82 173 LYS F N 1
ATOM 16761 C CA . LYS F 1 173 ? -31.654 40.586 -30.497 1.00 16.12 173 LYS F CA 1
ATOM 16762 C C . LYS F 1 173 ? -31.922 40.226 -29.034 1.00 15.51 173 LYS F C 1
ATOM 16763 O O . LYS F 1 173 ? -32.508 39.181 -28.772 1.00 15.53 173 LYS F O 1
ATOM 16769 N N . TRP F 1 174 ? -31.506 41.093 -28.109 1.00 14.80 174 TRP F N 1
ATOM 16770 C CA . TRP F 1 174 ? -31.826 40.932 -26.700 1.00 15.04 174 TRP F CA 1
ATOM 16771 C C . TRP F 1 174 ? -33.198 41.491 -26.253 1.00 15.12 174 TRP F C 1
ATOM 16772 O O . TRP F 1 174 ? -33.590 41.268 -25.118 1.00 15.42 174 TRP F O 1
ATOM 16783 N N . ALA F 1 175 ? -33.936 42.187 -27.105 1.00 14.71 175 ALA F N 1
ATOM 16784 C CA . ALA F 1 175 ? -35.284 42.619 -26.745 1.00 14.39 175 ALA F CA 1
ATOM 16785 C C . ALA F 1 175 ? -36.268 41.437 -26.919 1.00 14.21 175 ALA F C 1
ATOM 16786 O O . ALA F 1 175 ? -37.129 41.420 -27.828 1.00 12.95 175 ALA F O 1
ATOM 16788 N N . ALA F 1 176 ? -36.123 40.464 -26.008 1.00 13.81 176 ALA F N 1
ATOM 16789 C CA . ALA F 1 176 ? -36.725 39.134 -26.132 1.00 13.91 176 ALA F CA 1
ATOM 16790 C C . ALA F 1 176 ? -38.247 39.166 -26.257 1.00 13.94 176 ALA F C 1
ATOM 16791 O O . ALA F 1 176 ? -38.853 38.279 -26.804 1.00 14.01 176 ALA F O 1
ATOM 16793 N N . SER F 1 177 ? -38.863 40.170 -25.683 1.00 14.78 177 SER F N 1
ATOM 16794 C CA . SER F 1 177 ? -40.309 40.230 -25.669 1.00 15.18 177 SER F CA 1
ATOM 16795 C C . SER F 1 177 ? -40.959 40.556 -26.983 1.00 14.97 177 SER F C 1
ATOM 16796 O O . SER F 1 177 ? -42.146 40.274 -27.120 1.00 14.98 177 SER F O 1
ATOM 16799 N N . TYR F 1 178 ? -40.243 41.190 -27.915 1.00 14.44 178 TYR F N 1
ATOM 16800 C CA . TYR F 1 178 ? -40.909 41.703 -29.118 1.00 14.21 178 TYR F CA 1
ATOM 16801 C C . TYR F 1 178 ? -40.100 41.871 -30.425 1.00 13.01 178 TYR F C 1
ATOM 16802 O O . TYR F 1 178 ? -40.667 42.318 -31.408 1.00 11.82 178 TYR F O 1
ATOM 16811 N N . PHE F 1 179 ? -38.815 41.554 -30.427 1.00 12.75 179 PHE F N 1
ATOM 16812 C CA . PHE F 1 179 ? -37.957 41.993 -31.518 1.00 12.81 179 PHE F CA 1
ATOM 16813 C C . PHE F 1 179 ? -38.332 41.340 -32.850 1.00 12.99 179 PHE F C 1
ATOM 16814 O O . PHE F 1 179 ? -38.924 40.276 -32.892 1.00 11.40 179 PHE F O 1
ATOM 16822 N N . VAL F 1 180 ? -38.017 42.061 -33.916 1.00 13.31 180 VAL F N 1
ATOM 16823 C CA . VAL F 1 180 ? -38.330 41.666 -35.271 1.00 13.96 180 VAL F CA 1
ATOM 16824 C C . VAL F 1 180 ? -37.048 41.674 -36.097 1.00 14.88 180 VAL F C 1
ATOM 16825 O O . VAL F 1 180 ? -35.993 42.226 -35.674 1.00 14.89 180 VAL F O 1
ATOM 16829 N N . GLN F 1 181 ? -37.137 41.055 -37.278 1.00 15.01 181 GLN F N 1
ATOM 16830 C CA . GLN F 1 181 ? -36.046 41.104 -38.249 1.00 15.05 181 GLN F CA 1
ATOM 16831 C C . GLN F 1 181 ? -36.034 42.473 -38.973 1.00 15.34 181 GLN F C 1
ATOM 16832 O O . GLN F 1 181 ? -37.071 43.161 -39.036 1.00 16.80 181 GLN F O 1
ATOM 16838 N N . PRO F 1 182 ? -34.874 42.895 -39.497 1.00 15.22 182 PRO F N 1
ATOM 16839 C CA . PRO F 1 182 ? -34.822 44.163 -40.182 1.00 15.25 182 PRO F CA 1
ATOM 16840 C C . PRO F 1 182 ? -35.741 44.271 -41.431 1.00 16.15 182 PRO F C 1
ATOM 16841 O O . PRO F 1 182 ? -36.187 45.360 -41.748 1.00 15.37 182 PRO F O 1
ATOM 16845 N N . ALA F 1 183 ? -36.083 43.154 -42.056 1.00 17.58 183 ALA F N 1
ATOM 16846 C CA . ALA F 1 183 ? -37.083 43.149 -43.143 1.00 19.03 183 ALA F CA 1
ATOM 16847 C C . ALA F 1 183 ? -38.417 43.831 -42.756 1.00 19.70 183 ALA F C 1
ATOM 16848 O O . ALA F 1 183 ? -39.048 44.481 -43.584 1.00 20.69 183 ALA F O 1
ATOM 16850 N N . VAL F 1 184 ? -38.866 43.623 -41.528 1.00 18.89 184 VAL F N 1
ATOM 16851 C CA . VAL F 1 184 ? -40.091 44.249 -41.051 1.00 19.49 184 VAL F CA 1
ATOM 16852 C C . VAL F 1 184 ? -39.950 45.739 -40.886 1.00 18.28 184 VAL F C 1
ATOM 16853 O O . VAL F 1 184 ? -40.845 46.463 -41.245 1.00 17.62 184 VAL F O 1
ATOM 16857 N N . ILE F 1 185 ? -38.850 46.209 -40.344 1.00 18.81 185 ILE F N 1
ATOM 16858 C CA . ILE F 1 185 ? -38.674 47.648 -40.264 1.00 20.89 185 ILE F CA 1
ATOM 16859 C C . ILE F 1 185 ? -38.610 48.269 -41.669 1.00 20.69 185 ILE F C 1
ATOM 16860 O O . ILE F 1 185 ? -39.243 49.304 -41.909 1.00 22.57 185 ILE F O 1
ATOM 16865 N N . LEU F 1 186 ? -37.855 47.638 -42.557 1.00 20.40 186 LEU F N 1
ATOM 16866 C CA . LEU F 1 186 ? -37.720 48.052 -43.950 1.00 20.35 186 LEU F CA 1
ATOM 16867 C C . LEU F 1 186 ? -39.072 48.172 -44.650 1.00 20.38 186 LEU F C 1
ATOM 16868 O O . LEU F 1 186 ? -39.351 49.146 -45.332 1.00 18.90 186 LEU F O 1
ATOM 16873 N N . LYS F 1 187 ? -39.909 47.169 -44.451 1.00 21.39 187 LYS F N 1
ATOM 16874 C CA . LYS F 1 187 ? -41.267 47.160 -44.987 1.00 22.25 187 LYS F CA 1
ATOM 16875 C C . LYS F 1 187 ? -42.021 48.448 -44.649 1.00 22.13 187 LYS F C 1
ATOM 16876 O O . LYS F 1 187 ? -42.551 49.119 -45.540 1.00 22.41 187 LYS F O 1
ATOM 16882 N N . TRP F 1 188 ? -42.065 48.794 -43.368 1.00 20.13 188 TRP F N 1
ATOM 16883 C CA . TRP F 1 188 ? -42.790 49.973 -42.932 1.00 18.64 188 TRP F CA 1
ATOM 16884 C C . TRP F 1 188 ? -42.083 51.300 -43.227 1.00 17.10 188 TRP F C 1
ATOM 16885 O O . TRP F 1 188 ? -42.755 52.291 -43.542 1.00 16.24 188 TRP F O 1
ATOM 16896 N N . VAL F 1 189 ? -40.760 51.336 -43.168 1.00 15.70 189 VAL F N 1
ATOM 16897 C CA . VAL F 1 189 ? -40.053 52.531 -43.625 1.00 15.38 189 VAL F CA 1
ATOM 16898 C C . VAL F 1 189 ? -40.387 52.791 -45.104 1.00 16.20 189 VAL F C 1
ATOM 16899 O O . VAL F 1 189 ? -40.742 53.888 -45.471 1.00 14.65 189 VAL F O 1
ATOM 16903 N N . ASN F 1 190 ? -40.334 51.745 -45.925 1.00 17.71 190 ASN F N 1
ATOM 16904 C CA . ASN F 1 190 ? -40.653 51.867 -47.344 1.00 18.48 190 ASN F CA 1
ATOM 16905 C C . ASN F 1 190 ? -42.090 52.306 -47.575 1.00 20.87 190 ASN F C 1
ATOM 16906 O O . ASN F 1 190 ? -42.352 53.111 -48.460 1.00 22.55 190 ASN F O 1
ATOM 16911 N N . HIS F 1 191 ? -43.016 51.776 -46.791 1.00 22.08 191 HIS F N 1
ATOM 16912 C CA . HIS F 1 191 ? -44.408 52.202 -46.856 1.00 22.93 191 HIS F CA 1
ATOM 16913 C C . HIS F 1 191 ? -44.534 53.716 -46.650 1.00 23.10 191 HIS F C 1
ATOM 16914 O O . HIS F 1 191 ? -45.260 54.381 -47.387 1.00 22.49 191 HIS F O 1
ATOM 16921 N N . LEU F 1 192 ? -43.839 54.223 -45.639 1.00 21.76 192 LEU F N 1
ATOM 16922 C CA . LEU F 1 192 ? -43.887 55.626 -45.305 1.00 22.00 192 LEU F CA 1
ATOM 16923 C C . LEU F 1 192 ? -43.206 56.497 -46.358 1.00 22.86 192 LEU F C 1
ATOM 16924 O O . LEU F 1 192 ? -43.697 57.578 -46.677 1.00 21.29 192 LEU F O 1
ATOM 16929 N N . GLN F 1 193 ? -42.074 56.045 -46.885 1.00 24.70 193 GLN F N 1
ATOM 16930 C CA . GLN F 1 193 ? -41.408 56.774 -47.966 1.00 26.50 193 GLN F CA 1
ATOM 16931 C C . GLN F 1 193 ? -42.274 56.832 -49.245 1.00 28.54 193 GLN F C 1
ATOM 16932 O O . GLN F 1 193 ? -42.212 57.815 -49.979 1.00 26.62 193 GLN F O 1
ATOM 16938 N N . ALA F 1 194 ? -43.055 55.773 -49.483 1.00 30.87 194 ALA F N 1
ATOM 16939 C CA . ALA F 1 194 ? -43.988 55.698 -50.615 1.00 32.35 194 ALA F CA 1
ATOM 16940 C C . ALA F 1 194 ? -45.181 56.655 -50.444 1.00 34.13 194 ALA F C 1
ATOM 16941 O O . ALA F 1 194 ? -45.563 57.325 -51.399 1.00 33.16 194 ALA F O 1
ATOM 16943 N N . LEU F 1 195 ? -45.739 56.732 -49.232 1.00 35.69 195 LEU F N 1
ATOM 16944 C CA . LEU F 1 195 ? -46.749 57.758 -48.918 1.00 35.28 195 LEU F CA 1
ATOM 16945 C C . LEU F 1 195 ? -46.232 59.192 -49.106 1.00 35.56 195 LEU F C 1
ATOM 16946 O O . LEU F 1 195 ? -46.998 60.046 -49.532 1.00 34.47 195 LEU F O 1
ATOM 16951 N N . LYS F 1 196 ? -44.953 59.447 -48.816 1.00 34.50 196 LYS F N 1
ATOM 16952 C CA . LYS F 1 196 ? -44.374 60.766 -49.104 1.00 33.80 196 LYS F CA 1
ATOM 16953 C C . LYS F 1 196 ? -44.260 61.044 -50.625 1.00 35.52 196 LYS F C 1
ATOM 16954 O O . LYS F 1 196 ? -44.637 62.130 -51.078 1.00 32.19 196 LYS F O 1
ATOM 16960 N N . LYS F 1 197 ? -43.726 60.070 -51.375 1.00 37.06 197 LYS F N 1
ATOM 16961 C CA . LYS F 1 197 ? -43.670 60.108 -52.860 1.00 41.45 197 LYS F CA 1
ATOM 16962 C C . LYS F 1 197 ? -45.012 60.379 -53.527 1.00 38.86 197 LYS F C 1
ATOM 16963 O O . LYS F 1 197 ? -45.112 61.224 -54.426 1.00 35.54 197 LYS F O 1
ATOM 16969 N N . LYS F 1 198 ? -46.047 59.703 -53.039 1.00 38.71 198 LYS F N 1
ATOM 16970 C CA . LYS F 1 198 ? -47.389 59.830 -53.577 1.00 38.46 198 LYS F CA 1
ATOM 16971 C C . LYS F 1 198 ? -48.111 61.137 -53.116 1.00 37.11 198 LYS F C 1
ATOM 16972 O O . LYS F 1 198 ? -49.192 61.430 -53.594 1.00 38.93 198 LYS F O 1
ATOM 16978 N N . GLY F 1 199 ? -47.541 61.894 -52.170 1.00 38.45 199 GLY F N 1
ATOM 16979 C CA . GLY F 1 199 ? -48.102 63.167 -51.685 1.00 34.22 199 GLY F CA 1
ATOM 16980 C C . GLY F 1 199 ? -49.011 63.118 -50.461 1.00 34.34 199 GLY F C 1
ATOM 16981 O O . GLY F 1 199 ? -49.491 64.175 -50.033 1.00 33.93 199 GLY F O 1
ATOM 16982 N N . ASP F 1 200 ? -49.236 61.935 -49.867 1.00 34.29 200 ASP F N 1
ATOM 16983 C CA . ASP F 1 200 ? -50.048 61.820 -48.625 1.00 36.71 200 ASP F CA 1
ATOM 16984 C C . ASP F 1 200 ? -49.310 62.310 -47.352 1.00 33.83 200 ASP F C 1
ATOM 16985 O O . ASP F 1 200 ? -49.947 62.540 -46.318 1.00 35.16 200 ASP F O 1
ATOM 16990 N N . LEU F 1 201 ? -47.987 62.429 -47.416 1.00 29.43 201 LEU F N 1
ATOM 16991 C CA . LEU F 1 201 ? -47.198 63.010 -46.346 1.00 28.95 201 LEU F CA 1
ATOM 16992 C C . LEU F 1 201 ? -46.253 64.003 -46.981 1.00 30.18 201 LEU F C 1
ATOM 16993 O O . LEU F 1 201 ? -45.857 63.837 -48.137 1.00 30.12 201 LEU F O 1
ATOM 16998 N N . SER F 1 202 ? -45.866 65.012 -46.204 1.00 29.31 202 SER F N 1
ATOM 16999 C CA . SER F 1 202 ? -44.920 66.002 -46.663 1.00 29.26 202 SER F CA 1
ATOM 17000 C C . SER F 1 202 ? -43.613 65.357 -47.139 1.00 30.44 202 SER F C 1
ATOM 17001 O O . SER F 1 202 ? -43.126 64.440 -46.527 1.00 29.13 202 SER F O 1
ATOM 17004 N N . LYS F 1 203 ? -43.023 65.883 -48.198 1.00 33.83 203 LYS F N 1
ATOM 17005 C CA . LYS F 1 203 ? -41.716 65.398 -48.640 1.00 36.89 203 LYS F CA 1
ATOM 17006 C C . LYS F 1 203 ? -40.572 65.708 -47.696 1.00 34.94 203 LYS F C 1
ATOM 17007 O O . LYS F 1 203 ? -39.526 65.086 -47.786 1.00 34.52 203 LYS F O 1
ATOM 17013 N N . ASP F 1 204 ? -40.770 66.681 -46.805 1.00 36.03 204 ASP F N 1
ATOM 17014 C CA . ASP F 1 204 ? -39.781 67.050 -45.774 1.00 34.89 204 ASP F CA 1
ATOM 17015 C C . ASP F 1 204 ? -39.872 66.276 -44.442 1.00 32.19 204 ASP F C 1
ATOM 17016 O O . ASP F 1 204 ? -39.020 66.469 -43.543 1.00 32.11 204 ASP F O 1
ATOM 17021 N N . LEU F 1 205 ? -40.885 65.415 -44.314 1.00 27.52 205 LEU F N 1
ATOM 17022 C CA . LEU F 1 205 ? -41.023 64.522 -43.158 1.00 25.79 205 LEU F CA 1
ATOM 17023 C C . LEU F 1 205 ? -39.955 63.440 -43.222 1.00 23.61 205 LEU F C 1
ATOM 17024 O O . LEU F 1 205 ? -39.845 62.759 -44.222 1.00 21.83 205 LEU F O 1
ATOM 17029 N N . TRP F 1 206 ? -39.184 63.297 -42.155 1.00 22.07 206 TRP F N 1
ATOM 17030 C CA . TRP F 1 206 ? -38.089 62.348 -42.130 1.00 21.20 206 TRP F CA 1
ATOM 17031 C C . TRP F 1 206 ? -38.519 61.043 -41.487 1.00 19.75 206 TRP F C 1
ATOM 17032 O O . TRP F 1 206 ? -39.266 61.037 -40.514 1.00 19.89 206 TRP F O 1
ATOM 17043 N N . ILE F 1 207 ? -38.049 59.932 -42.045 1.00 18.04 207 ILE F N 1
ATOM 17044 C CA . ILE F 1 207 ? -38.384 58.613 -41.550 1.00 17.12 207 ILE F CA 1
ATOM 17045 C C . ILE F 1 207 ? -37.122 57.948 -41.039 1.00 17.86 207 ILE F C 1
ATOM 17046 O O . ILE F 1 207 ? -36.059 58.064 -41.655 1.00 18.06 207 ILE F O 1
ATOM 17051 N N . THR F 1 208 ? -37.243 57.223 -39.928 1.00 17.67 208 THR F N 1
ATOM 17052 C CA . THR F 1 208 ? -36.108 56.528 -39.322 1.00 16.54 208 THR F CA 1
ATOM 17053 C C . THR F 1 208 ? -36.599 55.305 -38.602 1.00 15.20 208 THR F C 1
ATOM 17054 O O . THR F 1 208 ? -37.776 54.994 -38.637 1.00 14.90 208 THR F O 1
ATOM 17058 N N . SER F 1 209 ? -35.673 54.621 -37.957 1.00 14.52 209 SER F N 1
ATOM 17059 C CA . SER F 1 209 ? -35.974 53.649 -36.912 1.00 14.66 209 SER F CA 1
ATOM 17060 C C . SER F 1 209 ? -35.042 53.944 -35.752 1.00 15.30 209 SER F C 1
ATOM 17061 O O . SER F 1 209 ? -33.892 54.324 -35.960 1.00 16.54 209 SER F O 1
ATOM 17064 N N . SER F 1 210 ? -35.521 53.826 -34.526 1.00 15.41 210 SER F N 1
ATOM 17065 C CA . SER F 1 210 ? -34.685 54.181 -33.387 1.00 15.80 210 SER F CA 1
ATOM 17066 C C . SER F 1 210 ? -34.266 52.893 -32.735 1.00 15.94 210 SER F C 1
ATOM 17067 O O . SER F 1 210 ? -35.115 52.080 -32.310 1.00 16.21 210 SER F O 1
ATOM 17070 N N . ASP F 1 211 ? -32.960 52.673 -32.668 1.00 15.36 211 ASP F N 1
ATOM 17071 C CA . ASP F 1 211 ? -32.473 51.365 -32.260 1.00 15.59 211 ASP F CA 1
ATOM 17072 C C . ASP F 1 211 ? -31.054 51.424 -31.698 1.00 14.80 211 ASP F C 1
ATOM 17073 O O . ASP F 1 211 ? -30.346 52.408 -31.839 1.00 14.80 211 ASP F O 1
ATOM 17078 N N . ASN F 1 212 ? -30.690 50.347 -31.012 1.00 13.69 212 ASN F N 1
ATOM 17079 C CA . ASN F 1 212 ? -29.375 50.152 -30.451 1.00 12.68 212 ASN F CA 1
ATOM 17080 C C . ASN F 1 212 ? -28.294 50.214 -31.512 1.00 12.20 212 ASN F C 1
ATOM 17081 O O . ASN F 1 212 ? -28.487 49.737 -32.636 1.00 11.71 212 ASN F O 1
ATOM 17086 N N . PHE F 1 213 ? -27.140 50.730 -31.133 1.00 12.00 213 PHE F N 1
ATOM 17087 C CA . PHE F 1 213 ? -25.992 50.809 -32.036 1.00 12.74 213 PHE F CA 1
ATOM 17088 C C . PHE F 1 213 ? -25.662 49.495 -32.760 1.00 14.24 213 PHE F C 1
ATOM 17089 O O . PHE F 1 213 ? -25.314 49.516 -33.933 1.00 15.49 213 PHE F O 1
ATOM 17097 N N . ALA F 1 214 ? -25.793 48.365 -32.074 1.00 15.39 214 ALA F N 1
ATOM 17098 C CA . ALA F 1 214 ? -25.556 47.078 -32.686 1.00 16.17 214 ALA F CA 1
ATOM 17099 C C . ALA F 1 214 ? -26.558 46.736 -33.804 1.00 16.08 214 ALA F C 1
ATOM 17100 O O . ALA F 1 214 ? -26.189 46.123 -34.804 1.00 16.13 214 ALA F O 1
ATOM 17102 N N . SER F 1 215 ? -27.818 47.100 -33.613 1.00 17.04 215 SER F N 1
ATOM 17103 C CA . SER F 1 215 ? -28.851 46.851 -34.623 1.00 17.86 215 SER F CA 1
ATOM 17104 C C . SER F 1 215 ? -28.574 47.602 -35.900 1.00 16.97 215 SER F C 1
ATOM 17105 O O . SER F 1 215 ? -28.955 47.170 -36.977 1.00 17.27 215 SER F O 1
ATOM 17108 N N . TRP F 1 216 ? -27.909 48.741 -35.773 1.00 16.70 216 TRP F N 1
ATOM 17109 C CA . TRP F 1 216 ? -27.524 49.545 -36.930 1.00 17.08 216 TRP F CA 1
ATOM 17110 C C . TRP F 1 216 ? -26.167 49.142 -37.500 1.00 17.18 216 TRP F C 1
ATOM 17111 O O . TRP F 1 216 ? -25.627 49.867 -38.326 1.00 16.73 216 TRP F O 1
ATOM 17122 N N . GLY F 1 217 ? -25.630 48.004 -37.069 1.00 16.22 217 GLY F N 1
ATOM 17123 C CA . GLY F 1 217 ? -24.411 47.487 -37.618 1.00 16.57 217 GLY F CA 1
ATOM 17124 C C . GLY F 1 217 ? -23.123 47.843 -36.914 1.00 17.06 217 GLY F C 1
ATOM 17125 O O . GLY F 1 217 ? -22.068 47.477 -37.402 1.00 18.11 217 GLY F O 1
ATOM 17126 N N . GLY F 1 218 ? -23.180 48.516 -35.776 1.00 17.84 218 GLY F N 1
ATOM 17127 C CA . GLY F 1 218 ? -21.973 48.933 -35.082 1.00 18.15 218 GLY F CA 1
ATOM 17128 C C . GLY F 1 218 ? -21.409 47.955 -34.067 1.00 19.40 218 GLY F C 1
ATOM 17129 O O . GLY F 1 218 ? -20.523 48.329 -33.293 1.00 20.85 218 GLY F O 1
ATOM 17130 N N . GLY F 1 219 ? -21.883 46.707 -34.037 1.00 19.86 219 GLY F N 1
ATOM 17131 C CA . GLY F 1 219 ? -21.430 45.740 -33.015 1.00 18.90 219 GLY F CA 1
ATOM 17132 C C . GLY F 1 219 ? -21.231 44.375 -33.638 1.00 18.71 219 GLY F C 1
ATOM 17133 O O . GLY F 1 219 ? -20.564 44.259 -34.654 1.00 17.48 219 GLY F O 1
ATOM 17134 N N . ASP F 1 220 ? -21.862 43.348 -33.063 1.00 19.04 220 ASP F N 1
ATOM 17135 C CA . ASP F 1 220 ? -21.743 41.983 -33.577 1.00 19.74 220 ASP F CA 1
ATOM 17136 C C . ASP F 1 220 ? -22.108 41.936 -35.058 1.00 18.25 220 ASP F C 1
ATOM 17137 O O . ASP F 1 220 ? -23.145 42.423 -35.451 1.00 18.70 220 ASP F O 1
ATOM 17142 N N . PRO F 1 221 ? -21.207 41.402 -35.905 1.00 18.91 221 PRO F N 1
ATOM 17143 C CA . PRO F 1 221 ? -21.499 41.309 -37.355 1.00 18.23 221 PRO F CA 1
ATOM 17144 C C . PRO F 1 221 ? -22.616 40.331 -37.785 1.00 18.04 221 PRO F C 1
ATOM 17145 O O . PRO F 1 221 ? -23.042 40.363 -38.938 1.00 18.21 221 PRO F O 1
ATOM 17149 N N . GLN F 1 222 ? -23.113 39.505 -36.876 1.00 18.14 222 GLN F N 1
ATOM 17150 C CA . GLN F 1 222 ? -24.384 38.784 -37.057 1.00 18.48 222 GLN F CA 1
ATOM 17151 C C . GLN F 1 222 ? -25.535 39.663 -37.616 1.00 18.80 222 GLN F C 1
ATOM 17152 O O . GLN F 1 222 ? -26.372 39.186 -38.397 1.00 16.47 222 GLN F O 1
ATOM 17158 N N . TYR F 1 223 ? -25.570 40.941 -37.205 1.00 18.47 223 TYR F N 1
ATOM 17159 C CA . TYR F 1 223 ? -26.538 41.901 -37.720 1.00 18.80 223 TYR F CA 1
ATOM 17160 C C . TYR F 1 223 ? -26.307 42.298 -39.208 1.00 20.81 223 TYR F C 1
ATOM 17161 O O . TYR F 1 223 ? -27.242 42.766 -39.865 1.00 19.69 223 TYR F O 1
ATOM 17170 N N . HIS F 1 224 ? -25.084 42.129 -39.729 1.00 20.99 224 HIS F N 1
ATOM 17171 C CA . HIS F 1 224 ? -24.752 42.608 -41.084 1.00 20.81 224 HIS F CA 1
ATOM 17172 C C . HIS F 1 224 ? -25.382 41.791 -42.208 1.00 21.76 224 HIS F C 1
ATOM 17173 O O . HIS F 1 224 ? -24.678 41.080 -42.925 1.00 21.43 224 HIS F O 1
ATOM 17180 N N . VAL F 1 225 ? -26.685 41.940 -42.392 1.00 22.89 225 VAL F N 1
ATOM 17181 C CA . VAL F 1 225 ? -27.441 41.188 -43.396 1.00 24.41 225 VAL F CA 1
ATOM 17182 C C . VAL F 1 225 ? -27.927 42.153 -44.483 1.00 25.98 225 VAL F C 1
ATOM 17183 O O . VAL F 1 225 ? -27.946 43.368 -44.295 1.00 25.01 225 VAL F O 1
ATOM 17187 N N . GLU F 1 226 ? -28.297 41.597 -45.628 1.00 31.76 226 GLU F N 1
ATOM 17188 C CA . GLU F 1 226 ? -28.799 42.386 -46.753 1.00 35.50 226 GLU F CA 1
ATOM 17189 C C . GLU F 1 226 ? -29.944 43.328 -46.359 1.00 33.10 226 GLU F C 1
ATOM 17190 O O . GLU F 1 226 ? -29.882 44.516 -46.690 1.00 34.52 226 GLU F O 1
ATOM 17196 N N . ASP F 1 227 ? -30.936 42.827 -45.616 1.00 26.75 227 ASP F N 1
ATOM 17197 C CA . ASP F 1 227 ? -32.087 43.657 -45.230 1.00 24.64 227 ASP F CA 1
ATOM 17198 C C . ASP F 1 227 ? -31.736 44.885 -44.401 1.00 21.49 227 ASP F C 1
ATOM 17199 O O . ASP F 1 227 ? -32.337 45.944 -44.608 1.00 23.06 227 ASP F O 1
ATOM 17204 N N . LEU F 1 228 ? -30.725 44.789 -43.551 1.00 18.50 228 LEU F N 1
ATOM 17205 C CA . LEU F 1 228 ? -30.203 45.957 -42.862 1.00 18.04 228 LEU F CA 1
ATOM 17206 C C . LEU F 1 228 ? -29.599 47.007 -43.830 1.00 17.97 228 LEU F C 1
ATOM 17207 O O . LEU F 1 228 ? -29.756 48.199 -43.615 1.00 17.57 228 LEU F O 1
ATOM 17212 N N . THR F 1 229 ? -28.832 46.562 -44.816 1.00 18.55 229 THR F N 1
ATOM 17213 C CA . THR F 1 229 ? -28.226 47.489 -45.787 1.00 19.01 229 THR F CA 1
ATOM 17214 C C . THR F 1 229 ? -29.333 48.274 -46.510 1.00 19.55 229 THR F C 1
ATOM 17215 O O . THR F 1 229 ? -29.238 49.480 -46.640 1.00 20.39 229 THR F O 1
ATOM 17219 N N . LYS F 1 230 ? -30.398 47.584 -46.912 1.00 20.33 230 LYS F N 1
ATOM 17220 C CA . LYS F 1 230 ? -31.539 48.222 -47.571 1.00 21.58 230 LYS F CA 1
ATOM 17221 C C . LYS F 1 230 ? -32.263 49.203 -46.657 1.00 20.59 230 LYS F C 1
ATOM 17222 O O . LYS F 1 230 ? -32.715 50.255 -47.112 1.00 20.31 230 LYS F O 1
ATOM 17228 N N . LEU F 1 231 ? -32.388 48.842 -45.384 1.00 20.25 231 LEU F N 1
ATOM 17229 C CA . LEU F 1 231 ? -32.970 49.739 -44.392 1.00 19.77 231 LEU F CA 1
ATOM 17230 C C . LEU F 1 231 ? -32.140 51.026 -44.242 1.00 18.80 231 LEU F C 1
ATOM 17231 O O . LEU F 1 231 ? -32.704 52.110 -44.133 1.00 16.45 231 LEU F O 1
ATOM 17236 N N . ILE F 1 232 ? -30.818 50.877 -44.187 1.00 18.11 232 ILE F N 1
ATOM 17237 C CA . ILE F 1 232 ? -29.936 52.020 -44.058 1.00 18.05 232 ILE F CA 1
ATOM 17238 C C . ILE F 1 232 ? -30.070 52.925 -45.256 1.00 19.23 232 ILE F C 1
ATOM 17239 O O . ILE F 1 232 ? -30.008 54.133 -45.123 1.00 18.84 232 ILE F O 1
ATOM 17244 N N . GLU F 1 233 ? -30.273 52.341 -46.423 1.00 21.07 233 GLU F N 1
ATOM 17245 C CA . GLU F 1 233 ? -30.599 53.140 -47.580 1.00 24.31 233 GLU F CA 1
ATOM 17246 C C . GLU F 1 233 ? -31.972 53.807 -47.561 1.00 22.42 233 GLU F C 1
ATOM 17247 O O . GLU F 1 233 ? -32.096 54.904 -48.045 1.00 21.57 233 GLU F O 1
ATOM 17253 N N . ALA F 1 234 ? -32.981 53.147 -47.025 1.00 22.08 234 ALA F N 1
ATOM 17254 C CA . ALA F 1 234 ? -34.356 53.654 -47.082 1.00 21.64 234 ALA F CA 1
ATOM 17255 C C . ALA F 1 234 ? -34.618 54.800 -46.115 1.00 21.49 234 ALA F C 1
ATOM 17256 O O . ALA F 1 234 ? -35.405 55.686 -46.432 1.00 22.68 234 ALA F O 1
ATOM 17258 N N . VAL F 1 235 ? -33.984 54.791 -44.949 1.00 21.12 235 VAL F N 1
ATOM 17259 C CA . VAL F 1 235 ? -34.254 55.843 -43.938 1.00 20.52 235 VAL F CA 1
ATOM 17260 C C . VAL F 1 235 ? -33.676 57.180 -44.346 1.00 19.44 235 VAL F C 1
ATOM 17261 O O . VAL F 1 235 ? -32.734 57.223 -45.096 1.00 18.95 235 VAL F O 1
ATOM 17265 N N . ASP F 1 236 ? -34.228 58.261 -43.808 1.00 19.31 236 ASP F N 1
ATOM 17266 C CA . ASP F 1 236 ? -33.638 59.586 -44.000 1.00 18.86 236 ASP F CA 1
ATOM 17267 C C . ASP F 1 236 ? -32.425 59.792 -43.096 1.00 18.44 236 ASP F C 1
ATOM 17268 O O . ASP F 1 236 ? -31.489 60.478 -43.498 1.00 20.09 236 ASP F O 1
ATOM 17273 N N . TYR F 1 237 ? -32.441 59.211 -41.895 1.00 16.89 237 TYR F N 1
ATOM 17274 C CA . TYR F 1 237 ? -31.287 59.208 -41.011 1.00 15.96 237 TYR F CA 1
ATOM 17275 C C . TYR F 1 237 ? -31.345 58.003 -40.047 1.00 15.83 237 TYR F C 1
ATOM 17276 O O . TYR F 1 237 ? -32.356 57.287 -40.006 1.00 14.63 237 TYR F O 1
ATOM 17285 N N . LEU F 1 238 ? -30.257 57.778 -39.304 1.00 15.13 238 LEU F N 1
ATOM 17286 C CA . LEU F 1 238 ? -30.158 56.695 -38.314 1.00 15.54 238 LEU F CA 1
ATOM 17287 C C . LEU F 1 238 ? -30.264 57.236 -36.894 1.00 15.39 238 LEU F C 1
ATOM 17288 O O . LEU F 1 238 ? -29.489 58.114 -36.512 1.00 14.83 238 LEU F O 1
ATOM 17293 N N . SER F 1 239 ? -31.241 56.734 -36.134 1.00 14.89 239 SER F N 1
ATOM 17294 C CA . SER F 1 239 ? -31.441 57.114 -34.740 1.00 15.92 239 SER F CA 1
ATOM 17295 C C . SER F 1 239 ? -30.841 56.014 -33.858 1.00 16.22 239 SER F C 1
ATOM 17296 O O . SER F 1 239 ? -31.361 54.895 -33.795 1.00 17.54 239 SER F O 1
ATOM 17299 N N . VAL F 1 240 ? -29.739 56.340 -33.206 1.00 16.08 240 VAL F N 1
ATOM 17300 C CA . VAL F 1 240 ? -28.867 55.349 -32.576 1.00 16.65 240 VAL F CA 1
ATOM 17301 C C . VAL F 1 240 ? -28.913 55.471 -31.067 1.00 16.04 240 VAL F C 1
ATOM 17302 O O . VAL F 1 240 ? -28.809 56.584 -30.546 1.00 15.41 240 VAL F O 1
ATOM 17306 N N . HIS F 1 241 ? -29.057 54.336 -30.375 1.00 15.71 241 HIS F N 1
ATOM 17307 C CA . HIS F 1 241 ? -29.027 54.295 -28.886 1.00 15.47 241 HIS F CA 1
ATOM 17308 C C . HIS F 1 241 ? -27.722 53.702 -28.359 1.00 15.29 241 HIS F C 1
ATOM 17309 O O . HIS F 1 241 ? -27.202 52.735 -28.938 1.00 14.43 241 HIS F O 1
ATOM 17316 N N . THR F 1 242 ? -27.195 54.309 -27.305 1.00 15.43 242 THR F N 1
ATOM 17317 C CA . THR F 1 242 ? -26.000 53.815 -26.639 1.00 16.24 242 THR F CA 1
ATOM 17318 C C . THR F 1 242 ? -26.111 54.097 -25.158 1.00 16.43 242 THR F C 1
ATOM 17319 O O . THR F 1 242 ? -26.491 55.194 -24.764 1.00 16.83 242 THR F O 1
ATOM 17323 N N . TYR F 1 243 ? -25.807 53.091 -24.341 1.00 17.06 243 TYR F N 1
ATOM 17324 C CA . TYR F 1 243 ? -26.042 53.142 -22.884 1.00 16.81 243 TYR F CA 1
ATOM 17325 C C . TYR F 1 243 ? -24.848 52.661 -22.045 1.00 17.95 243 TYR F C 1
ATOM 17326 O O . TYR F 1 243 ? -24.859 51.571 -21.497 1.00 19.29 243 TYR F O 1
ATOM 17335 N N . PRO F 1 244 ? -23.802 53.485 -21.953 1.00 19.52 244 PRO F N 1
ATOM 17336 C CA . PRO F 1 244 ? -22.703 53.201 -21.016 1.00 19.57 244 PRO F CA 1
ATOM 17337 C C . PRO F 1 244 ? -23.166 52.842 -19.596 1.00 19.83 244 PRO F C 1
ATOM 17338 O O . PRO F 1 244 ? -22.614 51.912 -19.017 1.00 21.13 244 PRO F O 1
ATOM 17342 N N . MET F 1 245 ? -24.155 53.556 -19.041 1.00 18.41 245 MET F N 1
ATOM 17343 C CA . MET F 1 245 ? -24.611 53.265 -17.690 1.00 18.34 245 MET F CA 1
ATOM 17344 C C . MET F 1 245 ? -24.914 51.776 -17.508 1.00 17.63 245 MET F C 1
ATOM 17345 O O . MET F 1 245 ? -24.466 51.173 -16.552 1.00 15.35 245 MET F O 1
ATOM 17350 N N . HIS F 1 246 ? -25.710 51.219 -18.417 1.00 17.44 246 HIS F N 1
ATOM 17351 C CA . HIS F 1 246 ? -26.030 49.801 -18.369 1.00 18.46 246 HIS F CA 1
ATOM 17352 C C . HIS F 1 246 ? -24.793 48.917 -18.511 1.00 18.76 246 HIS F C 1
ATOM 17353 O O . HIS F 1 246 ? -24.659 47.920 -17.826 1.00 17.13 246 HIS F O 1
ATOM 17360 N N . ASP F 1 247 ? -23.875 49.315 -19.385 1.00 19.31 247 ASP F N 1
ATOM 17361 C CA . ASP F 1 247 ? -22.638 48.585 -19.539 1.00 20.10 247 ASP F CA 1
ATOM 17362 C C . ASP F 1 247 ? -21.679 48.644 -18.326 1.00 19.06 247 ASP F C 1
ATOM 17363 O O . ASP F 1 247 ? -20.846 47.759 -18.206 1.00 20.29 247 ASP F O 1
ATOM 17368 N N . THR F 1 248 ? -21.831 49.588 -17.408 1.00 18.63 248 THR F N 1
ATOM 17369 C CA . THR F 1 248 ? -21.078 49.508 -16.152 1.00 19.64 248 THR F CA 1
ATOM 17370 C C . THR F 1 248 ? -21.294 48.187 -15.408 1.00 20.62 248 THR F C 1
ATOM 17371 O O . THR F 1 248 ? -20.490 47.831 -14.533 1.00 21.68 248 THR F O 1
ATOM 17375 N N . HIS F 1 249 ? -22.367 47.485 -15.741 1.00 20.93 249 HIS F N 1
ATOM 17376 C CA . HIS F 1 249 ? -22.576 46.122 -15.294 1.00 22.60 249 HIS F CA 1
ATOM 17377 C C . HIS F 1 249 ? -22.322 45.065 -16.391 1.00 23.96 249 HIS F C 1
ATOM 17378 O O . HIS F 1 249 ? -21.591 44.122 -16.157 1.00 24.38 249 HIS F O 1
ATOM 17385 N N . TYR F 1 250 ? -22.958 45.211 -17.549 1.00 24.46 250 TYR F N 1
ATOM 17386 C CA . TYR F 1 250 ? -22.939 44.181 -18.598 1.00 25.22 250 TYR F CA 1
ATOM 17387 C C . TYR F 1 250 ? -21.645 44.103 -19.415 1.00 25.41 250 TYR F C 1
ATOM 17388 O O . TYR F 1 250 ? -21.424 43.108 -20.080 1.00 26.90 250 TYR F O 1
ATOM 17397 N N . ASN F 1 251 ? -20.860 45.165 -19.435 1.00 24.83 251 ASN F N 1
ATOM 17398 C CA . ASN F 1 251 ? -19.566 45.141 -20.088 1.00 25.72 251 ASN F CA 1
ATOM 17399 C C . ASN F 1 251 ? -18.636 46.174 -19.447 1.00 24.42 251 ASN F C 1
ATOM 17400 O O . ASN F 1 251 ? -18.374 47.234 -20.004 1.00 25.78 251 ASN F O 1
ATOM 17405 N N . PRO F 1 252 ? -18.148 45.860 -18.257 1.00 24.38 252 PRO F N 1
ATOM 17406 C CA . PRO F 1 252 ? -17.560 46.847 -17.377 1.00 25.84 252 PRO F CA 1
ATOM 17407 C C . PRO F 1 252 ? -16.087 47.181 -17.555 1.00 26.74 252 PRO F C 1
ATOM 17408 O O . PRO F 1 252 ? -15.545 47.926 -16.724 1.00 28.34 252 PRO F O 1
ATOM 17412 N N . ILE F 1 253 ? -15.469 46.776 -18.666 1.00 31.15 253 ILE F N 1
ATOM 17413 C CA . ILE F 1 253 ? -13.994 46.967 -18.862 1.00 32.50 253 ILE F CA 1
ATOM 17414 C C . ILE F 1 253 ? -13.565 48.442 -18.844 1.00 28.13 253 ILE F C 1
ATOM 17415 O O . ILE F 1 253 ? -12.460 48.734 -18.459 1.00 26.70 253 ILE F O 1
ATOM 17420 N N . PHE F 1 254 ? -14.466 49.343 -19.228 1.00 24.99 254 PHE F N 1
ATOM 17421 C CA . PHE F 1 254 ? -14.214 50.784 -19.262 1.00 24.52 254 PHE F CA 1
ATOM 17422 C C . PHE F 1 254 ? -14.455 51.509 -17.920 1.00 23.95 254 PHE F C 1
ATOM 17423 O O . PHE F 1 254 ? -14.132 52.694 -17.786 1.00 24.14 254 PHE F O 1
ATOM 17431 N N . TRP F 1 255 ? -15.104 50.835 -16.974 1.00 21.37 255 TRP F N 1
ATOM 17432 C CA . TRP F 1 255 ? -15.668 51.481 -15.814 1.00 18.98 255 TRP F CA 1
ATOM 17433 C C . TRP F 1 255 ? -14.852 51.147 -14.587 1.00 18.23 255 TRP F C 1
ATOM 17434 O O . TRP F 1 255 ? -14.749 49.980 -14.193 1.00 15.87 255 TRP F O 1
ATOM 17445 N N . GLY F 1 256 ? -14.315 52.187 -13.974 1.00 17.84 256 GLY F N 1
ATOM 17446 C CA . GLY F 1 256 ? -13.653 52.042 -12.700 1.00 19.35 256 GLY F CA 1
ATOM 17447 C C . GLY F 1 256 ? -12.685 53.148 -12.393 1.00 20.38 256 GLY F C 1
ATOM 17448 O O . GLY F 1 256 ? -12.634 54.167 -13.085 1.00 21.57 256 GLY F O 1
ATOM 17449 N N . VAL F 1 257 ? -11.950 52.957 -11.303 1.00 21.77 257 VAL F N 1
ATOM 17450 C CA . VAL F 1 257 ? -10.770 53.751 -10.975 1.00 22.64 257 VAL F CA 1
ATOM 17451 C C . VAL F 1 257 ? -9.609 52.783 -11.169 1.00 23.23 257 VAL F C 1
ATOM 17452 O O . VAL F 1 257 ? -9.548 51.738 -10.507 1.00 21.78 257 VAL F O 1
ATOM 17456 N N . PHE F 1 258 ? -8.713 53.130 -12.089 1.00 25.11 258 PHE F N 1
ATOM 17457 C CA . PHE F 1 258 ? -7.648 52.219 -12.546 1.00 26.96 258 PHE F CA 1
ATOM 17458 C C . PHE F 1 258 ? -6.256 52.724 -12.128 1.00 26.45 258 PHE F C 1
ATOM 17459 O O . PHE F 1 258 ? -5.959 53.922 -12.243 1.00 27.09 258 PHE F O 1
ATOM 17467 N N . GLY F 1 259 ? -5.424 51.796 -11.664 1.00 27.82 259 GLY F N 1
ATOM 17468 C CA . GLY F 1 259 ? -4.032 52.052 -11.279 1.00 29.47 259 GLY F CA 1
ATOM 17469 C C . GLY F 1 259 ? -3.750 53.330 -10.498 1.00 31.98 259 GLY F C 1
ATOM 17470 O O . GLY F 1 259 ? -4.348 53.578 -9.453 1.00 31.53 259 GLY F O 1
ATOM 17471 N N . ASP F 1 260 ? -2.869 54.162 -11.068 1.00 37.35 260 ASP F N 1
ATOM 17472 C CA . ASP F 1 260 ? -2.406 55.431 -10.472 1.00 39.69 260 ASP F CA 1
ATOM 17473 C C . ASP F 1 260 ? -3.495 56.394 -10.072 1.00 36.02 260 ASP F C 1
ATOM 17474 O O . ASP F 1 260 ? -3.238 57.278 -9.256 1.00 33.56 260 ASP F O 1
ATOM 17479 N N . GLU F 1 261 ? -4.686 56.244 -10.668 1.00 33.56 261 GLU F N 1
ATOM 17480 C CA . GLU F 1 261 ? -5.832 57.097 -10.373 1.00 30.97 261 GLU F CA 1
ATOM 17481 C C . GLU F 1 261 ? -6.233 57.114 -8.889 1.00 30.80 261 GLU F C 1
ATOM 17482 O O . GLU F 1 261 ? -6.784 58.112 -8.419 1.00 27.42 261 GLU F O 1
ATOM 17488 N N . THR F 1 262 ? -5.944 56.021 -8.169 1.00 31.06 262 THR F N 1
ATOM 17489 C CA . THR F 1 262 ? -6.205 55.897 -6.722 1.00 31.28 262 THR F CA 1
ATOM 17490 C C . THR F 1 262 ? -5.547 57.059 -5.947 1.00 32.80 262 THR F C 1
ATOM 17491 O O . THR F 1 262 ? -6.105 57.549 -4.969 1.00 32.91 262 THR F O 1
ATOM 17495 N N . GLU F 1 263 ? -4.375 57.504 -6.396 1.00 35.52 263 GLU F N 1
ATOM 17496 C CA . GLU F 1 263 ? -3.682 58.624 -5.761 1.00 38.80 263 GLU F CA 1
ATOM 17497 C C . GLU F 1 263 ? -4.299 59.982 -6.060 1.00 35.73 263 GLU F C 1
ATOM 17498 O O . GLU F 1 263 ? -3.889 60.976 -5.472 1.00 36.16 263 GLU F O 1
ATOM 17504 N N . LEU F 1 264 ? -5.233 60.059 -6.999 1.00 34.14 264 LEU F N 1
ATOM 17505 C CA . LEU F 1 264 ? -5.847 61.338 -7.333 1.00 32.44 264 LEU F CA 1
ATOM 17506 C C . LEU F 1 264 ? -6.999 61.679 -6.392 1.00 30.51 264 LEU F C 1
ATOM 17507 O O . LEU F 1 264 ? -7.526 60.832 -5.682 1.00 30.13 264 LEU F O 1
ATOM 17512 N N . SER F 1 265 ? -7.343 62.955 -6.390 1.00 29.21 265 SER F N 1
ATOM 17513 C CA . SER F 1 265 ? -8.514 63.486 -5.700 1.00 30.03 265 SER F CA 1
ATOM 17514 C C . SER F 1 265 ? -9.782 62.744 -6.101 1.00 31.47 265 SER F C 1
ATOM 17515 O O . SER F 1 265 ? -9.916 62.226 -7.211 1.00 33.96 265 SER F O 1
ATOM 17518 N N . SER F 1 266 ? -10.714 62.648 -5.176 1.00 32.48 266 SER F N 1
ATOM 17519 C CA . SER F 1 266 ? -12.020 62.052 -5.478 1.00 32.11 266 SER F CA 1
ATOM 17520 C C . SER F 1 266 ? -12.801 62.667 -6.566 1.00 30.36 266 SER F C 1
ATOM 17521 O O . SER F 1 266 ? -13.488 61.945 -7.277 1.00 31.19 266 SER F O 1
ATOM 17524 N N . LEU F 1 267 ? -12.805 63.999 -6.563 1.00 27.71 267 LEU F N 1
ATOM 17525 C CA . LEU F 1 267 ? -13.415 64.768 -7.612 1.00 28.07 267 LEU F CA 1
ATOM 17526 C C . LEU F 1 267 ? -12.847 64.339 -8.971 1.00 27.49 267 LEU F C 1
ATOM 17527 O O . LEU F 1 267 ? -13.564 64.108 -9.928 1.00 25.83 267 LEU F O 1
ATOM 17532 N N . LYS F 1 268 ? -11.545 64.176 -9.026 1.00 28.99 268 LYS F N 1
ATOM 17533 C CA . LYS F 1 268 ? -10.880 63.863 -10.261 1.00 30.25 268 LYS F CA 1
ATOM 17534 C C . LYS F 1 268 ? -11.094 62.439 -10.701 1.00 28.85 268 LYS F C 1
ATOM 17535 O O . LYS F 1 268 ? -11.219 62.192 -11.906 1.00 29.88 268 LYS F O 1
ATOM 17541 N N . ARG F 1 269 ? -11.108 61.508 -9.749 1.00 27.31 269 ARG F N 1
ATOM 17542 C CA . ARG F 1 269 ? -11.424 60.108 -10.027 1.00 25.05 269 ARG F CA 1
ATOM 17543 C C . ARG F 1 269 ? -12.788 59.939 -10.705 1.00 25.49 269 ARG F C 1
ATOM 17544 O O . ARG F 1 269 ? -12.911 59.183 -11.673 1.00 25.40 269 ARG F O 1
ATOM 17552 N N . ILE F 1 270 ? -13.787 60.673 -10.221 1.00 25.07 270 ILE F N 1
ATOM 17553 C CA . ILE F 1 270 ? -15.085 60.677 -10.843 1.00 26.40 270 ILE F CA 1
ATOM 17554 C C . ILE F 1 270 ? -15.035 61.275 -12.264 1.00 27.48 270 ILE F C 1
ATOM 17555 O O . ILE F 1 270 ? -15.559 60.659 -13.196 1.00 27.61 270 ILE F O 1
ATOM 17560 N N . ASP F 1 271 ? -14.442 62.457 -12.421 1.00 29.21 271 ASP F N 1
ATOM 17561 C CA . ASP F 1 271 ? -14.304 63.094 -13.742 1.00 31.34 271 ASP F CA 1
ATOM 17562 C C . ASP F 1 271 ? -13.680 62.156 -14.794 1.00 30.10 271 ASP F C 1
ATOM 17563 O O . ASP F 1 271 ? -14.203 62.028 -15.882 1.00 28.36 271 ASP F O 1
ATOM 17568 N N . ILE F 1 272 ? -12.571 61.515 -14.443 1.00 30.42 272 ILE F N 1
ATOM 17569 C CA . ILE F 1 272 ? -11.851 60.603 -15.338 1.00 30.29 272 ILE F CA 1
ATOM 17570 C C . ILE F 1 272 ? -12.710 59.400 -15.698 1.00 30.32 272 ILE F C 1
ATOM 17571 O O . ILE F 1 272 ? -12.738 58.986 -16.848 1.00 29.00 272 ILE F O 1
ATOM 17576 N N . ALA F 1 273 ? -13.390 58.830 -14.703 1.00 29.37 273 ALA F N 1
ATOM 17577 C CA . ALA F 1 273 ? -14.197 57.645 -14.920 1.00 26.13 273 ALA F CA 1
ATOM 17578 C C . ALA F 1 273 ? -15.376 57.986 -15.799 1.00 24.62 273 ALA F C 1
ATOM 17579 O O . ALA F 1 273 ? -15.702 57.233 -16.728 1.00 23.37 273 ALA F O 1
ATOM 17581 N N . MET F 1 274 ? -16.022 59.107 -15.496 1.00 23.32 274 MET F N 1
ATOM 17582 C CA . MET F 1 274 ? -17.170 59.566 -16.282 1.00 25.81 274 MET F CA 1
ATOM 17583 C C . MET F 1 274 ? -16.792 59.986 -17.706 1.00 28.23 274 MET F C 1
ATOM 17584 O O . MET F 1 274 ? -17.561 59.771 -18.635 1.00 27.11 274 MET F O 1
ATOM 17589 N N . ASN F 1 275 ? -15.600 60.545 -17.882 1.00 30.13 275 ASN F N 1
ATOM 17590 C CA . ASN F 1 275 ? -15.086 60.775 -19.226 1.00 30.44 275 ASN F CA 1
ATOM 17591 C C . ASN F 1 275 ? -14.965 59.473 -20.038 1.00 27.48 275 ASN F C 1
ATOM 17592 O O . ASN F 1 275 ? -15.260 59.465 -21.228 1.00 27.58 275 ASN F O 1
ATOM 17597 N N . ARG F 1 276 ? -14.520 58.393 -19.409 1.00 25.03 276 ARG F N 1
ATOM 17598 C CA . ARG F 1 276 ? -14.454 57.100 -20.099 1.00 24.66 276 ARG F CA 1
ATOM 17599 C C . ARG F 1 276 ? -15.845 56.627 -20.564 1.00 24.48 276 ARG F C 1
ATOM 17600 O O . ARG F 1 276 ? -15.970 56.028 -21.618 1.00 23.35 276 ARG F O 1
ATOM 17608 N N . ALA F 1 277 ? -16.867 56.918 -19.763 1.00 24.88 277 ALA F N 1
ATOM 17609 C CA . ALA F 1 277 ? -18.245 56.592 -20.084 1.00 24.61 277 ALA F CA 1
ATOM 17610 C C . ALA F 1 277 ? -18.722 57.371 -21.305 1.00 23.58 277 ALA F C 1
ATOM 17611 O O . ALA F 1 277 ? -19.430 56.820 -22.161 1.00 23.87 277 ALA F O 1
ATOM 17613 N N . LYS F 1 278 ? -18.375 58.645 -21.363 1.00 22.00 278 LYS F N 1
ATOM 17614 C CA . LYS F 1 278 ? -18.701 59.471 -22.520 1.00 23.23 278 LYS F CA 1
ATOM 17615 C C . LYS F 1 278 ? -18.017 58.937 -23.751 1.00 22.14 278 LYS F C 1
ATOM 17616 O O . LYS F 1 278 ? -18.657 58.733 -24.772 1.00 20.56 278 LYS F O 1
ATOM 17622 N N . THR F 1 279 ? -16.711 58.693 -23.654 1.00 23.21 279 THR F N 1
ATOM 17623 C CA . THR F 1 279 ? -15.934 58.217 -24.822 1.00 22.33 279 THR F CA 1
ATOM 17624 C C . THR F 1 279 ? -16.423 56.860 -25.299 1.00 22.92 279 THR F C 1
ATOM 17625 O O . THR F 1 279 ? -16.420 56.597 -26.499 1.00 25.99 279 THR F O 1
ATOM 17629 N N . TYR F 1 280 ? -16.900 56.031 -24.382 1.00 21.19 280 TYR F N 1
ATOM 17630 C CA . TYR F 1 280 ? -17.503 54.757 -24.731 1.00 22.07 280 TYR F CA 1
ATOM 17631 C C . TYR F 1 280 ? -18.727 54.912 -25.631 1.00 21.41 280 TYR F C 1
ATOM 17632 O O . TYR F 1 280 ? -18.851 54.209 -26.624 1.00 21.54 280 TYR F O 1
ATOM 17641 N N . ALA F 1 281 ? -19.616 55.822 -25.271 1.00 21.14 281 ALA F N 1
ATOM 17642 C CA . ALA F 1 281 ? -20.782 56.150 -26.106 1.00 22.29 281 ALA F CA 1
ATOM 17643 C C . ALA F 1 281 ? -20.381 56.682 -27.464 1.00 22.53 281 ALA F C 1
ATOM 17644 O O . ALA F 1 281 ? -20.969 56.323 -28.488 1.00 24.68 281 ALA F O 1
ATOM 17646 N N . VAL F 1 282 ? -19.373 57.533 -27.478 1.00 22.66 282 VAL F N 1
ATOM 17647 C CA . VAL F 1 282 ? -18.888 58.109 -28.733 1.00 23.07 282 VAL F CA 1
ATOM 17648 C C . VAL F 1 282 ? -18.401 56.990 -29.636 1.00 21.36 282 VAL F C 1
ATOM 17649 O O . VAL F 1 282 ? -18.676 57.005 -30.831 1.00 21.04 282 VAL F O 1
ATOM 17653 N N . SER F 1 283 ? -17.670 56.037 -29.061 1.00 20.39 283 SER F N 1
ATOM 17654 C CA . SER F 1 283 ? -17.128 54.905 -29.833 1.00 19.85 283 SER F CA 1
ATOM 17655 C C . SER F 1 283 ? -18.209 54.075 -30.469 1.00 19.26 283 SER F C 1
ATOM 17656 O O . SER F 1 283 ? -18.045 53.630 -31.615 1.00 20.00 283 SER F O 1
ATOM 17659 N N . GLN F 1 284 ? -19.281 53.836 -29.721 1.00 18.20 284 GLN F N 1
ATOM 17660 C CA . GLN F 1 284 ? -20.414 53.067 -30.225 1.00 18.58 284 GLN F CA 1
ATOM 17661 C C . GLN F 1 284 ? -21.142 53.787 -31.346 1.00 18.99 284 GLN F C 1
ATOM 17662 O O . GLN F 1 284 ? -21.477 53.172 -32.353 1.00 19.52 284 GLN F O 1
ATOM 17668 N N . SER F 1 285 ? -21.377 55.083 -31.184 1.00 20.40 285 SER F N 1
ATOM 17669 C CA . SER F 1 285 ? -21.936 55.893 -32.268 1.00 21.04 285 SER F CA 1
ATOM 17670 C C . SER F 1 285 ? -21.021 55.876 -33.522 1.00 21.19 285 SER F C 1
ATOM 17671 O O . SER F 1 285 ? -21.492 55.651 -34.623 1.00 19.96 285 SER F O 1
ATOM 17674 N N . ASP F 1 286 ? -19.718 56.081 -33.322 1.00 21.89 286 ASP F N 1
ATOM 17675 C CA . ASP F 1 286 ? -18.745 56.100 -34.413 1.00 23.09 286 ASP F CA 1
ATOM 17676 C C . ASP F 1 286 ? -18.646 54.756 -35.159 1.00 23.51 286 ASP F C 1
ATOM 17677 O O . ASP F 1 286 ? -18.429 54.716 -36.367 1.00 25.04 286 ASP F O 1
ATOM 17682 N N . SER F 1 287 ? -18.789 53.661 -34.420 1.00 22.87 287 SER F N 1
ATOM 17683 C CA . SER F 1 287 ? -18.829 52.326 -34.985 1.00 20.91 287 SER F CA 1
ATOM 17684 C C . SER F 1 287 ? -19.966 52.169 -35.995 1.00 18.47 287 SER F C 1
ATOM 17685 O O . SER F 1 287 ? -19.811 51.501 -37.000 1.00 17.59 287 SER F O 1
ATOM 17688 N N . VAL F 1 288 ? -21.108 52.802 -35.725 1.00 17.73 288 VAL F N 1
ATOM 17689 C CA . VAL F 1 288 ? -22.240 52.835 -36.686 1.00 17.27 288 VAL F CA 1
ATOM 17690 C C . VAL F 1 288 ? -21.823 53.638 -37.923 1.00 17.14 288 VAL F C 1
ATOM 17691 O O . VAL F 1 288 ? -22.104 53.250 -39.052 1.00 16.10 288 VAL F O 1
ATOM 17695 N N . ALA F 1 289 ? -21.174 54.772 -37.700 1.00 18.34 289 ALA F N 1
ATOM 17696 C CA . ALA F 1 289 ? -20.719 55.624 -38.818 1.00 20.17 289 ALA F CA 1
ATOM 17697 C C . ALA F 1 289 ? -19.723 54.891 -39.713 1.00 20.51 289 ALA F C 1
ATOM 17698 O O . ALA F 1 289 ? -19.797 55.007 -40.926 1.00 20.18 289 ALA F O 1
ATOM 17700 N N . SER F 1 290 ? -18.790 54.164 -39.096 1.00 21.63 290 SER F N 1
ATOM 17701 C CA . SER F 1 290 ? -17.841 53.321 -39.818 1.00 20.79 290 SER F CA 1
ATOM 17702 C C . SER F 1 290 ? -18.524 52.220 -40.630 1.00 22.89 290 SER F C 1
ATOM 17703 O O . SER F 1 290 ? -18.111 51.947 -41.781 1.00 24.34 290 SER F O 1
ATOM 17706 N N . TYR F 1 291 ? -19.554 51.597 -40.058 1.00 22.42 291 TYR F N 1
ATOM 17707 C CA . TYR F 1 291 ? -20.256 50.545 -40.776 1.00 22.99 291 TYR F CA 1
ATOM 17708 C C . TYR F 1 291 ? -20.976 51.054 -42.055 1.00 24.51 291 TYR F C 1
ATOM 17709 O O . TYR F 1 291 ? -20.834 50.443 -43.114 1.00 25.66 291 TYR F O 1
ATOM 17718 N N . ILE F 1 292 ? -21.663 52.190 -41.965 1.00 26.51 292 ILE F N 1
ATOM 17719 C CA . ILE F 1 292 ? -22.384 52.744 -43.124 1.00 29.84 292 ILE F CA 1
ATOM 17720 C C . ILE F 1 292 ? -21.372 53.245 -44.180 1.00 31.34 292 ILE F C 1
ATOM 17721 O O . ILE F 1 292 ? -21.576 53.031 -45.368 1.00 31.66 292 ILE F O 1
ATOM 17726 N N . LYS F 1 293 ? -20.262 53.845 -43.741 1.00 34.09 293 LYS F N 1
ATOM 17727 C CA . LYS F 1 293 ? -19.186 54.233 -44.648 1.00 37.74 293 LYS F CA 1
ATOM 17728 C C . LYS F 1 293 ? -18.671 53.023 -45.435 1.00 36.86 293 LYS F C 1
ATOM 17729 O O . LYS F 1 293 ? -18.461 53.122 -46.632 1.00 37.64 293 LYS F O 1
ATOM 17735 N N . SER F 1 294 ? -18.490 51.885 -44.765 1.00 33.35 294 SER F N 1
ATOM 17736 C CA . SER F 1 294 ? -18.053 50.643 -45.429 1.00 28.92 294 SER F CA 1
ATOM 17737 C C . SER F 1 294 ? -19.046 50.153 -46.489 1.00 27.68 294 SER F C 1
ATOM 17738 O O . SER F 1 294 ? -18.656 49.454 -47.399 1.00 29.42 294 SER F O 1
ATOM 17741 N N . LEU F 1 295 ? -20.318 50.486 -46.354 1.00 27.45 295 LEU F N 1
ATOM 17742 C CA . LEU F 1 295 ? -21.323 50.152 -47.355 1.00 27.92 295 LEU F CA 1
ATOM 17743 C C . LEU F 1 295 ? -21.420 51.194 -48.452 1.00 29.16 295 LEU F C 1
ATOM 17744 O O . LEU F 1 295 ? -22.241 51.051 -49.350 1.00 27.55 295 LEU F O 1
ATOM 17749 N N . GLY F 1 296 ? -20.592 52.237 -48.402 1.00 31.85 296 GLY F N 1
ATOM 17750 C CA . GLY F 1 296 ? -20.671 53.352 -49.357 1.00 31.49 296 GLY F CA 1
ATOM 17751 C C . GLY F 1 296 ? -21.956 54.145 -49.264 1.00 31.98 296 GLY F C 1
ATOM 17752 O O . GLY F 1 296 ? -22.493 54.558 -50.277 1.00 30.47 296 GLY F O 1
ATOM 17753 N N . ILE F 1 297 ? -22.457 54.339 -48.043 1.00 34.59 297 ILE F N 1
ATOM 17754 C CA . ILE F 1 297 ? -23.705 55.070 -47.800 1.00 33.05 297 ILE F CA 1
ATOM 17755 C C . ILE F 1 297 ? -23.425 56.242 -46.879 1.00 35.55 297 ILE F C 1
ATOM 17756 O O . ILE F 1 297 ? -22.705 56.113 -45.877 1.00 34.52 297 ILE F O 1
ATOM 17761 N N . ASN F 1 298 ? -23.936 57.406 -47.270 1.00 38.28 298 ASN F N 1
ATOM 17762 C CA . ASN F 1 298 ? -23.771 58.590 -46.479 1.00 41.35 298 ASN F CA 1
ATOM 17763 C C . ASN F 1 298 ? -25.126 58.958 -45.933 1.00 34.65 298 ASN F C 1
ATOM 17764 O O . ASN F 1 298 ? -25.977 59.390 -46.676 1.00 35.35 298 ASN F O 1
ATOM 17769 N N . LYS F 1 299 ? -25.305 58.807 -44.628 1.00 28.85 299 LYS F N 1
ATOM 17770 C CA . LYS F 1 299 ? -26.524 59.264 -43.944 1.00 27.82 299 LYS F CA 1
ATOM 17771 C C . LYS F 1 299 ? -26.165 59.965 -42.652 1.00 24.22 299 LYS F C 1
ATOM 17772 O O . LYS F 1 299 ? -25.172 59.614 -42.029 1.00 25.28 299 LYS F O 1
ATOM 17778 N N . PRO F 1 300 ? -26.980 60.936 -42.225 1.00 21.62 300 PRO F N 1
ATOM 17779 C CA . PRO F 1 300 ? -26.751 61.494 -40.892 1.00 21.08 300 PRO F CA 1
ATOM 17780 C C . PRO F 1 300 ? -27.039 60.457 -39.807 1.00 19.52 300 PRO F C 1
ATOM 17781 O O . PRO F 1 300 ? -27.881 59.559 -39.975 1.00 20.21 300 PRO F O 1
ATOM 17785 N N . ILE F 1 301 ? -26.326 60.585 -38.712 1.00 18.73 301 ILE F N 1
ATOM 17786 C CA . ILE F 1 301 ? -26.589 59.813 -37.525 1.00 18.30 301 ILE F CA 1
ATOM 17787 C C . ILE F 1 301 ? -26.943 60.810 -36.426 1.00 17.44 301 ILE F C 1
ATOM 17788 O O . ILE F 1 301 ? -26.243 61.817 -36.235 1.00 16.77 301 ILE F O 1
ATOM 17793 N N . HIS F 1 302 ? -28.014 60.496 -35.697 1.00 18.08 302 HIS F N 1
ATOM 17794 C CA . HIS F 1 302 ? -28.387 61.208 -34.463 1.00 18.81 302 HIS F CA 1
ATOM 17795 C C . HIS F 1 302 ? -28.569 60.235 -33.273 1.00 19.01 302 HIS F C 1
ATOM 17796 O O . HIS F 1 302 ? -28.884 59.070 -33.461 1.00 19.24 302 HIS F O 1
ATOM 17803 N N . ILE F 1 303 ? -28.355 60.728 -32.059 1.00 19.21 303 ILE F N 1
ATOM 17804 C CA . ILE F 1 303 ? -28.562 59.919 -30.864 1.00 18.62 303 ILE F CA 1
ATOM 17805 C C . ILE F 1 303 ? -30.036 59.979 -30.450 1.00 18.28 303 ILE F C 1
ATOM 17806 O O . ILE F 1 303 ? -30.534 60.970 -29.951 1.00 16.55 303 ILE F O 1
ATOM 17811 N N . GLY F 1 304 ? -30.722 58.867 -30.675 1.00 19.01 304 GLY F N 1
ATOM 17812 C CA . GLY F 1 304 ? -32.123 58.720 -30.290 1.00 18.62 304 GLY F CA 1
ATOM 17813 C C . GLY F 1 304 ? -32.379 58.400 -28.835 1.00 17.67 304 GLY F C 1
ATOM 17814 O O . GLY F 1 304 ? -33.485 58.568 -28.363 1.00 15.68 304 GLY F O 1
ATOM 17815 N N . GLU F 1 305 ? -31.382 57.842 -28.148 1.00 18.55 305 GLU F N 1
ATOM 17816 C CA . GLU F 1 305 ? -31.552 57.507 -26.735 1.00 18.70 305 GLU F CA 1
ATOM 17817 C C . GLU F 1 305 ? -30.223 57.284 -26.044 1.00 18.44 305 GLU F C 1
ATOM 17818 O O . GLU F 1 305 ? -29.404 56.490 -26.505 1.00 19.99 305 GLU F O 1
ATOM 17824 N N . THR F 1 306 ? -30.001 58.018 -24.960 1.00 17.66 306 THR F N 1
ATOM 17825 C CA . THR F 1 306 ? -28.995 57.674 -23.987 1.00 17.76 306 THR F CA 1
ATOM 17826 C C . THR F 1 306 ? -29.348 58.369 -22.680 1.00 18.64 306 THR F C 1
ATOM 17827 O O . THR F 1 306 ? -30.045 59.353 -22.683 1.00 18.12 306 THR F O 1
ATOM 17831 N N . GLY F 1 307 ? -28.843 57.842 -21.561 1.00 19.03 307 GLY F N 1
ATOM 17832 C CA . GLY F 1 307 ? -29.209 58.337 -20.248 1.00 17.70 307 GLY F CA 1
ATOM 17833 C C . GLY F 1 307 ? -28.465 57.667 -19.111 1.00 17.81 307 GLY F C 1
ATOM 17834 O O . GLY F 1 307 ? -27.823 56.638 -19.302 1.00 19.88 307 GLY F O 1
ATOM 17835 N N . TRP F 1 308 ? -28.547 58.260 -17.935 1.00 16.14 308 TRP F N 1
ATOM 17836 C CA . TRP F 1 308 ? -27.828 57.801 -16.773 1.00 15.68 308 TRP F CA 1
ATOM 17837 C C . TRP F 1 308 ? -28.698 58.057 -15.551 1.00 15.52 308 TRP F C 1
ATOM 17838 O O . TRP F 1 308 ? -28.857 59.189 -15.115 1.00 15.30 308 TRP F O 1
ATOM 17849 N N . ALA F 1 309 ? -29.228 56.990 -14.964 1.00 15.20 309 ALA F N 1
ATOM 17850 C CA . ALA F 1 309 ? -30.173 57.113 -13.868 1.00 14.47 309 ALA F CA 1
ATOM 17851 C C . ALA F 1 309 ? -29.542 57.638 -12.557 1.00 14.38 309 ALA F C 1
ATOM 17852 O O . ALA F 1 309 ? -28.351 57.446 -12.286 1.00 14.17 309 ALA F O 1
ATOM 17854 N N . SER F 1 310 ? -30.365 58.314 -11.761 1.00 14.29 310 SER F N 1
ATOM 17855 C CA . SER F 1 310 ? -29.914 58.941 -10.520 1.00 14.67 310 SER F CA 1
ATOM 17856 C C . SER F 1 310 ? -30.045 58.006 -9.315 1.00 14.93 310 SER F C 1
ATOM 17857 O O . SER F 1 310 ? -29.611 58.378 -8.234 1.00 15.32 310 SER F O 1
ATOM 17860 N N . PHE F 1 311 ? -30.662 56.837 -9.487 1.00 14.50 311 PHE F N 1
ATOM 17861 C CA . PHE F 1 311 ? -30.774 55.889 -8.417 1.00 15.19 311 PHE F CA 1
ATOM 17862 C C . PHE F 1 311 ? -30.940 54.479 -8.932 1.00 15.72 311 PHE F C 1
ATOM 17863 O O . PHE F 1 311 ? -31.573 54.283 -9.959 1.00 18.67 311 PHE F O 1
ATOM 17871 N N . SER F 1 312 ? -30.382 53.504 -8.226 1.00 15.98 312 SER F N 1
ATOM 17872 C CA . SER F 1 312 ? -30.612 52.084 -8.508 1.00 16.57 312 SER F CA 1
ATOM 17873 C C . SER F 1 312 ? -30.454 51.234 -7.254 1.00 16.47 312 SER F C 1
ATOM 17874 O O . SER F 1 312 ? -29.455 51.332 -6.565 1.00 16.24 312 SER F O 1
ATOM 17877 N N . ASN F 1 313 ? -31.419 50.356 -7.009 1.00 17.65 313 ASN F N 1
ATOM 17878 C CA . ASN F 1 313 ? -31.300 49.344 -5.948 1.00 19.24 313 ASN F CA 1
ATOM 17879 C C . ASN F 1 313 ? -30.964 47.948 -6.489 1.00 19.19 313 ASN F C 1
ATOM 17880 O O . ASN F 1 313 ? -31.068 46.972 -5.762 1.00 20.41 313 ASN F O 1
ATOM 17885 N N . GLY F 1 314 ? -30.564 47.855 -7.759 1.00 19.56 314 GLY F N 1
ATOM 17886 C CA . GLY F 1 314 ? -30.071 46.606 -8.348 1.00 19.27 314 GLY F CA 1
ATOM 17887 C C . GLY F 1 314 ? -28.606 46.761 -8.741 1.00 20.54 314 GLY F C 1
ATOM 17888 O O . GLY F 1 314 ? -27.760 47.208 -7.936 1.00 20.73 314 GLY F O 1
ATOM 17889 N N . TYR F 1 315 ? -28.327 46.459 -10.009 1.00 22.53 315 TYR F N 1
ATOM 17890 C CA . TYR F 1 315 ? -26.971 46.356 -10.524 1.00 22.19 315 TYR F CA 1
ATOM 17891 C C . TYR F 1 315 ? -26.163 47.640 -10.600 1.00 20.51 315 TYR F C 1
ATOM 17892 O O . TYR F 1 315 ? -24.940 47.559 -10.636 1.00 19.80 315 TYR F O 1
ATOM 17901 N N . TYR F 1 316 ? -26.823 48.793 -10.670 1.00 18.86 316 TYR F N 1
ATOM 17902 C CA . TYR F 1 316 ? -26.146 50.022 -11.064 1.00 18.36 316 TYR F CA 1
ATOM 17903 C C . TYR F 1 316 ? -25.870 51.001 -9.916 1.00 19.12 316 TYR F C 1
ATOM 17904 O O . TYR F 1 316 ? -25.229 52.041 -10.149 1.00 21.26 316 TYR F O 1
ATOM 17913 N N . GLY F 1 317 ? -26.320 50.674 -8.708 1.00 19.50 317 GLY F N 1
ATOM 17914 C CA . GLY F 1 317 ? -26.140 51.559 -7.538 1.00 20.76 317 GLY F CA 1
ATOM 17915 C C . GLY F 1 317 ? -25.179 51.030 -6.488 1.00 20.15 317 GLY F C 1
ATOM 17916 O O . GLY F 1 317 ? -24.182 50.385 -6.811 1.00 20.75 317 GLY F O 1
ATOM 17917 N N . ALA F 1 318 ? -25.484 51.305 -5.238 1.00 20.64 318 ALA F N 1
ATOM 17918 C CA . ALA F 1 318 ? -24.661 50.850 -4.103 1.00 22.26 318 ALA F CA 1
ATOM 17919 C C . ALA F 1 318 ? -24.441 49.328 -4.044 1.00 23.15 318 ALA F C 1
ATOM 17920 O O . ALA F 1 318 ? -23.392 48.882 -3.596 1.00 21.32 318 ALA F O 1
ATOM 17922 N N . LYS F 1 319 ? -25.404 48.537 -4.498 1.00 26.18 319 LYS F N 1
ATOM 17923 C CA . LYS F 1 319 ? -25.263 47.073 -4.441 1.00 30.38 319 LYS F CA 1
ATOM 17924 C C . LYS F 1 319 ? -24.601 46.475 -5.692 1.00 26.69 319 LYS F C 1
ATOM 17925 O O . LYS F 1 319 ? -24.602 45.265 -5.844 1.00 27.01 319 LYS F O 1
ATOM 17931 N N . GLY F 1 320 ? -24.093 47.316 -6.590 1.00 24.17 320 GLY F N 1
ATOM 17932 C CA . GLY F 1 320 ? -23.460 46.877 -7.832 1.00 21.89 320 GLY F CA 1
ATOM 17933 C C . GLY F 1 320 ? -22.376 47.851 -8.276 1.00 21.78 320 GLY F C 1
ATOM 17934 O O . GLY F 1 320 ? -21.479 48.180 -7.504 1.00 21.92 320 GLY F O 1
ATOM 17935 N N . SER F 1 321 ? -22.533 48.425 -9.464 1.00 19.78 321 SER F N 1
ATOM 17936 C CA . SER F 1 321 ? -21.473 49.179 -10.106 1.00 17.00 321 SER F CA 1
ATOM 17937 C C . SER F 1 321 ? -21.192 50.599 -9.601 1.00 16.84 321 SER F C 1
ATOM 17938 O O . SER F 1 321 ? -20.287 51.237 -10.117 1.00 16.22 321 SER F O 1
ATOM 17941 N N . LYS F 1 322 ? -21.980 51.131 -8.659 1.00 16.53 322 LYS F N 1
ATOM 17942 C CA . LYS F 1 322 ? -21.798 52.498 -8.124 1.00 16.48 322 LYS F CA 1
ATOM 17943 C C . LYS F 1 322 ? -21.937 53.617 -9.190 1.00 16.07 322 LYS F C 1
ATOM 17944 O O . LYS F 1 322 ? -21.330 54.673 -9.085 1.00 15.52 322 LYS F O 1
ATOM 17950 N N . ALA F 1 323 ? -22.752 53.383 -10.194 1.00 15.26 323 ALA F N 1
ATOM 17951 C CA . ALA F 1 323 ? -22.960 54.348 -11.248 1.00 15.03 323 ALA F CA 1
ATOM 17952 C C . ALA F 1 323 ? -24.010 55.430 -10.915 1.00 14.38 323 ALA F C 1
ATOM 17953 O O . ALA F 1 323 ? -23.829 56.576 -11.253 1.00 13.27 323 ALA F O 1
ATOM 17955 N N . THR F 1 324 ? -25.107 55.043 -10.269 1.00 13.86 324 THR F N 1
ATOM 17956 C CA . THR F 1 324 ? -26.281 55.862 -10.221 1.00 13.86 324 THR F CA 1
ATOM 17957 C C . THR F 1 324 ? -26.307 56.818 -9.055 1.00 14.81 324 THR F C 1
ATOM 17958 O O . THR F 1 324 ? -26.273 56.396 -7.912 1.00 15.01 324 THR F O 1
ATOM 17962 N N . ASP F 1 325 ? -26.366 58.113 -9.377 1.00 16.03 325 ASP F N 1
ATOM 17963 C CA . ASP F 1 325 ? -26.638 59.223 -8.434 1.00 17.29 325 ASP F CA 1
ATOM 17964 C C . ASP F 1 325 ? -26.780 60.507 -9.277 1.00 18.06 325 ASP F C 1
ATOM 17965 O O . ASP F 1 325 ? -26.396 60.512 -10.442 1.00 18.73 325 ASP F O 1
ATOM 17970 N N . GLU F 1 326 ? -27.287 61.586 -8.687 1.00 19.40 326 GLU F N 1
ATOM 17971 C CA . GLU F 1 326 ? -27.562 62.807 -9.433 1.00 20.28 326 GLU F CA 1
ATOM 17972 C C . GLU F 1 326 ? -26.326 63.552 -9.933 1.00 20.91 326 GLU F C 1
ATOM 17973 O O . GLU F 1 326 ? -26.410 64.271 -10.948 1.00 22.83 326 GLU F O 1
ATOM 17979 N N . TYR F 1 327 ? -25.188 63.353 -9.267 1.00 20.60 327 TYR F N 1
ATOM 17980 C CA . TYR F 1 327 ? -23.930 63.980 -9.661 1.00 21.46 327 TYR F CA 1
ATOM 17981 C C . TYR F 1 327 ? -23.382 63.343 -10.937 1.00 22.20 327 TYR F C 1
ATOM 17982 O O . TYR F 1 327 ? -23.024 64.049 -11.894 1.00 23.88 327 TYR F O 1
ATOM 17991 N N . LYS F 1 328 ? -23.302 62.019 -10.962 1.00 21.99 328 LYS F N 1
ATOM 17992 C CA . LYS F 1 328 ? -22.798 61.345 -12.156 1.00 22.85 328 LYS F CA 1
ATOM 17993 C C . LYS F 1 328 ? -23.737 61.521 -13.308 1.00 21.75 328 LYS F C 1
ATOM 17994 O O . LYS F 1 328 ? -23.279 61.593 -14.433 1.00 20.14 328 LYS F O 1
ATOM 18000 N N . GLU F 1 329 ? -25.043 61.585 -13.034 1.00 22.54 329 GLU F N 1
ATOM 18001 C CA . GLU F 1 329 ? -26.032 61.880 -14.075 1.00 23.72 329 GLU F CA 1
ATOM 18002 C C . GLU F 1 329 ? -25.769 63.249 -14.742 1.00 22.70 329 GLU F C 1
ATOM 18003 O O . GLU F 1 329 ? -25.793 63.368 -15.967 1.00 20.70 329 GLU F O 1
ATOM 18009 N N . ALA F 1 330 ? -25.525 64.261 -13.913 1.00 21.41 330 ALA F N 1
ATOM 18010 C CA . ALA F 1 330 ? -25.212 65.587 -14.408 1.00 20.50 330 ALA F CA 1
ATOM 18011 C C . ALA F 1 330 ? -23.952 65.600 -15.247 1.00 20.02 330 ALA F C 1
ATOM 18012 O O . ALA F 1 330 ? -23.921 66.192 -16.333 1.00 20.48 330 ALA F O 1
ATOM 18014 N N . ILE F 1 331 ? -22.914 64.941 -14.765 1.00 19.84 331 ILE F N 1
ATOM 18015 C CA . ILE F 1 331 ? -21.693 64.852 -15.541 1.00 21.43 331 ILE F CA 1
ATOM 18016 C C . ILE F 1 331 ? -21.941 64.205 -16.907 1.00 19.51 331 ILE F C 1
ATOM 18017 O O . ILE F 1 331 ? -21.465 64.691 -17.934 1.00 22.52 331 ILE F O 1
ATOM 18022 N N . PHE F 1 332 ? -22.690 63.124 -16.924 1.00 17.68 332 PHE F N 1
ATOM 18023 C CA . PHE F 1 332 ? -22.946 62.415 -18.163 1.00 16.83 332 PHE F CA 1
ATOM 18024 C C . PHE F 1 332 ? -23.770 63.277 -19.109 1.00 17.22 332 PHE F C 1
ATOM 18025 O O . PHE F 1 332 ? -23.420 63.398 -20.280 1.00 16.86 332 PHE F O 1
ATOM 18033 N N . TYR F 1 333 ? -24.853 63.864 -18.589 1.00 18.29 333 TYR F N 1
ATOM 18034 C CA . TYR F 1 333 ? -25.730 64.721 -19.370 1.00 20.27 333 TYR F CA 1
ATOM 18035 C C . TYR F 1 333 ? -24.939 65.835 -20.083 1.00 22.53 333 TYR F C 1
ATOM 18036 O O . TYR F 1 333 ? -25.113 66.043 -21.293 1.00 23.55 333 TYR F O 1
ATOM 18045 N N . ASN F 1 334 ? -24.068 66.524 -19.335 1.00 22.76 334 ASN F N 1
ATOM 18046 C CA . ASN F 1 334 ? -23.274 67.627 -19.883 1.00 23.88 334 ASN F CA 1
ATOM 18047 C C . ASN F 1 334 ? -22.252 67.178 -20.891 1.00 24.05 334 ASN F C 1
ATOM 18048 O O . ASN F 1 334 ? -22.038 67.855 -21.890 1.00 25.38 334 ASN F O 1
ATOM 18053 N N . HIS F 1 335 ? -21.596 66.054 -20.625 1.00 25.22 335 HIS F N 1
ATOM 18054 C CA . HIS F 1 335 ? -20.671 65.491 -21.611 1.00 25.71 335 HIS F CA 1
ATOM 18055 C C . HIS F 1 335 ? -21.361 65.128 -22.930 1.00 23.31 335 HIS F C 1
ATOM 18056 O O . HIS F 1 335 ? -20.794 65.355 -23.980 1.00 21.14 335 HIS F O 1
ATOM 18063 N N . ILE F 1 336 ? -22.569 64.564 -22.841 1.00 22.18 336 ILE F N 1
ATOM 18064 C CA . ILE F 1 336 ? -23.314 64.131 -24.011 1.00 22.40 336 ILE F CA 1
ATOM 18065 C C . ILE F 1 336 ? -23.776 65.357 -24.787 1.00 23.47 336 ILE F C 1
ATOM 18066 O O . ILE F 1 336 ? -23.716 65.363 -26.000 1.00 23.49 336 ILE F O 1
ATOM 18071 N N . ARG F 1 337 ? -24.215 66.396 -24.082 1.00 24.87 337 ARG F N 1
ATOM 18072 C CA . ARG F 1 337 ? -24.572 67.665 -24.717 1.00 24.76 337 ARG F CA 1
ATOM 18073 C C . ARG F 1 337 ? -23.374 68.304 -25.444 1.00 25.85 337 ARG F C 1
ATOM 18074 O O . ARG F 1 337 ? -23.503 68.668 -26.601 1.00 26.49 337 ARG F O 1
ATOM 18082 N N . GLU F 1 338 ? -22.220 68.418 -24.776 1.00 27.67 338 GLU F N 1
ATOM 18083 C CA . GLU F 1 338 ? -21.016 68.951 -25.408 1.00 30.91 338 GLU F CA 1
ATOM 18084 C C . GLU F 1 338 ? -20.651 68.148 -26.661 1.00 30.06 338 GLU F C 1
ATOM 18085 O O . GLU F 1 338 ? -20.405 68.717 -27.716 1.00 30.37 338 GLU F O 1
ATOM 18091 N N . TRP F 1 339 ? -20.577 66.831 -26.530 1.00 28.43 339 TRP F N 1
ATOM 18092 C CA . TRP F 1 339 ? -20.207 65.985 -27.667 1.00 25.76 339 TRP F CA 1
ATOM 18093 C C . TRP F 1 339 ? -21.173 66.179 -28.833 1.00 24.66 339 TRP F C 1
ATOM 18094 O O . TRP F 1 339 ? -20.730 66.337 -29.952 1.00 23.24 339 TRP F O 1
ATOM 18105 N N . THR F 1 340 ? -22.471 66.116 -28.562 1.00 24.16 340 THR F N 1
ATOM 18106 C CA . THR F 1 340 ? -23.448 66.132 -29.620 1.00 26.10 340 THR F CA 1
ATOM 18107 C C . THR F 1 340 ? -23.534 67.478 -30.304 1.00 28.87 340 THR F C 1
ATOM 18108 O O . THR F 1 340 ? -23.678 67.536 -31.516 1.00 27.22 340 THR F O 1
ATOM 18112 N N . ASN F 1 341 ? -23.408 68.553 -29.540 1.00 33.96 341 ASN F N 1
ATOM 18113 C CA . ASN F 1 341 ? -23.463 69.882 -30.111 1.00 36.94 341 ASN F CA 1
ATOM 18114 C C . ASN F 1 341 ? -22.224 70.177 -30.959 1.00 35.03 341 ASN F C 1
ATOM 18115 O O . ASN F 1 341 ? -22.375 70.785 -32.017 1.00 37.00 341 ASN F O 1
ATOM 18120 N N . GLU F 1 342 ? -21.036 69.707 -30.549 1.00 32.21 342 GLU F N 1
ATOM 18121 C CA . GLU F 1 342 ? -19.788 69.842 -31.366 1.00 31.59 342 GLU F CA 1
ATOM 18122 C C . GLU F 1 342 ? -19.814 68.936 -32.611 1.00 30.42 342 GLU F C 1
ATOM 18123 O O . GLU F 1 342 ? -19.217 69.268 -33.615 1.00 31.78 342 GLU F O 1
ATOM 18125 N N . ALA F 1 343 ? -20.511 67.803 -32.557 1.00 28.81 343 ALA F N 1
ATOM 18126 C CA . ALA F 1 343 ? -20.622 66.865 -33.712 1.00 27.03 343 ALA F CA 1
ATOM 18127 C C . ALA F 1 343 ? -21.857 67.107 -34.612 1.00 26.23 343 ALA F C 1
ATOM 18128 O O . ALA F 1 343 ? -22.085 66.364 -35.548 1.00 25.49 343 ALA F O 1
ATOM 18130 N N . ASN F 1 344 ? -22.630 68.145 -34.316 1.00 25.29 344 ASN F N 1
ATOM 18131 C CA . ASN F 1 344 ? -23.925 68.391 -34.945 1.00 24.80 344 ASN F CA 1
ATOM 18132 C C . ASN F 1 344 ? -24.857 67.177 -34.989 1.00 24.15 344 ASN F C 1
ATOM 18133 O O . ASN F 1 344 ? -25.388 66.820 -36.024 1.00 23.36 344 ASN F O 1
ATOM 18138 N N . MET F 1 345 ? -25.058 66.574 -33.817 1.00 24.23 345 MET F N 1
ATOM 18139 C CA . MET F 1 345 ? -26.065 65.547 -33.597 1.00 22.32 345 MET F CA 1
ATOM 18140 C C . MET F 1 345 ? -27.107 66.062 -32.604 1.00 21.21 345 MET F C 1
ATOM 18141 O O . MET F 1 345 ? -26.795 66.779 -31.655 1.00 22.41 345 MET F O 1
ATOM 18146 N N . SER F 1 346 ? -28.366 65.764 -32.869 1.00 20.25 346 SER F N 1
ATOM 18147 C CA . SER F 1 346 ? -29.386 65.776 -31.851 1.00 20.54 346 SER F CA 1
ATOM 18148 C C . SER F 1 346 ? -29.165 64.624 -30.847 1.00 19.76 346 SER F C 1
ATOM 18149 O O . SER F 1 346 ? -28.630 63.571 -31.191 1.00 18.02 346 SER F O 1
ATOM 18152 N N . CYS F 1 347 ? -29.535 64.870 -29.593 1.00 19.60 347 CYS F N 1
ATOM 18153 C CA . CYS F 1 347 ? -29.559 63.852 -28.592 1.00 18.83 347 CYS F CA 1
ATOM 18154 C C . CYS F 1 347 ? -30.868 63.913 -27.871 1.00 18.52 347 CYS F C 1
ATOM 18155 O O . CYS F 1 347 ? -31.120 64.839 -27.103 1.00 19.16 347 CYS F O 1
ATOM 18158 N N . PHE F 1 348 ? -31.714 62.915 -28.121 1.00 18.29 348 PHE F N 1
ATOM 18159 C CA . PHE F 1 348 ? -32.993 62.816 -27.459 1.00 18.40 348 PHE F CA 1
ATOM 18160 C C . PHE F 1 348 ? -32.689 62.172 -26.106 1.00 18.57 348 PHE F C 1
ATOM 18161 O O . PHE F 1 348 ? -32.975 60.983 -25.884 1.00 18.17 348 PHE F O 1
ATOM 18169 N N . TYR F 1 349 ? -32.201 62.981 -25.162 1.00 17.68 349 TYR F N 1
ATOM 18170 C CA . TYR F 1 349 ? -31.638 62.447 -23.917 1.00 17.12 349 TYR F CA 1
ATOM 18171 C C . TYR F 1 349 ? -32.753 61.815 -23.050 1.00 15.78 349 TYR F C 1
ATOM 18172 O O . TYR F 1 349 ? -33.893 62.284 -23.028 1.00 14.51 349 TYR F O 1
ATOM 18181 N N . PHE F 1 350 ? -32.424 60.702 -22.415 1.00 15.79 350 PHE F N 1
ATOM 18182 C CA . PHE F 1 350 ? -33.399 59.944 -21.633 1.00 15.55 350 PHE F CA 1
ATOM 18183 C C . PHE F 1 350 ? -33.196 60.223 -20.139 1.00 15.81 350 PHE F C 1
ATOM 18184 O O . PHE F 1 350 ? -32.173 59.791 -19.565 1.00 13.80 350 PHE F O 1
ATOM 18192 N N . GLU F 1 351 ? -34.123 60.945 -19.491 1.00 16.47 351 GLU F N 1
ATOM 18193 C CA . GLU F 1 351 ? -35.405 61.412 -20.033 1.00 17.55 351 GLU F CA 1
ATOM 18194 C C . GLU F 1 351 ? -35.789 62.698 -19.293 1.00 18.06 351 GLU F C 1
ATOM 18195 O O . GLU F 1 351 ? -35.068 63.156 -18.390 1.00 18.85 351 GLU F O 1
ATOM 18201 N N . ALA F 1 352 ? -36.877 63.338 -19.704 1.00 18.18 352 ALA F N 1
ATOM 18202 C CA . ALA F 1 352 ? -37.261 64.604 -19.070 1.00 19.23 352 ALA F CA 1
ATOM 18203 C C . ALA F 1 352 ? -37.619 64.419 -17.590 1.00 20.06 352 ALA F C 1
ATOM 18204 O O . ALA F 1 352 ? -37.012 65.054 -16.726 1.00 20.55 352 ALA F O 1
ATOM 18206 N N . PHE F 1 353 ? -38.612 63.569 -17.330 1.00 20.04 353 PHE F N 1
ATOM 18207 C CA . PHE F 1 353 ? -39.137 63.347 -15.984 1.00 20.81 353 PHE F CA 1
ATOM 18208 C C . PHE F 1 353 ? -39.037 61.849 -15.577 1.00 20.62 353 PHE F C 1
ATOM 18209 O O . PHE F 1 353 ? -39.292 60.969 -16.400 1.00 19.65 353 PHE F O 1
ATOM 18217 N N . ASP F 1 354 ? -38.744 61.585 -14.302 1.00 20.24 354 ASP F N 1
ATOM 18218 C CA . ASP F 1 354 ? -38.888 60.232 -13.748 1.00 20.62 354 ASP F CA 1
ATOM 18219 C C . ASP F 1 354 ? -40.272 59.691 -14.049 1.00 20.46 354 ASP F C 1
ATOM 18220 O O . ASP F 1 354 ? -41.279 60.410 -13.956 1.00 21.07 354 ASP F O 1
ATOM 18225 N N . GLU F 1 355 ? -40.310 58.445 -14.474 1.00 21.48 355 GLU F N 1
ATOM 18226 C CA . GLU F 1 355 ? -41.557 57.773 -14.847 1.00 22.29 355 GLU F CA 1
ATOM 18227 C C . GLU F 1 355 ? -41.663 56.488 -14.037 1.00 21.73 355 GLU F C 1
ATOM 18228 O O . GLU F 1 355 ? -41.033 55.475 -14.375 1.00 21.99 355 GLU F O 1
ATOM 18234 N N . PRO F 1 356 ? -42.454 56.518 -12.963 1.00 20.48 356 PRO F N 1
ATOM 18235 C CA . PRO F 1 356 ? -42.450 55.369 -12.048 1.00 20.93 356 PRO F CA 1
ATOM 18236 C C . PRO F 1 356 ? -43.269 54.127 -12.477 1.00 19.27 356 PRO F C 1
ATOM 18237 O O . PRO F 1 356 ? -43.330 53.183 -11.718 1.00 19.72 356 PRO F O 1
ATOM 18241 N N . TRP F 1 357 ? -43.880 54.129 -13.653 1.00 18.77 357 TRP F N 1
ATOM 18242 C CA . TRP F 1 357 ? -44.540 52.918 -14.187 1.00 19.86 357 TRP F CA 1
ATOM 18243 C C . TRP F 1 357 ? -43.589 51.905 -14.820 1.00 20.69 357 TRP F C 1
ATOM 18244 O O . TRP F 1 357 ? -44.002 50.798 -15.132 1.00 20.55 357 TRP F O 1
ATOM 18255 N N . LYS F 1 358 ? -42.337 52.293 -15.065 1.00 22.31 358 LYS F N 1
ATOM 18256 C CA . LYS F 1 358 ? -41.418 51.488 -15.882 1.00 21.84 358 LYS F CA 1
ATOM 18257 C C . LYS F 1 358 ? -40.916 50.270 -15.147 1.00 22.22 358 LYS F C 1
ATOM 18258 O O . LYS F 1 358 ? -40.724 49.214 -15.769 1.00 23.03 358 LYS F O 1
ATOM 18264 N N . ASP F 1 359 ? -40.671 50.421 -13.853 1.00 21.48 359 ASP F N 1
ATOM 18265 C CA . ASP F 1 359 ? -40.457 49.281 -12.955 1.00 24.05 359 ASP F CA 1
ATOM 18266 C C . ASP F 1 359 ? -41.497 49.467 -11.822 1.00 24.55 359 ASP F C 1
ATOM 18267 O O . ASP F 1 359 ? -41.174 49.850 -10.700 1.00 25.66 359 ASP F O 1
ATOM 18272 N N . ALA F 1 360 ? -42.745 49.165 -12.159 1.00 24.71 360 ALA F N 1
ATOM 18273 C CA . ALA F 1 360 ? -43.886 49.476 -11.331 1.00 25.55 360 ALA F CA 1
ATOM 18274 C C . ALA F 1 360 ? -43.799 48.875 -9.933 1.00 26.08 360 ALA F C 1
ATOM 18275 O O . ALA F 1 360 ? -44.111 49.566 -8.957 1.00 30.03 360 ALA F O 1
ATOM 18277 N N . HIS F 1 361 ? -43.378 47.610 -9.834 1.00 24.64 361 HIS F N 1
ATOM 18278 C CA . HIS F 1 361 ? -43.338 46.882 -8.556 1.00 24.93 361 HIS F CA 1
ATOM 18279 C C . HIS F 1 361 ? -42.088 47.108 -7.756 1.00 23.35 361 HIS F C 1
ATOM 18280 O O . HIS F 1 361 ? -41.928 46.506 -6.712 1.00 23.31 361 HIS F O 1
ATOM 18287 N N . ASN F 1 362 ? -41.193 47.962 -8.227 1.00 22.30 362 ASN F N 1
ATOM 18288 C CA . ASN F 1 362 ? -39.972 48.258 -7.484 1.00 22.66 362 ASN F CA 1
ATOM 18289 C C . ASN F 1 362 ? -39.552 49.708 -7.703 1.00 21.47 362 ASN F C 1
ATOM 18290 O O . ASN F 1 362 ? -38.822 50.007 -8.636 1.00 18.08 362 ASN F O 1
ATOM 18295 N N . SER F 1 363 ? -39.988 50.598 -6.810 1.00 22.40 363 SER F N 1
ATOM 18296 C CA . SER F 1 363 ? -39.737 52.041 -7.005 1.00 22.46 363 SER F CA 1
ATOM 18297 C C . SER F 1 363 ? -38.248 52.454 -7.026 1.00 20.24 363 SER F C 1
ATOM 18298 O O . SER F 1 363 ? -37.924 53.403 -7.725 1.00 19.32 363 SER F O 1
ATOM 18301 N N . GLY F 1 364 ? -37.383 51.704 -6.338 1.00 17.96 364 GLY F N 1
ATOM 18302 C CA . GLY F 1 364 ? -35.948 51.889 -6.431 1.00 17.62 364 GLY F CA 1
ATOM 18303 C C . GLY F 1 364 ? -35.244 51.382 -7.693 1.00 17.65 364 GLY F C 1
ATOM 18304 O O . GLY F 1 364 ? -34.038 51.618 -7.873 1.00 16.93 364 GLY F O 1
ATOM 18305 N N . GLY F 1 365 ? -35.966 50.697 -8.576 1.00 17.60 365 GLY F N 1
ATOM 18306 C CA . GLY F 1 365 ? -35.416 50.301 -9.871 1.00 17.60 365 GLY F CA 1
ATOM 18307 C C . GLY F 1 365 ? -34.978 51.491 -10.728 1.00 17.90 365 GLY F C 1
ATOM 18308 O O . GLY F 1 365 ? -35.673 52.496 -10.806 1.00 16.75 365 GLY F O 1
ATOM 18309 N N . SER F 1 366 ? -33.825 51.356 -11.377 1.00 18.28 366 SER F N 1
ATOM 18310 C CA . SER F 1 366 ? -33.237 52.447 -12.134 1.00 18.25 366 SER F CA 1
ATOM 18311 C C . SER F 1 366 ? -34.122 52.963 -13.265 1.00 18.77 366 SER F C 1
ATOM 18312 O O . SER F 1 366 ? -34.081 54.137 -13.581 1.00 19.55 366 SER F O 1
ATOM 18315 N N . GLU F 1 367 ? -34.944 52.093 -13.850 1.00 19.56 367 GLU F N 1
ATOM 18316 C CA . GLU F 1 367 ? -35.893 52.515 -14.871 1.00 19.91 367 GLU F CA 1
ATOM 18317 C C . GLU F 1 367 ? -36.784 53.714 -14.464 1.00 18.90 367 GLU F C 1
ATOM 18318 O O . GLU F 1 367 ? -37.181 54.499 -15.306 1.00 17.56 367 GLU F O 1
ATOM 18324 N N . ASN F 1 368 ? -37.075 53.833 -13.175 1.00 18.82 368 ASN F N 1
ATOM 18325 C CA . ASN F 1 368 ? -37.909 54.914 -12.634 1.00 19.50 368 ASN F CA 1
ATOM 18326 C C . ASN F 1 368 ? -37.123 56.188 -12.311 1.00 18.18 368 ASN F C 1
ATOM 18327 O O . ASN F 1 368 ? -37.684 57.103 -11.772 1.00 15.75 368 ASN F O 1
ATOM 18332 N N . HIS F 1 369 ? -35.833 56.248 -12.638 1.00 18.93 369 HIS F N 1
ATOM 18333 C CA . HIS F 1 369 ? -35.016 57.358 -12.173 1.00 20.17 369 HIS F CA 1
ATOM 18334 C C . HIS F 1 369 ? -34.179 58.023 -13.246 1.00 19.25 369 HIS F C 1
ATOM 18335 O O . HIS F 1 369 ? -33.141 58.633 -12.956 1.00 18.26 369 HIS F O 1
ATOM 18342 N N . PHE F 1 370 ? -34.647 57.965 -14.483 1.00 18.79 370 PHE F N 1
ATOM 18343 C CA . PHE F 1 370 ? -33.872 58.541 -15.593 1.00 18.45 370 PHE F CA 1
ATOM 18344 C C . PHE F 1 370 ? -34.142 59.998 -15.861 1.00 16.77 370 PHE F C 1
ATOM 18345 O O . PHE F 1 370 ? -33.469 60.616 -16.669 1.00 16.79 370 PHE F O 1
ATOM 18353 N N . GLY F 1 371 ? -35.088 60.576 -15.147 1.00 16.96 371 GLY F N 1
ATOM 18354 C CA . GLY F 1 371 ? -35.424 61.983 -15.322 1.00 16.95 371 GLY F CA 1
ATOM 18355 C C . GLY F 1 371 ? -34.322 62.981 -14.998 1.00 16.98 371 GLY F C 1
ATOM 18356 O O . GLY F 1 371 ? -33.403 62.674 -14.240 1.00 15.70 371 GLY F O 1
ATOM 18357 N N . LEU F 1 372 ? -34.428 64.161 -15.603 1.00 17.63 372 LEU F N 1
ATOM 18358 C CA . LEU F 1 372 ? -33.743 65.355 -15.110 1.00 19.24 372 LEU F CA 1
ATOM 18359 C C . LEU F 1 372 ? -34.522 65.962 -13.931 1.00 20.34 372 LEU F C 1
ATOM 18360 O O . LEU F 1 372 ? -33.951 66.651 -13.094 1.00 21.03 372 LEU F O 1
ATOM 18365 N N . PHE F 1 373 ? -35.833 65.722 -13.910 1.00 22.47 373 PHE F N 1
ATOM 18366 C CA . PHE F 1 373 ? -36.716 66.098 -12.819 1.00 22.85 373 PHE F CA 1
ATOM 18367 C C . PHE F 1 373 ? -37.296 64.847 -12.171 1.00 22.59 373 PHE F C 1
ATOM 18368 O O . PHE F 1 373 ? -37.388 63.784 -12.800 1.00 20.91 373 PHE F O 1
ATOM 18376 N N . THR F 1 374 ? -37.717 65.015 -10.916 1.00 24.09 374 THR F N 1
ATOM 18377 C CA . THR F 1 374 ? -38.377 63.945 -10.136 1.00 24.95 374 THR F CA 1
ATOM 18378 C C . THR F 1 374 ? -39.814 63.915 -10.598 1.00 26.24 374 THR F C 1
ATOM 18379 O O . THR F 1 374 ? -40.245 64.839 -11.290 1.00 25.45 374 THR F O 1
ATOM 18383 N N . VAL F 1 375 ? -40.563 62.893 -10.205 1.00 26.73 375 VAL F N 1
ATOM 18384 C CA . VAL F 1 375 ? -41.975 62.836 -10.528 1.00 29.84 375 VAL F CA 1
ATOM 18385 C C . VAL F 1 375 ? -42.706 64.117 -10.021 1.00 31.32 375 VAL F C 1
ATOM 18386 O O . VAL F 1 375 ? -43.590 64.645 -10.710 1.00 30.65 375 VAL F O 1
ATOM 18390 N N . ASP F 1 376 ? -42.354 64.587 -8.820 1.00 30.85 376 ASP F N 1
ATOM 18391 C CA . ASP F 1 376 ? -42.980 65.759 -8.190 1.00 33.18 376 ASP F CA 1
ATOM 18392 C C . ASP F 1 376 ? -42.511 67.112 -8.724 1.00 32.94 376 ASP F C 1
ATOM 18393 O O . ASP F 1 376 ? -42.969 68.153 -8.269 1.00 32.48 376 ASP F O 1
ATOM 18398 N N . GLY F 1 377 ? -41.597 67.112 -9.688 1.00 33.46 377 GLY F N 1
ATOM 18399 C CA . GLY F 1 377 ? -41.161 68.336 -10.337 1.00 32.18 377 GLY F CA 1
ATOM 18400 C C . GLY F 1 377 ? -39.966 68.979 -9.684 1.00 32.11 377 GLY F C 1
ATOM 18401 O O . GLY F 1 377 ? -39.656 70.129 -9.980 1.00 34.56 377 GLY F O 1
ATOM 18402 N N . LYS F 1 378 ? -39.271 68.256 -8.820 1.00 30.32 378 LYS F N 1
ATOM 18403 C CA . LYS F 1 378 ? -38.012 68.755 -8.305 1.00 30.45 378 LYS F CA 1
ATOM 18404 C C . LYS F 1 378 ? -36.907 68.610 -9.351 1.00 28.30 378 LYS F C 1
ATOM 18405 O O . LYS F 1 378 ? -36.799 67.596 -10.010 1.00 27.62 378 LYS F O 1
ATOM 18411 N N . ALA F 1 379 ? -36.075 69.633 -9.477 1.00 27.56 379 ALA F N 1
ATOM 18412 C CA . ALA F 1 379 ? -34.938 69.614 -10.374 1.00 25.96 379 ALA F CA 1
ATOM 18413 C C . ALA F 1 379 ? -33.759 68.914 -9.703 1.00 24.12 379 ALA F C 1
ATOM 18414 O O . ALA F 1 379 ? -33.296 69.329 -8.633 1.00 22.32 379 ALA F O 1
ATOM 18416 N N . LYS F 1 380 ? -33.265 67.859 -10.352 1.00 22.39 380 LYS F N 1
ATOM 18417 C CA . LYS F 1 380 ? -32.080 67.136 -9.872 1.00 22.09 380 LYS F CA 1
ATOM 18418 C C . LYS F 1 380 ? -30.830 67.972 -10.105 1.00 19.99 380 LYS F C 1
ATOM 18419 O O . LYS F 1 380 ? -30.856 68.922 -10.878 1.00 19.45 380 LYS F O 1
ATOM 18425 N N . TYR F 1 381 ? -29.749 67.576 -9.453 1.00 18.34 381 TYR F N 1
ATOM 18426 C CA . TYR F 1 381 ? -28.487 68.307 -9.486 1.00 18.32 381 TYR F CA 1
ATOM 18427 C C . TYR F 1 381 ? -28.147 68.926 -10.842 1.00 17.72 381 TYR F C 1
ATOM 18428 O O . TYR F 1 381 ? -27.725 70.084 -10.918 1.00 18.40 381 TYR F O 1
ATOM 18437 N N . VAL F 1 382 ? -28.296 68.135 -11.882 1.00 18.09 382 VAL F N 1
ATOM 18438 C CA . VAL F 1 382 ? -28.023 68.565 -13.251 1.00 18.80 382 VAL F CA 1
ATOM 18439 C C . VAL F 1 382 ? -28.640 69.923 -13.625 1.00 18.93 382 VAL F C 1
ATOM 18440 O O . VAL F 1 382 ? -28.028 70.644 -14.409 1.00 19.01 382 VAL F O 1
ATOM 18444 N N . LEU F 1 383 ? -29.839 70.228 -13.112 1.00 19.62 383 LEU F N 1
ATOM 18445 C CA . LEU F 1 383 ? -30.562 71.478 -13.413 1.00 20.81 383 LEU F CA 1
ATOM 18446 C C . LEU F 1 383 ? -30.647 72.500 -12.280 1.00 22.35 383 LEU F C 1
ATOM 18447 O O . LEU F 1 383 ? -31.308 73.526 -12.435 1.00 23.85 383 LEU F O 1
ATOM 18452 N N . TRP F 1 384 ? -29.978 72.265 -11.158 1.00 22.74 384 TRP F N 1
ATOM 18453 C CA . TRP F 1 384 ? -29.949 73.254 -10.067 1.00 23.53 384 TRP F CA 1
ATOM 18454 C C . TRP F 1 384 ? -29.565 74.648 -10.552 1.00 25.94 384 TRP F C 1
ATOM 18455 O O . TRP F 1 384 ? -30.113 75.631 -10.096 1.00 25.29 384 TRP F O 1
ATOM 18466 N N . ASP F 1 385 ? -28.582 74.716 -11.430 1.00 30.76 385 ASP F N 1
ATOM 18467 C CA . ASP F 1 385 ? -28.056 75.975 -11.897 1.00 37.15 385 ASP F CA 1
ATOM 18468 C C . ASP F 1 385 ? -29.172 76.765 -12.571 1.00 38.06 385 ASP F C 1
ATOM 18469 O O . ASP F 1 385 ? -29.334 77.960 -12.325 1.00 42.66 385 ASP F O 1
ATOM 18474 N N . LEU F 1 386 ? -29.972 76.091 -13.382 1.00 37.61 386 LEU F N 1
ATOM 18475 C CA . LEU F 1 386 ? -31.120 76.728 -14.027 1.00 35.08 386 LEU F CA 1
ATOM 18476 C C . LEU F 1 386 ? -32.209 77.189 -13.072 1.00 32.79 386 LEU F C 1
ATOM 18477 O O . LEU F 1 386 ? -32.853 78.196 -13.346 1.00 34.09 386 LEU F O 1
ATOM 18482 N N . VAL F 1 387 ? -32.458 76.452 -11.999 1.00 31.99 387 VAL F N 1
ATOM 18483 C CA . VAL F 1 387 ? -33.433 76.908 -10.997 1.00 33.69 387 VAL F CA 1
ATOM 18484 C C . VAL F 1 387 ? -32.970 78.250 -10.412 1.00 34.91 387 VAL F C 1
ATOM 18485 O O . VAL F 1 387 ? -33.761 79.174 -10.305 1.00 33.31 387 VAL F O 1
ATOM 18489 N N . ASP F 1 388 ? -31.677 78.354 -10.100 1.00 37.54 388 ASP F N 1
ATOM 18490 C CA . ASP F 1 388 ? -31.080 79.582 -9.538 1.00 40.05 388 ASP F CA 1
ATOM 18491 C C . ASP F 1 388 ? -31.159 80.772 -10.478 1.00 39.79 388 ASP F C 1
ATOM 18492 O O . ASP F 1 388 ? -31.406 81.884 -10.030 1.00 46.47 388 ASP F O 1
ATOM 18497 N N . LYS F 1 389 ? -31.014 80.541 -11.772 1.00 38.17 389 LYS F N 1
ATOM 18498 C CA . LYS F 1 389 ? -31.150 81.624 -12.747 1.00 39.32 389 LYS F CA 1
ATOM 18499 C C . LYS F 1 389 ? -32.604 82.056 -12.930 1.00 37.65 389 LYS F C 1
ATOM 18500 O O . LYS F 1 389 ? -32.849 83.021 -13.633 1.00 39.50 389 LYS F O 1
ATOM 18506 N N . GLY F 1 390 ? -33.565 81.349 -12.340 1.00 35.14 390 GLY F N 1
ATOM 18507 C CA . GLY F 1 390 ? -34.973 81.726 -12.438 1.00 37.51 390 GLY F CA 1
ATOM 18508 C C . GLY F 1 390 ? -35.736 81.205 -13.646 1.00 37.87 390 GLY F C 1
ATOM 18509 O O . GLY F 1 390 ? -36.881 81.593 -13.870 1.00 41.39 390 GLY F O 1
ATOM 18510 N N . VAL F 1 391 ? -35.129 80.289 -14.386 1.00 37.89 391 VAL F N 1
ATOM 18511 C CA . VAL F 1 391 ? -35.695 79.765 -15.633 1.00 37.19 391 VAL F CA 1
ATOM 18512 C C . VAL F 1 391 ? -37.094 79.165 -15.455 1.00 35.08 391 VAL F C 1
ATOM 18513 O O . VAL F 1 391 ? -37.923 79.278 -16.352 1.00 33.88 391 VAL F O 1
ATOM 18517 N N . PHE F 1 392 ? -37.369 78.564 -14.301 1.00 34.18 392 PHE F N 1
ATOM 18518 C CA . PHE F 1 392 ? -38.671 77.939 -14.059 1.00 34.48 392 PHE F CA 1
ATOM 18519 C C . PHE F 1 392 ? -39.589 78.758 -13.170 1.00 35.22 392 PHE F C 1
ATOM 18520 O O . PHE F 1 392 ? -40.578 78.215 -12.687 1.00 32.85 392 PHE F O 1
ATOM 18528 N N . GLU F 1 393 ? -39.289 80.045 -12.947 1.00 42.26 393 GLU F N 1
ATOM 18529 C CA . GLU F 1 393 ? -40.154 80.907 -12.080 1.00 48.29 393 GLU F CA 1
ATOM 18530 C C . GLU F 1 393 ? -41.564 81.022 -12.632 1.00 45.35 393 GLU F C 1
ATOM 18531 O O . GLU F 1 393 ? -41.750 81.233 -13.823 1.00 39.08 393 GLU F O 1
ATOM 18537 N N . GLY F 1 394 ? -42.544 80.819 -11.755 1.00 43.47 394 GLY F N 1
ATOM 18538 C CA . GLY F 1 394 ? -43.948 80.872 -12.131 1.00 41.96 394 GLY F CA 1
ATOM 18539 C C . GLY F 1 394 ? -44.521 79.565 -12.628 1.00 42.81 394 GLY F C 1
ATOM 18540 O O . GLY F 1 394 ? -45.741 79.441 -12.777 1.00 51.51 394 GLY F O 1
ATOM 18541 N N . LEU F 1 395 ? -43.657 78.584 -12.882 1.00 41.34 395 LEU F N 1
ATOM 18542 C CA . LEU F 1 395 ? -44.070 77.297 -13.426 1.00 38.45 395 LEU F CA 1
ATOM 18543 C C . LEU F 1 395 ? -44.278 76.282 -12.318 1.00 38.50 395 LEU F C 1
ATOM 18544 O O . LEU F 1 395 ? -43.632 76.314 -11.280 1.00 35.87 395 LEU F O 1
ATOM 18549 N N . THR F 1 396 ? -45.139 75.324 -12.606 1.00 38.32 396 THR F N 1
ATOM 18550 C CA . THR F 1 396 ? -45.660 74.402 -11.601 1.00 37.60 396 THR F CA 1
ATOM 18551 C C . THR F 1 396 ? -45.771 72.966 -12.281 1.00 33.75 396 THR F C 1
ATOM 18552 O O . THR F 1 396 ? -45.961 72.853 -13.511 1.00 32.71 396 THR F O 1
ATOM 18556 N N . ARG F 1 397 ? -45.561 71.895 -11.505 1.00 30.44 397 ARG F N 1
ATOM 18557 C CA . ARG F 1 397 ? -45.991 70.539 -11.901 1.00 29.74 397 ARG F CA 1
ATOM 18558 C C . ARG F 1 397 ? -46.857 69.942 -10.814 1.00 30.84 397 ARG F C 1
ATOM 18559 O O . ARG F 1 397 ? -46.401 69.784 -9.686 1.00 34.25 397 ARG F O 1
ATOM 18567 N N . GLY F 1 398 ? -48.124 69.684 -11.133 1.00 30.57 398 GLY F N 1
ATOM 18568 C CA . GLY F 1 398 ? -49.088 69.098 -10.193 1.00 30.80 398 GLY F CA 1
ATOM 18569 C C . GLY F 1 398 ? -49.309 69.928 -8.943 1.00 32.45 398 GLY F C 1
ATOM 18570 O O . GLY F 1 398 ? -49.535 69.393 -7.876 1.00 31.80 398 GLY F O 1
ATOM 18571 N N . GLY F 1 399 ? -49.230 71.245 -9.076 1.00 36.11 399 GLY F N 1
ATOM 18572 C CA . GLY F 1 399 ? -49.254 72.149 -7.933 1.00 37.71 399 GLY F CA 1
ATOM 18573 C C . GLY F 1 399 ? -47.910 72.554 -7.326 1.00 38.92 399 GLY F C 1
ATOM 18574 O O . GLY F 1 399 ? -47.843 73.555 -6.618 1.00 38.12 399 GLY F O 1
ATOM 18575 N N . ASN F 1 400 ? -46.835 71.815 -7.583 1.00 39.72 400 ASN F N 1
ATOM 18576 C CA . ASN F 1 400 ? -45.530 72.119 -6.938 1.00 38.37 400 ASN F CA 1
ATOM 18577 C C . ASN F 1 400 ? -44.677 73.085 -7.762 1.00 37.63 400 ASN F C 1
ATOM 18578 O O . ASN F 1 400 ? -44.582 72.919 -8.976 1.00 41.22 400 ASN F O 1
ATOM 18583 N N . PRO F 1 401 ? -44.075 74.087 -7.117 1.00 33.10 401 PRO F N 1
ATOM 18584 C CA . PRO F 1 401 ? -43.067 74.821 -7.835 1.00 32.92 401 PRO F CA 1
ATOM 18585 C C . PRO F 1 401 ? -41.804 73.978 -8.107 1.00 32.61 401 PRO F C 1
ATOM 18586 O O . PRO F 1 401 ? -41.541 72.977 -7.430 1.00 31.02 401 PRO F O 1
ATOM 18590 N N . ILE F 1 402 ? -40.994 74.437 -9.055 1.00 31.68 402 ILE F N 1
ATOM 18591 C CA . ILE F 1 402 ? -39.776 73.730 -9.413 1.00 31.35 402 ILE F CA 1
ATOM 18592 C C . ILE F 1 402 ? -38.664 74.070 -8.434 1.00 29.52 402 ILE F C 1
ATOM 18593 O O . ILE F 1 402 ? -37.991 75.085 -8.534 1.00 28.70 402 ILE F O 1
ATOM 18598 N N . THR F 1 403 ? -38.467 73.134 -7.528 1.00 30.57 403 THR F N 1
ATOM 18599 C CA . THR F 1 403 ? -37.524 73.223 -6.411 1.00 30.63 403 THR F CA 1
ATOM 18600 C C . THR F 1 403 ? -36.285 72.377 -6.711 1.00 30.23 403 THR F C 1
ATOM 18601 O O . THR F 1 403 ? -36.345 71.418 -7.476 1.00 30.11 403 THR F O 1
ATOM 18605 N N . LYS F 1 404 ? -35.165 72.741 -6.115 1.00 30.01 404 LYS F N 1
ATOM 18606 C CA . LYS F 1 404 ? -33.964 71.890 -6.140 1.00 27.79 404 LYS F CA 1
ATOM 18607 C C . LYS F 1 404 ? -34.106 70.645 -5.251 1.00 26.28 404 LYS F C 1
ATOM 18608 O O . LYS F 1 404 ? -34.608 70.754 -4.131 1.00 29.26 404 LYS F O 1
ATOM 18614 N N . THR F 1 405 ? -33.650 69.478 -5.735 1.00 24.17 405 THR F N 1
ATOM 18615 C CA . THR F 1 405 ? -33.481 68.271 -4.889 1.00 23.17 405 THR F CA 1
ATOM 18616 C C . THR F 1 405 ? -32.407 68.559 -3.829 1.00 22.46 405 THR F C 1
ATOM 18617 O O . THR F 1 405 ? -31.595 69.472 -4.043 1.00 22.84 405 THR F O 1
ATOM 18621 N N . TYR F 1 406 ? -32.434 67.842 -2.694 1.00 20.76 406 TYR F N 1
ATOM 18622 C CA . TYR F 1 406 ? -31.489 68.072 -1.573 1.00 21.47 406 TYR F CA 1
ATOM 18623 C C . TYR F 1 406 ? -31.476 69.506 -0.972 1.00 23.64 406 TYR F C 1
ATOM 18624 O O . TYR F 1 406 ? -30.525 69.883 -0.281 1.00 20.15 406 TYR F O 1
ATOM 18633 N N . ASN F 1 407 ? -32.496 70.317 -1.265 1.00 28.14 407 ASN F N 1
ATOM 18634 C CA . ASN F 1 407 ? -32.479 71.754 -0.933 1.00 32.19 407 ASN F CA 1
ATOM 18635 C C . ASN F 1 407 ? -31.316 72.521 -1.498 1.00 29.37 407 ASN F C 1
ATOM 18636 O O . ASN F 1 407 ? -30.879 73.507 -0.915 1.00 31.49 407 ASN F O 1
ATOM 18641 N N . GLY F 1 408 ? -30.805 72.050 -2.617 1.00 26.61 408 GLY F N 1
ATOM 18642 C CA . GLY F 1 408 ? -29.653 72.678 -3.242 1.00 27.33 408 GLY F CA 1
ATOM 18643 C C . GLY F 1 408 ? -28.369 72.570 -2.474 1.00 26.00 408 GLY F C 1
ATOM 18644 O O . GLY F 1 408 ? -27.457 73.341 -2.709 1.00 24.88 408 GLY F O 1
ATOM 18645 N N . ASN F 1 409 ? -28.303 71.580 -1.586 1.00 28.19 409 ASN F N 1
ATOM 18646 C CA . ASN F 1 409 ? -27.139 71.365 -0.740 1.00 28.87 409 ASN F CA 1
ATOM 18647 C C . ASN F 1 409 ? -26.194 70.327 -1.327 1.00 27.23 409 ASN F C 1
ATOM 18648 O O . ASN F 1 409 ? -26.407 69.113 -1.204 1.00 23.74 409 ASN F O 1
ATOM 18653 N N . LYS F 1 410 ? -25.137 70.836 -1.940 1.00 26.76 410 LYS F N 1
ATOM 18654 C CA . LYS F 1 410 ? -24.180 70.006 -2.640 1.00 28.18 410 LYS F CA 1
ATOM 18655 C C . LYS F 1 410 ? -23.485 69.008 -1.695 1.00 27.94 410 LYS F C 1
ATOM 18656 O O . LYS F 1 410 ? -23.232 67.867 -2.069 1.00 28.12 410 LYS F O 1
ATOM 18662 N N . GLU F 1 411 ? -23.191 69.442 -0.484 1.00 28.05 411 GLU F N 1
ATOM 18663 C CA . GLU F 1 411 ? -22.576 68.572 0.501 1.00 31.50 411 GLU F CA 1
ATOM 18664 C C . GLU F 1 411 ? -23.456 67.371 0.789 1.00 31.88 411 GLU F C 1
ATOM 18665 O O . GLU F 1 411 ? -22.949 66.267 0.894 1.00 35.88 411 GLU F O 1
ATOM 18671 N N . ALA F 1 412 ? -24.761 67.588 0.932 1.00 30.04 412 ALA F N 1
ATOM 18672 C CA . ALA F 1 412 ? -25.680 66.492 1.221 1.00 27.85 412 ALA F CA 1
ATOM 18673 C C . ALA F 1 412 ? -25.731 65.474 0.091 1.00 25.77 412 ALA F C 1
ATOM 18674 O O . ALA F 1 412 ? -25.898 64.278 0.327 1.00 24.29 412 ALA F O 1
ATOM 18676 N N . LEU F 1 413 ? -25.587 65.952 -1.135 1.00 23.84 413 LEU F N 1
ATOM 18677 C CA . LEU F 1 413 ? -25.512 65.070 -2.279 1.00 23.84 413 LEU F CA 1
ATOM 18678 C C . LEU F 1 413 ? -24.221 64.242 -2.262 1.00 21.87 413 LEU F C 1
ATOM 18679 O O . LEU F 1 413 ? -24.246 63.016 -2.414 1.00 20.86 413 LEU F O 1
ATOM 18684 N N . PHE F 1 414 ? -23.113 64.922 -2.066 1.00 21.70 414 PHE F N 1
ATOM 18685 C CA . PHE F 1 414 ? -21.811 64.287 -2.100 1.00 22.95 414 PHE F CA 1
ATOM 18686 C C . PHE F 1 414 ? -21.658 63.160 -1.077 1.00 23.85 414 PHE F C 1
ATOM 18687 O O . PHE F 1 414 ? -21.026 62.143 -1.374 1.00 24.16 414 PHE F O 1
ATOM 18695 N N . LEU F 1 415 ? -22.280 63.293 0.091 1.00 25.01 415 LEU F N 1
ATOM 18696 C CA . LEU F 1 415 ? -22.279 62.200 1.064 1.00 25.25 415 LEU F CA 1
ATOM 18697 C C . LEU F 1 415 ? -22.902 60.914 0.505 1.00 26.63 415 LEU F C 1
ATOM 18698 O O . LEU F 1 415 ? -22.394 59.818 0.763 1.00 30.26 415 LEU F O 1
ATOM 18703 N N . GLU F 1 416 ? -23.984 61.050 -0.258 1.00 26.77 416 GLU F N 1
ATOM 18704 C CA . GLU F 1 416 ? -24.655 59.907 -0.856 1.00 26.89 416 GLU F CA 1
ATOM 18705 C C . GLU F 1 416 ? -23.922 59.346 -2.060 1.00 26.64 416 GLU F C 1
ATOM 18706 O O . GLU F 1 416 ? -24.088 58.171 -2.343 1.00 26.93 416 GLU F O 1
ATOM 18712 N N . VAL F 1 417 ? -23.141 60.159 -2.790 1.00 27.32 417 VAL F N 1
ATOM 18713 C CA . VAL F 1 417 ? -22.454 59.626 -3.981 1.00 28.08 417 VAL F CA 1
ATOM 18714 C C . VAL F 1 417 ? -21.253 58.724 -3.562 1.00 27.51 417 VAL F C 1
ATOM 18715 O O . VAL F 1 417 ? -20.518 59.015 -2.603 1.00 28.81 417 VAL F O 1
ATOM 18719 N N . GLU F 1 418 ? -21.133 57.583 -4.241 1.00 27.68 418 GLU F N 1
ATOM 18720 C CA . GLU F 1 418 ? -20.013 56.647 -4.041 1.00 26.51 418 GLU F CA 1
ATOM 18721 C C . GLU F 1 418 ? -19.069 56.732 -5.219 1.00 26.85 418 GLU F C 1
ATOM 18722 O O . GLU F 1 418 ? -19.474 57.200 -6.278 1.00 28.25 418 GLU F O 1
ATOM 18728 N N . LEU F 1 419 ? -17.809 56.345 -5.020 1.00 26.50 419 LEU F N 1
ATOM 18729 C CA . LEU F 1 419 ? -16.847 56.310 -6.113 1.00 25.76 419 LEU F CA 1
ATOM 18730 C C . LEU F 1 419 ? -16.999 55.038 -6.930 1.00 23.96 419 LEU F C 1
ATOM 18731 O O . LEU F 1 419 ? -17.477 54.029 -6.435 1.00 21.99 419 LEU F O 1
ATOM 18736 N N . PRO F 1 420 ? -16.584 55.082 -8.195 1.00 21.91 420 PRO F N 1
ATOM 18737 C CA . PRO F 1 420 ? -16.526 53.853 -8.949 1.00 21.48 420 PRO F CA 1
ATOM 18738 C C . PRO F 1 420 ? -15.599 52.804 -8.315 1.00 19.97 420 PRO F C 1
ATOM 18739 O O . PRO F 1 420 ? -14.693 53.154 -7.578 1.00 18.86 420 PRO F O 1
ATOM 18743 N N . PRO F 1 421 ? -15.830 51.516 -8.604 1.00 20.19 421 PRO F N 1
ATOM 18744 C CA . PRO F 1 421 ? -15.001 50.500 -7.977 1.00 20.96 421 PRO F CA 1
ATOM 18745 C C . PRO F 1 421 ? -13.566 50.568 -8.506 1.00 22.49 421 PRO F C 1
ATOM 18746 O O . PRO F 1 421 ? -13.329 50.902 -9.673 1.00 19.77 421 PRO F O 1
ATOM 18750 N N . VAL F 1 422 ? -12.623 50.267 -7.617 1.00 25.21 422 VAL F N 1
ATOM 18751 C CA . VAL F 1 422 ? -11.191 50.197 -7.961 1.00 25.70 422 VAL F CA 1
ATOM 18752 C C . VAL F 1 422 ? -10.943 48.934 -8.812 1.00 26.78 422 VAL F C 1
ATOM 18753 O O . VAL F 1 422 ? -11.445 47.869 -8.473 1.00 26.23 422 VAL F O 1
ATOM 18757 N N . LYS F 1 423 ? -10.222 49.067 -9.924 1.00 28.15 423 LYS F N 1
ATOM 18758 C CA . LYS F 1 423 ? -9.852 47.906 -10.729 1.00 30.54 423 LYS F CA 1
ATOM 18759 C C . LYS F 1 423 ? -8.364 47.819 -11.016 1.00 33.92 423 LYS F C 1
ATOM 18760 O O . LYS F 1 423 ? -7.617 48.841 -10.991 1.00 32.14 423 LYS F O 1
ATOM 18766 N N . LYS F 1 424 ? -8.001 46.530 -11.167 1.00 37.04 424 LYS F N 1
ATOM 18767 C CA . LYS F 1 424 ? -6.750 45.972 -11.746 1.00 36.74 424 LYS F CA 1
ATOM 18768 C C . LYS F 1 424 ? -6.466 46.546 -13.085 1.00 32.98 424 LYS F C 1
ATOM 18769 O O . LYS F 1 424 ? -7.265 46.326 -13.974 1.00 32.28 424 LYS F O 1
ATOM 18775 N N . GLU F 1 425 ? -5.315 47.203 -13.239 1.00 31.94 425 GLU F N 1
ATOM 18776 C CA . GLU F 1 425 ? -4.782 47.581 -14.553 1.00 32.60 425 GLU F CA 1
ATOM 18777 C C . GLU F 1 425 ? -3.582 46.712 -14.906 1.00 27.82 425 GLU F C 1
ATOM 18778 O O . GLU F 1 425 ? -2.603 46.702 -14.198 1.00 23.19 425 GLU F O 1
ATOM 18784 N N . ILE F 1 426 ? -3.692 45.949 -15.984 1.00 28.02 426 ILE F N 1
ATOM 18785 C CA . ILE F 1 426 ? -2.547 45.225 -16.576 1.00 26.21 426 ILE F CA 1
ATOM 18786 C C . ILE F 1 426 ? -1.894 46.172 -17.604 1.00 25.14 426 ILE F C 1
ATOM 18787 O O . ILE F 1 426 ? -2.587 46.800 -18.406 1.00 24.43 426 ILE F O 1
ATOM 18792 N N . THR F 1 427 ? -0.566 46.272 -17.584 1.00 23.88 427 THR F N 1
ATOM 18793 C CA . THR F 1 427 ? 0.175 47.022 -18.577 1.00 22.92 427 THR F CA 1
ATOM 18794 C C . THR F 1 427 ? 0.560 46.050 -19.707 1.00 23.59 427 THR F C 1
ATOM 18795 O O . THR F 1 427 ? 1.132 45.015 -19.446 1.00 24.33 427 THR F O 1
ATOM 18799 N N . LYS F 1 428 ? 0.234 46.408 -20.946 1.00 25.17 428 LYS F N 1
ATOM 18800 C CA . LYS F 1 428 ? 0.668 45.676 -22.110 1.00 27.02 428 LYS F CA 1
ATOM 18801 C C . LYS F 1 428 ? 2.046 46.154 -22.527 1.00 27.21 428 LYS F C 1
ATOM 18802 O O . LYS F 1 428 ? 2.387 47.319 -22.299 1.00 28.68 428 LYS F O 1
ATOM 18808 N N . ASN F 1 429 ? 2.797 45.307 -23.242 1.00 25.84 429 ASN F N 1
ATOM 18809 C CA . ASN F 1 429 ? 4.185 45.629 -23.624 1.00 24.02 429 ASN F CA 1
ATOM 18810 C C . ASN F 1 429 ? 4.281 46.459 -24.899 1.00 23.29 429 ASN F C 1
ATOM 18811 O O . ASN F 1 429 ? 5.012 46.119 -25.831 1.00 23.19 429 ASN F O 1
ATOM 18816 N N . HIS F 1 430 ? 3.547 47.567 -24.922 1.00 22.95 430 HIS F N 1
ATOM 18817 C CA . HIS F 1 430 ? 3.426 48.413 -26.124 1.00 23.75 430 HIS F CA 1
ATOM 18818 C C . HIS F 1 430 ? 4.393 49.564 -26.043 1.00 23.35 430 HIS F C 1
ATOM 18819 O O . HIS F 1 430 ? 4.589 50.305 -27.025 1.00 22.73 430 HIS F O 1
#

Foldseek 3Di:
DAPVVQFLALLAAAAEDDQALAQDCVPPDALVQLLLLLLVCVLVSHAEYEDAFDPDCRVVSNLVSQVVVCVVPVPRHHAYAYEQAWFFDQQPHPDDTDQAHTHPPSVVRLVSVLVSCQVRVRHYREYAYHAQQQPPPPVRGHHHLLVSLVSLVVVCVCCVVPSHPVRRFYEHAHELVCLPLDPCVNVDPSSLSRCVSGQAYAYEDELLVCCQVPVPLAFQEDPSVVDDLVVLLLNRLVSSLVVRVSSQVSSVVRCVVVVHDHYYAHNEYFFFQFAPPARPPVHFLGHRLVSRLSNVVSNSVVSSVVSGHHNYFHAEFHNNQVSVDSRHRSRGRHCAYSQQEGGPNCPVVVVVVSQPPRGRPNHGHAHPPNPDPVVRVVRRDGGHYDYDDDDPD/DAPVVQFLALLAAAAEDDQALAQDCVPPDALVQLLLLLLLCVLVSHAEYEDAFLPDCRVVSNLVSQVVVCVVPVPRHHAYAYEQAWFFDQQPHPDDTDQAHTHPPSVVRLVSSLVVCVVRVRHYHEYAYHAQQQPPPPVRGHHHLLVSLVSLVVVCVCCVVPSHPVRRFYEHAHELVCLPLDDCVNVDPSSLSRCVSGQAYAYEDELLVCCQVPVPLAFQEDPSVVDDLVVLLLNRLVSSLVRRVSSQVSSVVRCVVVVHDHYYAHNEYFFFQFAPPARPPVHFLRHRLVSRLSNVVSNSVVSSVVSGHHNYFHAEFHNNQVSVDSRHRSRGGHCAYSQQEGGPNCPVVVVVVSQPPRGRPNHGHAHPPNPDPVVRVVRRDGGHYDYDDDDPD/DAPVVQFLALLAAAAEDDQALAQDCVPPDALVQLLLLLLLCVLVSHAEYEDAFLPDCNVVSNLVSQVVVCVVPVPRHHAYAYEQAWFFDQQPHPDDTDQAHTHPPSVVRLVSSLVSCVVRVRHYHEYAYHAQQQPPPPVRGHHHLLVSLVSLVVVCVCCVVPSHPVRRFYEHAHELVCLPLDDCVNVDPSSLSRCVSGQAYAYEDELLVCCQVPVPLAFQEPPSVVDDLVVLLLNRLVSSLVRRVSSQVSSVVRCVVVVHDHYYAHNEYFFFQFAPPARPPVHFLGHRLVSRLSNVVSNSVVSSVVSHHHNYPHAEFHNNQVSVDSRHRSRGGHCAYSQQEGGPNCPVVVVVVSQPPRGRPNHGHAHPVNNDPVVRVVRRDGGHYDYDDDDPD/DAPVVQFLALLAAAAEDDQALAQDCVPPDALVQLLLLLLVCVLVSHAEYEDAFDPDCRVVSNLVSQVVVCVVPVPRHHAYAYEQAWFFDQQPHPDDTDQAHTHPPSVVRLVSVLVSCVVRVRHYREYAYHAQQQPPPPVRGHHHLLVSLVSLVVVCVCCVVPSHPVRRFYEHAHELVCLPLDPCVNVDPSSLSRCVSGQAYAYEDELLVCCQVPVPLAFQEDPSVVDDLVVLLLNRLVSSLVRRVSSQVSSVVRCVVVVHDHYYAHNEYFFFQFAPPARPPVHFLGHRLVSRLSNVVSNSVVSSVVSGHHNYPHAEFHNNQVSVDSRHRSRGGHCAYSQQEGGPNCPVVVVVVSQPPRGRPNHGHAHPVNPDPVVRVVRRDGGHYDYDDDDPD/DAPVVQFLALLAAAAEDDQALAQDCVPPDALVQLLLLLLVCVLVSHAEYEDAFLPDCRVVSNLVSQVVVCVVPVPRHHAYAYEQAWFFDQQPHPDDTDQAHTHPPSVVRLVSVLVSCQVRVRHYREYAYHAQQQPPPPVRGHHQLLVSLVSLVVVCVCCVVPSHPVRRFYEHAHELVCLPLDDCVNVDPSSLSRCVSGQAYAYEDELLVCCQVPVPLAFQEDPSVVDDLVVLLLNRLVSSLVRRVSSQVSSVVRCVVVVHDHYYAHNEYFFFAFAPPQRPPVHFLRHRLVSRLSNVVSNSVVSSVVSGHHNYPHAEFHNNQVSVDSRHRSRGGHCAYSQQEGGPNCPVVVVVVSQPPRGRPRHGHAHPPNNDPVVRVVRRDGGHYDYDDDDPD/DAPVVQFLALLAAAAEDDQALAQDCVPPDALVQLLLLLLLCVLVSHAEYEDAFDPDCRVVSNLVSQVVVCVVPVPRHHAYAYHQAWFFDQQPHPDDTDQAHTHPPSVVRLVSVLVVCQVRVRHYREYAYHAQQQPPPPVRGHHHLLVSLVSLVVVCVCCVVPSHPVRRFYEHAHELVCLPLDPCVNVDPSSLSRCVSGQAYAYEDELLVCCQVPVPLAFQEDPSVVDDQVVLLLNRLVSSLVRRVSSQVSSVVRCVVVVHDHYYAHNEYFFFQFAPPARPPVHFLGHRLVSRLSNVVSNSVVSSVVSGHHNYFHAEFHNNQVSVDSRHRSRGGHCAYSQQEGGPNCPVVVVVVSQPPRGRPRHGHAHPVNPDPVVRVVRRDGGHYDYDDDDPD

InterPro domains:
  IPR000490 Glycoside hydrolase family 17 [PF00332] (286-382)
  IPR017853 Glycoside hydrolase superfamily [SSF51445] (52-383)
  IPR050732 Beta-glucan modifying enzymes [PTHR16631] (11-248)

Solvent-accessible surface area: 89260 Å² total; per-residue (Å²): 135,22,0,151,70,0,14,10,51,61,170,44,48,1,0,0,2,1,0,1,40,121,119,39,26,131,129,61,7,50,48,133,58,0,27,38,0,0,86,0,0,42,34,12,90,0,37,1,0,3,1,17,7,8,118,42,51,10,1,25,24,0,0,91,0,0,78,75,6,54,119,116,71,104,132,16,56,0,17,0,0,0,4,1,10,0,20,0,99,41,11,93,81,102,98,26,50,28,38,106,36,48,13,173,108,3,44,47,7,0,84,90,0,15,53,20,5,87,110,3,76,54,0,4,26,0,0,0,0,2,17,18,0,3,0,60,152,7,45,48,2,26,0,43,12,44,16,0,20,102,18,0,70,67,0,40,57,29,16,174,153,58,61,10,63,156,85,11,39,0,0,0,0,0,15,36,12,2,0,3,9,32,70,48,64,23,71,68,125,46,2,42,92,0,0,104,21,2,35,0,0,1,0,0,0,32,0,0,45,26,4,69,144,65,41,119,23,1,0,1,37,15,116,29,82,94,73,50,2,38,126,32,0,71,56,0,0,44,56,0,52,24,36,0,12,25,19,1,56,23,0,40,27,29,7,162,86,58,72,18,149,41,58,14,8,0,0,16,0,0,0,0,13,102,7,60,34,117,21,3,63,175,33,11,58,0,16,14,17,21,0,0,4,23,0,17,73,40,0,30,111,26,4,75,86,46,104,34,6,3,1,1,14,1,0,0,10,4,23,4,21,15,27,86,47,66,14,6,12,31,4,42,2,0,0,0,30,45,80,0,84,0,3,43,20,5,19,90,52,30,98,154,30,52,7,154,82,39,52,3,56,61,61,94,14,54,49,10,65,140,24,52,81,54,4,0,1,2,68,1,39,31,4,44,101,59,68,48,90,51,67,18,32,135,21,0,152,70,0,15,11,51,65,168,44,36,1,0,0,2,0,0,1,39,123,119,37,25,130,127,62,6,56,56,122,59,0,17,33,0,0,85,0,0,41,33,12,86,0,35,0,0,2,1,15,8,9,122,42,51,11,1,27,24,0,0,90,0,0,78,76,6,55,120,119,71,102,131,16,55,0,17,0,0,0,5,0,8,0,20,0,95,42,12,94,80,103,97,28,49,38,37,103,36,41,16,168,111,3,44,47,6,0,86,89,0,15,54,19,6,87,108,3,73,52,0,4,26,0,0,1,0,1,15,18,0,4,0,59,150,6,42,49,2,25,0,44,12,42,18,0,20,104,19,0,70,64,0,40,56,29,25,190,151,60,61,11,63,176,68,10,39,0,0,0,0,0,16,35,13,2,0,4,10,31,73,50,66,25,71,68,126,46,2,38,95,0,0,99,21,2,35,0,0,0,0,0,0,29,0,0,43,28,5,69,143,66,40,114,22,0,0,1,26,4,94,27,60,144,71,50,3,39,126,32,0,72,55,0,0,39,58,0,52,14,37,0,10,24,20,1,54,23,0,41,29,28,8,168,87,58,71,15,151,43,58,14,9,0,0,17,0,0,0,0,13,101,8,61,28,114,20,2,62,178,32,11,56,0,16,12,17,22,0,0,4,24,0,16,72,40,0,21,117,28,1,55,162,46,106,30,7,3,1,1,13,1,0,0,9,3,23,4,19,3,28,124,44,68,14,0,11,35,4,41,2,0,0,0,30,46,81,0,83,0,2,44,18,3,20,89,51,32,96,154,21,52,8,149,86,38,53,4,59,60,62,95,13,55,50,10,67,144,24,52,82,53,3,0,1,2,63,1,39,30,4,44,104,59,104,84,67,49,64,18,32,136,25,1,152,69,0,15,10,50,64,169,43,36,1,0,0,2,1,0,0,38,122,119,38,26,133,128,62,6,56,58,94,59,0,30,32,0,0,88,0,0,42,33,11,89,0,38,0,0,2,1,15,6,9,120,41,52,9,1,26,24,0,0,99,0,0,77,73,8,54,120,110,72,102,131,16,56,1,18,0,0,0,4,0,8,0,20,0,86,41,11,94,80,105,101,24,46,22,39,102,84,40,14,166,97,3,44,48,8,0,85,84,0,15,54,24,6,86,61,16,75,52,0,4,26,0,0,0,0,2,17,17,0,4,0,60,153,5,38,48,1,24,0,39,15,43,18,0,19,104,18,0,70,68,0,24,51,27,25,186,150,61,72,11,63,86,86,12,39,0,0,0,0,0,15,34,12,2,0,4,10,32,70,51,68,25,67,75,73,41,2,37,113,0,0,103,21,2,35,0,0,0,0,0,0,30,0,0,44,26,4,68,142,63,40,123,21,1,0,2,26,2,98,27,71,148,62,39,2,38,107,33,0,70,56,0,0,44,60,0,49,20,39,0,13,24,19,3,57,24,0,44,26,29,5,72,88,56,72,20,148,45,58,21,9,0,0,16,0,0,0,0,13,100,7,57,29,117,21,2,65,179,33,11,58,0,16,13,18,21,1,0,5,23,0,15,70,37,0,21,119,28,1,53,164,51,99,22,7,2,0,1,14,0,0,0,8,4,19,3,20,3,27,103,48,68,13,2,12,28,4,41,3,0,0,0,28,42,83,0,83,0,4,50,19,4,19,90,52,30,99,153,24,48,8,146,86,40,53,3,54,60,62,96,14,57,50,11,68,145,24,53,74,55,5,0,1,2,69,2,38,32,4,47,90,59,90,86,91,47,69,20,30,98,29,0,152,76,0,14,10,58,65,74,39,36,1,0,0,2,0,0,0,37,122,119,38,25,132,127,62,6,56,56,122,60,0,17,35,0,0,88,0,0,43,35,11,86,0,40,0,0,2,1,13,4,8,122,40,51,6,0,26,24,0,0,97,0,0,80,77,6,51,123,117,68,104,130,15,49,0,14,0,0,0,5,1,10,0,20,0,70,36,11,92,79,107,96,31,46,26,39,102,84,38,10,128,107,3,45,47,6,0,83,87,0,14,53,26,5,87,61,15,75,54,0,4,26,0,0,0,0,2,17,18,0,3,0,61,153,5,46,49,2,25,0,40,14,43,18,0,21,106,19,0,69,67,0,38,57,27,15,173,158,53,67,9,63,144,85,12,37,0,0,0,0,0,15,36,12,2,0,3,9,32,73,52,64,24,70,70,143,50,2,44,112,0,0,112,20,2,35,0,0,0,0,0,0,30,0,0,44,27,5,68,142,59,47,103,17,1,0,2,24,4,96,26,62,145,74,58,3,38,102,32,0,62,40,0,0,41,59,0,48,20,31,0,10,27,20,2,56,21,0,40,26,29,7,158,86,57,72,23,148,42,57,19,8,0,0,16,0,0,0,0,14,100,8,76,35,116,20,3,67,90,32,11,57,0,16,13,17,20,0,0,4,22,0,17,70,40,1,22,117,28,1,54,93,52,100,22,6,2,1,0,12,1,0,0,6,3,20,4,21,14,27,108,48,67,14,6,11,31,4,42,3,0,0,0,30,43,86,0,84,0,2,46,20,5,20,92,51,29,100,154,25,52,6,149,84,39,52,3,55,61,62,94,14,54,50,10,68,139,23,58,71,54,3,0,0,2,66,2,43,32,5,43,106,62,104,87,71,45,64,19,30,136,25,0,151,69,0,14,10,50,62,168,44,36,1,0,0,3,0,0,0,39,124,118,38,25,130,127,62,7,56,58,137,57,0,28,29,0,0,87,0,0,42,33,11,85,0,37,0,0,2,1,14,5,9,122,42,51,8,1,27,23,0,0,97,0,0,80,74,8,56,121,111,70,103,131,16,56,1,17,0,0,0,5,1,10,0,20,0,85,41,12,94,81,106,98,25,50,28,39,101,89,42,16,167,96,3,43,53,7,0,85,85,0,15,53,24,6,88,61,14,76,51,0,3,26,0,0,1,0,2,16,18,0,4,0,61,152,6,40,49,2,24,0,38,13,44,18,0,20,106,18,0,70,68,0,25,52,24,24,186,150,62,65,11,65,87,85,11,37,0,0,0,0,0,15,35,12,2,0,3,9,31,73,50,68,24,68,68,74,47,2,36,114,0,0,103,20,2,34,0,0,0,0,0,0,28,0,0,43,28,4,68,144,65,40,117,22,0,0,2,26,9,97,27,78,146,75,57,2,38,114,33,0,64,46,0,0,39,57,0,50,17,40,0,11,26,20,3,60,24,0,42,32,29,5,73,88,57,70,20,150,46,59,21,8,0,0,17,0,0,0,0,13,102,7,59,30,117,20,3,67,179,32,11,57,0,16,12,18,20,0,0,5,23,0,15,70,39,0,19,118,28,1,54,93,52,99,22,7,2,1,1,12,0,0,0,7,4,19,3,21,3,28,122,44,68,14,4,11,34,4,41,4,0,0,0,28,43,82,0,83,0,3,48,19,5,20,91,52,31,98,154,24,48,7,148,86,39,54,3,56,60,62,93,14,57,52,12,65,148,24,53,71,56,3,0,0,2,63,0,36,31,5,47,106,63,114,93,57,47,65,20,33,75,30,1,151,78,0,14,11,60,65,75,44,35,1,0,0,2,1,0,0,37,122,118,38,25,132,126,63,6,56,57,121,57,0,17,35,0,0,85,0,0,42,36,11,88,0,37,0,0,2,1,15,5,8,121,41,51,8,0,28,24,0,0,97,0,0,82,76,6,54,124,117,69,104,131,14,54,0,16,0,0,0,4,1,9,0,20,0,70,37,11,96,81,103,94,31,48,27,39,102,93,37,10,130,106,3,45,48,6,0,78,89,0,18,51,24,6,89,62,14,74,52,0,3,26,0,0,0,0,2,15,17,0,3,0,61,152,5,48,50,2,24,0,40,12,43,19,0,19,105,18,0,71,68,0,26,54,30,15,167,154,53,60,11,64,146,86,10,37,0,0,0,0,0,15,36,12,2,0,4,9,31,73,49,68,24,69,69,136,49,2,44,109,0,0,110,20,2,35,0,0,0,0,0,0,30,0,0,44,28,5,68,146,60,47,105,16,0,0,1,27,7,95,26,64,148,74,58,2,32,101,31,0,61,40,0,0,38,58,0,49,17,33,0,10,26,19,3,59,24,0,40,29,28,7,162,88,56,71,25,150,40,58,20,8,0,0,17,0,0,0,0,12,102,9,69,28,115,19,3,52,176,34,11,57,0,16,13,16,20,0,0,4,23,0,16,72,38,0,20,117,28,1,54,94,51,98,22,7,2,0,0,14,1,0,0,6,4,19,4,20,2,29,106,45,68,14,2,11,27,3,41,2,0,0,0,30,43,86,0,85,0,3,47,19,5,21,89,52,31,96,152,19,51,8,150,80,39,58,4,55,63,63,94,14,56,51,10,67,140,24,53,70,54,5,0,0,2,66,2,42,32,5,45,104,62,117,91,55,48,67,21,34

Radius of gyration: 42.0 Å; Cα contacts (8 Å, |Δi|>4): 5181; chains: 6; bounding box: 109×100×107 Å

Organism: NCBI:txid1336794

Secondary structure (DSSP, 8-state):
--HHHHTT-TTSEEEE-----SSSTTSPPPHHHHHHHHHHHHHTTEEEEE---SSSTHHHHHHHHHHHHHHH-TT---EEEEEEP--EETTTSSSPPEEEEE-TTHHHHHHHHHHHHHH-TTTEEEEEEEES-S-TT-TTT---HHHHHHHHHHHHHHHHTTSS-TT-EEEEEEETIIIIIS-GGG--HHHHHHHHHSSSEEEE--HHHHHHHSGGG-SEEGGGGGS-HHHHHHHHHHHHHHHHHHHHHHHHHHHHHTT----EEEEE----S--SSTTSTTTT---SHHHHHHHHHHHHHHHHHTT--B-BS-SB--TTTTTT-TTSGGGG--SB-TTSPBPGGGHHHHHTTTTTT-EETTEE--BGGGG-HHHHHHH--PPPEE-PPPP--/--HHHHTT-TTSEEEE-----SSSTTSPPPHHHHHHHHHHHHHTTEEEEE---SSSTHHHHHHHHHHHHHHH-TT---EEEEEEP--EETTTSSSPPEEEEE-TTHHHHHHHHHHHHHH-TTTEEEEEEEES-S-TT-TTT---HHHHHHHHHHHHHHHHTTSS-TT-EEEEEEETIIIIIS-GGG--HHHHHHHHHSSSEEEE--HHHHHHHSGGG-SEEGGGGGS-HHHHHHHHHHHHHHHHHHHHHHHHHHHHHTT----EEEEE----S--SSTTSTTTT---SHHHHHHHHHHHHHHHHHTT--B-BS-SB--TTTTTT-TTSGGGG--SB-TTSPBPGGGHHHHHTTTTTT-EETTEE--BGGGG-HHHHHHH--PPPEE--PPP--/--HHHHTT-TTSEEEE-----SSSTTSPPPHHHHHHHHHHHHHTTEEEEE---SSSTHHHHHHHHHHHHHHH-TT---EEEEEEP--EETTTSSSPPEEEEE-TTHHHHHHHHHHHHHH-TTTEEEEEEEES-S-TT-TTT---HHHHHHHHHHHHHHHHTTSS-TT-EEEEEEETIIIIIS-GGG--HHHHHHHHHSSSEEEE--HHHHHHHSGGG-SEEGGGGGS-HHHHHHHHHHHHHHHHHHHHHHHHHHHHHTT----EEEEE----S--SSTTSTTTT---SHHHHHHHHHHHHHHHHHTT--B-BS-SB--TTTTTT-TTSGGGG--SB-TT-PBPGGGHHHHHTTTTTT-EETTEE--BGGGG-HHHHHHH--PPPEE--PPP--/--HHHHTT-TTSEEEE-----SSSTTSPPPHHHHHHHHHHHHHTTEEEEE---SSSTHHHHHHHHHHHHHHH-TT---EEEEEEP--EETTTSSSPPEEEEE-TTHHHHHHHHHHHHHH-TTTEEEEEEEES-S-TT-TTT---HHHHHHHHHHHHHHHHTTSS-TT-EEEEEEETIIIIIS-GGG--HHHHHHHHHSSSEEEE--HHHHHHHSGGG-SEEGGGGGS-HHHHHHHHHHHHHHHHHHHHHHHHHHHHHTT----EEEEE----S--SSTTSTTTTS--SHHHHHHHHHHHHHHHHHTT--B-BS-SB--TTTTTT-TTSGGGG--SB-TT-PBPGGGHHHHHTTTTTT-EETTEE--BGGGG-HHHHHHH--PPPEE--PPP--/--HHHHTT-TTSEEEE-----SSSTTSPPPHHHHHHHHHHHHHTTEEEEE---SSSTHHHHHHHHHHHHHHH-TT---EEEEEEP--EETTTSSSPPEEEEE-TTHHHHHHHHHHHHHH-TTTEEEEEEEES-S-TT-TTT---HHHHHHHHHHHHHHHHTTSS-TT-EEEEEEETIIIIIS-GGG--HHHHHHHHHSSSEEEE--HHHHHHHSGGG-SEEGGGGGS-HHHHHHHHHHHHHHHHHHHHHHHHHHHHHTT----EEEEE----S--SSTTSTTTT---SHHHHHHHHHHHHHHHHHTT--B-BS-SB--TTTTTT-TTSGGGG--SB-TTSPBPGGGHHHHHTTTTTT-EETTEE--BGGGG-HHHHHHH--PPPEE--PPP--/--HHHHTT-TTSEEEE-----SSSTTSPPPHHHHHHHHHHHHHTTEEEEE---SSSTHHHHHHHHHHHHHHH-TT---EEEEEEP--EETTTSSSPPEEEEE-TTHHHHHHHHHHHHHH-TTTEEEEEEEES-S-TT-TTT---HHHHHHHHHHHHHHHHTTSS-TT-EEEEEEETIIIIIS-GGG--HHHHHHHHHSSSEEEE--HHHHHHHSGGG-SEEGGGGGS-HHHHHHHHHHHHHHHHHHHHHHHHHHHHHTT----EEEEE----S--SSTTSTTTT---SHHHHHHHHHHHHHHHHHTT--B-BS-SB--TTTTTT-TTSGGGG--SB-TTSPBPGGGHHHHHTTTTTT-EETTEE-PBGGGG-HHHHHHH--PPPEE--PPP--